Protein AF-0000000083870162 (afdb_homodimer)

Solvent-accessible surface area (backbone atoms only — not comparable to full-atom values): 87770 Å² total; per-residue (Å²): 116,69,70,60,51,56,50,53,64,58,60,64,56,63,75,59,74,28,45,53,31,56,59,24,34,71,37,78,87,56,60,39,32,36,46,31,53,64,52,69,42,47,67,57,62,73,34,48,72,61,54,65,48,76,32,29,32,41,35,47,24,46,26,50,31,42,67,70,60,62,44,56,42,42,73,32,51,54,27,28,35,43,34,47,25,40,29,46,32,41,56,42,84,39,33,38,43,26,46,25,43,51,21,32,36,42,34,49,27,42,28,50,31,42,45,65,37,59,52,27,47,35,46,24,53,41,24,28,35,43,36,47,27,41,27,49,28,42,59,68,62,31,48,37,38,53,36,26,63,48,25,31,36,41,34,47,24,41,29,47,27,40,47,42,58,44,52,93,82,18,36,28,73,40,30,26,37,43,33,40,34,40,29,47,31,33,45,69,39,55,55,41,24,45,40,25,28,35,41,32,46,24,47,13,72,66,45,53,67,57,44,63,46,51,69,48,22,78,52,31,27,32,48,31,36,30,65,26,62,53,67,44,64,64,48,38,38,67,69,54,38,42,43,26,28,33,43,29,35,31,46,45,56,81,82,36,94,63,43,60,46,60,58,48,57,70,33,81,49,42,41,35,42,35,39,37,21,60,91,20,73,51,58,68,78,62,39,61,60,32,72,32,75,45,36,36,30,39,35,41,31,40,33,40,42,37,62,40,62,46,52,42,50,30,95,30,68,36,31,32,43,34,40,32,30,26,37,41,33,48,41,36,45,53,23,56,52,70,43,57,64,25,30,33,43,35,45,26,46,22,56,51,44,77,40,59,52,33,39,61,72,32,48,57,26,32,34,42,34,39,34,38,17,67,41,47,69,75,59,49,57,48,36,60,43,29,55,52,24,30,35,43,35,44,28,47,27,48,30,41,58,63,45,67,39,38,47,36,56,29,45,50,24,29,36,39,36,45,24,41,27,46,30,38,48,46,50,64,31,33,46,36,57,23,46,49,22,31,37,41,34,50,24,41,27,48,29,47,45,69,39,71,46,38,37,42,36,25,50,45,21,30,35,42,32,49,22,42,27,45,35,37,75,73,43,46,58,36,53,30,33,32,45,45,24,28,36,43,34,42,31,36,17,35,39,52,41,54,56,82,41,40,42,44,44,63,28,47,44,23,30,37,41,35,45,33,35,18,44,86,60,90,53,17,40,30,33,41,14,56,42,33,41,32,43,24,50,46,24,30,34,42,34,41,31,48,21,75,29,50,43,66,37,48,46,24,42,56,46,31,58,47,27,28,36,43,37,39,29,38,30,65,46,66,88,44,55,53,38,56,29,33,39,54,42,41,51,23,32,33,44,35,40,34,36,25,57,36,56,67,75,57,48,55,43,54,27,90,80,43,49,39,28,34,42,32,45,29,43,31,45,30,40,59,62,59,65,61,30,54,64,58,39,83,56,36,37,38,37,32,57,49,69,25,50,26,40,80,43,66,75,24,40,60,49,46,52,44,42,42,55,30,79,65,35,24,32,48,37,45,71,73,34,48,20,59,80,46,94,77,49,49,38,46,78,69,54,78,52,66,66,47,56,40,51,58,47,48,50,52,47,49,53,53,50,51,52,52,49,54,50,48,53,51,50,50,50,45,40,67,77,40,24,71,60,49,49,50,47,50,47,51,49,50,37,56,67,54,52,70,67,74,70,66,82,72,85,52,83,25,48,27,22,58,46,67,34,84,87,49,45,66,57,42,55,66,49,51,48,39,54,41,53,59,45,68,101,89,59,83,70,45,46,69,39,40,72,92,78,64,48,66,86,92,58,58,68,65,58,45,53,52,50,43,55,72,34,16,60,26,36,38,34,46,40,40,81,63,23,74,69,33,68,66,50,46,48,53,48,51,54,50,52,46,40,30,71,74,71,55,51,85,32,66,32,42,35,27,72,51,93,69,65,73,87,78,46,55,72,66,56,49,52,41,54,66,77,46,52,83,39,53,44,71,61,62,91,53,77,85,48,44,63,56,45,53,52,50,52,52,47,62,70,55,58,78,71,69,79,73,76,83,75,77,72,64,60,68,64,54,73,76,103,116,69,70,59,53,57,50,53,62,60,61,65,57,65,75,58,75,30,46,53,32,55,59,23,33,72,37,78,85,57,61,38,32,36,45,30,52,65,51,70,43,47,66,55,60,73,35,48,73,60,54,65,50,75,31,29,32,42,34,46,24,46,26,50,31,43,66,69,60,62,44,56,44,42,74,31,50,54,27,28,35,43,34,48,25,40,28,46,31,40,58,41,85,38,34,39,43,25,48,26,43,52,20,31,34,43,33,47,28,43,28,48,30,43,46,66,36,56,52,28,46,36,46,24,53,41,24,29,34,44,35,46,28,42,29,48,27,43,58,67,63,31,48,36,37,52,34,25,62,48,26,30,37,41,34,46,24,40,29,46,27,42,47,44,58,45,52,92,82,18,36,29,73,41,31,26,36,42,33,40,33,40,29,46,31,34,45,68,38,55,55,42,24,44,40,24,27,36,40,33,47,22,47,12,72,64,46,53,67,57,43,65,46,51,70,48,22,78,52,31,26,31,46,31,35,30,64,26,62,52,66,46,63,64,48,38,38,66,69,52,38,42,42,25,27,32,42,29,34,32,46,44,56,79,82,36,96,60,44,62,44,62,57,47,57,70,33,84,49,43,42,34,41,36,40,35,22,60,90,21,72,50,58,65,80,63,40,61,60,34,70,35,77,45,36,36,29,38,35,41,31,39,33,40,42,37,62,39,64,48,53,41,50,32,93,30,68,35,29,33,42,34,41,34,29,26,38,39,34,49,40,35,45,53,24,57,50,69,43,57,64,25,30,32,42,35,44,26,46,23,54,51,43,77,40,60,54,35,39,62,71,31,47,56,25,31,35,42,34,39,33,37,17,68,41,45,70,73,61,50,57,49,37,58,43,28,56,52,24,30,34,44,36,45,28,45,26,48,30,41,56,65,45,68,40,38,46,35,56,32,46,51,24,29,35,42,36,46,24,39,27,44,29,37,47,46,51,64,30,32,45,36,58,23,45,49,22,31,36,41,34,49,23,41,28,49,29,46,46,68,40,69,46,36,36,42,38,25,50,44,20,30,35,42,32,49,22,43,26,44,35,36,75,72,43,46,57,35,53,28,33,32,46,45,24,28,36,43,35,42,31,37,17,35,38,53,42,53,56,84,41,40,43,43,44,64,26,47,45,22,29,34,41,36,44,32,35,18,42,87,59,89,53,17,39,30,32,40,16,54,42,31,42,32,42,24,50,47,24,30,33,41,34,42,29,48,21,75,29,50,45,66,36,48,49,24,40,57,45,31,58,50,26,28,35,44,37,40,30,40,32,64,45,67,87,43,54,53,38,57,29,33,40,51,40,42,52,23,31,34,42,35,43,34,36,26,56,36,57,67,75,56,48,54,44,53,28,88,78,44,48,38,27,34,43,33,44,29,42,30,46,32,40,59,63,60,64,61,29,56,64,60,40,84,56,36,36,38,37,32,57,48,69,26,50,26,40,80,43,66,75,27,41,60,49,47,52,43,42,41,53,30,79,65,36,25,33,48,35,45,73,71,34,48,20,59,80,46,94,78,48,49,38,46,80,70,54,78,51,67,63,45,58,40,51,58,48,46,49,50,47,48,53,53,51,52,51,49,48,54,50,48,50,50,50,49,48,46,38,68,75,39,24,71,59,49,50,51,47,49,48,50,50,49,34,55,65,53,51,70,67,73,71,69,82,71,84,54,85,24,49,28,21,57,46,67,34,83,88,50,45,66,55,42,55,67,49,52,46,39,54,42,50,61,43,68,99,90,59,84,67,46,46,68,40,41,73,92,79,64,49,66,88,92,58,57,67,66,59,45,52,52,47,44,53,71,33,16,61,26,36,38,34,46,42,39,83,62,22,74,70,32,69,66,49,48,49,54,50,50,55,51,52,45,40,31,71,73,73,52,52,86,32,64,33,43,36,27,73,49,94,69,65,73,86,79,46,54,73,66,55,51,52,40,54,65,76,46,52,82,39,53,44,70,57,62,90,54,79,86,49,45,62,56,45,54,54,50,52,52,46,62,70,55,58,77,71,68,77,74,76,84,72,76,73,63,60,68,64,53,72,74,103

Radius of gyration: 58.86 Å; Cα contacts (8 Å, |Δi|>4): 4405; chains: 2; bounding box: 102×173×124 Å

Secondary structure (DSSP, 8-state):
-HHHHHHHHHHT------S-BTTBEE-SS-TTEEE-TTS----HHHHHTTS-TT--EEE--SS------TTTTTT-TT--EEE--SS---EE-S-TTTT-TT--EEE--SS---EE-TTTTTT-TT--EEE--SS--S---GGGGGG-TT--EEE--SS---EEE--TTS--SS--EEE--S----EEE-TT-TT--EEE-TT-TT-B--TTTTTT-TT--EEEETTS-HHHHHTS-HHHHHH-SEEEEE--TTT----HHHHTTT-TT--EEEEE-TT----TT--TTB-S---SEEEEES---BS-S---B-S----EEEEES--B-EE-GGGGTT-TT--EEE-TT--PEEPTTTTTT-TT--EEE-TTS------GGGGTT-TT--EEE--SS----PPTTTTTT-TT--EEE--SS---EE-S-TTTT-TT--EEE--SS---EE-TTTTTT-TT--EEE-TTS------TTTTTT-TT--EEE--SB---B-TT--TTTT-TT--EEEEE-B-SSSSTTEEE-TTTTTT-TT--EEEEE-SS-EEE-TTTTTT-TT--EEEEESS--TTS-HHHHHTT-TT--EEEEES---S---TTSS-TT----EEE--SS--S---HHHHHT-TT--EEE--SS----SGGGHHHHHHHHH-SS-EETTGGG-B-SS-SS--BGGG--THHHHHHHHHHHHHHHHHHHHHHHHHHHHHHHHHHHHHHHHHHHHHHHHHHTT-------SEEEEEE--GGGHHHIIIIIIHHHHS-STTSPPP-EE-HHHHSPTTS-HHHHHHHHHHHEEEEEEEE-HHHHH-HHHHHHHHHHHHHHHHH----EEEEESS---GGGS-HHHHHHHHH-GGGEEE--SSGGGHHHHHHHHHHHHHTTTTTT--STTHHHHHHH-/-HHHHHHHHHHT------S-BTTBEE-SS-TTEEE-TTS----HHHHHTTS-TT--EEE--SS------TTTTTT-TT--EEE--SS---EE-S-TTTT-TT--EEE--SS---EE-TTTTTT-TT--EEE--SS--S---GGGGGG-TT--EEE--SS---EEE--TTS--SS--EEE--S----EEE-TT-TT--EEE-TT-TT-B--TTTTTT-TT--EEEETTS-HHHHHTS-HHHHHH-SEEEEE--TTT----HHHHTTT-TT--EEEEE-TT----TT--TTB-S---SEEEEES---BS-S---B-S----EEEEES--B-EE-GGGGTT-TT--EEE-TT--PEEPTTTTTT-TT--EEE-TTS------GGGGTT-TT--EEE--SS----PPTTTTTT-TT--EEE--SS---EE-S-TTTT-TT--EEE--SS---EE-TTTTTT-TT--EEE-TTS------TTTTTT-TT--EEE--SB---B-TT--TTTT-TT--EEEEE-B-SSSSTTEEE-TTTTTT-TT--EEEEE-SS-EEE-TTTTTT-TT--EEEEESS--TTS-HHHHHTT-TT--EEEEES---S---TTSS-TT----EEE--SS--S---HHHHHT-TT--EEE--SS----SGGGHHHHHHHHH-SS-EETTGGG-B-SS-SS--BGGG--THHHHHHHHHHHHHHHHHHHHHHHHHHHHHHHHHHHHHHHHHHHHHHHHHHTT-------SEEEEEE--GGGHHHIIIIIIHHHHS-STTSPPP-EE-HHHHSPTTS-HHHHHHHHHHHEEEEEEEE-HHHHH-HHHHHHHHHHHHHHHHH----EEEEESS---GGGS-HHHHHHHHH-GGGEEE--SSGGGHHHHHHHHHHHHHTTTTTT--STTHHHHHHH-

Foldseek 3Di:
DVVVVVVVVVVVPPCLFFPEFAQWDADPPNRLEIENAQSQDADVLRRLVPDDLSHAYYANEHYAHADADACSNQSNQNHAYYAHEHYAHAEQPARRCANPQNHAEYHHEQYAYAYYDLRSLARPARYAEYEHENYAYQDDALSNCVRHAQYAYYEHEHYAHAEDAHDPPSAYAHHAYYEHHQYQYAYYARLRHQNYAEYEDENNQNHDAAQCRCVSHQNHAEYEYENYDLVRQQSHDLSNLCRYAYYEYEDAVVVDVAAPVNSSPSNPRHAEYHYEHAPHAQPQPNLVNAQDQDHQYYAYEHAQNADHQANNHHLYNHAAYHAENRQYEEAACRHDPNPLNHAHYHNEQYQYDYDLHRCQSHQNHAYYEYHNNQDAAADLSNCQSHANHAEYYYAQHAHAAYDALSPLNHLNHAYYHHDNYAYAEQDNQVCPNNQNYAEYEHEQYAYAYYDFCNCQNPQNYAYYAHANYAHADAACRRVHNQQQHAEYAHHAYAYADDQPGARCQRNLNYAYYENEHHDDDDQWNHELYLRNPHNPQNHAEYAYEPTNEYHYDLNSCQSPQNYAYYHYEHAACAVPPQLSNQANHQNYAEDAYYHRAYAAQDLNNYHQNHQYAYYHNEQYAYQEHDPSNVVSHPNYAEYEHYNYQYALDLRRPVVLVCQRNPHRHHYYNQQVAWHNPDPVTDRSNPRDCVVVVVVVVVVVVVVVVVVVVVVVVVVVVCCVVCVVVVVVVVLLVVLVVVVVPPVPPPQQPFLEEEQEDPVCVVCCVPPVQCCQQPPPPPDDHGGYDYCVPHFDPPDDSVVSLLCRLVSHQAYEYADDPRLLVDPVSVVSVVSNVVCCNVVVRNRYAYEYADPDPLVSDDPVVNVCCVPVVLSYHYCDPDPVCNVVRSVSVSCVSPPVPPPPDDDDPPPPVVVVD/DVVVVVVVVVVVPPCLFFPEFFQWDADPPVRLEIENAQSQDADLLRRLVPDDLSHAYYANDHYAHADADACSNQSNQNHAYYAHEHYAHAEQPARRCANNQNHAEYAHEQYAHAYYDLRSLARPARYAEYEHENYAYQDDALSNCVRHAQYAYYEHEHYAHAEDAHDPPSAYAHHAEYEHHQYQYAYYARLRHQNYAEYAPENNQNHDAAQCRCVSHQNHAEYEYENYDLVRQQSHDLSVLCRYAYYEYEDAVVVDVAAPVNSNPSHPNHAEYHYEHANHAQPQPNLVNAQDQDHQYYAYEHAQNADHQANNHHLYNHAAYHDENRQYEEAACRHDPNPLNHAHYHNEQYQYDYDLHRCQSHQNHAYYEYHNNQDAAADLSNCQSHANHAEYYYAQHAHADYDALSPQNHLNHAYYHHDNYAYAEQDNQVPPNNQNYAEYEHEQYAYAYYDFCNCQNPQNYAYYAHYNYAHADAACRRVHNQQQHAEYAHHAYAYADDQPGARCQRNLNYAYYENEHHDDDDQWRHELYLRNPHNPQNHAEYAYEPTNEYHYDLNSCQSPQNYAYYHYEHAACAVPPQLSNQANVQNYAEDAYYQRAYAAQDLNNYHQNHQYAYYHNEQYAYQEHDPSNVVSHPNYAEYEHYNYQYALDLRRPVVLVCQRNPHRHHYYNQQVAWHNPDPVTDRSNPRDCVVVVVVVVVVVVVVVVVVVVVVVVVVVVCCVVCVVVVVVVVLLVVLVVVVVPPPPVPQQPFLEEEQEDPVCVVCCVPPVQCCQQVPPPPDDHGGYDYCVPHFDPPDDPVVSLLCRLVSHQAYEYEDDPRLLVDPVSVVSVVSNVVCCSPVVRNRYAYEYADDDPLVSDPPVVNVCCVPVVLSYHYCDPDPVCNVVRVVSVSCSSPPVPPPPDDDDPPPPVVVVD

Organism: Monopterus albus (NCBI:txid43700)

Structure (mmCIF, N/CA/C/O backbone):
data_AF-0000000083870162-model_v1
#
loop_
_entity.id
_entity.type
_entity.pdbx_description
1 polymer 'TIR domain-containing protein'
#
loop_
_atom_site.group_PDB
_atom_site.id
_atom_site.type_symbol
_atom_site.label_atom_id
_atom_site.label_alt_id
_atom_site.label_comp_id
_atom_site.label_asym_id
_atom_site.label_entity_id
_atom_site.label_seq_id
_atom_site.pdbx_PDB_ins_code
_atom_site.Cartn_x
_atom_site.Cartn_y
_atom_site.Cartn_z
_atom_site.occupancy
_atom_site.B_iso_or_equiv
_atom_site.auth_seq_id
_atom_site.auth_comp_id
_atom_site.auth_asym_id
_atom_site.auth_atom_id
_atom_site.pdbx_PDB_model_num
ATOM 1 N N . MET A 1 1 ? 33.25 61.562 20.641 1 29.77 1 MET A N 1
ATOM 2 C CA . MET A 1 1 ? 33.062 60.312 21.375 1 29.77 1 MET A CA 1
ATOM 3 C C . MET A 1 1 ? 31.797 59.594 20.906 1 29.77 1 MET A C 1
ATOM 5 O O . MET A 1 1 ? 31.719 58.344 21 1 29.77 1 MET A O 1
ATOM 9 N N . ARG A 1 2 ? 30.781 60.312 20.531 1 42.72 2 ARG A N 1
ATOM 10 C CA . ARG A 1 2 ? 29.469 59.781 20.141 1 42.72 2 ARG A CA 1
ATOM 11 C C . ARG A 1 2 ? 29.547 59.125 18.781 1 42.72 2 ARG A C 1
ATOM 13 O O . ARG A 1 2 ? 28.906 58.094 18.562 1 42.72 2 ARG A O 1
ATOM 20 N N . ARG A 1 3 ? 30.234 59.75 17.828 1 46.12 3 ARG A N 1
ATOM 21 C CA . ARG A 1 3 ? 30.281 59.219 16.469 1 46.12 3 ARG A CA 1
ATOM 22 C C . ARG A 1 3 ? 31.062 57.906 16.422 1 46.12 3 ARG A C 1
ATOM 24 O O . ARG A 1 3 ? 30.766 57.062 15.594 1 46.12 3 ARG A O 1
ATOM 31 N N . THR A 1 4 ? 32.094 57.781 17.281 1 42.78 4 THR A N 1
ATOM 32 C CA . THR A 1 4 ? 32.906 56.594 17.266 1 42.78 4 THR A CA 1
ATOM 33 C C . THR A 1 4 ? 32.156 55.375 17.859 1 42.78 4 THR A C 1
ATOM 35 O O . THR A 1 4 ? 32.375 54.25 17.453 1 42.78 4 THR A O 1
ATOM 38 N N . VAL A 1 5 ? 31.203 55.688 18.859 1 41.38 5 VAL A N 1
ATOM 39 C CA . VAL A 1 5 ? 30.547 54.531 19.484 1 41.38 5 VAL A CA 1
ATOM 40 C C . VAL A 1 5 ? 29.547 53.906 18.516 1 41.38 5 VAL A C 1
ATOM 42 O O . VAL A 1 5 ? 29.422 52.688 18.438 1 41.38 5 VAL A O 1
ATOM 45 N N . LEU A 1 6 ? 28.844 54.812 17.703 1 39.12 6 LEU A N 1
ATOM 46 C CA . LEU A 1 6 ? 27.875 54.219 16.781 1 39.12 6 LEU A CA 1
ATOM 47 C C . LEU A 1 6 ? 28.578 53.406 15.711 1 39.12 6 LEU A C 1
ATOM 49 O O . LEU A 1 6 ? 28.094 52.344 15.328 1 39.12 6 LEU A O 1
ATOM 53 N N . PHE A 1 7 ? 29.812 53.875 15.289 1 40.34 7 PHE A N 1
ATOM 54 C CA . PHE A 1 7 ? 30.531 53.156 14.242 1 40.34 7 PHE A CA 1
ATOM 55 C C . PHE A 1 7 ? 31.016 51.812 14.758 1 40.34 7 PHE A C 1
ATOM 57 O O . PHE A 1 7 ? 31 50.812 14.031 1 40.34 7 PHE A O 1
ATOM 64 N N . LEU A 1 8 ? 31.5 51.844 16.031 1 37.78 8 LEU A N 1
ATOM 65 C CA . LEU A 1 8 ? 32.031 50.594 16.547 1 37.78 8 LEU A CA 1
ATOM 66 C C . LEU A 1 8 ? 30.891 49.562 16.75 1 37.78 8 LEU A C 1
ATOM 68 O O . LEU A 1 8 ? 31.094 48.375 16.656 1 37.78 8 LEU A O 1
ATOM 72 N N . LEU A 1 9 ? 29.672 50.094 17.125 1 36.66 9 LEU A N 1
ATOM 73 C CA . LEU A 1 9 ? 28.594 49.125 17.25 1 36.66 9 LEU A CA 1
ATOM 74 C C . LEU A 1 9 ? 28.219 48.531 15.898 1 36.66 9 LEU A C 1
ATOM 76 O O . LEU A 1 9 ? 27.812 47.375 15.812 1 36.66 9 LEU A O 1
ATOM 80 N N . LEU A 1 10 ? 28.344 49.406 14.828 1 35.84 10 LEU A N 1
ATOM 81 C CA . LEU A 1 10 ? 28.016 48.812 13.531 1 35.84 10 LEU A CA 1
ATOM 82 C C . LEU A 1 10 ? 29.094 47.812 13.086 1 35.84 10 LEU A C 1
ATOM 84 O O . LEU A 1 10 ? 28.812 46.906 12.328 1 35.84 10 LEU A O 1
ATOM 88 N N . CYS A 1 11 ? 30.391 48.094 13.438 1 36.44 11 CYS A N 1
ATOM 89 C CA . CYS A 1 11 ? 31.438 47.25 12.875 1 36.44 11 CYS A CA 1
ATOM 90 C C . CYS A 1 11 ? 31.391 45.875 13.469 1 36.44 11 CYS A C 1
ATOM 92 O O . CYS A 1 11 ? 32.094 44.969 13.016 1 36.44 11 CYS A O 1
ATOM 94 N N . ASN A 1 12 ? 30.984 45.812 14.711 1 32.97 12 ASN A N 1
ATOM 95 C CA . ASN A 1 12 ? 31.047 44.438 15.195 1 32.97 12 ASN A CA 1
ATOM 96 C C . ASN A 1 12 ? 30.031 43.562 14.477 1 32.97 12 ASN A C 1
ATOM 98 O O . ASN A 1 12 ? 29.547 42.562 15.047 1 32.97 12 ASN A O 1
ATOM 102 N N . ALA A 1 13 ? 29.438 44.125 13.453 1 34.88 13 ALA A N 1
ATOM 103 C CA . ALA A 1 13 ? 28.688 43.094 12.734 1 34.88 13 ALA A CA 1
ATOM 104 C C . ALA A 1 13 ? 29.625 42 12.188 1 34.88 13 ALA A C 1
ATOM 106 O O . ALA A 1 13 ? 30.391 42.25 11.258 1 34.88 13 ALA A O 1
ATOM 107 N N . CYS A 1 14 ? 30.344 41.438 13.094 1 32.69 14 CYS A N 1
ATOM 108 C CA . CYS A 1 14 ? 31.016 40.25 12.625 1 32.69 14 CYS A CA 1
ATOM 109 C C . CYS A 1 14 ? 30.172 39.5 11.594 1 32.69 14 CYS A C 1
ATOM 111 O O . CYS A 1 14 ? 29.016 39.156 11.859 1 32.69 14 CYS A O 1
ATOM 113 N N . SER A 1 15 ? 30.438 39.812 10.398 1 35.59 15 SER A N 1
ATOM 114 C CA . SER A 1 15 ? 29.938 38.969 9.312 1 35.59 15 SER A CA 1
ATOM 115 C C . SER A 1 15 ? 30.156 37.5 9.602 1 35.59 15 SER A C 1
ATOM 117 O O . SER A 1 15 ? 31.188 36.938 9.227 1 35.59 15 SER A O 1
ATOM 119 N N . CYS A 1 16 ? 30.062 37.125 10.781 1 36.06 16 CYS A N 1
ATOM 120 C CA . CYS A 1 16 ? 30.078 35.688 10.906 1 36.06 16 CYS A CA 1
ATOM 121 C C . CYS A 1 16 ? 29.125 35.031 9.906 1 36.06 16 CYS A C 1
ATOM 123 O O . CYS A 1 16 ? 27.922 35.312 9.922 1 36.06 16 CYS A O 1
ATOM 125 N N . CYS A 1 17 ? 29.594 34.844 8.742 1 44.28 17 CYS A N 1
ATOM 126 C CA . CYS A 1 17 ? 28.859 34.125 7.711 1 44.28 17 CYS A CA 1
ATOM 127 C C . CYS A 1 17 ? 28.219 32.844 8.281 1 44.28 17 CYS A C 1
ATOM 129 O O . CYS A 1 17 ? 28.891 32.062 8.969 1 44.28 17 CYS A O 1
ATOM 131 N N . GLY A 1 18 ? 27.031 32.906 8.656 1 52.19 18 GLY A N 1
ATOM 132 C CA . GLY A 1 18 ? 26.203 31.828 9.125 1 52.19 18 GLY A CA 1
ATOM 133 C C . GLY A 1 18 ? 26.406 30.531 8.359 1 52.19 18 GLY A C 1
ATOM 134 O O . GLY A 1 18 ? 26.953 30.547 7.254 1 52.19 18 GLY A O 1
ATOM 135 N N . PHE A 1 19 ? 26.359 29.422 9.117 1 68.56 19 PHE A N 1
ATOM 136 C CA . PHE A 1 19 ? 26.531 28.016 8.812 1 68.56 19 PHE A CA 1
ATOM 137 C C . PHE A 1 19 ? 25.453 27.531 7.867 1 68.56 19 PHE A C 1
ATOM 139 O O . PHE A 1 19 ? 24.766 26.547 8.156 1 68.56 19 PHE A O 1
ATOM 146 N N . ALA A 1 20 ? 24.984 28.375 6.793 1 70.62 20 ALA A N 1
ATOM 147 C CA . ALA A 1 20 ? 24 27.891 5.824 1 70.62 20 ALA A CA 1
ATOM 148 C C . ALA A 1 20 ? 24.5 28.094 4.395 1 70.62 20 ALA A C 1
ATOM 150 O O . ALA A 1 20 ? 25.312 28.984 4.133 1 70.62 20 ALA A O 1
ATOM 151 N N . PHE A 1 21 ? 24.141 27.25 3.502 1 79.88 21 PHE A N 1
ATOM 152 C CA . PHE A 1 21 ? 24.594 27.25 2.115 1 79.88 21 PHE A CA 1
ATOM 153 C C . PHE A 1 21 ? 23.406 27.359 1.161 1 79.88 21 PHE A C 1
ATOM 155 O O . PHE A 1 21 ? 22.344 26.797 1.421 1 79.88 21 PHE A O 1
ATOM 162 N N . LYS A 1 22 ? 23.641 28.078 0.133 1 81.62 22 LYS A N 1
ATOM 163 C CA . LYS A 1 22 ? 22.594 28.203 -0.875 1 81.62 22 LYS A CA 1
ATOM 164 C C . LYS A 1 22 ? 22.469 26.922 -1.695 1 81.62 22 LYS A C 1
ATOM 166 O O . LYS A 1 22 ? 23.422 26.5 -2.342 1 81.62 22 LYS A O 1
ATOM 171 N N . GLY A 1 23 ? 21.375 26.312 -1.673 1 84.88 23 GLY A N 1
ATOM 172 C CA . GLY A 1 23 ? 21.078 25.141 -2.49 1 84.88 23 GLY A CA 1
ATOM 173 C C . GLY A 1 23 ? 21.812 23.906 -2.049 1 84.88 23 GLY A C 1
ATOM 174 O O . GLY A 1 23 ? 21.797 22.875 -2.732 1 84.88 23 GLY A O 1
ATOM 175 N N . CYS A 1 24 ? 22.547 24 -1.033 1 90.56 24 CYS A N 1
ATOM 176 C CA . CYS A 1 24 ? 23.344 22.875 -0.566 1 90.56 24 CYS A CA 1
ATOM 177 C C . CYS A 1 24 ? 23.172 22.672 0.935 1 90.56 24 CYS A C 1
ATOM 179 O O . CYS A 1 24 ? 22.625 23.531 1.623 1 90.56 24 CYS A O 1
ATOM 181 N N . SER A 1 25 ? 23.531 21.453 1.344 1 90.38 25 SER A N 1
ATOM 182 C CA . SER A 1 25 ? 23.562 21.109 2.762 1 90.38 25 SER A CA 1
ATOM 183 C C . SER A 1 25 ? 24.781 20.266 3.104 1 90.38 25 SER A C 1
ATOM 185 O O . SER A 1 25 ? 25.125 19.344 2.367 1 90.38 25 SER A O 1
ATOM 187 N N . GLN A 1 26 ? 25.391 20.734 4.059 1 90.88 26 GLN A N 1
ATOM 188 C CA . GLN A 1 26 ? 26.547 19.969 4.512 1 90.88 26 GLN A CA 1
ATOM 189 C C . GLN A 1 26 ? 26.125 18.703 5.258 1 90.88 26 GLN A C 1
ATOM 191 O O . GLN A 1 26 ? 25.188 18.734 6.059 1 90.88 26 GLN A O 1
ATOM 196 N N . ASN A 1 27 ? 26.844 17.656 4.887 1 89.88 27 ASN A N 1
ATOM 197 C CA . ASN A 1 27 ? 26.516 16.375 5.508 1 89.88 27 ASN A CA 1
ATOM 198 C C . ASN A 1 27 ? 27.031 16.297 6.941 1 89.88 27 ASN A C 1
ATOM 200 O O . ASN A 1 27 ? 28.016 16.969 7.293 1 89.88 27 ASN A O 1
ATOM 204 N N . TYR A 1 28 ? 26.422 15.609 7.727 1 87.81 28 TYR A N 1
ATOM 205 C CA . TYR A 1 28 ? 26.891 15.266 9.07 1 87.81 28 TYR A CA 1
ATOM 206 C C . TYR A 1 28 ? 26.625 13.797 9.383 1 87.81 28 TYR A C 1
ATOM 208 O O . TYR A 1 28 ? 25.547 13.281 9.078 1 87.81 28 TYR A O 1
ATOM 216 N N . PRO A 1 29 ? 27.578 13.047 9.953 1 86.44 29 PRO A N 1
ATOM 217 C CA . PRO A 1 29 ? 28.781 13.562 10.594 1 86.44 29 PRO A CA 1
ATOM 218 C C . PRO A 1 29 ? 29.938 13.781 9.617 1 86.44 29 PRO A C 1
ATOM 220 O O . PRO A 1 29 ? 30.891 14.492 9.93 1 86.44 29 PRO A O 1
ATOM 223 N N . GLN A 1 30 ? 29.875 13.25 8.484 1 89.5 30 GLN A N 1
ATOM 224 C CA . GLN A 1 30 ? 30.906 13.508 7.492 1 89.5 30 GLN A CA 1
ATOM 225 C C . GLN A 1 30 ? 30.766 14.906 6.895 1 89.5 30 GLN A C 1
ATOM 227 O O . GLN A 1 30 ? 30.188 15.07 5.82 1 89.5 30 GLN A O 1
ATOM 232 N N . THR A 1 31 ? 31.453 15.836 7.594 1 89.5 31 THR A N 1
ATOM 233 C CA . THR A 1 31 ? 31.234 17.25 7.27 1 89.5 31 THR A CA 1
ATOM 234 C C . THR A 1 31 ? 32 17.625 5.996 1 89.5 31 THR A C 1
ATOM 236 O O . THR A 1 31 ? 31.797 18.719 5.457 1 89.5 31 THR A O 1
ATOM 239 N N . TYR A 1 32 ? 32.875 16.672 5.523 1 91.88 32 TYR A N 1
ATOM 240 C CA . TYR A 1 32 ? 33.625 16.969 4.316 1 91.88 32 TYR A CA 1
ATOM 241 C C . TYR A 1 32 ? 32.781 16.719 3.068 1 91.88 32 TYR A C 1
ATOM 243 O O . TYR A 1 32 ? 33.25 16.938 1.946 1 91.88 32 TYR A O 1
ATOM 251 N N . VAL A 1 33 ? 31.547 16.25 3.271 1 94 33 VAL A N 1
ATOM 252 C CA . VAL A 1 33 ? 30.641 15.969 2.166 1 94 33 VAL A CA 1
ATOM 253 C C . VAL A 1 33 ? 29.594 17.078 2.072 1 94 33 VAL A C 1
ATOM 255 O O . VAL A 1 33 ? 29 17.469 3.082 1 94 33 VAL A O 1
ATOM 258 N N . MET A 1 34 ? 29.406 17.609 0.842 1 93.06 34 MET A N 1
ATOM 259 C CA . MET A 1 34 ? 28.375 18.609 0.566 1 93.06 34 MET A CA 1
ATOM 260 C C . MET A 1 34 ? 27.312 18.047 -0.371 1 93.06 34 MET A C 1
ATOM 262 O O . MET A 1 34 ? 27.625 17.547 -1.448 1 93.06 34 MET A O 1
ATOM 266 N N . TRP A 1 35 ? 26.094 18.094 0.023 1 92.62 35 TRP A N 1
ATOM 267 C CA . TRP A 1 35 ? 24.969 17.609 -0.775 1 92.62 35 TRP A CA 1
ATOM 268 C C . TRP A 1 35 ? 24.219 18.766 -1.435 1 92.62 35 TRP A C 1
ATOM 270 O O . TRP A 1 35 ? 23.641 19.609 -0.749 1 92.62 35 TRP A O 1
ATOM 280 N N . CYS A 1 36 ? 24.266 18.812 -2.74 1 93.69 36 CYS A N 1
ATOM 281 C CA . CYS A 1 36 ? 23.578 19.844 -3.518 1 93.69 36 CYS A CA 1
ATOM 282 C C . CYS A 1 36 ? 22.703 19.219 -4.598 1 93.69 36 CYS A C 1
ATOM 284 O O . CYS A 1 36 ? 22.5 19.812 -5.656 1 93.69 36 CYS A O 1
ATOM 286 N N . SER A 1 37 ? 22.312 17.984 -4.34 1 93 37 SER A N 1
ATOM 287 C CA . SER A 1 37 ? 21.578 17.25 -5.371 1 93 37 SER A CA 1
ATOM 288 C C . SER A 1 37 ? 20.109 17.656 -5.387 1 93 37 SER A C 1
ATOM 290 O O . SER A 1 37 ? 19.516 17.891 -4.332 1 93 37 SER A O 1
ATOM 292 N N . ASN A 1 38 ? 19.484 17.781 -6.574 1 88 38 ASN A N 1
ATOM 293 C CA . ASN A 1 38 ? 18.047 17.953 -6.789 1 88 38 ASN A CA 1
ATOM 294 C C . ASN A 1 38 ? 17.531 19.219 -6.121 1 88 38 ASN A C 1
ATOM 296 O O . ASN A 1 38 ? 16.562 19.156 -5.352 1 88 38 ASN A O 1
ATOM 300 N N . GLN A 1 39 ? 18.219 20.312 -6.344 1 87.31 39 GLN A N 1
ATOM 301 C CA . GLN A 1 39 ? 17.859 21.609 -5.781 1 87.31 39 GLN A CA 1
ATOM 302 C C . GLN A 1 39 ? 17.531 22.609 -6.883 1 87.31 39 GLN A C 1
ATOM 304 O O . GLN A 1 39 ? 17.562 23.828 -6.652 1 87.31 39 GLN A O 1
ATOM 309 N N . HIS A 1 40 ? 17.375 22.141 -8.117 1 86.19 40 HIS A N 1
ATOM 310 C CA . HIS A 1 40 ? 17.031 22.969 -9.273 1 86.19 40 HIS A CA 1
ATOM 311 C C . HIS A 1 40 ? 18.062 24.078 -9.484 1 86.19 40 HIS A C 1
ATOM 313 O O . HIS A 1 40 ? 17.703 25.203 -9.797 1 86.19 40 HIS A O 1
ATOM 319 N N . ILE A 1 41 ? 19.25 23.75 -9.289 1 90.75 41 ILE A N 1
ATOM 320 C CA . ILE A 1 41 ? 20.344 24.703 -9.461 1 90.75 41 ILE A CA 1
ATOM 321 C C . ILE A 1 41 ? 20.578 24.953 -10.953 1 90.75 41 ILE A C 1
ATOM 323 O O . ILE A 1 41 ? 20.797 24.016 -11.719 1 90.75 41 ILE A O 1
ATOM 327 N N . ALA A 1 42 ? 20.484 26.156 -11.297 1 88.62 42 ALA A N 1
ATOM 328 C CA . ALA A 1 42 ? 20.781 26.547 -12.672 1 88.62 42 ALA A CA 1
ATOM 329 C C . ALA A 1 42 ? 22.094 27.312 -12.75 1 88.62 42 ALA A C 1
ATOM 331 O O . ALA A 1 42 ? 22.938 27.031 -13.609 1 88.62 42 ALA A O 1
ATOM 332 N N . ASN A 1 43 ? 22.219 28.281 -11.758 1 86.94 43 ASN A N 1
ATOM 333 C CA . ASN A 1 43 ? 23.453 29.031 -11.672 1 86.94 43 ASN A CA 1
ATOM 334 C C . ASN A 1 43 ? 24.391 28.453 -10.617 1 86.94 43 ASN A C 1
ATOM 336 O O . ASN A 1 43 ? 24.172 28.609 -9.422 1 86.94 43 ASN A O 1
ATOM 340 N N . ILE A 1 44 ? 25.453 27.891 -11.039 1 90.31 44 ILE A N 1
ATOM 341 C CA . ILE A 1 44 ? 26.328 27.109 -10.164 1 90.31 44 ILE A CA 1
ATOM 342 C C . ILE A 1 44 ? 27.297 28.047 -9.438 1 90.31 44 ILE A C 1
ATOM 344 O O . ILE A 1 44 ? 27.719 27.766 -8.312 1 90.31 44 ILE A O 1
ATOM 348 N N . SER A 1 45 ? 27.641 29.234 -9.984 1 87.62 45 SER A N 1
ATOM 349 C CA . SER A 1 45 ? 28.625 30.141 -9.406 1 87.62 45 SER A CA 1
ATOM 350 C C . SER A 1 45 ? 28.188 30.641 -8.039 1 87.62 45 SER A C 1
ATOM 352 O O . SER A 1 45 ? 28.984 30.688 -7.102 1 87.62 45 SER A O 1
ATOM 354 N N . ASN A 1 46 ? 26.938 30.891 -7.957 1 84.12 46 ASN A N 1
ATOM 355 C CA . ASN A 1 46 ? 26.406 31.406 -6.703 1 84.12 46 ASN A CA 1
ATOM 356 C C . ASN A 1 46 ? 26.406 30.344 -5.609 1 84.12 46 ASN A C 1
ATOM 358 O O . ASN A 1 46 ? 26.547 30.656 -4.43 1 84.12 46 ASN A O 1
ATOM 362 N N . VAL A 1 47 ? 26.344 29.172 -5.953 1 88.31 47 VAL A N 1
ATOM 363 C CA . VAL A 1 47 ? 26.25 28.062 -5.016 1 88.31 47 VAL A CA 1
ATOM 364 C C . VAL A 1 47 ? 27.656 27.656 -4.555 1 88.31 47 VAL A C 1
ATOM 366 O O . VAL A 1 47 ? 27.906 27.516 -3.355 1 88.31 47 VAL A O 1
ATOM 369 N N . ILE A 1 48 ? 28.609 27.625 -5.449 1 89.62 48 ILE A N 1
ATOM 370 C CA . ILE A 1 48 ? 29.938 27.109 -5.168 1 89.62 48 ILE A CA 1
ATOM 371 C C . ILE A 1 48 ? 30.719 28.141 -4.348 1 89.62 48 ILE A C 1
ATOM 373 O O . ILE A 1 48 ? 31.547 27.781 -3.508 1 89.62 48 ILE A O 1
ATOM 377 N N . SER A 1 49 ? 30.406 29.406 -4.512 1 86 49 SER A N 1
ATOM 378 C CA . SER A 1 49 ? 31.141 30.453 -3.814 1 86 49 SER A CA 1
ATOM 379 C C . SER A 1 49 ? 30.938 30.359 -2.307 1 86 49 SER A C 1
ATOM 381 O O . SER A 1 49 ? 31.797 30.797 -1.531 1 86 49 SER A O 1
ATOM 383 N N . GLN A 1 50 ? 29.922 29.688 -1.891 1 84.88 50 GLN A N 1
ATOM 384 C CA . GLN A 1 50 ? 29.594 29.625 -0.47 1 84.88 50 GLN A CA 1
ATOM 385 C C . GLN A 1 50 ? 30.094 28.328 0.162 1 84.88 50 GLN A C 1
ATOM 387 O O . GLN A 1 50 ? 30.031 28.172 1.382 1 84.88 50 GLN A O 1
ATOM 392 N N . ILE A 1 51 ? 30.609 27.5 -0.587 1 90 51 ILE A N 1
ATOM 393 C CA . ILE A 1 51 ? 31.062 26.219 -0.071 1 90 51 ILE A CA 1
ATOM 394 C C . ILE A 1 51 ? 32.406 26.375 0.611 1 90 51 ILE A C 1
ATOM 396 O O . ILE A 1 51 ? 33.344 26.969 0.048 1 90 51 ILE A O 1
ATOM 400 N N . PRO A 1 52 ? 32.531 25.797 1.776 1 87.75 52 PRO A N 1
ATOM 401 C CA . PRO A 1 52 ? 33.812 25.906 2.512 1 87.75 52 PRO A CA 1
ATOM 402 C C . PRO A 1 52 ? 34.969 25.219 1.789 1 87.75 52 PRO A C 1
ATOM 404 O O . PRO A 1 52 ? 34.75 24.281 1.018 1 87.75 52 PRO A O 1
ATOM 407 N N . LYS A 1 53 ? 36.219 25.609 2.107 1 87.5 53 LYS A N 1
ATOM 408 C CA . LYS A 1 53 ? 37.406 25.156 1.423 1 87.5 53 LYS A CA 1
ATOM 409 C C . LYS A 1 53 ? 37.781 23.734 1.845 1 87.5 53 LYS A C 1
ATOM 411 O O . LYS A 1 53 ? 38.5 23.047 1.124 1 87.5 53 LYS A O 1
ATOM 416 N N . ASN A 1 54 ? 37.219 23.25 2.951 1 88.81 54 ASN A N 1
ATOM 417 C CA . ASN A 1 54 ? 37.625 21.953 3.48 1 88.81 54 ASN A CA 1
ATOM 418 C C . ASN A 1 54 ? 36.75 20.828 2.938 1 88.81 54 ASN A C 1
ATOM 420 O O . ASN A 1 54 ? 36.938 19.656 3.311 1 88.81 54 ASN A O 1
ATOM 424 N N . ILE A 1 55 ? 35.969 21.062 2.049 1 93.12 55 ILE A N 1
ATOM 425 C CA . ILE A 1 55 ? 35.094 20.062 1.487 1 93.12 55 ILE A CA 1
ATOM 426 C C . ILE A 1 55 ? 35.875 19.172 0.514 1 93.12 55 ILE A C 1
ATOM 428 O O . ILE A 1 55 ? 36.688 19.672 -0.275 1 93.12 55 ILE A O 1
ATOM 432 N N . THR A 1 56 ? 35.625 17.828 0.595 1 95.62 56 THR A N 1
ATOM 433 C CA . THR A 1 56 ? 36.344 16.891 -0.263 1 95.62 56 THR A CA 1
ATOM 434 C C . THR A 1 56 ? 35.375 16.219 -1.236 1 95.62 56 THR A C 1
ATOM 436 O O . THR A 1 56 ? 35.812 15.641 -2.24 1 95.62 56 THR A O 1
ATOM 439 N N . ILE A 1 57 ? 34.188 16.234 -0.93 1 96.94 57 ILE A N 1
ATOM 440 C CA . ILE A 1 57 ? 33.188 15.594 -1.794 1 96.94 57 ILE A CA 1
ATOM 441 C C . ILE A 1 57 ? 32.031 16.562 -2.023 1 96.94 57 ILE A C 1
ATOM 443 O O . ILE A 1 57 ? 31.484 17.125 -1.072 1 96.94 57 ILE A O 1
ATOM 447 N N . ILE A 1 58 ? 31.656 16.781 -3.285 1 95.69 58 ILE A N 1
ATOM 448 C CA . ILE A 1 58 ? 30.484 17.594 -3.631 1 95.69 58 ILE A CA 1
ATOM 449 C C . ILE A 1 58 ? 29.578 16.812 -4.566 1 95.69 58 ILE A C 1
ATOM 451 O O . ILE A 1 58 ? 30.016 16.281 -5.582 1 95.69 58 ILE A O 1
ATOM 455 N N . ASN A 1 59 ? 28.391 16.656 -4.262 1 96.5 59 ASN A N 1
ATOM 456 C CA . ASN A 1 59 ? 27.375 16.047 -5.129 1 96.5 59 ASN A CA 1
ATOM 457 C C . ASN A 1 59 ? 26.438 17.109 -5.715 1 96.5 59 ASN A C 1
ATOM 459 O O . ASN A 1 59 ? 25.547 17.609 -5.023 1 96.5 59 ASN A O 1
ATOM 463 N N . LEU A 1 60 ? 26.594 17.453 -6.93 1 95.5 60 LEU A N 1
ATOM 464 C CA . LEU A 1 60 ? 25.781 18.422 -7.652 1 95.5 60 LEU A CA 1
ATOM 465 C C . LEU A 1 60 ? 24.891 17.75 -8.68 1 95.5 60 LEU A C 1
ATOM 467 O O . LEU A 1 60 ? 24.562 18.328 -9.711 1 95.5 60 LEU A O 1
ATOM 471 N N . SER A 1 61 ? 24.484 16.516 -8.406 1 96.19 61 SER A N 1
ATOM 472 C CA . SER A 1 61 ? 23.719 15.734 -9.383 1 96.19 61 SER A CA 1
ATOM 473 C C . SER A 1 61 ? 22.266 16.172 -9.422 1 96.19 61 SER A C 1
ATOM 475 O O . SER A 1 61 ? 21.781 16.812 -8.492 1 96.19 61 SER A O 1
ATOM 477 N N . LYS A 1 62 ? 21.562 15.938 -10.562 1 93.25 62 LYS A N 1
ATOM 478 C CA . LYS A 1 62 ? 20.125 16.109 -10.742 1 93.25 62 LYS A CA 1
ATOM 479 C C . LYS A 1 62 ? 19.719 17.578 -10.578 1 93.25 62 LYS A C 1
ATOM 481 O O . LYS A 1 62 ? 18.812 17.891 -9.797 1 93.25 62 LYS A O 1
ATOM 486 N N . ASN A 1 63 ? 20.5 18.391 -11.188 1 94.75 63 ASN A N 1
ATOM 487 C CA . ASN A 1 63 ? 20.172 19.812 -11.242 1 94.75 63 ASN A CA 1
ATOM 488 C C . ASN A 1 63 ? 19.969 20.281 -12.68 1 94.75 63 ASN A C 1
ATOM 490 O O . ASN A 1 63 ? 19.812 19.469 -13.594 1 94.75 63 ASN A O 1
ATOM 494 N N . ASN A 1 64 ? 19.812 21.562 -12.859 1 93.75 64 ASN A N 1
ATOM 495 C CA . ASN A 1 64 ? 19.578 22.141 -14.18 1 93.75 64 ASN A CA 1
ATOM 496 C C . ASN A 1 64 ? 20.781 22.969 -14.648 1 93.75 64 ASN A C 1
ATOM 498 O O . ASN A 1 64 ? 20.625 24.062 -15.195 1 93.75 64 ASN A O 1
ATOM 502 N N . ILE A 1 65 ? 21.906 22.406 -14.422 1 94.56 65 ILE A N 1
ATOM 503 C CA . ILE A 1 65 ? 23.125 23.125 -14.781 1 94.56 65 ILE A CA 1
ATOM 504 C C . ILE A 1 65 ? 23.422 22.922 -16.266 1 94.56 65 ILE A C 1
ATOM 506 O O . ILE A 1 65 ? 23.594 21.797 -16.734 1 94.56 65 ILE A O 1
ATOM 510 N N . ARG A 1 66 ? 23.594 23.953 -17 1 92.62 66 ARG A N 1
ATOM 511 C CA . ARG A 1 66 ? 23.812 23.875 -18.438 1 92.62 66 ARG A CA 1
ATOM 512 C C . ARG A 1 66 ? 25.25 24.25 -18.781 1 92.62 66 ARG A C 1
ATOM 514 O O . ARG A 1 66 ? 25.828 23.734 -19.75 1 92.62 66 ARG A O 1
ATOM 521 N N . ASN A 1 67 ? 25.75 25.234 -18.016 1 91.31 67 ASN A N 1
ATOM 522 C CA . ASN A 1 67 ? 27.109 25.703 -18.25 1 91.31 67 ASN A CA 1
ATOM 523 C C . ASN A 1 67 ? 27.875 25.891 -16.938 1 91.31 67 ASN A C 1
ATOM 525 O O . ASN A 1 67 ? 27.297 26.25 -15.922 1 91.31 67 ASN A O 1
ATOM 529 N N . ILE A 1 68 ? 29.125 25.609 -17.016 1 93.12 68 ILE A N 1
ATOM 530 C CA . ILE A 1 68 ? 30.031 25.828 -15.883 1 93.12 68 ILE A CA 1
ATOM 531 C C . ILE A 1 68 ? 31.016 26.938 -16.219 1 93.12 68 ILE A C 1
ATOM 533 O O . ILE A 1 68 ? 31.922 26.75 -17.047 1 93.12 68 ILE A O 1
ATOM 537 N N . PRO A 1 69 ? 30.938 28.016 -15.516 1 90.94 69 PRO A N 1
ATOM 538 C CA . PRO A 1 69 ? 31.922 29.062 -15.758 1 90.94 69 PRO A CA 1
ATOM 539 C C . PRO A 1 69 ? 33.344 28.641 -15.383 1 90.94 69 PRO A C 1
ATOM 541 O O . PRO A 1 69 ? 33.531 27.906 -14.414 1 90.94 69 PRO A O 1
ATOM 544 N N . PRO A 1 70 ? 34.344 29.141 -16.156 1 90.56 70 PRO A N 1
ATOM 545 C CA . PRO A 1 70 ? 35.719 28.766 -15.859 1 90.56 70 PRO A CA 1
ATOM 546 C C . PRO A 1 70 ? 36.188 29.188 -14.461 1 90.56 70 PRO A C 1
ATOM 548 O O . PRO A 1 70 ? 35.812 30.281 -14.008 1 90.56 70 PRO A O 1
ATOM 551 N N . GLY A 1 71 ? 36.719 28.422 -13.773 1 88.12 71 GLY A N 1
ATOM 552 C CA . GLY A 1 71 ? 37.281 28.703 -12.461 1 88.12 71 GLY A CA 1
ATOM 553 C C . GLY A 1 71 ? 36.25 28.641 -11.344 1 88.12 71 GLY A C 1
ATOM 554 O O . GLY A 1 71 ? 36.5 29.156 -10.25 1 88.12 71 GLY A O 1
ATOM 555 N N . SER A 1 72 ? 35.188 28.078 -11.57 1 89 72 SER A N 1
ATOM 556 C CA . SER A 1 72 ? 34.125 28.016 -10.586 1 89 72 SER A CA 1
ATOM 557 C C . SER A 1 72 ? 34.562 27.25 -9.344 1 89 72 SER A C 1
ATOM 559 O O . SER A 1 72 ? 34.156 27.578 -8.227 1 89 72 SER A O 1
ATOM 561 N N . PHE A 1 73 ? 35.469 26.281 -9.461 1 91.81 73 PHE A N 1
ATOM 562 C CA . PHE A 1 73 ? 35.875 25.438 -8.352 1 91.81 73 PHE A CA 1
ATOM 563 C C . PHE A 1 73 ? 37.281 25.797 -7.859 1 91.81 73 PHE A C 1
ATOM 565 O O . PHE A 1 73 ? 37.875 25.047 -7.078 1 91.81 73 PHE A O 1
ATOM 572 N N . SER A 1 74 ? 37.875 26.859 -8.25 1 89.38 74 SER A N 1
ATOM 573 C CA . SER A 1 74 ? 39.281 27.203 -8.016 1 89.38 74 SER A CA 1
ATOM 574 C C . SER A 1 74 ? 39.562 27.406 -6.531 1 89.38 74 SER A C 1
ATOM 576 O O . SER A 1 74 ? 40.688 27.219 -6.074 1 89.38 74 SER A O 1
ATOM 578 N N . HIS A 1 75 ? 38.562 27.656 -5.711 1 88.69 75 HIS A N 1
ATOM 579 C CA . HIS A 1 75 ? 38.781 27.953 -4.305 1 88.69 75 HIS A CA 1
ATOM 580 C C . HIS A 1 75 ? 38.656 26.703 -3.447 1 88.69 75 HIS A C 1
ATOM 582 O O . HIS A 1 75 ? 39 26.719 -2.262 1 88.69 75 HIS A O 1
ATOM 588 N N . ILE A 1 76 ? 38.188 25.656 -3.971 1 92 76 ILE A N 1
ATOM 589 C CA . ILE A 1 76 ? 38.062 24.422 -3.229 1 92 76 ILE A CA 1
ATOM 590 C C . ILE A 1 76 ? 39.219 23.484 -3.57 1 92 76 ILE A C 1
ATOM 592 O O . ILE A 1 76 ? 39.031 22.469 -4.246 1 92 76 ILE A O 1
ATOM 596 N N . PHE A 1 77 ? 40.344 23.641 -3.014 1 89.12 77 PHE A N 1
ATOM 597 C CA . PHE A 1 77 ? 41.594 22.984 -3.398 1 89.12 77 PHE A CA 1
ATOM 598 C C . PHE A 1 77 ? 41.625 21.531 -2.945 1 89.12 77 PHE A C 1
ATOM 600 O O . PHE A 1 77 ? 42.312 20.703 -3.543 1 89.12 77 PHE A O 1
ATOM 607 N N . GLY A 1 78 ? 40.844 21.188 -1.978 1 92.19 78 GLY A N 1
ATOM 608 C CA . GLY A 1 78 ? 40.906 19.844 -1.415 1 92.19 78 GLY A CA 1
ATOM 609 C C . GLY A 1 78 ? 39.812 18.922 -1.963 1 92.19 78 GLY A C 1
ATOM 610 O O . GLY A 1 78 ? 39.625 17.812 -1.47 1 92.19 78 GLY A O 1
ATOM 611 N N . LEU A 1 79 ? 39.156 19.234 -3.082 1 95.06 79 LEU A N 1
ATOM 612 C CA . LEU A 1 79 ? 38.062 18.453 -3.609 1 95.06 79 LEU A CA 1
ATOM 613 C C . LEU A 1 79 ? 38.562 17.156 -4.246 1 95.06 79 LEU A C 1
ATOM 615 O O . LEU A 1 79 ? 39.438 17.188 -5.117 1 95.06 79 LEU A O 1
ATOM 619 N N . LYS A 1 80 ? 38.062 16.031 -3.854 1 96.88 80 LYS A N 1
ATOM 620 C CA . LYS A 1 80 ? 38.5 14.727 -4.336 1 96.88 80 LYS A CA 1
ATOM 621 C C . LYS A 1 80 ? 37.438 14.086 -5.227 1 96.88 80 LYS A C 1
ATOM 623 O O . LYS A 1 80 ? 37.781 13.367 -6.176 1 96.88 80 LYS A O 1
ATOM 628 N N . ASP A 1 81 ? 36.281 14.289 -4.883 1 97.56 81 ASP A N 1
ATOM 629 C CA . ASP A 1 81 ? 35.188 13.688 -5.633 1 97.56 81 ASP A CA 1
ATOM 630 C C . ASP A 1 81 ? 34.156 14.734 -6.035 1 97.56 81 ASP A C 1
ATOM 632 O O . ASP A 1 81 ? 33.625 15.445 -5.184 1 97.56 81 ASP A O 1
ATOM 636 N N . LEU A 1 82 ? 33.875 14.836 -7.32 1 97 82 LEU A N 1
ATOM 637 C CA . LEU A 1 82 ? 32.875 15.766 -7.848 1 97 82 LEU A CA 1
ATOM 638 C C . LEU A 1 82 ? 31.844 15.039 -8.711 1 97 82 LEU A C 1
ATOM 640 O O . LEU A 1 82 ? 32.188 14.469 -9.75 1 97 82 LEU A O 1
ATOM 644 N N . ASP A 1 83 ? 30.641 15.016 -8.344 1 97.44 83 ASP A N 1
ATOM 645 C CA . ASP A 1 83 ? 29.562 14.367 -9.094 1 97.44 83 ASP A CA 1
ATOM 646 C C . ASP A 1 83 ? 28.656 15.398 -9.742 1 97.44 83 ASP A C 1
ATOM 648 O O . ASP A 1 83 ? 27.922 16.109 -9.055 1 97.44 83 ASP A O 1
ATOM 652 N N . MET A 1 84 ? 28.672 15.547 -10.977 1 96.56 84 MET A N 1
ATOM 653 C CA . MET A 1 84 ? 27.812 16.453 -11.75 1 96.56 84 MET A CA 1
ATOM 654 C C . MET A 1 84 ? 26.922 15.664 -12.703 1 96.56 84 MET A C 1
ATOM 656 O O . MET A 1 84 ? 26.609 16.141 -13.797 1 96.56 84 MET A O 1
ATOM 660 N N . SER A 1 85 ? 26.578 14.477 -12.281 1 97.19 85 SER A N 1
ATOM 661 C CA . SER A 1 85 ? 25.766 13.609 -13.125 1 97.19 85 SER A CA 1
ATOM 662 C C . SER A 1 85 ? 24.312 14.102 -13.195 1 97.19 85 SER A C 1
ATOM 664 O O . SER A 1 85 ? 23.859 14.828 -12.305 1 97.19 85 SER A O 1
ATOM 666 N N . GLN A 1 86 ? 23.594 13.836 -14.312 1 95.25 86 GLN A N 1
ATOM 667 C CA . GLN A 1 86 ? 22.172 14.109 -14.508 1 95.25 86 GLN A CA 1
ATOM 668 C C . GLN A 1 86 ? 21.891 15.609 -14.453 1 95.25 86 GLN A C 1
ATOM 670 O O . GLN A 1 86 ? 21 16.047 -13.719 1 95.25 86 GLN A O 1
ATOM 675 N N . ASN A 1 87 ? 22.719 16.297 -15.078 1 96.62 87 ASN A N 1
ATOM 676 C CA . ASN A 1 87 ? 22.484 17.703 -15.344 1 96.62 87 ASN A CA 1
ATOM 677 C C . ASN A 1 87 ? 22.172 17.953 -16.812 1 96.62 87 ASN A C 1
ATOM 679 O O . ASN A 1 87 ? 21.703 17.062 -17.516 1 96.62 87 ASN A O 1
ATOM 683 N N . GLN A 1 88 ? 22.312 19.188 -17.297 1 95.12 88 GLN A N 1
ATOM 684 C CA . GLN A 1 88 ? 22 19.531 -18.688 1 95.12 88 GLN A CA 1
ATOM 685 C C . GLN A 1 88 ? 23.219 20.156 -19.375 1 95.12 88 GLN A C 1
ATOM 687 O O . GLN A 1 88 ? 23.062 21.109 -20.141 1 95.12 88 GLN A O 1
ATOM 692 N N . LEU A 1 89 ? 24.312 19.594 -19.031 1 95.5 89 LEU A N 1
ATOM 693 C CA . LEU A 1 89 ? 25.531 20.125 -19.641 1 95.5 89 LEU A CA 1
ATOM 694 C C . LEU A 1 89 ? 25.562 19.828 -21.141 1 95.5 89 LEU A C 1
ATOM 696 O O . LEU A 1 89 ? 25.312 18.703 -21.562 1 95.5 89 LEU A O 1
ATOM 700 N N . VAL A 1 90 ? 25.922 20.812 -21.953 1 93.31 90 VAL A N 1
ATOM 701 C CA . VAL A 1 90 ? 25.875 20.656 -23.406 1 93.31 90 VAL A CA 1
ATOM 702 C C . VAL A 1 90 ? 27.297 20.516 -23.953 1 93.31 90 VAL A C 1
ATOM 704 O O . VAL A 1 90 ? 27.531 19.766 -24.906 1 93.31 90 VAL A O 1
ATOM 707 N N . SER A 1 91 ? 28.219 21.281 -23.375 1 93.06 91 SER A N 1
ATOM 708 C CA . SER A 1 91 ? 29.609 21.219 -23.844 1 93.06 91 SER A CA 1
ATOM 709 C C . SER A 1 91 ? 30.578 21.641 -22.75 1 93.06 91 SER A C 1
ATOM 711 O O . SER A 1 91 ? 30.172 22.25 -21.75 1 93.06 91 SER A O 1
ATOM 713 N N . LEU A 1 92 ? 31.812 21.234 -22.875 1 94.06 92 LEU A N 1
ATOM 714 C CA . LEU A 1 92 ? 32.906 21.703 -22.031 1 94.06 92 LEU A CA 1
ATOM 715 C C . LEU A 1 92 ? 33.875 22.562 -22.828 1 94.06 92 LEU A C 1
ATOM 717 O O . LEU A 1 92 ? 34.562 22.062 -23.719 1 94.06 92 LEU A O 1
ATOM 721 N N . LYS A 1 93 ? 34 23.812 -22.531 1 90.12 93 LYS A N 1
ATOM 722 C CA . LYS A 1 93 ? 34.719 24.797 -23.344 1 90.12 93 LYS A CA 1
ATOM 723 C C . LYS A 1 93 ? 36.156 24.953 -22.859 1 90.12 93 LYS A C 1
ATOM 725 O O . LYS A 1 93 ? 37 25.469 -23.594 1 90.12 93 LYS A O 1
ATOM 730 N N . GLY A 1 94 ? 36.344 24.516 -21.734 1 90.56 94 GLY A N 1
ATOM 731 C CA . GLY A 1 94 ? 37.688 24.594 -21.203 1 90.56 94 GLY A CA 1
ATOM 732 C C . GLY A 1 94 ? 37.812 25.469 -19.953 1 90.56 94 GLY A C 1
ATOM 733 O O . GLY A 1 94 ? 37.125 26.5 -19.859 1 90.56 94 GLY A O 1
ATOM 734 N N . GLY A 1 95 ? 38.594 25.031 -18.984 1 89.38 95 GLY A N 1
ATOM 735 C CA . GLY A 1 95 ? 38.875 25.781 -17.766 1 89.38 95 GLY A CA 1
ATOM 736 C C . GLY A 1 95 ? 37.844 25.562 -16.688 1 89.38 95 GLY A C 1
ATOM 737 O O . GLY A 1 95 ? 37.906 26.188 -15.617 1 89.38 95 GLY A O 1
ATOM 738 N N . GLU A 1 96 ? 36.906 24.797 -16.891 1 91.62 96 GLU A N 1
ATOM 739 C CA . GLU A 1 96 ? 35.812 24.578 -15.945 1 91.62 96 GLU A CA 1
ATOM 740 C C . GLU A 1 96 ? 36.344 24 -14.625 1 91.62 96 GLU A C 1
ATOM 742 O O . GLU A 1 96 ? 35.844 24.344 -13.555 1 91.62 96 GLU A O 1
ATOM 747 N N . PHE A 1 97 ? 37.438 23.234 -14.719 1 93.38 97 PHE A N 1
ATOM 748 C CA . PHE A 1 97 ? 37.906 22.5 -13.539 1 93.38 97 PHE A CA 1
ATOM 749 C C . PHE A 1 97 ? 39.281 22.969 -13.133 1 93.38 97 PHE A C 1
ATOM 751 O O . PHE A 1 97 ? 40.031 22.234 -12.477 1 93.38 97 PHE A O 1
ATOM 758 N N . ARG A 1 98 ? 39.562 24.141 -13.555 1 89.69 98 ARG A N 1
ATOM 759 C CA . ARG A 1 98 ? 40.844 24.703 -13.172 1 89.69 98 ARG A CA 1
ATOM 760 C C . ARG A 1 98 ? 40.969 24.828 -11.656 1 89.69 98 ARG A C 1
ATOM 762 O O . ARG A 1 98 ? 40 25.234 -10.984 1 89.69 98 ARG A O 1
ATOM 769 N N . GLY A 1 99 ? 42.062 24.375 -11.039 1 89.06 99 GLY A N 1
ATOM 770 C CA . GLY A 1 99 ? 42.25 24.484 -9.602 1 89.06 99 GLY A CA 1
ATOM 771 C C . GLY A 1 99 ? 42 23.188 -8.859 1 89.06 99 GLY A C 1
ATOM 772 O O . GLY A 1 99 ? 42.375 23.062 -7.691 1 89.06 99 GLY A O 1
ATOM 773 N N . LEU A 1 100 ? 41.469 22.234 -9.445 1 93.31 100 LEU A N 1
ATOM 774 C CA . LEU A 1 100 ? 41.156 20.969 -8.797 1 93.31 100 LEU A CA 1
ATOM 775 C C . LEU A 1 100 ? 42.281 19.969 -9.016 1 93.31 100 LEU A C 1
ATOM 777 O O . LEU A 1 100 ? 42.062 18.891 -9.594 1 93.31 100 LEU A O 1
ATOM 781 N N . GLY A 1 101 ? 43.344 20.234 -8.523 1 92.5 101 GLY A N 1
ATOM 782 C CA . GLY A 1 101 ? 44.531 19.422 -8.742 1 92.5 101 GLY A CA 1
ATOM 783 C C . GLY A 1 101 ? 44.531 18.109 -7.988 1 92.5 101 GLY A C 1
ATOM 784 O O . GLY A 1 101 ? 45.219 17.156 -8.367 1 92.5 101 GLY A O 1
ATOM 785 N N . VAL A 1 102 ? 43.688 17.969 -6.984 1 94.75 102 VAL A N 1
ATOM 786 C CA . VAL A 1 102 ? 43.688 16.781 -6.152 1 94.75 102 VAL A CA 1
ATOM 787 C C . VAL A 1 102 ? 42.438 15.938 -6.422 1 94.75 102 VAL A C 1
ATOM 789 O O . VAL A 1 102 ? 42.219 14.914 -5.777 1 94.75 102 VAL A O 1
ATOM 792 N N . LEU A 1 103 ? 41.656 16.266 -7.418 1 96.5 103 LEU A N 1
ATOM 793 C CA . LEU A 1 103 ? 40.438 15.547 -7.738 1 96.5 103 LEU A CA 1
ATOM 794 C C . LEU A 1 103 ? 40.75 14.117 -8.164 1 96.5 103 LEU A C 1
ATOM 796 O O . LEU A 1 103 ? 41.594 13.883 -9.016 1 96.5 103 LEU A O 1
ATOM 800 N N . ASP A 1 104 ? 40.031 13.234 -7.586 1 97 104 ASP A N 1
ATOM 801 C CA . ASP A 1 104 ? 40.25 11.812 -7.832 1 97 104 ASP A CA 1
ATOM 802 C C . ASP A 1 104 ? 39.188 11.258 -8.805 1 97 104 ASP A C 1
ATOM 804 O O . ASP A 1 104 ? 39.531 10.438 -9.664 1 97 104 ASP A O 1
ATOM 808 N N . CYS A 1 105 ? 38.031 11.672 -8.641 1 98.12 105 CYS A N 1
ATOM 809 C CA . CYS A 1 105 ? 36.938 11.156 -9.453 1 98.12 105 CYS A CA 1
ATOM 810 C C . CYS A 1 105 ? 36.031 12.281 -9.953 1 98.12 105 CYS A C 1
ATOM 812 O O . CYS A 1 105 ? 35.625 13.148 -9.18 1 98.12 105 CYS A O 1
ATOM 814 N N . LEU A 1 106 ? 35.781 12.32 -11.242 1 97.69 106 LEU A N 1
ATOM 815 C CA . LEU A 1 106 ? 34.875 13.266 -11.875 1 97.69 106 LEU A CA 1
ATOM 816 C C . LEU A 1 106 ? 33.75 12.531 -12.609 1 97.69 106 LEU A C 1
ATOM 818 O O . LEU A 1 106 ? 34 11.789 -13.562 1 97.69 106 LEU A O 1
ATOM 822 N N . ASN A 1 107 ? 32.562 12.68 -12.203 1 98.19 107 ASN A N 1
ATOM 823 C CA . ASN A 1 107 ? 31.406 12.008 -12.789 1 98.19 107 ASN A CA 1
ATOM 824 C C . ASN A 1 107 ? 30.562 12.977 -13.617 1 98.19 107 ASN A C 1
ATOM 826 O O . ASN A 1 107 ? 29.875 13.836 -13.055 1 98.19 107 ASN A O 1
ATOM 830 N N . LEU A 1 108 ? 30.578 12.867 -14.859 1 97.75 108 LEU A N 1
ATOM 831 C CA . LEU A 1 108 ? 29.797 13.695 -15.781 1 97.75 108 LEU A CA 1
ATOM 832 C C . LEU A 1 108 ? 28.797 12.852 -16.547 1 97.75 108 LEU A C 1
ATOM 834 O O . LEU A 1 108 ? 28.469 13.164 -17.703 1 97.75 108 LEU A O 1
ATOM 838 N N . THR A 1 109 ? 28.297 11.789 -15.953 1 97.81 109 THR A N 1
ATOM 839 C CA . THR A 1 109 ? 27.406 10.836 -16.609 1 97.81 109 THR A CA 1
ATOM 840 C C . THR A 1 109 ? 26.016 11.438 -16.781 1 97.81 109 THR A C 1
ATOM 842 O O . THR A 1 109 ? 25.594 12.281 -15.992 1 97.81 109 THR A O 1
ATOM 845 N N . ARG A 1 110 ? 25.266 11.086 -17.859 1 96.56 110 ARG A N 1
ATOM 846 C CA . ARG A 1 110 ? 23.859 11.398 -18.125 1 96.56 110 ARG A CA 1
ATOM 847 C C . ARG A 1 110 ? 23.656 12.906 -18.25 1 96.56 110 ARG A C 1
ATOM 849 O O . ARG A 1 110 ? 22.812 13.484 -17.562 1 96.56 110 ARG A O 1
ATOM 856 N N . ASN A 1 111 ? 24.5 13.453 -18.984 1 97.12 111 ASN A N 1
ATOM 857 C CA . ASN A 1 111 ? 24.312 14.812 -19.484 1 97.12 111 ASN A CA 1
ATOM 858 C C . ASN A 1 111 ? 24.031 14.828 -20.984 1 97.12 111 ASN A C 1
ATOM 860 O O . ASN A 1 111 ? 23.594 13.828 -21.547 1 97.12 111 ASN A O 1
ATOM 864 N N . THR A 1 112 ? 24.109 15.891 -21.656 1 95.44 112 THR A N 1
ATOM 865 C CA . THR A 1 112 ? 23.938 15.992 -23.094 1 95.44 112 THR A CA 1
ATOM 866 C C . THR A 1 112 ? 25.156 16.609 -23.766 1 95.44 112 THR A C 1
ATOM 868 O O . THR A 1 112 ? 25.047 17.484 -24.625 1 95.44 112 THR A O 1
ATOM 871 N N . ILE A 1 113 ? 26.25 16.125 -23.281 1 96.5 113 ILE A N 1
ATOM 872 C CA . ILE A 1 113 ? 27.5 16.688 -23.781 1 96.5 113 ILE A CA 1
ATOM 873 C C . ILE A 1 113 ? 27.766 16.219 -25.203 1 96.5 113 ILE A C 1
ATOM 875 O O . ILE A 1 113 ? 27.844 15.008 -25.453 1 96.5 113 ILE A O 1
ATOM 879 N N . SER A 1 114 ? 27.938 17.062 -26.125 1 94.38 114 SER A N 1
ATOM 880 C CA . SER A 1 114 ? 28.172 16.719 -27.531 1 94.38 114 SER A CA 1
ATOM 881 C C . SER A 1 114 ? 29.609 16.953 -27.938 1 94.38 114 SER A C 1
ATOM 883 O O . SER A 1 114 ? 30.109 16.328 -28.859 1 94.38 114 SER A O 1
ATOM 885 N N . HIS A 1 115 ? 30.25 17.891 -27.172 1 92.5 115 HIS A N 1
ATOM 886 C CA . HIS A 1 115 ? 31.609 18.234 -27.531 1 92.5 115 HIS A CA 1
ATOM 887 C C . HIS A 1 115 ? 32.438 18.562 -26.297 1 92.5 115 HIS A C 1
ATOM 889 O O . HIS A 1 115 ? 31.953 19.219 -25.359 1 92.5 115 HIS A O 1
ATOM 895 N N . ILE A 1 116 ? 33.719 18.094 -26.328 1 94.12 116 ILE A N 1
ATOM 896 C CA . ILE A 1 116 ? 34.656 18.391 -25.25 1 94.12 116 ILE A CA 1
ATOM 897 C C . ILE A 1 116 ? 35.906 19.047 -25.828 1 94.12 116 ILE A C 1
ATOM 899 O O . ILE A 1 116 ? 36.594 18.469 -26.672 1 94.12 116 ILE A O 1
ATOM 903 N N . HIS A 1 117 ? 36.188 20.188 -25.312 1 92.62 117 HIS A N 1
ATOM 904 C CA . HIS A 1 117 ? 37.406 20.875 -25.719 1 92.62 117 HIS A CA 1
ATOM 905 C C . HIS A 1 117 ? 38.656 20.125 -25.25 1 92.62 117 HIS A C 1
ATOM 907 O O . HIS A 1 117 ? 38.688 19.594 -24.141 1 92.62 117 HIS A O 1
ATOM 913 N N . PRO A 1 118 ? 39.688 20.078 -26.047 1 88 118 PRO A N 1
ATOM 914 C CA . PRO A 1 118 ? 40.906 19.328 -25.703 1 88 118 PRO A CA 1
ATOM 915 C C . PRO A 1 118 ? 41.531 19.797 -24.391 1 88 118 PRO A C 1
ATOM 917 O O . PRO A 1 118 ? 42.188 19.016 -23.703 1 88 118 PRO A O 1
ATOM 920 N N . LYS A 1 119 ? 41.219 21.047 -23.969 1 89.12 119 LYS A N 1
ATOM 921 C CA . LYS A 1 119 ? 41.812 21.578 -22.734 1 89.12 119 LYS A CA 1
ATOM 922 C C . LYS A 1 119 ? 40.781 21.594 -21.609 1 89.12 119 LYS A C 1
ATOM 924 O O . LYS A 1 119 ? 40.938 22.281 -20.594 1 89.12 119 LYS A O 1
ATOM 929 N N . ALA A 1 120 ? 39.781 20.906 -21.812 1 91.62 120 ALA A N 1
ATOM 930 C CA . ALA A 1 120 ? 38.656 20.953 -20.859 1 91.62 120 ALA A CA 1
ATOM 931 C C . ALA A 1 120 ? 39.094 20.406 -19.5 1 91.62 120 ALA A C 1
ATOM 933 O O . ALA A 1 120 ? 38.594 20.859 -18.469 1 91.62 120 ALA A O 1
ATOM 934 N N . PHE A 1 121 ? 40.094 19.516 -19.469 1 93.31 121 PHE A N 1
ATOM 935 C CA . PHE A 1 121 ? 40.469 18.875 -18.219 1 93.31 121 PHE A CA 1
ATOM 936 C C . PHE A 1 121 ? 41.844 19.359 -17.766 1 93.31 121 PHE A C 1
ATOM 938 O O . PHE A 1 121 ? 42.531 18.672 -16.984 1 93.31 121 PHE A O 1
ATOM 945 N N . GLU A 1 122 ? 42.094 20.469 -18.25 1 90 122 GLU A N 1
ATOM 946 C CA . GLU A 1 122 ? 43.344 21.078 -17.781 1 90 122 GLU A CA 1
ATOM 947 C C . GLU A 1 122 ? 43.312 21.359 -16.281 1 90 122 GLU A C 1
ATOM 949 O O . GLU A 1 122 ? 42.312 21.859 -15.766 1 90 122 GLU A O 1
ATOM 954 N N . GLY A 1 123 ? 44.312 20.953 -15.555 1 88.75 123 GLY A N 1
ATOM 955 C CA . GLY A 1 123 ? 44.375 21.203 -14.125 1 88.75 123 GLY A CA 1
ATOM 956 C C . GLY A 1 123 ? 44.062 19.969 -13.297 1 88.75 123 GLY A C 1
ATOM 957 O O . GLY A 1 123 ? 44.344 19.938 -12.094 1 88.75 123 GLY A O 1
ATOM 958 N N . LEU A 1 124 ? 43.562 18.953 -13.875 1 93.69 124 LEU A N 1
ATOM 959 C CA . LEU A 1 124 ? 43.188 17.734 -13.164 1 93.69 124 LEU A CA 1
ATOM 960 C C . LEU A 1 124 ? 44.344 16.734 -13.141 1 93.69 124 LEU A C 1
ATOM 962 O O . LEU A 1 124 ? 44.25 15.648 -13.703 1 93.69 124 LEU A O 1
ATOM 966 N N . SER A 1 125 ? 45.312 17 -12.406 1 91.44 125 SER A N 1
ATOM 967 C CA . SER A 1 125 ? 46.562 16.234 -12.438 1 91.44 125 SER A CA 1
ATOM 968 C C . SER A 1 125 ? 46.469 14.945 -11.641 1 91.44 125 SER A C 1
ATOM 970 O O . SER A 1 125 ? 47.188 13.992 -11.883 1 91.44 125 SER A O 1
ATOM 972 N N . SER A 1 126 ? 45.469 14.875 -10.773 1 95.06 126 SER A N 1
ATOM 973 C CA . SER A 1 126 ? 45.406 13.695 -9.914 1 95.06 126 SER A CA 1
ATOM 974 C C . SER A 1 126 ? 44.156 12.859 -10.242 1 95.06 126 SER A C 1
ATOM 976 O O . SER A 1 126 ? 43.844 11.914 -9.523 1 95.06 126 SER A O 1
ATOM 978 N N . LEU A 1 127 ? 43.469 13.133 -11.281 1 96.5 127 LEU A N 1
ATOM 979 C CA . LEU A 1 127 ? 42.219 12.445 -11.594 1 96.5 127 LEU A CA 1
ATOM 980 C C . LEU A 1 127 ? 42.469 10.984 -11.945 1 96.5 127 LEU A C 1
ATOM 982 O O . LEU A 1 127 ? 43.281 10.688 -12.844 1 96.5 127 LEU A O 1
ATOM 986 N N . GLN A 1 128 ? 41.812 10.141 -11.281 1 97.25 128 GLN A N 1
ATOM 987 C CA . GLN A 1 128 ? 42 8.711 -11.5 1 97.25 128 GLN A CA 1
ATOM 988 C C . GLN A 1 128 ? 40.844 8.133 -12.305 1 97.25 128 GLN A C 1
ATOM 990 O O . GLN A 1 128 ? 41.031 7.234 -13.125 1 97.25 128 GLN A O 1
ATOM 995 N N . THR A 1 129 ? 39.688 8.641 -12.055 1 98.06 129 THR A N 1
ATOM 996 C CA . THR A 1 129 ? 38.5 8.086 -12.695 1 98.06 129 THR A CA 1
ATOM 997 C C . THR A 1 129 ? 37.688 9.188 -13.375 1 98.06 129 THR A C 1
ATOM 999 O O . THR A 1 129 ? 37.344 10.188 -12.742 1 98.06 129 THR A O 1
ATOM 1002 N N . LEU A 1 130 ? 37.469 9.039 -14.664 1 97.25 130 LEU A N 1
ATOM 1003 C CA . LEU A 1 130 ? 36.625 9.953 -15.453 1 97.25 130 LEU A CA 1
ATOM 1004 C C . LEU A 1 130 ? 35.438 9.227 -16.031 1 97.25 130 LEU A C 1
ATOM 1006 O O . LEU A 1 130 ? 35.594 8.32 -16.859 1 97.25 130 LEU A O 1
ATOM 1010 N N . LEU A 1 131 ? 34.25 9.594 -15.68 1 98.12 131 LEU A N 1
ATOM 1011 C CA . LEU A 1 131 ? 33.031 8.953 -16.141 1 98.12 131 LEU A CA 1
ATOM 1012 C C . LEU A 1 131 ? 32.25 9.859 -17.094 1 98.12 131 LEU A C 1
ATOM 1014 O O . LEU A 1 131 ? 31.797 10.93 -16.703 1 98.12 131 LEU A O 1
ATOM 1018 N N . LEU A 1 132 ? 32.125 9.453 -18.312 1 97.44 132 LEU A N 1
ATOM 1019 C CA . LEU A 1 132 ? 31.484 10.234 -19.359 1 97.44 132 LEU A CA 1
ATOM 1020 C C . LEU A 1 132 ? 30.375 9.43 -20.047 1 97.44 132 LEU A C 1
ATOM 1022 O O . LEU A 1 132 ? 30.047 9.688 -21.203 1 97.44 132 LEU A O 1
ATOM 1026 N N . ALA A 1 133 ? 29.844 8.469 -19.312 1 97.62 133 ALA A N 1
ATOM 1027 C CA . ALA A 1 133 ? 28.828 7.578 -19.906 1 97.62 133 ALA A CA 1
ATOM 1028 C C . ALA A 1 133 ? 27.516 8.305 -20.109 1 97.62 133 ALA A C 1
ATOM 1030 O O . ALA A 1 133 ? 27.219 9.281 -19.406 1 97.62 133 ALA A O 1
ATOM 1031 N N . TYR A 1 134 ? 26.656 7.914 -21.156 1 96.31 134 TYR A N 1
ATOM 1032 C CA . TYR A 1 134 ? 25.312 8.391 -21.438 1 96.31 134 TYR A CA 1
ATOM 1033 C C . TYR A 1 134 ? 25.312 9.875 -21.781 1 96.31 134 TYR A C 1
ATOM 1035 O O . TYR A 1 134 ? 24.578 10.664 -21.188 1 96.31 134 TYR A O 1
ATOM 1043 N N . ASN A 1 135 ? 26.219 10.211 -22.578 1 97.44 135 ASN A N 1
ATOM 1044 C CA . ASN A 1 135 ? 26.219 11.516 -23.234 1 97.44 135 ASN A CA 1
ATOM 1045 C C . ASN A 1 135 ? 26.016 11.398 -24.734 1 97.44 135 ASN A C 1
ATOM 1047 O O . ASN A 1 135 ? 25.5 10.383 -25.219 1 97.44 135 ASN A O 1
ATOM 1051 N N . THR A 1 136 ? 26.234 12.422 -25.547 1 96.44 136 THR A N 1
ATOM 1052 C CA . THR A 1 136 ? 26.031 12.391 -27 1 96.44 136 THR A CA 1
ATOM 1053 C C . THR A 1 136 ? 27.312 12.766 -27.734 1 96.44 136 THR A C 1
ATOM 1055 O O . THR A 1 136 ? 27.281 13.5 -28.719 1 96.44 136 THR A O 1
ATOM 1058 N N . LEU A 1 137 ? 28.375 12.227 -27.219 1 96 137 LEU A N 1
ATOM 1059 C CA . LEU A 1 137 ? 29.672 12.523 -27.812 1 96 137 LEU A CA 1
ATOM 1060 C C . LEU A 1 137 ? 29.828 11.812 -29.156 1 96 137 LEU A C 1
ATOM 1062 O O . LEU A 1 137 ? 29.594 10.602 -29.25 1 96 137 LEU A O 1
ATOM 1066 N N . LYS A 1 138 ? 30.234 12.484 -30.141 1 92.38 138 LYS A N 1
ATOM 1067 C CA . LYS A 1 138 ? 30.484 11.891 -31.453 1 92.38 138 LYS A CA 1
ATOM 1068 C C . LYS A 1 138 ? 31.969 11.672 -31.703 1 92.38 138 LYS A C 1
ATOM 1070 O O . LYS A 1 138 ? 32.344 10.75 -32.438 1 92.38 138 LYS A O 1
ATOM 1075 N N . THR A 1 139 ? 32.719 12.594 -31.141 1 90.31 139 THR A N 1
ATOM 1076 C CA . THR A 1 139 ? 34.188 12.469 -31.234 1 90.31 139 THR A CA 1
ATOM 1077 C C . THR A 1 139 ? 34.844 12.906 -29.922 1 90.31 139 THR A C 1
ATOM 1079 O O . THR A 1 139 ? 34.25 13.672 -29.156 1 90.31 139 THR A O 1
ATOM 1082 N N . ILE A 1 140 ? 35.938 12.328 -29.609 1 89.31 140 ILE A N 1
ATOM 1083 C CA . ILE A 1 140 ? 36.75 12.711 -28.453 1 89.31 140 ILE A CA 1
ATOM 1084 C C . ILE A 1 140 ? 38.219 12.695 -28.812 1 89.31 140 ILE A C 1
ATOM 1086 O O . ILE A 1 140 ? 38.688 11.773 -29.484 1 89.31 140 ILE A O 1
ATOM 1090 N N . SER A 1 141 ? 38.844 13.781 -28.547 1 84.44 141 SER A N 1
ATOM 1091 C CA . SER A 1 141 ? 40.25 13.852 -28.859 1 84.44 141 SER A CA 1
ATOM 1092 C C . SER A 1 141 ? 41.094 13.164 -27.781 1 84.44 141 SER A C 1
ATOM 1094 O O . SER A 1 141 ? 40.844 13.32 -26.594 1 84.44 141 SER A O 1
ATOM 1096 N N . SER A 1 142 ? 42.125 12.398 -28.234 1 82.12 142 SER A N 1
ATOM 1097 C CA . SER A 1 142 ? 43 11.719 -27.297 1 82.12 142 SER A CA 1
ATOM 1098 C C . SER A 1 142 ? 43.906 12.719 -26.547 1 82.12 142 SER A C 1
ATOM 1100 O O . SER A 1 142 ? 44.469 12.391 -25.516 1 82.12 142 SER A O 1
ATOM 1102 N N . SER A 1 143 ? 43.844 13.992 -27.016 1 82.62 143 SER A N 1
ATOM 1103 C CA . SER A 1 143 ? 44.656 15.031 -26.375 1 82.62 143 SER A CA 1
ATOM 1104 C C . SER A 1 143 ? 44.125 15.359 -24.984 1 82.62 143 SER A C 1
ATOM 1106 O O . SER A 1 143 ? 44.844 15.922 -24.156 1 82.62 143 SER A O 1
ATOM 1108 N N . ILE A 1 144 ? 42.938 14.922 -24.766 1 87.62 144 ILE A N 1
ATOM 1109 C CA . ILE A 1 144 ? 42.312 15.203 -23.469 1 87.62 144 ILE A CA 1
ATOM 1110 C C . ILE A 1 144 ? 43.062 14.43 -22.375 1 87.62 144 ILE A C 1
ATOM 1112 O O . ILE A 1 144 ? 43.188 14.906 -21.234 1 87.62 144 ILE A O 1
ATOM 1116 N N . LEU A 1 145 ? 43.594 13.305 -22.734 1 88.75 145 LEU A N 1
ATOM 1117 C CA . LEU A 1 145 ? 44.25 12.43 -21.766 1 88.75 145 LEU A CA 1
ATOM 1118 C C . LEU A 1 145 ? 45.625 12.945 -21.422 1 88.75 145 LEU A C 1
ATOM 1120 O O . LEU A 1 145 ? 46.219 12.523 -20.422 1 88.75 145 LEU A O 1
ATOM 1124 N N . HIS A 1 146 ? 46.125 13.852 -22.25 1 85.19 146 HIS A N 1
ATOM 1125 C CA . HIS A 1 146 ? 47.406 14.469 -21.953 1 85.19 146 HIS A CA 1
ATOM 1126 C C . HIS A 1 146 ? 47.344 15.266 -20.656 1 85.19 146 HIS A C 1
ATOM 1128 O O . HIS A 1 146 ? 48.344 15.375 -19.938 1 85.19 146 HIS A O 1
ATOM 1134 N N . PHE A 1 147 ? 46.188 15.711 -20.359 1 88.62 147 PHE A N 1
ATOM 1135 C CA . PHE A 1 147 ? 46 16.531 -19.172 1 88.62 147 PHE A CA 1
ATOM 1136 C C . PHE A 1 147 ? 45.656 15.664 -17.969 1 88.62 147 PHE A C 1
ATOM 1138 O O . PHE A 1 147 ? 45.469 16.172 -16.859 1 88.62 147 PHE A O 1
ATOM 1145 N N . LEU A 1 148 ? 45.594 14.422 -18.203 1 93.06 148 LEU A N 1
ATOM 1146 C CA . LEU A 1 148 ? 45.281 13.477 -17.125 1 93.06 148 LEU A CA 1
ATOM 1147 C C . LEU A 1 148 ? 46.375 12.461 -16.953 1 93.06 148 LEU A C 1
ATOM 1149 O O . LEU A 1 148 ? 46.219 11.281 -17.297 1 93.06 148 LEU A O 1
ATOM 1153 N N . PRO A 1 149 ? 47.375 12.781 -16.297 1 90.5 149 PRO A N 1
ATOM 1154 C CA . PRO A 1 149 ? 48.562 11.93 -16.266 1 90.5 149 PRO A CA 1
ATOM 1155 C C . PRO A 1 149 ? 48.375 10.68 -15.414 1 90.5 149 PRO A C 1
ATOM 1157 O O . PRO A 1 149 ? 49.062 9.672 -15.617 1 90.5 149 PRO A O 1
ATOM 1160 N N . VAL A 1 150 ? 47.469 10.688 -14.453 1 94.12 150 VAL A N 1
ATOM 1161 C CA . VAL A 1 150 ? 47.344 9.562 -13.531 1 94.12 150 VAL A CA 1
ATOM 1162 C C . VAL A 1 150 ? 46.031 8.836 -13.742 1 94.12 150 VAL A C 1
ATOM 1164 O O . VAL A 1 150 ? 45.625 8.039 -12.898 1 94.12 150 VAL A O 1
ATOM 1167 N N . VAL A 1 151 ? 45.344 9.039 -14.828 1 95.38 151 VAL A N 1
ATOM 1168 C CA . VAL A 1 151 ? 44 8.484 -15.07 1 95.38 151 VAL A CA 1
ATOM 1169 C C . VAL A 1 151 ? 44.094 6.965 -15.203 1 95.38 151 VAL A C 1
ATOM 1171 O O . VAL A 1 151 ? 45.031 6.445 -15.828 1 95.38 151 VAL A O 1
ATOM 1174 N N . GLN A 1 152 ? 43.219 6.316 -14.539 1 96.94 152 GLN A N 1
ATOM 1175 C CA . GLN A 1 152 ? 43.219 4.855 -14.562 1 96.94 152 GLN A CA 1
ATOM 1176 C C . GLN A 1 152 ? 41.969 4.309 -15.227 1 96.94 152 GLN A C 1
ATOM 1178 O O . GLN A 1 152 ? 42.031 3.283 -15.906 1 96.94 152 GLN A O 1
ATOM 1183 N N . ASN A 1 153 ? 40.906 4.977 -15.016 1 97.69 153 ASN A N 1
ATOM 1184 C CA . ASN A 1 153 ? 39.625 4.484 -15.516 1 97.69 153 ASN A CA 1
ATOM 1185 C C . ASN A 1 153 ? 38.875 5.562 -16.281 1 97.69 153 ASN A C 1
ATOM 1187 O O . ASN A 1 153 ? 38.656 6.66 -15.766 1 97.69 153 ASN A O 1
ATOM 1191 N N . VAL A 1 154 ? 38.5 5.254 -17.516 1 96.5 154 VAL A N 1
ATOM 1192 C CA . VAL A 1 154 ? 37.688 6.148 -18.344 1 96.5 154 VAL A CA 1
ATOM 1193 C C . VAL A 1 154 ? 36.469 5.391 -18.906 1 96.5 154 VAL A C 1
ATOM 1195 O O . VAL A 1 154 ? 36.625 4.355 -19.547 1 96.5 154 VAL A O 1
ATOM 1198 N N . ASN A 1 155 ? 35.375 5.836 -18.641 1 97.94 155 ASN A N 1
ATOM 1199 C CA . ASN A 1 155 ? 34.125 5.211 -19.125 1 97.94 155 ASN A CA 1
ATOM 1200 C C . ASN A 1 155 ? 33.438 6.078 -20.156 1 97.94 155 ASN A C 1
ATOM 1202 O O . ASN A 1 155 ? 32.938 7.156 -19.844 1 97.94 155 ASN A O 1
ATOM 1206 N N . LEU A 1 156 ? 33.375 5.629 -21.375 1 97.06 156 LEU A N 1
ATOM 1207 C CA . LEU A 1 156 ? 32.75 6.34 -22.484 1 97.06 156 LEU A CA 1
ATOM 1208 C C . LEU A 1 156 ? 31.578 5.547 -23.047 1 97.06 156 LEU A C 1
ATOM 1210 O O . LEU A 1 156 ? 31.25 5.664 -24.234 1 97.06 156 LEU A O 1
ATOM 1214 N N . SER A 1 157 ? 30.969 4.75 -22.203 1 97.62 157 SER A N 1
ATOM 1215 C CA . SER A 1 157 ? 29.875 3.891 -22.641 1 97.62 157 SER A CA 1
ATOM 1216 C C . SER A 1 157 ? 28.641 4.707 -22.984 1 97.62 157 SER A C 1
ATOM 1218 O O . SER A 1 157 ? 28.453 5.812 -22.453 1 97.62 157 SER A O 1
ATOM 1220 N N . HIS A 1 158 ? 27.812 4.293 -23.953 1 96.94 158 HIS A N 1
ATOM 1221 C CA . HIS A 1 158 ? 26.531 4.855 -24.344 1 96.94 158 HIS A CA 1
ATOM 1222 C C . HIS A 1 158 ? 26.688 6.281 -24.859 1 96.94 158 HIS A C 1
ATOM 1224 O O . HIS A 1 158 ? 26.016 7.195 -24.375 1 96.94 158 HIS A O 1
ATOM 1230 N N . ASN A 1 159 ? 27.656 6.41 -25.719 1 97.31 159 ASN A N 1
ATOM 1231 C CA . ASN A 1 159 ? 27.797 7.633 -26.5 1 97.31 159 ASN A CA 1
ATOM 1232 C C . ASN A 1 159 ? 27.562 7.379 -27.984 1 97.31 159 ASN A C 1
ATOM 1234 O O . ASN A 1 159 ? 26.906 6.406 -28.344 1 97.31 159 ASN A O 1
ATOM 1238 N N . LYS A 1 160 ? 27.969 8.266 -28.891 1 95.81 160 LYS A N 1
ATOM 1239 C CA . LYS A 1 160 ? 27.812 8.125 -30.328 1 95.81 160 LYS A CA 1
ATOM 1240 C C . LYS A 1 160 ? 29.156 8.25 -31.047 1 95.81 160 LYS A C 1
ATOM 1242 O O . LYS A 1 160 ? 29.234 8.844 -32.125 1 95.81 160 LYS A O 1
ATOM 1247 N N . LEU A 1 161 ? 30.078 7.684 -30.344 1 95.44 161 LEU A N 1
ATOM 1248 C CA . LEU A 1 161 ? 31.422 7.793 -30.906 1 95.44 161 LEU A CA 1
ATOM 1249 C C . LEU A 1 161 ? 31.547 6.969 -32.188 1 95.44 161 LEU A C 1
ATOM 1251 O O . LEU A 1 161 ? 31.109 5.816 -32.219 1 95.44 161 LEU A O 1
ATOM 1255 N N . THR A 1 162 ? 32.156 7.5 -33.219 1 93.06 162 THR A N 1
ATOM 1256 C CA . THR A 1 162 ? 32.281 6.801 -34.469 1 93.06 162 THR A CA 1
ATOM 1257 C C . THR A 1 162 ? 33.688 6.266 -34.656 1 93.06 162 THR A C 1
ATOM 1259 O O . THR A 1 162 ? 33.906 5.293 -35.375 1 93.06 162 THR A O 1
ATOM 1262 N N . SER A 1 163 ? 34.594 6.949 -34.031 1 91.25 163 SER A N 1
ATOM 1263 C CA . SER A 1 163 ? 35.969 6.484 -34.094 1 91.25 163 SER A CA 1
ATOM 1264 C C . SER A 1 163 ? 36.75 6.926 -32.844 1 91.25 163 SER A C 1
ATOM 1266 O O . SER A 1 163 ? 36.312 7.84 -32.156 1 91.25 163 SER A O 1
ATOM 1268 N N . PHE A 1 164 ? 37.781 6.203 -32.562 1 91.38 164 PHE A N 1
ATOM 1269 C CA . PHE A 1 164 ? 38.688 6.578 -31.516 1 91.38 164 PHE A CA 1
ATOM 1270 C C . PHE A 1 164 ? 40.125 6.316 -31.938 1 91.38 164 PHE A C 1
ATOM 1272 O O . PHE A 1 164 ? 40.5 5.191 -32.312 1 91.38 164 PHE A O 1
ATOM 1279 N N . SER A 1 165 ? 40.875 7.316 -32.062 1 87.25 165 SER A N 1
ATOM 1280 C CA . SER A 1 165 ? 42.281 7.176 -32.469 1 87.25 165 SER A CA 1
ATOM 1281 C C . SER A 1 165 ? 43.219 7.926 -31.547 1 87.25 165 SER A C 1
ATOM 1283 O O . SER A 1 165 ? 43.031 9.117 -31.281 1 87.25 165 SER A O 1
ATOM 1285 N N . CYS A 1 166 ? 44.062 7.129 -31.016 1 81.62 166 CYS A N 1
ATOM 1286 C CA . CYS A 1 166 ? 45.062 7.766 -30.172 1 81.62 166 CYS A CA 1
ATOM 1287 C C . CYS A 1 166 ? 46.281 8.164 -30.984 1 81.62 166 CYS A C 1
ATOM 1289 O O . CYS A 1 166 ? 46.781 7.375 -31.797 1 81.62 166 CYS A O 1
ATOM 1291 N N . GLU A 1 167 ? 46.656 9.453 -31.25 1 72.62 167 GLU A N 1
ATOM 1292 C CA . GLU A 1 167 ? 47.875 9.93 -31.922 1 72.62 167 GLU A CA 1
ATOM 1293 C C . GLU A 1 167 ? 48.844 10.539 -30.938 1 72.62 167 GLU A C 1
ATOM 1295 O O . GLU A 1 167 ? 48.438 11.102 -29.906 1 72.62 167 GLU A O 1
ATOM 1300 N N . GLU A 1 168 ? 50.281 10.031 -30.891 1 61.94 168 GLU A N 1
ATOM 1301 C CA . GLU A 1 168 ? 51.281 10.727 -30.094 1 61.94 168 GLU A CA 1
ATOM 1302 C C . GLU A 1 168 ? 51.281 12.227 -30.391 1 61.94 168 GLU A C 1
ATOM 1304 O O . GLU A 1 168 ? 51.062 12.633 -31.531 1 61.94 168 GLU A O 1
ATOM 1309 N N . PRO A 1 169 ? 51.406 13.031 -29.297 1 58.38 169 PRO A N 1
ATOM 1310 C CA . PRO A 1 169 ? 51.75 12.773 -27.906 1 58.38 169 PRO A CA 1
ATOM 1311 C C . PRO A 1 169 ? 50.531 12.508 -27.016 1 58.38 169 PRO A C 1
ATOM 1313 O O . PRO A 1 169 ? 50.656 12.438 -25.781 1 58.38 169 PRO A O 1
ATOM 1316 N N . GLY A 1 170 ? 49.406 12.312 -27.438 1 63.03 170 GLY A N 1
ATOM 1317 C CA . GLY A 1 170 ? 48.188 12.297 -26.641 1 63.03 170 GLY A CA 1
ATOM 1318 C C . GLY A 1 170 ? 47.938 10.953 -26 1 63.03 170 GLY A C 1
ATOM 1319 O O . GLY A 1 170 ? 46.75 10.555 -25.844 1 63.03 170 GLY A O 1
ATOM 1320 N N . GLY A 1 171 ? 48.906 10.266 -25.5 1 76.88 171 GLY A N 1
ATOM 1321 C CA . GLY A 1 171 ? 48.719 8.961 -24.891 1 76.88 171 GLY A CA 1
ATOM 1322 C C . GLY A 1 171 ? 48.781 8.992 -23.375 1 76.88 171 GLY A C 1
ATOM 1323 O O . GLY A 1 171 ? 48.906 10.055 -22.781 1 76.88 171 GLY A O 1
ATOM 1324 N N . SER A 1 172 ? 48.25 8.07 -22.656 1 86.44 172 SER A N 1
ATOM 1325 C CA . SER A 1 172 ? 48.344 7.879 -21.219 1 86.44 172 SER A CA 1
ATOM 1326 C C . SER A 1 172 ? 49.094 6.602 -20.859 1 86.44 172 SER A C 1
ATOM 1328 O O . SER A 1 172 ? 48.844 5.547 -21.438 1 86.44 172 SER A O 1
ATOM 1330 N N . SER A 1 173 ? 50.062 6.711 -20.016 1 88.81 173 SER A N 1
ATOM 1331 C CA . SER A 1 173 ? 50.812 5.547 -19.594 1 88.81 173 SER A CA 1
ATOM 1332 C C . SER A 1 173 ? 50.188 4.863 -18.391 1 88.81 173 SER A C 1
ATOM 1334 O O . SER A 1 173 ? 50.625 3.787 -17.984 1 88.81 173 SER A O 1
ATOM 1336 N N . THR A 1 174 ? 49.062 5.453 -17.938 1 93.56 174 THR A N 1
ATOM 1337 C CA . THR A 1 174 ? 48.531 4.926 -16.703 1 93.56 174 THR A CA 1
ATOM 1338 C C . THR A 1 174 ? 47.125 4.375 -16.922 1 93.56 174 THR A C 1
ATOM 1340 O O . THR A 1 174 ? 46.594 3.652 -16.078 1 93.56 174 THR A O 1
ATOM 1343 N N . LEU A 1 175 ? 46.531 4.613 -18.031 1 94.69 175 LEU A N 1
ATOM 1344 C CA . LEU A 1 175 ? 45.156 4.191 -18.297 1 94.69 175 LEU A CA 1
ATOM 1345 C C . LEU A 1 175 ? 45.031 2.67 -18.328 1 94.69 175 LEU A C 1
ATOM 1347 O O . LEU A 1 175 ? 45.688 2.012 -19.141 1 94.69 175 LEU A O 1
ATOM 1351 N N . LYS A 1 176 ? 44.219 2.178 -17.422 1 96.75 176 LYS A N 1
ATOM 1352 C CA . LYS A 1 176 ? 44.125 0.729 -17.281 1 96.75 176 LYS A CA 1
ATOM 1353 C C . LYS A 1 176 ? 42.781 0.234 -17.828 1 96.75 176 LYS A C 1
ATOM 1355 O O . LYS A 1 176 ? 42.688 -0.856 -18.391 1 96.75 176 LYS A O 1
ATOM 1360 N N . HIS A 1 177 ? 41.75 0.971 -17.656 1 97.56 177 HIS A N 1
ATOM 1361 C CA . HIS A 1 177 ? 40.406 0.541 -18 1 97.56 177 HIS A CA 1
ATOM 1362 C C . HIS A 1 177 ? 39.75 1.521 -18.969 1 97.56 177 HIS A C 1
ATOM 1364 O O . HIS A 1 177 ? 39.688 2.723 -18.688 1 97.56 177 HIS A O 1
ATOM 1370 N N . LEU A 1 178 ? 39.281 1 -20.062 1 95.81 178 LEU A N 1
ATOM 1371 C CA . LEU A 1 178 ? 38.594 1.794 -21.078 1 95.81 178 LEU A CA 1
ATOM 1372 C C . LEU A 1 178 ? 37.312 1.109 -21.516 1 95.81 178 LEU A C 1
ATOM 1374 O O . LEU A 1 178 ? 37.312 -0.05 -21.938 1 95.81 178 LEU A O 1
ATOM 1378 N N . ASP A 1 179 ? 36.219 1.751 -21.406 1 97.38 179 ASP A N 1
ATOM 1379 C CA . ASP A 1 179 ? 34.906 1.159 -21.719 1 97.38 179 ASP A CA 1
ATOM 1380 C C . ASP A 1 179 ? 34.219 1.916 -22.844 1 97.38 179 ASP A C 1
ATOM 1382 O O . ASP A 1 179 ? 33.875 3.094 -22.703 1 97.38 179 ASP A O 1
ATOM 1386 N N . PHE A 1 180 ? 34 1.258 -24 1 96.56 180 PHE A N 1
ATOM 1387 C CA . PHE A 1 180 ? 33.344 1.831 -25.156 1 96.56 180 PHE A CA 1
ATOM 1388 C C . PHE A 1 180 ? 32 1.12 -25.406 1 96.56 180 PHE A C 1
ATOM 1390 O O . PHE A 1 180 ? 31.516 1.108 -26.547 1 96.56 180 PHE A O 1
ATOM 1397 N N . PHE A 1 181 ? 31.438 0.535 -24.422 1 95.5 181 PHE A N 1
ATOM 1398 C CA . PHE A 1 181 ? 30.219 -0.252 -24.578 1 95.5 181 PHE A CA 1
ATOM 1399 C C . PHE A 1 181 ? 29.141 0.561 -25.266 1 95.5 181 PHE A C 1
ATOM 1401 O O . PHE A 1 181 ? 28.859 1.698 -24.875 1 95.5 181 PHE A O 1
ATOM 1408 N N . ALA A 1 182 ? 28.531 0.153 -26.344 1 95.88 182 ALA A N 1
ATOM 1409 C CA . ALA A 1 182 ? 27.359 0.668 -27.031 1 95.88 182 ALA A CA 1
ATOM 1410 C C . ALA A 1 182 ? 27.641 2.033 -27.656 1 95.88 182 ALA A C 1
ATOM 1412 O O . ALA A 1 182 ? 27.047 3.037 -27.266 1 95.88 182 ALA A O 1
ATOM 1413 N N . ASN A 1 183 ? 28.594 2.068 -28.5 1 96.38 183 ASN A N 1
ATOM 1414 C CA . ASN A 1 183 ? 28.906 3.197 -29.359 1 96.38 183 ASN A CA 1
ATOM 1415 C C . ASN A 1 183 ? 28.781 2.826 -30.844 1 96.38 183 ASN A C 1
ATOM 1417 O O . ASN A 1 183 ? 28.078 1.877 -31.188 1 96.38 183 ASN A O 1
ATOM 1421 N N . ASN A 1 184 ? 29.344 3.631 -31.766 1 95 184 ASN A N 1
ATOM 1422 C CA . ASN A 1 184 ? 29.375 3.35 -33.188 1 95 184 ASN A CA 1
ATOM 1423 C C . ASN A 1 184 ? 30.797 3.365 -33.719 1 95 184 ASN A C 1
ATOM 1425 O O . ASN A 1 184 ? 31.062 3.938 -34.781 1 95 184 ASN A O 1
ATOM 1429 N N . ILE A 1 185 ? 31.578 2.758 -32.938 1 94.31 185 ILE A N 1
ATOM 1430 C CA . ILE A 1 185 ? 33 2.834 -33.281 1 94.31 185 ILE A CA 1
ATOM 1431 C C . ILE A 1 185 ? 33.312 1.912 -34.438 1 94.31 185 ILE A C 1
ATOM 1433 O O . ILE A 1 185 ? 33 0.717 -34.406 1 94.31 185 ILE A O 1
ATOM 1437 N N . GLN A 1 186 ? 33.906 2.379 -35.469 1 92.69 186 GLN A N 1
ATOM 1438 C CA . GLN A 1 186 ? 34.281 1.609 -36.625 1 92.69 186 GLN A CA 1
ATOM 1439 C C . GLN A 1 186 ? 35.781 1.315 -36.625 1 92.69 186 GLN A C 1
ATOM 1441 O O . GLN A 1 186 ? 36.188 0.198 -36.938 1 92.69 186 GLN A O 1
ATOM 1446 N N . ARG A 1 187 ? 36.5 2.332 -36.281 1 91 187 ARG A N 1
ATOM 1447 C CA . ARG A 1 187 ? 37.938 2.188 -36.219 1 91 187 ARG A CA 1
ATOM 1448 C C . ARG A 1 187 ? 38.469 2.512 -34.844 1 91 187 ARG A C 1
ATOM 1450 O O . ARG A 1 187 ? 37.969 3.443 -34.188 1 91 187 ARG A O 1
ATOM 1457 N N . LEU A 1 188 ? 39.375 1.662 -34.406 1 92.06 188 LEU A N 1
ATOM 1458 C CA . LEU A 1 188 ? 39.938 1.818 -33.062 1 92.06 188 LEU A CA 1
ATOM 1459 C C . LEU A 1 188 ? 41.438 1.758 -33.062 1 92.06 188 LEU A C 1
ATOM 1461 O O . LEU A 1 188 ? 42.031 0.87 -33.688 1 92.06 188 LEU A O 1
ATOM 1465 N N . ASN A 1 189 ? 42.094 2.775 -32.531 1 91.88 189 ASN A N 1
ATOM 1466 C CA . ASN A 1 189 ? 43.531 2.789 -32.281 1 91.88 189 ASN A CA 1
ATOM 1467 C C . ASN A 1 189 ? 43.844 3.117 -30.828 1 91.88 189 ASN A C 1
ATOM 1469 O O . ASN A 1 189 ? 43.656 4.246 -30.391 1 91.88 189 ASN A O 1
ATOM 1473 N N . VAL A 1 190 ? 44.344 2.164 -30.109 1 92.62 190 VAL A N 1
ATOM 1474 C CA . VAL A 1 190 ? 44.656 2.363 -28.703 1 92.62 190 VAL A CA 1
ATOM 1475 C C . VAL A 1 190 ? 46.156 2.113 -28.453 1 92.62 190 VAL A C 1
ATOM 1477 O O . VAL A 1 190 ? 46.531 1.696 -27.359 1 92.62 190 VAL A O 1
ATOM 1480 N N . SER A 1 191 ? 47 2.383 -29.406 1 89.75 191 SER A N 1
ATOM 1481 C CA . SER A 1 191 ? 48.406 2.084 -29.328 1 89.75 191 SER A CA 1
ATOM 1482 C C . SER A 1 191 ? 49.094 2.977 -28.297 1 89.75 191 SER A C 1
ATOM 1484 O O . SER A 1 191 ? 50.188 2.635 -27.797 1 89.75 191 SER A O 1
ATOM 1486 N N . CYS A 1 192 ? 48.438 4.039 -27.953 1 89.31 192 CYS A N 1
ATOM 1487 C CA . CYS A 1 192 ? 49.062 5.004 -27.062 1 89.31 192 CYS A CA 1
ATOM 1488 C C . CYS A 1 192 ? 48.781 4.672 -25.594 1 89.31 192 CYS A C 1
ATOM 1490 O O . CYS A 1 192 ? 49.125 5.445 -24.703 1 89.31 192 CYS A O 1
ATOM 1492 N N . PHE A 1 193 ? 48.25 3.561 -25.297 1 93.19 193 PHE A N 1
ATOM 1493 C CA . PHE A 1 193 ? 47.938 3.172 -23.938 1 93.19 193 PHE A CA 1
ATOM 1494 C C . PHE A 1 193 ? 48.656 1.881 -23.562 1 93.19 193 PHE A C 1
ATOM 1496 O O . PHE A 1 193 ? 48.031 0.822 -23.453 1 93.19 193 PHE A O 1
ATOM 1503 N N . PRO A 1 194 ? 49.812 1.94 -23.25 1 91.44 194 PRO A N 1
ATOM 1504 C CA . PRO A 1 194 ? 50.594 0.724 -22.969 1 91.44 194 PRO A CA 1
ATOM 1505 C C . PRO A 1 194 ? 50.125 0.041 -21.672 1 91.44 194 PRO A C 1
ATOM 1507 O O . PRO A 1 194 ? 50.344 -1.163 -21.5 1 91.44 194 PRO A O 1
ATOM 1510 N N . ALA A 1 195 ? 49.531 0.729 -20.766 1 94.56 195 ALA A N 1
ATOM 1511 C CA . ALA A 1 195 ? 49.156 0.167 -19.484 1 94.56 195 ALA A CA 1
ATOM 1512 C C . ALA A 1 195 ? 47.75 -0.415 -19.531 1 94.56 195 ALA A C 1
ATOM 1514 O O . ALA A 1 195 ? 47.25 -0.936 -18.531 1 94.56 195 ALA A O 1
ATOM 1515 N N . LEU A 1 196 ? 47.094 -0.461 -20.641 1 95.69 196 LEU A N 1
ATOM 1516 C CA . LEU A 1 196 ? 45.688 -0.895 -20.797 1 95.69 196 LEU A CA 1
ATOM 1517 C C . LEU A 1 196 ? 45.562 -2.363 -20.406 1 95.69 196 LEU A C 1
ATOM 1519 O O . LEU A 1 196 ? 46.281 -3.223 -20.922 1 95.69 196 LEU A O 1
ATOM 1523 N N . GLU A 1 197 ? 44.625 -2.617 -19.484 1 97.44 197 GLU A N 1
ATOM 1524 C CA . GLU A 1 197 ? 44.375 -3.975 -19 1 97.44 197 GLU A CA 1
ATOM 1525 C C . GLU A 1 197 ? 43 -4.469 -19.391 1 97.44 197 GLU A C 1
ATOM 1527 O O . GLU A 1 197 ? 42.781 -5.672 -19.531 1 97.44 197 GLU A O 1
ATOM 1532 N N . TYR A 1 198 ? 42.125 -3.592 -19.469 1 97.88 198 TYR A N 1
ATOM 1533 C CA . TYR A 1 198 ? 40.75 -3.92 -19.719 1 97.88 198 TYR A CA 1
ATOM 1534 C C . TYR A 1 198 ? 40.156 -3.008 -20.797 1 97.88 198 TYR A C 1
ATOM 1536 O O . TYR A 1 198 ? 40.312 -1.786 -20.719 1 97.88 198 TYR A O 1
ATOM 1544 N N . ILE A 1 199 ? 39.469 -3.564 -21.812 1 97.06 199 ILE A N 1
ATOM 1545 C CA . ILE A 1 199 ? 38.781 -2.783 -22.828 1 97.06 199 ILE A CA 1
ATOM 1546 C C . ILE A 1 199 ? 37.469 -3.475 -23.203 1 97.06 199 ILE A C 1
ATOM 1548 O O . ILE A 1 199 ? 37.438 -4.695 -23.375 1 97.06 199 ILE A O 1
ATOM 1552 N N . ARG A 1 200 ? 36.469 -2.771 -23.203 1 97.25 200 ARG A N 1
ATOM 1553 C CA . ARG A 1 200 ? 35.156 -3.271 -23.609 1 97.25 200 ARG A CA 1
ATOM 1554 C C . ARG A 1 200 ? 34.656 -2.578 -24.875 1 97.25 200 ARG A C 1
ATOM 1556 O O . ARG A 1 200 ? 34.5 -1.355 -24.891 1 97.25 200 ARG A O 1
ATOM 1563 N N . LEU A 1 201 ? 34.438 -3.371 -25.875 1 95.94 201 LEU A N 1
ATOM 1564 C CA . LEU A 1 201 ? 34 -2.854 -27.172 1 95.94 201 LEU A CA 1
ATOM 1565 C C . LEU A 1 201 ? 32.688 -3.473 -27.594 1 95.94 201 LEU A C 1
ATOM 1567 O O . LEU A 1 201 ? 32.281 -3.375 -28.75 1 95.94 201 LEU A O 1
ATOM 1571 N N . SER A 1 202 ? 32.031 -4.035 -26.641 1 94.88 202 SER A N 1
ATOM 1572 C CA . SER A 1 202 ? 30.766 -4.727 -26.906 1 94.88 202 SER A CA 1
ATOM 1573 C C . SER A 1 202 ? 29.719 -3.771 -27.453 1 94.88 202 SER A C 1
ATOM 1575 O O . SER A 1 202 ? 29.719 -2.582 -27.125 1 94.88 202 SER A O 1
ATOM 1577 N N . ASN A 1 203 ? 28.828 -4.199 -28.406 1 93.75 203 ASN A N 1
ATOM 1578 C CA . ASN A 1 203 ? 27.688 -3.482 -28.984 1 93.75 203 ASN A CA 1
ATOM 1579 C C . ASN A 1 203 ? 28.141 -2.336 -29.875 1 93.75 203 ASN A C 1
ATOM 1581 O O . ASN A 1 203 ? 27.641 -1.218 -29.766 1 93.75 203 ASN A O 1
ATOM 1585 N N . ASN A 1 204 ? 29.297 -2.514 -30.438 1 94 204 ASN A N 1
ATOM 1586 C CA . ASN A 1 204 ? 29.719 -1.721 -31.594 1 94 204 ASN A CA 1
ATOM 1587 C C . ASN A 1 204 ? 29.609 -2.512 -32.875 1 94 204 ASN A C 1
ATOM 1589 O O . ASN A 1 204 ? 30.531 -3.221 -33.281 1 94 204 ASN A O 1
ATOM 1593 N N . SER A 1 205 ? 28.547 -2.508 -33.562 1 85.75 205 SER A N 1
ATOM 1594 C CA . SER A 1 205 ? 28.172 -3.422 -34.656 1 85.75 205 SER A CA 1
ATOM 1595 C C . SER A 1 205 ? 29.062 -3.254 -35.875 1 85.75 205 SER A C 1
ATOM 1597 O O . SER A 1 205 ? 29.281 -4.203 -36.625 1 85.75 205 SER A O 1
ATOM 1599 N N . LYS A 1 206 ? 29.594 -2.064 -36.094 1 87.88 206 LYS A N 1
ATOM 1600 C CA . LYS A 1 206 ? 30.375 -1.819 -37.312 1 87.88 206 LYS A CA 1
ATOM 1601 C C . LYS A 1 206 ? 31.875 -1.835 -37 1 87.88 206 LYS A C 1
ATOM 1603 O O . LYS A 1 206 ? 32.688 -1.355 -37.812 1 87.88 206 LYS A O 1
ATOM 1608 N N . LEU A 1 207 ? 32.188 -2.402 -35.906 1 92.31 207 LEU A N 1
ATOM 1609 C CA . LEU A 1 207 ? 33.562 -2.369 -35.438 1 92.31 207 LEU A CA 1
ATOM 1610 C C . LEU A 1 207 ? 34.438 -3.24 -36.344 1 92.31 207 LEU A C 1
ATOM 1612 O O . LEU A 1 207 ? 34.062 -4.359 -36.688 1 92.31 207 LEU A O 1
ATOM 1616 N N . GLU A 1 208 ? 35.531 -2.75 -36.75 1 89.69 208 GLU A N 1
ATOM 1617 C CA . GLU A 1 208 ? 36.562 -3.484 -37.5 1 89.69 208 GLU A CA 1
ATOM 1618 C C . GLU A 1 208 ? 37.906 -3.41 -36.781 1 89.69 208 GLU A C 1
ATOM 1620 O O . GLU A 1 208 ? 38.469 -2.322 -36.594 1 89.69 208 GLU A O 1
ATOM 1625 N N . LEU A 1 209 ? 38.375 -4.535 -36.406 1 90.38 209 LEU A N 1
ATOM 1626 C CA . LEU A 1 209 ? 39.625 -4.582 -35.688 1 90.38 209 LEU A CA 1
ATOM 1627 C C . LEU A 1 209 ? 40.719 -5.223 -36.562 1 90.38 209 LEU A C 1
ATOM 1629 O O . LEU A 1 209 ? 40.469 -6.246 -37.188 1 90.38 209 LEU A O 1
ATOM 1633 N N . GLN A 1 210 ? 41.844 -4.629 -36.562 1 88.25 210 GLN A N 1
ATOM 1634 C CA . GLN A 1 210 ? 43 -5.223 -37.25 1 88.25 210 GLN A CA 1
ATOM 1635 C C . GLN A 1 210 ? 43.688 -6.242 -36.344 1 88.25 210 GLN A C 1
ATOM 1637 O O . GLN A 1 210 ? 43.469 -6.258 -35.125 1 88.25 210 GLN A O 1
ATOM 1642 N N . ALA A 1 211 ? 44.5 -7.086 -36.906 1 90.06 211 ALA A N 1
ATOM 1643 C CA . ALA A 1 211 ? 45.156 -8.156 -36.188 1 90.06 211 ALA A CA 1
ATOM 1644 C C . ALA A 1 211 ? 46.125 -7.594 -35.125 1 90.06 211 ALA A C 1
ATOM 1646 O O . ALA A 1 211 ? 46.281 -8.172 -34.062 1 90.06 211 ALA A O 1
ATOM 1647 N N . ASP A 1 212 ? 46.688 -6.398 -35.469 1 89.62 212 ASP A N 1
ATOM 1648 C CA . ASP A 1 212 ? 47.656 -5.82 -34.562 1 89.62 212 ASP A CA 1
ATOM 1649 C C . ASP A 1 212 ? 47.062 -4.664 -33.75 1 89.62 212 ASP A C 1
ATOM 1651 O O . ASP A 1 212 ? 47.781 -3.789 -33.281 1 89.62 212 ASP A O 1
ATOM 1655 N N . ALA A 1 213 ? 45.812 -4.664 -33.656 1 91.75 213 ALA A N 1
ATOM 1656 C CA . ALA A 1 213 ? 45.125 -3.557 -33 1 91.75 213 ALA A CA 1
ATOM 1657 C C . ALA A 1 213 ? 45.594 -3.387 -31.562 1 91.75 213 ALA A C 1
ATOM 1659 O O . ALA A 1 213 ? 45.594 -2.273 -31.031 1 91.75 213 ALA A O 1
ATOM 1660 N N . PHE A 1 214 ? 46.094 -4.469 -30.922 1 94.88 214 PHE A N 1
ATOM 1661 C CA . PHE A 1 214 ? 46.469 -4.402 -29.516 1 94.88 214 PHE A CA 1
ATOM 1662 C C . PHE A 1 214 ? 47.938 -4.809 -29.328 1 94.88 214 PHE A C 1
ATOM 1664 O O . PHE A 1 214 ? 48.312 -5.254 -28.25 1 94.88 214 PHE A O 1
ATOM 1671 N N . ALA A 1 215 ? 48.688 -4.723 -30.312 1 91.38 215 ALA A N 1
ATOM 1672 C CA . ALA A 1 215 ? 50.094 -5.113 -30.266 1 91.38 215 ALA A CA 1
ATOM 1673 C C . ALA A 1 215 ? 50.875 -4.234 -29.297 1 91.38 215 ALA A C 1
ATOM 1675 O O . ALA A 1 215 ? 51.844 -4.688 -28.672 1 91.38 215 ALA A O 1
ATOM 1676 N N . SER A 1 216 ? 50.406 -2.961 -29.156 1 90.88 216 SER A N 1
ATOM 1677 C CA . SER A 1 216 ? 51.094 -2.016 -28.297 1 90.88 216 SER A CA 1
ATOM 1678 C C . SER A 1 216 ? 50.562 -2.076 -26.859 1 90.88 216 SER A C 1
ATOM 1680 O O . SER A 1 216 ? 50.875 -1.223 -26.031 1 90.88 216 SER A O 1
ATOM 1682 N N . ASN A 1 217 ? 49.781 -3.035 -26.562 1 94.88 217 ASN A N 1
ATOM 1683 C CA . ASN A 1 217 ? 49.188 -3.191 -25.234 1 94.88 217 ASN A CA 1
ATOM 1684 C C . ASN A 1 217 ? 49.5 -4.547 -24.625 1 94.88 217 ASN A C 1
ATOM 1686 O O . ASN A 1 217 ? 48.625 -5.391 -24.453 1 94.88 217 ASN A O 1
ATOM 1690 N N . PRO A 1 218 ? 50.656 -4.742 -24.172 1 92.62 218 PRO A N 1
ATOM 1691 C CA . PRO A 1 218 ? 51.062 -6.055 -23.672 1 92.62 218 PRO A CA 1
ATOM 1692 C C . PRO A 1 218 ? 50.375 -6.43 -22.359 1 92.62 218 PRO A C 1
ATOM 1694 O O . PRO A 1 218 ? 50.344 -7.609 -22 1 92.62 218 PRO A O 1
ATOM 1697 N N . ARG A 1 219 ? 49.844 -5.488 -21.703 1 95.44 219 ARG A N 1
ATOM 1698 C CA . ARG A 1 219 ? 49.25 -5.766 -20.391 1 95.44 219 ARG A CA 1
ATOM 1699 C C . ARG A 1 219 ? 47.75 -6.051 -20.516 1 95.44 219 ARG A C 1
ATOM 1701 O O . ARG A 1 219 ? 47.062 -6.273 -19.516 1 95.44 219 ARG A O 1
ATOM 1708 N N . LEU A 1 220 ? 47.219 -6.051 -21.672 1 96.31 220 LEU A N 1
ATOM 1709 C CA . LEU A 1 220 ? 45.812 -6.281 -21.891 1 96.31 220 LEU A CA 1
ATOM 1710 C C . LEU A 1 220 ? 45.406 -7.68 -21.422 1 96.31 220 LEU A C 1
ATOM 1712 O O . LEU A 1 220 ? 45.938 -8.68 -21.906 1 96.31 220 LEU A O 1
ATOM 1716 N N . LYS A 1 221 ? 44.469 -7.719 -20.5 1 96.75 221 LYS A N 1
ATOM 1717 C CA . LYS A 1 221 ? 44.062 -8.992 -19.906 1 96.75 221 LYS A CA 1
ATOM 1718 C C . LYS A 1 221 ? 42.594 -9.289 -20.234 1 96.75 221 LYS A C 1
ATOM 1720 O O . LYS A 1 221 ? 42.188 -10.453 -20.328 1 96.75 221 LYS A O 1
ATOM 1725 N N . SER A 1 222 ? 41.844 -8.281 -20.406 1 97.69 222 SER A N 1
ATOM 1726 C CA . SER A 1 222 ? 40.406 -8.461 -20.625 1 97.69 222 SER A CA 1
ATOM 1727 C C . SER A 1 222 ? 39.938 -7.77 -21.906 1 97.69 222 SER A C 1
ATOM 1729 O O . SER A 1 222 ? 40.219 -6.586 -22.109 1 97.69 222 SER A O 1
ATOM 1731 N N . LEU A 1 223 ? 39.281 -8.5 -22.766 1 96.5 223 LEU A N 1
ATOM 1732 C CA . LEU A 1 223 ? 38.75 -7.992 -24.031 1 96.5 223 LEU A CA 1
ATOM 1733 C C . LEU A 1 223 ? 37.344 -8.477 -24.25 1 96.5 223 LEU A C 1
ATOM 1735 O O . LEU A 1 223 ? 37.094 -9.672 -24.422 1 96.5 223 LEU A O 1
ATOM 1739 N N . LEU A 1 224 ? 36.438 -7.625 -24.266 1 96.69 224 LEU A N 1
ATOM 1740 C CA . LEU A 1 224 ? 35.031 -7.961 -24.438 1 96.69 224 LEU A CA 1
ATOM 1741 C C . LEU A 1 224 ? 34.531 -7.453 -25.781 1 96.69 224 LEU A C 1
ATOM 1743 O O . LEU A 1 224 ? 34.531 -6.246 -26.031 1 96.69 224 LEU A O 1
ATOM 1747 N N . LEU A 1 225 ? 34.094 -8.336 -26.594 1 94.31 225 LEU A N 1
ATOM 1748 C CA . LEU A 1 225 ? 33.719 -8.016 -27.969 1 94.31 225 LEU A CA 1
ATOM 1749 C C . LEU A 1 225 ? 32.344 -8.609 -28.297 1 94.31 225 LEU A C 1
ATOM 1751 O O . LEU A 1 225 ? 32.156 -9.172 -29.375 1 94.31 225 LEU A O 1
ATOM 1755 N N . GLN A 1 226 ? 31.469 -8.508 -27.484 1 91.94 226 GLN A N 1
ATOM 1756 C CA . GLN A 1 226 ? 30.141 -9.062 -27.75 1 91.94 226 GLN A CA 1
ATOM 1757 C C . GLN A 1 226 ? 29.453 -8.297 -28.875 1 91.94 226 GLN A C 1
ATOM 1759 O O . GLN A 1 226 ? 29.562 -7.07 -28.953 1 91.94 226 GLN A O 1
ATOM 1764 N N . THR A 1 227 ? 28.75 -8.938 -29.766 1 87.5 227 THR A N 1
ATOM 1765 C CA . THR A 1 227 ? 27.969 -8.43 -30.906 1 87.5 227 THR A CA 1
ATOM 1766 C C . THR A 1 227 ? 28.891 -8.07 -32.062 1 87.5 227 THR A C 1
ATOM 1768 O O . THR A 1 227 ? 28.422 -7.711 -33.156 1 87.5 227 THR A O 1
ATOM 1771 N N . ALA A 1 228 ? 30.203 -8.078 -31.828 1 87.56 228 ALA A N 1
ATOM 1772 C CA . ALA A 1 228 ? 31.141 -7.875 -32.938 1 87.56 228 ALA A CA 1
ATOM 1773 C C . ALA A 1 228 ? 31.359 -9.172 -33.688 1 87.56 228 ALA A C 1
ATOM 1775 O O . ALA A 1 228 ? 31.031 -10.258 -33.219 1 87.56 228 ALA A O 1
ATOM 1776 N N . LYS A 1 229 ? 31.875 -9.008 -34.906 1 85.06 229 LYS A N 1
ATOM 1777 C CA . LYS A 1 229 ? 32.125 -10.195 -35.719 1 85.06 229 LYS A CA 1
ATOM 1778 C C . LYS A 1 229 ? 33.219 -11.062 -35.125 1 85.06 229 LYS A C 1
ATOM 1780 O O . LYS A 1 229 ? 34.25 -10.555 -34.719 1 85.06 229 LYS A O 1
ATOM 1785 N N . ILE A 1 230 ? 32.906 -12.305 -34.969 1 87.81 230 ILE A N 1
ATOM 1786 C CA . ILE A 1 230 ? 33.781 -13.234 -34.25 1 87.81 230 ILE A CA 1
ATOM 1787 C C . ILE A 1 230 ? 35.094 -13.383 -35.031 1 87.81 230 ILE A C 1
ATOM 1789 O O . ILE A 1 230 ? 36.125 -13.688 -34.438 1 87.81 230 ILE A O 1
ATOM 1793 N N . GLU A 1 231 ? 35.125 -13.141 -36.281 1 86.62 231 GLU A N 1
ATOM 1794 C CA . GLU A 1 231 ? 36.312 -13.273 -37.125 1 86.62 231 GLU A CA 1
ATOM 1795 C C . GLU A 1 231 ? 37.406 -12.297 -36.688 1 86.62 231 GLU A C 1
ATOM 1797 O O . GLU A 1 231 ? 38.594 -12.586 -36.812 1 86.62 231 GLU A O 1
ATOM 1802 N N . MET A 1 232 ? 36.906 -11.297 -36.156 1 86.81 232 MET A N 1
ATOM 1803 C CA . MET A 1 232 ? 37.844 -10.305 -35.656 1 86.81 232 MET A CA 1
ATOM 1804 C C . MET A 1 232 ? 38.625 -10.836 -34.469 1 86.81 232 MET A C 1
ATOM 1806 O O . MET A 1 232 ? 39.812 -10.555 -34.281 1 86.81 232 MET A O 1
ATOM 1810 N N . PHE A 1 233 ? 37.938 -11.508 -33.719 1 88.5 233 PHE A N 1
ATOM 1811 C CA . PHE A 1 233 ? 38.562 -12.07 -32.531 1 88.5 233 PHE A CA 1
ATOM 1812 C C . PHE A 1 233 ? 39.594 -13.125 -32.875 1 88.5 233 PHE A C 1
ATOM 1814 O O . PHE A 1 233 ? 40.688 -13.148 -32.312 1 88.5 233 PHE A O 1
ATOM 1821 N N . VAL A 1 234 ? 39.281 -14.023 -33.812 1 88.94 234 VAL A N 1
ATOM 1822 C CA . VAL A 1 234 ? 40.156 -15.102 -34.219 1 88.94 234 VAL A CA 1
ATOM 1823 C C . VAL A 1 234 ? 41.375 -14.531 -34.969 1 88.94 234 VAL A C 1
ATOM 1825 O O . VAL A 1 234 ? 42.469 -15.102 -34.906 1 88.94 234 VAL A O 1
ATOM 1828 N N . GLY A 1 235 ? 41.156 -13.398 -35.531 1 89 235 GLY A N 1
ATOM 1829 C CA . GLY A 1 235 ? 42.219 -12.797 -36.344 1 89 235 GLY A CA 1
ATOM 1830 C C . GLY A 1 235 ? 43.219 -12.008 -35.531 1 89 235 GLY A C 1
ATOM 1831 O O . GLY A 1 235 ? 44.219 -11.531 -36.062 1 89 235 GLY A O 1
ATOM 1832 N N . LEU A 1 236 ? 43.062 -11.969 -34.344 1 92.81 236 LEU A N 1
ATOM 1833 C CA . LEU A 1 236 ? 44 -11.227 -33.5 1 92.81 236 LEU A CA 1
ATOM 1834 C C . LEU A 1 236 ? 45.375 -11.906 -33.438 1 92.81 236 LEU A C 1
ATOM 1836 O O . LEU A 1 236 ? 45.469 -13.102 -33.719 1 92.81 236 LEU A O 1
ATOM 1840 N N . SER A 1 237 ? 46.344 -11.172 -33.094 1 92.94 237 SER A N 1
ATOM 1841 C CA . SER A 1 237 ? 47.688 -11.703 -33.031 1 92.94 237 SER A CA 1
ATOM 1842 C C . SER A 1 237 ? 47.844 -12.734 -31.906 1 92.94 237 SER A C 1
ATOM 1844 O O . SER A 1 237 ? 47.125 -12.656 -30.891 1 92.94 237 SER A O 1
ATOM 1846 N N . ALA A 1 238 ? 48.719 -13.727 -32.062 1 91.75 238 ALA A N 1
ATOM 1847 C CA . ALA A 1 238 ? 48.938 -14.789 -31.109 1 91.75 238 ALA A CA 1
ATOM 1848 C C . ALA A 1 238 ? 49.438 -14.227 -29.781 1 91.75 238 ALA A C 1
ATOM 1850 O O . ALA A 1 238 ? 49.094 -14.742 -28.703 1 91.75 238 ALA A O 1
ATOM 1851 N N . GLU A 1 239 ? 50.156 -13.156 -29.922 1 91.81 239 GLU A N 1
ATOM 1852 C CA . GLU A 1 239 ? 50.688 -12.531 -28.703 1 91.81 239 GLU A CA 1
ATOM 1853 C C . GLU A 1 239 ? 49.531 -11.953 -27.859 1 91.81 239 GLU A C 1
ATOM 1855 O O . GLU A 1 239 ? 49.531 -12.133 -26.641 1 91.81 239 GLU A O 1
ATOM 1860 N N . THR A 1 240 ? 48.688 -11.312 -28.516 1 93.62 240 THR A N 1
ATOM 1861 C CA . THR A 1 240 ? 47.531 -10.742 -27.812 1 93.62 240 THR A CA 1
ATOM 1862 C C . THR A 1 240 ? 46.656 -11.844 -27.203 1 93.62 240 THR A C 1
ATOM 1864 O O . THR A 1 240 ? 46.219 -11.734 -26.062 1 93.62 240 THR A O 1
ATOM 1867 N N . LYS A 1 241 ? 46.406 -12.906 -27.875 1 94.5 241 LYS A N 1
ATOM 1868 C CA . LYS A 1 241 ? 45.562 -14.008 -27.422 1 94.5 241 LYS A CA 1
ATOM 1869 C C . LYS A 1 241 ? 46.156 -14.688 -26.188 1 94.5 241 LYS A C 1
ATOM 1871 O O . LYS A 1 241 ? 45.406 -15.062 -25.266 1 94.5 241 LYS A O 1
ATOM 1876 N N . ARG A 1 242 ? 47.438 -14.781 -26.156 1 92.88 242 ARG A N 1
ATOM 1877 C CA . ARG A 1 242 ? 48.125 -15.445 -25.047 1 92.88 242 ARG A CA 1
ATOM 1878 C C . ARG A 1 242 ? 48.031 -14.609 -23.766 1 92.88 242 ARG A C 1
ATOM 1880 O O . ARG A 1 242 ? 48.062 -15.156 -22.656 1 92.88 242 ARG A O 1
ATOM 1887 N N . ASN A 1 243 ? 47.812 -13.328 -23.938 1 93.62 243 ASN A N 1
ATOM 1888 C CA . ASN A 1 243 ? 47.781 -12.422 -22.797 1 93.62 243 ASN A CA 1
ATOM 1889 C C . ASN A 1 243 ? 46.375 -12.344 -22.188 1 93.62 243 ASN A C 1
ATOM 1891 O O . ASN A 1 243 ? 46.25 -11.93 -21.031 1 93.62 243 ASN A O 1
ATOM 1895 N N . LEU A 1 244 ? 45.438 -12.727 -22.812 1 95.75 244 LEU A N 1
ATOM 1896 C CA . LEU A 1 244 ? 44.062 -12.516 -22.375 1 95.75 244 LEU A CA 1
ATOM 1897 C C . LEU A 1 244 ? 43.656 -13.531 -21.312 1 95.75 244 LEU A C 1
ATOM 1899 O O . LEU A 1 244 ? 43.969 -14.719 -21.438 1 95.75 244 LEU A O 1
ATOM 1903 N N . SER A 1 245 ? 43 -13.008 -20.266 1 96.25 245 SER A N 1
ATOM 1904 C CA . SER A 1 245 ? 42.5 -13.859 -19.203 1 96.25 245 SER A CA 1
ATOM 1905 C C . SER A 1 245 ? 40.969 -13.836 -19.141 1 96.25 245 SER A C 1
ATOM 1907 O O . SER A 1 245 ? 40.375 -14.742 -18.578 1 96.25 245 SER A O 1
ATOM 1909 N N . TRP A 1 246 ? 40.406 -12.859 -19.609 1 97.12 246 TRP A N 1
ATOM 1910 C CA . TRP A 1 246 ? 38.938 -12.703 -19.641 1 97.12 246 TRP A CA 1
ATOM 1911 C C . TRP A 1 246 ? 38.469 -12.258 -21.016 1 97.12 246 TRP A C 1
ATOM 1913 O O . TRP A 1 246 ? 38.875 -11.188 -21.5 1 97.12 246 TRP A O 1
ATOM 1923 N N . VAL A 1 247 ? 37.562 -13.031 -21.656 1 95.75 247 VAL A N 1
ATOM 1924 C CA . VAL A 1 247 ? 37.094 -12.695 -22.984 1 95.75 247 VAL A CA 1
ATOM 1925 C C . VAL A 1 247 ? 35.562 -12.875 -23.062 1 95.75 247 VAL A C 1
ATOM 1927 O O . VAL A 1 247 ? 35 -13.703 -22.344 1 95.75 247 VAL A O 1
ATOM 1930 N N . ALA A 1 248 ? 34.969 -12.094 -23.781 1 95.88 248 ALA A N 1
ATOM 1931 C CA . ALA A 1 248 ? 33.562 -12.18 -24.062 1 95.88 248 ALA A CA 1
ATOM 1932 C C . ALA A 1 248 ? 33.25 -11.961 -25.547 1 95.88 248 ALA A C 1
ATOM 1934 O O . ALA A 1 248 ? 33.844 -11.062 -26.172 1 95.88 248 ALA A O 1
ATOM 1935 N N . PHE A 1 249 ? 32.5 -12.836 -26.125 1 93.19 249 PHE A N 1
ATOM 1936 C CA . PHE A 1 249 ? 32.188 -12.695 -27.531 1 93.19 249 PHE A CA 1
ATOM 1937 C C . PHE A 1 249 ? 30.844 -13.336 -27.844 1 93.19 249 PHE A C 1
ATOM 1939 O O . PHE A 1 249 ? 30.234 -13.977 -26.984 1 93.19 249 PHE A O 1
ATOM 1946 N N . SER A 1 250 ? 30.359 -13.031 -28.984 1 91.38 250 SER A N 1
ATOM 1947 C CA . SER A 1 250 ? 29.125 -13.633 -29.484 1 91.38 250 SER A CA 1
ATOM 1948 C C . SER A 1 250 ? 29.406 -14.633 -30.609 1 91.38 250 SER A C 1
ATOM 1950 O O . SER A 1 250 ? 30.328 -14.43 -31.406 1 91.38 250 SER A O 1
ATOM 1952 N N . LEU A 1 251 ? 28.734 -15.727 -30.5 1 86.81 251 LEU A N 1
ATOM 1953 C CA . LEU A 1 251 ? 28.938 -16.766 -31.5 1 86.81 251 LEU A CA 1
ATOM 1954 C C . LEU A 1 251 ? 27.609 -17.219 -32.094 1 86.81 251 LEU A C 1
ATOM 1956 O O . LEU A 1 251 ? 26.672 -17.516 -31.344 1 86.81 251 LEU A O 1
ATOM 1960 N N . PHE A 1 252 ? 27.578 -17.078 -33.375 1 82.56 252 PHE A N 1
ATOM 1961 C CA . PHE A 1 252 ? 26.422 -17.625 -34.094 1 82.56 252 PHE A CA 1
ATOM 1962 C C . PHE A 1 252 ? 26.766 -18.969 -34.719 1 82.56 252 PHE A C 1
ATOM 1964 O O . PHE A 1 252 ? 27.391 -19.031 -35.781 1 82.56 252 PHE A O 1
ATOM 1971 N N . VAL A 1 253 ? 26.391 -19.984 -34.062 1 75 253 VAL A N 1
ATOM 1972 C CA . VAL A 1 253 ? 26.844 -21.328 -34.406 1 75 253 VAL A CA 1
ATOM 1973 C C . VAL A 1 253 ? 26.297 -21.75 -35.781 1 75 253 VAL A C 1
ATOM 1975 O O . VAL A 1 253 ? 26.922 -22.516 -36.5 1 75 253 VAL A O 1
ATOM 1978 N N . GLU A 1 254 ? 25.125 -21.219 -36.219 1 72.31 254 GLU A N 1
ATOM 1979 C CA . GLU A 1 254 ? 24.578 -21.609 -37.5 1 72.31 254 GLU A CA 1
ATOM 1980 C C . GLU A 1 254 ? 25.328 -20.922 -38.656 1 72.31 254 GLU A C 1
ATOM 1982 O O . GLU A 1 254 ? 25.453 -21.5 -39.75 1 72.31 254 GLU A O 1
ATOM 1987 N N . LYS A 1 255 ? 25.844 -19.812 -38.375 1 71.38 255 LYS A N 1
ATOM 1988 C CA . LYS A 1 255 ? 26.453 -19.031 -39.469 1 71.38 255 LYS A CA 1
ATOM 1989 C C . LYS A 1 255 ? 27.969 -19.203 -39.469 1 71.38 255 LYS A C 1
ATOM 1991 O O . LYS A 1 255 ? 28.609 -19.031 -40.531 1 71.38 255 LYS A O 1
ATOM 1996 N N . SER A 1 256 ? 28.5 -19.562 -38.344 1 72.44 256 SER A N 1
ATOM 1997 C CA . SER A 1 256 ? 29.953 -19.625 -38.25 1 72.44 256 SER A CA 1
ATOM 1998 C C . SER A 1 256 ? 30.438 -21.047 -37.938 1 72.44 256 SER A C 1
ATOM 2000 O O . SER A 1 256 ? 29.828 -21.75 -37.156 1 72.44 256 SER A O 1
ATOM 2002 N N . PRO A 1 257 ? 31.375 -21.531 -38.75 1 73.12 257 PRO A N 1
ATOM 2003 C CA . PRO A 1 257 ? 31.906 -22.875 -38.5 1 73.12 257 PRO A CA 1
ATOM 2004 C C . PRO A 1 257 ? 32.75 -22.938 -37.219 1 73.12 257 PRO A C 1
ATOM 2006 O O . PRO A 1 257 ? 33.188 -24.016 -36.812 1 73.12 257 PRO A O 1
ATOM 2009 N N . LEU A 1 258 ? 32.844 -21.844 -36.562 1 79.69 258 LEU A N 1
ATOM 2010 C CA . LEU A 1 258 ? 33.75 -21.812 -35.406 1 79.69 258 LEU A CA 1
ATOM 2011 C C . LEU A 1 258 ? 33 -22.297 -34.156 1 79.69 258 LEU A C 1
ATOM 2013 O O . LEU A 1 258 ? 31.828 -22.016 -33.969 1 79.69 258 LEU A O 1
ATOM 2017 N N . THR A 1 259 ? 33.688 -23.078 -33.375 1 81.06 259 THR A N 1
ATOM 2018 C CA . THR A 1 259 ? 33.219 -23.484 -32.062 1 81.06 259 THR A CA 1
ATOM 2019 C C . THR A 1 259 ? 33.781 -22.578 -30.969 1 81.06 259 THR A C 1
ATOM 2021 O O . THR A 1 259 ? 34.656 -21.75 -31.25 1 81.06 259 THR A O 1
ATOM 2024 N N . ILE A 1 260 ? 33.219 -22.688 -29.812 1 85.25 260 ILE A N 1
ATOM 2025 C CA . ILE A 1 260 ? 33.75 -21.922 -28.688 1 85.25 260 ILE A CA 1
ATOM 2026 C C . ILE A 1 260 ? 35.219 -22.266 -28.469 1 85.25 260 ILE A C 1
ATOM 2028 O O . ILE A 1 260 ? 36.031 -21.375 -28.281 1 85.25 260 ILE A O 1
ATOM 2032 N N . CYS A 1 261 ? 35.531 -23.531 -28.656 1 83.38 261 CYS A N 1
ATOM 2033 C CA . CYS A 1 261 ? 36.906 -23.984 -28.469 1 83.38 261 CYS A CA 1
ATOM 2034 C C . CYS A 1 261 ? 37.812 -23.484 -29.609 1 83.38 261 CYS A C 1
ATOM 2036 O O . CYS A 1 261 ? 39 -23.188 -29.406 1 83.38 261 CYS A O 1
ATOM 2038 N N . GLY A 1 262 ? 37.219 -23.375 -30.75 1 84.56 262 GLY A N 1
ATOM 2039 C CA . GLY A 1 262 ? 37.969 -22.812 -31.859 1 84.56 262 GLY A CA 1
ATOM 2040 C C . GLY A 1 262 ? 38.344 -21.359 -31.656 1 84.56 262 GLY A C 1
ATOM 2041 O O . GLY A 1 262 ? 39.406 -20.922 -32.062 1 84.56 262 GLY A O 1
ATOM 2042 N N . VAL A 1 263 ? 37.5 -20.719 -31 1 89 263 VAL A N 1
ATOM 2043 C CA . VAL A 1 263 ? 37.75 -19.312 -30.734 1 89 263 VAL A CA 1
ATOM 2044 C C . VAL A 1 263 ? 38.781 -19.172 -29.625 1 89 263 VAL A C 1
ATOM 2046 O O . VAL A 1 263 ? 39.625 -18.25 -29.672 1 89 263 VAL A O 1
ATOM 2049 N N . LEU A 1 264 ? 38.75 -20.078 -28.75 1 89.88 264 LEU A N 1
ATOM 2050 C CA . LEU A 1 264 ? 39.656 -19.969 -27.594 1 89.88 264 LEU A CA 1
ATOM 2051 C C . LEU A 1 264 ? 41 -20.578 -27.891 1 89.88 264 LEU A C 1
ATOM 2053 O O . LEU A 1 264 ? 41.906 -20.578 -27.047 1 89.88 264 LEU A O 1
ATOM 2057 N N . LYS A 1 265 ? 41.156 -20.938 -29.109 1 88 265 LYS A N 1
ATOM 2058 C CA . LYS A 1 265 ? 42.438 -21.547 -29.469 1 88 265 LYS A CA 1
ATOM 2059 C C . LYS A 1 265 ? 43.594 -20.562 -29.281 1 88 265 LYS A C 1
ATOM 2061 O O . LYS A 1 265 ? 43.469 -19.391 -29.609 1 88 265 LYS A O 1
ATOM 2066 N N . GLU A 1 266 ? 44.656 -20.859 -28.734 1 88.69 266 GLU A N 1
ATOM 2067 C CA . GLU A 1 266 ? 45.906 -20.109 -28.531 1 88.69 266 GLU A CA 1
ATOM 2068 C C . GLU A 1 266 ? 45.781 -19.203 -27.297 1 88.69 266 GLU A C 1
ATOM 2070 O O . GLU A 1 266 ? 46.688 -18.406 -27.031 1 88.69 266 GLU A O 1
ATOM 2075 N N . MET A 1 267 ? 44.688 -19.344 -26.609 1 91.69 267 MET A N 1
ATOM 2076 C CA . MET A 1 267 ? 44.5 -18.562 -25.391 1 91.69 267 MET A CA 1
ATOM 2077 C C . MET A 1 267 ? 44.75 -19.406 -24.156 1 91.69 267 MET A C 1
ATOM 2079 O O . MET A 1 267 ? 43.781 -19.875 -23.531 1 91.69 267 MET A O 1
ATOM 2083 N N . ASP A 1 268 ? 45.875 -19.594 -23.688 1 87.19 268 ASP A N 1
ATOM 2084 C CA . ASP A 1 268 ? 46.25 -20.547 -22.656 1 87.19 268 ASP A CA 1
ATOM 2085 C C . ASP A 1 268 ? 46 -19.984 -21.266 1 87.19 268 ASP A C 1
ATOM 2087 O O . ASP A 1 268 ? 45.875 -20.75 -20.297 1 87.19 268 ASP A O 1
ATOM 2091 N N . GLN A 1 269 ? 45.812 -18.688 -21.141 1 90.56 269 GLN A N 1
ATOM 2092 C CA . GLN A 1 269 ? 45.688 -18.109 -19.812 1 90.56 269 GLN A CA 1
ATOM 2093 C C . GLN A 1 269 ? 44.25 -17.672 -19.516 1 90.56 269 GLN A C 1
ATOM 2095 O O . GLN A 1 269 ? 44.031 -16.906 -18.578 1 90.56 269 GLN A O 1
ATOM 2100 N N . ILE A 1 270 ? 43.344 -18.172 -20.156 1 93 270 ILE A N 1
ATOM 2101 C CA . ILE A 1 270 ? 41.938 -17.75 -20 1 93 270 ILE A CA 1
ATOM 2102 C C . ILE A 1 270 ? 41.406 -18.266 -18.672 1 93 270 ILE A C 1
ATOM 2104 O O . ILE A 1 270 ? 41.562 -19.438 -18.328 1 93 270 ILE A O 1
ATOM 2108 N N . LYS A 1 271 ? 40.875 -17.359 -17.953 1 94.25 271 LYS A N 1
ATOM 2109 C CA . LYS A 1 271 ? 40.25 -17.703 -16.688 1 94.25 271 LYS A CA 1
ATOM 2110 C C . LYS A 1 271 ? 38.75 -17.562 -16.734 1 94.25 271 LYS A C 1
ATOM 2112 O O . LYS A 1 271 ? 38.031 -18.281 -16.047 1 94.25 271 LYS A O 1
ATOM 2117 N N . LYS A 1 272 ? 38.281 -16.703 -17.516 1 95.56 272 LYS A N 1
ATOM 2118 C CA . LYS A 1 272 ? 36.844 -16.438 -17.625 1 95.56 272 LYS A CA 1
ATOM 2119 C C . LYS A 1 272 ? 36.438 -16.234 -19.078 1 95.56 272 LYS A C 1
ATOM 2121 O O . LYS A 1 272 ? 37.062 -15.484 -19.828 1 95.56 272 LYS A O 1
ATOM 2126 N N . VAL A 1 273 ? 35.375 -16.906 -19.5 1 93.62 273 VAL A N 1
ATOM 2127 C CA . VAL A 1 273 ? 34.844 -16.75 -20.859 1 93.62 273 VAL A CA 1
ATOM 2128 C C . VAL A 1 273 ? 33.344 -16.531 -20.812 1 93.62 273 VAL A C 1
ATOM 2130 O O . VAL A 1 273 ? 32.625 -17.203 -20.062 1 93.62 273 VAL A O 1
ATOM 2133 N N . GLU A 1 274 ? 32.906 -15.594 -21.453 1 95.31 274 GLU A N 1
ATOM 2134 C CA . GLU A 1 274 ? 31.484 -15.289 -21.609 1 95.31 274 GLU A CA 1
ATOM 2135 C C . GLU A 1 274 ? 31.062 -15.383 -23.062 1 95.31 274 GLU A C 1
ATOM 2137 O O . GLU A 1 274 ? 31.578 -14.656 -23.922 1 95.31 274 GLU A O 1
ATOM 2142 N N . VAL A 1 275 ? 30.141 -16.25 -23.312 1 92.12 275 VAL A N 1
ATOM 2143 C CA . VAL A 1 275 ? 29.719 -16.469 -24.703 1 92.12 275 VAL A CA 1
ATOM 2144 C C . VAL A 1 275 ? 28.234 -16.156 -24.844 1 92.12 275 VAL A C 1
ATOM 2146 O O . VAL A 1 275 ? 27.406 -16.672 -24.094 1 92.12 275 VAL A O 1
ATOM 2149 N N . ASP A 1 276 ? 27.906 -15.328 -25.719 1 91.56 276 ASP A N 1
ATOM 2150 C CA . ASP A 1 276 ? 26.531 -15.031 -26.078 1 91.56 276 ASP A CA 1
ATOM 2151 C C . ASP A 1 276 ? 26.109 -15.805 -27.344 1 91.56 276 ASP A C 1
ATOM 2153 O O . ASP A 1 276 ? 26.688 -15.602 -28.406 1 91.56 276 ASP A O 1
ATOM 2157 N N . LEU A 1 277 ? 25.172 -16.641 -27.188 1 88.69 277 LEU A N 1
ATOM 2158 C CA . LEU A 1 277 ? 24.781 -17.516 -28.281 1 88.69 277 LEU A CA 1
ATOM 2159 C C . LEU A 1 277 ? 23.422 -17.094 -28.844 1 88.69 277 LEU A C 1
ATOM 2161 O O . LEU A 1 277 ? 22.656 -17.938 -29.312 1 88.69 277 LEU A O 1
ATOM 2165 N N . THR A 1 278 ? 23.172 -15.859 -28.781 1 84.38 278 THR A N 1
ATOM 2166 C CA . THR A 1 278 ? 21.906 -15.359 -29.281 1 84.38 278 THR A CA 1
ATOM 2167 C C . THR A 1 278 ? 21.688 -15.766 -30.734 1 84.38 278 THR A C 1
ATOM 2169 O O . THR A 1 278 ? 22.578 -15.609 -31.578 1 84.38 278 THR A O 1
ATOM 2172 N N . GLY A 1 279 ? 20.594 -16.375 -31.078 1 74 279 GLY A N 1
ATOM 2173 C CA . GLY A 1 279 ? 20.234 -16.734 -32.438 1 74 279 GLY A CA 1
ATOM 2174 C C . GLY A 1 279 ? 20.734 -18.109 -32.844 1 74 279 GLY A C 1
ATOM 2175 O O . GLY A 1 279 ? 20.484 -18.562 -33.969 1 74 279 GLY A O 1
ATOM 2176 N N . SER A 1 280 ? 21.422 -18.75 -31.922 1 73.69 280 SER A N 1
ATOM 2177 C CA . SER A 1 280 ? 22.016 -20.031 -32.25 1 73.69 280 SER A CA 1
ATOM 2178 C C . SER A 1 280 ? 21.094 -21.188 -31.859 1 73.69 280 SER A C 1
ATOM 2180 O O . SER A 1 280 ? 20.453 -21.125 -30.797 1 73.69 280 SER A O 1
ATOM 2182 N N . ARG A 1 281 ? 20.656 -21.984 -32.875 1 66.94 281 ARG A N 1
ATOM 2183 C CA . ARG A 1 281 ? 19.922 -23.219 -32.594 1 66.94 281 ARG A CA 1
ATOM 2184 C C . ARG A 1 281 ? 20.875 -24.406 -32.5 1 66.94 281 ARG A C 1
ATOM 2186 O O . ARG A 1 281 ? 21.625 -24.688 -33.438 1 66.94 281 ARG A O 1
ATOM 2193 N N . LEU A 1 282 ? 21.25 -24.797 -31.266 1 63.94 282 LEU A N 1
ATOM 2194 C CA . LEU A 1 282 ? 22.188 -25.906 -31.125 1 63.94 282 LEU A CA 1
ATOM 2195 C C . LEU A 1 282 ? 21.484 -27.234 -31.406 1 63.94 282 LEU A C 1
ATOM 2197 O O . LEU A 1 282 ? 20.328 -27.438 -31.016 1 63.94 282 LEU A O 1
ATOM 2201 N N . PRO A 1 283 ? 21.906 -27.969 -32.406 1 58.16 283 PRO A N 1
ATOM 2202 C CA . PRO A 1 283 ? 21.266 -29.266 -32.625 1 58.16 283 PRO A CA 1
ATOM 2203 C C . PRO A 1 283 ? 21.172 -30.109 -31.375 1 58.16 283 PRO A C 1
ATOM 2205 O O . PRO A 1 283 ? 21.984 -29.953 -30.453 1 58.16 283 PRO A O 1
ATOM 2208 N N . GLN A 1 284 ? 20.031 -30.641 -31.109 1 54.09 284 GLN A N 1
ATOM 2209 C CA . GLN A 1 284 ? 19.672 -31.438 -29.938 1 54.09 284 GLN A CA 1
ATOM 2210 C C . GLN A 1 284 ? 20.859 -32.281 -29.469 1 54.09 284 GLN A C 1
ATOM 2212 O O . GLN A 1 284 ? 21.047 -32.5 -28.266 1 54.09 284 GLN A O 1
ATOM 2217 N N . HIS A 1 285 ? 21.547 -32.969 -30.391 1 48.91 285 HIS A N 1
ATOM 2218 C CA . HIS A 1 285 ? 22.594 -33.906 -30.016 1 48.91 285 HIS A CA 1
ATOM 2219 C C . HIS A 1 285 ? 23.953 -33.219 -29.953 1 48.91 285 HIS A C 1
ATOM 2221 O O . HIS A 1 285 ? 25 -33.875 -29.875 1 48.91 285 HIS A O 1
ATOM 2227 N N . ASN A 1 286 ? 24.031 -31.969 -30.141 1 49.03 286 ASN A N 1
ATOM 2228 C CA . ASN A 1 286 ? 25.344 -31.344 -30.328 1 49.03 286 ASN A CA 1
ATOM 2229 C C . ASN A 1 286 ? 26.094 -31.203 -29.016 1 49.03 286 ASN A C 1
ATOM 2231 O O . ASN A 1 286 ? 25.844 -30.25 -28.25 1 49.03 286 ASN A O 1
ATOM 2235 N N . SER A 1 287 ? 26.562 -32.188 -28.438 1 49.38 287 SER A N 1
ATOM 2236 C CA . SER A 1 287 ? 27.484 -32.406 -27.328 1 49.38 287 SER A CA 1
ATOM 2237 C C . SER A 1 287 ? 28.688 -31.484 -27.406 1 49.38 287 SER A C 1
ATOM 2239 O O . SER A 1 287 ? 29.422 -31.328 -26.438 1 49.38 287 SER A O 1
ATOM 2241 N N . SER A 1 288 ? 29.078 -30.875 -28.531 1 54.62 288 SER A N 1
ATOM 2242 C CA . SER A 1 288 ? 30.469 -30.484 -28.625 1 54.62 288 SER A CA 1
ATOM 2243 C C . SER A 1 288 ? 30.656 -28.984 -28.469 1 54.62 288 SER A C 1
ATOM 2245 O O . SER A 1 288 ? 31.547 -28.391 -29.078 1 54.62 288 SER A O 1
ATOM 2247 N N . LEU A 1 289 ? 29.766 -28.25 -27.781 1 61.06 289 LEU A N 1
ATOM 2248 C CA . LEU A 1 289 ? 30.047 -26.812 -27.734 1 61.06 289 LEU A CA 1
ATOM 2249 C C . LEU A 1 289 ? 31.344 -26.531 -27 1 61.06 289 LEU A C 1
ATOM 2251 O O . LEU A 1 289 ? 32.094 -25.609 -27.359 1 61.06 289 LEU A O 1
ATOM 2255 N N . LEU A 1 290 ? 31.578 -27.453 -26.062 1 67.06 290 LEU A N 1
ATOM 2256 C CA . LEU A 1 290 ? 32.75 -27.219 -25.234 1 67.06 290 LEU A CA 1
ATOM 2257 C C . LEU A 1 290 ? 33.688 -28.422 -25.266 1 67.06 290 LEU A C 1
ATOM 2259 O O . LEU A 1 290 ? 33.969 -29.047 -24.234 1 67.06 290 LEU A O 1
ATOM 2263 N N . ASP A 1 291 ? 34.281 -28.828 -26.391 1 68.88 291 ASP A N 1
ATOM 2264 C CA . ASP A 1 291 ? 35.125 -30 -26.531 1 68.88 291 ASP A CA 1
ATOM 2265 C C . ASP A 1 291 ? 36.594 -29.688 -26.156 1 68.88 291 ASP A C 1
ATOM 2267 O O . ASP A 1 291 ? 37.5 -30.359 -26.609 1 68.88 291 ASP A O 1
ATOM 2271 N N . CYS A 1 292 ? 36.781 -28.609 -25.422 1 75.12 292 CYS A N 1
ATOM 2272 C CA . CYS A 1 292 ? 38.125 -28.266 -24.984 1 75.12 292 CYS A CA 1
ATOM 2273 C C . CYS A 1 292 ? 38.188 -28.094 -23.484 1 75.12 292 CYS A C 1
ATOM 2275 O O . CYS A 1 292 ? 37.188 -28.297 -22.781 1 75.12 292 CYS A O 1
ATOM 2277 N N . ALA A 1 293 ? 39.531 -28.031 -23.047 1 77.88 293 ALA A N 1
ATOM 2278 C CA . ALA A 1 293 ? 39.688 -27.734 -21.625 1 77.88 293 ALA A CA 1
ATOM 2279 C C . ALA A 1 293 ? 39.094 -26.375 -21.266 1 77.88 293 ALA A C 1
ATOM 2281 O O . ALA A 1 293 ? 39.688 -25.344 -21.547 1 77.88 293 ALA A O 1
ATOM 2282 N N . THR A 1 294 ? 37.938 -26.391 -20.703 1 82.75 294 THR A N 1
ATOM 2283 C CA . THR A 1 294 ? 37.219 -25.156 -20.422 1 82.75 294 THR A CA 1
ATOM 2284 C C . THR A 1 294 ? 37.875 -24.422 -19.25 1 82.75 294 THR A C 1
ATOM 2286 O O . THR A 1 294 ? 38.438 -25.047 -18.359 1 82.75 294 THR A O 1
ATOM 2289 N N . PRO A 1 295 ? 37.781 -23.109 -19.266 1 89.5 295 PRO A N 1
ATOM 2290 C CA . PRO A 1 295 ? 38.312 -22.297 -18.172 1 89.5 295 PRO A CA 1
ATOM 2291 C C . PRO A 1 295 ? 37.531 -22.438 -16.875 1 89.5 295 PRO A C 1
ATOM 2293 O O . PRO A 1 295 ? 36.469 -23.047 -16.859 1 89.5 295 PRO A O 1
ATOM 2296 N N . PRO A 1 296 ? 38.094 -21.938 -15.805 1 91.06 296 PRO A N 1
ATOM 2297 C CA . PRO A 1 296 ? 37.438 -22.062 -14.492 1 91.06 296 PRO A CA 1
ATOM 2298 C C . PRO A 1 296 ? 36.062 -21.422 -14.461 1 91.06 296 PRO A C 1
ATOM 2300 O O . PRO A 1 296 ? 35.156 -21.953 -13.82 1 91.06 296 PRO A O 1
ATOM 2303 N N . VAL A 1 297 ? 35.906 -20.312 -15.141 1 94.44 297 VAL A N 1
ATOM 2304 C CA . VAL A 1 297 ? 34.625 -19.641 -15.156 1 94.44 297 VAL A CA 1
ATOM 2305 C C . VAL A 1 297 ? 34.062 -19.641 -16.578 1 94.44 297 VAL A C 1
ATOM 2307 O O . VAL A 1 297 ? 34.688 -19.109 -17.5 1 94.44 297 VAL A O 1
ATOM 2310 N N . VAL A 1 298 ? 32.906 -20.25 -16.766 1 92.19 298 VAL A N 1
ATOM 2311 C CA . VAL A 1 298 ? 32.281 -20.297 -18.078 1 92.19 298 VAL A CA 1
ATOM 2312 C C . VAL A 1 298 ? 30.844 -19.734 -17.984 1 92.19 298 VAL A C 1
ATOM 2314 O O . VAL A 1 298 ? 30.047 -20.188 -17.156 1 92.19 298 VAL A O 1
ATOM 2317 N N . ILE A 1 299 ? 30.562 -18.781 -18.75 1 94.31 299 ILE A N 1
ATOM 2318 C CA . ILE A 1 299 ? 29.234 -18.172 -18.781 1 94.31 299 ILE A CA 1
ATOM 2319 C C . ILE A 1 299 ? 28.641 -18.312 -20.188 1 94.31 299 ILE A C 1
ATOM 2321 O O . ILE A 1 299 ? 29.188 -17.797 -21.156 1 94.31 299 ILE A O 1
ATOM 2325 N N . LEU A 1 300 ? 27.641 -19.031 -20.312 1 90.81 300 LEU A N 1
ATOM 2326 C CA . LEU A 1 300 ? 26.891 -19.156 -21.562 1 90.81 300 LEU A CA 1
ATOM 2327 C C . LEU A 1 300 ? 25.547 -18.438 -21.453 1 90.81 300 LEU A C 1
ATOM 2329 O O . LEU A 1 300 ? 24.797 -18.672 -20.516 1 90.81 300 LEU A O 1
ATOM 2333 N N . LYS A 1 301 ? 25.328 -17.625 -22.391 1 92.44 301 LYS A N 1
ATOM 2334 C CA . LYS A 1 301 ? 24.094 -16.859 -22.344 1 92.44 301 LYS A CA 1
ATOM 2335 C C . LYS A 1 301 ? 23.281 -17.031 -23.625 1 92.44 301 LYS A C 1
ATOM 2337 O O . LYS A 1 301 ? 23.859 -17.219 -24.703 1 92.44 301 LYS A O 1
ATOM 2342 N N . ASN A 1 302 ? 21.969 -17.016 -23.547 1 89.5 302 ASN A N 1
ATOM 2343 C CA . ASN A 1 302 ? 21 -16.906 -24.641 1 89.5 302 ASN A CA 1
ATOM 2344 C C . ASN A 1 302 ? 21.219 -18.031 -25.672 1 89.5 302 ASN A C 1
ATOM 2346 O O . ASN A 1 302 ? 21.344 -17.75 -26.875 1 89.5 302 ASN A O 1
ATOM 2350 N N . ALA A 1 303 ? 21.203 -19.125 -25.125 1 84.81 303 ALA A N 1
ATOM 2351 C CA . ALA A 1 303 ? 21.297 -20.281 -26 1 84.81 303 ALA A CA 1
ATOM 2352 C C . ALA A 1 303 ? 19.953 -21 -26.109 1 84.81 303 ALA A C 1
ATOM 2354 O O . ALA A 1 303 ? 18.969 -20.562 -25.5 1 84.81 303 ALA A O 1
ATOM 2355 N N . ASN A 1 304 ? 19.688 -21.828 -26.922 1 80.06 304 ASN A N 1
ATOM 2356 C CA . ASN A 1 304 ? 18.531 -22.703 -27.016 1 80.06 304 ASN A CA 1
ATOM 2357 C C . ASN A 1 304 ? 18.938 -24.172 -27.047 1 80.06 304 ASN A C 1
ATOM 2359 O O . ASN A 1 304 ? 18.828 -24.828 -28.094 1 80.06 304 ASN A O 1
ATOM 2363 N N . LEU A 1 305 ? 19.375 -24.609 -25.891 1 73.62 305 LEU A N 1
ATOM 2364 C CA . LEU A 1 305 ? 19.953 -25.938 -25.781 1 73.62 305 LEU A CA 1
ATOM 2365 C C . LEU A 1 305 ? 18.875 -27.016 -25.766 1 73.62 305 LEU A C 1
ATOM 2367 O O . LEU A 1 305 ? 19.125 -28.156 -26.125 1 73.62 305 LEU A O 1
ATOM 2371 N N . GLY A 1 306 ? 17.594 -26.641 -25.438 1 72.31 306 GLY A N 1
ATOM 2372 C CA . GLY A 1 306 ? 16.516 -27.594 -25.391 1 72.31 306 GLY A CA 1
ATOM 2373 C C . GLY A 1 306 ? 16.719 -28.672 -24.328 1 72.31 306 GLY A C 1
ATOM 2374 O O . GLY A 1 306 ? 17.016 -28.359 -23.172 1 72.31 306 GLY A O 1
ATOM 2375 N N . ASN A 1 307 ? 16.484 -30 -24.719 1 67.69 307 ASN A N 1
ATOM 2376 C CA . ASN A 1 307 ? 16.688 -31.109 -23.797 1 67.69 307 ASN A CA 1
ATOM 2377 C C . ASN A 1 307 ? 18.125 -31.625 -23.859 1 67.69 307 ASN A C 1
ATOM 2379 O O . ASN A 1 307 ? 18.562 -32.125 -24.891 1 67.69 307 ASN A O 1
ATOM 2383 N N . VAL A 1 308 ? 18.812 -31.094 -22.875 1 70.12 308 VAL A N 1
ATOM 2384 C CA . VAL A 1 308 ? 20.219 -31.469 -22.891 1 70.12 308 VAL A CA 1
ATOM 2385 C C . VAL A 1 308 ? 20.438 -32.688 -22.016 1 70.12 308 VAL A C 1
ATOM 2387 O O . VAL A 1 308 ? 20.219 -32.656 -20.797 1 70.12 308 VAL A O 1
ATOM 2390 N N . ALA A 1 309 ? 20.641 -33.875 -22.656 1 66.69 309 ALA A N 1
ATOM 2391 C CA . ALA A 1 309 ? 20.938 -35.062 -21.891 1 66.69 309 ALA A CA 1
ATOM 2392 C C . ALA A 1 309 ? 22.281 -34.938 -21.172 1 66.69 309 ALA A C 1
ATOM 2394 O O . ALA A 1 309 ? 22.375 -35.219 -19.969 1 66.69 309 ALA A O 1
ATOM 2395 N N . GLN A 1 310 ? 23.328 -34.562 -21.922 1 74 310 GLN A N 1
ATOM 2396 C CA . GLN A 1 310 ? 24.641 -34.344 -21.328 1 74 310 GLN A CA 1
ATOM 2397 C C . GLN A 1 310 ? 25.297 -33.062 -21.875 1 74 310 GLN A C 1
ATOM 2399 O O . GLN A 1 310 ? 25.328 -32.875 -23.078 1 74 310 GLN A O 1
ATOM 2404 N N . LEU A 1 311 ? 25.516 -32.188 -20.922 1 72.69 311 LEU A N 1
ATOM 2405 C CA . LEU A 1 311 ? 26.234 -30.969 -21.312 1 72.69 311 LEU A CA 1
ATOM 2406 C C . LEU A 1 311 ? 27.719 -31.281 -21.547 1 72.69 311 LEU A C 1
ATOM 2408 O O . LEU A 1 311 ? 28.406 -31.766 -20.641 1 72.69 311 LEU A O 1
ATOM 2412 N N . SER A 1 312 ? 28.047 -32.062 -22.641 1 62.81 312 SER A N 1
ATOM 2413 C CA . SER A 1 312 ? 29.422 -32.5 -22.891 1 62.81 312 SER A CA 1
ATOM 2414 C C . SER A 1 312 ? 30.406 -31.359 -22.703 1 62.81 312 SER A C 1
ATOM 2416 O O . SER A 1 312 ? 30.359 -30.375 -23.438 1 62.81 312 SER A O 1
ATOM 2418 N N . LEU A 1 313 ? 30.703 -31.016 -21.516 1 55.19 313 LEU A N 1
ATOM 2419 C CA . LEU A 1 313 ? 31.828 -30.094 -21.359 1 55.19 313 LEU A CA 1
ATOM 2420 C C . LEU A 1 313 ? 33.125 -30.859 -21.172 1 55.19 313 LEU A C 1
ATOM 2422 O O . LEU A 1 313 ? 33.156 -31.969 -20.625 1 55.19 313 LEU A O 1
ATOM 2426 N N . GLY A 1 314 ? 34.062 -30.766 -22.109 1 54.34 314 GLY A N 1
ATOM 2427 C CA . GLY A 1 314 ? 35.344 -31.422 -22.031 1 54.34 314 GLY A CA 1
ATOM 2428 C C . GLY A 1 314 ? 35.844 -31.578 -20.609 1 54.34 314 GLY A C 1
ATOM 2429 O O . GLY A 1 314 ? 35.156 -31.188 -19.656 1 54.34 314 GLY A O 1
ATOM 2430 N N . ALA A 1 315 ? 36.906 -32.406 -20.344 1 55.81 315 ALA A N 1
ATOM 2431 C CA . ALA A 1 315 ? 37.688 -32.75 -19.156 1 55.81 315 ALA A CA 1
ATOM 2432 C C . ALA A 1 315 ? 38.219 -31.484 -18.469 1 55.81 315 ALA A C 1
ATOM 2434 O O . ALA A 1 315 ? 39.281 -31.484 -17.891 1 55.81 315 ALA A O 1
ATOM 2435 N N . GLY A 1 316 ? 37.375 -30.375 -18.391 1 66.06 316 GLY A N 1
ATOM 2436 C CA . GLY A 1 316 ? 38.031 -29.156 -17.969 1 66.06 316 GLY A CA 1
ATOM 2437 C C . GLY A 1 316 ? 37.875 -28.875 -16.484 1 66.06 316 GLY A C 1
ATOM 2438 O O . GLY A 1 316 ? 37.406 -29.734 -15.734 1 66.06 316 GLY A O 1
ATOM 2439 N N . ASN A 1 317 ? 38.625 -27.938 -15.953 1 78.56 317 ASN A N 1
ATOM 2440 C CA . ASN A 1 317 ? 38.75 -27.469 -14.578 1 78.56 317 ASN A CA 1
ATOM 2441 C C . ASN A 1 317 ? 37.688 -26.406 -14.25 1 78.56 317 ASN A C 1
ATOM 2443 O O . ASN A 1 317 ? 37.969 -25.453 -13.523 1 78.56 317 ASN A O 1
ATOM 2447 N N . THR A 1 318 ? 36.469 -26.562 -14.773 1 88.31 318 THR A N 1
ATOM 2448 C CA . THR A 1 318 ? 35.438 -25.547 -14.547 1 88.31 318 THR A CA 1
ATOM 2449 C C . THR A 1 318 ? 34.906 -25.641 -13.125 1 88.31 318 THR A C 1
ATOM 2451 O O . THR A 1 318 ? 34.406 -26.688 -12.695 1 88.31 318 THR A O 1
ATOM 2454 N N . SER A 1 319 ? 35.031 -24.547 -12.398 1 92.25 319 SER A N 1
ATOM 2455 C CA . SER A 1 319 ? 34.531 -24.484 -11.023 1 92.25 319 SER A CA 1
ATOM 2456 C C . SER A 1 319 ? 33.281 -23.656 -10.914 1 92.25 319 SER A C 1
ATOM 2458 O O . SER A 1 319 ? 32.469 -23.859 -10 1 92.25 319 SER A O 1
ATOM 2460 N N . LYS A 1 320 ? 33.094 -22.703 -11.836 1 95.12 320 LYS A N 1
ATOM 2461 C CA . LYS A 1 320 ? 31.891 -21.859 -11.867 1 95.12 320 LYS A CA 1
ATOM 2462 C C . LYS A 1 320 ? 31.219 -21.922 -13.234 1 95.12 320 LYS A C 1
ATOM 2464 O O . LYS A 1 320 ? 31.828 -21.594 -14.25 1 95.12 320 LYS A O 1
ATOM 2469 N N . LEU A 1 321 ? 30 -22.375 -13.258 1 92.81 321 LEU A N 1
ATOM 2470 C CA . LEU A 1 321 ? 29.266 -22.531 -14.516 1 92.81 321 LEU A CA 1
ATOM 2471 C C . LEU A 1 321 ? 27.984 -21.703 -14.492 1 92.81 321 LEU A C 1
ATOM 2473 O O . LEU A 1 321 ? 27.188 -21.828 -13.562 1 92.81 321 LEU A O 1
ATOM 2477 N N . TYR A 1 322 ? 27.859 -20.859 -15.461 1 94.69 322 TYR A N 1
ATOM 2478 C CA . TYR A 1 322 ? 26.656 -20.047 -15.617 1 94.69 322 TYR A CA 1
ATOM 2479 C C . TYR A 1 322 ? 25.922 -20.391 -16.906 1 94.69 322 TYR A C 1
ATOM 2481 O O . TYR A 1 322 ? 26.484 -20.25 -18 1 94.69 322 TYR A O 1
ATOM 2489 N N . LEU A 1 323 ? 24.812 -20.922 -16.797 1 92.38 323 LEU A N 1
ATOM 2490 C CA . LEU A 1 323 ? 23.938 -21.156 -17.938 1 92.38 323 LEU A CA 1
ATOM 2491 C C . LEU A 1 323 ? 22.703 -20.266 -17.859 1 92.38 323 LEU A C 1
ATOM 2493 O O . LEU A 1 323 ? 21.703 -20.656 -17.266 1 92.38 323 LEU A O 1
ATOM 2497 N N . ILE A 1 324 ? 22.766 -19.188 -18.516 1 94.94 324 ILE A N 1
ATOM 2498 C CA . ILE A 1 324 ? 21.719 -18.172 -18.391 1 94.94 324 ILE A CA 1
ATOM 2499 C C . ILE A 1 324 ? 20.875 -18.125 -19.656 1 94.94 324 ILE A C 1
ATOM 2501 O O . ILE A 1 324 ? 21.391 -17.859 -20.75 1 94.94 324 ILE A O 1
ATOM 2505 N N . ASN A 1 325 ? 19.609 -18.422 -19.594 1 93.31 325 ASN A N 1
ATOM 2506 C CA . ASN A 1 325 ? 18.688 -18.406 -20.719 1 93.31 325 ASN A CA 1
ATOM 2507 C C . ASN A 1 325 ? 19.156 -19.312 -21.859 1 93.31 325 ASN A C 1
ATOM 2509 O O . ASN A 1 325 ? 19.281 -18.875 -23 1 93.31 325 ASN A O 1
ATOM 2513 N N . CYS A 1 326 ? 19.531 -20.406 -21.438 1 89.56 326 CYS A N 1
ATOM 2514 C CA . CYS A 1 326 ? 20.094 -21.344 -22.406 1 89.56 326 CYS A CA 1
ATOM 2515 C C . CYS A 1 326 ? 19.031 -22.344 -22.875 1 89.56 326 CYS A C 1
ATOM 2517 O O . CYS A 1 326 ? 19.375 -23.359 -23.484 1 89.56 326 CYS A O 1
ATOM 2519 N N . GLY A 1 327 ? 17.797 -22.141 -22.531 1 85 327 GLY A N 1
ATOM 2520 C CA . GLY A 1 327 ? 16.688 -22.969 -23 1 85 327 GLY A CA 1
ATOM 2521 C C . GLY A 1 327 ? 16.719 -24.375 -22.422 1 85 327 GLY A C 1
ATOM 2522 O O . GLY A 1 327 ? 16.281 -25.328 -23.078 1 85 327 GLY A O 1
ATOM 2523 N N . LEU A 1 328 ? 17.234 -24.484 -21.219 1 86.06 328 LEU A N 1
ATOM 2524 C CA . LEU A 1 328 ? 17.266 -25.797 -20.578 1 86.06 328 LEU A CA 1
ATOM 2525 C C . LEU A 1 328 ? 15.875 -26.234 -20.156 1 86.06 328 LEU A C 1
ATOM 2527 O O . LEU A 1 328 ? 15.117 -25.453 -19.578 1 86.06 328 LEU A O 1
ATOM 2531 N N . LYS A 1 329 ? 15.477 -27.453 -20.469 1 86 329 LYS A N 1
ATOM 2532 C CA . LYS A 1 329 ? 14.141 -27.938 -20.141 1 86 329 LYS A CA 1
ATOM 2533 C C . LYS A 1 329 ? 14.18 -28.969 -19.016 1 86 329 LYS A C 1
ATOM 2535 O O . LYS A 1 329 ? 13.656 -28.719 -17.922 1 86 329 LYS A O 1
ATOM 2540 N N . ARG A 1 330 ? 14.836 -30.094 -19.281 1 88.25 330 ARG A N 1
ATOM 2541 C CA . ARG A 1 330 ? 14.945 -31.141 -18.266 1 88.25 330 ARG A CA 1
ATOM 2542 C C . ARG A 1 330 ? 16.406 -31.391 -17.891 1 88.25 330 ARG A C 1
ATOM 2544 O O . ARG A 1 330 ? 17.25 -31.547 -18.766 1 88.25 330 ARG A O 1
ATOM 2551 N N . ILE A 1 331 ? 16.641 -31.344 -16.594 1 90.12 331 ILE A N 1
ATOM 2552 C CA . ILE A 1 331 ? 18 -31.625 -16.125 1 90.12 331 ILE A CA 1
ATOM 2553 C C . ILE A 1 331 ? 17.984 -32.812 -15.195 1 90.12 331 ILE A C 1
ATOM 2555 O O . ILE A 1 331 ? 17.047 -33 -14.414 1 90.12 331 ILE A O 1
ATOM 2559 N N . SER A 1 332 ? 18.938 -33.656 -15.359 1 90.56 332 SER A N 1
ATOM 2560 C CA . SER A 1 332 ? 19.078 -34.875 -14.57 1 90.56 332 SER A CA 1
ATOM 2561 C C . SER A 1 332 ? 20.531 -35.094 -14.141 1 90.56 332 SER A C 1
ATOM 2563 O O . SER A 1 332 ? 21.375 -34.219 -14.336 1 90.56 332 SER A O 1
ATOM 2565 N N . ARG A 1 333 ? 20.766 -36.188 -13.586 1 89.5 333 ARG A N 1
ATOM 2566 C CA . ARG A 1 333 ? 22.109 -36.531 -13.102 1 89.5 333 ARG A CA 1
ATOM 2567 C C . ARG A 1 333 ? 23.125 -36.5 -14.234 1 89.5 333 ARG A C 1
ATOM 2569 O O . ARG A 1 333 ? 24.25 -36.031 -14.055 1 89.5 333 ARG A O 1
ATOM 2576 N N . THR A 1 334 ? 22.719 -36.906 -15.422 1 86 334 THR A N 1
ATOM 2577 C CA . THR A 1 334 ? 23.625 -37.031 -16.562 1 86 334 THR A CA 1
ATOM 2578 C C . THR A 1 334 ? 23.938 -35.656 -17.172 1 86 334 THR A C 1
ATOM 2580 O O . THR A 1 334 ? 24.938 -35.5 -17.875 1 86 334 THR A O 1
ATOM 2583 N N . THR A 1 335 ? 23.125 -34.656 -16.844 1 85.31 335 THR A N 1
ATOM 2584 C CA . THR A 1 335 ? 23.297 -33.344 -17.438 1 85.31 335 THR A CA 1
ATOM 2585 C C . THR A 1 335 ? 24.625 -32.75 -17.031 1 85.31 335 THR A C 1
ATOM 2587 O O . THR A 1 335 ? 25.297 -32.094 -17.844 1 85.31 335 THR A O 1
ATOM 2590 N N . PHE A 1 336 ? 25.031 -33 -15.789 1 86.31 336 PHE A N 1
ATOM 2591 C CA . PHE A 1 336 ? 26.25 -32.375 -15.297 1 86.31 336 PHE A CA 1
ATOM 2592 C C . PHE A 1 336 ? 27.344 -33.406 -15.055 1 86.31 336 PHE A C 1
ATOM 2594 O O . PHE A 1 336 ? 28.234 -33.188 -14.234 1 86.31 336 PHE A O 1
ATOM 2601 N N . HIS A 1 337 ? 27.141 -34.469 -15.797 1 81.94 337 HIS A N 1
ATOM 2602 C CA . HIS A 1 337 ? 28.188 -35.5 -15.695 1 81.94 337 HIS A CA 1
ATOM 2603 C C . HIS A 1 337 ? 29.531 -34.969 -16.172 1 81.94 337 HIS A C 1
ATOM 2605 O O . HIS A 1 337 ? 29.625 -34.344 -17.234 1 81.94 337 HIS A O 1
ATOM 2611 N N . GLY A 1 338 ? 30.594 -34.938 -15.422 1 77.5 338 GLY A N 1
ATOM 2612 C CA . GLY A 1 338 ? 31.906 -34.438 -15.781 1 77.5 338 GLY A CA 1
ATOM 2613 C C . GLY A 1 338 ? 32.281 -33.188 -15.023 1 77.5 338 GLY A C 1
ATOM 2614 O O . GLY A 1 338 ? 33.469 -32.781 -15.039 1 77.5 338 GLY A O 1
ATOM 2615 N N . PHE A 1 339 ? 31.344 -32.594 -14.391 1 82.81 339 PHE A N 1
ATOM 2616 C CA . PHE A 1 339 ? 31.594 -31.391 -13.625 1 82.81 339 PHE A CA 1
ATOM 2617 C C . PHE A 1 339 ? 31.75 -31.703 -12.141 1 82.81 339 PHE A C 1
ATOM 2619 O O . PHE A 1 339 ? 31.141 -31.047 -11.297 1 82.81 339 PHE A O 1
ATOM 2626 N N . GLN A 1 340 ? 32.562 -32.562 -11.781 1 79.56 340 GLN A N 1
ATOM 2627 C CA . GLN A 1 340 ? 32.656 -33.062 -10.406 1 79.56 340 GLN A CA 1
ATOM 2628 C C . GLN A 1 340 ? 33.25 -31.984 -9.492 1 79.56 340 GLN A C 1
ATOM 2630 O O . GLN A 1 340 ? 33.031 -31.984 -8.281 1 79.56 340 GLN A O 1
ATOM 2635 N N . ARG A 1 341 ? 33.938 -31 -10.062 1 84.88 341 ARG A N 1
ATOM 2636 C CA . ARG A 1 341 ? 34.594 -29.984 -9.242 1 84.88 341 ARG A CA 1
ATOM 2637 C C . ARG A 1 341 ? 33.781 -28.672 -9.25 1 84.88 341 ARG A C 1
ATOM 2639 O O . ARG A 1 341 ? 34.312 -27.625 -8.844 1 84.88 341 ARG A O 1
ATOM 2646 N N . LEU A 1 342 ? 32.594 -28.766 -9.594 1 91.19 342 LEU A N 1
ATOM 2647 C CA . LEU A 1 342 ? 31.766 -27.578 -9.688 1 91.19 342 LEU A CA 1
ATOM 2648 C C . LEU A 1 342 ? 31.438 -27.031 -8.297 1 91.19 342 LEU A C 1
ATOM 2650 O O . LEU A 1 342 ? 31.031 -27.766 -7.41 1 91.19 342 LEU A O 1
ATOM 2654 N N . GLU A 1 343 ? 31.688 -25.75 -8.133 1 94.62 343 GLU A N 1
ATOM 2655 C CA . GLU A 1 343 ? 31.406 -25.078 -6.867 1 94.62 343 GLU A CA 1
ATOM 2656 C C . GLU A 1 343 ? 30.25 -24.094 -7.012 1 94.62 343 GLU A C 1
ATOM 2658 O O . GLU A 1 343 ? 29.531 -23.828 -6.047 1 94.62 343 GLU A O 1
ATOM 2663 N N . PHE A 1 344 ? 30.188 -23.531 -8.133 1 95.94 344 PHE A N 1
ATOM 2664 C CA . PHE A 1 344 ? 29.172 -22.516 -8.414 1 95.94 344 PHE A CA 1
ATOM 2665 C C . PHE A 1 344 ? 28.359 -22.891 -9.641 1 95.94 344 PHE A C 1
ATOM 2667 O O . PHE A 1 344 ? 28.906 -23.156 -10.711 1 95.94 344 PHE A O 1
ATOM 2674 N N . LEU A 1 345 ? 27.062 -23.016 -9.477 1 95.5 345 LEU A N 1
ATOM 2675 C CA . LEU A 1 345 ? 26.172 -23.359 -10.586 1 95.5 345 LEU A CA 1
ATOM 2676 C C . LEU A 1 345 ? 24.984 -22.391 -10.648 1 95.5 345 LEU A C 1
ATOM 2678 O O . LEU A 1 345 ? 24.219 -22.297 -9.695 1 95.5 345 LEU A O 1
ATOM 2682 N N . GLN A 1 346 ? 24.859 -21.656 -11.75 1 96.5 346 GLN A N 1
ATOM 2683 C CA . GLN A 1 346 ? 23.75 -20.75 -11.961 1 96.5 346 GLN A CA 1
ATOM 2684 C C . GLN A 1 346 ? 22.938 -21.141 -13.203 1 96.5 346 GLN A C 1
ATOM 2686 O O . GLN A 1 346 ? 23.484 -21.203 -14.305 1 96.5 346 GLN A O 1
ATOM 2691 N N . LEU A 1 347 ? 21.75 -21.5 -12.992 1 95.31 347 LEU A N 1
ATOM 2692 C CA . LEU A 1 347 ? 20.875 -21.891 -14.078 1 95.31 347 LEU A CA 1
ATOM 2693 C C . LEU A 1 347 ? 19.719 -20.891 -14.227 1 95.31 347 LEU A C 1
ATOM 2695 O O . LEU A 1 347 ? 18.562 -21.297 -14.32 1 95.31 347 LEU A O 1
ATOM 2699 N N . ASN A 1 348 ? 20.031 -19.703 -14.398 1 95.5 348 ASN A N 1
ATOM 2700 C CA . ASN A 1 348 ? 19.016 -18.656 -14.352 1 95.5 348 ASN A CA 1
ATOM 2701 C C . ASN A 1 348 ? 18.281 -18.516 -15.688 1 95.5 348 ASN A C 1
ATOM 2703 O O . ASN A 1 348 ? 18.859 -18.812 -16.75 1 95.5 348 ASN A O 1
ATOM 2707 N N . GLN A 1 349 ? 17.031 -18.141 -15.648 1 94.12 349 GLN A N 1
ATOM 2708 C CA . GLN A 1 349 ? 16.203 -17.766 -16.781 1 94.12 349 GLN A CA 1
ATOM 2709 C C . GLN A 1 349 ? 16.047 -18.938 -17.766 1 94.12 349 GLN A C 1
ATOM 2711 O O . GLN A 1 349 ? 16.25 -18.766 -18.969 1 94.12 349 GLN A O 1
ATOM 2716 N N . ASN A 1 350 ? 15.914 -20.062 -17.125 1 92.12 350 ASN A N 1
ATOM 2717 C CA . ASN A 1 350 ? 15.547 -21.25 -17.906 1 92.12 350 ASN A CA 1
ATOM 2718 C C . ASN A 1 350 ? 14.164 -21.766 -17.516 1 92.12 350 ASN A C 1
ATOM 2720 O O . ASN A 1 350 ? 13.422 -21.094 -16.797 1 92.12 350 ASN A O 1
ATOM 2724 N N . LYS A 1 351 ? 13.547 -22.719 -17.906 1 88.38 351 LYS A N 1
ATOM 2725 C CA . LYS A 1 351 ? 12.328 -23.422 -17.531 1 88.38 351 LYS A CA 1
ATOM 2726 C C . LYS A 1 351 ? 12.617 -24.906 -17.266 1 88.38 351 LYS A C 1
ATOM 2728 O O . LYS A 1 351 ? 12.008 -25.781 -17.875 1 88.38 351 LYS A O 1
ATOM 2733 N N . VAL A 1 352 ? 13.422 -24.984 -16.188 1 90.62 352 VAL A N 1
ATOM 2734 C CA . VAL A 1 352 ? 14.016 -26.297 -15.992 1 90.62 352 VAL A CA 1
ATOM 2735 C C . VAL A 1 352 ? 13.078 -27.172 -15.164 1 90.62 352 VAL A C 1
ATOM 2737 O O . VAL A 1 352 ? 12.438 -26.703 -14.219 1 90.62 352 VAL A O 1
ATOM 2740 N N . VAL A 1 353 ? 12.898 -28.359 -15.602 1 91.88 353 VAL A N 1
ATOM 2741 C CA . VAL A 1 353 ? 12.312 -29.422 -14.789 1 91.88 353 VAL A CA 1
ATOM 2742 C C . VAL A 1 353 ? 13.422 -30.234 -14.133 1 91.88 353 VAL A C 1
ATOM 2744 O O . VAL A 1 353 ? 14.227 -30.859 -14.82 1 91.88 353 VAL A O 1
ATOM 2747 N N . ILE A 1 354 ? 13.461 -30.234 -12.883 1 93.88 354 ILE A N 1
ATOM 2748 C CA . ILE A 1 354 ? 14.578 -30.812 -12.148 1 93.88 354 ILE A CA 1
ATOM 2749 C C . ILE A 1 354 ? 14.219 -32.219 -11.672 1 93.88 354 ILE A C 1
ATOM 2751 O O . ILE A 1 354 ? 13.258 -32.406 -10.914 1 93.88 354 ILE A O 1
ATOM 2755 N N . GLN A 1 355 ? 14.977 -33.125 -12.055 1 93.31 355 GLN A N 1
ATOM 2756 C CA . GLN A 1 355 ? 14.789 -34.469 -11.562 1 93.31 355 GLN A CA 1
ATOM 2757 C C . GLN A 1 355 ? 15.383 -34.656 -10.164 1 93.31 355 GLN A C 1
ATOM 2759 O O . GLN A 1 355 ? 16.312 -33.938 -9.789 1 93.31 355 GLN A O 1
ATOM 2764 N N . PRO A 1 356 ? 14.891 -35.531 -9.398 1 93.38 356 PRO A N 1
ATOM 2765 C CA . PRO A 1 356 ? 15.305 -35.688 -8 1 93.38 356 PRO A CA 1
ATOM 2766 C C . PRO A 1 356 ? 16.797 -36 -7.859 1 93.38 356 PRO A C 1
ATOM 2768 O O . PRO A 1 356 ? 17.406 -35.656 -6.848 1 93.38 356 PRO A O 1
ATOM 2771 N N . ASP A 1 357 ? 17.438 -36.656 -8.922 1 91.56 357 ASP A N 1
ATOM 2772 C CA . ASP A 1 357 ? 18.812 -37.094 -8.789 1 91.56 357 ASP A CA 1
ATOM 2773 C C . ASP A 1 357 ? 19.766 -36.125 -9.492 1 91.56 357 ASP A C 1
ATOM 2775 O O . ASP A 1 357 ? 20.953 -36.438 -9.68 1 91.56 357 ASP A O 1
ATOM 2779 N N . THR A 1 358 ? 19.375 -35 -9.82 1 92.56 358 THR A N 1
ATOM 2780 C CA . THR A 1 358 ? 20.109 -34.062 -10.656 1 92.56 358 THR A CA 1
ATOM 2781 C C . THR A 1 358 ? 21.453 -33.688 -10.016 1 92.56 358 THR A C 1
ATOM 2783 O O . THR A 1 358 ? 22.469 -33.594 -10.703 1 92.56 358 THR A O 1
ATOM 2786 N N . PHE A 1 359 ? 21.516 -33.625 -8.641 1 94.31 359 PHE A N 1
ATOM 2787 C CA . PHE A 1 359 ? 22.703 -33.062 -8 1 94.31 359 PHE A CA 1
ATOM 2788 C C . PHE A 1 359 ? 23.453 -34.156 -7.242 1 94.31 359 PHE A C 1
ATOM 2790 O O . PHE A 1 359 ? 24.297 -33.844 -6.395 1 94.31 359 PHE A O 1
ATOM 2797 N N . LYS A 1 360 ? 23.188 -35.344 -7.508 1 92.44 360 LYS A N 1
ATOM 2798 C CA . LYS A 1 360 ? 23.766 -36.469 -6.781 1 92.44 360 LYS A CA 1
ATOM 2799 C C . LYS A 1 360 ? 25.297 -36.469 -6.93 1 92.44 360 LYS A C 1
ATOM 2801 O O . LYS A 1 360 ? 26 -36.812 -5.98 1 92.44 360 LYS A O 1
ATOM 2806 N N . ASP A 1 361 ? 25.844 -36.031 -8.094 1 89.38 361 ASP A N 1
ATOM 2807 C CA . ASP A 1 361 ? 27.266 -36.125 -8.359 1 89.38 361 ASP A CA 1
ATOM 2808 C C . ASP A 1 361 ? 27.953 -34.781 -8.18 1 89.38 361 ASP A C 1
ATOM 2810 O O . ASP A 1 361 ? 29.062 -34.562 -8.648 1 89.38 361 ASP A O 1
ATOM 2814 N N . LEU A 1 362 ? 27.344 -33.875 -7.484 1 91.81 362 LEU A N 1
ATOM 2815 C CA . LEU A 1 362 ? 27.922 -32.531 -7.27 1 91.81 362 LEU A CA 1
ATOM 2816 C C . LEU A 1 362 ? 28.031 -32.219 -5.781 1 91.81 362 LEU A C 1
ATOM 2818 O O . LEU A 1 362 ? 27.469 -31.234 -5.309 1 91.81 362 LEU A O 1
ATOM 2822 N N . PRO A 1 363 ? 28.734 -32.938 -5.086 1 87.62 363 PRO A N 1
ATOM 2823 C CA . PRO A 1 363 ? 28.781 -32.781 -3.633 1 87.62 363 PRO A CA 1
ATOM 2824 C C . PRO A 1 363 ? 29.516 -31.5 -3.211 1 87.62 363 PRO A C 1
ATOM 2826 O O . PRO A 1 363 ? 29.312 -31.016 -2.096 1 87.62 363 PRO A O 1
ATOM 2829 N N . ASP A 1 364 ? 30.344 -30.859 -4.102 1 91.69 364 ASP A N 1
ATOM 2830 C CA . ASP A 1 364 ? 31.172 -29.719 -3.711 1 91.69 364 ASP A CA 1
ATOM 2831 C C . ASP A 1 364 ? 30.469 -28.406 -4.035 1 91.69 364 ASP A C 1
ATOM 2833 O O . ASP A 1 364 ? 31.047 -27.328 -3.852 1 91.69 364 ASP A O 1
ATOM 2837 N N . LEU A 1 365 ? 29.234 -28.453 -4.414 1 94.94 365 LEU A N 1
ATOM 2838 C CA . LEU A 1 365 ? 28.5 -27.25 -4.777 1 94.94 365 LEU A CA 1
ATOM 2839 C C . LEU A 1 365 ? 28.281 -26.359 -3.559 1 94.94 365 LEU A C 1
ATOM 2841 O O . LEU A 1 365 ? 27.797 -26.828 -2.529 1 94.94 365 LEU A O 1
ATOM 2845 N N . SER A 1 366 ? 28.719 -25.125 -3.641 1 96.75 366 SER A N 1
ATOM 2846 C CA . SER A 1 366 ? 28.562 -24.172 -2.545 1 96.75 366 SER A CA 1
ATOM 2847 C C . SER A 1 366 ? 27.5 -23.125 -2.873 1 96.75 366 SER A C 1
ATOM 2849 O O . SER A 1 366 ? 26.938 -22.516 -1.972 1 96.75 366 SER A O 1
ATOM 2851 N N . PHE A 1 367 ? 27.328 -22.922 -4.113 1 97.69 367 PHE A N 1
ATOM 2852 C CA . PHE A 1 367 ? 26.344 -21.938 -4.555 1 97.69 367 PHE A CA 1
ATOM 2853 C C . PHE A 1 367 ? 25.453 -22.516 -5.648 1 97.69 367 PHE A C 1
ATOM 2855 O O . PHE A 1 367 ? 25.953 -23.125 -6.609 1 97.69 367 PHE A O 1
ATOM 2862 N N . LEU A 1 368 ? 24.156 -22.391 -5.52 1 97.62 368 LEU A N 1
ATOM 2863 C CA . LEU A 1 368 ? 23.188 -22.875 -6.488 1 97.62 368 LEU A CA 1
ATOM 2864 C C . LEU A 1 368 ? 22.078 -21.844 -6.703 1 97.62 368 LEU A C 1
ATOM 2866 O O . LEU A 1 368 ? 21.5 -21.344 -5.738 1 97.62 368 LEU A O 1
ATOM 2870 N N . SER A 1 369 ? 21.797 -21.469 -8 1 97.5 369 SER A N 1
ATOM 2871 C CA . SER A 1 369 ? 20.797 -20.438 -8.273 1 97.5 369 SER A CA 1
ATOM 2872 C C . SER A 1 369 ? 19.844 -20.875 -9.391 1 97.5 369 SER A C 1
ATOM 2874 O O . SER A 1 369 ? 20.281 -21.391 -10.414 1 97.5 369 SER A O 1
ATOM 2876 N N . PHE A 1 370 ? 18.578 -20.734 -9.125 1 96.62 370 PHE A N 1
ATOM 2877 C CA . PHE A 1 370 ? 17.516 -21 -10.102 1 96.62 370 PHE A CA 1
ATOM 2878 C C . PHE A 1 370 ? 16.656 -19.766 -10.32 1 96.62 370 PHE A C 1
ATOM 2880 O O . PHE A 1 370 ? 15.43 -19.844 -10.344 1 96.62 370 PHE A O 1
ATOM 2887 N N . ASP A 1 371 ? 17.219 -18.719 -10.523 1 95.75 371 ASP A N 1
ATOM 2888 C CA . ASP A 1 371 ? 16.469 -17.469 -10.695 1 95.75 371 ASP A CA 1
ATOM 2889 C C . ASP A 1 371 ? 15.648 -17.5 -11.977 1 95.75 371 ASP A C 1
ATOM 2891 O O . ASP A 1 371 ? 16.172 -17.812 -13.055 1 95.75 371 ASP A O 1
ATOM 2895 N N . LYS A 1 372 ? 14.344 -17.312 -11.938 1 94.06 372 LYS A N 1
ATOM 2896 C CA . LYS A 1 372 ? 13.445 -17.188 -13.078 1 94.06 372 LYS A CA 1
ATOM 2897 C C . LYS A 1 372 ? 13.383 -18.484 -13.883 1 94.06 372 LYS A C 1
ATOM 2899 O O . LYS A 1 372 ? 13.609 -18.484 -15.094 1 94.06 372 LYS A O 1
ATOM 2904 N N . ASN A 1 373 ? 13.086 -19.578 -13.211 1 94.81 373 ASN A N 1
ATOM 2905 C CA . ASN A 1 373 ? 12.977 -20.875 -13.867 1 94.81 373 ASN A CA 1
ATOM 2906 C C . ASN A 1 373 ? 11.539 -21.375 -13.883 1 94.81 373 ASN A C 1
ATOM 2908 O O . ASN A 1 373 ? 11.273 -22.531 -14.234 1 94.81 373 ASN A O 1
ATOM 2912 N N . LYS A 1 374 ? 10.578 -20.578 -13.406 1 90.69 374 LYS A N 1
ATOM 2913 C CA . LYS A 1 374 ? 9.156 -20.922 -13.344 1 90.69 374 LYS A CA 1
ATOM 2914 C C . LYS A 1 374 ? 8.93 -22.188 -12.531 1 90.69 374 LYS A C 1
ATOM 2916 O O . LYS A 1 374 ? 8.086 -23.016 -12.883 1 90.69 374 LYS A O 1
ATOM 2921 N N . ILE A 1 375 ? 9.805 -22.359 -11.516 1 93.81 375 ILE A N 1
ATOM 2922 C CA . ILE A 1 375 ? 9.648 -23.5 -10.617 1 93.81 375 ILE A CA 1
ATOM 2923 C C . ILE A 1 375 ? 8.383 -23.344 -9.781 1 93.81 375 ILE A C 1
ATOM 2925 O O . ILE A 1 375 ? 8.164 -22.281 -9.18 1 93.81 375 ILE A O 1
ATOM 2929 N N . ARG A 1 376 ? 7.645 -24.391 -9.695 1 89.81 376 ARG A N 1
ATOM 2930 C CA . ARG A 1 376 ? 6.359 -24.312 -9.008 1 89.81 376 ARG A CA 1
ATOM 2931 C C . ARG A 1 376 ? 6.41 -25.016 -7.656 1 89.81 376 ARG A C 1
ATOM 2933 O O . ARG A 1 376 ? 5.75 -24.578 -6.707 1 89.81 376 ARG A O 1
ATOM 2940 N N . ALA A 1 377 ? 7.102 -26.094 -7.645 1 91.38 377 ALA A N 1
ATOM 2941 C CA . ALA A 1 377 ? 7.184 -26.875 -6.418 1 91.38 377 ALA A CA 1
ATOM 2942 C C . ALA A 1 377 ? 8.625 -27.297 -6.137 1 91.38 377 ALA A C 1
ATOM 2944 O O . ALA A 1 377 ? 9.367 -27.641 -7.055 1 91.38 377 ALA A O 1
ATOM 2945 N N . ILE A 1 378 ? 8.898 -27.281 -4.91 1 95.19 378 ILE A N 1
ATOM 2946 C CA . ILE A 1 378 ? 10.227 -27.703 -4.477 1 95.19 378 ILE A CA 1
ATOM 2947 C C . ILE A 1 378 ? 10.195 -29.156 -4.043 1 95.19 378 ILE A C 1
ATOM 2949 O O . ILE A 1 378 ? 9.25 -29.594 -3.377 1 95.19 378 ILE A O 1
ATOM 2953 N N . ASP A 1 379 ? 11.141 -29.953 -4.473 1 95.69 379 ASP A N 1
ATOM 2954 C CA . ASP A 1 379 ? 11.344 -31.312 -4.02 1 95.69 379 ASP A CA 1
ATOM 2955 C C . ASP A 1 379 ? 12.516 -31.406 -3.049 1 95.69 379 ASP A C 1
ATOM 2957 O O . ASP A 1 379 ? 13.672 -31.188 -3.436 1 95.69 379 ASP A O 1
ATOM 2961 N N . PRO A 1 380 ? 12.188 -31.766 -1.868 1 96 380 PRO A N 1
ATOM 2962 C CA . PRO A 1 380 ? 13.258 -31.812 -0.864 1 96 380 PRO A CA 1
ATOM 2963 C C . PRO A 1 380 ? 14.375 -32.781 -1.243 1 96 380 PRO A C 1
ATOM 2965 O O . PRO A 1 380 ? 15.492 -32.656 -0.732 1 96 380 PRO A O 1
ATOM 2968 N N . LYS A 1 381 ? 14.195 -33.75 -2.186 1 94.88 381 LYS A N 1
ATOM 2969 C CA . LYS A 1 381 ? 15.188 -34.719 -2.598 1 94.88 381 LYS A CA 1
ATOM 2970 C C . LYS A 1 381 ? 16.328 -34.094 -3.381 1 94.88 381 LYS A C 1
ATOM 2972 O O . LYS A 1 381 ? 17.422 -34.656 -3.477 1 94.88 381 LYS A O 1
ATOM 2977 N N . TRP A 1 382 ? 16.031 -32.844 -3.953 1 95.31 382 TRP A N 1
ATOM 2978 C CA . TRP A 1 382 ? 17.078 -32.125 -4.684 1 95.31 382 TRP A CA 1
ATOM 2979 C C . TRP A 1 382 ? 18.281 -31.859 -3.795 1 95.31 382 TRP A C 1
ATOM 2981 O O . TRP A 1 382 ? 19.422 -31.812 -4.277 1 95.31 382 TRP A O 1
ATOM 2991 N N . PHE A 1 383 ? 17.969 -31.766 -2.48 1 96.19 383 PHE A N 1
ATOM 2992 C CA . PHE A 1 383 ? 18.953 -31.125 -1.623 1 96.19 383 PHE A CA 1
ATOM 2993 C C . PHE A 1 383 ? 19.703 -32.156 -0.792 1 96.19 383 PHE A C 1
ATOM 2995 O O . PHE A 1 383 ? 20.688 -31.828 -0.124 1 96.19 383 PHE A O 1
ATOM 3002 N N . ILE A 1 384 ? 19.344 -33.375 -0.851 1 94.75 384 ILE A N 1
ATOM 3003 C CA . ILE A 1 384 ? 19.906 -34.438 -0.019 1 94.75 384 ILE A CA 1
ATOM 3004 C C . ILE A 1 384 ? 21.406 -34.562 -0.314 1 94.75 384 ILE A C 1
ATOM 3006 O O . ILE A 1 384 ? 22.219 -34.625 0.607 1 94.75 384 ILE A O 1
ATOM 3010 N N . PRO A 1 385 ? 21.812 -34.469 -1.579 1 94.06 385 PRO A N 1
ATOM 3011 C CA . PRO A 1 385 ? 23.234 -34.656 -1.86 1 94.06 385 PRO A CA 1
ATOM 3012 C C . PRO A 1 385 ? 24.062 -33.375 -1.612 1 94.06 385 PRO A C 1
ATOM 3014 O O . PRO A 1 385 ? 25.281 -33.438 -1.597 1 94.06 385 PRO A O 1
ATOM 3017 N N . LEU A 1 386 ? 23.516 -32.281 -1.388 1 95.62 386 LEU A N 1
ATOM 3018 C CA . LEU A 1 386 ? 24.188 -31 -1.347 1 95.62 386 LEU A CA 1
ATOM 3019 C C . LEU A 1 386 ? 24.578 -30.625 0.083 1 95.62 386 LEU A C 1
ATOM 3021 O O . LEU A 1 386 ? 24.141 -29.594 0.604 1 95.62 386 LEU A O 1
ATOM 3025 N N . LYS A 1 387 ? 25.484 -31.281 0.662 1 93 387 LYS A N 1
ATOM 3026 C CA . LYS A 1 387 ? 25.844 -31.125 2.068 1 93 387 LYS A CA 1
ATOM 3027 C C . LYS A 1 387 ? 26.734 -29.906 2.277 1 93 387 LYS A C 1
ATOM 3029 O O . LYS A 1 387 ? 26.766 -29.328 3.367 1 93 387 LYS A O 1
ATOM 3034 N N . LYS A 1 388 ? 27.375 -29.406 1.207 1 95.44 388 LYS A N 1
ATOM 3035 C CA . LYS A 1 388 ? 28.312 -28.297 1.347 1 95.44 388 LYS A CA 1
ATOM 3036 C C . LYS A 1 388 ? 27.703 -27 0.844 1 95.44 388 LYS A C 1
ATOM 3038 O O . LYS A 1 388 ? 28.359 -25.953 0.84 1 95.44 388 LYS A O 1
ATOM 3043 N N . LEU A 1 389 ? 26.438 -27.031 0.489 1 97.5 389 LEU A N 1
ATOM 3044 C CA . LEU A 1 389 ? 25.797 -25.844 -0.072 1 97.5 389 LEU A CA 1
ATOM 3045 C C . LEU A 1 389 ? 25.656 -24.75 0.979 1 97.5 389 LEU A C 1
ATOM 3047 O O . LEU A 1 389 ? 25.141 -25 2.072 1 97.5 389 LEU A O 1
ATOM 3051 N N . THR A 1 390 ? 26.125 -23.547 0.639 1 98 390 THR A N 1
ATOM 3052 C CA . THR A 1 390 ? 26.094 -22.438 1.588 1 98 390 THR A CA 1
ATOM 3053 C C . THR A 1 390 ? 25.078 -21.375 1.154 1 98 390 THR A C 1
ATOM 3055 O O . THR A 1 390 ? 24.578 -20.625 1.985 1 98 390 THR A O 1
ATOM 3058 N N . CYS A 1 391 ? 24.812 -21.344 -0.118 1 98.5 391 CYS A N 1
ATOM 3059 C CA . CYS A 1 391 ? 23.875 -20.344 -0.619 1 98.5 391 CYS A CA 1
ATOM 3060 C C . CYS A 1 391 ? 22.922 -20.938 -1.644 1 98.5 391 CYS A C 1
ATOM 3062 O O . CYS A 1 391 ? 23.375 -21.562 -2.613 1 98.5 391 CYS A O 1
ATOM 3064 N N . LEU A 1 392 ? 21.688 -20.828 -1.404 1 98.38 392 LEU A N 1
ATOM 3065 C CA . LEU A 1 392 ? 20.641 -21.266 -2.334 1 98.38 392 LEU A CA 1
ATOM 3066 C C . LEU A 1 392 ? 19.766 -20.094 -2.752 1 98.38 392 LEU A C 1
ATOM 3068 O O . LEU A 1 392 ? 19.188 -19.406 -1.902 1 98.38 392 LEU A O 1
ATOM 3072 N N 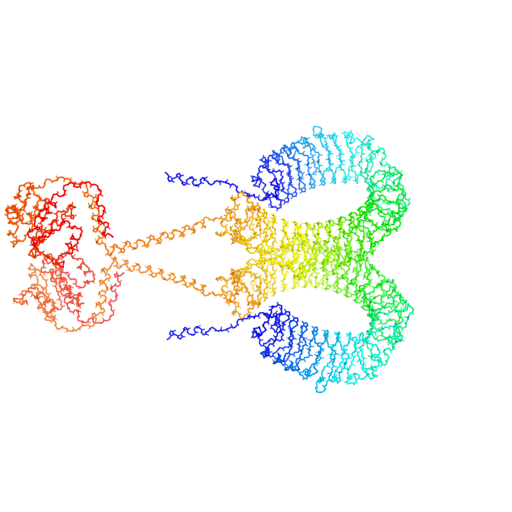. SER A 1 393 ? 19.625 -19.828 -4.059 1 98 393 SER A N 1
ATOM 3073 C CA . SER A 1 393 ? 18.859 -18.703 -4.578 1 98 393 SER A CA 1
ATOM 3074 C C . SER A 1 393 ? 17.75 -19.172 -5.516 1 98 393 SER A C 1
ATOM 3076 O O . SER A 1 393 ? 18.031 -19.719 -6.59 1 98 393 SER A O 1
ATOM 3078 N N . LEU A 1 394 ? 16.516 -18.984 -5.074 1 97.44 394 LEU A N 1
ATOM 3079 C CA . LEU A 1 394 ? 15.352 -19.359 -5.863 1 97.44 394 LEU A CA 1
ATOM 3080 C C . LEU A 1 394 ? 14.398 -18.172 -6.016 1 97.44 394 LEU A C 1
ATOM 3082 O O . LEU A 1 394 ? 13.195 -18.312 -5.77 1 97.44 394 LEU A O 1
ATOM 3086 N N . PRO A 1 395 ? 14.883 -17.078 -6.43 1 96.56 395 PRO A N 1
ATOM 3087 C CA . PRO A 1 395 ? 13.961 -15.945 -6.574 1 96.56 395 PRO A CA 1
ATOM 3088 C C . PRO A 1 395 ? 13.211 -15.961 -7.902 1 96.56 395 PRO A C 1
ATOM 3090 O O . PRO A 1 395 ? 13.641 -16.625 -8.852 1 96.56 395 PRO A O 1
ATOM 3093 N N . LYS A 1 396 ? 12.078 -15.258 -7.992 1 93.75 396 LYS A N 1
ATOM 3094 C CA . LYS A 1 396 ? 11.32 -14.992 -9.211 1 93.75 396 LYS A CA 1
ATOM 3095 C C . LYS A 1 396 ? 10.875 -16.297 -9.875 1 93.75 396 LYS A C 1
ATOM 3097 O O . LYS A 1 396 ? 11.078 -16.484 -11.078 1 93.75 396 LYS A O 1
ATOM 3102 N N . ASN A 1 397 ? 10.477 -17.203 -9.031 1 95.62 397 ASN A N 1
ATOM 3103 C CA . ASN A 1 397 ? 9.82 -18.422 -9.5 1 95.62 397 ASN A CA 1
ATOM 3104 C C . ASN A 1 397 ? 8.32 -18.391 -9.203 1 95.62 397 ASN A C 1
ATOM 3106 O O . ASN A 1 397 ? 7.742 -17.328 -8.984 1 95.62 397 ASN A O 1
ATOM 3110 N N . GLU A 1 398 ? 7.648 -19.547 -9.352 1 93 398 GLU A N 1
ATOM 3111 C CA . GLU A 1 398 ? 6.203 -19.609 -9.141 1 93 398 GLU A CA 1
ATOM 3112 C C . GLU A 1 398 ? 5.859 -20.562 -8 1 93 398 GLU A C 1
ATOM 3114 O O . GLU A 1 398 ? 4.922 -21.359 -8.109 1 93 398 GLU A O 1
ATOM 3119 N N . ILE A 1 399 ? 6.664 -20.469 -6.969 1 94.81 399 ILE A N 1
ATOM 3120 C CA . ILE A 1 399 ? 6.457 -21.344 -5.816 1 94.81 399 ILE A CA 1
ATOM 3121 C C . ILE A 1 399 ? 5.301 -20.812 -4.973 1 94.81 399 ILE A C 1
ATOM 3123 O O . ILE A 1 399 ? 5.332 -19.672 -4.508 1 94.81 399 ILE A O 1
ATOM 3127 N N . THR A 1 400 ? 4.316 -21.625 -4.68 1 91.56 400 THR A N 1
ATOM 3128 C CA . THR A 1 400 ? 3.135 -21.172 -3.957 1 91.56 400 THR A CA 1
ATOM 3129 C C . THR A 1 400 ? 3.131 -21.719 -2.531 1 91.56 400 THR A C 1
ATOM 3131 O O . THR A 1 400 ? 2.51 -21.141 -1.64 1 91.56 400 THR A O 1
ATOM 3134 N N . GLU A 1 401 ? 3.762 -22.891 -2.398 1 92.38 401 GLU A N 1
ATOM 3135 C CA . GLU A 1 401 ? 3.814 -23.547 -1.097 1 92.38 401 GLU A CA 1
ATOM 3136 C C . GLU A 1 401 ? 5.148 -24.266 -0.894 1 92.38 401 GLU A C 1
ATOM 3138 O O . GLU A 1 401 ? 5.773 -24.703 -1.858 1 92.38 401 GLU A O 1
ATOM 3143 N N . LEU A 1 402 ? 5.531 -24.312 0.369 1 96.25 402 LEU A N 1
ATOM 3144 C CA . LEU A 1 402 ? 6.723 -25.078 0.719 1 96.25 402 LEU A CA 1
ATOM 3145 C C . LEU A 1 402 ? 6.344 -26.422 1.327 1 96.25 402 LEU A C 1
ATOM 3147 O O . LEU A 1 402 ? 5.449 -26.5 2.172 1 96.25 402 LEU A O 1
ATOM 3151 N N . PRO A 1 403 ? 6.941 -27.484 0.854 1 95.75 403 PRO A N 1
ATOM 3152 C CA . PRO A 1 403 ? 6.684 -28.797 1.47 1 95.75 403 PRO A CA 1
ATOM 3153 C C . PRO A 1 403 ? 7.211 -28.891 2.898 1 95.75 403 PRO A C 1
ATOM 3155 O O . PRO A 1 403 ? 8.023 -28.047 3.316 1 95.75 403 PRO A O 1
ATOM 3158 N N . PRO A 1 404 ? 6.691 -29.875 3.654 1 95.69 404 PRO A N 1
ATOM 3159 C CA . PRO A 1 404 ? 7.18 -30.047 5.023 1 95.69 404 PRO A CA 1
ATOM 3160 C C . PRO A 1 404 ? 8.68 -30.312 5.09 1 95.69 404 PRO A C 1
ATOM 3162 O O . PRO A 1 404 ? 9.203 -31.156 4.355 1 95.69 404 PRO A O 1
ATOM 3165 N N . LYS A 1 405 ? 9.391 -29.578 5.805 1 96.25 405 LYS A N 1
ATOM 3166 C CA . LYS A 1 405 ? 10.82 -29.734 6.023 1 96.25 405 LYS A CA 1
ATOM 3167 C C . LYS A 1 405 ? 11.594 -29.656 4.707 1 96.25 405 LYS A C 1
ATOM 3169 O O . LYS A 1 405 ? 12.5 -30.453 4.461 1 96.25 405 LYS A O 1
ATOM 3174 N N . ALA A 1 406 ? 11.18 -28.719 3.906 1 96.19 406 ALA A N 1
ATOM 3175 C CA . ALA A 1 406 ? 11.633 -28.562 2.529 1 96.19 406 ALA A CA 1
ATOM 3176 C C . ALA A 1 406 ? 13.156 -28.438 2.467 1 96.19 406 ALA A C 1
ATOM 3178 O O . ALA A 1 406 ? 13.789 -29 1.565 1 96.19 406 ALA A O 1
ATOM 3179 N N . PHE A 1 407 ? 13.828 -27.781 3.43 1 97.75 407 PHE A N 1
ATOM 3180 C CA . PHE A 1 407 ? 15.242 -27.453 3.316 1 97.75 407 PHE A CA 1
ATOM 3181 C C . PHE A 1 407 ? 16.031 -28.125 4.434 1 97.75 407 PHE A C 1
ATOM 3183 O O . PHE A 1 407 ? 17.188 -27.766 4.684 1 97.75 407 PHE A O 1
ATOM 3190 N N . SER A 1 408 ? 15.5 -29.078 5.121 1 96.56 408 SER A N 1
ATOM 3191 C CA . SER A 1 408 ? 16.078 -29.656 6.328 1 96.56 408 SER A CA 1
ATOM 3192 C C . SER A 1 408 ? 17.391 -30.359 6.02 1 96.56 408 SER A C 1
ATOM 3194 O O . SER A 1 408 ? 18.25 -30.516 6.902 1 96.56 408 SER A O 1
ATOM 3196 N N . ALA A 1 409 ? 17.625 -30.781 4.762 1 96.06 409 ALA A N 1
ATOM 3197 C CA . ALA A 1 409 ? 18.844 -31.516 4.379 1 96.06 409 ALA A CA 1
ATOM 3198 C C . ALA A 1 409 ? 20.031 -30.562 4.266 1 96.06 409 ALA A C 1
ATOM 3200 O O . ALA A 1 409 ? 21.188 -31 4.309 1 96.06 409 ALA A O 1
ATOM 3201 N N . LEU A 1 410 ? 19.812 -29.281 4.16 1 97.44 410 LEU A N 1
ATOM 3202 C CA . LEU A 1 410 ? 20.875 -28.297 3.936 1 97.44 410 LEU A CA 1
ATOM 3203 C C . LEU A 1 410 ? 21.375 -27.734 5.258 1 97.44 410 LEU A C 1
ATOM 3205 O O . LEU A 1 410 ? 21.234 -26.547 5.527 1 97.44 410 LEU A O 1
ATOM 3209 N N . THR A 1 411 ? 22.094 -28.422 5.996 1 95.5 411 THR A N 1
ATOM 3210 C CA . THR A 1 411 ? 22.469 -28.094 7.359 1 95.5 411 THR A CA 1
ATOM 3211 C C . THR A 1 411 ? 23.562 -27.016 7.367 1 95.5 411 THR A C 1
ATOM 3213 O O . THR A 1 411 ? 23.734 -26.297 8.352 1 95.5 411 THR A O 1
ATOM 3216 N N . GLN A 1 412 ? 24.281 -26.828 6.23 1 96.81 412 GLN A N 1
ATOM 3217 C CA . GLN A 1 412 ? 25.375 -25.859 6.191 1 96.81 412 GLN A CA 1
ATOM 3218 C C . GLN A 1 412 ? 24.953 -24.578 5.473 1 96.81 412 GLN A C 1
ATOM 3220 O O . GLN A 1 412 ? 25.766 -23.688 5.254 1 96.81 412 GLN A O 1
ATOM 3225 N N . LEU A 1 413 ? 23.688 -24.531 5.125 1 98.06 413 LEU A N 1
ATOM 3226 C CA . LEU A 1 413 ? 23.188 -23.391 4.371 1 98.06 413 LEU A CA 1
ATOM 3227 C C . LEU A 1 413 ? 23.297 -22.109 5.18 1 98.06 413 LEU A C 1
ATOM 3229 O O . LEU A 1 413 ? 22.906 -22.062 6.352 1 98.06 413 LEU A O 1
ATOM 3233 N N . LYS A 1 414 ? 23.844 -21.047 4.559 1 98.5 414 LYS A N 1
ATOM 3234 C CA . LYS A 1 414 ? 24.047 -19.766 5.23 1 98.5 414 LYS A CA 1
ATOM 3235 C C . LYS A 1 414 ? 23.078 -18.719 4.699 1 98.5 414 LYS A C 1
ATOM 3237 O O . LYS A 1 414 ? 22.625 -17.844 5.445 1 98.5 414 LYS A O 1
ATOM 3242 N N . GLU A 1 415 ? 22.812 -18.797 3.428 1 98.62 415 GLU A N 1
ATOM 3243 C CA . GLU A 1 415 ? 21.906 -17.828 2.803 1 98.62 415 GLU A CA 1
ATOM 3244 C C . GLU A 1 415 ? 20.828 -18.531 1.975 1 98.62 415 GLU A C 1
ATOM 3246 O O . GLU A 1 415 ? 21.125 -19.438 1.202 1 98.62 415 GLU A O 1
ATOM 3251 N N . LEU A 1 416 ? 19.609 -18.141 2.176 1 98.62 416 LEU A N 1
ATOM 3252 C CA . LEU A 1 416 ? 18.484 -18.656 1.414 1 98.62 416 LEU A CA 1
ATOM 3253 C C . LEU A 1 416 ? 17.641 -17.531 0.847 1 98.62 416 LEU A C 1
ATOM 3255 O O . LEU A 1 416 ? 17.109 -16.703 1.6 1 98.62 416 LEU A O 1
ATOM 3259 N N . TYR A 1 417 ? 17.469 -17.469 -0.435 1 98.44 417 TYR A N 1
ATOM 3260 C CA . TYR A 1 417 ? 16.719 -16.422 -1.112 1 98.44 417 TYR A CA 1
ATOM 3261 C C . TYR A 1 417 ? 15.461 -17 -1.759 1 98.44 417 TYR A C 1
ATOM 3263 O O . TYR A 1 417 ? 15.547 -17.844 -2.66 1 98.44 417 TYR A O 1
ATOM 3271 N N . LEU A 1 418 ? 14.32 -16.562 -1.311 1 98.19 418 LEU A N 1
ATOM 3272 C CA . LEU A 1 418 ? 13.047 -17.031 -1.831 1 98.19 418 LEU A CA 1
ATOM 3273 C C . LEU A 1 418 ? 12.148 -15.859 -2.207 1 98.19 418 LEU A C 1
ATOM 3275 O O . LEU A 1 418 ? 10.922 -16 -2.262 1 98.19 418 LEU A O 1
ATOM 3279 N N . HIS A 1 419 ? 12.758 -14.734 -2.463 1 95.94 419 HIS A N 1
ATOM 3280 C CA . HIS A 1 419 ? 11.969 -13.539 -2.73 1 95.94 419 HIS A CA 1
ATOM 3281 C C . HIS A 1 419 ? 11.375 -13.57 -4.137 1 95.94 419 HIS A C 1
ATOM 3283 O O . HIS A 1 419 ? 11.828 -14.336 -4.988 1 95.94 419 HIS A O 1
ATOM 3289 N N . PHE A 1 420 ? 10.258 -12.859 -4.398 1 93.25 420 PHE A N 1
ATOM 3290 C CA . PHE A 1 420 ? 9.586 -12.711 -5.688 1 93.25 420 PHE A CA 1
ATOM 3291 C C . PHE A 1 420 ? 8.984 -14.039 -6.141 1 93.25 420 PHE A C 1
ATOM 3293 O O . PHE A 1 420 ? 9.07 -14.391 -7.32 1 93.25 420 PHE A O 1
ATOM 3300 N N . ASN A 1 421 ? 8.531 -14.789 -5.172 1 95.94 421 ASN A N 1
ATOM 3301 C CA . ASN A 1 421 ? 7.734 -15.969 -5.477 1 95.94 421 ASN A CA 1
ATOM 3302 C C . ASN A 1 421 ? 6.254 -15.727 -5.203 1 95.94 421 ASN A C 1
ATOM 3304 O O . ASN A 1 421 ? 5.781 -14.594 -5.27 1 95.94 421 ASN A O 1
ATOM 3308 N N . LEU A 1 422 ? 5.492 -16.828 -5.039 1 94.31 422 LEU A N 1
ATOM 3309 C CA . LEU A 1 422 ? 4.051 -16.703 -4.84 1 94.31 422 LEU A CA 1
ATOM 3310 C C . LEU A 1 422 ? 3.609 -17.453 -3.59 1 94.31 422 LEU A C 1
ATOM 3312 O O . LEU A 1 422 ? 2.541 -18.078 -3.576 1 94.31 422 LEU A O 1
ATOM 3316 N N . LEU A 1 423 ? 4.465 -17.375 -2.562 1 95.31 423 LEU A N 1
ATOM 3317 C CA . LEU A 1 423 ? 4.152 -18.078 -1.316 1 95.31 423 LEU A CA 1
ATOM 3318 C C . LEU A 1 423 ? 2.994 -17.391 -0.593 1 95.31 423 LEU A C 1
ATOM 3320 O O . LEU A 1 423 ? 2.982 -16.172 -0.438 1 95.31 423 LEU A O 1
ATOM 3324 N N . LYS A 1 424 ? 2.08 -18.203 -0.084 1 91.31 424 LYS A N 1
ATOM 3325 C CA . LYS A 1 424 ? 0.92 -17.672 0.623 1 91.31 424 LYS A CA 1
ATOM 3326 C C . LYS A 1 424 ? 1.052 -17.875 2.129 1 91.31 424 LYS A C 1
ATOM 3328 O O . LYS A 1 424 ? 0.625 -17.031 2.916 1 91.31 424 LYS A O 1
ATOM 3333 N N . TYR A 1 425 ? 1.556 -18.969 2.52 1 94 425 TYR A N 1
ATOM 3334 C CA . TYR A 1 425 ? 1.694 -19.297 3.934 1 94 425 TYR A CA 1
ATOM 3335 C C . TYR A 1 425 ? 3 -20.047 4.195 1 94 425 TYR A C 1
ATOM 3337 O O . TYR A 1 425 ? 3.594 -20.609 3.273 1 94 425 TYR A O 1
ATOM 3345 N N . ILE A 1 426 ? 3.498 -19.969 5.328 1 97.25 426 ILE A N 1
ATOM 3346 C CA . ILE A 1 426 ? 4.625 -20.766 5.816 1 97.25 426 ILE A CA 1
ATOM 3347 C C . ILE A 1 426 ? 4.148 -21.719 6.91 1 97.25 426 ILE A C 1
ATOM 3349 O O . ILE A 1 426 ? 3.873 -21.297 8.031 1 97.25 426 ILE A O 1
ATOM 3353 N N . THR A 1 427 ? 4.059 -22.969 6.48 1 95.81 427 THR A N 1
ATOM 3354 C CA . THR A 1 427 ? 3.566 -23.984 7.41 1 95.81 427 THR A CA 1
ATOM 3355 C C . THR A 1 427 ? 4.414 -25.25 7.332 1 95.81 427 THR A C 1
ATOM 3357 O O . THR A 1 427 ? 5.242 -25.391 6.43 1 95.81 427 THR A O 1
ATOM 3360 N N . LYS A 1 428 ? 4.375 -26.094 8.297 1 95.62 428 LYS A N 1
ATOM 3361 C CA . LYS A 1 428 ? 4.984 -27.406 8.336 1 95.62 428 LYS A CA 1
ATOM 3362 C C . LYS A 1 428 ? 6.5 -27.312 8.5 1 95.62 428 LYS A C 1
ATOM 3364 O O . LYS A 1 428 ? 7.242 -28.156 7.977 1 95.62 428 LYS A O 1
ATOM 3369 N N . LYS A 1 429 ? 7.031 -26.266 9.008 1 96.31 429 LYS A N 1
ATOM 3370 C CA . LYS A 1 429 ? 8.406 -26.047 9.445 1 96.31 429 LYS A CA 1
ATOM 3371 C C . LYS A 1 429 ? 9.391 -26.297 8.297 1 96.31 429 LYS A C 1
ATOM 3373 O O . LYS A 1 429 ? 10.344 -27.062 8.445 1 96.31 429 LYS A O 1
ATOM 3378 N N . PRO A 1 430 ? 9.219 -25.578 7.227 1 97.62 430 PRO A N 1
ATOM 3379 C CA . PRO A 1 430 ? 10.109 -25.781 6.078 1 97.62 430 PRO A CA 1
ATOM 3380 C C . PRO A 1 430 ? 11.57 -25.484 6.406 1 97.62 430 PRO A C 1
ATOM 3382 O O . PRO A 1 430 ? 12.477 -25.969 5.719 1 97.62 430 PRO A O 1
ATOM 3385 N N . PHE A 1 431 ? 11.867 -24.781 7.52 1 98 431 PHE A N 1
ATOM 3386 C CA . PHE A 1 431 ? 13.227 -24.359 7.852 1 98 431 PHE A CA 1
ATOM 3387 C C . PHE A 1 431 ? 13.773 -25.172 9.023 1 98 431 PHE A C 1
ATOM 3389 O O . PHE A 1 431 ? 14.656 -24.703 9.75 1 98 431 PHE A O 1
ATOM 3396 N N . SER A 1 432 ? 13.227 -26.344 9.148 1 96.94 432 SER A N 1
ATOM 3397 C CA . SER A 1 432 ? 13.68 -27.203 10.234 1 96.94 432 SER A CA 1
ATOM 3398 C C . SER A 1 432 ? 15.141 -27.594 10.055 1 96.94 432 SER A C 1
ATOM 3400 O O . SER A 1 432 ? 15.578 -27.859 8.93 1 96.94 432 SER A O 1
ATOM 3402 N N . LYS A 1 433 ? 15.984 -27.516 11.055 1 96.62 433 LYS A N 1
ATOM 3403 C CA . LYS A 1 433 ? 17.375 -27.984 11.133 1 96.62 433 LYS A CA 1
ATOM 3404 C C . LYS A 1 433 ? 18.312 -27 10.453 1 96.62 433 LYS A C 1
ATOM 3406 O O . LYS A 1 433 ? 19.5 -27.281 10.289 1 96.62 433 LYS A O 1
ATOM 3411 N N . LEU A 1 434 ? 17.859 -25.844 10.055 1 97.81 434 LEU A N 1
ATOM 3412 C CA . LEU A 1 434 ? 18.75 -24.844 9.469 1 97.81 434 LEU A CA 1
ATOM 3413 C C . LEU A 1 434 ? 19.359 -23.953 10.555 1 97.81 434 LEU A C 1
ATOM 3415 O O . LEU A 1 434 ? 19.203 -22.734 10.531 1 97.81 434 LEU A O 1
ATOM 3419 N N . CYS A 1 435 ? 20.203 -24.516 11.352 1 97.06 435 CYS A N 1
ATOM 3420 C CA . CYS A 1 435 ? 20.766 -23.828 12.516 1 97.06 435 CYS A CA 1
ATOM 3421 C C . CYS A 1 435 ? 21.906 -22.906 12.109 1 97.06 435 CYS A C 1
ATOM 3423 O O . CYS A 1 435 ? 22.281 -22.016 12.859 1 97.06 435 CYS A O 1
ATOM 3425 N N . SER A 1 436 ? 22.375 -23.062 10.859 1 97.5 436 SER A N 1
ATOM 3426 C CA . SER A 1 436 ? 23.531 -22.281 10.43 1 97.5 436 SER A CA 1
ATOM 3427 C C . SER A 1 436 ? 23.109 -21.125 9.531 1 97.5 436 SER A C 1
ATOM 3429 O O . SER A 1 436 ? 23.938 -20.312 9.125 1 97.5 436 SER A O 1
ATOM 3431 N N . LEU A 1 437 ? 21.812 -21.016 9.234 1 98.31 437 LEU A N 1
ATOM 3432 C CA . LEU A 1 437 ? 21.312 -20 8.32 1 98.31 437 LEU A CA 1
ATOM 3433 C C . LEU A 1 437 ? 21.516 -18.594 8.891 1 98.31 437 LEU A C 1
ATOM 3435 O O . LEU A 1 437 ? 21.188 -18.344 10.055 1 98.31 437 LEU A O 1
ATOM 3439 N N . LEU A 1 438 ? 22.078 -17.672 8.062 1 98.62 438 LEU A N 1
ATOM 3440 C CA . LEU A 1 438 ? 22.375 -16.312 8.5 1 98.62 438 LEU A CA 1
ATOM 3441 C C . LEU A 1 438 ? 21.422 -15.312 7.867 1 98.62 438 LEU A C 1
ATOM 3443 O O . LEU A 1 438 ? 21.062 -14.312 8.492 1 98.62 438 LEU A O 1
ATOM 3447 N N . LYS A 1 439 ? 21.078 -15.594 6.641 1 98.69 439 LYS A N 1
ATOM 3448 C CA . LYS A 1 439 ? 20.219 -14.672 5.895 1 98.69 439 LYS A CA 1
ATOM 3449 C C . LYS A 1 439 ? 19.047 -15.414 5.25 1 98.69 439 LYS A C 1
ATOM 3451 O O . LYS A 1 439 ? 19.25 -16.438 4.598 1 98.69 439 LYS A O 1
ATOM 3456 N N . LEU A 1 440 ? 17.859 -14.922 5.484 1 98.69 440 LEU A N 1
ATOM 3457 C CA . LEU A 1 440 ? 16.656 -15.445 4.867 1 98.69 440 LEU A CA 1
ATOM 3458 C C . LEU A 1 440 ? 15.844 -14.328 4.223 1 98.69 440 LEU A C 1
ATOM 3460 O O . LEU A 1 440 ? 15.438 -13.383 4.902 1 98.69 440 LEU A O 1
ATOM 3464 N N . ASN A 1 441 ? 15.672 -14.375 2.945 1 98.69 441 ASN A N 1
ATOM 3465 C CA . ASN A 1 441 ? 14.906 -13.367 2.215 1 98.69 441 ASN A CA 1
ATOM 3466 C C . ASN A 1 441 ? 13.594 -13.938 1.679 1 98.69 441 ASN A C 1
ATOM 3468 O O . ASN A 1 441 ? 13.602 -14.766 0.771 1 98.69 441 ASN A O 1
ATOM 3472 N N . LEU A 1 442 ? 12.516 -13.539 2.242 1 98.38 442 LEU A N 1
ATOM 3473 C CA . LEU A 1 442 ? 11.18 -13.953 1.842 1 98.38 442 LEU A CA 1
ATOM 3474 C C . LEU A 1 442 ? 10.375 -12.773 1.314 1 98.38 442 LEU A C 1
ATOM 3476 O O . LEU A 1 442 ? 9.141 -12.797 1.335 1 98.38 442 LEU A O 1
ATOM 3480 N N . SER A 1 443 ? 11.031 -11.781 0.827 1 96.88 443 SER A N 1
ATOM 3481 C CA . SER A 1 443 ? 10.383 -10.539 0.43 1 96.88 443 SER A CA 1
ATOM 3482 C C . SER A 1 443 ? 9.602 -10.719 -0.87 1 96.88 443 SER A C 1
ATOM 3484 O O . SER A 1 443 ? 9.867 -11.641 -1.64 1 96.88 443 SER A O 1
ATOM 3486 N N . LEU A 1 444 ? 8.578 -9.914 -1.097 1 92.5 444 LEU A N 1
ATOM 3487 C CA . LEU A 1 444 ? 7.793 -9.766 -2.316 1 92.5 444 LEU A CA 1
ATOM 3488 C C . LEU A 1 444 ? 7.164 -11.102 -2.715 1 92.5 444 LEU A C 1
ATOM 3490 O O . LEU A 1 444 ? 7.285 -11.531 -3.865 1 92.5 444 LEU A O 1
ATOM 3494 N N . ASN A 1 445 ? 6.66 -11.812 -1.704 1 95.44 445 ASN A N 1
ATOM 3495 C CA . ASN A 1 445 ? 5.672 -12.875 -1.861 1 95.44 445 ASN A CA 1
ATOM 3496 C C . ASN A 1 445 ? 4.262 -12.375 -1.562 1 95.44 445 ASN A C 1
ATOM 3498 O O . ASN A 1 445 ? 3.949 -11.211 -1.79 1 95.44 445 ASN A O 1
ATOM 3502 N N . ILE A 1 446 ? 3.414 -13.242 -1.196 1 93.12 446 ILE A N 1
ATOM 3503 C CA . ILE A 1 446 ? 2.072 -12.852 -0.78 1 93.12 446 ILE A CA 1
ATOM 3504 C C . ILE A 1 446 ? 1.706 -13.562 0.521 1 93.12 446 ILE A C 1
ATOM 3506 O O . ILE A 1 446 ? 0.559 -13.969 0.709 1 93.12 446 ILE A O 1
ATOM 3510 N N . ILE A 1 447 ? 2.615 -13.617 1.396 1 96.12 447 ILE A N 1
ATOM 3511 C CA . ILE A 1 447 ? 2.432 -14.367 2.637 1 96.12 447 ILE A CA 1
ATOM 3512 C C . ILE A 1 447 ? 1.464 -13.625 3.551 1 96.12 447 ILE A C 1
ATOM 3514 O O . ILE A 1 447 ? 1.652 -12.438 3.828 1 96.12 447 ILE A O 1
ATOM 3518 N N . TYR A 1 448 ? 0.474 -14.281 4.031 1 92 448 TYR A N 1
ATOM 3519 C CA . TYR A 1 448 ? -0.439 -13.648 4.973 1 92 448 TYR A CA 1
ATOM 3520 C C . TYR A 1 448 ? -0.522 -14.438 6.273 1 92 448 TYR A C 1
ATOM 3522 O O . TYR A 1 448 ? -1.055 -13.945 7.273 1 92 448 TYR A O 1
ATOM 3530 N N . TYR A 1 449 ? 0.031 -15.75 6.223 1 95.19 449 TYR A N 1
ATOM 3531 C CA . TYR A 1 449 ? -0.04 -16.594 7.41 1 95.19 449 TYR A CA 1
ATOM 3532 C C . TYR A 1 449 ? 1.286 -17.297 7.656 1 95.19 449 TYR A C 1
ATOM 3534 O O . TYR A 1 449 ? 1.867 -17.875 6.738 1 95.19 449 TYR A O 1
ATOM 3542 N N . ILE A 1 450 ? 1.72 -17.203 8.906 1 97.38 450 ILE A N 1
ATOM 3543 C CA . ILE A 1 450 ? 2.91 -17.922 9.352 1 97.38 450 ILE A CA 1
ATOM 3544 C C . ILE A 1 450 ? 2.58 -18.766 10.578 1 97.38 450 ILE A C 1
ATOM 3546 O O . ILE A 1 450 ? 2.125 -18.234 11.602 1 97.38 450 ILE A O 1
ATOM 3550 N N . GLU A 1 451 ? 2.801 -19.984 10.461 1 96.94 451 GLU A N 1
ATOM 3551 C CA . GLU A 1 451 ? 2.51 -20.906 11.547 1 96.94 451 GLU A CA 1
ATOM 3552 C C . GLU A 1 451 ? 3.48 -20.719 12.711 1 96.94 451 GLU A C 1
ATOM 3554 O O . GLU A 1 451 ? 4.664 -20.438 12.5 1 96.94 451 GLU A O 1
ATOM 3559 N N . GLU A 1 452 ? 3.002 -20.922 13.891 1 96 452 GLU A N 1
ATOM 3560 C CA . GLU A 1 452 ? 3.842 -20.797 15.086 1 96 452 GLU A CA 1
ATOM 3561 C C . GLU A 1 452 ? 4.957 -21.844 15.07 1 96 452 GLU A C 1
ATOM 3563 O O . GLU A 1 452 ? 4.734 -23 14.703 1 96 452 GLU A O 1
ATOM 3568 N N . GLY A 1 453 ? 6.129 -21.438 15.266 1 94.62 453 GLY A N 1
ATOM 3569 C CA . GLY A 1 453 ? 7.27 -22.344 15.336 1 94.62 453 GLY A CA 1
ATOM 3570 C C . GLY A 1 453 ? 7.98 -22.516 14.008 1 94.62 453 GLY A C 1
ATOM 3571 O O . GLY A 1 453 ? 8.961 -23.25 13.914 1 94.62 453 GLY A O 1
ATOM 3572 N N . SER A 1 454 ? 7.598 -21.828 13 1 96 454 SER A N 1
ATOM 3573 C CA . SER A 1 454 ? 8.18 -21.969 11.664 1 96 454 SER A CA 1
ATOM 3574 C C . SER A 1 454 ? 9.648 -21.547 11.656 1 96 454 SER A C 1
ATOM 3576 O O . SER A 1 454 ? 10.438 -22.078 10.875 1 96 454 SER A O 1
ATOM 3578 N N . PHE A 1 455 ? 10.047 -20.641 12.586 1 97.56 455 PHE A N 1
ATOM 3579 C CA . PHE A 1 455 ? 11.414 -20.125 12.625 1 97.56 455 PHE A CA 1
ATOM 3580 C C . PHE A 1 455 ? 12.164 -20.672 13.836 1 97.56 455 PHE A C 1
ATOM 3582 O O . PHE A 1 455 ? 13.242 -20.188 14.18 1 97.56 455 PHE A O 1
ATOM 3589 N N . GLN A 1 456 ? 11.734 -21.672 14.461 1 96.12 456 GLN A N 1
ATOM 3590 C CA . GLN A 1 456 ? 12.219 -22.156 15.75 1 96.12 456 GLN A CA 1
ATOM 3591 C C . GLN A 1 456 ? 13.68 -22.594 15.664 1 96.12 456 GLN A C 1
ATOM 3593 O O . GLN A 1 456 ? 14.453 -22.391 16.594 1 96.12 456 GLN A O 1
ATOM 3598 N N . ASP A 1 457 ? 14.133 -23.172 14.5 1 97.31 457 ASP A N 1
ATOM 3599 C CA . ASP A 1 457 ? 15.469 -23.734 14.367 1 97.31 457 ASP A CA 1
ATOM 3600 C C . ASP A 1 457 ? 16.438 -22.703 13.789 1 97.31 457 ASP A C 1
ATOM 3602 O O . ASP A 1 457 ? 17.641 -22.984 13.648 1 97.31 457 ASP A O 1
ATOM 3606 N N . LEU A 1 458 ? 15.977 -21.531 13.469 1 97.94 458 LEU A N 1
ATOM 3607 C CA . LEU A 1 458 ? 16.844 -20.5 12.898 1 97.94 458 LEU A CA 1
ATOM 3608 C C . LEU A 1 458 ? 17.531 -19.703 13.992 1 97.94 458 LEU A C 1
ATOM 3610 O O . LEU A 1 458 ? 17.406 -18.484 14.055 1 97.94 458 LEU A O 1
ATOM 3614 N N . THR A 1 459 ? 18.391 -20.328 14.727 1 96.5 459 THR A N 1
ATOM 3615 C CA . THR A 1 459 ? 18.953 -19.766 15.945 1 96.5 459 THR A CA 1
ATOM 3616 C C . THR A 1 459 ? 20.156 -18.875 15.617 1 96.5 459 THR A C 1
ATOM 3618 O O . THR A 1 459 ? 20.594 -18.078 16.453 1 96.5 459 THR A O 1
ATOM 3621 N N . SER A 1 460 ? 20.672 -18.953 14.375 1 97.81 460 SER A N 1
ATOM 3622 C CA . SER A 1 460 ? 21.812 -18.141 14 1 97.81 460 SER A CA 1
ATOM 3623 C C . SER A 1 460 ? 21.422 -17.031 13.047 1 97.81 460 SER A C 1
ATOM 3625 O O . SER A 1 460 ? 22.266 -16.234 12.633 1 97.81 460 SER A O 1
ATOM 3627 N N . LEU A 1 461 ? 20.141 -16.953 12.703 1 98.38 461 LEU A N 1
ATOM 3628 C CA . LEU A 1 461 ? 19.688 -16 11.688 1 98.38 461 LEU A CA 1
ATOM 3629 C C . LEU A 1 461 ? 19.984 -14.57 12.102 1 98.38 461 LEU A C 1
ATOM 3631 O O . LEU A 1 461 ? 19.719 -14.18 13.242 1 98.38 461 LEU A O 1
ATOM 3635 N N . ARG A 1 462 ? 20.578 -13.797 11.18 1 98.69 462 ARG A N 1
ATOM 3636 C CA . ARG A 1 462 ? 20.969 -12.414 11.453 1 98.69 462 ARG A CA 1
ATOM 3637 C C . ARG A 1 462 ? 20.109 -11.438 10.648 1 98.69 462 ARG A C 1
ATOM 3639 O O . ARG A 1 462 ? 19.906 -10.297 11.062 1 98.69 462 ARG A O 1
ATOM 3646 N N . TYR A 1 463 ? 19.688 -11.891 9.555 1 98.69 463 TYR A N 1
ATOM 3647 C CA . TYR A 1 463 ? 18.953 -11.023 8.648 1 98.69 463 TYR A CA 1
ATOM 3648 C C . TYR A 1 463 ? 17.688 -11.719 8.148 1 98.69 463 TYR A C 1
ATOM 3650 O O . TYR A 1 463 ? 17.75 -12.82 7.586 1 98.69 463 TYR A O 1
ATOM 3658 N N . LEU A 1 464 ? 16.5 -11.141 8.391 1 98.69 464 LEU A N 1
ATOM 3659 C CA . LEU A 1 464 ? 15.227 -11.648 7.902 1 98.69 464 LEU A CA 1
ATOM 3660 C C . LEU A 1 464 ? 14.453 -10.562 7.164 1 98.69 464 LEU A C 1
ATOM 3662 O O . LEU A 1 464 ? 14.156 -9.508 7.734 1 98.69 464 LEU A O 1
ATOM 3666 N N . ASP A 1 465 ? 14.133 -10.773 5.906 1 98.62 465 ASP A N 1
ATOM 3667 C CA . ASP A 1 465 ? 13.375 -9.82 5.102 1 98.62 465 ASP A CA 1
ATOM 3668 C C . ASP A 1 465 ? 12 -10.375 4.746 1 98.62 465 ASP A C 1
ATOM 3670 O O . ASP A 1 465 ? 11.891 -11.328 3.967 1 98.62 465 ASP A O 1
ATOM 3674 N N . LEU A 1 466 ? 11 -9.82 5.324 1 98.12 466 LEU A N 1
ATOM 3675 C CA . LEU A 1 466 ? 9.617 -10.195 5.047 1 98.12 466 LEU A CA 1
ATOM 3676 C C . LEU A 1 466 ? 8.875 -9.047 4.371 1 98.12 466 LEU A C 1
ATOM 3678 O O . LEU A 1 466 ? 7.645 -8.961 4.453 1 98.12 466 LEU A O 1
ATOM 3682 N N . SER A 1 467 ? 9.57 -8.188 3.678 1 95.69 467 SER A N 1
ATOM 3683 C CA . SER A 1 467 ? 8.961 -6.996 3.094 1 95.69 467 SER A CA 1
ATOM 3684 C C . SER A 1 467 ? 8.094 -7.355 1.89 1 95.69 467 SER A C 1
ATOM 3686 O O . SER A 1 467 ? 8.352 -8.352 1.211 1 95.69 467 SER A O 1
ATOM 3688 N N . GLY A 1 468 ? 7.086 -6.57 1.63 1 91.06 468 GLY A N 1
ATOM 3689 C CA . GLY A 1 468 ? 6.262 -6.691 0.438 1 91.06 468 GLY A CA 1
ATOM 3690 C C . GLY A 1 468 ? 5.332 -7.887 0.473 1 91.06 468 GLY A C 1
ATOM 3691 O O . GLY A 1 468 ? 5.043 -8.484 -0.564 1 91.06 468 GLY A O 1
ATOM 3692 N N . ASN A 1 469 ? 4.922 -8.367 1.688 1 94.31 469 ASN A N 1
ATOM 3693 C CA . ASN A 1 469 ? 3.947 -9.438 1.867 1 94.31 469 ASN A CA 1
ATOM 3694 C C . ASN A 1 469 ? 2.607 -8.898 2.365 1 94.31 469 ASN A C 1
ATOM 3696 O O . ASN A 1 469 ? 2.299 -7.723 2.182 1 94.31 469 ASN A O 1
ATOM 3700 N N . ARG A 1 470 ? 1.754 -9.781 2.809 1 90.88 470 ARG A N 1
ATOM 3701 C CA . ARG A 1 470 ? 0.447 -9.398 3.334 1 90.88 470 ARG A CA 1
ATOM 3702 C C . ARG A 1 470 ? 0.255 -9.922 4.754 1 90.88 470 ARG A C 1
ATOM 3704 O O . ARG A 1 470 ? -0.821 -10.414 5.098 1 90.88 470 ARG A O 1
ATOM 3711 N N . ILE A 1 471 ? 1.279 -9.836 5.516 1 95.06 471 ILE A N 1
ATOM 3712 C CA . ILE A 1 471 ? 1.247 -10.375 6.871 1 95.06 471 ILE A CA 1
ATOM 3713 C C . ILE A 1 471 ? 0.437 -9.445 7.773 1 95.06 471 ILE A C 1
ATOM 3715 O O . ILE A 1 471 ? 0.671 -8.234 7.801 1 95.06 471 ILE A O 1
ATOM 3719 N N . ARG A 1 472 ? -0.471 -10.031 8.594 1 90.25 472 ARG A N 1
ATOM 3720 C CA . ARG A 1 472 ? -1.361 -9.227 9.43 1 90.25 472 ARG A CA 1
ATOM 3721 C C . ARG A 1 472 ? -0.997 -9.359 10.898 1 90.25 472 ARG A C 1
ATOM 3723 O O . ARG A 1 472 ? -1.224 -8.438 11.688 1 90.25 472 ARG A O 1
ATOM 3730 N N . ARG A 1 473 ? -0.458 -10.523 11.195 1 92.62 473 ARG A N 1
ATOM 3731 C CA . ARG A 1 473 ? -0.23 -10.805 12.609 1 92.62 473 ARG A CA 1
ATOM 3732 C C . ARG A 1 473 ? 1.17 -11.367 12.836 1 92.62 473 ARG A C 1
ATOM 3734 O O . ARG A 1 473 ? 1.638 -12.211 12.07 1 92.62 473 ARG A O 1
ATOM 3741 N N . LEU A 1 474 ? 1.847 -10.797 13.812 1 95.06 474 LEU A N 1
ATOM 3742 C CA . LEU A 1 474 ? 3.125 -11.297 14.297 1 95.06 474 LEU A CA 1
ATOM 3743 C C . LEU A 1 474 ? 3.113 -11.43 15.82 1 95.06 474 LEU A C 1
ATOM 3745 O O . LEU A 1 474 ? 2.869 -10.453 16.531 1 95.06 474 LEU A O 1
ATOM 3749 N N . THR A 1 475 ? 3.299 -12.625 16.312 1 95.75 475 THR A N 1
ATOM 3750 C CA . THR A 1 475 ? 3.309 -12.898 17.734 1 95.75 475 THR A CA 1
ATOM 3751 C C . THR A 1 475 ? 4.664 -13.445 18.172 1 95.75 475 THR A C 1
ATOM 3753 O O . THR A 1 475 ? 5.457 -13.891 17.344 1 95.75 475 THR A O 1
ATOM 3756 N N . PRO A 1 476 ? 4.953 -13.398 19.453 1 96.25 476 PRO A N 1
ATOM 3757 C CA . PRO A 1 476 ? 6.215 -13.953 19.953 1 96.25 476 PRO A CA 1
ATOM 3758 C C . PRO A 1 476 ? 6.379 -15.438 19.625 1 96.25 476 PRO A C 1
ATOM 3760 O O . PRO A 1 476 ? 7.496 -15.898 19.375 1 96.25 476 PRO A O 1
ATOM 3763 N N . SER A 1 477 ? 5.281 -16.156 19.484 1 96.06 477 SER A N 1
ATOM 3764 C CA . SER A 1 477 ? 5.324 -17.594 19.172 1 96.06 477 SER A CA 1
ATOM 3765 C C . SER A 1 477 ? 5.762 -17.812 17.734 1 96.06 477 SER A C 1
ATOM 3767 O O . SER A 1 477 ? 6.5 -18.766 17.438 1 96.06 477 SER A O 1
ATOM 3769 N N . ILE A 1 478 ? 5.367 -16.922 16.906 1 96.69 478 ILE A N 1
ATOM 3770 C CA . ILE A 1 478 ? 5.738 -17.016 15.492 1 96.69 478 ILE A CA 1
ATOM 3771 C C . ILE A 1 478 ? 7.227 -16.734 15.336 1 96.69 478 ILE A C 1
ATOM 3773 O O . ILE A 1 478 ? 7.914 -17.391 14.547 1 96.69 478 ILE A O 1
ATOM 3777 N N . LEU A 1 479 ? 7.73 -15.773 16.172 1 97.19 479 LEU A N 1
ATOM 3778 C CA . LEU A 1 479 ? 9.109 -15.32 16.047 1 97.19 479 LEU A CA 1
ATOM 3779 C C . LEU A 1 479 ? 10.023 -16.078 17.016 1 97.19 479 LEU A C 1
ATOM 3781 O O . LEU A 1 479 ? 11.156 -15.664 17.25 1 97.19 479 LEU A O 1
ATOM 3785 N N . SER A 1 480 ? 9.477 -17.172 17.422 1 94.44 480 SER A N 1
ATOM 3786 C CA . SER A 1 480 ? 10.289 -17.969 18.328 1 94.44 480 SER A CA 1
ATOM 3787 C C . SER A 1 480 ? 11.508 -18.547 17.609 1 94.44 480 SER A C 1
ATOM 3789 O O . SER A 1 480 ? 11.43 -18.922 16.438 1 94.44 480 SER A O 1
ATOM 3791 N N . GLY A 1 481 ? 12.703 -18.5 18.188 1 95.06 481 GLY A N 1
ATOM 3792 C CA . GLY A 1 481 ? 13.922 -19.047 17.609 1 95.06 481 GLY A CA 1
ATOM 3793 C C . GLY A 1 481 ? 14.844 -17.969 17.062 1 95.06 481 GLY A C 1
ATOM 3794 O O . GLY A 1 481 ? 16.031 -18.219 16.844 1 95.06 481 GLY A O 1
ATOM 3795 N N . LEU A 1 482 ? 14.367 -16.766 16.875 1 97.19 482 LEU A N 1
ATOM 3796 C CA . LEU A 1 482 ? 15.133 -15.703 16.234 1 97.19 482 LEU A CA 1
ATOM 3797 C C . LEU A 1 482 ? 15.852 -14.852 17.281 1 97.19 482 LEU A C 1
ATOM 3799 O O . LEU A 1 482 ? 15.82 -13.617 17.203 1 97.19 482 LEU A O 1
ATOM 3803 N N . MET A 1 483 ? 16.578 -15.477 18.141 1 94 483 MET A N 1
ATOM 3804 C CA . MET A 1 483 ? 17.188 -14.789 19.266 1 94 483 MET A CA 1
ATOM 3805 C C . MET A 1 483 ? 18.406 -13.969 18.812 1 94 483 MET A C 1
ATOM 3807 O O . MET A 1 483 ? 18.766 -12.984 19.453 1 94 483 MET A O 1
ATOM 3811 N N . HIS A 1 484 ? 19 -14.336 17.641 1 97.12 484 HIS A N 1
ATOM 3812 C CA . HIS A 1 484 ? 20.219 -13.656 17.219 1 97.12 484 HIS A CA 1
ATOM 3813 C C . HIS A 1 484 ? 19.938 -12.75 16.016 1 97.12 484 HIS A C 1
ATOM 3815 O O . HIS A 1 484 ? 20.875 -12.289 15.359 1 97.12 484 HIS A O 1
ATOM 3821 N N . LEU A 1 485 ? 18.656 -12.523 15.703 1 98.19 485 LEU A N 1
ATOM 3822 C CA . LEU A 1 485 ? 18.281 -11.664 14.586 1 98.19 485 LEU A CA 1
ATOM 3823 C C . LEU A 1 485 ? 18.766 -10.234 14.812 1 98.19 485 LEU A C 1
ATOM 3825 O O . LEU A 1 485 ? 18.562 -9.672 15.883 1 98.19 485 LEU A O 1
ATOM 3829 N N . ARG A 1 486 ? 19.422 -9.664 13.805 1 98.5 486 ARG A N 1
ATOM 3830 C CA . ARG A 1 486 ? 19.984 -8.32 13.93 1 98.5 486 ARG A CA 1
ATOM 3831 C C . ARG A 1 486 ? 19.188 -7.324 13.086 1 98.5 486 ARG A C 1
ATOM 3833 O O . ARG A 1 486 ? 18.953 -6.188 13.508 1 98.5 486 ARG A O 1
ATOM 3840 N N . LYS A 1 487 ? 18.828 -7.711 11.953 1 98.62 487 LYS A N 1
ATOM 3841 C CA . LYS A 1 487 ? 18.078 -6.855 11.047 1 98.62 487 LYS A CA 1
ATOM 3842 C C . LYS A 1 487 ? 16.75 -7.508 10.641 1 98.62 487 LYS A C 1
ATOM 3844 O O . LYS A 1 487 ? 16.75 -8.625 10.117 1 98.62 487 LYS A O 1
ATOM 3849 N N . PHE A 1 488 ? 15.68 -6.871 10.969 1 98.06 488 PHE A N 1
ATOM 3850 C CA . PHE A 1 488 ? 14.336 -7.359 10.68 1 98.06 488 PHE A CA 1
ATOM 3851 C C . PHE A 1 488 ? 13.586 -6.375 9.797 1 98.06 488 PHE A C 1
ATOM 3853 O O . PHE A 1 488 ? 13.25 -5.273 10.234 1 98.06 488 PHE A O 1
ATOM 3860 N N . VAL A 1 489 ? 13.25 -6.723 8.5 1 98.31 489 VAL A N 1
ATOM 3861 C CA . VAL A 1 489 ? 12.625 -5.816 7.539 1 98.31 489 VAL A CA 1
ATOM 3862 C C . VAL A 1 489 ? 11.172 -6.219 7.312 1 98.31 489 VAL A C 1
ATOM 3864 O O . VAL A 1 489 ? 10.891 -7.27 6.73 1 98.31 489 VAL A O 1
ATOM 3867 N N . LEU A 1 490 ? 10.297 -5.395 7.746 1 97.06 490 LEU A N 1
ATOM 3868 C CA . LEU A 1 490 ? 8.867 -5.648 7.641 1 97.06 490 LEU A CA 1
ATOM 3869 C C . LEU A 1 490 ? 8.188 -4.582 6.793 1 97.06 490 LEU A C 1
ATOM 3871 O O . LEU A 1 490 ? 6.973 -4.391 6.891 1 97.06 490 LEU A O 1
ATOM 3875 N N . TYR A 1 491 ? 8.898 -4.004 5.918 1 92.31 491 TYR A N 1
ATOM 3876 C CA . TYR A 1 491 ? 8.398 -2.932 5.062 1 92.31 491 TYR A CA 1
ATOM 3877 C C . TYR A 1 491 ? 7.238 -3.418 4.199 1 92.31 491 TYR A C 1
ATOM 3879 O O . TYR A 1 491 ? 7.289 -4.516 3.643 1 92.31 491 TYR A O 1
ATOM 3887 N N . ASN A 1 492 ? 6.102 -2.654 4.098 1 88.31 492 ASN A N 1
ATOM 3888 C CA . ASN A 1 492 ? 5.004 -2.871 3.164 1 88.31 492 ASN A CA 1
ATOM 3889 C C . ASN A 1 492 ? 4.273 -4.184 3.451 1 88.31 492 ASN A C 1
ATOM 3891 O O . ASN A 1 492 ? 4.242 -5.078 2.604 1 88.31 492 ASN A O 1
ATOM 3895 N N . ASN A 1 493 ? 3.682 -4.32 4.633 1 92.5 493 ASN A N 1
ATOM 3896 C CA . ASN A 1 493 ? 2.797 -5.406 5.043 1 92.5 493 ASN A CA 1
ATOM 3897 C C . ASN A 1 493 ? 1.442 -4.879 5.508 1 92.5 493 ASN A C 1
ATOM 3899 O O . ASN A 1 493 ? 1.036 -3.777 5.129 1 92.5 493 ASN A O 1
ATOM 3903 N N . GLN A 1 494 ? 0.71 -5.688 6.211 1 90.25 494 GLN A N 1
ATOM 3904 C CA . GLN A 1 494 ? -0.589 -5.305 6.754 1 90.25 494 GLN A CA 1
ATOM 3905 C C . GLN A 1 494 ? -0.645 -5.527 8.266 1 90.25 494 GLN A C 1
ATOM 3907 O O . GLN A 1 494 ? -1.649 -6.016 8.789 1 90.25 494 GLN A O 1
ATOM 3912 N N . LEU A 1 495 ? 0.389 -5.16 8.914 1 92.81 495 LEU A N 1
ATOM 3913 C CA . LEU A 1 495 ? 0.511 -5.445 10.336 1 92.81 495 LEU A CA 1
ATOM 3914 C C . LEU A 1 495 ? -0.431 -4.562 11.148 1 92.81 495 LEU A C 1
ATOM 3916 O O . LEU A 1 495 ? -0.602 -3.383 10.844 1 92.81 495 LEU A O 1
ATOM 3920 N N . HIS A 1 496 ? -1.075 -5.164 12.156 1 92.25 496 HIS A N 1
ATOM 3921 C CA . HIS A 1 496 ? -1.952 -4.488 13.109 1 92.25 496 HIS A CA 1
ATOM 3922 C C . HIS A 1 496 ? -1.724 -5 14.531 1 92.25 496 HIS A C 1
ATOM 3924 O O . HIS A 1 496 ? -1.712 -6.211 14.766 1 92.25 496 HIS A O 1
ATOM 3930 N N . PHE A 1 497 ? -1.571 -4.047 15.398 1 93.31 497 PHE A N 1
ATOM 3931 C CA . PHE A 1 497 ? -1.271 -4.449 16.766 1 93.31 497 PHE A CA 1
ATOM 3932 C C . PHE A 1 497 ? -2.26 -3.826 17.75 1 93.31 497 PHE A C 1
ATOM 3934 O O . PHE A 1 497 ? -2.713 -2.697 17.547 1 93.31 497 PHE A O 1
ATOM 3941 N N . ARG A 1 498 ? -2.574 -4.531 18.906 1 89.44 498 ARG A N 1
ATOM 3942 C CA . ARG A 1 498 ? -3.42 -4.055 19.984 1 89.44 498 ARG A CA 1
ATOM 3943 C C . ARG A 1 498 ? -2.588 -3.393 21.078 1 89.44 498 ARG A C 1
ATOM 3945 O O . ARG A 1 498 ? -1.359 -3.5 21.078 1 89.44 498 ARG A O 1
ATOM 3952 N N . TYR A 1 499 ? -3.211 -2.828 21.953 1 89.5 499 TYR A N 1
ATOM 3953 C CA . TYR A 1 499 ? -2.625 -1.97 22.984 1 89.5 499 TYR A CA 1
ATOM 3954 C C . TYR A 1 499 ? -1.658 -2.752 23.859 1 89.5 499 TYR A C 1
ATOM 3956 O O . TYR A 1 499 ? -0.604 -2.238 24.234 1 89.5 499 TYR A O 1
ATOM 3964 N N . ASN A 1 500 ? -1.878 -4.059 24.062 1 91.81 500 ASN A N 1
ATOM 3965 C CA . ASN A 1 500 ? -1.107 -4.797 25.047 1 91.81 500 ASN A CA 1
ATOM 3966 C C . ASN A 1 500 ? -0.18 -5.816 24.391 1 91.81 500 ASN A C 1
ATOM 3968 O O . ASN A 1 500 ? 0.399 -6.664 25.078 1 91.81 500 ASN A O 1
ATOM 3972 N N . GLU A 1 501 ? 0.098 -5.688 23.188 1 94.56 501 GLU A N 1
ATOM 3973 C CA . GLU A 1 501 ? 0.895 -6.695 22.5 1 94.56 501 GLU A CA 1
ATOM 3974 C C . GLU A 1 501 ? 2.383 -6.355 22.547 1 94.56 501 GLU A C 1
ATOM 3976 O O . GLU A 1 501 ? 2.758 -5.18 22.531 1 94.56 501 GLU A O 1
ATOM 3981 N N . ALA A 1 502 ? 3.207 -7.41 22.734 1 96.56 502 ALA A N 1
ATOM 3982 C CA . ALA A 1 502 ? 4.664 -7.328 22.688 1 96.56 502 ALA A CA 1
ATOM 3983 C C . ALA A 1 502 ? 5.242 -8.328 21.688 1 96.56 502 ALA A C 1
ATOM 3985 O O . ALA A 1 502 ? 5.902 -9.289 22.078 1 96.56 502 ALA A O 1
ATOM 3986 N N . PRO A 1 503 ? 5.117 -8.07 20.422 1 96.25 503 PRO A N 1
ATOM 3987 C CA . PRO A 1 503 ? 5.438 -9.055 19.391 1 96.25 503 PRO A CA 1
ATOM 3988 C C . PRO A 1 503 ? 6.93 -9.383 19.328 1 96.25 503 PRO A C 1
ATOM 3990 O O . PRO A 1 503 ? 7.305 -10.492 18.922 1 96.25 503 PRO A O 1
ATOM 3993 N N . PHE A 1 504 ? 7.859 -8.484 19.766 1 97.31 504 PHE A N 1
ATOM 3994 C CA . PHE A 1 504 ? 9.289 -8.648 19.562 1 97.31 504 PHE A CA 1
ATOM 3995 C C . PHE A 1 504 ? 10 -8.992 20.859 1 97.31 504 PHE A C 1
ATOM 3997 O O . PHE A 1 504 ? 11.211 -8.812 20.984 1 97.31 504 PHE A O 1
ATOM 4004 N N . ILE A 1 505 ? 9.375 -9.477 21.875 1 96.44 505 ILE A N 1
ATOM 4005 C CA . ILE A 1 505 ? 9.875 -9.633 23.234 1 96.44 505 ILE A CA 1
ATOM 4006 C C . ILE A 1 505 ? 11.078 -10.578 23.234 1 96.44 505 ILE A C 1
ATOM 4008 O O . ILE A 1 505 ? 12 -10.422 24.047 1 96.44 505 ILE A O 1
ATOM 4012 N N . ASN A 1 506 ? 11.164 -11.5 22.219 1 94.62 506 ASN A N 1
ATOM 4013 C CA . ASN A 1 506 ? 12.219 -12.508 22.219 1 94.62 506 ASN A CA 1
ATOM 4014 C C . ASN A 1 506 ? 13.375 -12.109 21.297 1 94.62 506 ASN A C 1
ATOM 4016 O O . ASN A 1 506 ? 14.367 -12.836 21.188 1 94.62 506 ASN A O 1
ATOM 4020 N N . LEU A 1 507 ? 13.305 -10.984 20.641 1 97.44 507 LEU A N 1
ATOM 4021 C CA . LEU A 1 507 ? 14.344 -10.547 19.719 1 97.44 507 LEU A CA 1
ATOM 4022 C C . LEU A 1 507 ? 15.336 -9.625 20.422 1 97.44 507 LEU A C 1
ATOM 4024 O O . LEU A 1 507 ? 15.508 -8.469 20.016 1 97.44 507 LEU A O 1
ATOM 4028 N N . THR A 1 508 ? 16.078 -10.148 21.328 1 95.56 508 THR A N 1
ATOM 4029 C CA . THR A 1 508 ? 16.906 -9.359 22.25 1 95.56 508 THR A CA 1
ATOM 4030 C C . THR A 1 508 ? 18.156 -8.844 21.547 1 95.56 508 THR A C 1
ATOM 4032 O O . THR A 1 508 ? 18.812 -7.918 22.031 1 95.56 508 THR A O 1
ATOM 4035 N N . SER A 1 509 ? 18.5 -9.391 20.344 1 97.56 509 SER A N 1
ATOM 4036 C CA . SER A 1 509 ? 19.719 -8.984 19.656 1 97.56 509 SER A CA 1
ATOM 4037 C C . SER A 1 509 ? 19.406 -8.055 18.484 1 97.56 509 SER A C 1
ATOM 4039 O O . SER A 1 509 ? 20.297 -7.641 17.75 1 97.56 509 SER A O 1
ATOM 4041 N N . LEU A 1 510 ? 18.141 -7.688 18.297 1 98 510 LEU A N 1
ATOM 4042 C CA . LEU A 1 510 ? 17.703 -6.91 17.141 1 98 510 LEU A CA 1
ATOM 4043 C C . LEU A 1 510 ? 18.328 -5.516 17.172 1 98 510 LEU A C 1
ATOM 4045 O O . LEU A 1 510 ? 18.297 -4.844 18.203 1 98 510 LEU A O 1
ATOM 4049 N N . GLU A 1 511 ? 18.906 -5.098 16.047 1 98.38 511 GLU A N 1
ATOM 4050 C CA . GLU A 1 511 ? 19.562 -3.797 15.945 1 98.38 511 GLU A CA 1
ATOM 4051 C C . GLU A 1 511 ? 18.797 -2.871 15 1 98.38 511 GLU A C 1
ATOM 4053 O O . GLU A 1 511 ? 18.812 -1.65 15.172 1 98.38 511 GLU A O 1
ATOM 4058 N N . PHE A 1 512 ? 18.219 -3.424 14.016 1 98.56 512 PHE A N 1
ATOM 4059 C CA . PHE A 1 512 ? 17.531 -2.645 12.992 1 98.56 512 PHE A CA 1
ATOM 4060 C C . PHE A 1 512 ? 16.141 -3.205 12.727 1 98.56 512 PHE A C 1
ATOM 4062 O O . PHE A 1 512 ? 15.984 -4.402 12.484 1 98.56 512 PHE A O 1
ATOM 4069 N N . LEU A 1 513 ? 15.094 -2.342 12.812 1 98.12 513 LEU A N 1
ATOM 4070 C CA . LEU A 1 513 ? 13.719 -2.736 12.555 1 98.12 513 LEU A CA 1
ATOM 4071 C C . LEU A 1 513 ? 13.047 -1.776 11.578 1 98.12 513 LEU A C 1
ATOM 4073 O O . LEU A 1 513 ? 12.984 -0.572 11.828 1 98.12 513 LEU A O 1
ATOM 4077 N N . GLU A 1 514 ? 12.617 -2.279 10.391 1 97.38 514 GLU A N 1
ATOM 4078 C CA . GLU A 1 514 ? 11.938 -1.479 9.383 1 97.38 514 GLU A CA 1
ATOM 4079 C C . GLU A 1 514 ? 10.453 -1.835 9.297 1 97.38 514 GLU A C 1
ATOM 4081 O O . GLU A 1 514 ? 10.102 -2.939 8.883 1 97.38 514 GLU A O 1
ATOM 4086 N N . MET A 1 515 ? 9.562 -0.916 9.641 1 94.75 515 MET A N 1
ATOM 4087 C CA . MET A 1 515 ? 8.133 -1.227 9.688 1 94.75 515 MET A CA 1
ATOM 4088 C C . MET A 1 515 ? 7.324 -0.193 8.914 1 94.75 515 MET A C 1
ATOM 4090 O O . MET A 1 515 ? 6.121 -0.051 9.125 1 94.75 515 MET A O 1
ATOM 4094 N N . ASN A 1 516 ? 7.941 0.462 7.961 1 89.69 516 ASN A N 1
ATOM 4095 C CA . ASN A 1 516 ? 7.234 1.477 7.184 1 89.69 516 ASN A CA 1
ATOM 4096 C C . ASN A 1 516 ? 6.227 0.849 6.227 1 89.69 516 ASN A C 1
ATOM 4098 O O . ASN A 1 516 ? 6.402 -0.291 5.793 1 89.69 516 ASN A O 1
ATOM 4102 N N . TYR A 1 517 ? 5.129 1.652 5.922 1 83.62 517 TYR A N 1
ATOM 4103 C CA . TYR A 1 517 ? 4.145 1.349 4.887 1 83.62 517 TYR A CA 1
ATOM 4104 C C . TYR A 1 517 ? 3.332 0.113 5.25 1 83.62 517 TYR A C 1
ATOM 4106 O O . TYR A 1 517 ? 3.41 -0.912 4.57 1 83.62 517 TYR A O 1
ATOM 4114 N N . GLN A 1 518 ? 2.52 0.262 6.27 1 84.75 518 GLN A N 1
ATOM 4115 C CA . GLN A 1 518 ? 1.615 -0.809 6.676 1 84.75 518 GLN A CA 1
ATOM 4116 C C . GLN A 1 518 ? 0.188 -0.526 6.215 1 84.75 518 GLN A C 1
ATOM 4118 O O . GLN A 1 518 ? -0.359 0.543 6.492 1 84.75 518 GLN A O 1
ATOM 4123 N N . GLY A 1 519 ? -0.329 -1.188 5.363 1 74.06 519 GLY A N 1
ATOM 4124 C CA . GLY A 1 519 ? -1.673 -1.005 4.84 1 74.06 519 GLY A CA 1
ATOM 4125 C C . GLY A 1 519 ? -1.947 -1.831 3.596 1 74.06 519 GLY A C 1
ATOM 4126 O O . GLY A 1 519 ? -1.237 -2.799 3.318 1 74.06 519 GLY A O 1
ATOM 4127 N N . PRO A 1 520 ? -3.115 -1.789 2.873 1 66.44 520 PRO A N 1
ATOM 4128 C CA . PRO A 1 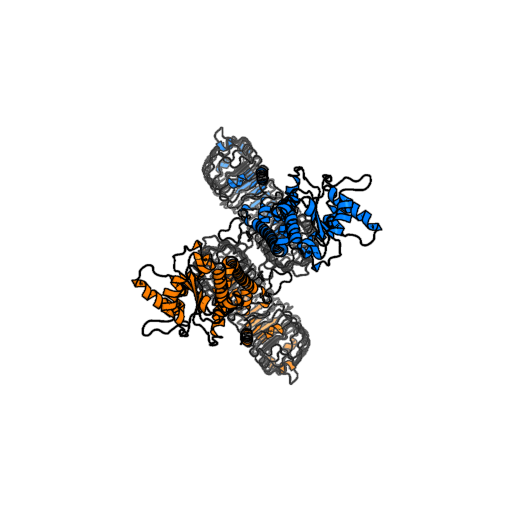520 ? -4.223 -0.834 2.932 1 66.44 520 PRO A CA 1
ATOM 4129 C C . PRO A 1 520 ? -5.242 -1.179 4.016 1 66.44 520 PRO A C 1
ATOM 4131 O O . PRO A 1 520 ? -5.113 -2.211 4.684 1 66.44 520 PRO A O 1
ATOM 4134 N N . GLY A 1 521 ? -6.062 -0.349 4.418 1 61.41 521 GLY A N 1
ATOM 4135 C CA . GLY A 1 521 ? -7.156 -0.613 5.34 1 61.41 521 GLY A CA 1
ATOM 4136 C C . GLY A 1 521 ? -7.328 0.468 6.391 1 61.41 521 GLY A C 1
ATOM 4137 O O . GLY A 1 521 ? -6.438 1.301 6.582 1 61.41 521 GLY A O 1
ATOM 4138 N N . ALA A 1 522 ? -8.383 0.469 6.934 1 60.09 522 ALA A N 1
ATOM 4139 C CA . ALA A 1 522 ? -8.836 1.556 7.801 1 60.09 522 ALA A CA 1
ATOM 4140 C C . ALA A 1 522 ? -8.102 1.531 9.141 1 60.09 522 ALA A C 1
ATOM 4142 O O . ALA A 1 522 ? -8.055 2.543 9.844 1 60.09 522 ALA A O 1
ATOM 4143 N N . GLN A 1 523 ? -7.348 0.443 9.43 1 69.94 523 GLN A N 1
ATOM 4144 C CA . GLN A 1 523 ? -6.879 0.384 10.812 1 69.94 523 GLN A CA 1
ATOM 4145 C C . GLN A 1 523 ? -5.379 0.653 10.891 1 69.94 523 GLN A C 1
ATOM 4147 O O . GLN A 1 523 ? -4.863 1.007 11.953 1 69.94 523 GLN A O 1
ATOM 4152 N N . GLY A 1 524 ? -4.613 0.593 9.805 1 79.94 524 GLY A N 1
ATOM 4153 C CA . GLY A 1 524 ? -3.178 0.819 9.844 1 79.94 524 GLY A CA 1
ATOM 4154 C C . GLY A 1 524 ? -2.459 -0.058 10.852 1 79.94 524 GLY A C 1
ATOM 4155 O O . GLY A 1 524 ? -2.875 -1.191 11.102 1 79.94 524 GLY A O 1
ATOM 4156 N N . ILE A 1 525 ? -1.333 0.406 11.508 1 88.62 525 ILE A N 1
ATOM 4157 C CA . ILE A 1 525 ? -0.539 -0.347 12.469 1 88.62 525 ILE A CA 1
ATOM 4158 C C . ILE A 1 525 ? -1.305 -0.467 13.789 1 88.62 525 ILE A C 1
ATOM 4160 O O . ILE A 1 525 ? -1.104 -1.419 14.547 1 88.62 525 ILE A O 1
ATOM 4164 N N . GLY A 1 526 ? -2.148 0.486 14.07 1 89.38 526 GLY A N 1
ATOM 4165 C CA . GLY A 1 526 ? -2.953 0.446 15.281 1 89.38 526 GLY A CA 1
ATOM 4166 C C . GLY A 1 526 ? -2.295 1.141 16.453 1 89.38 526 GLY A C 1
ATOM 4167 O O . GLY A 1 526 ? -1.926 2.312 16.359 1 89.38 526 GLY A O 1
ATOM 4168 N N . ASN A 1 527 ? -2.094 0.388 17.578 1 91.25 527 ASN A N 1
ATOM 4169 C CA . ASN A 1 527 ? -1.604 0.992 18.812 1 91.25 527 ASN A CA 1
ATOM 4170 C C . ASN A 1 527 ? -0.203 0.496 19.172 1 91.25 527 ASN A C 1
ATOM 4172 O O . ASN A 1 527 ? 0.028 -0.711 19.266 1 91.25 527 ASN A O 1
ATOM 4176 N N . ILE A 1 528 ? 0.68 1.411 19.234 1 95.31 528 ILE A N 1
ATOM 4177 C CA . ILE A 1 528 ? 1.997 1.118 19.781 1 95.31 528 ILE A CA 1
ATOM 4178 C C . ILE A 1 528 ? 1.979 1.328 21.297 1 95.31 528 ILE A C 1
ATOM 4180 O O . ILE A 1 528 ? 2.229 2.434 21.781 1 95.31 528 ILE A O 1
ATOM 4184 N N . GLY A 1 529 ? 1.71 0.245 21.984 1 94.94 529 GLY A N 1
ATOM 4185 C CA . GLY A 1 529 ? 1.496 0.295 23.422 1 94.94 529 GLY A CA 1
ATOM 4186 C C . GLY A 1 529 ? 2.785 0.402 24.219 1 94.94 529 GLY A C 1
ATOM 4187 O O . GLY A 1 529 ? 3.871 0.479 23.641 1 94.94 529 GLY A O 1
ATOM 4188 N N . PRO A 1 530 ? 2.721 0.416 25.547 1 94.81 530 PRO A N 1
ATOM 4189 C CA . PRO A 1 530 ? 3.887 0.577 26.422 1 94.81 530 PRO A CA 1
ATOM 4190 C C . PRO A 1 530 ? 4.836 -0.618 26.359 1 94.81 530 PRO A C 1
ATOM 4192 O O . PRO A 1 530 ? 6.039 -0.469 26.594 1 94.81 530 PRO A O 1
ATOM 4195 N N . HIS A 1 531 ? 4.273 -1.825 25.953 1 95.69 531 HIS A N 1
ATOM 4196 C CA . HIS A 1 531 ? 5.094 -3.029 25.969 1 95.69 531 HIS A CA 1
ATOM 4197 C C . HIS A 1 531 ? 5.48 -3.449 24.562 1 95.69 531 HIS A C 1
ATOM 4199 O O . HIS A 1 531 ? 6.133 -4.477 24.359 1 95.69 531 HIS A O 1
ATOM 4205 N N . PHE A 1 532 ? 5.145 -2.682 23.641 1 96.69 532 PHE A N 1
ATOM 4206 C CA . PHE A 1 532 ? 5.301 -3.049 22.234 1 96.69 532 PHE A CA 1
ATOM 4207 C C . PHE A 1 532 ? 6.758 -3.375 21.922 1 96.69 532 PHE A C 1
ATOM 4209 O O . PHE A 1 532 ? 7.043 -4.332 21.203 1 96.69 532 PHE A O 1
ATOM 4216 N N . PHE A 1 533 ? 7.699 -2.555 22.5 1 97.69 533 PHE A N 1
ATOM 4217 C CA . PHE A 1 533 ? 9.117 -2.725 22.219 1 97.69 533 PHE A CA 1
ATOM 4218 C C . PHE A 1 533 ? 9.82 -3.443 23.359 1 97.69 533 PHE A C 1
ATOM 4220 O O . PHE A 1 533 ? 11.039 -3.348 23.516 1 97.69 533 PHE A O 1
ATOM 4227 N N . GLN A 1 534 ? 9.039 -4.129 24.078 1 96.44 534 GLN A N 1
ATOM 4228 C CA . GLN A 1 534 ? 9.625 -4.883 25.188 1 96.44 534 GLN A CA 1
ATOM 4229 C C . GLN A 1 534 ? 10.609 -5.93 24.672 1 96.44 534 GLN A C 1
ATOM 4231 O O . GLN A 1 534 ? 10.336 -6.621 23.688 1 96.44 534 GLN A O 1
ATOM 4236 N N . GLY A 1 535 ? 11.836 -5.984 25.234 1 95.5 535 GLY A N 1
ATOM 4237 C CA . GLY A 1 535 ? 12.844 -6.961 24.844 1 95.5 535 GLY A CA 1
ATOM 4238 C C . GLY A 1 535 ? 13.859 -6.414 23.859 1 95.5 535 GLY A C 1
ATOM 4239 O O . GLY A 1 535 ? 14.906 -7.023 23.641 1 95.5 535 GLY A O 1
ATOM 4240 N N . LEU A 1 536 ? 13.617 -5.23 23.297 1 96.69 536 LEU A N 1
ATOM 4241 C CA . LEU A 1 536 ? 14.484 -4.684 22.266 1 96.69 536 LEU A CA 1
ATOM 4242 C C . LEU A 1 536 ? 15.484 -3.699 22.844 1 96.69 536 LEU A C 1
ATOM 4244 O O . LEU A 1 536 ? 15.602 -2.566 22.375 1 96.69 536 LEU A O 1
ATOM 4248 N N . GLY A 1 537 ? 16.266 -4.184 23.766 1 94.25 537 GLY A N 1
ATOM 4249 C CA . GLY A 1 537 ? 17.234 -3.34 24.453 1 94.25 537 GLY A CA 1
ATOM 4250 C C . GLY A 1 537 ? 18.422 -2.98 23.578 1 94.25 537 GLY A C 1
ATOM 4251 O O . GLY A 1 537 ? 19.141 -2.016 23.875 1 94.25 537 GLY A O 1
ATOM 4252 N N . HIS A 1 538 ? 18.625 -3.691 22.438 1 96.25 538 HIS A N 1
ATOM 4253 C CA . HIS A 1 538 ? 19.797 -3.469 21.594 1 96.25 538 HIS A CA 1
ATOM 4254 C C . HIS A 1 538 ? 19.422 -2.764 20.297 1 96.25 538 HIS A C 1
ATOM 4256 O O . HIS A 1 538 ? 20.266 -2.553 19.422 1 96.25 538 HIS A O 1
ATOM 4262 N N . LEU A 1 539 ? 18.141 -2.385 20.172 1 97.75 539 LEU A N 1
ATOM 4263 C CA . LEU A 1 539 ? 17.672 -1.741 18.953 1 97.75 539 LEU A CA 1
ATOM 4264 C C . LEU A 1 539 ? 18.328 -0.372 18.766 1 97.75 539 LEU A C 1
ATOM 4266 O O . LEU A 1 539 ? 18.297 0.453 19.688 1 97.75 539 LEU A O 1
ATOM 4270 N N . THR A 1 540 ? 18.922 -0.151 17.594 1 98.06 540 THR A N 1
ATOM 4271 C CA . THR A 1 540 ? 19.625 1.105 17.344 1 98.06 540 THR A CA 1
ATOM 4272 C C . THR A 1 540 ? 18.859 1.954 16.328 1 98.06 540 THR A C 1
ATOM 4274 O O . THR A 1 540 ? 18.953 3.184 16.344 1 98.06 540 THR A O 1
ATOM 4277 N N . SER A 1 541 ? 18.172 1.313 15.453 1 98.44 541 SER A N 1
ATOM 4278 C CA . SER A 1 541 ? 17.469 2.041 14.398 1 98.44 541 SER A CA 1
ATOM 4279 C C . SER A 1 541 ? 16.062 1.479 14.18 1 98.44 541 SER A C 1
ATOM 4281 O O . SER A 1 541 ? 15.891 0.263 14.102 1 98.44 541 SER A O 1
ATOM 4283 N N . ILE A 1 542 ? 15.117 2.406 14.125 1 97.88 542 ILE A N 1
ATOM 4284 C CA . ILE A 1 542 ? 13.75 1.976 13.844 1 97.88 542 ILE A CA 1
ATOM 4285 C C . ILE A 1 542 ? 13.086 2.965 12.883 1 97.88 542 ILE A C 1
ATOM 4287 O O . ILE A 1 542 ? 13.328 4.172 12.961 1 97.88 542 ILE A O 1
ATOM 4291 N N . ALA A 1 543 ? 12.375 2.477 11.93 1 96.5 543 ALA A N 1
ATOM 4292 C CA . ALA A 1 543 ? 11.539 3.268 11.031 1 96.5 543 ALA A CA 1
ATOM 4293 C C . ALA A 1 543 ? 10.086 2.803 11.078 1 96.5 543 ALA A C 1
ATOM 4295 O O . ALA A 1 543 ? 9.805 1.616 10.898 1 96.5 543 ALA A O 1
ATOM 4296 N N . ILE A 1 544 ? 9.242 3.662 11.406 1 94.5 544 ILE A N 1
ATOM 4297 C CA . ILE A 1 544 ? 7.824 3.336 11.523 1 94.5 544 ILE A CA 1
ATOM 4298 C C . ILE A 1 544 ? 6.988 4.445 10.891 1 94.5 544 ILE A C 1
ATOM 4300 O O . ILE A 1 544 ? 7.297 5.629 11.031 1 94.5 544 ILE A O 1
ATOM 4304 N N . GLY A 1 545 ? 6.008 4.055 10.07 1 89.06 545 GLY A N 1
ATOM 4305 C CA . GLY A 1 545 ? 5.121 5.094 9.57 1 89.06 545 GLY A CA 1
ATOM 4306 C C . GLY A 1 545 ? 4.535 4.77 8.211 1 89.06 545 GLY A C 1
ATOM 4307 O O . GLY A 1 545 ? 4.406 3.598 7.848 1 89.06 545 GLY A O 1
ATOM 4308 N N . HIS A 1 546 ? 4 5.852 7.57 1 81.38 546 HIS A N 1
ATOM 4309 C CA . HIS A 1 546 ? 3.307 5.773 6.289 1 81.38 546 HIS A CA 1
ATOM 4310 C C . HIS A 1 546 ? 2.139 4.793 6.355 1 81.38 546 HIS A C 1
ATOM 4312 O O . HIS A 1 546 ? 2.039 3.881 5.535 1 81.38 546 HIS A O 1
ATOM 4318 N N . THR A 1 547 ? 1.423 4.934 7.387 1 83.62 547 THR A N 1
ATOM 4319 C CA . THR A 1 547 ? 0.226 4.145 7.652 1 83.62 547 THR A CA 1
ATOM 4320 C C . THR A 1 547 ? -0.952 5.047 8.008 1 83.62 547 THR A C 1
ATOM 4322 O O . THR A 1 547 ? -0.761 6.191 8.422 1 83.62 547 THR A O 1
ATOM 4325 N N . ILE A 1 548 ? -2.076 4.574 7.797 1 75.38 548 ILE A N 1
ATOM 4326 C CA . ILE A 1 548 ? -3.279 5.383 7.969 1 75.38 548 ILE A CA 1
ATOM 4327 C C . ILE A 1 548 ? -3.428 5.777 9.438 1 75.38 548 ILE A C 1
ATOM 4329 O O . ILE A 1 548 ? -3.807 6.91 9.742 1 75.38 548 ILE A O 1
ATOM 4333 N N . MET A 1 549 ? -3.205 4.859 10.32 1 81.62 549 MET A N 1
ATOM 4334 C CA . MET A 1 549 ? -3.375 5.148 11.742 1 81.62 549 MET A CA 1
ATOM 4335 C C . MET A 1 549 ? -2.285 4.473 12.57 1 81.62 549 MET A C 1
ATOM 4337 O O . MET A 1 549 ? -1.963 3.307 12.344 1 81.62 549 MET A O 1
ATOM 4341 N N . ALA A 1 550 ? -1.695 5.281 13.453 1 89.38 550 ALA A N 1
ATOM 4342 C CA . ALA A 1 550 ? -0.747 4.785 14.445 1 89.38 550 ALA A CA 1
ATOM 4343 C C . ALA A 1 550 ? -0.784 5.633 15.711 1 89.38 550 ALA A C 1
ATOM 4345 O O . ALA A 1 550 ? -0.562 6.848 15.656 1 89.38 550 ALA A O 1
ATOM 4346 N N . ASN A 1 551 ? -1.1 5.027 16.797 1 90.56 551 ASN A N 1
ATOM 4347 C CA . ASN A 1 551 ? -1.118 5.707 18.078 1 90.56 551 ASN A CA 1
ATOM 4348 C C . ASN A 1 551 ? 0.059 5.281 18.953 1 90.56 551 ASN A C 1
ATOM 4350 O O . ASN A 1 551 ? 0.304 4.09 19.141 1 90.56 551 ASN A O 1
ATOM 4354 N N . PHE A 1 552 ? 0.764 6.242 19.453 1 94.81 552 PHE A N 1
ATOM 4355 C CA . PHE A 1 552 ? 1.923 5.953 20.281 1 94.81 552 PHE A CA 1
ATOM 4356 C C . PHE A 1 552 ? 1.615 6.234 21.75 1 94.81 552 PHE A C 1
ATOM 4358 O O . PHE A 1 552 ? 1.272 7.359 22.109 1 94.81 552 PHE A O 1
ATOM 4365 N N . HIS A 1 553 ? 1.77 5.27 22.547 1 94.69 553 HIS A N 1
ATOM 4366 C CA . HIS A 1 553 ? 1.68 5.465 23.984 1 94.69 553 HIS A CA 1
ATOM 4367 C C . HIS A 1 553 ? 2.861 6.273 24.516 1 94.69 553 HIS A C 1
ATOM 4369 O O . HIS A 1 553 ? 3.979 6.148 24 1 94.69 553 HIS A O 1
ATOM 4375 N N . PRO A 1 554 ? 2.688 7.078 25.547 1 94.44 554 PRO A N 1
ATOM 4376 C CA . PRO A 1 554 ? 3.779 7.891 26.094 1 94.44 554 PRO A CA 1
ATOM 4377 C C . PRO A 1 554 ? 4.953 7.047 26.578 1 94.44 554 PRO A C 1
ATOM 4379 O O . PRO A 1 554 ? 6.098 7.516 26.578 1 94.44 554 PRO A O 1
ATOM 4382 N N . ASP A 1 555 ? 4.664 5.758 26.938 1 95.25 555 ASP A N 1
ATOM 4383 C CA . ASP A 1 555 ? 5.719 4.887 27.438 1 95.25 555 ASP A CA 1
ATOM 4384 C C . ASP A 1 555 ? 6.18 3.896 26.375 1 95.25 555 ASP A C 1
ATOM 4386 O O . ASP A 1 555 ? 6.867 2.92 26.672 1 95.25 555 ASP A O 1
ATOM 4390 N N . ALA A 1 556 ? 5.797 4.117 25.172 1 96.06 556 ALA A N 1
ATOM 4391 C CA . ALA A 1 556 ? 6.047 3.164 24.094 1 96.06 556 ALA A CA 1
ATOM 4392 C C . ALA A 1 556 ? 7.543 2.93 23.906 1 96.06 556 ALA A C 1
ATOM 4394 O O . ALA A 1 556 ? 7.973 1.803 23.656 1 96.06 556 ALA A O 1
ATOM 4395 N N . PHE A 1 557 ? 8.414 3.986 24.125 1 97.31 557 PHE A N 1
ATOM 4396 C CA . PHE A 1 557 ? 9.82 3.9 23.766 1 97.31 557 PHE A CA 1
ATOM 4397 C C . PHE A 1 557 ? 10.68 3.676 25 1 97.31 557 PHE A C 1
ATOM 4399 O O . PHE A 1 557 ? 11.906 3.732 24.938 1 97.31 557 PHE A O 1
ATOM 4406 N N . VAL A 1 558 ? 10.133 3.367 26.109 1 96 558 VAL A N 1
ATOM 4407 C CA . VAL A 1 558 ? 10.836 3.195 27.375 1 96 558 VAL A CA 1
ATOM 4408 C C . VAL A 1 558 ? 11.852 2.061 27.25 1 96 558 VAL A C 1
ATOM 4410 O O . VAL A 1 558 ? 13 2.193 27.688 1 96 558 VAL A O 1
ATOM 4413 N N . PRO A 1 559 ? 11.555 0.957 26.562 1 96.19 559 PRO A N 1
ATOM 4414 C CA . PRO A 1 559 ? 12.492 -0.161 26.484 1 96.19 559 PRO A CA 1
ATOM 4415 C C . PRO A 1 559 ? 13.68 0.123 25.562 1 96.19 559 PRO A C 1
ATOM 4417 O O . PRO A 1 559 ? 14.664 -0.62 25.578 1 96.19 559 PRO A O 1
ATOM 4420 N N . LEU A 1 560 ? 13.609 1.16 24.75 1 96.81 560 LEU A N 1
ATOM 4421 C CA . LEU A 1 560 ? 14.609 1.413 23.719 1 96.81 560 LEU A CA 1
ATOM 4422 C C . LEU A 1 560 ? 15.742 2.283 24.25 1 96.81 560 LEU A C 1
ATOM 4424 O O . LEU A 1 560 ? 15.984 3.379 23.734 1 96.81 560 LEU A O 1
ATOM 4428 N N . VAL A 1 561 ? 16.625 1.753 25.047 1 93.06 561 VAL A N 1
ATOM 4429 C CA . VAL A 1 561 ? 17.625 2.496 25.781 1 93.06 561 VAL A CA 1
ATOM 4430 C C . VAL A 1 561 ? 18.812 2.803 24.875 1 93.06 561 VAL A C 1
ATOM 4432 O O . VAL A 1 561 ? 19.547 3.775 25.094 1 93.06 561 VAL A O 1
ATOM 4435 N N . LYS A 1 562 ? 19 2.039 23.844 1 96.38 562 LYS A N 1
ATOM 4436 C CA . LYS A 1 562 ? 20.172 2.203 23 1 96.38 562 LYS A CA 1
ATOM 4437 C C . LYS A 1 562 ? 19.812 2.803 21.656 1 96.38 562 LYS A C 1
ATOM 4439 O O . LYS A 1 562 ? 20.641 2.85 20.734 1 96.38 562 LYS A O 1
ATOM 4444 N N . LEU A 1 563 ? 18.578 3.266 21.484 1 97.62 563 LEU A N 1
ATOM 4445 C CA . LEU A 1 563 ? 18.109 3.76 20.188 1 97.62 563 LEU A CA 1
ATOM 4446 C C . LEU A 1 563 ? 18.891 4.996 19.766 1 97.62 563 LEU A C 1
ATOM 4448 O O . LEU A 1 563 ? 19.062 5.934 20.547 1 97.62 563 LEU A O 1
ATOM 4452 N N . LYS A 1 564 ? 19.391 5.02 18.547 1 97.88 564 LYS A N 1
ATOM 4453 C CA . LYS A 1 564 ? 20.172 6.129 18.016 1 97.88 564 LYS A CA 1
ATOM 4454 C C . LYS A 1 564 ? 19.438 6.824 16.875 1 97.88 564 LYS A C 1
ATOM 4456 O O . LYS A 1 564 ? 19.531 8.039 16.719 1 97.88 564 LYS A O 1
ATOM 4461 N N . PHE A 1 565 ? 18.719 6.086 16.094 1 98.06 565 PHE A N 1
ATOM 4462 C CA . PHE A 1 565 ? 18.047 6.629 14.922 1 98.06 565 PHE A CA 1
ATOM 4463 C C . PHE A 1 565 ? 16.562 6.301 14.953 1 98.06 565 PHE A C 1
ATOM 4465 O O . PHE A 1 565 ? 16.188 5.129 14.93 1 98.06 565 PHE A O 1
ATOM 4472 N N . LEU A 1 566 ? 15.734 7.301 15.031 1 98.12 566 LEU A N 1
ATOM 4473 C CA . LEU A 1 566 ? 14.289 7.121 15.039 1 98.12 566 LEU A CA 1
ATOM 4474 C C . LEU A 1 566 ? 13.641 7.844 13.859 1 98.12 566 LEU A C 1
ATOM 4476 O O . LEU A 1 566 ? 13.812 9.055 13.695 1 98.12 566 LEU A O 1
ATOM 4480 N N . TYR A 1 567 ? 13.016 7.109 13.055 1 97.31 567 TYR A N 1
ATOM 4481 C CA . TYR A 1 567 ? 12.32 7.648 11.891 1 97.31 567 TYR A CA 1
ATOM 4482 C C . TYR A 1 567 ? 10.82 7.398 11.984 1 97.31 567 TYR A C 1
ATOM 4484 O O . TYR A 1 567 ? 10.375 6.25 11.969 1 97.31 567 TYR A O 1
ATOM 4492 N N . ILE A 1 568 ? 10.047 8.398 12.109 1 96.44 568 ILE A N 1
ATOM 4493 C CA . ILE A 1 568 ? 8.594 8.328 12.102 1 96.44 568 ILE A CA 1
ATOM 4494 C C . ILE A 1 568 ? 8.039 9.211 10.984 1 96.44 568 ILE A C 1
ATOM 4496 O O . ILE A 1 568 ? 8.367 10.398 10.906 1 96.44 568 ILE A O 1
ATOM 4500 N N . ALA A 1 569 ? 7.219 8.625 10.117 1 88.88 569 ALA A N 1
ATOM 4501 C CA . ALA A 1 569 ? 6.754 9.422 8.977 1 88.88 569 ALA A CA 1
ATOM 4502 C C . ALA A 1 569 ? 5.336 9.023 8.578 1 88.88 569 ALA A C 1
ATOM 4504 O O . ALA A 1 569 ? 4.938 7.867 8.734 1 88.88 569 ALA A O 1
ATOM 4505 N N . GLY A 1 570 ? 4.578 9.953 8.109 1 83 570 GLY A N 1
ATOM 4506 C CA . GLY A 1 570 ? 3.295 9.695 7.48 1 83 570 GLY A CA 1
ATOM 4507 C C . GLY A 1 570 ? 2.232 9.219 8.453 1 83 570 GLY A C 1
ATOM 4508 O O . GLY A 1 570 ? 1.469 8.305 8.148 1 83 570 GLY A O 1
ATOM 4509 N N . VAL A 1 571 ? 2.275 9.711 9.664 1 86.31 571 VAL A N 1
ATOM 4510 C CA . VAL A 1 571 ? 1.274 9.391 10.68 1 86.31 571 VAL A CA 1
ATOM 4511 C C . VAL A 1 571 ? 0.832 10.672 11.391 1 86.31 571 VAL A C 1
ATOM 4513 O O . VAL A 1 571 ? 1.527 11.688 11.344 1 86.31 571 VAL A O 1
ATOM 4516 N N . ASN A 1 572 ? -0.311 10.602 12.031 1 82.19 572 ASN A N 1
ATOM 4517 C CA . ASN A 1 572 ? -0.808 11.734 12.805 1 82.19 572 ASN A CA 1
ATOM 4518 C C . ASN A 1 572 ? -0.351 11.664 14.258 1 82.19 572 ASN A C 1
ATOM 4520 O O . ASN A 1 572 ? -0.748 10.758 14.992 1 82.19 572 ASN A O 1
ATOM 4524 N N . MET A 1 573 ? 0.448 12.617 14.641 1 88.62 573 MET A N 1
ATOM 4525 C CA . MET A 1 573 ? 0.945 12.633 16.016 1 88.62 573 MET A CA 1
ATOM 4526 C C . MET A 1 573 ? 0.472 13.883 16.75 1 88.62 573 MET A C 1
ATOM 4528 O O . MET A 1 573 ? 1.063 14.273 17.75 1 88.62 573 MET A O 1
ATOM 4532 N N . LYS A 1 574 ? -0.529 14.414 16.312 1 78.06 574 LYS A N 1
ATOM 4533 C CA . LYS A 1 574 ? -1.048 15.648 16.906 1 78.06 574 LYS A CA 1
ATOM 4534 C C . LYS A 1 574 ? -1.41 15.445 18.375 1 78.06 574 LYS A C 1
ATOM 4536 O O . LYS A 1 574 ? -1.188 16.328 19.203 1 78.06 574 LYS A O 1
ATOM 4541 N N . THR A 1 575 ? -1.968 14.266 18.703 1 78.12 575 THR A N 1
ATOM 4542 C CA . THR A 1 575 ? -2.453 14.023 20.062 1 78.12 575 THR A CA 1
ATOM 4543 C C . THR A 1 575 ? -1.398 13.297 20.891 1 78.12 575 THR A C 1
ATOM 4545 O O . THR A 1 575 ? -1.621 13 22.062 1 78.12 575 THR A O 1
ATOM 4548 N N . THR A 1 576 ? -0.291 13.078 20.297 1 89.56 576 THR A N 1
ATOM 4549 C CA . THR A 1 576 ? 0.765 12.359 21 1 89.56 576 THR A CA 1
ATOM 4550 C C . THR A 1 576 ? 1.567 13.312 21.891 1 89.56 576 THR A C 1
ATOM 4552 O O . THR A 1 576 ? 1.942 14.406 21.453 1 89.56 576 THR A O 1
ATOM 4555 N N . ASN A 1 577 ? 1.729 12.922 23.125 1 91.31 577 ASN A N 1
ATOM 4556 C CA . ASN A 1 577 ? 2.637 13.664 24 1 91.31 577 ASN A CA 1
ATOM 4557 C C . ASN A 1 577 ? 4.098 13.375 23.656 1 91.31 577 ASN A C 1
ATOM 4559 O O . ASN A 1 577 ? 4.688 12.43 24.188 1 91.31 577 ASN A O 1
ATOM 4563 N N . LEU A 1 578 ? 4.633 14.195 22.859 1 95.31 578 LEU A N 1
ATOM 4564 C CA . LEU A 1 578 ? 5.973 13.969 22.328 1 95.31 578 LEU A CA 1
ATOM 4565 C C . LEU A 1 578 ? 7.012 14.008 23.438 1 95.31 578 LEU A C 1
ATOM 4567 O O . LEU A 1 578 ? 7.941 13.195 23.453 1 95.31 578 LEU A O 1
ATOM 4571 N N . SER A 1 579 ? 6.871 14.953 24.375 1 94.69 579 SER A N 1
ATOM 4572 C CA . SER A 1 579 ? 7.832 15.078 25.469 1 94.69 579 SER A CA 1
ATOM 4573 C C . SER A 1 579 ? 7.883 13.812 26.312 1 94.69 579 SER A C 1
ATOM 4575 O O . SER A 1 579 ? 8.961 13.328 26.656 1 94.69 579 SER A O 1
ATOM 4577 N N . ALA A 1 580 ? 6.727 13.289 26.578 1 94.75 580 ALA A N 1
ATOM 4578 C CA . ALA A 1 580 ? 6.652 12.062 27.359 1 94.75 580 ALA A CA 1
ATOM 4579 C C . ALA A 1 580 ? 7.18 10.875 26.578 1 94.75 580 ALA A C 1
ATOM 4581 O O . ALA A 1 580 ? 7.902 10.031 27.109 1 94.75 580 ALA A O 1
ATOM 4582 N N . ALA A 1 581 ? 6.852 10.828 25.344 1 95.69 581 ALA A N 1
ATOM 4583 C CA . ALA A 1 581 ? 7.211 9.695 24.5 1 95.69 581 ALA A CA 1
ATOM 4584 C C . ALA A 1 581 ? 8.719 9.625 24.297 1 95.69 581 ALA A C 1
ATOM 4586 O O . ALA A 1 581 ? 9.297 8.539 24.266 1 95.69 581 ALA A O 1
ATOM 4587 N N . PHE A 1 582 ? 9.414 10.781 24.156 1 97.12 582 PHE A N 1
ATOM 4588 C CA . PHE A 1 582 ? 10.828 10.789 23.812 1 97.12 582 PHE A CA 1
ATOM 4589 C C . PHE A 1 582 ? 11.688 10.953 25.047 1 97.12 582 PHE A C 1
ATOM 4591 O O . PHE A 1 582 ? 12.922 10.906 24.969 1 97.12 582 PHE A O 1
ATOM 4598 N N . PHE A 1 583 ? 11.133 11.023 26.172 1 94.88 583 PHE A N 1
ATOM 4599 C CA . PHE A 1 583 ? 11.836 11.266 27.438 1 94.88 583 PHE A CA 1
ATOM 4600 C C . PHE A 1 583 ? 12.867 10.172 27.688 1 94.88 583 PHE A C 1
ATOM 4602 O O . PHE A 1 583 ? 13.984 10.453 28.125 1 94.88 583 PHE A O 1
ATOM 4609 N N . PRO A 1 584 ? 12.539 8.938 27.344 1 95 584 PRO A N 1
ATOM 4610 C CA . PRO A 1 584 ? 13.5 7.871 27.656 1 95 584 PRO A CA 1
ATOM 4611 C C . PRO A 1 584 ? 14.656 7.812 26.656 1 95 584 PRO A C 1
ATOM 4613 O O . PRO A 1 584 ? 15.633 7.102 26.875 1 95 584 PRO A O 1
ATOM 4616 N N . LEU A 1 585 ? 14.625 8.516 25.609 1 96.44 585 LEU A N 1
ATOM 4617 C CA . LEU A 1 585 ? 15.57 8.375 24.516 1 96.44 585 LEU A CA 1
ATOM 4618 C C . LEU A 1 585 ? 16.766 9.305 24.703 1 96.44 585 LEU A C 1
ATOM 4620 O O . LEU A 1 585 ? 17.016 10.188 23.859 1 96.44 585 LEU A O 1
ATOM 4624 N N . LYS A 1 586 ? 17.594 9.055 25.578 1 94.5 586 LYS A N 1
ATOM 4625 C CA . LYS A 1 586 ? 18.734 9.898 25.922 1 94.5 586 LYS A CA 1
ATOM 4626 C C . LYS A 1 586 ? 19.875 9.734 24.922 1 94.5 586 LYS A C 1
ATOM 4628 O O . LYS A 1 586 ? 20.672 10.656 24.734 1 94.5 586 LYS A O 1
ATOM 4633 N N . ARG A 1 587 ? 19.906 8.664 24.234 1 96 587 ARG A N 1
ATOM 4634 C CA . ARG A 1 587 ? 21.047 8.359 23.359 1 96 587 ARG A CA 1
ATOM 4635 C C . ARG A 1 587 ? 20.688 8.633 21.891 1 96 587 ARG A C 1
ATOM 4637 O O . ARG A 1 587 ? 21.469 8.312 21 1 96 587 ARG A O 1
ATOM 4644 N N . LEU A 1 588 ? 19.562 9.203 21.625 1 97.12 588 LEU A N 1
ATOM 4645 C CA . LEU A 1 588 ? 19.109 9.453 20.266 1 97.12 588 LEU A CA 1
ATOM 4646 C C . LEU A 1 588 ? 20.031 10.445 19.547 1 97.12 588 LEU A C 1
ATOM 4648 O O . LEU A 1 588 ? 20.375 11.484 20.109 1 97.12 588 LEU A O 1
ATOM 4652 N N . LYS A 1 589 ? 20.453 10.117 18.359 1 97.06 589 LYS A N 1
ATOM 4653 C CA . LYS A 1 589 ? 21.328 10.984 17.562 1 97.06 589 LYS A CA 1
ATOM 4654 C C . LYS A 1 589 ? 20.547 11.656 16.438 1 97.06 589 LYS A C 1
ATOM 4656 O O . LYS A 1 589 ? 20.828 12.812 16.094 1 97.06 589 LYS A O 1
ATOM 4661 N N . ARG A 1 590 ? 19.656 10.945 15.891 1 97.75 590 ARG A N 1
ATOM 4662 C CA . ARG A 1 590 ? 18.859 11.492 14.805 1 97.75 590 ARG A CA 1
ATOM 4663 C C . ARG A 1 590 ? 17.375 11.227 15.031 1 97.75 590 ARG A C 1
ATOM 4665 O O . ARG A 1 590 ? 16.969 10.094 15.305 1 97.75 590 ARG A O 1
ATOM 4672 N N . LEU A 1 591 ? 16.594 12.242 14.969 1 98 591 LEU A N 1
ATOM 4673 C CA . LEU A 1 591 ? 15.141 12.156 15.055 1 98 591 LEU A CA 1
ATOM 4674 C C . LEU A 1 591 ? 14.484 12.742 13.805 1 98 591 LEU A C 1
ATOM 4676 O O . LEU A 1 591 ? 14.664 13.922 13.508 1 98 591 LEU A O 1
ATOM 4680 N N . THR A 1 592 ? 13.82 11.914 13.078 1 97.88 592 THR A N 1
ATOM 4681 C CA . THR A 1 592 ? 13.109 12.367 11.891 1 97.88 592 THR A CA 1
ATOM 4682 C C . THR A 1 592 ? 11.602 12.258 12.094 1 97.88 592 THR A C 1
ATOM 4684 O O . THR A 1 592 ? 11.078 11.164 12.328 1 97.88 592 THR A O 1
ATOM 4687 N N . LEU A 1 593 ? 10.977 13.32 12.094 1 96.81 593 LEU A N 1
ATOM 4688 C CA . LEU A 1 593 ? 9.523 13.422 12.094 1 96.81 593 LEU A CA 1
ATOM 4689 C C . LEU A 1 593 ? 9.023 14.023 10.789 1 96.81 593 LEU A C 1
ATOM 4691 O O . LEU A 1 593 ? 8.844 15.242 10.688 1 96.81 593 LEU A O 1
ATOM 4695 N N . TYR A 1 594 ? 8.758 13.211 9.906 1 91.31 594 TYR A N 1
ATOM 4696 C CA . TYR A 1 594 ? 8.406 13.648 8.562 1 91.31 594 TYR A CA 1
ATOM 4697 C C . TYR A 1 594 ? 6.902 13.539 8.32 1 91.31 594 TYR A C 1
ATOM 4699 O O . TYR A 1 594 ? 6.332 12.453 8.414 1 91.31 594 TYR A O 1
ATOM 4707 N N . ARG A 1 595 ? 6.191 14.586 8.102 1 86.62 595 ARG A N 1
ATOM 4708 C CA . ARG A 1 595 ? 4.766 14.633 7.797 1 86.62 595 ARG A CA 1
ATOM 4709 C C . ARG A 1 595 ? 3.949 13.93 8.875 1 86.62 595 ARG A C 1
ATOM 4711 O O . ARG A 1 595 ? 3.174 13.016 8.578 1 86.62 595 ARG A O 1
ATOM 4718 N N . VAL A 1 596 ? 4.129 14.352 10.055 1 90.25 596 VAL A N 1
ATOM 4719 C CA . VAL A 1 596 ? 3.426 13.734 11.172 1 90.25 596 VAL A CA 1
ATOM 4720 C C . VAL A 1 596 ? 2.389 14.703 11.734 1 90.25 596 VAL A C 1
ATOM 4722 O O . VAL A 1 596 ? 1.928 14.547 12.867 1 90.25 596 VAL A O 1
ATOM 4725 N N . ASP A 1 597 ? 2.18 15.812 11.047 1 83.44 597 ASP A N 1
ATOM 4726 C CA . ASP A 1 597 ? 1.077 16.734 11.289 1 83.44 597 ASP A CA 1
ATOM 4727 C C . ASP A 1 597 ? 1.274 17.5 12.602 1 83.44 597 ASP A C 1
ATOM 4729 O O . ASP A 1 597 ? 0.346 17.609 13.406 1 83.44 597 ASP A O 1
ATOM 4733 N N . LEU A 1 598 ? 2.438 17.969 12.805 1 88.25 598 LEU A N 1
ATOM 4734 C CA . LEU A 1 598 ? 2.738 18.766 14 1 88.25 598 LEU A CA 1
ATOM 4735 C C . LEU A 1 598 ? 2.506 20.25 13.75 1 88.25 598 LEU A C 1
ATOM 4737 O O . LEU A 1 598 ? 2.881 20.766 12.695 1 88.25 598 LEU A O 1
ATOM 4741 N N . ASP A 1 599 ? 1.874 20.859 14.742 1 81.06 599 ASP A N 1
ATOM 4742 C CA . ASP A 1 599 ? 1.664 22.312 14.656 1 81.06 599 ASP A CA 1
ATOM 4743 C C . ASP A 1 599 ? 2.723 23.062 15.453 1 81.06 599 ASP A C 1
ATOM 4745 O O . ASP A 1 599 ? 3.027 24.219 15.148 1 81.06 599 ASP A O 1
ATOM 4749 N N . LYS A 1 600 ? 3.148 22.422 16.5 1 85.5 600 LYS A N 1
ATOM 4750 C CA . LYS A 1 600 ? 4.176 23 17.359 1 85.5 600 LYS A CA 1
ATOM 4751 C C . LYS A 1 600 ? 5.07 21.922 17.953 1 85.5 600 LYS A C 1
ATOM 4753 O O . LYS A 1 600 ? 4.652 20.766 18.094 1 85.5 600 LYS A O 1
ATOM 4758 N N . LEU A 1 601 ? 6.258 22.328 18.203 1 92.44 601 LEU A N 1
ATOM 4759 C CA . LEU A 1 601 ? 7.172 21.453 18.938 1 92.44 601 LEU A CA 1
ATOM 4760 C C . LEU A 1 601 ? 7.289 21.891 20.391 1 92.44 601 LEU A C 1
ATOM 4762 O O . LEU A 1 601 ? 7.457 23.078 20.688 1 92.44 601 LEU A O 1
ATOM 4766 N N . PRO A 1 602 ? 7.137 20.953 21.25 1 91.81 602 PRO A N 1
ATOM 4767 C CA . PRO A 1 602 ? 7.262 21.328 22.672 1 91.81 602 PRO A CA 1
ATOM 4768 C C . PRO A 1 602 ? 8.672 21.781 23.031 1 91.81 602 PRO A C 1
ATOM 4770 O O . PRO A 1 602 ? 9.648 21.312 22.438 1 91.81 602 PRO A O 1
ATOM 4773 N N . ALA A 1 603 ? 8.789 22.641 24.047 1 90.5 603 ALA A N 1
ATOM 4774 C CA . ALA A 1 603 ? 10.07 23.141 24.516 1 90.5 603 ALA A CA 1
ATOM 4775 C C . ALA A 1 603 ? 10.945 22.016 25.047 1 90.5 603 ALA A C 1
ATOM 4777 O O . ALA A 1 603 ? 12.164 22.016 24.844 1 90.5 603 ALA A O 1
ATOM 4778 N N . ASN A 1 604 ? 10.227 21.078 25.656 1 91.88 604 ASN A N 1
ATOM 4779 C CA . ASN A 1 604 ? 10.93 19.891 26.172 1 91.88 604 ASN A CA 1
ATOM 4780 C C . ASN A 1 604 ? 10.727 18.688 25.266 1 91.88 604 ASN A C 1
ATOM 4782 O O . ASN A 1 604 ? 10.32 17.625 25.734 1 91.88 604 ASN A O 1
ATOM 4786 N N . LEU A 1 605 ? 11.117 18.859 24.047 1 94.56 605 LEU A N 1
ATOM 4787 C CA . LEU A 1 605 ? 10.969 17.781 23.078 1 94.56 605 LEU A CA 1
ATOM 4788 C C . LEU A 1 605 ? 11.805 16.562 23.469 1 94.56 605 LEU A C 1
ATOM 4790 O O . LEU A 1 605 ? 11.344 15.43 23.359 1 94.56 605 LEU A O 1
ATOM 4794 N N . MET A 1 606 ? 13.055 16.812 23.969 1 95.81 606 MET A N 1
ATOM 4795 C CA . MET A 1 606 ? 13.992 15.781 24.391 1 95.81 606 MET A CA 1
ATOM 4796 C C . MET A 1 606 ? 14.32 15.914 25.875 1 95.81 606 MET A C 1
ATOM 4798 O O . MET A 1 606 ? 14.148 16.984 26.453 1 95.81 606 MET A O 1
ATOM 4802 N N . PRO A 1 607 ? 14.711 14.789 26.422 1 93.5 607 PRO A N 1
ATOM 4803 C CA . PRO A 1 607 ? 15.094 14.883 27.828 1 93.5 607 PRO A CA 1
ATOM 4804 C C . PRO A 1 607 ? 16.359 15.711 28.047 1 93.5 607 PRO A C 1
ATOM 4806 O O . PRO A 1 607 ? 17.109 15.961 27.109 1 93.5 607 PRO A O 1
ATOM 4809 N N . PRO A 1 608 ? 16.469 16.016 29.422 1 89.56 608 PRO A N 1
ATOM 4810 C CA . PRO A 1 608 ? 17.703 16.734 29.719 1 89.56 608 PRO A CA 1
ATOM 4811 C C . PRO A 1 608 ? 18.953 15.906 29.453 1 89.56 608 PRO A C 1
ATOM 4813 O O . PRO A 1 608 ? 18.922 14.68 29.609 1 89.56 608 PRO A O 1
ATOM 4816 N N . ASP A 1 609 ? 19.938 16.234 28.891 1 90.19 609 ASP A N 1
ATOM 4817 C CA . ASP A 1 609 ? 21.203 15.578 28.594 1 90.19 609 ASP A CA 1
ATOM 4818 C C . ASP A 1 609 ? 21.094 14.758 27.312 1 90.19 609 ASP A C 1
ATOM 4820 O O . ASP A 1 609 ? 21.766 13.727 27.172 1 90.19 609 ASP A O 1
ATOM 4824 N N . ASN A 1 610 ? 20.125 15.047 26.531 1 93.69 610 ASN A N 1
ATOM 4825 C CA . ASN A 1 610 ? 19.969 14.359 25.25 1 93.69 610 ASN A CA 1
ATOM 4826 C C . ASN A 1 610 ? 21.219 14.508 24.391 1 93.69 610 ASN A C 1
ATOM 4828 O O . ASN A 1 610 ? 22.031 15.406 24.609 1 93.69 610 ASN A O 1
ATOM 4832 N N . THR A 1 611 ? 21.406 13.633 23.438 1 95.56 611 THR A N 1
ATOM 4833 C CA . THR A 1 611 ? 22.562 13.656 22.547 1 95.56 611 THR A CA 1
ATOM 4834 C C . THR A 1 611 ? 22.125 13.859 21.094 1 95.56 611 THR A C 1
ATOM 4836 O O . THR A 1 611 ? 22.812 13.438 20.172 1 95.56 611 THR A O 1
ATOM 4839 N N . LEU A 1 612 ? 21 14.469 20.875 1 96.75 612 LEU A N 1
ATOM 4840 C CA . LEU A 1 612 ? 20.438 14.633 19.547 1 96.75 612 LEU A CA 1
ATOM 4841 C C . LEU A 1 612 ? 21.312 15.523 18.688 1 96.75 612 LEU A C 1
ATOM 4843 O O . LEU A 1 612 ? 21.672 16.641 19.094 1 96.75 612 LEU A O 1
ATOM 4847 N N . GLU A 1 613 ? 21.703 15.055 17.547 1 96.62 613 GLU A N 1
ATOM 4848 C CA . GLU A 1 613 ? 22.578 15.797 16.641 1 96.62 613 GLU A CA 1
ATOM 4849 C C . GLU A 1 613 ? 21.812 16.266 15.398 1 96.62 613 GLU A C 1
ATOM 4851 O O . GLU A 1 613 ? 22.125 17.312 14.844 1 96.62 613 GLU A O 1
ATOM 4856 N N . ILE A 1 614 ? 20.891 15.508 14.992 1 97.19 614 ILE A N 1
ATOM 4857 C CA . ILE A 1 614 ? 20.141 15.836 13.789 1 97.19 614 ILE A CA 1
ATOM 4858 C C . ILE A 1 614 ? 18.641 15.805 14.086 1 97.19 614 ILE A C 1
ATOM 4860 O O . ILE A 1 614 ? 18.125 14.805 14.602 1 97.19 614 ILE A O 1
ATOM 4864 N N . LEU A 1 615 ? 17.969 16.844 13.812 1 97.38 615 LEU A N 1
ATOM 4865 C CA . LEU A 1 615 ? 16.516 16.922 13.945 1 97.38 615 LEU A CA 1
ATOM 4866 C C . LEU A 1 615 ? 15.875 17.281 12.609 1 97.38 615 LEU A C 1
ATOM 4868 O O . LEU A 1 615 ? 16.109 18.359 12.07 1 97.38 615 LEU A O 1
ATOM 4872 N N . LYS A 1 616 ? 15.102 16.422 12.078 1 97.06 616 LYS A N 1
ATOM 4873 C CA . LYS A 1 616 ? 14.398 16.656 10.82 1 97.06 616 LYS A CA 1
ATOM 4874 C C . LYS A 1 616 ? 12.891 16.703 11.039 1 97.06 616 LYS A C 1
ATOM 4876 O O . LYS A 1 616 ? 12.281 15.711 11.445 1 97.06 616 LYS A O 1
ATOM 4881 N N . VAL A 1 617 ? 12.297 17.734 10.836 1 96.38 617 VAL A N 1
ATOM 4882 C CA . VAL A 1 617 ? 10.859 17.922 11 1 96.38 617 VAL A CA 1
ATOM 4883 C C . VAL A 1 617 ? 10.25 18.484 9.719 1 96.38 617 VAL A C 1
ATOM 4885 O O . VAL A 1 617 ? 9.469 19.438 9.766 1 96.38 617 VAL A O 1
ATOM 4888 N N . GLN A 1 618 ? 10.562 17.859 8.664 1 90.88 618 GLN A N 1
ATOM 4889 C CA . GLN A 1 618 ? 10.133 18.328 7.348 1 90.88 618 GLN A CA 1
ATOM 4890 C C . GLN A 1 618 ? 8.648 18.031 7.125 1 90.88 618 GLN A C 1
ATOM 4892 O O . GLN A 1 618 ? 8.125 17.016 7.59 1 90.88 618 GLN A O 1
ATOM 4897 N N . SER A 1 619 ? 8.008 18.938 6.41 1 85.44 619 SER A N 1
ATOM 4898 C CA . SER A 1 619 ? 6.656 18.75 5.895 1 85.44 619 SER A CA 1
ATOM 4899 C C . SER A 1 619 ? 5.648 18.578 7.027 1 85.44 619 SER A C 1
ATOM 4901 O O . SER A 1 619 ? 4.863 17.625 7.027 1 85.44 619 SER A O 1
ATOM 4903 N N . ASN A 1 620 ? 5.801 19.391 8.008 1 90.38 620 ASN A N 1
ATOM 4904 C CA . ASN A 1 620 ? 4.793 19.516 9.062 1 90.38 620 ASN A CA 1
ATOM 4905 C C . ASN A 1 620 ? 4.07 20.859 8.977 1 90.38 620 ASN A C 1
ATOM 4907 O O . ASN A 1 620 ? 3.928 21.422 7.895 1 90.38 620 ASN A O 1
ATOM 4911 N N . HIS A 1 621 ? 3.488 21.344 10.133 1 85.12 621 HIS A N 1
ATOM 4912 C CA . HIS A 1 621 ? 2.73 22.578 10.109 1 85.12 621 HIS A CA 1
ATOM 4913 C C . HIS A 1 621 ? 3.238 23.562 11.172 1 85.12 621 HIS A C 1
ATOM 4915 O O . HIS A 1 621 ? 2.449 24.141 11.914 1 85.12 621 HIS A O 1
ATOM 4921 N N . LEU A 1 622 ? 4.488 23.672 11.141 1 89.56 622 LEU A N 1
ATOM 4922 C CA . LEU A 1 622 ? 5.105 24.594 12.086 1 89.56 622 LEU A CA 1
ATOM 4923 C C . LEU A 1 622 ? 5.027 26.031 11.562 1 89.56 622 LEU A C 1
ATOM 4925 O O . LEU A 1 622 ? 5.512 26.328 10.469 1 89.56 622 LEU A O 1
ATOM 4929 N N . HIS A 1 623 ? 4.43 26.859 12.312 1 85.06 623 HIS A N 1
ATOM 4930 C CA . HIS A 1 623 ? 4.348 28.266 11.938 1 85.06 623 HIS A CA 1
ATOM 4931 C C . HIS A 1 623 ? 5.461 29.078 12.594 1 85.06 623 HIS A C 1
ATOM 4933 O O . HIS A 1 623 ? 5.875 30.109 12.062 1 85.06 623 HIS A O 1
ATOM 4939 N N . THR A 1 624 ? 5.773 28.594 13.758 1 88.81 624 THR A N 1
ATOM 4940 C CA . THR A 1 624 ? 6.836 29.25 14.508 1 88.81 624 THR A CA 1
ATOM 4941 C C . THR A 1 624 ? 7.789 28.219 15.109 1 88.81 624 THR A C 1
ATOM 4943 O O . THR A 1 624 ? 7.426 27.047 15.281 1 88.81 624 THR A O 1
ATOM 4946 N N . VAL A 1 625 ? 9 28.672 15.297 1 92.19 625 VAL A N 1
ATOM 4947 C CA . VAL A 1 625 ? 9.992 27.844 15.977 1 92.19 625 VAL A CA 1
ATOM 4948 C C . VAL A 1 625 ? 10.312 28.453 17.344 1 92.19 625 VAL A C 1
ATOM 4950 O O . VAL A 1 625 ? 10.719 29.609 17.438 1 92.19 625 VAL A O 1
ATOM 4953 N N . ASP A 1 626 ? 10.133 27.672 18.344 1 90.19 626 ASP A N 1
ATOM 4954 C CA . ASP A 1 626 ? 10.328 28.141 19.703 1 90.19 626 ASP A CA 1
ATOM 4955 C C . ASP A 1 626 ? 11.805 28.109 20.094 1 90.19 626 ASP A C 1
ATOM 4957 O O . ASP A 1 626 ? 12.477 27.094 19.906 1 90.19 626 ASP A O 1
ATOM 4961 N N . LYS A 1 627 ? 12.273 29.156 20.641 1 91.56 627 LYS A N 1
ATOM 4962 C CA . LYS A 1 627 ? 13.664 29.266 21.047 1 91.56 627 LYS A CA 1
ATOM 4963 C C . LYS A 1 627 ? 13.984 28.297 22.188 1 91.56 627 LYS A C 1
ATOM 4965 O O . LYS A 1 627 ? 15.055 27.688 22.203 1 91.56 627 LYS A O 1
ATOM 4970 N N . SER A 1 628 ? 13.055 28.172 23.094 1 91.38 628 SER A N 1
ATOM 4971 C CA . SER A 1 628 ? 13.258 27.281 24.25 1 91.38 628 SER A CA 1
ATOM 4972 C C . SER A 1 628 ? 13.461 25.844 23.797 1 91.38 628 SER A C 1
ATOM 4974 O O . SER A 1 628 ? 14.219 25.094 24.406 1 91.38 628 SER A O 1
ATOM 4976 N N . MET A 1 629 ? 12.844 25.531 22.766 1 92.31 629 MET A N 1
ATOM 4977 C CA . MET A 1 629 ? 12.961 24.172 22.219 1 92.31 629 MET A CA 1
ATOM 4978 C C . MET A 1 629 ? 14.359 23.906 21.688 1 92.31 629 MET A C 1
ATOM 4980 O O . MET A 1 629 ? 14.953 22.875 21.969 1 92.31 629 MET A O 1
ATOM 4984 N N . LEU A 1 630 ? 14.914 24.828 20.969 1 93.81 630 LEU A N 1
ATOM 4985 C CA . LEU A 1 630 ? 16.234 24.672 20.391 1 93.81 630 LEU A CA 1
ATOM 4986 C C . LEU A 1 630 ? 17.328 24.797 21.453 1 93.81 630 LEU A C 1
ATOM 4988 O O . LEU A 1 630 ? 18.375 24.172 21.359 1 93.81 630 LEU A O 1
ATOM 4992 N N . ASP A 1 631 ? 17.031 25.625 22.5 1 92.25 631 ASP A N 1
ATOM 4993 C CA . ASP A 1 631 ? 17.984 25.75 23.594 1 92.25 631 ASP A CA 1
ATOM 4994 C C . ASP A 1 631 ? 18.141 24.438 24.359 1 92.25 631 ASP A C 1
ATOM 4996 O O . ASP A 1 631 ? 19.188 24.172 24.938 1 92.25 631 ASP A O 1
ATOM 5000 N N . ALA A 1 632 ? 17.125 23.734 24.297 1 93.5 632 ALA A N 1
ATOM 5001 C CA . ALA A 1 632 ? 17.125 22.453 25.016 1 93.5 632 ALA A CA 1
ATOM 5002 C C . ALA A 1 632 ? 17.891 21.391 24.219 1 93.5 632 ALA A C 1
ATOM 5004 O O . ALA A 1 632 ? 18.016 20.25 24.688 1 93.5 632 ALA A O 1
ATOM 5005 N N . LEU A 1 633 ? 18.469 21.75 23.094 1 95.56 633 LEU A N 1
ATOM 5006 C CA . LEU A 1 633 ? 19.219 20.828 22.25 1 95.56 633 LEU A CA 1
ATOM 5007 C C . LEU A 1 633 ? 20.641 21.328 22.031 1 95.56 633 LEU A C 1
ATOM 5009 O O . LEU A 1 633 ? 21.016 21.703 20.906 1 95.56 633 LEU A O 1
ATOM 5013 N N . PRO A 1 634 ? 21.484 21.203 22.969 1 91.81 634 PRO A N 1
ATOM 5014 C CA . PRO A 1 634 ? 22.812 21.812 22.891 1 91.81 634 PRO A CA 1
ATOM 5015 C C . PRO A 1 634 ? 23.734 21.125 21.891 1 91.81 634 PRO A C 1
ATOM 5017 O O . PRO A 1 634 ? 24.672 21.734 21.375 1 91.81 634 PRO A O 1
ATOM 5020 N N . ARG A 1 635 ? 23.5 19.922 21.547 1 94.75 635 ARG A N 1
ATOM 5021 C CA . ARG A 1 635 ? 24.406 19.172 20.672 1 94.75 635 ARG A CA 1
ATOM 5022 C C . ARG A 1 635 ? 23.875 19.141 19.234 1 94.75 635 ARG A C 1
ATOM 5024 O O . ARG A 1 635 ? 24.422 18.453 18.375 1 94.75 635 ARG A O 1
ATOM 5031 N N . LEU A 1 636 ? 22.844 19.844 18.938 1 95.12 636 LEU A N 1
ATOM 5032 C CA . LEU A 1 636 ? 22.219 19.828 17.625 1 95.12 636 LEU A CA 1
ATOM 5033 C C . LEU A 1 636 ? 23.172 20.391 16.562 1 95.12 636 LEU A C 1
ATOM 5035 O O . LEU A 1 636 ? 23.734 21.469 16.734 1 95.12 636 LEU A O 1
ATOM 5039 N N . ARG A 1 637 ? 23.312 19.656 15.477 1 93.88 637 ARG A N 1
ATOM 5040 C CA . ARG A 1 637 ? 24.219 20.062 14.414 1 93.88 637 ARG A CA 1
ATOM 5041 C C . ARG A 1 637 ? 23.453 20.391 13.133 1 93.88 637 ARG A C 1
ATOM 5043 O O . ARG A 1 637 ? 23.859 21.266 12.367 1 93.88 637 ARG A O 1
ATOM 5050 N N . THR A 1 638 ? 22.406 19.641 12.914 1 94.31 638 THR A N 1
ATOM 5051 C CA . THR A 1 638 ? 21.625 19.859 11.703 1 94.31 638 THR A CA 1
ATOM 5052 C C . THR A 1 638 ? 20.125 19.938 12.039 1 94.31 638 THR A C 1
ATOM 5054 O O . THR A 1 638 ? 19.609 19.078 12.75 1 94.31 638 THR A O 1
ATOM 5057 N N . LEU A 1 639 ? 19.531 20.953 11.547 1 95.56 639 LEU A N 1
ATOM 5058 C CA . LEU A 1 639 ? 18.094 21.125 11.672 1 95.56 639 LEU A CA 1
ATOM 5059 C C . LEU A 1 639 ? 17.438 21.25 10.305 1 95.56 639 LEU A C 1
ATOM 5061 O O . LEU A 1 639 ? 17.859 22.062 9.484 1 95.56 639 LEU A O 1
ATOM 5065 N N . VAL A 1 640 ? 16.516 20.438 10.039 1 94.81 640 VAL A N 1
ATOM 5066 C CA . VAL A 1 640 ? 15.789 20.5 8.773 1 94.81 640 VAL A CA 1
ATOM 5067 C C . VAL A 1 640 ? 14.336 20.891 9.031 1 94.81 640 VAL A C 1
ATOM 5069 O O . VAL A 1 640 ? 13.594 20.141 9.672 1 94.81 640 VAL A O 1
ATOM 5072 N N . VAL A 1 641 ? 13.898 21.969 8.562 1 94 641 VAL A N 1
ATOM 5073 C CA . VAL A 1 641 ? 12.539 22.453 8.789 1 94 641 VAL A CA 1
ATOM 5074 C C . VAL A 1 641 ? 11.891 22.797 7.449 1 94 641 VAL A C 1
ATOM 5076 O O . VAL A 1 641 ? 10.922 23.562 7.398 1 94 641 VAL A O 1
ATOM 5079 N N . SER A 1 642 ? 12.336 22.219 6.398 1 87.62 642 SER A N 1
ATOM 5080 C CA . SER A 1 642 ? 11.828 22.531 5.062 1 87.62 642 SER A CA 1
ATOM 5081 C C . SER A 1 642 ? 10.383 22.078 4.898 1 87.62 642 SER A C 1
ATOM 5083 O O . SER A 1 642 ? 9.922 21.172 5.594 1 87.62 642 SER A O 1
ATOM 5085 N N . ASP A 1 643 ? 9.641 22.734 4.09 1 83.12 643 ASP A N 1
ATOM 5086 C CA . ASP A 1 643 ? 8.273 22.375 3.719 1 83.12 643 ASP A CA 1
ATOM 5087 C C . ASP A 1 643 ? 7.32 22.562 4.898 1 83.12 643 ASP A C 1
ATOM 5089 O O . ASP A 1 643 ? 6.52 21.688 5.203 1 83.12 643 ASP A O 1
ATOM 5093 N N . ASN A 1 644 ? 7.621 23.5 5.816 1 88.88 644 ASN A N 1
ATOM 5094 C CA . ASN A 1 644 ? 6.723 23.969 6.863 1 88.88 644 ASN A CA 1
ATOM 5095 C C . ASN A 1 644 ? 6.227 25.391 6.574 1 88.88 644 ASN A C 1
ATOM 5097 O O . ASN A 1 644 ? 6.941 26.188 5.973 1 88.88 644 ASN A O 1
ATOM 5101 N N . PRO A 1 645 ? 5.004 25.719 6.969 1 82.81 645 PRO A N 1
ATOM 5102 C CA . PRO A 1 645 ? 4.488 27.078 6.738 1 82.81 645 PRO A CA 1
ATOM 5103 C C . PRO A 1 645 ? 4.973 28.078 7.785 1 82.81 645 PRO A C 1
ATOM 5105 O O . PRO A 1 645 ? 4.164 28.641 8.523 1 82.81 645 PRO A O 1
ATOM 5108 N N . LEU A 1 646 ? 6.234 28.359 7.738 1 88.69 646 LEU A N 1
ATOM 5109 C CA . LEU A 1 646 ? 6.824 29.312 8.68 1 88.69 646 LEU A CA 1
ATOM 5110 C C . LEU A 1 646 ? 6.332 30.719 8.398 1 88.69 646 LEU A C 1
ATOM 5112 O O . LEU A 1 646 ? 6.121 31.094 7.238 1 88.69 646 LEU A O 1
ATOM 5116 N N . THR A 1 647 ? 6.141 31.438 9.484 1 83 647 THR A N 1
ATOM 5117 C CA . THR A 1 647 ? 5.672 32.812 9.336 1 83 647 THR A CA 1
ATOM 5118 C C . THR A 1 647 ? 6.828 33.812 9.477 1 83 647 THR A C 1
ATOM 5120 O O . THR A 1 647 ? 7.789 33.531 10.203 1 83 647 THR A O 1
ATOM 5123 N N . CYS A 1 648 ? 6.734 34.844 8.656 1 84.12 648 CYS A N 1
ATOM 5124 C CA . CYS A 1 648 ? 7.684 35.938 8.812 1 84.12 648 CYS A CA 1
ATOM 5125 C C . CYS A 1 648 ? 7.125 37.031 9.719 1 84.12 648 CYS A C 1
ATOM 5127 O O . CYS A 1 648 ? 6.789 38.125 9.258 1 84.12 648 CYS A O 1
ATOM 5129 N N . THR A 1 649 ? 6.93 36.656 10.984 1 81.19 649 THR A N 1
ATOM 5130 C CA . THR A 1 649 ? 6.461 37.531 12.047 1 81.19 649 THR A CA 1
ATOM 5131 C C . THR A 1 649 ? 7.535 37.719 13.117 1 81.19 649 THR A C 1
ATOM 5133 O O . THR A 1 649 ? 8.594 37.094 13.047 1 81.19 649 THR A O 1
ATOM 5136 N N . CYS A 1 650 ? 7.227 38.625 14.016 1 80.06 650 CYS A N 1
ATOM 5137 C CA . CYS A 1 650 ? 8.211 38.938 15.047 1 80.06 650 CYS A CA 1
ATOM 5138 C C . CYS A 1 650 ? 8.492 37.719 15.906 1 80.06 650 CYS A C 1
ATOM 5140 O O . CYS A 1 650 ? 9.57 37.594 16.484 1 80.06 650 CYS A O 1
ATOM 5142 N N . GLU A 1 651 ? 7.637 36.812 15.906 1 83.69 651 GLU A N 1
ATOM 5143 C CA . GLU A 1 651 ? 7.828 35.594 16.688 1 83.69 651 GLU A CA 1
ATOM 5144 C C . GLU A 1 651 ? 8.953 34.719 16.109 1 83.69 651 GLU A C 1
ATOM 5146 O O . GLU A 1 651 ? 9.609 34 16.844 1 83.69 651 GLU A O 1
ATOM 5151 N N . ASN A 1 652 ? 9.164 34.875 14.805 1 90.56 652 ASN A N 1
ATOM 5152 C CA . ASN A 1 652 ? 10.203 34.094 14.148 1 90.56 652 ASN A CA 1
ATOM 5153 C C . ASN A 1 652 ? 11.453 34.906 13.875 1 90.56 652 ASN A C 1
ATOM 5155 O O . ASN A 1 652 ? 12.383 34.438 13.211 1 90.56 652 ASN A O 1
ATOM 5159 N N . ALA A 1 653 ? 11.445 36.125 14.336 1 86.94 653 ALA A N 1
ATOM 5160 C CA . ALA A 1 653 ? 12.602 37 14.102 1 86.94 653 ALA A CA 1
ATOM 5161 C C . ALA A 1 653 ? 13.859 36.406 14.734 1 86.94 653 ALA A C 1
ATOM 5163 O O . ALA A 1 653 ? 14.945 36.469 14.141 1 86.94 653 ALA A O 1
ATOM 5164 N N . TRP A 1 654 ? 13.648 35.812 15.898 1 89.5 654 TRP A N 1
ATOM 5165 C CA . TRP A 1 654 ? 14.797 35.219 16.562 1 89.5 654 TRP A CA 1
ATOM 5166 C C . TRP A 1 654 ? 15.344 34.031 15.75 1 89.5 654 TRP A C 1
ATOM 5168 O O . TRP A 1 654 ? 16.562 33.844 15.664 1 89.5 654 TRP A O 1
ATOM 5178 N N . PHE A 1 655 ? 14.5 33.25 15.242 1 93.25 655 PHE A N 1
ATOM 5179 C CA . PHE A 1 655 ? 14.883 32.062 14.492 1 93.25 655 PHE A CA 1
ATOM 5180 C C . PHE A 1 655 ? 15.656 32.438 13.234 1 93.25 655 PHE A C 1
ATOM 5182 O O . PHE A 1 655 ? 16.625 31.781 12.867 1 93.25 655 PHE A O 1
ATOM 5189 N N . LYS A 1 656 ? 15.094 33.406 12.516 1 89.56 656 LYS A N 1
ATOM 5190 C CA . LYS A 1 656 ? 15.812 33.906 11.344 1 89.56 656 LYS A CA 1
ATOM 5191 C C . LYS A 1 656 ? 17.25 34.25 11.695 1 89.56 656 LYS A C 1
ATOM 5193 O O . LYS A 1 656 ? 18.188 33.781 11.047 1 89.56 656 LYS A O 1
ATOM 5198 N N . SER A 1 657 ? 17.422 35.094 12.781 1 87.06 657 SER A N 1
ATOM 5199 C CA . SER A 1 657 ? 18.75 35.531 13.195 1 87.06 657 SER A CA 1
ATOM 5200 C C . SER A 1 657 ? 19.578 34.344 13.695 1 87.06 657 SER A C 1
ATOM 5202 O O . SER A 1 657 ? 20.781 34.25 13.391 1 87.06 657 SER A O 1
ATOM 5204 N N . TRP A 1 658 ? 18.922 33.562 14.383 1 91.19 658 TRP A N 1
ATOM 5205 C CA . TRP A 1 658 ? 19.594 32.375 14.914 1 91.19 658 TRP A CA 1
ATOM 5206 C C . TRP A 1 658 ? 20.062 31.453 13.789 1 91.19 658 TRP A C 1
ATOM 5208 O O . TRP A 1 658 ? 21.172 30.922 13.852 1 91.19 658 TRP A O 1
ATOM 5218 N N . SER A 1 659 ? 19.328 31.234 12.812 1 90.75 659 SER A N 1
ATOM 5219 C CA . SER A 1 659 ? 19.625 30.344 11.703 1 90.75 659 SER A CA 1
ATOM 5220 C C . SER A 1 659 ? 20.797 30.859 10.875 1 90.75 659 SER A C 1
ATOM 5222 O O . SER A 1 659 ? 21.594 30.078 10.352 1 90.75 659 SER A O 1
ATOM 5224 N N . ILE A 1 660 ? 20.844 32.094 10.773 1 86.81 660 ILE A N 1
ATOM 5225 C CA . ILE A 1 660 ? 21.875 32.719 9.938 1 86.81 660 ILE A CA 1
ATOM 5226 C C . ILE A 1 660 ? 23.188 32.781 10.719 1 86.81 660 ILE A C 1
ATOM 5228 O O . ILE A 1 660 ? 24.266 32.562 10.164 1 86.81 660 ILE A O 1
ATOM 5232 N N . HIS A 1 661 ? 23.125 33 12.062 1 85.19 661 HIS A N 1
ATOM 5233 C CA . HIS A 1 661 ? 24.344 33.375 12.789 1 85.19 661 HIS A CA 1
ATOM 5234 C C . HIS A 1 661 ? 24.812 32.219 13.695 1 85.19 661 HIS A C 1
ATOM 5236 O O . HIS A 1 661 ? 25.938 32.25 14.188 1 85.19 661 HIS A O 1
ATOM 5242 N N . ASN A 1 662 ? 24.016 31.281 13.852 1 88 662 ASN A N 1
ATOM 5243 C CA . ASN A 1 662 ? 24.438 30.203 14.727 1 88 662 ASN A CA 1
ATOM 5244 C C . ASN A 1 662 ? 25.578 29.391 14.102 1 88 662 ASN A C 1
ATOM 5246 O O . ASN A 1 662 ? 25.438 28.859 13 1 88 662 ASN A O 1
ATOM 5250 N N . PRO A 1 663 ? 26.688 29.281 14.703 1 85.31 663 PRO A N 1
ATOM 5251 C CA . PRO A 1 663 ? 27.844 28.578 14.117 1 85.31 663 PRO A CA 1
ATOM 5252 C C . PRO A 1 663 ? 27.812 27.078 14.359 1 85.31 663 PRO A C 1
ATOM 5254 O O . PRO A 1 663 ? 28.562 26.328 13.719 1 85.31 663 PRO A O 1
ATOM 5257 N N . ASN A 1 664 ? 27 26.641 15.164 1 87.06 664 ASN A N 1
ATOM 5258 C CA . ASN A 1 664 ? 27.047 25.234 15.555 1 87.06 664 ASN A CA 1
ATOM 5259 C C . ASN A 1 664 ? 26 24.406 14.805 1 87.06 664 ASN A C 1
ATOM 5261 O O . ASN A 1 664 ? 26.25 23.25 14.453 1 87.06 664 ASN A O 1
ATOM 5265 N N . THR A 1 665 ? 24.844 24.984 14.617 1 92.25 665 THR A N 1
ATOM 5266 C CA . THR A 1 665 ? 23.734 24.25 14.016 1 92.25 665 THR A CA 1
ATOM 5267 C C . THR A 1 665 ? 23.453 24.75 12.602 1 92.25 665 THR A C 1
ATOM 5269 O O . THR A 1 665 ? 23.25 25.953 12.398 1 92.25 665 THR A O 1
ATOM 5272 N N . GLN A 1 666 ? 23.438 23.859 11.68 1 91.56 666 GLN A N 1
ATOM 5273 C CA . GLN A 1 666 ? 23.094 24.203 10.305 1 91.56 666 GLN A CA 1
ATOM 5274 C C . GLN A 1 666 ? 21.609 23.969 10.031 1 91.56 666 GLN A C 1
ATOM 5276 O O . GLN A 1 666 ? 21.078 22.891 10.312 1 91.56 666 GLN A O 1
ATOM 5281 N N . VAL A 1 667 ? 20.984 24.953 9.547 1 92.56 667 VAL A N 1
ATOM 5282 C CA . VAL A 1 667 ? 19.625 24.781 9.031 1 92.56 667 VAL A CA 1
ATOM 5283 C C . VAL A 1 667 ? 19.672 24.438 7.547 1 92.56 667 VAL A C 1
ATOM 5285 O O . VAL A 1 667 ? 20.062 25.266 6.719 1 92.56 667 VAL A O 1
ATOM 5288 N N . SER A 1 668 ? 19.312 23.25 7.312 1 90.38 668 SER A N 1
ATOM 5289 C CA . SER A 1 668 ? 19.422 22.766 5.941 1 90.38 668 SER A CA 1
ATOM 5290 C C . SER A 1 668 ? 18.547 23.578 4.992 1 90.38 668 SER A C 1
ATOM 5292 O O . SER A 1 668 ? 17.391 23.875 5.297 1 90.38 668 SER A O 1
ATOM 5294 N N . TYR A 1 669 ? 19.203 24.078 3.922 1 87.38 669 TYR A N 1
ATOM 5295 C CA . TYR A 1 669 ? 18.547 24.812 2.848 1 87.38 669 TYR A CA 1
ATOM 5296 C C . TYR A 1 669 ? 17.844 26.047 3.389 1 87.38 669 TYR A C 1
ATOM 5298 O O . TYR A 1 669 ? 16.672 26.312 3.053 1 87.38 669 TYR A O 1
ATOM 5306 N N . LEU A 1 670 ? 18.438 26.703 4.203 1 88.81 670 LEU A N 1
ATOM 5307 C CA . LEU A 1 670 ? 17.922 27.891 4.859 1 88.81 670 LEU A CA 1
ATOM 5308 C C . LEU A 1 670 ? 17.438 28.906 3.828 1 88.81 670 LEU A C 1
ATOM 5310 O O . LEU A 1 670 ? 16.359 29.484 3.984 1 88.81 670 LEU A O 1
ATOM 5314 N N . TYR A 1 671 ? 18.156 29.031 2.732 1 84.75 671 TYR A N 1
ATOM 5315 C CA . TYR A 1 671 ? 17.891 30.094 1.77 1 84.75 671 TYR A CA 1
ATOM 5316 C C . TYR A 1 671 ? 16.75 29.719 0.836 1 84.75 671 TYR A C 1
ATOM 5318 O O . TYR A 1 671 ? 16.281 30.547 0.056 1 84.75 671 TYR A O 1
ATOM 5326 N N . ASN A 1 672 ? 16.344 28.531 0.969 1 82.88 672 ASN A N 1
ATOM 5327 C CA . ASN A 1 672 ? 15.203 28.078 0.182 1 82.88 672 ASN A CA 1
ATOM 5328 C C . ASN A 1 672 ? 13.906 28.094 0.998 1 82.88 672 ASN A C 1
ATOM 5330 O O . ASN A 1 672 ? 12.836 27.812 0.473 1 82.88 672 ASN A O 1
ATOM 5334 N N . LEU A 1 673 ? 13.984 28.5 2.246 1 88.12 673 LEU A N 1
ATOM 5335 C CA . LEU A 1 673 ? 12.812 28.516 3.113 1 88.12 673 LEU A CA 1
ATOM 5336 C C . LEU A 1 673 ? 11.922 29.719 2.812 1 88.12 673 LEU A C 1
ATOM 5338 O O . LEU A 1 673 ? 12.414 30.844 2.732 1 88.12 673 LEU A O 1
ATOM 5342 N N . HIS A 1 674 ? 10.617 29.453 2.59 1 83.25 674 HIS A N 1
ATOM 5343 C CA . HIS A 1 674 ? 9.641 30.5 2.295 1 83.25 674 HIS A CA 1
ATOM 5344 C C . HIS A 1 674 ? 8.711 30.734 3.48 1 83.25 674 HIS A C 1
ATOM 5346 O O . HIS A 1 674 ? 8.477 29.828 4.281 1 83.25 674 HIS A O 1
ATOM 5352 N N . CYS A 1 675 ? 8.266 31.953 3.582 1 79.88 675 CYS A N 1
ATOM 5353 C CA . CYS A 1 675 ? 7.305 32.281 4.625 1 79.88 675 CYS A CA 1
ATOM 5354 C C . CYS A 1 675 ? 5.879 32.156 4.113 1 79.88 675 CYS A C 1
ATOM 5356 O O . CYS A 1 675 ? 5.621 32.375 2.924 1 79.88 675 CYS A O 1
ATOM 5358 N N . ASP A 1 676 ? 4.949 31.531 4.797 1 69.88 676 ASP A N 1
ATOM 5359 C CA . ASP A 1 676 ? 3.568 31.25 4.414 1 69.88 676 ASP A CA 1
ATOM 5360 C C . ASP A 1 676 ? 2.738 32.531 4.371 1 69.88 676 ASP A C 1
ATOM 5362 O O . ASP A 1 676 ? 1.775 32.625 3.607 1 69.88 676 ASP A O 1
ATOM 5366 N N . ASN A 1 677 ? 2.799 33.688 5.293 1 52.03 677 ASN A N 1
ATOM 5367 C CA . ASN A 1 677 ? 1.858 34.812 5.402 1 52.03 677 ASN A CA 1
ATOM 5368 C C . ASN A 1 677 ? 1.793 35.625 4.109 1 52.03 677 ASN A C 1
ATOM 5370 O O . ASN A 1 677 ? 0.842 36.375 3.889 1 52.03 677 ASN A O 1
ATOM 5374 N N . ASP A 1 678 ? 2.959 35.969 3.383 1 50.47 678 ASP A N 1
ATOM 5375 C CA . ASP A 1 678 ? 2.928 37.062 2.408 1 50.47 678 ASP A CA 1
ATOM 5376 C C . ASP A 1 678 ? 2.803 36.531 0.986 1 50.47 678 ASP A C 1
ATOM 5378 O O . ASP A 1 678 ? 3.338 35.469 0.673 1 50.47 678 ASP A O 1
ATOM 5382 N N . ARG A 1 679 ? 1.585 36.844 0.161 1 49.62 679 ARG A N 1
ATOM 5383 C CA . ARG A 1 679 ? 1.342 36.562 -1.252 1 49.62 679 ARG A CA 1
ATOM 5384 C C . ARG A 1 679 ? 2.654 36.438 -2.018 1 49.62 679 ARG A C 1
ATOM 5386 O O . ARG A 1 679 ? 2.744 35.656 -2.977 1 49.62 679 ARG A O 1
ATOM 5393 N N . LYS A 1 680 ? 3.379 37.5 -1.921 1 52.41 680 LYS A N 1
ATOM 5394 C CA . LYS A 1 680 ? 4.715 37.531 -2.51 1 52.41 680 LYS A CA 1
ATOM 5395 C C . LYS A 1 680 ? 5.742 36.875 -1.59 1 52.41 680 LYS A C 1
ATOM 5397 O O . LYS A 1 680 ? 6.211 37.5 -0.634 1 52.41 680 LYS A O 1
ATOM 5402 N N . SER A 1 681 ? 5.621 35.656 -1.252 1 56.72 681 SER A N 1
ATOM 5403 C CA . SER A 1 681 ? 6.242 34.812 -0.237 1 56.72 681 SER A CA 1
ATOM 5404 C C . SER A 1 681 ? 7.742 35.062 -0.15 1 56.72 681 SER A C 1
ATOM 5406 O O . SER A 1 681 ? 8.5 34.625 -1.015 1 56.72 681 SER A O 1
ATOM 5408 N N . PRO A 1 682 ? 8.156 36.094 0.651 1 65.75 682 PRO A N 1
ATOM 5409 C CA . PRO A 1 682 ? 9.594 36.312 0.81 1 65.75 682 PRO A CA 1
ATOM 5410 C C . PRO A 1 682 ? 10.297 35.156 1.477 1 65.75 682 PRO A C 1
ATOM 5412 O O . PRO A 1 682 ? 9.648 34.312 2.123 1 65.75 682 PRO A O 1
ATOM 5415 N N . TYR A 1 683 ? 11.43 34.938 1.064 1 83.62 683 TYR A N 1
ATOM 5416 C CA . TYR A 1 683 ? 12.312 34 1.755 1 83.62 683 TYR A CA 1
ATOM 5417 C C . TYR A 1 683 ? 12.5 34.406 3.211 1 83.62 683 TYR A C 1
ATOM 5419 O O . TYR A 1 683 ? 12.5 35.594 3.537 1 83.62 683 TYR A O 1
ATOM 5427 N N . LEU A 1 684 ? 12.555 33.5 4.074 1 87.12 684 LEU A N 1
ATOM 5428 C CA . LEU A 1 684 ? 12.711 33.719 5.512 1 87.12 684 LEU A CA 1
ATOM 5429 C C . LEU A 1 684 ? 13.914 34.594 5.805 1 87.12 684 LEU A C 1
ATOM 5431 O O . LEU A 1 684 ? 13.859 35.469 6.684 1 87.12 684 LEU A O 1
ATOM 5435 N N . TRP A 1 685 ? 14.977 34.438 5.062 1 83.44 685 TRP A N 1
ATOM 5436 C CA . TRP A 1 685 ? 16.203 35.188 5.332 1 83.44 685 TRP A CA 1
ATOM 5437 C C . TRP A 1 685 ? 16.062 36.625 4.914 1 83.44 685 TRP A C 1
ATOM 5439 O O . TRP A 1 685 ? 16.828 37.5 5.367 1 83.44 685 TRP A O 1
ATOM 5449 N N . GLN A 1 686 ? 15.078 36.969 4.074 1 81.88 686 GLN A N 1
ATOM 5450 C CA . GLN A 1 686 ? 14.859 38.312 3.584 1 81.88 686 GLN A CA 1
ATOM 5451 C C . GLN A 1 686 ? 13.867 39.062 4.457 1 81.88 686 GLN A C 1
ATOM 5453 O O . GLN A 1 686 ? 13.594 40.25 4.227 1 81.88 686 GLN A O 1
ATOM 5458 N N . PHE A 1 687 ? 13.367 38.469 5.441 1 82.31 687 PHE A N 1
ATOM 5459 C CA . PHE A 1 687 ? 12.398 39.062 6.355 1 82.31 687 PHE A CA 1
ATOM 5460 C C . PHE A 1 687 ? 13.031 40.219 7.137 1 82.31 687 PHE A C 1
ATOM 5462 O O . PHE A 1 687 ? 14.078 40.031 7.762 1 82.31 687 PHE A O 1
ATOM 5469 N N . ASP A 1 688 ? 12.469 41.438 6.867 1 77.69 688 ASP A N 1
ATOM 5470 C CA . ASP A 1 688 ? 12.953 42.625 7.586 1 77.69 688 ASP A CA 1
ATOM 5471 C C . ASP A 1 688 ? 12.414 42.656 9.016 1 77.69 688 ASP A C 1
ATOM 5473 O O . ASP A 1 688 ? 11.242 42.969 9.227 1 77.69 688 ASP A O 1
ATOM 5477 N N . ASP A 1 689 ? 13.172 42.219 9.922 1 75.94 689 ASP A N 1
ATOM 5478 C CA . ASP A 1 689 ? 12.719 42.125 11.312 1 75.94 689 ASP A CA 1
ATOM 5479 C C . ASP A 1 689 ? 13.039 43.406 12.078 1 75.94 689 ASP A C 1
ATOM 5481 O O . ASP A 1 689 ? 12.984 43.438 13.312 1 75.94 689 ASP A O 1
ATOM 5485 N N . THR A 1 690 ? 13.398 44.5 11.406 1 73.19 690 THR A N 1
ATOM 5486 C CA . THR A 1 690 ? 13.695 45.75 12.086 1 73.19 690 THR A CA 1
ATOM 5487 C C . THR A 1 690 ? 12.453 46.312 12.789 1 73.19 690 THR A C 1
ATOM 5489 O O . THR A 1 690 ? 12.555 46.906 13.859 1 73.19 690 THR A O 1
ATOM 5492 N N . ALA A 1 691 ? 11.328 46 12.148 1 66.81 691 ALA A N 1
ATOM 5493 C CA . ALA A 1 691 ? 10.07 46.469 12.695 1 66.81 691 ALA A CA 1
ATOM 5494 C C . ALA A 1 691 ? 9.75 45.781 14.023 1 66.81 691 ALA A C 1
ATOM 5496 O O . ALA A 1 691 ? 9.117 46.375 14.898 1 66.81 691 ALA A O 1
ATOM 5497 N N . CYS A 1 692 ? 10.281 44.594 14.094 1 73.62 692 CYS A N 1
ATOM 5498 C CA . CYS A 1 692 ? 10.016 43.875 15.32 1 73.62 692 CYS A CA 1
ATOM 5499 C C . CYS A 1 692 ? 10.812 44.438 16.484 1 73.62 692 CYS A C 1
ATOM 5501 O O . CYS A 1 692 ? 10.344 44.438 17.625 1 73.62 692 CYS A O 1
ATOM 5503 N N . SER A 1 693 ? 11.945 44.906 16.281 1 62.06 693 SER A N 1
ATOM 5504 C CA . SER A 1 693 ? 12.766 45.531 17.312 1 62.06 693 SER A CA 1
ATOM 5505 C C . SER A 1 693 ? 12.172 46.875 17.766 1 62.06 693 SER A C 1
ATOM 5507 O O . SER A 1 693 ? 12.273 47.25 18.938 1 62.06 693 SER A O 1
ATOM 5509 N N . TYR A 1 694 ? 11.414 47.438 16.859 1 58.66 694 TYR A N 1
ATOM 5510 C CA . TYR A 1 694 ? 10.82 48.719 17.156 1 58.66 694 TYR A CA 1
ATOM 5511 C C . TYR A 1 694 ? 9.633 48.562 18.109 1 58.66 694 TYR A C 1
ATOM 5513 O O . TYR A 1 694 ? 9.359 49.469 18.922 1 58.66 694 TYR A O 1
ATOM 5521 N N . GLU A 1 695 ? 9.047 47.5 18.047 1 58.12 695 GLU A N 1
ATOM 5522 C CA . GLU A 1 695 ? 7.91 47.312 18.953 1 58.12 695 GLU A CA 1
ATOM 5523 C C . GLU A 1 695 ? 8.359 47.312 20.406 1 58.12 695 GLU A C 1
ATOM 5525 O O . GLU A 1 695 ? 7.703 47.906 21.25 1 58.12 695 GLU A O 1
ATOM 5530 N N . ASN A 1 696 ? 9.398 46.688 20.609 1 57.59 696 ASN A N 1
ATOM 5531 C CA . ASN A 1 696 ? 9.914 46.719 21.984 1 57.59 696 ASN A CA 1
ATOM 5532 C C . ASN A 1 696 ? 10.414 48.125 22.328 1 57.59 696 ASN A C 1
ATOM 5534 O O . ASN A 1 696 ? 10.188 48.594 23.453 1 57.59 696 ASN A O 1
ATOM 5538 N N . ILE A 1 697 ? 11.062 48.75 21.344 1 61.41 697 ILE A N 1
ATOM 5539 C CA . ILE A 1 697 ? 11.555 50.094 21.578 1 61.41 697 ILE A CA 1
ATOM 5540 C C . ILE A 1 697 ? 10.375 51.062 21.719 1 61.41 697 ILE A C 1
ATOM 5542 O O . ILE A 1 697 ? 10.367 51.906 22.594 1 61.41 697 ILE A O 1
ATOM 5546 N N . SER A 1 698 ? 9.477 50.75 20.891 1 59.88 698 SER A N 1
ATOM 5547 C CA . SER A 1 698 ? 8.312 51.625 20.953 1 59.88 698 SER A CA 1
ATOM 5548 C C . SER A 1 698 ? 7.562 51.438 22.266 1 59.88 698 SER A C 1
ATOM 5550 O O . SER A 1 698 ? 7.105 52.438 22.859 1 59.88 698 SER A O 1
ATOM 5552 N N . PHE A 1 699 ? 7.543 50.312 22.703 1 63.59 699 PHE A N 1
ATOM 5553 C CA . PHE A 1 699 ? 6.891 50.062 24 1 63.59 699 PHE A CA 1
ATOM 5554 C C . PHE A 1 699 ? 7.68 50.719 25.125 1 63.59 699 PHE A C 1
ATOM 5556 O O . PHE A 1 699 ? 7.098 51.344 26.016 1 63.59 699 PHE A O 1
ATOM 5563 N N . ASN A 1 700 ? 8.93 50.594 25.031 1 64.06 700 ASN A N 1
ATOM 5564 C CA . ASN A 1 700 ? 9.773 51.219 26.047 1 64.06 700 ASN A CA 1
ATOM 5565 C C . ASN A 1 700 ? 9.711 52.75 25.969 1 64.06 700 ASN A C 1
ATOM 5567 O O . ASN A 1 700 ? 9.672 53.406 27 1 64.06 700 ASN A O 1
ATOM 5571 N N . LEU A 1 701 ? 9.648 53.188 24.797 1 66.12 701 LEU A N 1
ATOM 5572 C CA . LEU A 1 701 ? 9.492 54.656 24.625 1 66.12 701 LEU A CA 1
ATOM 5573 C C . LEU A 1 701 ? 8.125 55.094 25.109 1 66.12 701 LEU A C 1
ATOM 5575 O O . LEU A 1 701 ? 8 56.156 25.734 1 66.12 701 LEU A O 1
ATOM 5579 N N . PHE A 1 702 ? 7.195 54.25 24.859 1 64.5 702 PHE A N 1
ATOM 5580 C CA . PHE A 1 702 ? 5.859 54.562 25.359 1 64.5 702 PHE A CA 1
ATOM 5581 C C . PHE A 1 702 ? 5.844 54.625 26.875 1 64.5 702 PHE A C 1
ATOM 5583 O O . PHE A 1 702 ? 5.289 55.562 27.469 1 64.5 702 PHE A O 1
ATOM 5590 N N . ILE A 1 703 ? 6.465 53.781 27.484 1 70.81 703 ILE A N 1
ATOM 5591 C CA . ILE A 1 703 ? 6.523 53.781 28.938 1 70.81 703 ILE A CA 1
ATOM 5592 C C . ILE A 1 703 ? 7.305 55 29.422 1 70.81 703 ILE A C 1
ATOM 5594 O O . ILE A 1 703 ? 6.887 55.656 30.359 1 70.81 703 ILE A O 1
ATOM 5598 N N . THR A 1 704 ? 8.398 55.344 28.797 1 74.81 704 THR A N 1
ATOM 5599 C CA . THR A 1 704 ? 9.242 56.469 29.219 1 74.81 704 THR A CA 1
ATOM 5600 C C . THR A 1 704 ? 8.523 57.781 29.031 1 74.81 704 THR A C 1
ATOM 5602 O O . THR A 1 704 ? 8.539 58.656 29.922 1 74.81 704 THR A O 1
ATOM 5605 N N . PHE A 1 705 ? 7.82 57.844 27.953 1 71.12 705 PHE A N 1
ATOM 5606 C CA . PHE A 1 705 ? 7.133 59.094 27.703 1 71.12 705 PHE A CA 1
ATOM 5607 C C . PHE A 1 705 ? 5.891 59.219 28.578 1 71.12 705 PHE A C 1
ATOM 5609 O O . PHE A 1 705 ? 5.539 60.312 29.031 1 71.12 705 PHE A O 1
ATOM 5616 N N . SER A 1 706 ? 5.305 58.156 28.938 1 74.62 706 SER A N 1
ATOM 5617 C CA . SER A 1 706 ? 4.156 58.188 29.828 1 74.62 706 SER A CA 1
ATOM 5618 C C . SER A 1 706 ? 4.566 58.594 31.25 1 74.62 706 SER A C 1
ATOM 5620 O O . SER A 1 706 ? 3.879 59.375 31.906 1 74.62 706 SER A O 1
ATOM 5622 N N . VAL A 1 707 ? 5.664 58.156 31.625 1 78.56 707 VAL A N 1
ATOM 5623 C CA . VAL A 1 707 ? 6.18 58.5 32.938 1 78.56 707 VAL A CA 1
ATOM 5624 C C . VAL A 1 707 ? 6.59 59.969 32.969 1 78.56 707 VAL A C 1
ATOM 5626 O O . VAL A 1 707 ? 6.312 60.688 33.906 1 78.56 707 VAL A O 1
ATOM 5629 N N . MET A 1 708 ? 7.172 60.5 31.891 1 79.06 708 MET A N 1
ATOM 5630 C CA . MET A 1 708 ? 7.574 61.906 31.781 1 79.06 708 MET A CA 1
ATOM 5631 C C . MET A 1 708 ? 6.355 62.812 31.766 1 79.06 708 MET A C 1
ATOM 5633 O O . MET A 1 708 ? 6.375 63.875 32.375 1 79.06 708 MET A O 1
ATOM 5637 N N . ASP A 1 709 ? 5.383 62.344 31.172 1 71.88 709 ASP A N 1
ATOM 5638 C CA . ASP A 1 709 ? 4.152 63.125 31.125 1 71.88 709 ASP A CA 1
ATOM 5639 C C . ASP A 1 709 ? 3.494 63.188 32.5 1 71.88 709 ASP A C 1
ATOM 5641 O O . ASP A 1 709 ? 3.018 64.25 32.906 1 71.88 709 ASP A O 1
ATOM 5645 N N . VAL A 1 710 ? 3.445 62.188 33.188 1 77.06 710 VAL A N 1
ATOM 5646 C CA . VAL A 1 710 ? 2.887 62.156 34.531 1 77.06 710 VAL A CA 1
ATOM 5647 C C . VAL A 1 710 ? 3.723 63.062 35.469 1 77.06 710 VAL A C 1
ATOM 5649 O O . VAL A 1 710 ? 3.176 63.844 36.25 1 77.06 710 VAL A O 1
ATOM 5652 N N . LEU A 1 711 ? 5.012 63.031 35.281 1 78.81 711 LEU A N 1
ATOM 5653 C CA . LEU A 1 711 ? 5.91 63.875 36.062 1 78.81 711 LEU A CA 1
ATOM 5654 C C . LEU A 1 711 ? 5.699 65.375 35.719 1 78.81 711 LEU A C 1
ATOM 5656 O O . LEU A 1 711 ? 5.715 66.188 36.625 1 78.81 711 LEU A O 1
ATOM 5660 N N . PHE A 1 712 ? 5.488 65.625 34.5 1 78.75 712 PHE A N 1
ATOM 5661 C CA . PHE A 1 712 ? 5.254 67 34.062 1 78.75 712 PHE A CA 1
ATOM 5662 C C . PHE A 1 712 ? 3.943 67.5 34.625 1 78.75 712 PHE A C 1
ATOM 5664 O O . PHE A 1 712 ? 3.885 68.625 35.094 1 78.75 712 PHE A O 1
ATOM 5671 N N . VAL A 1 713 ? 2.916 66.75 34.656 1 70.56 713 VAL A N 1
ATOM 5672 C CA . VAL A 1 713 ? 1.633 67.125 35.219 1 70.56 713 VAL A CA 1
ATOM 5673 C C . VAL A 1 713 ? 1.782 67.375 36.719 1 70.56 713 VAL A C 1
ATOM 5675 O O . VAL A 1 713 ? 1.229 68.312 37.281 1 70.56 713 VAL A O 1
ATOM 5678 N N . CYS A 1 714 ? 2.527 66.625 37.312 1 78.12 714 CYS A N 1
ATOM 5679 C CA . CYS A 1 714 ? 2.754 66.75 38.75 1 78.12 714 CYS A CA 1
ATOM 5680 C C . CYS A 1 714 ? 3.512 68.062 39.062 1 78.12 714 CYS A C 1
ATOM 5682 O O . CYS A 1 714 ? 3.18 68.75 40 1 78.12 714 CYS A O 1
ATOM 5684 N N . VAL A 1 715 ? 4.484 68.438 38.219 1 76.94 715 VAL A N 1
ATOM 5685 C CA . VAL A 1 715 ? 5.254 69.688 38.375 1 76.94 715 VAL A CA 1
ATOM 5686 C C . VAL A 1 715 ? 4.359 70.875 38.094 1 76.94 715 VAL A C 1
ATOM 5688 O O . VAL A 1 715 ? 4.402 71.875 38.844 1 76.94 715 VAL A O 1
ATOM 5691 N N . CYS A 1 716 ? 3.531 70.688 37.156 1 69.75 716 CYS A N 1
ATOM 5692 C CA . CYS A 1 716 ? 2.617 71.812 36.844 1 69.75 716 CYS A CA 1
ATOM 5693 C C . CYS A 1 716 ? 1.578 72 37.938 1 69.75 716 CYS A C 1
ATOM 5695 O O . CYS A 1 716 ? 1.259 73.125 38.312 1 69.75 716 CYS A O 1
ATOM 5697 N N . LEU A 1 717 ? 1.107 70.938 38.469 1 70.75 717 LEU A N 1
ATOM 5698 C CA . LEU A 1 717 ? 0.152 71 39.562 1 70.75 717 LEU A CA 1
ATOM 5699 C C . LEU A 1 717 ? 0.811 71.562 40.812 1 70.75 717 LEU A C 1
ATOM 5701 O O . LEU A 1 717 ? 0.209 72.375 41.531 1 70.75 717 LEU A O 1
ATOM 5705 N N . ALA A 1 718 ? 2.018 71.188 41 1 73.56 718 ALA A N 1
ATOM 5706 C CA . ALA A 1 718 ? 2.777 71.75 42.125 1 73.56 718 ALA A CA 1
ATOM 5707 C C . ALA A 1 718 ? 3.061 73.188 41.938 1 73.56 718 ALA A C 1
ATOM 5709 O O . ALA A 1 718 ? 2.977 74 42.875 1 73.56 718 ALA A O 1
ATOM 5710 N N . TRP A 1 719 ? 3.297 73.562 40.781 1 66.94 719 TRP A N 1
ATOM 5711 C CA . TRP A 1 719 ? 3.535 75 40.438 1 66.94 719 TRP A CA 1
ATOM 5712 C C . TRP A 1 719 ? 2.258 75.812 40.594 1 66.94 719 TRP A C 1
ATOM 5714 O O . TRP A 1 719 ? 2.291 76.938 41.094 1 66.94 719 TRP A O 1
ATOM 5724 N N . HIS A 1 720 ? 1.191 75.125 40.25 1 61.34 720 HIS A N 1
ATOM 5725 C CA . HIS A 1 720 ? -0.083 75.875 40.344 1 61.34 720 HIS A CA 1
ATOM 5726 C C . HIS A 1 720 ? -0.532 76 41.812 1 61.34 720 HIS A C 1
ATOM 5728 O O . HIS A 1 720 ? -1.056 77 42.219 1 61.34 720 HIS A O 1
ATOM 5734 N N . THR A 1 721 ? -0.381 75 42.562 1 63.03 721 THR A N 1
ATOM 5735 C CA . THR A 1 721 ? -0.859 75 43.938 1 63.03 721 THR A CA 1
ATOM 5736 C C . THR A 1 721 ? 0.13 75.75 44.812 1 63.03 721 THR A C 1
ATOM 5738 O O . THR A 1 721 ? -0.271 76.5 45.719 1 63.03 721 THR A O 1
ATOM 5741 N N . GLN A 1 722 ? 1.436 75.5 44.562 1 59 722 GLN A N 1
ATOM 5742 C CA . GLN A 1 722 ? 2.439 76.125 45.438 1 59 722 GLN A CA 1
ATOM 5743 C C . GLN A 1 722 ? 3.361 77.062 44.656 1 59 722 GLN A C 1
ATOM 5745 O O . GLN A 1 722 ? 4.492 77.312 45.062 1 59 722 GLN A O 1
ATOM 5750 N N . GLY A 1 723 ? 2.811 77.5 43.531 1 56.16 723 GLY A N 1
ATOM 5751 C CA . GLY A 1 723 ? 3.537 78.312 42.562 1 56.16 723 GLY A CA 1
ATOM 5752 C C . GLY A 1 723 ? 4.262 79.438 43.219 1 56.16 723 GLY A C 1
ATOM 5753 O O . GLY A 1 723 ? 5.473 79.625 43.031 1 56.16 723 GLY A O 1
ATOM 5754 N N . PRO A 1 724 ? 3.41 80.312 43.906 1 56.94 724 PRO A N 1
ATOM 5755 C CA . PRO A 1 724 ? 4.105 81.438 44.5 1 56.94 724 PRO A CA 1
ATOM 5756 C C . PRO A 1 724 ? 5.195 81.062 45.5 1 56.94 724 PRO A C 1
ATOM 5758 O O . PRO A 1 724 ? 6.262 81.688 45.531 1 56.94 724 PRO A O 1
ATOM 5761 N N . ALA A 1 725 ? 4.941 80 46.188 1 57.38 725 ALA A N 1
ATOM 5762 C CA . ALA A 1 725 ? 5.941 79.562 47.156 1 57.38 725 ALA A CA 1
ATOM 5763 C C . ALA A 1 725 ? 7.172 79 46.438 1 57.38 725 ALA A C 1
ATOM 5765 O O . ALA A 1 725 ? 8.305 79.25 46.844 1 57.38 725 ALA A O 1
ATOM 5766 N N . LEU A 1 726 ? 6.906 78.25 45.281 1 63.31 726 LEU A N 1
ATOM 5767 C CA . LEU A 1 726 ? 8.016 77.688 44.531 1 63.31 726 LEU A CA 1
ATOM 5768 C C . LEU A 1 726 ? 8.781 78.75 43.781 1 63.31 726 LEU A C 1
ATOM 5770 O O . LEU A 1 726 ? 10.008 78.688 43.688 1 63.31 726 LEU A O 1
ATOM 5774 N N . ARG A 1 727 ? 8.133 79.75 43.312 1 59.03 727 ARG A N 1
ATOM 5775 C CA . ARG A 1 727 ? 8.797 80.875 42.719 1 59.03 727 ARG A CA 1
ATOM 5776 C C . ARG A 1 727 ? 9.633 81.625 43.75 1 59.03 727 ARG A C 1
ATOM 5778 O O . ARG A 1 727 ? 10.758 82.062 43.469 1 59.03 727 ARG A O 1
ATOM 5785 N N . TYR A 1 728 ? 9 81.812 44.938 1 56.94 728 TYR A N 1
ATOM 5786 C CA . TYR A 1 728 ? 9.734 82.438 46.031 1 56.94 728 TYR A CA 1
ATOM 5787 C C . TYR A 1 728 ? 10.969 81.625 46.406 1 56.94 728 TYR A C 1
ATOM 5789 O O . TYR A 1 728 ? 12.055 82.188 46.562 1 56.94 728 TYR A O 1
ATOM 5797 N N . LEU A 1 729 ? 10.766 80.312 46.281 1 59.88 729 LEU A N 1
ATOM 5798 C CA . LEU A 1 729 ? 11.891 79.438 46.625 1 59.88 729 LEU A CA 1
ATOM 5799 C C . LEU A 1 729 ? 12.945 79.438 45.5 1 59.88 729 LEU A C 1
ATOM 5801 O O . LEU A 1 729 ? 14.148 79.5 45.812 1 59.88 729 LEU A O 1
ATOM 5805 N N . LEU A 1 730 ? 12.484 79.5 44.312 1 62.75 730 LEU A N 1
ATOM 5806 C CA . LEU A 1 730 ? 13.406 79.625 43.188 1 62.75 730 LEU A CA 1
ATOM 5807 C C . LEU A 1 730 ? 14.109 80.938 43.156 1 62.75 730 LEU A C 1
ATOM 5809 O O . LEU A 1 730 ? 15.297 81.062 42.844 1 62.75 730 LEU A O 1
ATOM 5813 N N . LEU A 1 731 ? 13.422 82 43.594 1 56.47 731 LEU A N 1
ATOM 5814 C CA . LEU A 1 731 ? 14.031 83.312 43.719 1 56.47 731 LEU A CA 1
ATOM 5815 C C . LEU A 1 731 ? 15.023 83.375 44.875 1 56.47 731 LEU A C 1
ATOM 5817 O O . LEU A 1 731 ? 16.094 83.938 44.75 1 56.47 731 LEU A O 1
ATOM 5821 N N . ILE A 1 732 ? 14.695 82.688 45.938 1 56.06 732 ILE A N 1
ATOM 5822 C CA . ILE A 1 732 ? 15.617 82.625 47.062 1 56.06 732 ILE A CA 1
ATOM 5823 C C . ILE A 1 732 ? 16.859 81.812 46.656 1 56.06 732 ILE A C 1
ATOM 5825 O O . ILE A 1 732 ? 17.984 82.25 46.969 1 56.06 732 ILE A O 1
ATOM 5829 N N . LEU A 1 733 ? 16.562 80.812 45.812 1 60.19 733 LEU A N 1
ATOM 5830 C CA . LEU A 1 733 ? 17.688 79.938 45.375 1 60.19 733 LEU A CA 1
ATOM 5831 C C . LEU A 1 733 ? 18.547 80.688 44.344 1 60.19 733 LEU A C 1
ATOM 5833 O O . LEU A 1 733 ? 19.781 80.625 44.406 1 60.19 733 LEU A O 1
ATOM 5837 N N . LYS A 1 734 ? 18 81.375 43.469 1 56 734 LYS A N 1
ATOM 5838 C CA . LYS A 1 734 ? 18.734 82.188 42.531 1 56 734 LYS A CA 1
ATOM 5839 C C . LYS A 1 734 ? 19.469 83.312 43.25 1 56 734 LYS A C 1
ATOM 5841 O O . LYS A 1 734 ? 20.609 83.625 42.938 1 56 734 LYS A O 1
ATOM 5846 N N . ALA A 1 735 ? 18.828 83.938 44.219 1 53.66 735 ALA A N 1
ATOM 5847 C CA . ALA A 1 735 ? 19.438 85 45.031 1 53.66 735 ALA A CA 1
ATOM 5848 C C . ALA A 1 735 ? 20.594 84.438 45.844 1 53.66 735 ALA A C 1
ATOM 5850 O O . ALA A 1 735 ? 21.641 85.062 45.969 1 53.66 735 ALA A O 1
ATOM 5851 N N . LYS A 1 736 ? 20.406 83.312 46.312 1 54.44 736 LYS A N 1
ATOM 5852 C CA . LYS A 1 736 ? 21.5 82.75 47.094 1 54.44 736 LYS A CA 1
ATOM 5853 C C . LYS A 1 736 ? 22.672 82.375 46.188 1 54.44 736 LYS A C 1
ATOM 5855 O O . LYS A 1 736 ? 23.828 82.5 46.562 1 54.44 736 LYS A O 1
ATOM 5860 N N . LEU A 1 737 ? 22.266 81.938 45 1 54.75 737 LEU A N 1
ATOM 5861 C CA . LEU A 1 737 ? 23.328 81.562 44.062 1 54.75 737 LEU A CA 1
ATOM 5862 C C . LEU A 1 737 ? 24.016 82.812 43.5 1 54.75 737 LEU A C 1
ATOM 5864 O O . LEU A 1 737 ? 25.234 82.812 43.281 1 54.75 737 LEU A O 1
ATOM 5868 N N . ARG A 1 738 ? 23.406 84 43.312 1 47.72 738 ARG A N 1
ATOM 5869 C CA . ARG A 1 738 ? 24.031 85.25 42.875 1 47.72 738 ARG A CA 1
ATOM 5870 C C . ARG A 1 738 ? 24.625 86 44.062 1 47.72 738 ARG A C 1
ATOM 5872 O O . ARG A 1 738 ? 25.547 86.812 43.875 1 47.72 738 ARG A O 1
ATOM 5879 N N . GLY A 1 739 ? 24 85.938 45.188 1 46 739 GLY A N 1
ATOM 5880 C CA . GLY A 1 739 ? 24.469 86.688 46.375 1 46 739 GLY A CA 1
ATOM 5881 C C . GLY A 1 739 ? 25.906 86.375 46.75 1 46 739 GLY A C 1
ATOM 5882 O O . GLY A 1 739 ? 26.562 87.125 47.469 1 46 739 GLY A O 1
ATOM 5883 N N . SER A 1 740 ? 26.391 85.125 46.375 1 44.91 740 SER A N 1
ATOM 5884 C CA . SER A 1 740 ? 27.75 84.938 46.844 1 44.91 740 SER A CA 1
ATOM 5885 C C . SER A 1 740 ? 28.734 85.875 46.188 1 44.91 740 SER A C 1
ATOM 5887 O O . SER A 1 740 ? 29.875 86 46.625 1 44.91 740 SER A O 1
ATOM 5889 N N . ARG A 1 741 ? 28.453 86.5 44.969 1 41.03 741 ARG A N 1
ATOM 5890 C CA . ARG A 1 741 ? 29.562 87.188 44.344 1 41.03 741 ARG A CA 1
ATOM 5891 C C . ARG A 1 741 ? 29.719 88.562 44.906 1 41.03 741 ARG A C 1
ATOM 5893 O O . ARG A 1 741 ? 30.844 89.062 45.062 1 41.03 741 ARG A O 1
ATOM 5900 N N . LEU A 1 742 ? 28.719 89.5 44.844 1 37.69 742 LEU A N 1
ATOM 5901 C CA . LEU A 1 742 ? 29.016 90.938 44.938 1 37.69 742 LEU A CA 1
ATOM 5902 C C . LEU A 1 742 ? 29.172 91.312 46.406 1 37.69 742 LEU A C 1
ATOM 5904 O O . LEU A 1 742 ? 28.203 91.75 47.031 1 37.69 742 LEU A O 1
ATOM 5908 N N . ALA A 1 743 ? 29.625 90.625 47.281 1 39.91 743 ALA A N 1
ATOM 5909 C CA . ALA A 1 743 ? 29.984 91.062 48.625 1 39.91 743 ALA A CA 1
ATOM 5910 C C . ALA A 1 743 ? 30.906 92.312 48.562 1 39.91 743 ALA A C 1
ATOM 5912 O O . ALA A 1 743 ? 32.125 92.125 48.5 1 39.91 743 ALA A O 1
ATOM 5913 N N . VAL A 1 744 ? 30.672 93.188 47.469 1 39.5 744 VAL A N 1
ATOM 5914 C CA . VAL A 1 744 ? 31.484 94.375 47.625 1 39.5 744 VAL A CA 1
ATOM 5915 C C . VAL A 1 744 ? 31.219 95 48.969 1 39.5 744 VAL A C 1
ATOM 5917 O O . VAL A 1 744 ? 30.078 95.125 49.406 1 39.5 744 VAL A O 1
ATOM 5920 N N . ARG A 1 745 ? 32.188 95.062 49.812 1 43.38 745 ARG A N 1
ATOM 5921 C CA . ARG A 1 745 ? 32.406 95.75 51.062 1 43.38 745 ARG A CA 1
ATOM 5922 C C . ARG A 1 745 ? 31.859 97.188 51.062 1 43.38 745 ARG A C 1
ATOM 5924 O O . ARG A 1 745 ? 32.531 98.125 50.625 1 43.38 745 ARG A O 1
ATOM 5931 N N . SER A 1 746 ? 30.734 97.562 50.469 1 47.81 746 SER A N 1
ATOM 5932 C CA . SER A 1 746 ? 30.344 98.938 50.562 1 47.81 746 SER A CA 1
ATOM 5933 C C . SER A 1 746 ? 30.297 99.438 52.031 1 47.81 746 SER A C 1
ATOM 5935 O O . SER A 1 746 ? 29.953 98.625 52.906 1 47.81 746 SER A O 1
ATOM 5937 N N . LYS A 1 747 ? 31.109 100.375 52.406 1 58.84 747 LYS A N 1
ATOM 5938 C CA . LYS A 1 747 ? 31.281 101.125 53.656 1 58.84 747 LYS A CA 1
ATOM 5939 C C . LYS A 1 747 ? 29.938 101.625 54.156 1 58.84 747 LYS A C 1
ATOM 5941 O O . LYS A 1 747 ? 29.25 102.438 53.5 1 58.84 747 LYS A O 1
ATOM 5946 N N . PHE A 1 748 ? 29.141 101.062 55.031 1 68 748 PHE A N 1
ATOM 5947 C CA . PHE A 1 748 ? 27.922 101.5 55.688 1 68 748 PHE A CA 1
ATOM 5948 C C . PHE A 1 748 ? 28.234 102.625 56.719 1 68 748 PHE A C 1
ATOM 5950 O O . PHE A 1 748 ? 29.281 102.562 57.344 1 68 748 PHE A O 1
ATOM 5957 N N . GLN A 1 749 ? 27.609 103.75 56.719 1 78 749 GLN A N 1
ATOM 5958 C CA . GLN A 1 749 ? 27.797 104.875 57.656 1 78 749 GLN A CA 1
ATOM 5959 C C . GLN A 1 749 ? 27.328 104.438 59.062 1 78 749 GLN A C 1
ATOM 5961 O O . GLN A 1 749 ? 27.969 104.812 60.031 1 78 749 GLN A O 1
ATOM 5966 N N . TYR A 1 750 ? 26.281 103.688 59.125 1 82.25 750 TYR A N 1
ATOM 5967 C CA . TYR A 1 750 ? 25.734 103.25 60.406 1 82.25 750 TYR A CA 1
ATOM 5968 C C . TYR A 1 750 ? 25.672 101.75 60.5 1 82.25 750 TYR A C 1
ATOM 5970 O O . TYR A 1 750 ? 25.641 101.062 59.469 1 82.25 750 TYR A O 1
ATOM 5978 N N . ASP A 1 751 ? 25.734 101.188 61.656 1 81.81 751 ASP A N 1
ATOM 5979 C CA . ASP A 1 751 ? 25.656 99.75 61.844 1 81.81 751 ASP A CA 1
ATOM 5980 C C . ASP A 1 751 ? 24.203 99.25 61.812 1 81.81 751 ASP A C 1
ATOM 5982 O O . ASP A 1 751 ? 23.922 98.188 61.312 1 81.81 751 ASP A O 1
ATOM 5986 N N . ALA A 1 752 ? 23.328 100.062 62.438 1 85.62 752 ALA A N 1
ATOM 5987 C CA . ALA A 1 752 ? 21.922 99.625 62.438 1 85.62 752 ALA A CA 1
ATOM 5988 C C . ALA A 1 752 ? 21 100.875 62.438 1 85.62 752 ALA A C 1
ATOM 5990 O O . ALA A 1 752 ? 21.266 101.875 63.094 1 85.62 752 ALA A O 1
ATOM 5991 N N . PHE A 1 753 ? 19.938 100.812 61.719 1 85.38 753 PHE A N 1
ATOM 5992 C CA . PHE A 1 753 ? 18.797 101.75 61.781 1 85.38 753 PHE A CA 1
ATOM 5993 C C . PHE A 1 753 ? 17.688 101.188 62.656 1 85.38 753 PHE A C 1
ATOM 5995 O O . PHE A 1 753 ? 17.312 100 62.531 1 85.38 753 PHE A O 1
ATOM 6002 N N . ILE A 1 754 ? 17.281 102 63.688 1 86 754 ILE A N 1
ATOM 6003 C CA . ILE A 1 754 ? 16.25 101.562 64.625 1 86 754 ILE A CA 1
ATOM 6004 C C . ILE A 1 754 ? 14.898 102.125 64.25 1 86 754 ILE A C 1
ATOM 6006 O O . ILE A 1 754 ? 14.727 103.312 64.188 1 86 754 ILE A O 1
ATOM 6010 N N . SER A 1 755 ? 13.93 101.312 63.906 1 85.38 755 SER A N 1
ATOM 6011 C CA . SER A 1 755 ? 12.547 101.625 63.625 1 85.38 755 SER A CA 1
ATOM 6012 C C . SER A 1 755 ? 11.641 101.375 64.812 1 85.38 755 SER A C 1
ATOM 6014 O O . SER A 1 755 ? 11.562 100.188 65.312 1 85.38 755 SER A O 1
ATOM 6016 N N . TYR A 1 756 ? 11.016 102.375 65.438 1 83.62 756 TYR A N 1
ATOM 6017 C CA . TYR A 1 756 ? 10.164 102.188 66.625 1 83.62 756 TYR A CA 1
ATOM 6018 C C . TYR A 1 756 ? 9 103.188 66.625 1 83.62 756 TYR A C 1
ATOM 6020 O O . TYR A 1 756 ? 9.047 104.188 65.875 1 83.62 756 TYR A O 1
ATOM 6028 N N . SER A 1 757 ? 7.949 102.812 67.312 1 82.5 757 SER A N 1
ATOM 6029 C CA . SER A 1 757 ? 6.801 103.75 67.5 1 82.5 757 SER A CA 1
ATOM 6030 C C . SER A 1 757 ? 7.094 104.812 68.5 1 82.5 757 SER A C 1
ATOM 6032 O O . SER A 1 757 ? 7.895 104.625 69.438 1 82.5 757 SER A O 1
ATOM 6034 N N . ALA A 1 758 ? 6.559 106.062 68.375 1 80.81 758 ALA A N 1
ATOM 6035 C CA . ALA A 1 758 ? 6.762 107.188 69.25 1 80.81 758 ALA A CA 1
ATOM 6036 C C . ALA A 1 758 ? 6.445 106.875 70.688 1 80.81 758 ALA A C 1
ATOM 6038 O O . ALA A 1 758 ? 7.066 107.375 71.625 1 80.81 758 ALA A O 1
ATOM 6039 N N . LYS A 1 759 ? 5.551 105.875 70.875 1 82.12 759 LYS A N 1
ATOM 6040 C CA . LYS A 1 759 ? 5.141 105.5 72.188 1 82.12 759 LYS A CA 1
ATOM 6041 C C . LYS A 1 759 ? 6.203 104.625 72.875 1 82.12 759 LYS A C 1
ATOM 6043 O O . LYS A 1 759 ? 6.27 104.562 74.125 1 82.12 759 LYS A O 1
ATOM 6048 N N . ASP A 1 760 ? 7.105 104.062 72.125 1 81.81 760 ASP A N 1
ATOM 6049 C CA . ASP A 1 760 ? 8.141 103.188 72.688 1 81.81 760 ASP A CA 1
ATOM 6050 C C . ASP A 1 760 ? 9.5 103.875 72.688 1 81.81 760 ASP A C 1
ATOM 6052 O O . ASP A 1 760 ? 10.531 103.25 72.812 1 81.81 760 ASP A O 1
ATOM 6056 N N . GLU A 1 761 ? 9.555 105.125 72.5 1 83.31 761 GLU A N 1
ATOM 6057 C CA . GLU A 1 761 ? 10.789 105.875 72.375 1 83.31 761 GLU A CA 1
ATOM 6058 C C . GLU A 1 761 ? 11.562 105.812 73.688 1 83.31 761 GLU A C 1
ATOM 6060 O O . GLU A 1 761 ? 12.797 105.812 73.688 1 83.31 761 GLU A O 1
ATOM 6065 N N . SER A 1 762 ? 10.859 105.812 74.875 1 84.88 762 SER A N 1
ATOM 6066 C CA . SER A 1 762 ? 11.523 105.812 76.188 1 84.88 762 SER A CA 1
ATOM 6067 C C . SER A 1 762 ? 12.367 104.562 76.375 1 84.88 762 SER A C 1
ATOM 6069 O O . SER A 1 762 ? 13.523 104.625 76.812 1 84.88 762 SER A O 1
ATOM 6071 N N . TRP A 1 763 ? 11.805 103.375 75.938 1 85.69 763 TRP A N 1
ATOM 6072 C CA . TRP A 1 763 ? 12.555 102.125 76.125 1 85.69 763 TRP A CA 1
ATOM 6073 C C . TRP A 1 763 ? 13.734 102.062 75.125 1 85.69 763 TRP A C 1
ATOM 6075 O O . TRP A 1 763 ? 14.828 101.625 75.5 1 85.69 763 TRP A O 1
ATOM 6085 N N . VAL A 1 764 ? 13.586 102.562 74 1 86 764 VAL A N 1
ATOM 6086 C CA . VAL A 1 764 ? 14.617 102.562 72.938 1 86 764 VAL A CA 1
ATOM 6087 C C . VAL A 1 764 ? 15.797 103.438 73.375 1 86 764 VAL A C 1
ATOM 6089 O O . VAL A 1 764 ? 16.953 103 73.25 1 86 764 VAL A O 1
ATOM 6092 N N . MET A 1 765 ? 15.555 104.625 74 1 83.5 765 MET A N 1
ATOM 6093 C CA . MET A 1 765 ? 16.625 105.562 74.375 1 83.5 765 MET A CA 1
ATOM 6094 C C . MET A 1 765 ? 17.297 105.125 75.625 1 83.5 765 MET A C 1
ATOM 6096 O O . MET A 1 765 ? 18.516 105.188 75.75 1 83.5 765 MET A O 1
ATOM 6100 N N . ARG A 1 766 ? 16.562 104.562 76.562 1 83.56 766 ARG A N 1
ATOM 6101 C CA . ARG A 1 766 ? 17.109 104.25 77.875 1 83.56 766 ARG A CA 1
ATOM 6102 C C . ARG A 1 766 ? 17.781 102.875 77.875 1 83.56 766 ARG A C 1
ATOM 6104 O O . ARG A 1 766 ? 18.797 102.625 78.562 1 83.56 766 ARG A O 1
ATOM 6111 N N . GLU A 1 767 ? 17.125 101.938 77.062 1 85.38 767 GLU A N 1
ATOM 6112 C CA . GLU A 1 767 ? 17.625 100.562 77.125 1 85.38 767 GLU A CA 1
ATOM 6113 C C . GLU A 1 767 ? 18.391 100.188 75.875 1 85.38 767 GLU A C 1
ATOM 6115 O O . GLU A 1 767 ? 19.562 99.812 75.938 1 85.38 767 GLU A O 1
ATOM 6120 N N . LEU A 1 768 ? 17.859 100.375 74.75 1 84.75 768 LEU A N 1
ATOM 6121 C CA . LEU A 1 768 ? 18.453 99.875 73.5 1 84.75 768 LEU A CA 1
ATOM 6122 C C . LEU A 1 768 ? 19.641 100.688 73.062 1 84.75 768 LEU A C 1
ATOM 6124 O O . LEU A 1 768 ? 20.75 100.188 72.875 1 84.75 768 LEU A O 1
ATOM 6128 N N . VAL A 1 769 ? 19.469 102.062 73 1 84.75 769 VAL A N 1
ATOM 6129 C CA . VAL A 1 769 ? 20.531 102.938 72.5 1 84.75 769 VAL A CA 1
ATOM 6130 C C . VAL A 1 769 ? 21.641 103 73.562 1 84.75 769 VAL A C 1
ATOM 6132 O O . VAL A 1 769 ? 22.828 103 73.188 1 84.75 769 VAL A O 1
ATOM 6135 N N . HIS A 1 770 ? 21.297 103.062 74.875 1 84.31 770 HIS A N 1
ATOM 6136 C CA . HIS A 1 770 ? 22.297 103.125 75.938 1 84.31 770 HIS A CA 1
ATOM 6137 C C . HIS A 1 770 ? 23.188 101.938 76 1 84.31 770 HIS A C 1
ATOM 6139 O O . HIS A 1 770 ? 24.406 102.062 76.125 1 84.31 770 HIS A O 1
ATOM 6145 N N . ASN A 1 771 ? 22.609 100.688 75.75 1 82.62 771 ASN A N 1
ATOM 6146 C CA . ASN A 1 771 ? 23.375 99.438 75.812 1 82.62 771 ASN A CA 1
ATOM 6147 C C . ASN A 1 771 ? 24.141 99.125 74.562 1 82.62 771 ASN A C 1
ATOM 6149 O O . ASN A 1 771 ? 25.188 98.5 74.562 1 82.62 771 ASN A O 1
ATOM 6153 N N . LEU A 1 772 ? 23.734 99.688 73.438 1 81.06 772 LEU A N 1
ATOM 6154 C CA . LEU A 1 772 ? 24.391 99.375 72.188 1 81.06 772 LEU A CA 1
ATOM 6155 C C . LEU A 1 772 ? 25.406 100.5 71.812 1 81.06 772 LEU A C 1
ATOM 6157 O O . LEU A 1 772 ? 26.453 100.188 71.188 1 81.06 772 LEU A O 1
ATOM 6161 N N . GLU A 1 773 ? 25.281 101.812 72.125 1 80.81 773 GLU A N 1
ATOM 6162 C CA . GLU A 1 773 ? 26.203 102.875 71.75 1 80.81 773 GLU A CA 1
ATOM 6163 C C . GLU A 1 773 ? 27.234 103.062 72.875 1 80.81 773 GLU A C 1
ATOM 6165 O O . GLU A 1 773 ? 28.344 103.562 72.625 1 80.81 773 GLU A O 1
ATOM 6170 N N . ARG A 1 774 ? 26.953 102.938 74.25 1 76.75 774 ARG A N 1
ATOM 6171 C CA . ARG A 1 774 ? 27.875 103 75.375 1 76.75 774 ARG A CA 1
ATOM 6172 C C . ARG A 1 774 ? 27.984 101.688 76.125 1 76.75 774 ARG A C 1
ATOM 6174 O O . ARG A 1 774 ? 27.406 101.562 77.188 1 76.75 774 ARG A O 1
ATOM 6181 N N . PRO A 1 775 ? 28.562 100.688 75.5 1 70.06 775 PRO A N 1
ATOM 6182 C CA . PRO A 1 775 ? 28.625 99.312 76.125 1 70.06 775 PRO A CA 1
ATOM 6183 C C . PRO A 1 775 ? 29.516 99.312 77.375 1 70.06 775 PRO A C 1
ATOM 6185 O O . PRO A 1 775 ? 30.391 100.188 77.5 1 70.06 775 PRO A O 1
ATOM 6188 N N . PRO A 1 776 ? 29.234 98.562 78.438 1 66.62 776 PRO A N 1
ATOM 6189 C CA . PRO A 1 776 ? 30.219 98.438 79.5 1 66.62 776 PRO A CA 1
ATOM 6190 C C . PRO A 1 776 ? 31.609 98.062 79 1 66.62 776 PRO A C 1
ATOM 6192 O O . PRO A 1 776 ? 31.766 97.688 77.812 1 66.62 776 PRO A O 1
ATOM 6195 N N . ALA A 1 777 ? 32.75 97.812 79.875 1 61.03 777 ALA A N 1
ATOM 6196 C CA . ALA A 1 777 ? 34.188 97.562 79.625 1 61.03 777 ALA A CA 1
ATOM 6197 C C . ALA A 1 777 ? 34.344 96.25 78.812 1 61.03 777 ALA A C 1
ATOM 6199 O O . ALA A 1 777 ? 33.781 95.25 79.125 1 61.03 777 ALA A O 1
ATOM 6200 N N . GLY A 1 778 ? 34.75 96.312 77.25 1 60.34 778 GLY A N 1
ATOM 6201 C CA . GLY A 1 778 ? 35.219 95.312 76.375 1 60.34 778 GLY A CA 1
ATOM 6202 C C . GLY A 1 778 ? 34.438 95.188 75.062 1 60.34 778 GLY A C 1
ATOM 6203 O O . GLY A 1 778 ? 34.812 94.5 74.125 1 60.34 778 GLY A O 1
ATOM 6204 N N . ALA A 1 779 ? 33.062 95.562 74.938 1 60.81 779 ALA A N 1
ATOM 6205 C CA . ALA A 1 779 ? 32.281 95.25 73.75 1 60.81 779 ALA A CA 1
ATOM 6206 C C . ALA A 1 779 ? 32.344 96.375 72.75 1 60.81 779 ALA A C 1
ATOM 6208 O O . ALA A 1 779 ? 32.562 97.5 73.125 1 60.81 779 ALA A O 1
ATOM 6209 N N . SER A 1 780 ? 32.406 96.125 71.438 1 73.56 780 SER A N 1
ATOM 6210 C CA . SER A 1 780 ? 32.562 97.062 70.375 1 73.56 780 SER A CA 1
ATOM 6211 C C . SER A 1 780 ? 31.359 98 70.25 1 73.56 780 SER A C 1
ATOM 6213 O O . SER A 1 780 ? 30.219 97.562 70.438 1 73.56 780 SER A O 1
ATOM 6215 N N . ARG A 1 781 ? 31.531 99.375 70.188 1 77 781 ARG A N 1
ATOM 6216 C CA . ARG A 1 781 ? 30.531 100.438 70 1 77 781 ARG A CA 1
ATOM 6217 C C . ARG A 1 781 ? 29.875 100.375 68.625 1 77 781 ARG A C 1
ATOM 6219 O O . ARG A 1 781 ? 30.562 100.25 67.625 1 77 781 ARG A O 1
ATOM 6226 N N . LEU A 1 782 ? 28.531 100.312 68.625 1 80.81 782 LEU A N 1
ATOM 6227 C CA . LEU A 1 782 ? 27.812 100.25 67.375 1 80.81 782 LEU A CA 1
ATOM 6228 C C . LEU A 1 782 ? 27.203 101.625 67.062 1 80.81 782 LEU A C 1
ATOM 6230 O O . LEU A 1 782 ? 26.766 102.375 67.938 1 80.81 782 LEU A O 1
ATOM 6234 N N . ARG A 1 783 ? 27.328 102.125 65.938 1 84.56 783 ARG A N 1
ATOM 6235 C CA . ARG A 1 783 ? 26.734 103.375 65.438 1 84.56 783 ARG A CA 1
ATOM 6236 C C . ARG A 1 783 ? 25.297 103.125 65 1 84.56 783 ARG A C 1
ATOM 6238 O O . ARG A 1 783 ? 25.062 102.438 64 1 84.56 783 ARG A O 1
ATOM 6245 N N . LEU A 1 784 ? 24.344 103.75 65.75 1 84.94 784 LEU A N 1
ATOM 6246 C CA . LEU A 1 784 ? 22.922 103.562 65.438 1 84.94 784 LEU A CA 1
ATOM 6247 C C . LEU A 1 784 ? 22.359 104.812 64.75 1 84.94 784 LEU A C 1
ATOM 6249 O O . LEU A 1 784 ? 22.812 105.938 65.062 1 84.94 784 LEU A O 1
ATOM 6253 N N . CYS A 1 785 ? 21.516 104.688 63.875 1 86.38 785 CYS A N 1
ATOM 6254 C CA . CYS A 1 785 ? 20.781 105.75 63.219 1 86.38 785 CYS A CA 1
ATOM 6255 C C . CYS A 1 785 ? 19.375 105.875 63.781 1 86.38 785 CYS A C 1
ATOM 6257 O O . CYS A 1 785 ? 18.609 104.875 63.75 1 86.38 785 CYS A O 1
ATOM 6259 N N . LEU A 1 786 ? 19.125 107.062 64.375 1 83.25 786 LEU A N 1
ATOM 6260 C CA . LEU A 1 786 ? 17.812 107.312 65 1 83.25 786 LEU A CA 1
ATOM 6261 C C . LEU A 1 786 ? 17.109 108.438 64.25 1 83.25 786 LEU A C 1
ATOM 6263 O O . LEU A 1 786 ? 17.75 109.375 63.719 1 83.25 786 LEU A O 1
ATOM 6267 N N . HIS A 1 787 ? 15.758 108.375 64.125 1 78.12 787 HIS A N 1
ATOM 6268 C CA . HIS A 1 787 ? 14.961 109.312 63.344 1 78.12 787 HIS A CA 1
ATOM 6269 C C . HIS A 1 787 ? 15.078 110.75 63.906 1 78.12 787 HIS A C 1
ATOM 6271 O O . HIS A 1 787 ? 15.219 111.688 63.156 1 78.12 787 HIS A O 1
ATOM 6277 N N . HIS A 1 788 ? 15.07 110.875 65.25 1 77.62 788 HIS A N 1
ATOM 6278 C CA . HIS A 1 788 ? 15.07 112.25 65.875 1 77.62 788 HIS A CA 1
ATOM 6279 C C . HIS A 1 788 ? 16.469 112.812 65.812 1 77.62 788 HIS A C 1
ATOM 6281 O O . HIS A 1 788 ? 16.625 114.062 65.75 1 77.62 788 HIS A O 1
ATOM 6287 N N . ARG A 1 789 ? 17.578 112 65.875 1 81.25 789 ARG A N 1
ATOM 6288 C CA . ARG A 1 789 ? 18.953 112.5 66 1 81.25 789 ARG A CA 1
ATOM 6289 C C . ARG A 1 789 ? 19.672 112.562 64.688 1 81.25 789 ARG A C 1
ATOM 6291 O O . ARG A 1 789 ? 20.422 113.5 64.438 1 81.25 789 ARG A O 1
ATOM 6298 N N . ASP A 1 790 ? 19.438 111.625 63.719 1 80.81 790 ASP A N 1
ATOM 6299 C CA . ASP A 1 790 ? 20.344 111.5 62.594 1 80.81 790 ASP A CA 1
ATOM 6300 C C . ASP A 1 790 ? 19.625 111.812 61.281 1 80.81 790 ASP A C 1
ATOM 6302 O O . ASP A 1 790 ? 20.25 111.812 60.219 1 80.81 790 ASP A O 1
ATOM 6306 N N . PHE A 1 791 ? 18.359 112.125 61.281 1 79.12 791 PHE A N 1
ATOM 6307 C CA . PHE A 1 791 ? 17.625 112.438 60.062 1 79.12 791 PHE A CA 1
ATOM 6308 C C . PHE A 1 791 ? 17.953 113.875 59.594 1 79.12 791 PHE A C 1
ATOM 6310 O O . PHE A 1 791 ? 18.094 114.75 60.438 1 79.12 791 PHE A O 1
ATOM 6317 N N . ARG A 1 792 ? 18.281 114.125 58.375 1 77.5 792 ARG A N 1
ATOM 6318 C CA . ARG A 1 792 ? 18.547 115.5 57.812 1 77.5 792 ARG A CA 1
ATOM 6319 C C . ARG A 1 792 ? 17.281 116.312 57.844 1 77.5 792 ARG A C 1
ATOM 6321 O O . ARG A 1 792 ? 16.266 115.938 57.25 1 77.5 792 ARG A O 1
ATOM 6328 N N . PRO A 1 793 ? 17.406 117.438 58.625 1 76.19 793 PRO A N 1
ATOM 6329 C CA . PRO A 1 793 ? 16.25 118.312 58.656 1 76.19 793 PRO A CA 1
ATOM 6330 C C . PRO A 1 793 ? 15.984 118.938 57.312 1 76.19 793 PRO A C 1
ATOM 6332 O O . PRO A 1 793 ? 16.922 119.25 56.562 1 76.19 793 PRO A O 1
ATOM 6335 N N . GLY A 1 794 ? 14.641 118.938 56.594 1 71.06 794 GLY A N 1
ATOM 6336 C CA . GLY A 1 794 ? 14.266 119.562 55.344 1 71.06 794 GLY A CA 1
ATOM 6337 C C . GLY A 1 794 ? 14 118.5 54.25 1 71.06 794 GLY A C 1
ATOM 6338 O O . GLY A 1 794 ? 13.492 118.875 53.156 1 71.06 794 GLY A O 1
ATOM 6339 N N . THR A 1 795 ? 14.57 117.312 54.375 1 69.44 795 THR A N 1
ATOM 6340 C CA . THR A 1 795 ? 14.336 116.312 53.375 1 69.44 795 THR A CA 1
ATOM 6341 C C . THR A 1 795 ? 13.062 115.5 53.688 1 69.44 795 THR A C 1
ATOM 6343 O O . THR A 1 795 ? 12.656 115.438 54.844 1 69.44 795 THR A O 1
ATOM 6346 N N . ALA A 1 796 ? 12.352 115.062 52.625 1 71.88 796 ALA A N 1
ATOM 6347 C CA . ALA A 1 796 ? 11.117 114.312 52.781 1 71.88 796 ALA A CA 1
ATOM 6348 C C . ALA A 1 796 ? 11.336 113.062 53.656 1 71.88 796 ALA A C 1
ATOM 6350 O O . ALA A 1 796 ? 12.375 112.438 53.562 1 71.88 796 ALA A O 1
ATOM 6351 N N . VAL A 1 797 ? 10.477 112.812 54.562 1 74.19 797 VAL A N 1
ATOM 6352 C CA . VAL A 1 797 ? 10.555 111.75 55.562 1 74.19 797 VAL A CA 1
ATOM 6353 C C . VAL A 1 797 ? 10.836 110.438 54.906 1 74.19 797 VAL A C 1
ATOM 6355 O O . VAL A 1 797 ? 11.664 109.625 55.375 1 74.19 797 VAL A O 1
ATOM 6358 N N . LEU A 1 798 ? 10.234 110.25 53.719 1 72.12 798 LEU A N 1
ATOM 6359 C CA . LEU A 1 798 ? 10.406 109 53 1 72.12 798 LEU A CA 1
ATOM 6360 C C . LEU A 1 798 ? 11.828 108.875 52.5 1 72.12 798 LEU A C 1
ATOM 6362 O O . LEU A 1 798 ? 12.406 107.75 52.531 1 72.12 798 LEU A O 1
ATOM 6366 N N . GLU A 1 799 ? 12.344 109.938 52 1 74.69 799 GLU A N 1
ATOM 6367 C CA . GLU A 1 799 ? 13.719 109.875 51.5 1 74.69 799 GLU A CA 1
ATOM 6368 C C . GLU A 1 799 ? 14.703 109.625 52.656 1 74.69 799 GLU A C 1
ATOM 6370 O O . GLU A 1 799 ? 15.695 108.938 52.469 1 74.69 799 GLU A O 1
ATOM 6375 N N . ASN A 1 800 ? 14.438 110.25 53.781 1 80.25 800 ASN A N 1
ATOM 6376 C CA . ASN A 1 800 ? 15.266 110.062 54.969 1 80.25 800 ASN A CA 1
ATOM 6377 C C . ASN A 1 800 ? 15.227 108.625 55.406 1 80.25 800 ASN A C 1
ATOM 6379 O O . ASN A 1 800 ? 16.25 108.062 55.812 1 80.25 800 ASN A O 1
ATOM 6383 N N . ILE A 1 801 ? 14.016 108 55.375 1 77.75 801 ILE A N 1
ATOM 6384 C CA . ILE A 1 801 ? 13.852 106.562 55.781 1 77.75 801 ILE A CA 1
ATOM 6385 C C . ILE A 1 801 ? 14.586 105.688 54.812 1 77.75 801 ILE A C 1
ATOM 6387 O O . ILE A 1 801 ? 15.289 104.75 55.219 1 77.75 801 ILE A O 1
ATOM 6391 N N . GLU A 1 802 ? 14.516 105.938 53.531 1 75.81 802 GLU A N 1
ATOM 6392 C CA . GLU A 1 802 ? 15.203 105.188 52.5 1 75.81 802 GLU A CA 1
ATOM 6393 C C . GLU A 1 802 ? 16.719 105.25 52.656 1 75.81 802 GLU A C 1
ATOM 6395 O O . GLU A 1 802 ? 17.422 104.25 52.625 1 75.81 802 GLU A O 1
ATOM 6400 N N . THR A 1 803 ? 17.172 106.438 52.875 1 77.88 803 THR A N 1
ATOM 6401 C CA . THR A 1 803 ? 18.609 106.688 53.062 1 77.88 803 THR A CA 1
ATOM 6402 C C . THR A 1 803 ? 19.094 106 54.344 1 77.88 803 THR A C 1
ATOM 6404 O O . THR A 1 803 ? 20.188 105.438 54.375 1 77.88 803 THR A O 1
ATOM 6407 N N . ALA A 1 804 ? 18.328 106.062 55.406 1 81.94 804 ALA A N 1
ATOM 6408 C CA . ALA A 1 804 ? 18.703 105.438 56.688 1 81.94 804 ALA A CA 1
ATOM 6409 C C . ALA A 1 804 ? 18.812 103.938 56.531 1 81.94 804 ALA A C 1
ATOM 6411 O O . ALA A 1 804 ? 19.75 103.312 57.062 1 81.94 804 ALA A O 1
ATOM 6412 N N . ILE A 1 805 ? 17.875 103.312 55.781 1 78.25 805 ILE A N 1
ATOM 6413 C CA . ILE A 1 805 ? 17.844 101.875 55.625 1 78.25 805 ILE A CA 1
ATOM 6414 C C . ILE A 1 805 ? 18.984 101.438 54.75 1 78.25 805 ILE A C 1
ATOM 6416 O O . ILE A 1 805 ? 19.672 100.438 55.031 1 78.25 805 ILE A O 1
ATOM 6420 N N . TYR A 1 806 ? 19.422 102.188 53.688 1 75.5 806 TYR A N 1
ATOM 6421 C CA . TYR A 1 806 ? 20.469 101.812 52.75 1 75.5 806 TYR A CA 1
ATOM 6422 C C . TYR A 1 806 ? 21.844 102.188 53.25 1 75.5 806 TYR A C 1
ATOM 6424 O O . TYR A 1 806 ? 22.859 101.625 52.844 1 75.5 806 TYR A O 1
ATOM 6432 N N . SER A 1 807 ? 21.891 103.125 54.188 1 79.5 807 SER A N 1
ATOM 6433 C CA . SER A 1 807 ? 23.172 103.5 54.75 1 79.5 807 SER A CA 1
ATOM 6434 C C . SER A 1 807 ? 23.5 102.75 56.031 1 79.5 807 SER A C 1
ATOM 6436 O O . SER A 1 807 ? 24.594 102.875 56.594 1 79.5 807 SER A O 1
ATOM 6438 N N . SER A 1 808 ? 22.594 101.875 56.5 1 80.06 808 SER A N 1
ATOM 6439 C CA . SER A 1 808 ? 22.797 101.062 57.688 1 80.06 808 SER A CA 1
ATOM 6440 C C . SER A 1 808 ? 22.969 99.562 57.281 1 80.06 808 SER A C 1
ATOM 6442 O O . SER A 1 808 ? 22.391 99.125 56.312 1 80.06 808 SER A O 1
ATOM 6444 N N . ARG A 1 809 ? 23.797 98.938 58.031 1 79.75 809 ARG A N 1
ATOM 6445 C CA . ARG A 1 809 ? 24.047 97.5 57.781 1 79.75 809 ARG A CA 1
ATOM 6446 C C . ARG A 1 809 ? 22.828 96.688 58.125 1 79.75 809 ARG A C 1
ATOM 6448 O O . ARG A 1 809 ? 22.5 95.688 57.406 1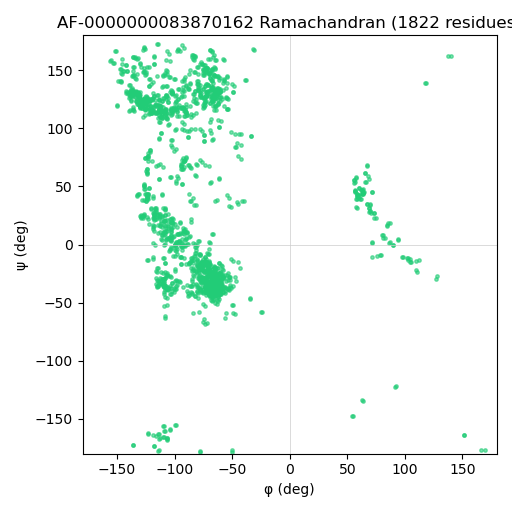 79.75 809 ARG A O 1
ATOM 6455 N N . HIS A 1 810 ? 22.203 96.938 59.25 1 81.94 810 HIS A N 1
ATOM 6456 C CA . HIS A 1 810 ? 21.016 96.25 59.688 1 81.94 810 HIS A CA 1
ATOM 6457 C C . HIS A 1 810 ? 19.891 97.25 60.031 1 81.94 810 HIS A C 1
ATOM 6459 O O . HIS A 1 810 ? 20.141 98.438 60.25 1 81.94 810 HIS A O 1
ATOM 6465 N N . THR A 1 811 ? 18.688 96.875 59.906 1 83.94 811 THR A N 1
ATOM 6466 C CA . THR A 1 811 ? 17.516 97.562 60.375 1 83.94 811 THR A CA 1
ATOM 6467 C C . THR A 1 811 ? 16.828 96.812 61.5 1 83.94 811 THR A C 1
ATOM 6469 O O . THR A 1 811 ? 16.375 95.688 61.312 1 83.94 811 THR A O 1
ATOM 6472 N N . ILE A 1 812 ? 16.891 97.375 62.719 1 84.88 812 ILE A N 1
ATOM 6473 C CA . ILE A 1 812 ? 16.25 96.812 63.906 1 84.88 812 ILE A CA 1
ATOM 6474 C C . ILE A 1 812 ? 14.828 97.375 64.062 1 84.88 812 ILE A C 1
ATOM 6476 O O . ILE A 1 812 ? 14.625 98.562 64.188 1 84.88 812 ILE A O 1
ATOM 6480 N N . CYS A 1 813 ? 13.836 96.5 63.969 1 82.81 813 CYS A N 1
ATOM 6481 C CA . CYS A 1 813 ? 12.438 96.875 64.188 1 82.81 813 CYS A CA 1
ATOM 6482 C C . CYS A 1 813 ? 11.961 96.438 65.562 1 82.81 813 CYS A C 1
ATOM 6484 O O . CYS A 1 813 ? 11.977 95.25 65.875 1 82.81 813 CYS A O 1
ATOM 6486 N N . VAL A 1 814 ? 11.656 97.438 66.438 1 85.69 814 VAL A N 1
ATOM 6487 C CA . VAL A 1 814 ? 11.086 97.188 67.75 1 85.69 814 VAL A CA 1
ATOM 6488 C C . VAL A 1 814 ? 9.57 97 67.625 1 85.69 814 VAL A C 1
ATOM 6490 O O . VAL A 1 814 ? 8.852 98 67.438 1 85.69 814 VAL A O 1
ATOM 6493 N N . VAL A 1 815 ? 9.141 95.75 67.625 1 80 815 VAL A N 1
ATOM 6494 C CA . VAL A 1 815 ? 7.754 95.375 67.312 1 80 815 VAL A CA 1
ATOM 6495 C C . VAL A 1 815 ? 6.918 95.375 68.562 1 80 815 VAL A C 1
ATOM 6497 O O . VAL A 1 815 ? 7.219 94.562 69.5 1 80 815 VAL A O 1
ATOM 6500 N N . THR A 1 816 ? 5.98 96.25 68.75 1 81.12 816 THR A N 1
ATOM 6501 C CA . THR A 1 816 ? 4.93 96.312 69.812 1 81.12 816 THR A CA 1
ATOM 6502 C C . THR A 1 816 ? 3.557 96.438 69.125 1 81.12 816 THR A C 1
ATOM 6504 O O . THR A 1 816 ? 3.453 96.562 67.938 1 81.12 816 THR A O 1
ATOM 6507 N N . HIS A 1 817 ? 2.477 96.312 69.875 1 80.44 817 HIS A N 1
ATOM 6508 C CA . HIS A 1 817 ? 1.127 96.5 69.375 1 80.44 817 HIS A CA 1
ATOM 6509 C C . HIS A 1 817 ? 0.991 97.875 68.688 1 80.44 817 HIS A C 1
ATOM 6511 O O . HIS A 1 817 ? 0.302 98 67.688 1 80.44 817 HIS A O 1
ATOM 6517 N N . HIS A 1 818 ? 1.788 98.875 69.188 1 81.25 818 HIS A N 1
ATOM 6518 C CA . HIS A 1 818 ? 1.74 100.25 68.688 1 81.25 818 HIS A CA 1
ATOM 6519 C C . HIS A 1 818 ? 2.537 100.312 67.375 1 81.25 818 HIS A C 1
ATOM 6521 O O . HIS A 1 818 ? 2.199 101.125 66.5 1 81.25 818 HIS A O 1
ATOM 6527 N N . PHE A 1 819 ? 3.551 99.5 67.188 1 81.38 819 PHE A N 1
ATOM 6528 C CA . PHE A 1 819 ? 4.367 99.438 65.938 1 81.38 819 PHE A CA 1
ATOM 6529 C C . PHE A 1 819 ? 3.553 98.938 64.75 1 81.38 819 PHE A C 1
ATOM 6531 O O . PHE A 1 819 ? 3.629 99.438 63.688 1 81.38 819 PHE A O 1
ATOM 6538 N N . LEU A 1 820 ? 2.721 97.938 65.125 1 75.38 820 LEU A N 1
ATOM 6539 C CA . LEU A 1 820 ? 1.963 97.25 64.125 1 75.38 820 LEU A CA 1
ATOM 6540 C C . LEU A 1 820 ? 0.842 98.125 63.562 1 75.38 820 LEU A C 1
ATOM 6542 O O . LEU A 1 820 ? 0.412 98 62.438 1 75.38 820 LEU A O 1
ATOM 6546 N N . HIS A 1 821 ? 0.448 99.125 64.375 1 74.31 821 HIS A N 1
ATOM 6547 C CA . HIS A 1 821 ? -0.66 100 64 1 74.31 821 HIS A CA 1
ATOM 6548 C C . HIS A 1 821 ? -0.155 101.312 63.438 1 74.31 821 HIS A C 1
ATOM 6550 O O . HIS A 1 821 ? -0.935 102.062 62.906 1 74.31 821 HIS A O 1
ATOM 6556 N N . SER A 1 822 ? 1.189 101.625 63.531 1 76.62 822 SER A N 1
ATOM 6557 C CA . SER A 1 822 ? 1.754 102.875 63 1 76.62 822 SER A CA 1
ATOM 6558 C C . SER A 1 822 ? 2.023 102.75 61.5 1 76.62 822 SER A C 1
ATOM 6560 O O . SER A 1 822 ? 2.617 101.75 61.062 1 76.62 822 SER A O 1
ATOM 6562 N N . GLU A 1 823 ? 1.491 103.562 60.625 1 71.31 823 GLU A N 1
ATOM 6563 C CA . GLU A 1 823 ? 1.629 103.562 59.188 1 71.31 823 GLU A CA 1
ATOM 6564 C C . GLU A 1 823 ? 3.088 103.75 58.75 1 71.31 823 GLU A C 1
ATOM 6566 O O . GLU A 1 823 ? 3.547 103.125 57.812 1 71.31 823 GLU A O 1
ATOM 6571 N N . TRP A 1 824 ? 3.807 104.688 59.531 1 73.12 824 TRP A N 1
ATOM 6572 C CA . TRP A 1 824 ? 5.195 104.938 59.188 1 73.12 824 TRP A CA 1
ATOM 6573 C C . TRP A 1 824 ? 6.078 103.688 59.469 1 73.12 824 TRP A C 1
ATOM 6575 O O . TRP A 1 824 ? 6.949 103.375 58.688 1 73.12 824 TRP A O 1
ATOM 6585 N N . CYS A 1 825 ? 5.906 103 60.625 1 77.94 825 CYS A N 1
ATOM 6586 C CA . CYS A 1 825 ? 6.68 101.812 60.969 1 77.94 825 CYS A CA 1
ATOM 6587 C C . CYS A 1 825 ? 6.402 100.688 60 1 77.94 825 CYS A C 1
ATOM 6589 O O . CYS A 1 825 ? 7.316 99.938 59.594 1 77.94 825 CYS A O 1
ATOM 6591 N N . SER A 1 826 ? 5.113 100.625 59.594 1 74.81 826 SER A N 1
ATOM 6592 C CA . SER A 1 826 ? 4.746 99.625 58.594 1 74.81 826 SER A CA 1
ATOM 6593 C C . SER A 1 826 ? 5.465 99.875 57.281 1 74.81 826 SER A C 1
ATOM 6595 O O . SER A 1 826 ? 5.941 98.938 56.656 1 74.81 826 SER A O 1
ATOM 6597 N N . MET A 1 827 ? 5.598 101.125 56.875 1 72.75 827 MET A N 1
ATOM 6598 C CA . MET A 1 827 ? 6.305 101.5 55.656 1 72.75 827 MET A CA 1
ATOM 6599 C C . MET A 1 827 ? 7.793 101.25 55.781 1 72.75 827 MET A C 1
ATOM 6601 O O . MET A 1 827 ? 8.406 100.75 54.812 1 72.75 827 MET A O 1
ATOM 6605 N N . GLU A 1 828 ? 8.438 101.5 56.938 1 78.19 828 GLU A N 1
ATOM 6606 C CA . GLU A 1 828 ? 9.844 101.188 57.188 1 78.19 828 GLU A CA 1
ATOM 6607 C C . GLU A 1 828 ? 10.125 99.688 57.094 1 78.19 828 GLU A C 1
ATOM 6609 O O . GLU A 1 828 ? 11.133 99.25 56.531 1 78.19 828 GLU A O 1
ATOM 6614 N N . PHE A 1 829 ? 9.156 98.938 57.531 1 76.06 829 PHE A N 1
ATOM 6615 C CA . PHE A 1 829 ? 9.242 97.5 57.5 1 76.06 829 PHE A CA 1
ATOM 6616 C C . PHE A 1 829 ? 9.156 97 56.062 1 76.06 829 PHE A C 1
ATOM 6618 O O . PHE A 1 829 ? 9.938 96.125 55.656 1 76.06 829 PHE A O 1
ATOM 6625 N N . GLN A 1 830 ? 8.273 97.562 55.375 1 67.06 830 GLN A N 1
ATOM 6626 C CA . GLN A 1 830 ? 8.094 97.125 54 1 67.06 830 GLN A CA 1
ATOM 6627 C C . GLN A 1 830 ? 9.305 97.5 53.156 1 67.06 830 GLN A C 1
ATOM 6629 O O . GLN A 1 830 ? 9.766 96.688 52.344 1 67.06 830 GLN A O 1
ATOM 6634 N N . LEU A 1 831 ? 9.867 98.688 53.375 1 71 831 LEU A N 1
ATOM 6635 C CA . LEU A 1 831 ? 11.031 99.125 52.594 1 71 831 LEU A CA 1
ATOM 6636 C C . LEU A 1 831 ? 12.266 98.312 52.969 1 71 831 LEU A C 1
ATOM 6638 O O . LEU A 1 831 ? 13.07 98 52.094 1 71 831 LEU A O 1
ATOM 6642 N N . ALA A 1 832 ? 12.438 98 54.25 1 74.88 832 ALA A N 1
ATOM 6643 C CA . ALA A 1 832 ? 13.547 97.125 54.688 1 74.88 832 ALA A CA 1
ATOM 6644 C C . ALA A 1 832 ? 13.406 95.75 54.125 1 74.88 832 ALA A C 1
ATOM 6646 O O . ALA A 1 832 ? 14.406 95.125 53.781 1 74.88 832 ALA A O 1
ATOM 6647 N N . SER A 1 833 ? 12.148 95.25 54.062 1 67.38 833 SER A N 1
ATOM 6648 C CA . SER A 1 833 ? 11.883 93.938 53.5 1 67.38 833 SER A CA 1
ATOM 6649 C C . SER A 1 833 ? 12.156 93.875 52 1 67.38 833 SER A C 1
ATOM 6651 O O . SER A 1 833 ? 12.594 92.875 51.469 1 67.38 833 SER A O 1
ATOM 6653 N N . LEU A 1 834 ? 11.898 95 51.281 1 60.47 834 LEU A N 1
ATOM 6654 C CA . LEU A 1 834 ? 12.148 95.125 49.875 1 60.47 834 LEU A CA 1
ATOM 6655 C C . LEU A 1 834 ? 13.641 95.062 49.562 1 60.47 834 LEU A C 1
ATOM 6657 O O . LEU A 1 834 ? 14.047 94.562 48.5 1 60.47 834 LEU A O 1
ATOM 6661 N N . ARG A 1 835 ? 14.484 95.5 50.5 1 65.12 835 ARG A N 1
ATOM 6662 C CA . ARG A 1 835 ? 15.93 95.438 50.312 1 65.12 835 ARG A CA 1
ATOM 6663 C C . ARG A 1 835 ? 16.359 93.938 50.25 1 65.12 835 ARG A C 1
ATOM 6665 O O . ARG A 1 835 ? 17.281 93.625 49.5 1 65.12 835 ARG A O 1
ATOM 6672 N N . LEU A 1 836 ? 15.742 93.125 51.094 1 59.88 836 LEU A N 1
ATOM 6673 C CA . LEU A 1 836 ? 16 91.688 51.031 1 59.88 836 LEU A CA 1
ATOM 6674 C C . LEU A 1 836 ? 15.688 91.188 49.625 1 59.88 836 LEU A C 1
ATOM 6676 O O . LEU A 1 836 ? 16.438 90.375 49.094 1 59.88 836 LEU A O 1
ATOM 6680 N N . LEU A 1 837 ? 14.586 91.688 49.062 1 54.06 837 LEU A N 1
ATOM 6681 C CA . LEU A 1 837 ? 14.109 91.188 47.812 1 54.06 837 LEU A CA 1
ATOM 6682 C C . LEU A 1 837 ? 14.953 91.688 46.656 1 54.06 837 LEU A C 1
ATOM 6684 O O . LEU A 1 837 ? 15.242 90.938 45.688 1 54.06 837 LEU A O 1
ATOM 6688 N N . CYS A 1 838 ? 15.391 92.938 46.719 1 56.53 838 CYS A N 1
ATOM 6689 C CA . CYS A 1 838 ? 16.109 93.562 45.625 1 56.53 838 CYS A CA 1
ATOM 6690 C C . CYS A 1 838 ? 17.609 93.312 45.719 1 56.53 838 CYS A C 1
ATOM 6692 O O . CYS A 1 838 ? 18.281 93.062 44.719 1 56.53 838 CYS A O 1
ATOM 6694 N N . ASP A 1 839 ? 18.297 93.438 46.969 1 57.56 839 ASP A N 1
ATOM 6695 C CA . ASP A 1 839 ? 19.75 93.375 47.125 1 57.56 839 ASP A CA 1
ATOM 6696 C C . ASP A 1 839 ? 20.172 92 47.719 1 57.56 839 ASP A C 1
ATOM 6698 O O . ASP A 1 839 ? 21.359 91.688 47.719 1 57.56 839 ASP A O 1
ATOM 6702 N N . GLY A 1 840 ? 19.219 91 48.125 1 58.31 840 GLY A N 1
ATOM 6703 C CA . GLY A 1 840 ? 19.531 89.688 48.688 1 58.31 840 GLY A CA 1
ATOM 6704 C C . GLY A 1 840 ? 20.062 89.75 50.094 1 58.31 840 GLY A C 1
ATOM 6705 O O . GLY A 1 840 ? 20.469 88.688 50.625 1 58.31 840 GLY A O 1
ATOM 6706 N N . SER A 1 841 ? 20.422 90.812 50.719 1 61.06 841 SER A N 1
ATOM 6707 C CA . SER A 1 841 ? 20.984 90.938 52.031 1 61.06 841 SER A CA 1
ATOM 6708 C C . SER A 1 841 ? 19.891 91 53.094 1 61.06 841 SER A C 1
ATOM 6710 O O . SER A 1 841 ? 18.969 91.812 53.031 1 61.06 841 SER A O 1
ATOM 6712 N N . ASP A 1 842 ? 19.734 89.938 53.938 1 62.91 842 ASP A N 1
ATOM 6713 C CA . ASP A 1 842 ? 18.797 89.938 55.062 1 62.91 842 ASP A CA 1
ATOM 6714 C C . ASP A 1 842 ? 19.203 90.938 56.125 1 62.91 842 ASP A C 1
ATOM 6716 O O . ASP A 1 842 ? 20.109 90.688 56.938 1 62.91 842 ASP A O 1
ATOM 6720 N N . VAL A 1 843 ? 18.75 92.125 56.062 1 71.5 843 VAL A N 1
ATOM 6721 C CA . VAL A 1 843 ? 19.188 93.25 56.938 1 71.5 843 VAL A CA 1
ATOM 6722 C C . VAL A 1 843 ? 18.188 93.438 58.062 1 71.5 843 VAL A C 1
ATOM 6724 O O . VAL A 1 843 ? 18.469 94.125 59.031 1 71.5 843 VAL A O 1
ATOM 6727 N N . LEU A 1 844 ? 17.078 92.688 58.156 1 74.81 844 LEU A N 1
ATOM 6728 C CA . LEU A 1 844 ? 15.992 93 59.062 1 74.81 844 LEU A CA 1
ATOM 6729 C C . LEU A 1 844 ? 16.109 92.188 60.344 1 74.81 844 LEU A C 1
ATOM 6731 O O . LEU A 1 844 ? 16.25 90.938 60.312 1 74.81 844 LEU A O 1
ATOM 6735 N N . LEU A 1 845 ? 16.266 92.812 61.5 1 81 845 LEU A N 1
ATOM 6736 C CA . LEU A 1 845 ? 16.234 92.25 62.844 1 81 845 LEU A CA 1
ATOM 6737 C C . LEU A 1 845 ? 14.992 92.688 63.594 1 81 845 LEU A C 1
ATOM 6739 O O . LEU A 1 845 ? 14.75 93.875 63.75 1 81 845 LEU A O 1
ATOM 6743 N N . LEU A 1 846 ? 14.117 91.75 64 1 80.19 846 LEU A N 1
ATOM 6744 C CA . LEU A 1 846 ? 12.867 92 64.688 1 80.19 846 LEU A CA 1
ATOM 6745 C C . LEU A 1 846 ? 13.008 91.812 66.188 1 80.19 846 LEU A C 1
ATOM 6747 O O . LEU A 1 846 ? 13.375 90.688 66.625 1 80.19 846 LEU A O 1
ATOM 6751 N N . VAL A 1 847 ? 12.859 92.875 67 1 83.19 847 VAL A N 1
ATOM 6752 C CA . VAL A 1 847 ? 12.883 92.812 68.438 1 83.19 847 VAL A CA 1
ATOM 6753 C C . VAL A 1 847 ? 11.469 93 69 1 83.19 847 VAL A C 1
ATOM 6755 O O . VAL A 1 847 ? 10.867 94.062 68.812 1 83.19 847 VAL A O 1
ATOM 6758 N N . PHE A 1 848 ? 10.891 91.938 69.625 1 82 848 PHE A N 1
ATOM 6759 C CA . PHE A 1 848 ? 9.547 92 70.188 1 82 848 PHE A CA 1
ATOM 6760 C C . PHE A 1 848 ? 9.586 92.375 71.625 1 82 848 PHE A C 1
ATOM 6762 O O . PHE A 1 848 ? 10.258 91.75 72.438 1 82 848 PHE A O 1
ATOM 6769 N N . LEU A 1 849 ? 9 93.5 72 1 80.62 849 LEU A N 1
ATOM 6770 C CA . LEU A 1 849 ? 8.922 93.938 73.375 1 80.62 849 LEU A CA 1
ATOM 6771 C C . LEU A 1 849 ? 7.734 93.312 74.125 1 80.62 849 LEU A C 1
ATOM 6773 O O . LEU A 1 849 ? 7.703 93.25 75.312 1 80.62 849 LEU A O 1
ATOM 6777 N N . GLU A 1 850 ? 6.707 92.812 73.25 1 79.56 850 GLU A N 1
ATOM 6778 C CA . GLU A 1 850 ? 5.527 92.125 73.812 1 79.56 850 GLU A CA 1
ATOM 6779 C C . GLU A 1 850 ? 5.199 90.875 73 1 79.56 850 GLU A C 1
ATOM 6781 O O . GLU A 1 850 ? 5.621 90.75 71.812 1 79.56 850 GLU A O 1
ATOM 6786 N N . ASP A 1 851 ? 4.676 89.938 73.625 1 75.06 851 ASP A N 1
ATOM 6787 C CA . ASP A 1 851 ? 4.227 88.688 72.938 1 75.06 851 ASP A CA 1
ATOM 6788 C C . ASP A 1 851 ? 3.01 89 72.062 1 75.06 851 ASP A C 1
ATOM 6790 O O . ASP A 1 851 ? 1.941 89.375 72.562 1 75.06 851 ASP A O 1
ATOM 6794 N N . ILE A 1 852 ? 3.266 89.188 70.812 1 74.94 852 ILE A N 1
ATOM 6795 C CA . ILE A 1 852 ? 2.178 89.5 69.875 1 74.94 852 ILE A CA 1
ATOM 6796 C C . ILE A 1 852 ? 1.646 88.188 69.312 1 74.94 852 ILE A C 1
ATOM 6798 O O . ILE A 1 852 ? 2.408 87.375 68.75 1 74.94 852 ILE A O 1
ATOM 6802 N N . PRO A 1 853 ? 0.323 87.875 69.5 1 73.62 853 PRO A N 1
ATOM 6803 C CA . PRO A 1 853 ? -0.245 86.625 68.938 1 73.62 853 PRO A CA 1
ATOM 6804 C C . PRO A 1 853 ? -0.055 86.562 67.438 1 73.62 853 PRO A C 1
ATOM 6806 O O . PRO A 1 853 ? -0.004 87.562 66.75 1 73.62 853 PRO A O 1
ATOM 6809 N N . GLU A 1 854 ? 0.25 85.438 66.875 1 67.12 854 GLU A N 1
ATOM 6810 C CA . GLU A 1 854 ? 0.607 85.125 65.5 1 67.12 854 GLU A CA 1
ATOM 6811 C C . GLU A 1 854 ? -0.426 85.625 64.5 1 67.12 854 GLU A C 1
ATOM 6813 O O . GLU A 1 854 ? -0.085 86.062 63.375 1 67.12 854 GLU A O 1
ATOM 6818 N N . HIS A 1 855 ? -1.678 85.812 64.875 1 64.31 855 HIS A N 1
ATOM 6819 C CA . HIS A 1 855 ? -2.744 86.188 63.969 1 64.31 855 HIS A CA 1
ATOM 6820 C C . HIS A 1 855 ? -2.646 87.688 63.625 1 64.31 855 HIS A C 1
ATOM 6822 O O . HIS A 1 855 ? -3.189 88.125 62.625 1 64.31 855 HIS A O 1
ATOM 6828 N N . TYR A 1 856 ? -1.846 88.562 64.375 1 64.94 856 TYR A N 1
ATOM 6829 C CA . TYR A 1 856 ? -1.715 90 64.125 1 64.94 856 TYR A CA 1
ATOM 6830 C C . TYR A 1 856 ? -0.54 90.25 63.188 1 64.94 856 TYR A C 1
ATOM 6832 O O . TYR A 1 856 ? -0.376 91.375 62.688 1 64.94 856 TYR A O 1
ATOM 6840 N N . LEU A 1 857 ? 0.263 89.25 62.969 1 65.75 857 LEU A N 1
ATOM 6841 C CA . LEU A 1 857 ? 1.432 89.438 62.125 1 65.75 857 LEU A CA 1
ATOM 6842 C C . LEU A 1 857 ? 1.085 89.062 60.656 1 65.75 857 LEU A C 1
ATOM 6844 O O . LEU A 1 857 ? 0.221 88.25 60.406 1 65.75 857 LEU A O 1
ATOM 6848 N N . SER A 1 858 ? 1.502 89.875 59.688 1 63.06 858 SER A N 1
ATOM 6849 C CA . SER A 1 858 ? 1.296 89.625 58.281 1 63.06 858 SER A CA 1
ATOM 6850 C C . SER A 1 858 ? 1.837 88.25 57.906 1 63.06 858 SER A C 1
ATOM 6852 O O . SER A 1 858 ? 2.729 87.688 58.562 1 63.06 858 SER A O 1
ATOM 6854 N N . PRO A 1 859 ? 1.268 87.5 57.031 1 57.44 859 PRO A N 1
ATOM 6855 C CA . PRO A 1 859 ? 1.748 86.188 56.625 1 57.44 859 PRO A CA 1
ATOM 6856 C C . PRO A 1 859 ? 3.248 86.188 56.344 1 57.44 859 PRO A C 1
ATOM 6858 O O . PRO A 1 859 ? 3.924 85.188 56.625 1 57.44 859 PRO A O 1
ATOM 6861 N N . TYR A 1 860 ? 3.764 87.312 55.875 1 58.41 860 TYR A N 1
ATOM 6862 C CA . TYR A 1 860 ? 5.195 87.375 55.594 1 58.41 860 TYR A CA 1
ATOM 6863 C C . TYR A 1 860 ? 6 87.375 56.906 1 58.41 860 TYR A C 1
ATOM 6865 O O . TYR A 1 860 ? 7.008 86.688 57 1 58.41 860 TYR A O 1
ATOM 6873 N N . THR A 1 861 ? 5.535 88.062 57.906 1 64.69 861 THR A N 1
ATOM 6874 C CA . THR A 1 861 ? 6.238 88.125 59.188 1 64.69 861 THR A CA 1
ATOM 6875 C C . THR A 1 861 ? 6.137 86.812 59.938 1 64.69 861 THR A C 1
ATOM 6877 O O . THR A 1 861 ? 7.078 86.375 60.594 1 64.69 861 THR A O 1
ATOM 6880 N N . ARG A 1 862 ? 5.039 86.125 59.656 1 62.44 862 ARG A N 1
ATOM 6881 C CA . ARG A 1 862 ? 4.883 84.812 60.219 1 62.44 862 ARG A CA 1
ATOM 6882 C C . ARG A 1 862 ? 5.863 83.812 59.625 1 62.44 862 ARG A C 1
ATOM 6884 O O . ARG A 1 862 ? 6.469 83 60.312 1 62.44 862 ARG A O 1
ATOM 6891 N N . LEU A 1 863 ? 6.016 83.875 58.25 1 56.66 863 LEU A N 1
ATOM 6892 C CA . LEU A 1 863 ? 6.922 82.938 57.562 1 56.66 863 LEU A CA 1
ATOM 6893 C C . LEU A 1 863 ? 8.375 83.25 57.906 1 56.66 863 LEU A C 1
ATOM 6895 O O . LEU A 1 863 ? 9.172 82.312 58.094 1 56.66 863 LEU A O 1
ATOM 6899 N N . ARG A 1 864 ? 8.711 84.5 58.156 1 61.56 864 ARG A N 1
ATOM 6900 C CA . ARG A 1 864 ? 10.07 84.875 58.5 1 61.56 864 ARG A CA 1
ATOM 6901 C C . ARG A 1 864 ? 10.406 84.438 59.938 1 61.56 864 ARG A C 1
ATOM 6903 O O . ARG A 1 864 ? 11.531 84 60.188 1 61.56 864 ARG A O 1
ATOM 6910 N N . LYS A 1 865 ? 9.398 84.562 60.75 1 65.56 865 LYS A N 1
ATOM 6911 C CA . LYS A 1 865 ? 9.555 84.062 62.125 1 65.56 865 LYS A CA 1
ATOM 6912 C C . LYS A 1 865 ? 9.914 82.562 62.188 1 65.56 865 LYS A C 1
ATOM 6914 O O . LYS A 1 865 ? 10.695 82.125 63.031 1 65.56 865 LYS A O 1
ATOM 6919 N N . ILE A 1 866 ? 9.422 81.875 61.125 1 56.5 866 ILE A N 1
ATOM 6920 C CA . ILE A 1 866 ? 9.633 80.438 61.094 1 56.5 866 ILE A CA 1
ATOM 6921 C C . ILE A 1 866 ? 10.969 80.125 60.406 1 56.5 866 ILE A C 1
ATOM 6923 O O . ILE A 1 866 ? 11.711 79.25 60.844 1 56.5 866 ILE A O 1
ATOM 6927 N N . VAL A 1 867 ? 11.383 80.812 59.25 1 55.59 867 VAL A N 1
ATOM 6928 C CA . VAL A 1 867 ? 12.539 80.438 58.438 1 55.59 867 VAL A CA 1
ATOM 6929 C C . VAL A 1 867 ? 13.812 81.062 59.062 1 55.59 867 VAL A C 1
ATOM 6931 O O . VAL A 1 867 ? 14.852 80.375 59.094 1 55.59 867 VAL A O 1
ATOM 6934 N N . HIS A 1 868 ? 13.797 82.375 59.562 1 59.44 868 HIS A N 1
ATOM 6935 C CA . HIS A 1 868 ? 14.977 83.062 60.125 1 59.44 868 HIS A CA 1
ATOM 6936 C C . HIS A 1 868 ? 14.852 83.25 61.625 1 59.44 868 HIS A C 1
ATOM 6938 O O . HIS A 1 868 ? 14.609 84.375 62.062 1 59.44 868 HIS A O 1
ATOM 6944 N N . ARG A 1 869 ? 14.867 82.188 62.406 1 55.66 869 ARG A N 1
ATOM 6945 C CA . ARG A 1 869 ? 14.688 82.188 63.844 1 55.66 869 ARG A CA 1
ATOM 6946 C C . ARG A 1 869 ? 15.711 83.062 64.5 1 55.66 869 ARG A C 1
ATOM 6948 O O . ARG A 1 869 ? 15.43 83.688 65.562 1 55.66 869 ARG A O 1
ATOM 6955 N N . LYS A 1 870 ? 16.906 83.25 63.938 1 60.28 870 LYS A N 1
ATOM 6956 C CA . LYS A 1 870 ? 17.984 83.938 64.625 1 60.28 870 LYS A CA 1
ATOM 6957 C C . LYS A 1 870 ? 17.734 85.438 64.562 1 60.28 870 LYS A C 1
ATOM 6959 O O . LYS A 1 870 ? 18.25 86.25 65.375 1 60.28 870 LYS A O 1
ATOM 6964 N N . THR A 1 871 ? 16.891 85.938 63.656 1 67.69 871 THR A N 1
ATOM 6965 C CA . THR A 1 871 ? 16.672 87.375 63.5 1 67.69 871 THR A CA 1
ATOM 6966 C C . THR A 1 871 ? 15.43 87.812 64.25 1 67.69 871 THR A C 1
ATOM 6968 O O . THR A 1 871 ? 15.07 89 64.25 1 67.69 871 THR A O 1
ATOM 6971 N N . TYR A 1 872 ? 14.875 86.875 65.062 1 73.5 872 TYR A N 1
ATOM 6972 C CA . TYR A 1 872 ? 13.727 87.188 65.875 1 73.5 872 TYR A CA 1
ATOM 6973 C C . TYR A 1 872 ? 14.117 87.125 67.375 1 73.5 872 TYR A C 1
ATOM 6975 O O . TYR A 1 872 ? 14.57 86.125 67.875 1 73.5 872 TYR A O 1
ATOM 6983 N N . LEU A 1 873 ? 14.203 88.25 68.062 1 79.38 873 LEU A N 1
ATOM 6984 C CA . LEU A 1 873 ? 14.586 88.375 69.438 1 79.38 873 LEU A CA 1
ATOM 6985 C C . LEU A 1 873 ? 13.422 88.875 70.312 1 79.38 873 LEU A C 1
ATOM 6987 O O . LEU A 1 873 ? 12.758 89.875 69.938 1 79.38 873 LEU A O 1
ATOM 6991 N N . LEU A 1 874 ? 13.07 88.188 71.312 1 79.38 874 LEU A N 1
ATOM 6992 C CA . LEU A 1 874 ? 12.023 88.562 72.25 1 79.38 874 LEU A CA 1
ATOM 6993 C C . LEU A 1 874 ? 12.617 89.188 73.562 1 79.38 874 LEU A C 1
ATOM 6995 O O . LEU A 1 874 ? 13.562 88.625 74.125 1 79.38 874 LEU A O 1
ATOM 6999 N N . TRP A 1 875 ? 12.219 90.375 74.062 1 77.88 875 TRP A N 1
ATOM 7000 C CA . TRP A 1 875 ? 12.641 91 75.312 1 77.88 875 TRP A CA 1
ATOM 7001 C C . TRP A 1 875 ? 12.133 90.25 76.5 1 77.88 875 TRP A C 1
ATOM 7003 O O . TRP A 1 875 ? 10.922 90 76.688 1 77.88 875 TRP A O 1
ATOM 7013 N N . PRO A 1 876 ? 13.039 89.562 77.188 1 78.44 876 PRO A N 1
ATOM 7014 C CA . PRO A 1 876 ? 12.641 88.688 78.312 1 78.44 876 PRO A CA 1
ATOM 7015 C C . PRO A 1 876 ? 11.961 89.5 79.438 1 78.44 876 PRO A C 1
ATOM 7017 O O . PRO A 1 876 ? 12.281 90.625 79.688 1 78.44 876 PRO A O 1
ATOM 7020 N N . GLU A 1 877 ? 10.961 89 80.062 1 73.19 877 GLU A N 1
ATOM 7021 C CA . GLU A 1 877 ? 10.25 89.562 81.188 1 73.19 877 GLU A CA 1
ATOM 7022 C C . GLU A 1 877 ? 11.078 89.5 82.5 1 73.19 877 GLU A C 1
ATOM 7024 O O . GLU A 1 877 ? 11 90.312 83.375 1 73.19 877 GLU A O 1
ATOM 7029 N N . LYS A 1 878 ? 12.031 88.5 82.75 1 74.81 878 LYS A N 1
ATOM 7030 C CA . LYS A 1 878 ? 12.859 88.25 83.875 1 74.81 878 LYS A CA 1
ATOM 7031 C C . LYS A 1 878 ? 14.211 88.938 83.75 1 74.81 878 LYS A C 1
ATOM 7033 O O . LYS A 1 878 ? 14.859 88.875 82.688 1 74.81 878 LYS A O 1
ATOM 7038 N N . PRO A 1 879 ? 14.766 89.75 84.688 1 74.31 879 PRO A N 1
ATOM 7039 C CA . PRO A 1 879 ? 15.984 90.562 84.625 1 74.31 879 PRO A CA 1
ATOM 7040 C C . PRO A 1 879 ? 17.25 89.75 84.438 1 74.31 879 PRO A C 1
ATOM 7042 O O . PRO A 1 879 ? 18.203 90.188 83.812 1 74.31 879 PRO A O 1
ATOM 7045 N N . GLN A 1 880 ? 17.297 88.438 84.875 1 74.25 880 GLN A N 1
ATOM 7046 C CA . GLN A 1 880 ? 18.5 87.625 84.75 1 74.25 880 GLN A CA 1
ATOM 7047 C C . GLN A 1 880 ? 18.781 87.25 83.25 1 74.25 880 GLN A C 1
ATOM 7049 O O . GLN A 1 880 ? 19.922 87.062 82.875 1 74.25 880 GLN A O 1
ATOM 7054 N N . GLU A 1 881 ? 17.703 87.375 82.438 1 74.81 881 GLU A N 1
ATOM 7055 C CA . GLU A 1 881 ? 17.859 86.938 81.062 1 74.81 881 GLU A CA 1
ATOM 7056 C C . GLU A 1 881 ? 18.125 88.062 80.125 1 74.81 881 GLU A C 1
ATOM 7058 O O . GLU A 1 881 ? 18.312 87.875 78.938 1 74.81 881 GLU A O 1
ATOM 7063 N N . GLN A 1 882 ? 18.203 89.25 80.625 1 78.25 882 GLN A N 1
ATOM 7064 C CA . GLN A 1 882 ? 18.406 90.438 79.812 1 78.25 882 GLN A CA 1
ATOM 7065 C C . GLN A 1 882 ? 19.844 90.5 79.312 1 78.25 882 GLN A C 1
ATOM 7067 O O . GLN A 1 882 ? 20.078 91 78.188 1 78.25 882 GLN A O 1
ATOM 7072 N N . GLU A 1 883 ? 20.703 89.938 80.125 1 77.06 883 GLU A N 1
ATOM 7073 C CA . GLU A 1 883 ? 22.094 89.938 79.688 1 77.06 883 GLU A CA 1
ATOM 7074 C C . GLU A 1 883 ? 22.266 89 78.438 1 77.06 883 GLU A C 1
ATOM 7076 O O . GLU A 1 883 ? 23 89.312 77.562 1 77.06 883 GLU A O 1
ATOM 7081 N N . SER A 1 884 ? 21.5 88 78.5 1 78.88 884 SER A N 1
ATOM 7082 C CA . SER A 1 884 ? 21.562 87.062 77.375 1 78.88 884 SER A CA 1
ATOM 7083 C C . SER A 1 884 ? 20.953 87.625 76.125 1 78.88 884 SER A C 1
ATOM 7085 O O . SER A 1 884 ? 21.406 87.375 75 1 78.88 884 SER A O 1
ATOM 7087 N N . PHE A 1 885 ? 20.094 88.5 76.312 1 80 885 PHE A N 1
ATOM 7088 C CA . PHE A 1 885 ? 19.469 89.188 75.188 1 80 885 PHE A CA 1
ATOM 7089 C C . PHE A 1 885 ? 20.453 90.062 74.5 1 80 885 PHE A C 1
ATOM 7091 O O . PHE A 1 885 ? 20.547 90.062 73.25 1 80 885 PHE A O 1
ATOM 7098 N N . TRP A 1 886 ? 21.141 90.812 75.25 1 80.19 886 TRP A N 1
ATOM 7099 C CA . TRP A 1 886 ? 22.078 91.75 74.688 1 80.19 886 TRP A CA 1
ATOM 7100 C C . TRP A 1 886 ? 23.219 91.062 74 1 80.19 886 TRP A C 1
ATOM 7102 O O . TRP A 1 886 ? 23.672 91.438 72.938 1 80.19 886 TRP A O 1
ATOM 7112 N N . VAL A 1 887 ? 23.578 89.875 74.5 1 78.62 887 VAL A N 1
ATOM 7113 C CA . VAL A 1 887 ? 24.625 89.125 73.812 1 78.62 887 VAL A CA 1
ATOM 7114 C C . VAL A 1 887 ? 24.094 88.562 72.5 1 78.62 887 VAL A C 1
ATOM 7116 O O . VAL A 1 887 ? 24.797 88.562 71.5 1 78.62 887 VAL A O 1
ATOM 7119 N N . ARG A 1 888 ? 22.828 88.188 72.5 1 77.62 888 ARG A N 1
ATOM 7120 C CA . ARG A 1 888 ? 22.234 87.625 71.312 1 77.62 888 ARG A CA 1
ATOM 7121 C C . ARG A 1 888 ? 22.031 88.688 70.25 1 77.62 888 ARG A C 1
ATOM 7123 O O . ARG A 1 888 ? 22.25 88.5 69.062 1 77.62 888 ARG A O 1
ATOM 7130 N N . LEU A 1 889 ? 21.641 89.875 70.688 1 79.5 889 LEU A N 1
ATOM 7131 C CA . LEU A 1 889 ? 21.422 90.938 69.75 1 79.5 889 LEU A CA 1
ATOM 7132 C C . LEU A 1 889 ? 22.734 91.438 69.125 1 79.5 889 LEU A C 1
ATOM 7134 O O . LEU A 1 889 ? 22.812 91.688 67.938 1 79.5 889 LEU A O 1
ATOM 7138 N N . ARG A 1 890 ? 23.828 91.5 69.938 1 79.38 890 ARG A N 1
ATOM 7139 C CA . ARG A 1 890 ? 25.141 91.938 69.438 1 79.38 890 ARG A CA 1
ATOM 7140 C C . ARG A 1 890 ? 25.719 90.875 68.5 1 79.38 890 ARG A C 1
ATOM 7142 O O . ARG A 1 890 ? 26.344 91.188 67.5 1 79.38 890 ARG A O 1
ATOM 7149 N N . ALA A 1 891 ? 25.438 89.688 68.875 1 75.81 891 ALA A N 1
ATOM 7150 C CA . ALA A 1 891 ? 25.891 88.562 68 1 75.81 891 ALA A CA 1
ATOM 7151 C C . ALA A 1 891 ? 25.172 88.625 66.625 1 75.81 891 ALA A C 1
ATOM 7153 O O . ALA A 1 891 ? 25.797 88.375 65.625 1 75.81 891 ALA A O 1
ATOM 7154 N N . ALA A 1 892 ? 23.875 88.938 66.688 1 74.88 892 ALA A N 1
ATOM 7155 C CA . ALA A 1 892 ? 23.078 89 65.5 1 74.88 892 ALA A CA 1
ATOM 7156 C C . ALA A 1 892 ? 23.5 90.125 64.625 1 74.88 892 ALA A C 1
ATOM 7158 O O . ALA A 1 892 ? 23.391 90.062 63.375 1 74.88 892 ALA A O 1
ATOM 7159 N N . LEU A 1 893 ? 24.016 91.125 65.188 1 73.62 893 LEU A N 1
ATOM 7160 C CA . LEU A 1 893 ? 24.438 92.312 64.5 1 73.62 893 LEU A CA 1
ATOM 7161 C C . LEU A 1 893 ? 25.844 92.188 63.938 1 73.62 893 LEU A C 1
ATOM 7163 O O . LEU A 1 893 ? 26.219 92.812 62.938 1 73.62 893 LEU A O 1
ATOM 7167 N N . LYS A 1 894 ? 26.859 91.312 64.625 1 64.75 894 LYS A N 1
ATOM 7168 C CA . LYS A 1 894 ? 28.234 91.125 64.188 1 64.75 894 LYS A CA 1
ATOM 7169 C C . LYS A 1 894 ? 28.297 90.062 63.062 1 64.75 894 LYS A C 1
ATOM 7171 O O . LYS A 1 894 ? 29.156 90.125 62.188 1 64.75 894 LYS A O 1
ATOM 7176 N N . ASP A 1 895 ? 27.516 88.875 63.281 1 53.06 895 ASP A N 1
ATOM 7177 C CA . ASP A 1 895 ? 27.703 87.688 62.5 1 53.06 895 ASP A CA 1
ATOM 7178 C C . ASP A 1 895 ? 27.703 88 61 1 53.06 895 ASP A C 1
ATOM 7180 O O . ASP A 1 895 ? 27.875 87.125 60.156 1 53.06 895 ASP A O 1
ATOM 7184 N N . SER A 1 896 ? 27.312 89.062 60.531 1 47.5 896 SER A N 1
ATOM 7185 C CA . SER A 1 896 ? 27.359 89 59.062 1 47.5 896 SER A CA 1
ATOM 7186 C C . SER A 1 896 ? 28.797 89 58.562 1 47.5 896 SER A C 1
ATOM 7188 O O . SER A 1 896 ? 29.031 88.938 57.344 1 47.5 896 SER A O 1
ATOM 7190 N N . GLU A 1 897 ? 29.875 89.312 59.312 1 40.25 897 GLU A N 1
ATOM 7191 C CA . GLU A 1 897 ? 31.172 89.375 58.656 1 40.25 897 GLU A CA 1
ATOM 7192 C C . GLU A 1 897 ? 31.688 87.938 58.312 1 40.25 897 GLU A C 1
ATOM 7194 O O . GLU A 1 897 ? 32.281 87.75 57.25 1 40.25 897 GLU A O 1
ATOM 7199 N N . GLU A 1 898 ? 32.062 87.062 59.375 1 36.47 898 GLU A N 1
ATOM 7200 C CA . GLU A 1 898 ? 33.094 86.062 59.25 1 36.47 898 GLU A CA 1
ATOM 7201 C C . GLU A 1 898 ? 32.594 84.812 58.5 1 36.47 898 GLU A C 1
ATOM 7203 O O . GLU A 1 898 ? 33.375 83.938 58.156 1 36.47 898 GLU A O 1
ATOM 7208 N N . GLU A 1 899 ? 31.453 84.375 58.656 1 34.84 899 GLU A N 1
ATOM 7209 C CA . GLU A 1 899 ? 31.297 82.938 58.344 1 34.84 899 GLU A CA 1
ATOM 7210 C C . GLU A 1 899 ? 31.438 82.688 56.844 1 34.84 899 GLU A C 1
ATOM 7212 O O . GLU A 1 899 ? 30.469 82.812 56.094 1 34.84 899 GLU A O 1
ATOM 7217 N N . GLY A 1 900 ? 32.5 83.125 56.188 1 34.12 900 GLY A N 1
ATOM 7218 C CA . GLY A 1 900 ? 32.781 82.5 54.875 1 34.12 900 GLY A CA 1
ATOM 7219 C C . GLY A 1 900 ? 32.812 81 54.938 1 34.12 900 GLY A C 1
ATOM 7220 O O . GLY A 1 900 ? 33.156 80.312 53.938 1 34.12 900 GLY A O 1
ATOM 7221 N N . GLY A 1 901 ? 33.312 80.375 56.094 1 31.91 901 GLY A N 1
ATOM 7222 C CA . GLY A 1 901 ? 33.656 79 55.906 1 31.91 901 GLY A CA 1
ATOM 7223 C C . GLY A 1 901 ? 32.469 78.062 55.594 1 31.91 901 GLY A C 1
ATOM 7224 O O . GLY A 1 901 ? 31.328 78.438 55.844 1 31.91 901 GLY A O 1
ATOM 7225 N N . GLY A 1 902 ? 32.656 76.938 54.719 1 32.09 902 GLY A N 1
ATOM 7226 C CA . GLY A 1 902 ? 31.922 76 53.906 1 32.09 902 GLY A CA 1
ATOM 7227 C C . GLY A 1 902 ? 30.844 75.25 54.719 1 32.09 902 GLY A C 1
ATOM 7228 O O . GLY A 1 902 ? 29.766 74.938 54.188 1 32.09 902 GLY A O 1
ATOM 7229 N N . GLY A 1 903 ? 31.266 74.5 55.812 1 31.17 903 GLY A N 1
ATOM 7230 C CA . GLY A 1 903 ? 30.734 73.125 55.969 1 31.17 903 GLY A CA 1
ATOM 723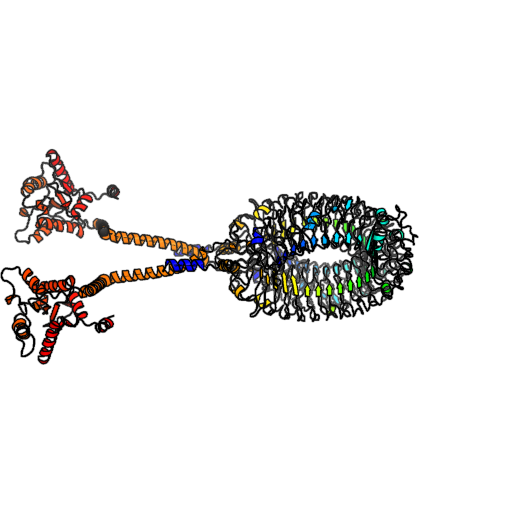1 C C . GLY A 1 903 ? 29.297 73.125 56.469 1 31.17 903 GLY A C 1
ATOM 7232 O O . GLY A 1 903 ? 28.484 72.312 55.969 1 31.17 903 GLY A O 1
ATOM 7233 N N . GLY A 1 904 ? 29.031 73.562 57.688 1 30.55 904 GLY A N 1
ATOM 7234 C CA . GLY A 1 904 ? 28.031 72.938 58.531 1 30.55 904 GLY A CA 1
ATOM 7235 C C . GLY A 1 904 ? 26.609 73.375 58.188 1 30.55 904 GLY A C 1
ATOM 7236 O O . GLY A 1 904 ? 25.688 73.125 58.969 1 30.55 904 GLY A O 1
ATOM 7237 N N . GLY A 1 905 ? 26.453 74.188 57.281 1 31.05 905 GLY A N 1
ATOM 7238 C CA . GLY A 1 905 ? 25.125 74.75 57.156 1 31.05 905 GLY A CA 1
ATOM 7239 C C . GLY A 1 905 ? 24.094 73.75 56.656 1 31.05 905 GLY A C 1
ATOM 7240 O O . GLY A 1 905 ? 22.969 74.125 56.312 1 31.05 905 GLY A O 1
ATOM 7241 N N . GLU A 1 906 ? 24.531 72.5 56.219 1 32.81 906 GLU A N 1
ATOM 7242 C CA . GLU A 1 906 ? 23.609 71.562 55.594 1 32.81 906 GLU A CA 1
ATOM 7243 C C . GLU A 1 906 ? 22.578 71.062 56.594 1 32.81 906 GLU A C 1
ATOM 7245 O O . GLU A 1 906 ? 21.531 70.5 56.219 1 32.81 906 GLU A O 1
ATOM 7250 N N . ASP A 1 907 ? 22.906 70.938 57.875 1 31.16 907 ASP A N 1
ATOM 7251 C CA . ASP A 1 907 ? 22.062 70.125 58.75 1 31.16 907 ASP A CA 1
ATOM 7252 C C . ASP A 1 907 ? 20.703 70.812 58.969 1 31.16 907 ASP A C 1
ATOM 7254 O O . ASP A 1 907 ? 19.703 70.125 59.125 1 31.16 907 ASP A O 1
ATOM 7258 N N . GLU A 1 908 ? 20.672 72.062 59.125 1 28.33 908 GLU A N 1
ATOM 7259 C CA . GLU A 1 908 ? 19.406 72.5 59.719 1 28.33 908 GLU A CA 1
ATOM 7260 C C . GLU A 1 908 ? 18.312 72.562 58.656 1 28.33 908 GLU A C 1
ATOM 7262 O O . GLU A 1 908 ? 17.125 72.5 58.969 1 28.33 908 GLU A O 1
ATOM 7267 N N . LEU A 1 909 ? 18.719 72.812 57.469 1 28.42 909 LEU A N 1
ATOM 7268 C CA . LEU A 1 909 ? 17.594 72.875 56.531 1 28.42 909 LEU A CA 1
ATOM 7269 C C . LEU A 1 909 ? 16.938 71.5 56.406 1 28.42 909 LEU A C 1
ATOM 7271 O O . LEU A 1 909 ? 15.797 71.375 55.969 1 28.42 909 LEU A O 1
ATOM 7275 N N . ALA A 1 910 ? 17.828 70.375 56.719 1 33.09 910 ALA A N 1
ATOM 7276 C CA . ALA A 1 910 ? 17.297 69.062 56.5 1 33.09 910 ALA A CA 1
ATOM 7277 C C . ALA A 1 910 ? 16.109 68.75 57.438 1 33.09 910 ALA A C 1
ATOM 7279 O O . ALA A 1 910 ? 15.234 67.938 57.094 1 33.09 910 ALA A O 1
ATOM 7280 N N . GLN A 1 911 ? 16.094 69.312 58.625 1 28.92 911 GLN A N 1
ATOM 7281 C CA . GLN A 1 911 ? 14.992 68.875 59.469 1 28.92 911 GLN A CA 1
ATOM 7282 C C . GLN A 1 911 ? 13.664 69.438 59 1 28.92 911 GLN A C 1
ATOM 7284 O O . GLN A 1 911 ? 12.594 69 59.406 1 28.92 911 GLN A O 1
ATOM 7289 N N . LEU A 1 912 ? 13.742 70.562 58.25 1 25.53 912 LEU A N 1
ATOM 7290 C CA . LEU A 1 912 ? 12.422 71.062 57.906 1 25.53 912 LEU A CA 1
ATOM 7291 C C . LEU A 1 912 ? 11.828 70.312 56.719 1 25.53 912 LEU A C 1
ATOM 7293 O O . LEU A 1 912 ? 10.633 70.438 56.469 1 25.53 912 LEU A O 1
ATOM 7297 N N . LEU A 1 913 ? 12.727 69.688 55.844 1 23.3 913 LEU A N 1
ATOM 7298 C CA . LEU A 1 913 ? 12.016 68.875 54.844 1 23.3 913 LEU A CA 1
ATOM 7299 C C . LEU A 1 913 ? 11.445 67.562 55.469 1 23.3 913 LEU A C 1
ATOM 7301 O O . LEU A 1 913 ? 12.133 66.875 56.219 1 23.3 913 LEU A O 1
ATOM 7305 N N . MET B 1 1 ? -39.188 53.5 29.922 1 29 1 MET B N 1
ATOM 7306 C CA . MET B 1 1 ? -39 53.156 28.516 1 29 1 MET B CA 1
ATOM 7307 C C . MET B 1 1 ? -37.656 52.469 28.281 1 29 1 MET B C 1
ATOM 7309 O O . MET B 1 1 ? -37.5 51.719 27.328 1 29 1 MET B O 1
ATOM 7313 N N . ARG B 1 2 ? -36.688 52.844 29.062 1 41.03 2 ARG B N 1
ATOM 7314 C CA . ARG B 1 2 ? -35.312 52.344 28.922 1 41.03 2 ARG B CA 1
ATOM 7315 C C . ARG B 1 2 ? -35.219 50.906 29.375 1 41.03 2 ARG B C 1
ATOM 7317 O O . ARG B 1 2 ? -34.469 50.125 28.797 1 41.03 2 ARG B O 1
ATOM 7324 N N . ARG B 1 3 ? -35.875 50.562 30.484 1 45.94 3 ARG B N 1
ATOM 7325 C CA . ARG B 1 3 ? -35.75 49.219 31.047 1 45.94 3 ARG B CA 1
ATOM 7326 C C . ARG B 1 3 ? -36.438 48.188 30.125 1 45.94 3 ARG B C 1
ATOM 7328 O O . ARG B 1 3 ? -36 47.031 30.078 1 45.94 3 ARG B O 1
ATOM 7335 N N . THR B 1 4 ? -37.531 48.625 29.422 1 42.22 4 THR B N 1
ATOM 7336 C CA . THR B 1 4 ? -38.25 47.688 28.578 1 42.22 4 THR B CA 1
ATOM 7337 C C . THR B 1 4 ? -37.469 47.375 27.297 1 42.22 4 THR B C 1
ATOM 7339 O O . THR B 1 4 ? -37.562 46.281 26.75 1 42.22 4 THR B O 1
ATOM 7342 N N . VAL B 1 5 ? -36.625 48.406 26.812 1 40.75 5 VAL B N 1
ATOM 7343 C CA . VAL B 1 5 ? -35.938 48.125 25.547 1 40.75 5 VAL B CA 1
ATOM 7344 C C . VAL B 1 5 ? -34.812 47.125 25.781 1 40.75 5 VAL B C 1
ATOM 7346 O O . VAL B 1 5 ? -34.594 46.25 24.953 1 40.75 5 VAL B O 1
ATOM 7349 N N . LEU B 1 6 ? -34.125 47.219 27 1 38.41 6 LEU B N 1
ATOM 7350 C CA . LEU B 1 6 ? -33.062 46.281 27.203 1 38.41 6 LEU B CA 1
ATOM 7351 C C . LEU B 1 6 ? -33.594 44.844 27.344 1 38.41 6 LEU B C 1
ATOM 7353 O O . LEU B 1 6 ? -33 43.906 26.844 1 38.41 6 LEU B O 1
ATOM 7357 N N . PHE B 1 7 ? -34.844 44.75 27.969 1 39.78 7 PHE B N 1
ATOM 7358 C CA . PHE B 1 7 ? -35.406 43.406 28.156 1 39.78 7 PHE B CA 1
ATOM 7359 C C . PHE B 1 7 ? -35.844 42.812 26.828 1 39.78 7 PHE B C 1
ATOM 7361 O O . PHE B 1 7 ? -35.688 41.594 26.609 1 39.78 7 PHE B O 1
ATOM 7368 N N . LEU B 1 8 ? -36.406 43.688 25.969 1 37.62 8 LEU B N 1
ATOM 7369 C CA . LEU B 1 8 ? -36.844 43.125 24.688 1 37.62 8 LEU B CA 1
ATOM 7370 C C . LEU B 1 8 ? -35.656 42.719 23.844 1 37.62 8 LEU B C 1
ATOM 7372 O O . LEU B 1 8 ? -35.75 41.781 23.016 1 37.62 8 LEU B O 1
ATOM 7376 N N . LEU B 1 9 ? -34.531 43.469 23.969 1 36.25 9 LEU B N 1
ATOM 7377 C CA . LEU B 1 9 ? -33.375 43 23.172 1 36.25 9 LEU B CA 1
ATOM 7378 C C . LEU B 1 9 ? -32.875 41.656 23.688 1 36.25 9 LEU B C 1
ATOM 7380 O O . LEU B 1 9 ? -32.344 40.875 22.922 1 36.25 9 LEU B O 1
ATOM 7384 N N . LEU B 1 10 ? -33 41.469 25.062 1 35.5 10 LEU B N 1
ATOM 7385 C CA . LEU B 1 10 ? -32.531 40.188 25.531 1 35.5 10 LEU B CA 1
ATOM 7386 C C . LEU B 1 10 ? -33.469 39.062 25.109 1 35.5 10 LEU B C 1
ATOM 7388 O O . LEU B 1 10 ? -33.062 37.906 25.016 1 35.5 10 LEU B O 1
ATOM 7392 N N . CYS B 1 11 ? -34.812 39.375 25.047 1 35.81 11 CYS B N 1
ATOM 7393 C CA . CYS B 1 11 ? -35.719 38.25 24.812 1 35.81 11 CYS B CA 1
ATOM 7394 C C . CYS B 1 11 ? -35.594 37.719 23.391 1 35.81 11 CYS B C 1
ATOM 7396 O O . CYS B 1 11 ? -36.219 36.719 23.047 1 35.81 11 CYS B O 1
ATOM 7398 N N . ASN B 1 12 ? -35.281 38.625 22.516 1 32.62 12 ASN B N 1
ATOM 7399 C CA . ASN B 1 12 ? -35.25 38.031 21.188 1 32.62 12 ASN B CA 1
ATOM 7400 C C . ASN B 1 12 ? -34.125 37.031 21.047 1 32.62 12 ASN B C 1
ATOM 7402 O O . ASN B 1 12 ? -33.562 36.844 19.953 1 32.62 12 ASN B O 1
ATOM 7406 N N . ALA B 1 13 ? -33.5 36.75 22.203 1 35.69 13 ALA B N 1
ATOM 7407 C CA . ALA B 1 13 ? -32.594 35.625 21.969 1 35.69 13 ALA B CA 1
ATOM 7408 C C . ALA B 1 13 ? -33.375 34.375 21.531 1 35.69 13 ALA B C 1
ATOM 7410 O O . ALA B 1 13 ? -34.062 33.75 22.344 1 35.69 13 ALA B O 1
ATOM 7411 N N . CYS B 1 14 ? -34.125 34.531 20.453 1 32.59 14 CYS B N 1
ATOM 7412 C CA . CYS B 1 14 ? -34.625 33.281 19.891 1 32.59 14 CYS B CA 1
ATOM 7413 C C . CYS B 1 14 ? -33.625 32.156 20.078 1 32.59 14 CYS B C 1
ATOM 7415 O O . CYS B 1 14 ? -32.469 32.281 19.656 1 32.59 14 CYS B O 1
ATOM 7417 N N . SER B 1 15 ? -33.812 31.469 21.109 1 35.25 15 SER B N 1
ATOM 7418 C CA . SER B 1 15 ? -33.125 30.188 21.25 1 35.25 15 SER B CA 1
ATOM 7419 C C . SER B 1 15 ? -33.219 29.375 19.953 1 35.25 15 SER B C 1
ATOM 7421 O O . SER B 1 15 ? -34.156 28.578 19.781 1 35.25 15 SER B O 1
ATOM 7423 N N . CYS B 1 16 ? -33.156 29.984 18.906 1 35.84 16 CYS B N 1
ATOM 7424 C CA . CYS B 1 16 ? -33.031 29.094 17.766 1 35.84 16 CYS B CA 1
ATOM 7425 C C . CYS B 1 16 ? -31.969 28.031 18.016 1 35.84 16 CYS B C 1
ATOM 7427 O O . CYS B 1 16 ? -30.797 28.344 18.25 1 35.84 16 CYS B O 1
ATOM 7429 N N . CYS B 1 17 ? -32.344 27 18.656 1 44.38 17 CYS B N 1
ATOM 7430 C CA . CYS B 1 17 ? -31.516 25.828 18.844 1 44.38 17 CYS B CA 1
ATOM 7431 C C . CYS B 1 17 ? -30.781 25.453 17.562 1 44.38 17 CYS B C 1
ATOM 7433 O O . CYS B 1 17 ? -31.406 25.375 16.5 1 44.38 17 CYS B O 1
ATOM 7435 N N . GLY B 1 18 ? -29.641 25.875 17.422 1 52.19 18 GLY B N 1
ATOM 7436 C CA . GLY B 1 18 ? -28.703 25.562 16.344 1 52.19 18 GLY B CA 1
ATOM 7437 C C . GLY B 1 18 ? -28.781 24.125 15.906 1 52.19 18 GLY B C 1
ATOM 7438 O O . GLY B 1 18 ? -29.281 23.266 16.641 1 52.19 18 GLY B O 1
ATOM 7439 N N . PHE B 1 19 ? -28.656 23.938 14.578 1 68.81 19 PHE B N 1
ATOM 7440 C CA . PHE B 1 19 ? -28.703 22.75 13.727 1 68.81 19 PHE B CA 1
ATOM 7441 C C . PHE B 1 19 ? -27.531 21.828 14.047 1 68.81 19 PHE B C 1
ATOM 7443 O O . PHE B 1 19 ? -26.781 21.422 13.156 1 68.81 19 PHE B O 1
ATOM 7450 N N . ALA B 1 20 ? -27.094 21.672 15.422 1 70.19 20 ALA B N 1
ATOM 7451 C CA . ALA B 1 20 ? -26.031 20.734 15.75 1 70.19 20 ALA B CA 1
ATOM 7452 C C . ALA B 1 20 ? -26.469 19.766 16.859 1 70.19 20 ALA B C 1
ATOM 7454 O O . ALA B 1 20 ? -27.344 20.109 17.656 1 70.19 20 ALA B O 1
ATOM 7455 N N . PHE B 1 21 ? -26 18.578 16.859 1 79.94 21 PHE B N 1
ATOM 7456 C CA . PHE B 1 21 ? -26.391 17.516 17.781 1 79.94 21 PHE B CA 1
ATOM 7457 C C . PHE B 1 21 ? -25.188 17 18.562 1 79.94 21 PHE B C 1
ATOM 7459 O O . PHE B 1 21 ? -24.078 16.922 18.016 1 79.94 21 PHE B O 1
ATOM 7466 N N . LYS B 1 22 ? -25.438 16.703 19.766 1 81.38 22 LYS B N 1
ATOM 7467 C CA . LYS B 1 22 ? -24.359 16.156 20.578 1 81.38 22 LYS B CA 1
ATOM 7468 C C . LYS B 1 22 ? -24.078 14.695 20.203 1 81.38 22 LYS B C 1
ATOM 7470 O O . LYS B 1 22 ? -24.969 13.844 20.297 1 81.38 22 LYS B O 1
ATOM 7475 N N . GLY B 1 23 ? -22.922 14.414 19.781 1 84.75 23 GLY B N 1
ATOM 7476 C CA . GLY B 1 23 ? -22.5 13.055 19.484 1 84.75 23 GLY B CA 1
ATOM 7477 C C . GLY B 1 23 ? -23.141 12.477 18.25 1 84.75 23 GLY B C 1
ATOM 7478 O O . GLY B 1 23 ? -23 11.289 17.953 1 84.75 23 GLY B O 1
ATOM 7479 N N . CYS B 1 24 ? -23.922 13.219 17.609 1 90.5 24 CYS B N 1
ATOM 7480 C CA . CYS B 1 24 ? -24.641 12.727 16.438 1 90.5 24 CYS B CA 1
ATOM 7481 C C . CYS B 1 24 ? -24.531 13.703 15.273 1 90.5 24 CYS B C 1
ATOM 7483 O O . CYS B 1 24 ? -24.078 14.844 15.453 1 90.5 24 CYS B O 1
ATOM 7485 N N . SER B 1 25 ? -24.781 13.164 14.094 1 90.44 25 SER B N 1
ATOM 7486 C CA . SER B 1 25 ? -24.844 13.969 12.875 1 90.44 25 SER B CA 1
ATOM 7487 C C . SER B 1 25 ? -26 13.531 11.984 1 90.44 25 SER B C 1
ATOM 7489 O O . SER B 1 25 ? -26.234 12.336 11.797 1 90.44 25 SER B O 1
ATOM 7491 N N . GLN B 1 26 ? -26.688 14.484 11.656 1 90.81 26 GLN B N 1
ATOM 7492 C CA . GLN B 1 26 ? -27.797 14.195 10.75 1 90.81 26 GLN B CA 1
ATOM 7493 C C . GLN B 1 26 ? -27.281 13.93 9.328 1 90.81 26 GLN B C 1
ATOM 7495 O O . GLN B 1 26 ? -26.391 14.625 8.844 1 90.81 26 GLN B O 1
ATOM 7500 N N . ASN B 1 27 ? -27.875 12.898 8.781 1 89.88 27 ASN B N 1
ATOM 7501 C CA . ASN B 1 27 ? -27.469 12.516 7.426 1 89.88 27 ASN B CA 1
ATOM 7502 C C . ASN B 1 27 ? -28.047 13.477 6.383 1 89.88 27 ASN B C 1
ATOM 7504 O O . ASN B 1 27 ? -29.078 14.094 6.605 1 89.88 27 ASN B O 1
ATOM 7508 N N . TYR B 1 28 ? -27.406 13.648 5.375 1 87.88 28 TYR B N 1
ATOM 7509 C CA . TYR B 1 28 ? -27.891 14.367 4.199 1 87.88 28 TYR B CA 1
ATOM 7510 C C . TYR B 1 28 ? -27.5 13.633 2.918 1 87.88 28 TYR B C 1
ATOM 7512 O O . TYR B 1 28 ? -26.375 13.164 2.781 1 87.88 28 TYR B O 1
ATOM 7520 N N . PRO B 1 29 ? -28.422 13.461 1.955 1 86.62 29 PRO B N 1
ATOM 7521 C CA . PRO B 1 29 ? -29.703 14.164 1.854 1 86.62 29 PRO B CA 1
ATOM 7522 C C . PRO B 1 29 ? -30.812 13.469 2.629 1 86.62 29 PRO B C 1
ATOM 7524 O O . PRO B 1 29 ? -31.859 14.078 2.904 1 86.62 29 PRO B O 1
ATOM 7527 N N . GLN B 1 30 ? -30.656 12.281 2.996 1 89.5 30 GLN B N 1
ATOM 7528 C CA . GLN B 1 30 ? -31.672 11.625 3.818 1 89.5 30 GLN B CA 1
ATOM 7529 C C . GLN B 1 30 ? -31.625 12.141 5.254 1 89.5 30 GLN B C 1
ATOM 7531 O O . GLN B 1 30 ? -31.016 11.516 6.129 1 89.5 30 GLN B O 1
ATOM 7536 N N . THR B 1 31 ? -32.406 13.219 5.438 1 89.5 31 THR B N 1
ATOM 7537 C CA . THR B 1 31 ? -32.312 13.953 6.695 1 89.5 31 THR B CA 1
ATOM 7538 C C . THR B 1 31 ? -33.062 13.211 7.812 1 89.5 31 THR B C 1
ATOM 7540 O O . THR B 1 31 ? -32.938 13.562 8.984 1 89.5 31 THR B O 1
ATOM 7543 N N . TYR B 1 32 ? -33.812 12.125 7.402 1 91.88 32 TYR B N 1
ATOM 7544 C CA . TYR B 1 32 ? -34.531 11.367 8.414 1 91.88 32 TYR B CA 1
ATOM 7545 C C . TYR B 1 32 ? -33.625 10.367 9.109 1 91.88 32 TYR B C 1
ATOM 7547 O O . TYR B 1 32 ? -34.062 9.641 10.008 1 91.88 32 TYR B O 1
ATOM 7555 N N . VAL B 1 33 ? -32.375 10.305 8.672 1 94.06 33 VAL B N 1
ATOM 7556 C CA . VAL B 1 33 ? -31.375 9.398 9.242 1 94.06 33 VAL B CA 1
ATOM 7557 C C . VAL B 1 33 ? -30.438 10.172 10.164 1 94.06 33 VAL B C 1
ATOM 7559 O O . VAL B 1 33 ? -29.938 11.234 9.789 1 94.06 33 VAL B O 1
ATOM 7562 N N . MET B 1 34 ? -30.25 9.641 11.391 1 93.12 34 MET B N 1
ATOM 7563 C CA . MET B 1 34 ? -29.312 10.211 12.352 1 93.12 34 MET B CA 1
ATOM 7564 C C . MET B 1 34 ? -28.156 9.25 12.617 1 93.12 34 MET B C 1
ATOM 7566 O O . MET B 1 34 ? -28.375 8.086 12.953 1 93.12 34 MET B O 1
ATOM 7570 N N . TRP B 1 35 ? -26.953 9.68 12.43 1 92.75 35 TRP B N 1
ATOM 7571 C CA . TRP B 1 35 ? -25.766 8.875 12.656 1 92.75 35 TRP B CA 1
ATOM 7572 C C . TRP B 1 35 ? -25.094 9.242 13.977 1 92.75 35 TRP B C 1
ATOM 7574 O O . TRP B 1 35 ? -24.625 10.367 14.148 1 92.75 35 TRP B O 1
ATOM 7584 N N . CYS B 1 36 ? -25.078 8.32 14.891 1 93.75 36 CYS B N 1
ATOM 7585 C CA . CYS B 1 36 ? -24.469 8.508 16.203 1 93.75 36 CYS B CA 1
ATOM 7586 C C . CYS B 1 36 ? -23.484 7.379 16.5 1 93.75 36 CYS B C 1
ATOM 7588 O O . CYS B 1 36 ? -23.281 7.027 17.672 1 93.75 36 CYS B O 1
ATOM 7590 N N . SER B 1 37 ? -23.016 6.762 15.445 1 93.19 37 SER B N 1
ATOM 7591 C CA . SER B 1 37 ? -22.172 5.582 15.633 1 93.19 37 SER B CA 1
ATOM 7592 C C . SER B 1 37 ? -20.75 5.973 15.984 1 93.19 37 SER B C 1
ATOM 7594 O O . SER B 1 37 ? -20.219 6.957 15.461 1 93.19 37 SER B O 1
ATOM 7596 N N . ASN B 1 38 ? -20.078 5.238 16.906 1 88.19 38 ASN B N 1
ATOM 7597 C CA . ASN B 1 38 ? -18.656 5.332 17.219 1 88.19 38 ASN B CA 1
ATOM 7598 C C . ASN B 1 38 ? -18.281 6.723 17.719 1 88.19 38 ASN B C 1
ATOM 7600 O O . ASN B 1 38 ? -17.359 7.348 17.203 1 88.19 38 ASN B O 1
ATOM 7604 N N . GLN B 1 39 ? -19.062 7.234 18.672 1 87.38 39 GLN B N 1
ATOM 7605 C CA . GLN B 1 39 ? -18.828 8.555 19.25 1 87.38 39 GLN B CA 1
ATOM 7606 C C . GLN B 1 39 ? -18.562 8.453 20.75 1 87.38 39 GLN B C 1
ATOM 7608 O O . GLN B 1 39 ? -18.703 9.438 21.469 1 87.38 39 GLN B O 1
ATOM 7613 N N . HIS B 1 40 ? -18.312 7.246 21.234 1 86.38 40 HIS B N 1
ATOM 7614 C CA . HIS B 1 40 ? -17.984 6.984 22.641 1 86.38 40 HIS B CA 1
ATOM 7615 C C . HIS B 1 40 ? -19.094 7.473 23.562 1 86.38 40 HIS B C 1
ATOM 7617 O O . HIS B 1 40 ? -18.828 8.039 24.625 1 86.38 40 HIS B O 1
ATOM 7623 N N . ILE B 1 41 ? -20.266 7.285 23.141 1 90.75 41 ILE B N 1
ATOM 7624 C CA . ILE B 1 41 ? -21.422 7.699 23.922 1 90.75 41 ILE B CA 1
ATOM 7625 C C . ILE B 1 41 ? -21.609 6.75 25.109 1 90.75 41 ILE B C 1
ATOM 7627 O O . ILE B 1 41 ? -21.719 5.535 24.922 1 90.75 41 ILE B O 1
ATOM 7631 N N . ALA B 1 42 ? -21.594 7.324 26.234 1 88.75 42 ALA B N 1
ATOM 7632 C CA . ALA B 1 42 ? -21.875 6.547 27.438 1 88.75 42 ALA B CA 1
ATOM 7633 C C . ALA B 1 42 ? -23.25 6.871 28 1 88.75 42 ALA B C 1
ATOM 7635 O O . ALA B 1 42 ? -24.016 5.969 28.344 1 88.75 42 ALA B O 1
ATOM 7636 N N . ASN B 1 43 ? -23.5 8.242 28.047 1 87 43 ASN B N 1
ATOM 7637 C CA . ASN B 1 43 ? -24.812 8.695 28.484 1 87 43 ASN B CA 1
ATOM 7638 C C . ASN B 1 43 ? -25.734 8.984 27.312 1 87 43 ASN B C 1
ATOM 7640 O O . ASN B 1 43 ? -25.578 9.992 26.625 1 87 43 ASN B O 1
ATOM 7644 N N . ILE B 1 44 ? -26.719 8.195 27.141 1 90.31 44 ILE B N 1
ATOM 7645 C CA . ILE B 1 44 ? -27.562 8.234 25.953 1 90.31 44 ILE B CA 1
ATOM 7646 C C . ILE B 1 44 ? -28.625 9.312 26.109 1 90.31 44 ILE B C 1
ATOM 7648 O O . ILE B 1 44 ? -29.078 9.906 25.125 1 90.31 44 ILE B O 1
ATOM 7652 N N . SER B 1 45 ? -29.047 9.664 27.344 1 87.62 45 SER B N 1
ATOM 7653 C CA . SER B 1 45 ? -30.141 10.602 27.578 1 87.62 45 SER B CA 1
ATOM 7654 C C . SER B 1 45 ? -29.812 11.992 27.031 1 87.62 45 SER B C 1
ATOM 7656 O O . SER B 1 45 ? -30.656 12.641 26.406 1 87.62 45 SER B O 1
ATOM 7658 N N . ASN B 1 46 ? -28.609 12.344 27.203 1 84.06 46 ASN B N 1
ATOM 7659 C CA . ASN B 1 46 ? -28.172 13.664 26.75 1 84.06 46 ASN B CA 1
ATOM 7660 C C . ASN B 1 46 ? -28.125 13.75 25.234 1 84.06 46 ASN B C 1
ATOM 7662 O O . ASN B 1 46 ? -28.344 14.82 24.656 1 84.06 46 ASN B O 1
ATOM 7666 N N . VAL B 1 47 ? -27.938 12.727 24.609 1 88.31 47 VAL B N 1
ATOM 7667 C CA . VAL B 1 47 ? -27.797 12.68 23.156 1 88.31 47 VAL B CA 1
ATOM 7668 C C . VAL B 1 47 ? -29.172 12.609 22.516 1 88.31 47 VAL B C 1
ATOM 7670 O O . VAL B 1 47 ? -29.469 13.367 21.578 1 88.31 47 VAL B O 1
ATOM 7673 N N . ILE B 1 48 ? -30.078 11.836 23.031 1 89.56 48 ILE B N 1
ATOM 7674 C CA . ILE B 1 48 ? -31.375 11.57 22.422 1 89.56 48 ILE B CA 1
ATOM 7675 C C . ILE B 1 48 ? -32.281 12.789 22.594 1 89.56 48 ILE B C 1
ATOM 7677 O O . ILE B 1 48 ? -33.125 13.086 21.734 1 89.56 48 ILE B O 1
ATOM 7681 N N . SER B 1 49 ? -32.062 13.539 23.656 1 86 49 SER B N 1
ATOM 7682 C CA . SER B 1 49 ? -32.938 14.695 23.922 1 86 49 SER B CA 1
ATOM 7683 C C . SER B 1 49 ? -32.781 15.758 22.844 1 86 49 SER B C 1
ATOM 7685 O O . SER B 1 49 ? -33.719 16.531 22.609 1 86 49 SER B O 1
ATOM 7687 N N . GLN B 1 50 ? -31.734 15.711 22.109 1 84.75 50 GLN B N 1
ATOM 7688 C CA . GLN B 1 50 ? -31.469 16.75 21.109 1 84.75 50 GLN B CA 1
ATOM 7689 C C . GLN B 1 50 ? -31.891 16.297 19.719 1 84.75 50 GLN B C 1
ATOM 7691 O O . GLN B 1 50 ? -31.875 17.078 18.766 1 84.75 50 GLN B O 1
ATOM 7696 N N . ILE B 1 51 ? -32.281 15.133 19.594 1 90 51 ILE B N 1
ATOM 7697 C CA . ILE B 1 51 ? -32.625 14.602 18.281 1 90 51 ILE B CA 1
ATOM 7698 C C . ILE B 1 51 ? -34.031 15.07 17.875 1 90 51 ILE B C 1
ATOM 7700 O O . ILE B 1 51 ? -34.969 14.977 18.672 1 90 51 ILE B O 1
ATOM 7704 N N . PRO B 1 52 ? -34.156 15.531 16.672 1 87.69 52 PRO B N 1
ATOM 7705 C CA . PRO B 1 52 ? -35.438 16.016 16.203 1 87.69 52 PRO B CA 1
ATOM 7706 C C . PRO B 1 52 ? -36.5 14.922 16.141 1 87.69 52 PRO B C 1
ATOM 7708 O O . PRO B 1 52 ? -36.188 13.75 15.992 1 87.69 52 PRO B O 1
ATOM 7711 N N . LYS B 1 53 ? -37.812 15.297 16.156 1 87.44 53 LYS B N 1
ATOM 7712 C CA . LYS B 1 53 ? -38.938 14.375 16.25 1 87.44 53 LYS B CA 1
ATOM 7713 C C . LYS B 1 53 ? -39.188 13.695 14.914 1 87.44 53 LYS B C 1
ATOM 7715 O O . LYS B 1 53 ? -39.812 12.625 14.867 1 87.44 53 LYS B O 1
ATOM 7720 N N . ASN B 1 54 ? -38.625 14.227 13.828 1 88.81 54 ASN B N 1
ATOM 7721 C CA . ASN B 1 54 ? -38.938 13.703 12.5 1 88.81 54 ASN B CA 1
ATOM 7722 C C . ASN B 1 54 ? -37.938 12.633 12.07 1 88.81 54 ASN B C 1
ATOM 7724 O O . ASN B 1 54 ? -38.031 12.094 10.969 1 88.81 54 ASN B O 1
ATOM 7728 N N . ILE B 1 55 ? -37.156 12.219 12.891 1 93.12 55 ILE B N 1
ATOM 7729 C CA . ILE B 1 55 ? -36.156 11.211 12.555 1 93.12 55 ILE B CA 1
ATOM 7730 C C . ILE B 1 55 ? -36.812 9.828 12.539 1 93.12 55 ILE B C 1
ATOM 7732 O O . ILE B 1 55 ? -37.625 9.508 13.406 1 93.12 55 ILE B O 1
ATOM 7736 N N . THR B 1 56 ? -36.438 9.016 11.516 1 95.75 56 THR B N 1
ATOM 7737 C CA . THR B 1 56 ? -37.031 7.688 11.383 1 95.75 56 THR B CA 1
ATOM 7738 C C . THR B 1 56 ? -35.969 6.605 11.578 1 95.75 56 THR B C 1
ATOM 7740 O O . THR B 1 56 ? -36.281 5.445 11.828 1 95.75 56 THR B O 1
ATOM 7743 N N . ILE B 1 57 ? -34.812 6.953 11.422 1 97 57 ILE B N 1
ATOM 7744 C CA . ILE B 1 57 ? -33.719 5.988 11.578 1 97 57 ILE B CA 1
ATOM 7745 C C . ILE B 1 57 ? -32.625 6.578 12.484 1 97 57 ILE B C 1
ATOM 7747 O O . ILE B 1 57 ? -32.188 7.707 12.273 1 97 57 ILE B O 1
ATOM 7751 N N . ILE B 1 58 ? -32.219 5.844 13.523 1 95.69 58 ILE B N 1
ATOM 7752 C CA . ILE B 1 58 ? -31.125 6.25 14.398 1 95.69 58 ILE B CA 1
ATOM 7753 C C . ILE B 1 58 ? -30.094 5.125 14.484 1 95.69 58 ILE B C 1
ATOM 7755 O O . ILE B 1 58 ? -30.453 3.975 14.766 1 95.69 58 ILE B O 1
ATOM 7759 N N . ASN B 1 59 ? -28.922 5.352 14.211 1 96.56 59 ASN B N 1
ATOM 7760 C CA . ASN B 1 59 ? -27.828 4.41 14.391 1 96.56 59 ASN B CA 1
ATOM 7761 C C . ASN B 1 59 ? -26.953 4.773 15.594 1 96.56 59 ASN B C 1
ATOM 7763 O O . ASN B 1 59 ? -26.156 5.703 15.531 1 96.56 59 ASN B O 1
ATOM 7767 N N . LEU B 1 60 ? -27.094 4.105 16.656 1 95.56 60 LEU B N 1
ATOM 7768 C CA . LEU B 1 60 ? -26.344 4.309 17.891 1 95.56 60 LEU B CA 1
ATOM 7769 C C . LEU B 1 60 ? -25.344 3.18 18.125 1 95.56 60 LEU B C 1
ATOM 7771 O O . LEU B 1 60 ? -25.016 2.85 19.266 1 95.56 60 LEU B O 1
ATOM 7775 N N . SER B 1 61 ? -24.844 2.57 17.047 1 96.31 61 SER B N 1
ATOM 7776 C CA . SER B 1 61 ? -23.969 1.403 17.172 1 96.31 61 SER B CA 1
ATOM 7777 C C . SER B 1 61 ? -22.562 1.806 17.578 1 96.31 61 SER B C 1
ATOM 7779 O O . SER B 1 61 ? -22.172 2.965 17.422 1 96.31 61 SER B O 1
ATOM 7781 N N . LYS B 1 62 ? -21.781 0.878 18.188 1 93.31 62 LYS B N 1
ATOM 7782 C CA . LYS B 1 62 ? -20.359 1.002 18.484 1 93.31 62 LYS B CA 1
ATOM 7783 C C . LYS B 1 62 ? -20.109 2.146 19.469 1 93.31 62 LYS B C 1
ATOM 7785 O O . LYS B 1 62 ? -19.281 3.02 19.203 1 93.31 62 LYS B O 1
ATOM 7790 N N . ASN B 1 63 ? -20.922 2.184 20.453 1 94.81 63 ASN B N 1
ATOM 7791 C CA . ASN B 1 63 ? -20.734 3.131 21.547 1 94.81 63 ASN B CA 1
ATOM 7792 C C . ASN B 1 63 ? -20.516 2.416 22.875 1 94.81 63 ASN B C 1
ATOM 7794 O O . ASN B 1 63 ? -20.234 1.215 22.906 1 94.81 63 ASN B O 1
ATOM 7798 N N . ASN B 1 64 ? -20.469 3.15 23.953 1 93.88 64 ASN B N 1
ATOM 7799 C CA . ASN B 1 64 ? -20.234 2.592 25.281 1 93.88 64 ASN B CA 1
ATOM 7800 C C . ASN B 1 64 ? -21.484 2.686 26.156 1 93.88 64 ASN B C 1
ATOM 7802 O O . ASN B 1 64 ? -21.391 3.037 27.328 1 93.88 64 ASN B O 1
ATOM 7806 N N . ILE B 1 65 ? -22.547 2.377 25.547 1 94.56 65 ILE B N 1
ATOM 7807 C CA . ILE B 1 65 ? -23.812 2.475 26.266 1 94.56 65 ILE B CA 1
ATOM 7808 C C . ILE B 1 65 ? -24.016 1.228 27.125 1 94.56 65 ILE B C 1
ATOM 7810 O O . ILE B 1 65 ? -24.062 0.11 26.594 1 94.56 65 ILE B O 1
ATOM 7814 N N . ARG B 1 66 ? -24.234 1.37 28.375 1 92.69 66 ARG B N 1
ATOM 7815 C CA . ARG B 1 66 ? -24.391 0.241 29.281 1 92.69 66 ARG B CA 1
ATOM 7816 C C . ARG B 1 66 ? -25.828 0.107 29.75 1 92.69 66 ARG B C 1
ATOM 7818 O O . ARG B 1 66 ? -26.297 -1.001 30.016 1 92.69 66 ARG B O 1
ATOM 7825 N N . ASN B 1 67 ? -26.453 1.29 29.906 1 91.38 67 ASN B N 1
ATOM 7826 C CA . ASN B 1 67 ? -27.844 1.311 30.375 1 91.38 67 ASN B CA 1
ATOM 7827 C C . ASN B 1 67 ? -28.672 2.309 29.594 1 91.38 67 ASN B C 1
ATOM 7829 O O . ASN B 1 67 ? -28.188 3.359 29.172 1 91.38 67 ASN B O 1
ATOM 7833 N N . ILE B 1 68 ? -29.875 1.955 29.391 1 93.19 68 ILE B N 1
ATOM 7834 C CA . ILE B 1 68 ? -30.844 2.838 28.75 1 93.19 68 ILE B CA 1
ATOM 7835 C C . ILE B 1 68 ? -31.922 3.246 29.75 1 93.19 68 ILE B C 1
ATOM 7837 O O . ILE B 1 68 ? -32.75 2.43 30.141 1 93.19 68 ILE B O 1
ATOM 7841 N N . PRO B 1 69 ? -31.969 4.496 30.078 1 91.06 69 PRO B N 1
ATOM 7842 C CA . PRO B 1 69 ? -33.031 4.93 30.969 1 91.06 69 PRO B CA 1
ATOM 7843 C C . PRO B 1 69 ? -34.438 4.789 30.359 1 91.06 69 PRO B C 1
ATOM 7845 O O . PRO B 1 69 ? -34.594 4.988 29.156 1 91.06 69 PRO B O 1
ATOM 7848 N N . PRO B 1 70 ? -35.438 4.453 31.219 1 90.62 70 PRO B N 1
ATOM 7849 C CA . PRO B 1 70 ? -36.781 4.285 30.688 1 90.62 70 PRO B CA 1
ATOM 7850 C C . PRO B 1 70 ? -37.344 5.555 30.047 1 90.62 70 PRO B C 1
ATOM 7852 O O . PRO B 1 70 ? -37.094 6.656 30.547 1 90.62 70 PRO B O 1
ATOM 7855 N N . GLY B 1 71 ? -37.844 5.488 28.969 1 88.19 71 GLY B N 1
ATOM 7856 C CA . GLY B 1 71 ? -38.469 6.594 28.281 1 88.19 71 GLY B CA 1
ATOM 7857 C C . GLY B 1 71 ? -37.5 7.461 27.516 1 88.19 71 GLY B C 1
ATOM 7858 O O . GLY B 1 71 ? -37.844 8.586 27.125 1 88.19 71 GLY B O 1
ATOM 7859 N N . SER B 1 72 ? -36.375 7.02 27.281 1 89.06 72 SER B N 1
ATOM 7860 C CA . SER B 1 72 ? -35.344 7.801 26.609 1 89.06 72 SER B CA 1
ATOM 7861 C C . SER B 1 72 ? -35.75 8.156 25.188 1 89.06 72 SER B C 1
ATOM 7863 O O . SER B 1 72 ? -35.438 9.242 24.688 1 89.06 72 SER B O 1
ATOM 7865 N N . PHE B 1 73 ? -36.594 7.344 24.531 1 91.81 73 PHE B N 1
ATOM 7866 C CA . PHE B 1 73 ? -36.969 7.547 23.141 1 91.81 73 PHE B CA 1
ATOM 7867 C C . PHE B 1 73 ? -38.406 8.016 23.016 1 91.81 73 PHE B C 1
ATOM 7869 O O . PHE B 1 73 ? -38.969 8.031 21.922 1 91.81 73 PHE B O 1
ATOM 7876 N N . SER B 1 74 ? -39.062 8.383 24.047 1 89.44 74 SER B N 1
ATOM 7877 C CA . SER B 1 74 ? -40.5 8.641 24.094 1 89.44 74 SER B CA 1
ATOM 7878 C C . SER B 1 74 ? -40.875 9.844 23.234 1 89.44 74 SER B C 1
ATOM 7880 O O . SER B 1 74 ? -42 9.938 22.734 1 89.44 74 SER B O 1
ATOM 7882 N N . HIS B 1 75 ? -39.938 10.711 22.891 1 88.75 75 HIS B N 1
ATOM 7883 C CA . HIS B 1 75 ? -40.281 11.922 22.141 1 88.75 75 HIS B CA 1
ATOM 7884 C C . HIS B 1 75 ? -40.094 11.727 20.641 1 88.75 75 HIS B C 1
ATOM 7886 O O . HIS B 1 75 ? -40.469 12.57 19.844 1 88.75 75 HIS B O 1
ATOM 7892 N N . ILE B 1 76 ? -39.5 10.688 20.266 1 92.12 76 ILE B N 1
ATOM 7893 C CA . ILE B 1 76 ? -39.281 10.406 18.844 1 92.12 76 ILE B CA 1
ATOM 7894 C C . ILE B 1 76 ? -40.344 9.422 18.359 1 92.12 76 ILE B C 1
ATOM 7896 O O . ILE B 1 76 ? -40.031 8.25 18.094 1 92.12 76 ILE B O 1
ATOM 7900 N N . PHE B 1 77 ? -41.5 9.82 18.031 1 89.25 77 PHE B N 1
ATOM 7901 C CA . PHE B 1 77 ? -42.656 8.984 17.766 1 89.25 77 PHE B CA 1
ATOM 7902 C C . PHE B 1 77 ? -42.562 8.336 16.406 1 89.25 77 PHE B C 1
ATOM 7904 O O . PHE B 1 77 ? -43.156 7.27 16.172 1 89.25 77 PHE B O 1
ATOM 7911 N N . GLY B 1 78 ? -41.812 8.867 15.516 1 92.31 78 GLY B N 1
ATOM 7912 C CA . GLY B 1 78 ? -41.75 8.367 14.148 1 92.31 78 GLY B CA 1
ATOM 7913 C C . GLY B 1 78 ? -40.594 7.453 13.891 1 92.31 78 GLY B C 1
ATOM 7914 O O . GLY B 1 78 ? -40.312 7.074 12.742 1 92.31 78 GLY B O 1
ATOM 7915 N N . LEU B 1 79 ? -39.906 6.922 14.914 1 95.06 79 LEU B N 1
ATOM 7916 C CA . LEU B 1 79 ? -38.719 6.109 14.734 1 95.06 79 LEU B CA 1
ATOM 7917 C C . LEU B 1 79 ? -39.062 4.727 14.203 1 95.06 79 LEU B C 1
ATOM 7919 O O . LEU B 1 79 ? -39.906 4.023 14.789 1 95.06 79 LEU B O 1
ATOM 7923 N N . LYS B 1 80 ? -38.469 4.305 13.125 1 96.94 80 LYS B N 1
ATOM 7924 C CA . LYS B 1 80 ? -38.781 3.031 12.484 1 96.94 80 LYS B CA 1
ATOM 7925 C C . LYS B 1 80 ? -37.625 2.041 12.656 1 96.94 80 LYS B C 1
ATOM 7927 O O . LYS B 1 80 ? -37.844 0.834 12.766 1 96.94 80 LYS B O 1
ATOM 7932 N N . ASP B 1 81 ? -36.5 2.549 12.617 1 97.62 81 ASP B N 1
ATOM 7933 C CA . ASP B 1 81 ? -35.344 1.695 12.719 1 97.62 81 ASP B CA 1
ATOM 7934 C C . ASP B 1 81 ? -34.375 2.203 13.797 1 97.62 81 ASP B C 1
ATOM 7936 O O . ASP B 1 81 ? -33.969 3.361 13.766 1 97.62 81 ASP B O 1
ATOM 7940 N N . LEU B 1 82 ? -34.062 1.364 14.75 1 97.06 82 LEU B N 1
ATOM 7941 C CA . LEU B 1 82 ? -33.125 1.701 15.828 1 97.06 82 LEU B CA 1
ATOM 7942 C C . LEU B 1 82 ? -32 0.673 15.914 1 97.06 82 LEU B C 1
ATOM 7944 O O . LEU B 1 82 ? -32.25 -0.504 16.188 1 97.06 82 LEU B O 1
ATOM 7948 N N . ASP B 1 83 ? -30.828 1.038 15.688 1 97.56 83 ASP B N 1
ATOM 7949 C CA . ASP B 1 83 ? -29.656 0.157 15.758 1 97.56 83 ASP B CA 1
ATOM 7950 C C . ASP B 1 83 ? -28.812 0.461 16.984 1 97.56 83 ASP B C 1
ATOM 7952 O O . ASP B 1 83 ? -28.188 1.522 17.078 1 97.56 83 ASP B O 1
ATOM 7956 N N . MET B 1 84 ? -28.781 -0.342 17.938 1 96.62 84 MET B N 1
ATOM 7957 C CA . MET B 1 84 ? -27.969 -0.217 19.156 1 96.62 84 MET B CA 1
ATOM 7958 C C . MET B 1 84 ? -26.969 -1.356 19.266 1 96.62 84 MET B C 1
ATOM 7960 O O . MET B 1 84 ? -26.641 -1.807 20.359 1 96.62 84 MET B O 1
ATOM 7964 N N . SER B 1 85 ? -26.547 -1.828 18.109 1 97.25 85 SER B N 1
ATOM 7965 C CA . SER B 1 85 ? -25.625 -2.955 18.078 1 97.25 85 SER B CA 1
ATOM 7966 C C . SER B 1 85 ? -24.234 -2.537 18.547 1 97.25 85 SER B C 1
ATOM 7968 O O . SER B 1 85 ? -23.875 -1.356 18.5 1 97.25 85 SER B O 1
ATOM 7970 N N . GLN B 1 86 ? -23.438 -3.471 19.125 1 95.38 86 GLN B N 1
ATOM 7971 C CA . GLN B 1 86 ? -22.031 -3.299 19.516 1 95.38 86 GLN B CA 1
ATOM 7972 C C . GLN B 1 86 ? -21.891 -2.221 20.578 1 95.38 86 GLN B C 1
ATOM 7974 O O . GLN B 1 86 ? -21.094 -1.297 20.438 1 95.38 86 GLN B O 1
ATOM 7979 N N . ASN B 1 87 ? -22.75 -2.305 21.484 1 96.62 87 ASN B N 1
ATOM 7980 C CA . ASN B 1 87 ? -22.625 -1.521 22.703 1 96.62 87 ASN B CA 1
ATOM 7981 C C . ASN B 1 87 ? -22.281 -2.4 23.906 1 96.62 87 ASN B C 1
ATOM 7983 O O . ASN B 1 87 ? -21.719 -3.484 23.734 1 96.62 87 ASN B O 1
ATOM 7987 N N . GLN B 1 88 ? -22.516 -1.937 25.141 1 95.25 88 GLN B N 1
ATOM 7988 C CA . GLN B 1 88 ? -22.172 -2.689 26.344 1 95.25 88 GLN B CA 1
ATOM 7989 C C . GLN B 1 88 ? -23.406 -2.887 27.219 1 95.25 88 GLN B C 1
ATOM 7991 O O . GLN B 1 88 ? -23.312 -2.791 28.453 1 95.25 88 GLN B O 1
ATOM 7996 N N . LEU B 1 89 ? -24.453 -3.137 26.531 1 95.5 89 LEU B N 1
ATOM 7997 C CA . LEU B 1 89 ? -25.688 -3.346 27.281 1 95.5 89 LEU B CA 1
ATOM 7998 C C . LEU B 1 89 ? -25.625 -4.641 28.094 1 95.5 89 LEU B C 1
ATOM 8000 O O . LEU B 1 89 ? -25.25 -5.688 27.547 1 95.5 89 LEU B O 1
ATOM 8004 N N . VAL B 1 90 ? -26.031 -4.617 29.344 1 93.38 90 VAL B N 1
ATOM 8005 C CA . VAL B 1 90 ? -25.906 -5.785 30.203 1 93.38 90 VAL B CA 1
ATOM 8006 C C . VAL B 1 90 ? -27.281 -6.418 30.438 1 93.38 90 VAL B C 1
ATOM 8008 O O . VAL B 1 90 ? -27.391 -7.645 30.516 1 93.38 90 VAL B O 1
ATOM 8011 N N . SER B 1 91 ? -28.297 -5.578 30.562 1 93.06 91 SER B N 1
ATOM 8012 C CA . SER B 1 91 ? -29.641 -6.086 30.797 1 93.06 91 SER B CA 1
ATOM 8013 C C . SER B 1 91 ? -30.703 -5.09 30.328 1 93.06 91 SER B C 1
ATOM 8015 O O . SER B 1 91 ? -30.391 -3.916 30.094 1 93.06 91 SER B O 1
ATOM 8017 N N . LEU B 1 92 ? -31.859 -5.57 30.078 1 94 92 LEU B N 1
ATOM 8018 C CA . LEU B 1 92 ? -33.031 -4.742 29.812 1 94 92 LEU B CA 1
ATOM 8019 C C . LEU B 1 92 ? -34.031 -4.84 30.953 1 94 92 LEU B C 1
ATOM 8021 O O . LEU B 1 92 ? -34.656 -5.895 31.172 1 94 92 LEU B O 1
ATOM 8025 N N . LYS B 1 93 ? -34.281 -3.779 31.672 1 90.19 93 LYS B N 1
ATOM 8026 C CA . LYS B 1 93 ? -35.062 -3.789 32.906 1 90.19 93 LYS B CA 1
ATOM 8027 C C . LYS B 1 93 ? -36.531 -3.465 32.656 1 90.19 93 LYS B C 1
ATOM 8029 O O . LYS B 1 93 ? -37.375 -3.725 33.5 1 90.19 93 LYS B O 1
ATOM 8034 N N . GLY B 1 94 ? -36.719 -2.947 31.562 1 90.62 94 GLY B N 1
ATOM 8035 C CA . GLY B 1 94 ? -38.125 -2.637 31.219 1 90.62 94 GLY B CA 1
ATOM 8036 C C . GLY B 1 94 ? -38.344 -1.154 31 1 90.62 94 GLY B C 1
ATOM 8037 O O . GLY B 1 94 ? -37.781 -0.319 31.703 1 90.62 94 GLY B O 1
ATOM 8038 N N . GLY B 1 95 ? -39.125 -0.804 29.984 1 89.5 95 GLY B N 1
ATOM 8039 C CA . GLY B 1 95 ? -39.531 0.564 29.703 1 89.5 95 GLY B CA 1
ATOM 8040 C C . GLY B 1 95 ? -38.531 1.318 28.844 1 89.5 95 GLY B C 1
ATOM 8041 O O . GLY B 1 95 ? -38.719 2.506 28.562 1 89.5 95 GLY B O 1
ATOM 8042 N N . GLU B 1 96 ? -37.531 0.72 28.453 1 91.75 96 GLU B N 1
ATOM 8043 C CA . GLU B 1 96 ? -36.469 1.377 27.688 1 91.75 96 GLU B CA 1
ATOM 8044 C C . GLU B 1 96 ? -37 1.91 26.359 1 91.75 96 GLU B C 1
ATOM 8046 O O . GLU B 1 96 ? -36.594 2.973 25.891 1 91.75 96 GLU B O 1
ATOM 8051 N N . PHE B 1 97 ? -38 1.21 25.812 1 93.44 97 PHE B N 1
ATOM 8052 C CA . PHE B 1 97 ? -38.469 1.544 24.469 1 93.44 97 PHE B CA 1
ATOM 8053 C C . PHE B 1 97 ? -39.906 2.025 24.484 1 93.44 97 PHE B C 1
ATOM 8055 O O . PHE B 1 97 ? -40.625 1.938 23.484 1 93.44 97 PHE B O 1
ATOM 8062 N N . ARG B 1 98 ? -40.281 2.467 25.625 1 89.81 98 ARG B N 1
ATOM 8063 C CA . ARG B 1 98 ? -41.625 3.006 25.719 1 89.81 98 ARG B CA 1
ATOM 8064 C C . ARG B 1 98 ? -41.812 4.191 24.781 1 89.81 98 ARG B C 1
ATOM 8066 O O . ARG B 1 98 ? -40.938 5.047 24.672 1 89.81 98 ARG B O 1
ATOM 8073 N N . GLY B 1 99 ? -42.875 4.246 24 1 89.12 99 GLY B N 1
ATOM 8074 C CA . GLY B 1 99 ? -43.156 5.352 23.109 1 89.12 99 GLY B CA 1
ATOM 8075 C C . GLY B 1 99 ? -42.844 5.051 21.656 1 89.12 99 GLY B C 1
ATOM 8076 O O . GLY B 1 99 ? -43.25 5.785 20.75 1 89.12 99 GLY B O 1
ATOM 8077 N N . LEU B 1 100 ? -42.156 4.035 21.375 1 93.31 100 LEU B N 1
ATOM 8078 C CA . LEU B 1 100 ? -41.781 3.682 20.016 1 93.31 100 LEU B CA 1
ATOM 8079 C C . LEU B 1 100 ? -42.812 2.742 19.391 1 93.31 100 LEU B C 1
ATOM 8081 O O . LEU B 1 100 ? -42.469 1.62 19 1 93.31 100 LEU B O 1
ATOM 8085 N N . GLY B 1 101 ? -43.906 3.184 19.188 1 92.5 101 GLY B N 1
ATOM 8086 C CA . GLY B 1 101 ? -45 2.369 18.703 1 92.5 101 GLY B CA 1
ATOM 8087 C C . GLY B 1 101 ? -44.906 2.035 17.234 1 92.5 101 GLY B C 1
ATOM 8088 O O . GLY B 1 101 ? -45.5 1.054 16.766 1 92.5 101 GLY B O 1
ATOM 8089 N N . VAL B 1 102 ? -44.094 2.768 16.484 1 94.88 102 VAL B N 1
ATOM 8090 C CA . VAL B 1 102 ? -44.062 2.564 15.039 1 94.88 102 VAL B CA 1
ATOM 8091 C C . VAL B 1 102 ? -42.719 1.922 14.656 1 94.88 102 VAL B C 1
ATOM 8093 O O . VAL B 1 102 ? -42.438 1.726 13.469 1 94.88 102 VAL B O 1
ATOM 8096 N N . LEU B 1 103 ? -41.938 1.49 15.602 1 96.5 103 LEU B N 1
ATOM 8097 C CA . LEU B 1 103 ? -40.625 0.89 15.336 1 96.5 103 LEU B CA 1
ATOM 8098 C C . LEU B 1 103 ? -40.781 -0.416 14.562 1 96.5 103 LEU B C 1
ATOM 8100 O O . LEU B 1 103 ? -41.562 -1.275 14.938 1 96.5 103 LEU B O 1
ATOM 8104 N N . ASP B 1 104 ? -40.031 -0.516 13.547 1 97.06 104 ASP B N 1
ATOM 8105 C CA . ASP B 1 104 ? -40.094 -1.675 12.664 1 97.06 104 ASP B CA 1
ATOM 8106 C C . ASP B 1 104 ? -38.969 -2.656 12.953 1 97.06 104 ASP B C 1
ATOM 8108 O O . ASP B 1 104 ? -39.156 -3.871 12.93 1 97.06 104 ASP B O 1
ATOM 8112 N N . CYS B 1 105 ? -37.844 -2.145 13.188 1 98.12 105 CYS B N 1
ATOM 8113 C CA . CYS B 1 105 ? -36.656 -2.984 13.391 1 98.12 105 CYS B CA 1
ATOM 8114 C C . CYS B 1 105 ? -35.844 -2.51 14.594 1 98.12 105 CYS B C 1
ATOM 8116 O O . CYS B 1 105 ? -35.562 -1.32 14.719 1 98.12 105 CYS B O 1
ATOM 8118 N N . LEU B 1 106 ? -35.562 -3.395 15.5 1 97.75 106 LEU B N 1
ATOM 8119 C CA . LEU B 1 106 ? -34.688 -3.135 16.656 1 97.75 106 LEU B CA 1
ATOM 8120 C C . LEU B 1 106 ? -33.5 -4.062 16.656 1 97.75 106 LEU B C 1
ATOM 8122 O O . LEU B 1 106 ? -33.625 -5.281 16.75 1 97.75 106 LEU B O 1
ATOM 8126 N N . ASN B 1 107 ? -32.312 -3.553 16.531 1 98.25 107 ASN B N 1
ATOM 8127 C CA . ASN B 1 107 ? -31.094 -4.328 16.484 1 98.25 107 ASN B CA 1
ATOM 8128 C C . ASN B 1 107 ? -30.297 -4.203 17.781 1 98.25 107 ASN B C 1
ATOM 8130 O O . ASN B 1 107 ? -29.719 -3.148 18.062 1 98.25 107 ASN B O 1
ATOM 8134 N N . LEU B 1 108 ? -30.25 -5.188 18.531 1 97.75 108 LEU B N 1
ATOM 8135 C CA . LEU B 1 108 ? -29.516 -5.234 19.797 1 97.75 108 LEU B CA 1
ATOM 8136 C C . LEU B 1 108 ? -28.406 -6.27 19.734 1 97.75 108 LEU B C 1
ATOM 8138 O O . LEU B 1 108 ? -28.062 -6.875 20.75 1 97.75 108 LEU B O 1
ATOM 8142 N N . THR B 1 109 ? -27.859 -6.5 18.562 1 97.88 109 THR B N 1
ATOM 8143 C CA . THR B 1 109 ? -26.844 -7.535 18.344 1 97.88 109 THR B CA 1
ATOM 8144 C C . THR B 1 109 ? -25.516 -7.133 18.953 1 97.88 109 THR B C 1
ATOM 8146 O O . THR B 1 109 ? -25.203 -5.941 19.047 1 97.88 109 THR B O 1
ATOM 8149 N N . ARG B 1 110 ? -24.688 -8.078 19.438 1 96.62 110 ARG B N 1
ATOM 8150 C CA . ARG B 1 110 ? -23.312 -7.93 19.906 1 96.62 110 ARG B CA 1
ATOM 8151 C C . ARG B 1 110 ? -23.234 -6.992 21.109 1 96.62 110 ARG B C 1
ATOM 8153 O O . ARG B 1 110 ? -22.484 -6.016 21.094 1 96.62 110 ARG B O 1
ATOM 8160 N N . ASN B 1 111 ? -24.078 -7.238 21.984 1 97.12 111 ASN B N 1
ATOM 8161 C CA . ASN B 1 111 ? -24 -6.668 23.312 1 97.12 111 ASN B CA 1
ATOM 8162 C C . ASN B 1 111 ? -23.656 -7.734 24.359 1 97.12 111 ASN B C 1
ATOM 8164 O O . ASN B 1 111 ? -23.109 -8.789 24.016 1 97.12 111 ASN B O 1
ATOM 8168 N N . THR B 1 112 ? -23.797 -7.523 25.594 1 95.5 112 THR B N 1
ATOM 8169 C CA . THR B 1 112 ? -23.562 -8.5 26.656 1 95.5 112 THR B CA 1
ATOM 8170 C C . THR B 1 112 ? -24.812 -8.688 27.516 1 95.5 112 THR B C 1
ATOM 8172 O O . THR B 1 112 ? -24.719 -8.734 28.734 1 95.5 112 THR B O 1
ATOM 8175 N N . ILE B 1 113 ? -25.859 -8.773 26.797 1 96.44 113 ILE B N 1
ATOM 8176 C CA . ILE B 1 113 ? -27.141 -8.867 27.516 1 96.44 113 ILE B CA 1
ATOM 8177 C C . ILE B 1 113 ? -27.281 -10.266 28.109 1 96.44 113 ILE B C 1
ATOM 8179 O O . ILE B 1 113 ? -27.234 -11.266 27.391 1 96.44 113 ILE B O 1
ATOM 8183 N N . SER B 1 114 ? -27.5 -10.391 29.359 1 94.38 114 SER B N 1
ATOM 8184 C CA . SER B 1 114 ? -27.625 -11.68 30.031 1 94.38 114 SER B CA 1
ATOM 8185 C C . SER B 1 114 ? -29.062 -11.953 30.438 1 94.38 114 SER B C 1
ATOM 8187 O O . SER B 1 114 ? -29.469 -13.109 30.594 1 94.38 114 SER B O 1
ATOM 8189 N N . HIS B 1 115 ? -29.812 -10.828 30.578 1 92.75 115 HIS B N 1
ATOM 8190 C CA . HIS B 1 115 ? -31.188 -10.992 31.031 1 92.75 115 HIS B CA 1
ATOM 8191 C C . HIS B 1 115 ? -32.094 -9.938 30.406 1 92.75 115 HIS B C 1
ATOM 8193 O O . HIS B 1 115 ? -31.719 -8.773 30.281 1 92.75 115 HIS B O 1
ATOM 8199 N N . ILE B 1 116 ? -33.312 -10.398 30.031 1 94.19 116 ILE B N 1
ATOM 8200 C CA . ILE B 1 116 ? -34.312 -9.5 29.484 1 94.19 116 ILE B CA 1
ATOM 8201 C C . ILE B 1 116 ? -35.594 -9.602 30.328 1 94.19 116 ILE B C 1
ATOM 8203 O O . ILE B 1 116 ? -36.188 -10.68 30.438 1 94.19 116 ILE B O 1
ATOM 8207 N N . HIS B 1 117 ? -36.031 -8.484 30.812 1 92.69 117 HIS B N 1
ATOM 8208 C CA . HIS B 1 117 ? -37.281 -8.438 31.547 1 92.69 117 HIS B CA 1
ATOM 8209 C C . HIS B 1 117 ? -38.469 -8.711 30.641 1 92.69 117 HIS B C 1
ATOM 8211 O O . HIS B 1 117 ? -38.5 -8.258 29.484 1 92.69 117 HIS B O 1
ATOM 8217 N N . PRO B 1 118 ? -39.469 -9.43 31.109 1 88.06 118 PRO B N 1
ATOM 8218 C CA . PRO B 1 118 ? -40.594 -9.789 30.266 1 88.06 118 PRO B CA 1
ATOM 8219 C C . PRO B 1 118 ? -41.312 -8.57 29.703 1 88.06 118 PRO B C 1
ATOM 8221 O O . PRO B 1 118 ? -41.938 -8.656 28.641 1 88.06 118 PRO B O 1
ATOM 8224 N N . LYS B 1 119 ? -41.156 -7.383 30.344 1 89.25 119 LYS B N 1
ATOM 8225 C CA . LYS B 1 119 ? -41.844 -6.176 29.875 1 89.25 119 LYS B CA 1
ATOM 8226 C C . LYS B 1 119 ? -40.844 -5.238 29.172 1 89.25 119 LYS B C 1
ATOM 8228 O O . LYS B 1 119 ? -41.156 -4.055 28.984 1 89.25 119 LYS B O 1
ATOM 8233 N N . ALA B 1 120 ? -39.812 -5.75 28.828 1 91.69 120 ALA B N 1
ATOM 8234 C CA . ALA B 1 120 ? -38.75 -4.926 28.266 1 91.69 120 ALA B CA 1
ATOM 8235 C C . ALA B 1 120 ? -39.188 -4.32 26.922 1 91.69 120 ALA B C 1
ATOM 8237 O O . ALA B 1 120 ? -38.75 -3.213 26.578 1 91.69 120 ALA B O 1
ATOM 8238 N N . PHE B 1 121 ? -40.094 -5.016 26.219 1 93.44 121 PHE B N 1
ATOM 8239 C CA . PHE B 1 121 ? -40.469 -4.562 24.891 1 93.44 121 PHE B CA 1
ATOM 8240 C C . PHE B 1 121 ? -41.906 -4.043 24.891 1 93.44 121 PHE B C 1
ATOM 8242 O O . PHE B 1 121 ? -42.562 -4.004 23.844 1 93.44 121 PHE B O 1
ATOM 8249 N N . GLU B 1 122 ? -42.25 -3.66 26.016 1 90.25 122 GLU B N 1
ATOM 8250 C CA . GLU B 1 122 ? -43.562 -3.037 26.109 1 90.25 122 GLU B CA 1
ATOM 8251 C C . GLU B 1 122 ? -43.625 -1.752 25.281 1 90.25 122 GLU B C 1
ATOM 8253 O O . GLU B 1 122 ? -42.688 -0.936 25.328 1 90.25 122 GLU B O 1
ATOM 8258 N N . GLY B 1 123 ? -44.625 -1.578 24.469 1 88.88 123 GLY B N 1
ATOM 8259 C CA . GLY B 1 123 ? -44.781 -0.372 23.672 1 88.88 123 GLY B CA 1
ATOM 8260 C C . GLY B 1 123 ? -44.375 -0.562 22.234 1 88.88 123 GLY B C 1
ATOM 8261 O O . GLY B 1 123 ? -44.688 0.28 21.375 1 88.88 123 GLY B O 1
ATOM 8262 N N . LEU B 1 124 ? -43.75 -1.623 21.891 1 93.75 124 LEU B N 1
ATOM 8263 C CA . LEU B 1 124 ? -43.312 -1.886 20.516 1 93.75 124 LEU B CA 1
ATOM 8264 C C . LEU B 1 124 ? -44.375 -2.646 19.734 1 93.75 124 LEU B C 1
ATOM 8266 O O . LEU B 1 124 ? -44.156 -3.781 19.312 1 93.75 124 LEU B O 1
ATOM 8270 N N . SER B 1 125 ? -45.406 -2.031 19.391 1 91.56 125 SER B N 1
ATOM 8271 C CA . SER B 1 125 ? -46.562 -2.68 18.812 1 91.56 125 SER B CA 1
ATOM 8272 C C . SER B 1 125 ? -46.375 -2.955 17.328 1 91.56 125 SER B C 1
ATOM 8274 O O . SER B 1 125 ? -47.031 -3.844 16.766 1 91.56 125 SER B O 1
ATOM 8276 N N . SER B 1 126 ? -45.438 -2.27 16.719 1 95.12 126 SER B N 1
ATOM 8277 C CA . SER B 1 126 ? -45.281 -2.428 15.281 1 95.12 126 SER B CA 1
ATOM 8278 C C . SER B 1 126 ? -43.938 -3.109 14.938 1 95.12 126 SER B C 1
ATOM 8280 O O . SER B 1 126 ? -43.562 -3.193 13.766 1 95.12 126 SER B O 1
ATOM 8282 N N . LEU B 1 127 ? -43.25 -3.621 15.867 1 96.56 127 LEU B N 1
ATOM 8283 C CA . LEU B 1 127 ? -41.938 -4.191 15.625 1 96.56 127 LEU B CA 1
ATOM 8284 C C . LEU B 1 127 ? -42.031 -5.457 14.781 1 96.56 127 LEU B C 1
ATOM 8286 O O . LEU B 1 127 ? -42.75 -6.398 15.148 1 96.56 127 LEU B O 1
ATOM 8290 N N . GLN B 1 128 ? -41.344 -5.473 13.734 1 97.31 128 GLN B N 1
ATOM 8291 C CA . GLN B 1 128 ? -41.375 -6.617 12.828 1 97.31 128 GLN B CA 1
ATOM 8292 C C . GLN B 1 128 ? -40.125 -7.484 12.992 1 97.31 128 GLN B C 1
ATOM 8294 O O . GLN B 1 128 ? -40.188 -8.711 12.883 1 97.31 128 GLN B O 1
ATOM 8299 N N . THR B 1 129 ? -39.062 -6.852 13.211 1 98.06 129 THR B N 1
ATOM 8300 C CA . THR B 1 129 ? -37.781 -7.578 13.289 1 98.06 129 THR B CA 1
ATOM 8301 C C . THR B 1 129 ? -37.062 -7.258 14.586 1 98.06 129 THR B C 1
ATOM 8303 O O . THR B 1 129 ? -36.844 -6.09 14.906 1 98.06 129 THR B O 1
ATOM 8306 N N . LEU B 1 130 ? -36.75 -8.273 15.367 1 97.31 130 LEU B N 1
ATOM 8307 C CA . LEU B 1 130 ? -36 -8.164 16.594 1 97.31 130 LEU B CA 1
ATOM 8308 C C . LEU B 1 130 ? -34.688 -8.961 16.516 1 97.31 130 LEU B C 1
ATOM 8310 O O . LEU B 1 130 ? -34.719 -10.188 16.391 1 97.31 130 LEU B O 1
ATOM 8314 N N . LEU B 1 131 ? -33.594 -8.352 16.562 1 98.12 131 LEU B N 1
ATOM 8315 C CA . LEU B 1 131 ? -32.281 -9 16.453 1 98.12 131 LEU B CA 1
ATOM 8316 C C . LEU B 1 131 ? -31.562 -9.023 17.797 1 98.12 131 LEU B C 1
ATOM 8318 O O . LEU B 1 131 ? -31.219 -7.969 18.328 1 98.12 131 LEU B O 1
ATOM 8322 N N . LEU B 1 132 ? -31.344 -10.172 18.312 1 97.5 132 LEU B N 1
ATOM 8323 C CA . LEU B 1 132 ? -30.719 -10.344 19.625 1 97.5 132 LEU B CA 1
ATOM 8324 C C . LEU B 1 132 ? -29.516 -11.281 19.531 1 97.5 132 LEU B C 1
ATOM 8326 O O . LEU B 1 132 ? -29.156 -11.922 20.516 1 97.5 132 LEU B O 1
ATOM 8330 N N . ALA B 1 133 ? -28.922 -11.344 18.359 1 97.69 133 ALA B N 1
ATOM 8331 C CA . ALA B 1 133 ? -27.828 -12.273 18.141 1 97.69 133 ALA B CA 1
ATOM 8332 C C . ALA B 1 133 ? -26.562 -11.805 18.859 1 97.69 133 ALA B C 1
ATOM 8334 O O . ALA B 1 133 ? -26.391 -10.609 19.109 1 97.69 133 ALA B O 1
ATOM 8335 N N . TYR B 1 134 ? -25.625 -12.758 19.312 1 96.38 134 TYR B N 1
ATOM 8336 C CA . TYR B 1 134 ? -24.297 -12.516 19.891 1 96.38 134 TYR B CA 1
ATOM 8337 C C . TYR B 1 134 ? -24.422 -11.773 21.219 1 96.38 134 TYR B C 1
ATOM 8339 O O . TYR B 1 134 ? -23.781 -10.734 21.406 1 96.38 134 TYR B O 1
ATOM 8347 N N . ASN B 1 135 ? -25.312 -12.227 21.969 1 97.44 135 ASN B N 1
ATOM 8348 C CA . ASN B 1 135 ? -25.422 -11.82 23.375 1 97.44 135 ASN B CA 1
ATOM 8349 C C . ASN B 1 135 ? -25.109 -12.984 24.312 1 97.44 135 ASN B C 1
ATOM 8351 O O . ASN B 1 135 ? -24.484 -13.969 23.922 1 97.44 135 ASN B O 1
ATOM 8355 N N . THR B 1 136 ? -25.406 -12.914 25.609 1 96.5 136 THR B N 1
ATOM 8356 C CA . THR B 1 136 ? -25.125 -13.977 26.578 1 96.5 136 THR B CA 1
ATOM 8357 C C . THR B 1 136 ? -26.406 -14.398 27.297 1 96.5 136 THR B C 1
ATOM 8359 O O . THR B 1 136 ? -26.391 -14.617 28.516 1 96.5 136 THR B O 1
ATOM 8362 N N . LEU B 1 137 ? -27.422 -14.477 26.531 1 96 137 LEU B N 1
ATOM 8363 C CA . LEU B 1 137 ? -28.703 -14.844 27.094 1 96 137 LEU B CA 1
ATOM 8364 C C . LEU B 1 137 ? -28.734 -16.328 27.484 1 96 137 LEU B C 1
ATOM 8366 O O . LEU B 1 137 ? -28.375 -17.188 26.672 1 96 137 LEU B O 1
ATOM 8370 N N . LYS B 1 138 ? -29.156 -16.641 28.641 1 92.5 138 LYS B N 1
ATOM 8371 C CA . LYS B 1 138 ? -29.281 -18.031 29.078 1 92.5 138 LYS B CA 1
ATOM 8372 C C . LYS B 1 138 ? -30.734 -18.5 29.031 1 92.5 138 LYS B C 1
ATOM 8374 O O . LYS B 1 138 ? -31 -19.688 28.828 1 92.5 138 LYS B O 1
ATOM 8379 N N . THR B 1 139 ? -31.594 -17.531 29.297 1 90.31 139 THR B N 1
ATOM 8380 C CA . THR B 1 139 ? -33.031 -17.812 29.219 1 90.31 139 THR B CA 1
ATOM 8381 C C . THR B 1 139 ? -33.781 -16.625 28.625 1 90.31 139 THR B C 1
ATOM 8383 O O . THR B 1 139 ? -33.312 -15.5 28.688 1 90.31 139 THR B O 1
ATOM 8386 N N . ILE B 1 140 ? -34.844 -16.891 27.953 1 89.38 140 ILE B N 1
ATOM 8387 C CA . ILE B 1 140 ? -35.719 -15.859 27.422 1 89.38 140 ILE B CA 1
ATOM 8388 C C . ILE B 1 140 ? -37.188 -16.281 27.609 1 89.38 140 ILE B C 1
ATOM 8390 O O . ILE B 1 140 ? -37.531 -17.438 27.359 1 89.38 140 ILE B O 1
ATOM 8394 N N . SER B 1 141 ? -37.875 -15.414 28.203 1 84.56 141 SER B N 1
ATOM 8395 C CA . SER B 1 141 ? -39.281 -15.727 28.422 1 84.56 141 SER B CA 1
ATOM 8396 C C . SER B 1 141 ? -40.125 -15.492 27.156 1 84.56 141 SER B C 1
ATOM 8398 O O . SER B 1 141 ? -39.938 -14.484 26.469 1 84.56 141 SER B O 1
ATOM 8400 N N . SER B 1 142 ? -41.062 -16.422 26.859 1 82.31 142 SER B N 1
ATOM 8401 C CA . SER B 1 142 ? -41.906 -16.281 25.688 1 82.31 142 SER B CA 1
ATOM 8402 C C . SER B 1 142 ? -42.938 -15.148 25.891 1 82.31 142 SER B C 1
ATOM 8404 O O . SER B 1 142 ? -43.531 -14.664 24.938 1 82.31 142 SER B O 1
ATOM 8406 N N . SER B 1 143 ? -42.969 -14.625 27.141 1 82.81 143 SER B N 1
ATOM 8407 C CA . SER B 1 143 ? -43.875 -13.531 27.453 1 82.81 143 SER B CA 1
ATOM 8408 C C . SER B 1 143 ? -43.438 -12.242 26.766 1 82.81 143 SER B C 1
ATOM 8410 O O . SER B 1 143 ? -44.25 -11.32 26.594 1 82.81 143 SER B O 1
ATOM 8412 N N . ILE B 1 144 ? -42.25 -12.258 26.328 1 87.75 144 ILE B N 1
ATOM 8413 C CA . ILE B 1 144 ? -41.719 -11.055 25.672 1 87.75 144 ILE B CA 1
ATOM 8414 C C . ILE B 1 144 ? -42.438 -10.844 24.344 1 87.75 144 ILE B C 1
ATOM 8416 O O . ILE B 1 144 ? -42.656 -9.703 23.922 1 87.75 144 ILE B O 1
ATOM 8420 N N . LEU B 1 145 ? -42.875 -11.914 23.75 1 88.81 145 LEU B N 1
ATOM 8421 C CA . LEU B 1 145 ? -43.469 -11.852 22.422 1 88.81 145 LEU B CA 1
ATOM 8422 C C . LEU B 1 145 ? -44.938 -11.383 22.516 1 88.81 145 LEU B C 1
ATOM 8424 O O . LEU B 1 145 ? -45.531 -10.992 21.516 1 88.81 145 LEU B O 1
ATOM 8428 N N . HIS B 1 146 ? -45.438 -11.43 23.75 1 85.31 146 HIS B N 1
ATOM 8429 C CA . HIS B 1 146 ? -46.781 -10.914 23.953 1 85.31 146 HIS B CA 1
ATOM 8430 C C . HIS B 1 146 ? -46.875 -9.422 23.656 1 85.31 146 HIS B C 1
ATOM 8432 O O . HIS B 1 146 ? -47.906 -8.914 23.219 1 85.31 146 HIS B O 1
ATOM 8438 N N . PHE B 1 147 ? -45.75 -8.805 23.812 1 88.69 147 PHE B N 1
ATOM 8439 C CA . PHE B 1 147 ? -45.688 -7.359 23.625 1 88.69 147 PHE B CA 1
ATOM 8440 C C . PHE B 1 147 ? -45.344 -7.023 22.188 1 88.69 147 PHE B C 1
ATOM 8442 O O . PHE B 1 147 ? -45.25 -5.852 21.812 1 88.69 147 PHE B O 1
ATOM 8449 N N . LEU B 1 148 ? -45.156 -8.016 21.422 1 93 148 LEU B N 1
ATOM 8450 C CA . LEU B 1 148 ? -44.812 -7.836 20.031 1 93 148 LEU B CA 1
ATOM 8451 C C . LEU B 1 148 ? -45.844 -8.5 19.109 1 93 148 LEU B C 1
ATOM 8453 O O . LEU B 1 148 ? -45.531 -9.523 18.5 1 93 148 LEU B O 1
ATOM 8457 N N . PRO B 1 149 ? -46.875 -7.906 18.875 1 90.5 149 PRO B N 1
ATOM 8458 C CA . PRO B 1 149 ? -47.969 -8.57 18.188 1 90.5 149 PRO B CA 1
ATOM 8459 C C . PRO B 1 149 ? -47.719 -8.766 16.688 1 90.5 149 PRO B C 1
ATOM 8461 O O . PRO B 1 149 ? -48.281 -9.664 16.078 1 90.5 149 PRO B O 1
ATOM 8464 N N . VAL B 1 150 ? -46.844 -7.969 16.078 1 94.12 150 VAL B N 1
ATOM 8465 C CA . VAL B 1 150 ? -46.688 -8.047 14.633 1 94.12 150 VAL B CA 1
ATOM 8466 C C . VAL B 1 150 ? -45.281 -8.562 14.289 1 94.12 150 VAL B C 1
ATOM 8468 O O . VAL B 1 150 ? -44.844 -8.438 13.148 1 94.12 150 VAL B O 1
ATOM 8471 N N . VAL B 1 151 ? -44.562 -9.156 15.203 1 95.44 151 VAL B N 1
ATOM 8472 C CA . VAL B 1 151 ? -43.188 -9.586 15.008 1 95.44 151 VAL B CA 1
ATOM 8473 C C . VAL B 1 151 ? -43.125 -10.711 13.977 1 95.44 151 VAL B C 1
ATOM 8475 O O . VAL B 1 151 ? -44 -11.609 13.984 1 95.44 151 VAL B O 1
ATOM 8478 N N . GLN B 1 152 ? -42.219 -10.578 13.078 1 97 152 GLN B N 1
ATOM 8479 C CA . GLN B 1 152 ? -42.125 -11.578 12.023 1 97 152 GLN B CA 1
ATOM 8480 C C . GLN B 1 152 ? -40.781 -12.305 12.109 1 97 152 GLN B C 1
ATOM 8482 O O . GLN B 1 152 ? -40.688 -13.5 11.82 1 97 152 GLN B O 1
ATOM 8487 N N . ASN B 1 153 ? -39.812 -11.609 12.5 1 97.69 153 ASN B N 1
ATOM 8488 C CA . ASN B 1 153 ? -38.469 -12.18 12.523 1 97.69 153 ASN B CA 1
ATOM 8489 C C . ASN B 1 153 ? -37.781 -11.953 13.867 1 97.69 153 ASN B C 1
ATOM 8491 O O . ASN B 1 153 ? -37.688 -10.812 14.328 1 97.69 153 ASN B O 1
ATOM 8495 N N . VAL B 1 154 ? -37.312 -13.023 14.492 1 96.56 154 VAL B N 1
ATOM 8496 C CA . VAL B 1 154 ? -36.562 -12.945 15.734 1 96.56 154 VAL B CA 1
ATOM 8497 C C . VAL B 1 154 ? -35.281 -13.758 15.602 1 96.56 154 VAL B C 1
ATOM 8499 O O . VAL B 1 154 ? -35.312 -14.945 15.273 1 96.56 154 VAL B O 1
ATOM 8502 N N . ASN B 1 155 ? -34.188 -13.156 15.781 1 98 155 ASN B N 1
ATOM 8503 C CA . ASN B 1 155 ? -32.906 -13.805 15.688 1 98 155 ASN B CA 1
ATOM 8504 C C . ASN B 1 155 ? -32.219 -13.922 17.062 1 98 155 ASN B C 1
ATOM 8506 O O . ASN B 1 155 ? -31.844 -12.914 17.656 1 98 155 ASN B O 1
ATOM 8510 N N . LEU B 1 156 ? -32.094 -15.102 17.547 1 97.06 156 LEU B N 1
ATOM 8511 C CA . LEU B 1 156 ? -31.484 -15.383 18.844 1 97.06 156 LEU B CA 1
ATOM 8512 C C . LEU B 1 156 ? -30.219 -16.219 18.688 1 97.06 156 LEU B C 1
ATOM 8514 O O . LEU B 1 156 ? -29.844 -16.969 19.578 1 97.06 156 LEU B O 1
ATOM 8518 N N . SER B 1 157 ? -29.578 -16.062 17.547 1 97.69 157 SER B N 1
ATOM 8519 C CA . SER B 1 157 ? -28.391 -16.859 17.25 1 97.69 157 SER B CA 1
ATOM 8520 C C . SER B 1 157 ? -27.203 -16.438 18.125 1 97.69 157 SER B C 1
ATOM 8522 O O . SER B 1 157 ? -27.156 -15.305 18.594 1 97.69 157 SER B O 1
ATOM 8524 N N . HIS B 1 158 ? -26.312 -17.359 18.5 1 97.06 158 HIS B N 1
ATOM 8525 C CA . HIS B 1 158 ? -25.062 -17.141 19.219 1 97.06 158 HIS B CA 1
ATOM 8526 C C . HIS B 1 158 ? -25.328 -16.578 20.609 1 97.06 158 HIS B C 1
ATOM 8528 O O . HIS B 1 158 ? -24.766 -15.539 20.969 1 97.06 158 HIS B O 1
ATOM 8534 N N . ASN B 1 159 ? -26.25 -17.219 21.266 1 97.31 159 ASN B N 1
ATOM 8535 C CA . ASN B 1 159 ? -26.469 -16.984 22.688 1 97.31 159 ASN B CA 1
ATOM 8536 C C . ASN B 1 159 ? -26.141 -18.234 23.516 1 97.31 159 ASN B C 1
ATOM 8538 O O . ASN B 1 159 ? -25.375 -19.094 23.062 1 97.31 159 ASN B O 1
ATOM 8542 N N . LYS B 1 160 ? -26.578 -18.344 24.75 1 95.88 160 LYS B N 1
ATOM 8543 C CA . LYS B 1 160 ? -26.344 -19.484 25.625 1 95.88 160 LYS B CA 1
ATOM 8544 C C . LYS B 1 160 ? -27.672 -20.047 26.156 1 95.88 160 LYS B C 1
ATOM 8546 O O . LYS B 1 160 ? -27.75 -20.453 27.328 1 95.88 160 LYS B O 1
ATOM 8551 N N . LEU B 1 161 ? -28.562 -20 25.25 1 95.5 161 LEU B N 1
ATOM 8552 C CA . LEU B 1 161 ? -29.891 -20.469 25.656 1 95.5 161 LEU B CA 1
ATOM 8553 C C . LEU B 1 161 ? -29.875 -21.969 25.906 1 95.5 161 LEU B C 1
ATOM 8555 O O . LEU B 1 161 ? -29.344 -22.734 25.109 1 95.5 161 LEU B O 1
ATOM 8559 N N . THR B 1 162 ? -30.469 -22.422 26.984 1 93.19 162 THR B N 1
ATOM 8560 C CA . THR B 1 162 ? -30.469 -23.844 27.328 1 93.19 162 THR B CA 1
ATOM 8561 C C . THR B 1 162 ? -31.828 -24.469 27 1 93.19 162 THR B C 1
ATOM 8563 O O . THR B 1 162 ? -31.922 -25.672 26.781 1 93.19 162 THR B O 1
ATOM 8566 N N . SER B 1 163 ? -32.781 -23.641 27.047 1 91.31 163 SER B N 1
ATOM 8567 C CA . SER B 1 163 ? -34.125 -24.125 26.688 1 91.31 163 SER B CA 1
ATOM 8568 C C . SER B 1 163 ? -35 -22.984 26.156 1 91.31 163 SER B C 1
ATOM 8570 O O . SER B 1 163 ? -34.688 -21.812 26.359 1 91.31 163 SER B O 1
ATOM 8572 N N . PHE B 1 164 ? -35.969 -23.359 25.391 1 91.5 164 PHE B N 1
ATOM 8573 C CA . PHE B 1 164 ? -36.969 -22.422 24.922 1 91.5 164 PHE B CA 1
ATOM 8574 C C . PHE B 1 164 ? -38.375 -23.062 24.969 1 91.5 164 PHE B C 1
ATOM 8576 O O . PHE B 1 164 ? -38.594 -24.109 24.375 1 91.5 164 PHE B O 1
ATOM 8583 N N . SER B 1 165 ? -39.188 -22.531 25.75 1 87.56 165 SER B N 1
ATOM 8584 C CA . SER B 1 165 ? -40.531 -23.062 25.891 1 87.56 165 SER B CA 1
ATOM 8585 C C . SER B 1 165 ? -41.594 -21.969 25.781 1 87.56 165 SER B C 1
ATOM 8587 O O . SER B 1 165 ? -41.531 -20.969 26.5 1 87.56 165 SER B O 1
ATOM 8589 N N . CYS B 1 166 ? -42.375 -22.203 24.812 1 82.19 166 CYS B N 1
ATOM 8590 C CA . CYS B 1 166 ? -43.469 -21.25 24.688 1 82.19 166 CYS B CA 1
ATOM 8591 C C . CYS B 1 166 ? -44.688 -21.703 25.484 1 82.19 166 CYS B C 1
ATOM 8593 O O . CYS B 1 166 ? -45.062 -22.875 25.453 1 82.19 166 CYS B O 1
ATOM 8595 N N . GLU B 1 167 ? -45.156 -21.031 26.594 1 72.94 167 GLU B N 1
ATOM 8596 C CA . GLU B 1 167 ? -46.344 -21.328 27.375 1 72.94 167 GLU B CA 1
ATOM 8597 C C . GLU B 1 167 ? -47.438 -20.281 27.125 1 72.94 167 GLU B C 1
ATOM 8599 O O . GLU B 1 167 ? -47.125 -19.109 26.859 1 72.94 167 GLU B O 1
ATOM 8604 N N . GLU B 1 168 ? -48.781 -20.719 26.688 1 62.69 168 GLU B N 1
ATOM 8605 C CA . GLU B 1 168 ? -49.906 -19.766 26.641 1 62.69 168 GLU B CA 1
ATOM 8606 C C . GLU B 1 168 ? -50 -18.984 27.938 1 62.69 168 GLU B C 1
ATOM 8608 O O . GLU B 1 168 ? -49.781 -19.531 29.016 1 62.69 168 GLU B O 1
ATOM 8613 N N . PRO B 1 169 ? -50.219 -17.656 27.781 1 58.84 169 PRO B N 1
ATOM 8614 C CA . PRO B 1 169 ? -50.625 -16.828 26.641 1 58.84 169 PRO B CA 1
ATOM 8615 C C . PRO B 1 169 ? -49.438 -16.25 25.875 1 58.84 169 PRO B C 1
ATOM 8617 O O . PRO B 1 169 ? -49.625 -15.391 25 1 58.84 169 PRO B O 1
ATOM 8620 N N . GLY B 1 170 ? -48.25 -16.625 26.047 1 63.25 170 GLY B N 1
ATOM 8621 C CA . GLY B 1 170 ? -47.094 -15.93 25.531 1 63.25 170 GLY B CA 1
ATOM 8622 C C . GLY B 1 170 ? -46.719 -16.344 24.125 1 63.25 170 GLY B C 1
ATOM 8623 O O . GLY B 1 170 ? -45.562 -16.375 23.75 1 63.25 170 GLY B O 1
ATOM 8624 N N . GLY B 1 171 ? -47.719 -16.484 23.234 1 77.62 171 GLY B N 1
ATOM 8625 C CA . GLY B 1 171 ? -47.438 -16.906 21.859 1 77.62 171 GLY B CA 1
ATOM 8626 C C . GLY B 1 171 ? -47.594 -15.789 20.859 1 77.62 171 GLY B C 1
ATOM 8627 O O . GLY B 1 171 ? -47.844 -14.641 21.219 1 77.62 171 GLY B O 1
ATOM 8628 N N . SER B 1 172 ? -47.031 -15.836 19.703 1 86.81 172 SER B N 1
ATOM 8629 C CA . SER B 1 172 ? -47.156 -14.914 18.578 1 86.81 172 SER B CA 1
ATOM 8630 C C . SER B 1 172 ? -47.812 -15.586 17.375 1 86.81 172 SER B C 1
ATOM 8632 O O . SER B 1 172 ? -47.438 -16.703 17 1 86.81 172 SER B O 1
ATOM 8634 N N . SER B 1 173 ? -48.812 -14.977 16.844 1 88.94 173 SER B N 1
ATOM 8635 C CA . SER B 1 173 ? -49.469 -15.531 15.688 1 88.94 173 SER B CA 1
ATOM 8636 C C . SER B 1 173 ? -48.844 -15.047 14.391 1 88.94 173 SER B C 1
ATOM 8638 O O . SER B 1 173 ? -49.219 -15.5 13.305 1 88.94 173 SER B O 1
ATOM 8640 N N . THR B 1 174 ? -47.812 -14.219 14.547 1 93.62 174 THR B N 1
ATOM 8641 C CA . THR B 1 174 ? -47.281 -13.602 13.344 1 93.62 174 THR B CA 1
ATOM 8642 C C . THR B 1 174 ? -45.812 -14.008 13.133 1 93.62 174 THR B C 1
ATOM 8644 O O . THR B 1 174 ? -45.25 -13.82 12.055 1 93.62 174 THR B O 1
ATOM 8647 N N . LEU B 1 175 ? -45.188 -14.594 14.094 1 94.69 175 LEU B N 1
ATOM 8648 C CA . LEU B 1 175 ? -43.781 -14.945 14.016 1 94.69 175 LEU B CA 1
ATOM 8649 C C . LEU B 1 175 ? -43.531 -15.977 12.914 1 94.69 175 LEU B C 1
ATOM 8651 O O . LEU B 1 175 ? -44.062 -17.078 12.961 1 94.69 175 LEU B O 1
ATOM 8655 N N . LYS B 1 176 ? -42.719 -15.562 11.969 1 96.75 176 LYS B N 1
ATOM 8656 C CA . LYS B 1 176 ? -42.469 -16.422 10.812 1 96.75 176 LYS B CA 1
ATOM 8657 C C . LYS B 1 176 ? -41.094 -17.031 10.867 1 96.75 176 LYS B C 1
ATOM 8659 O O . LYS B 1 176 ? -40.875 -18.172 10.453 1 96.75 176 LYS B O 1
ATOM 8664 N N . HIS B 1 177 ? -40.156 -16.312 11.328 1 97.62 177 HIS B N 1
ATOM 8665 C CA . HIS B 1 177 ? -38.75 -16.734 11.297 1 97.62 177 HIS B CA 1
ATOM 8666 C C . HIS B 1 177 ? -38.156 -16.719 12.688 1 97.62 177 HIS B C 1
ATOM 8668 O O . HIS B 1 177 ? -38.219 -15.703 13.391 1 97.62 177 HIS B O 1
ATOM 8674 N N . LEU B 1 178 ? -37.594 -17.812 13.062 1 95.94 178 LEU B N 1
ATOM 8675 C CA . LEU B 1 178 ? -36.906 -17.953 14.352 1 95.94 178 LEU B CA 1
ATOM 8676 C C . LEU B 1 178 ? -35.562 -18.609 14.188 1 95.94 178 LEU B C 1
ATOM 8678 O O . LEU B 1 178 ? -35.438 -19.703 13.617 1 95.94 178 LEU B O 1
ATOM 8682 N N . ASP B 1 179 ? -34.531 -18.016 14.633 1 97.44 179 ASP B N 1
ATOM 8683 C CA . ASP B 1 179 ? -33.188 -18.516 14.453 1 97.44 179 ASP B CA 1
ATOM 8684 C C . ASP B 1 179 ? -32.5 -18.766 15.797 1 97.44 179 ASP B C 1
ATOM 8686 O O . ASP B 1 179 ? -32.281 -17.828 16.578 1 97.44 179 ASP B O 1
ATOM 8690 N N . PHE B 1 180 ? -32.188 -20.016 16.109 1 96.69 180 PHE B N 1
ATOM 8691 C CA . PHE B 1 180 ? -31.516 -20.422 17.328 1 96.69 180 PHE B CA 1
ATOM 8692 C C . PHE B 1 180 ? -30.125 -20.969 17.031 1 96.69 180 PHE B C 1
ATOM 8694 O O . PHE B 1 180 ? -29.578 -21.766 17.797 1 96.69 180 PHE B O 1
ATOM 8701 N N . PHE B 1 181 ? -29.547 -20.578 15.953 1 95.62 181 PHE B N 1
ATOM 8702 C CA . PHE B 1 181 ? -28.25 -21.109 15.516 1 95.62 181 PHE B CA 1
ATOM 8703 C C . PHE B 1 181 ? -27.219 -20.953 16.625 1 95.62 181 PHE B C 1
ATOM 8705 O O . PHE B 1 181 ? -27.062 -19.875 17.203 1 95.62 181 PHE B O 1
ATOM 8712 N N . ALA B 1 182 ? -26.531 -21.984 17.062 1 96 182 ALA B N 1
ATOM 8713 C CA . ALA B 1 182 ? -25.359 -22.016 17.953 1 96 182 ALA B CA 1
ATOM 8714 C C . ALA B 1 182 ? -25.734 -21.594 19.375 1 96 182 ALA B C 1
ATOM 8716 O O . ALA B 1 182 ? -25.25 -20.562 19.859 1 96 182 ALA B O 1
ATOM 8717 N N . ASN B 1 183 ? -26.656 -22.266 19.922 1 96.5 183 ASN B N 1
ATOM 8718 C CA . ASN B 1 183 ? -27.047 -22.188 21.328 1 96.5 183 ASN B CA 1
ATOM 8719 C C . ASN B 1 183 ? -26.812 -23.5 22.062 1 96.5 183 ASN B C 1
ATOM 8721 O O . ASN B 1 183 ? -26 -24.328 21.625 1 96.5 183 ASN B O 1
ATOM 8725 N N . ASN B 1 184 ? -27.391 -23.703 23.25 1 95.06 184 ASN B N 1
ATOM 8726 C CA . ASN B 1 184 ? -27.328 -24.938 24.016 1 95.06 184 ASN B CA 1
ATOM 8727 C C . ASN B 1 184 ? -28.719 -25.469 24.344 1 95.06 184 ASN B C 1
ATOM 8729 O O . ASN B 1 184 ? -28.984 -25.875 25.469 1 95.06 184 ASN B O 1
ATOM 8733 N N . ILE B 1 185 ? -29.484 -25.359 23.328 1 94.38 185 ILE B N 1
ATOM 8734 C CA . ILE B 1 185 ? -30.875 -25.688 23.562 1 94.38 185 ILE B CA 1
ATOM 8735 C C . ILE B 1 185 ? -31.047 -27.203 23.672 1 94.38 185 ILE B C 1
ATOM 8737 O O . ILE B 1 185 ? -30.641 -27.953 22.781 1 94.38 185 ILE B O 1
ATOM 8741 N N . GLN B 1 186 ? -31.625 -27.688 24.672 1 92.75 186 GLN B N 1
ATOM 8742 C CA . GLN B 1 186 ? -31.891 -29.109 24.891 1 92.75 186 GLN B CA 1
ATOM 8743 C C . GLN B 1 186 ? -33.344 -29.453 24.625 1 92.75 186 GLN B C 1
ATOM 8745 O O . GLN B 1 186 ? -33.656 -30.469 23.984 1 92.75 186 GLN B O 1
ATOM 8750 N N . ARG B 1 187 ? -34.188 -28.578 25.109 1 91.06 187 ARG B N 1
ATOM 8751 C CA . ARG B 1 187 ? -35.594 -28.766 24.906 1 91.06 187 ARG B CA 1
ATOM 8752 C C . ARG B 1 187 ? -36.219 -27.562 24.188 1 91.06 187 ARG B C 1
ATOM 8754 O O . ARG B 1 187 ? -35.844 -26.422 24.453 1 91.06 187 ARG B O 1
ATOM 8761 N N . LEU B 1 188 ? -37.062 -27.906 23.234 1 92.12 188 LEU B N 1
ATOM 8762 C CA . LEU B 1 188 ? -37.688 -26.859 22.422 1 92.12 188 LEU B CA 1
ATOM 8763 C C . LEU B 1 188 ? -39.188 -27.062 22.344 1 92.12 188 LEU B C 1
ATOM 8765 O O . LEU B 1 188 ? -39.688 -28.172 22.094 1 92.12 188 LEU B O 1
ATOM 8769 N N . ASN B 1 189 ? -39.938 -26.031 22.688 1 92 189 ASN B N 1
ATOM 8770 C CA . ASN B 1 189 ? -41.375 -25.984 22.5 1 92 189 ASN B CA 1
ATOM 8771 C C . ASN B 1 189 ? -41.812 -24.734 21.75 1 92 189 ASN B C 1
ATOM 8773 O O . ASN B 1 189 ? -41.719 -23.625 22.281 1 92 189 ASN B O 1
ATOM 8777 N N . VAL B 1 190 ? -42.25 -24.875 20.547 1 92.75 190 VAL B N 1
ATOM 8778 C CA . VAL B 1 190 ? -42.656 -23.734 19.719 1 92.75 190 VAL B CA 1
ATOM 8779 C C . VAL B 1 190 ? -44.125 -23.875 19.312 1 92.75 190 VAL B C 1
ATOM 8781 O O . VAL B 1 190 ? -44.531 -23.375 18.266 1 92.75 190 VAL B O 1
ATOM 8784 N N . SER B 1 191 ? -44.938 -24.484 20.125 1 89.88 191 SER B N 1
ATOM 8785 C CA . SER B 1 191 ? -46.312 -24.766 19.812 1 89.88 191 SER B CA 1
ATOM 8786 C C . SER B 1 191 ? -47.156 -23.484 19.75 1 89.88 191 SER B C 1
ATOM 8788 O O . SER B 1 191 ? -48.219 -23.438 19.109 1 89.88 191 SER B O 1
ATOM 8790 N N . CYS B 1 192 ? -46.594 -22.438 20.312 1 89.44 192 CYS B N 1
ATOM 8791 C CA . CYS B 1 192 ? -47.375 -21.203 20.391 1 89.44 192 CYS B CA 1
ATOM 8792 C C . CYS B 1 192 ? -47.094 -20.328 19.172 1 89.44 192 CYS B C 1
ATOM 8794 O O . CYS B 1 192 ? -47.562 -19.172 19.109 1 89.44 192 CYS B O 1
ATOM 8796 N N . PHE B 1 193 ? -46.5 -20.797 18.156 1 93.25 193 PHE B N 1
ATOM 8797 C CA . PHE B 1 193 ? -46.219 -20.031 16.953 1 93.25 193 PHE B CA 1
ATOM 8798 C C . PHE B 1 193 ? -46.812 -20.688 15.727 1 93.25 193 PHE B C 1
ATOM 8800 O O . PHE B 1 193 ? -46.094 -21.266 14.898 1 93.25 193 PHE B O 1
ATOM 8807 N N . PRO B 1 194 ? -48 -20.547 15.531 1 91.5 194 PRO B N 1
ATOM 8808 C CA . PRO B 1 194 ? -48.656 -21.219 14.414 1 91.5 194 PRO B CA 1
ATOM 8809 C C . PRO B 1 194 ? -48.219 -20.688 13.055 1 91.5 194 PRO B C 1
ATOM 8811 O O . PRO B 1 194 ? -48.312 -21.391 12.047 1 91.5 194 PRO B O 1
ATOM 8814 N N . ALA B 1 195 ? -47.688 -19.5 12.969 1 94.69 195 ALA B N 1
ATOM 8815 C CA . ALA B 1 195 ? -47.344 -18.891 11.695 1 94.69 195 ALA B CA 1
ATOM 8816 C C . ALA B 1 195 ? -45.875 -19.188 11.352 1 94.69 195 ALA B C 1
ATOM 8818 O O . ALA B 1 195 ? -45.375 -18.75 10.312 1 94.69 195 ALA B O 1
ATOM 8819 N N . LEU B 1 196 ? -45.156 -19.969 12.094 1 95.69 196 LEU B N 1
ATOM 8820 C CA . LEU B 1 196 ? -43.75 -20.25 11.93 1 95.69 196 LEU B CA 1
ATOM 8821 C C . LEU B 1 196 ? -43.469 -20.938 10.594 1 95.69 196 LEU B C 1
ATOM 8823 O O . LEU B 1 196 ? -44.094 -21.953 10.289 1 95.69 196 LEU B O 1
ATOM 8827 N N . GLU B 1 197 ? -42.594 -20.344 9.812 1 97.5 197 GLU B N 1
ATOM 8828 C CA . GLU B 1 197 ? -42.25 -20.875 8.5 1 97.5 197 GLU B CA 1
ATOM 8829 C C . GLU B 1 197 ? -40.812 -21.359 8.453 1 97.5 197 GLU B C 1
ATOM 8831 O O . GLU B 1 197 ? -40.469 -22.25 7.672 1 97.5 197 GLU B O 1
ATOM 8836 N N . TYR B 1 198 ? -40.031 -20.75 9.172 1 97.94 198 TYR B N 1
ATOM 8837 C CA . TYR B 1 198 ? -38.594 -21.016 9.156 1 97.94 198 TYR B CA 1
ATOM 8838 C C . TYR B 1 198 ? -38.031 -21.141 10.57 1 97.94 198 TYR B C 1
ATOM 8840 O O . TYR B 1 198 ? -38.281 -20.281 11.414 1 97.94 198 TYR B O 1
ATOM 8848 N N . ILE B 1 199 ? -37.281 -22.188 10.891 1 97.12 199 ILE B N 1
ATOM 8849 C CA . ILE B 1 199 ? -36.625 -22.344 12.172 1 97.12 199 ILE B CA 1
ATOM 8850 C C . ILE B 1 199 ? -35.219 -22.953 11.961 1 97.12 199 ILE B C 1
ATOM 8852 O O . ILE B 1 199 ? -35.062 -23.922 11.211 1 97.12 199 ILE B O 1
ATOM 8856 N N . ARG B 1 200 ? -34.25 -22.484 12.438 1 96.38 200 ARG B N 1
ATOM 8857 C CA . ARG B 1 200 ? -32.875 -23 12.391 1 96.38 200 ARG B CA 1
ATOM 8858 C C . ARG B 1 200 ? -32.406 -23.406 13.773 1 96.38 200 ARG B C 1
ATOM 8860 O O . ARG B 1 200 ? -32.344 -22.594 14.688 1 96.38 200 ARG B O 1
ATOM 8867 N N . LEU B 1 201 ? -32.125 -24.578 13.938 1 96.12 201 LEU B N 1
ATOM 8868 C CA . LEU B 1 201 ? -31.672 -25.125 15.211 1 96.12 201 LEU B CA 1
ATOM 8869 C C . LEU B 1 201 ? -30.266 -25.719 15.086 1 96.12 201 LEU B C 1
ATOM 8871 O O . LEU B 1 201 ? -29.844 -26.5 15.953 1 96.12 201 LEU B O 1
ATOM 8875 N N . SER B 1 202 ? -29.609 -25.359 14.07 1 95 202 SER B N 1
ATOM 8876 C CA . SER B 1 202 ? -28.281 -25.891 13.789 1 95 202 SER B CA 1
ATOM 8877 C C . SER B 1 202 ? -27.297 -25.562 14.898 1 95 202 SER B C 1
ATOM 8879 O O . SER B 1 202 ? -27.422 -24.516 15.555 1 95 202 SER B O 1
ATOM 8881 N N . ASN B 1 203 ? -26.344 -26.453 15.266 1 93.88 203 ASN B N 1
ATOM 8882 C CA . ASN B 1 203 ? -25.25 -26.281 16.219 1 93.88 203 ASN B CA 1
ATOM 8883 C C . ASN B 1 203 ? -25.75 -26.219 17.641 1 93.88 203 ASN B C 1
ATOM 8885 O O . ASN B 1 203 ? -25.344 -25.344 18.422 1 93.88 203 ASN B O 1
ATOM 8889 N N . ASN B 1 204 ? -26.859 -26.844 17.859 1 94.12 204 ASN B N 1
ATOM 8890 C CA . ASN B 1 204 ? -27.297 -27.203 19.203 1 94.12 204 ASN B CA 1
ATOM 8891 C C . ASN B 1 204 ? -27.062 -28.688 19.5 1 94.12 204 ASN B C 1
ATOM 8893 O O . ASN B 1 204 ? -27.906 -29.531 19.203 1 94.12 204 ASN B O 1
ATOM 8897 N N . SER B 1 205 ? -25.984 -29.078 20 1 86.12 205 SER B N 1
ATOM 8898 C CA . SER B 1 205 ? -25.469 -30.438 20.062 1 86.12 205 SER B CA 1
ATOM 8899 C C . SER B 1 205 ? -26.312 -31.312 20.984 1 86.12 205 SER B C 1
ATOM 8901 O O . SER B 1 205 ? -26.406 -32.531 20.781 1 86.12 205 SER B O 1
ATOM 8903 N N . LYS B 1 206 ? -26.953 -30.734 21.984 1 88.19 206 LYS B N 1
ATOM 8904 C CA . LYS B 1 206 ? -27.688 -31.531 22.953 1 88.19 206 LYS B CA 1
ATOM 8905 C C . LYS B 1 206 ? -29.188 -31.469 22.703 1 88.19 206 LYS B C 1
ATOM 8907 O O . LYS B 1 206 ? -30 -31.812 23.562 1 88.19 206 LYS B O 1
ATOM 8912 N N . LEU B 1 207 ? -29.484 -31.078 21.516 1 92.44 207 LEU B N 1
ATOM 8913 C CA . LEU B 1 207 ? -30.891 -30.844 21.188 1 92.44 207 LEU B CA 1
ATOM 8914 C C . LEU B 1 207 ? -31.656 -32.156 21.125 1 92.44 207 LEU B C 1
ATOM 8916 O O . LEU B 1 207 ? -31.156 -33.156 20.547 1 92.44 207 LEU B O 1
ATOM 8920 N N . GLU B 1 208 ? -32.75 -32.25 21.734 1 89.94 208 GLU B N 1
ATOM 8921 C CA . GLU B 1 208 ? -33.688 -33.375 21.672 1 89.94 208 GLU B CA 1
ATOM 8922 C C . GLU B 1 208 ? -35.062 -32.938 21.188 1 89.94 208 GLU B C 1
ATOM 8924 O O . GLU B 1 208 ? -35.719 -32.125 21.844 1 89.94 208 GLU B O 1
ATOM 8929 N N . LEU B 1 209 ? -35.406 -33.469 20.094 1 90.44 209 LEU B N 1
ATOM 8930 C CA . LEU B 1 209 ? -36.719 -33.094 19.531 1 90.44 209 LEU B CA 1
ATOM 8931 C C . LEU B 1 209 ? -37.688 -34.25 19.609 1 90.44 209 LEU B C 1
ATOM 8933 O O . LEU B 1 209 ? -37.344 -35.406 19.297 1 90.44 209 LEU B O 1
ATOM 8937 N N . GLN B 1 210 ? -38.875 -33.969 20 1 88.56 210 GLN B N 1
ATOM 8938 C CA . GLN B 1 210 ? -39.938 -34.969 19.984 1 88.56 210 GLN B CA 1
ATOM 8939 C C . GLN B 1 210 ? -40.562 -35.062 18.594 1 88.56 210 GLN B C 1
ATOM 8941 O O . GLN B 1 210 ? -40.406 -34.156 17.766 1 88.56 210 GLN B O 1
ATOM 8946 N N . ALA B 1 211 ? -41.25 -36.125 18.328 1 90.38 211 ALA B N 1
ATOM 8947 C CA . ALA B 1 211 ? -41.875 -36.375 17.031 1 90.38 211 ALA B CA 1
ATOM 8948 C C . ALA B 1 211 ? -42.906 -35.312 16.688 1 90.38 211 ALA B C 1
ATOM 8950 O O . ALA B 1 211 ? -43.062 -34.906 15.531 1 90.38 211 ALA B O 1
ATOM 8951 N N . ASP B 1 212 ? -43.562 -34.812 17.781 1 89.88 212 ASP B N 1
ATOM 8952 C CA . ASP B 1 212 ? -44.625 -33.844 17.562 1 89.88 212 ASP B CA 1
ATOM 8953 C C . ASP B 1 212 ? -44.188 -32.406 17.891 1 89.88 212 ASP B C 1
ATOM 8955 O O . ASP B 1 212 ? -45 -31.547 18.172 1 89.88 212 ASP B O 1
ATOM 8959 N N . ALA B 1 213 ? -42.938 -32.219 17.859 1 91.88 213 ALA B N 1
ATOM 8960 C CA . ALA B 1 213 ? -42.375 -30.938 18.266 1 91.88 213 ALA B CA 1
ATOM 8961 C C . ALA B 1 213 ? -42.906 -29.797 17.391 1 91.88 213 ALA B C 1
ATOM 8963 O O . ALA B 1 213 ? -43.062 -28.672 17.859 1 91.88 213 ALA B O 1
ATOM 8964 N N . PHE B 1 214 ? -43.344 -30.109 16.141 1 95 214 PHE B N 1
ATOM 8965 C CA . PHE B 1 214 ? -43.812 -29.062 15.227 1 95 214 PHE B CA 1
ATOM 8966 C C . PHE B 1 214 ? -45.219 -29.344 14.75 1 95 214 PHE B C 1
ATOM 8968 O O . PHE B 1 214 ? -45.625 -28.891 13.68 1 95 214 PHE B O 1
ATOM 8975 N N . ALA B 1 215 ? -45.938 -30.078 15.461 1 91.5 215 ALA B N 1
ATOM 8976 C CA . ALA B 1 215 ? -47.312 -30.438 15.094 1 91.5 215 ALA B CA 1
ATOM 8977 C C . ALA B 1 215 ? -48.219 -29.219 15.055 1 91.5 215 ALA B C 1
ATOM 8979 O O . ALA B 1 215 ? -49.156 -29.156 14.266 1 91.5 215 ALA B O 1
ATOM 8980 N N . SER B 1 216 ? -47.844 -28.219 15.914 1 91.06 216 SER B N 1
ATOM 8981 C CA . SER B 1 216 ? -48.656 -27 16 1 91.06 216 SER B CA 1
ATOM 8982 C C . SER B 1 216 ? -48.188 -25.953 15.008 1 91.06 216 SER B C 1
ATOM 8984 O O . SER B 1 216 ? -48.625 -24.797 15.062 1 91.06 216 SER B O 1
ATOM 8986 N N . ASN B 1 217 ? -47.344 -26.297 14.117 1 95 217 ASN B N 1
ATOM 8987 C CA . ASN B 1 217 ? -46.781 -25.375 13.133 1 95 217 ASN B CA 1
ATOM 8988 C C . ASN B 1 217 ? -47.031 -25.859 11.703 1 95 217 ASN B C 1
ATOM 8990 O O . ASN B 1 217 ? -46.094 -26.219 11 1 95 217 ASN B O 1
ATOM 8994 N N . PRO B 1 218 ? -48.156 -25.766 11.219 1 92.81 218 PRO B N 1
ATOM 8995 C CA . PRO B 1 218 ? -48.469 -26.328 9.906 1 92.81 218 PRO B CA 1
ATOM 8996 C C . PRO B 1 218 ? -47.844 -25.547 8.758 1 92.81 218 PRO B C 1
ATOM 8998 O O . PRO B 1 218 ? -47.688 -26.062 7.648 1 92.81 218 PRO B O 1
ATOM 9001 N N . ARG B 1 219 ? -47.406 -24.375 9.031 1 95.5 219 ARG B N 1
ATOM 9002 C CA . ARG B 1 219 ? -46.844 -23.547 7.965 1 95.5 219 ARG B CA 1
ATOM 9003 C C . ARG B 1 219 ? -45.344 -23.688 7.887 1 95.5 219 ARG B C 1
ATOM 9005 O O . ARG B 1 219 ? -44.688 -23.047 7.07 1 95.5 219 ARG B O 1
ATOM 9012 N N . LEU B 1 220 ? -44.781 -24.484 8.688 1 96.44 220 LEU B N 1
ATOM 9013 C CA . LEU B 1 220 ? -43.312 -24.672 8.711 1 96.44 220 LEU B CA 1
ATOM 9014 C C . LEU B 1 220 ? -42.812 -25.234 7.383 1 96.44 220 LEU B C 1
ATOM 9016 O O . LEU B 1 220 ? -43.25 -26.312 6.957 1 96.44 220 LEU B O 1
ATOM 9020 N N . LYS B 1 221 ? -41.938 -24.5 6.762 1 96.81 221 LYS B N 1
ATOM 9021 C CA . LYS B 1 221 ? -41.438 -24.875 5.449 1 96.81 221 LYS B CA 1
ATOM 9022 C C . LYS B 1 221 ? -39.938 -25.188 5.504 1 96.81 221 LYS B C 1
ATOM 9024 O O . LYS B 1 221 ? -39.438 -25.984 4.727 1 96.81 221 LYS B O 1
ATOM 9029 N N . SER B 1 222 ? -39.25 -24.562 6.379 1 97.75 222 SER B N 1
ATOM 9030 C CA . SER B 1 222 ? -37.812 -24.703 6.441 1 97.75 222 SER B CA 1
ATOM 9031 C C . SER B 1 222 ? -37.375 -25.141 7.832 1 97.75 222 SER B C 1
ATOM 9033 O O . SER B 1 222 ? -37.75 -24.516 8.836 1 97.75 222 SER B O 1
ATOM 9035 N N . LEU B 1 223 ? -36.594 -26.188 7.902 1 96.56 223 LEU B N 1
ATOM 9036 C CA . LEU B 1 223 ? -36.062 -26.719 9.148 1 96.56 223 LEU B CA 1
ATOM 9037 C C . LEU B 1 223 ? -34.594 -27.062 8.992 1 96.56 223 LEU B C 1
ATOM 9039 O O . LEU B 1 223 ? -34.25 -27.969 8.234 1 96.56 223 LEU B O 1
ATOM 9043 N N . LEU B 1 224 ? -33.781 -26.438 9.656 1 96.75 224 LEU B N 1
ATOM 9044 C CA . LEU B 1 224 ? -32.344 -26.656 9.578 1 96.75 224 LEU B CA 1
ATOM 9045 C C . LEU B 1 224 ? -31.812 -27.25 10.875 1 96.75 224 LEU B C 1
ATOM 9047 O O . LEU B 1 224 ? -31.922 -26.625 11.938 1 96.75 224 LEU B O 1
ATOM 9051 N N . LEU B 1 225 ? -31.266 -28.406 10.805 1 94.44 225 LEU B N 1
ATOM 9052 C CA . LEU B 1 225 ? -30.844 -29.156 11.977 1 94.44 225 LEU B CA 1
ATOM 9053 C C . LEU B 1 225 ? -29.422 -29.656 11.812 1 94.44 225 LEU B C 1
ATOM 9055 O O . LEU B 1 225 ? -29.125 -30.812 12.133 1 94.44 225 LEU B O 1
ATOM 9059 N N . GLN B 1 226 ? -28.625 -28.922 11.367 1 92 226 GLN B N 1
ATOM 9060 C CA . GLN B 1 226 ? -27.234 -29.344 11.188 1 92 226 GLN B CA 1
ATOM 9061 C C . GLN B 1 226 ? -26.562 -29.594 12.531 1 92 226 GLN B C 1
ATOM 9063 O O . GLN B 1 226 ? -26.781 -28.859 13.492 1 92 226 GLN B O 1
ATOM 9068 N N . THR B 1 227 ? -25.766 -30.625 12.703 1 87.69 227 THR B N 1
ATOM 9069 C CA . THR B 1 227 ? -25 -31.031 13.867 1 87.69 227 THR B CA 1
ATOM 9070 C C . THR B 1 227 ? -25.891 -31.734 14.891 1 87.69 227 THR B C 1
ATOM 9072 O O . THR B 1 227 ? -25.406 -32.25 15.898 1 87.69 227 THR B O 1
ATOM 9075 N N . ALA B 1 228 ? -27.203 -31.703 14.664 1 87.75 228 ALA B N 1
ATOM 9076 C CA . ALA B 1 228 ? -28.094 -32.469 15.523 1 87.75 228 ALA B CA 1
ATOM 9077 C C . ALA B 1 228 ? -28.172 -33.938 15.094 1 87.75 228 ALA B C 1
ATOM 9079 O O . ALA B 1 228 ? -27.766 -34.281 13.977 1 87.75 228 ALA B O 1
ATOM 9080 N N . LYS B 1 229 ? -28.625 -34.75 16 1 85.38 229 LYS B N 1
ATOM 9081 C CA . LYS B 1 229 ? -28.734 -36.156 15.68 1 85.38 229 LYS B CA 1
ATOM 9082 C C . LYS B 1 229 ? -29.781 -36.406 14.586 1 85.38 229 LYS B C 1
ATOM 9084 O O . LYS B 1 229 ? -30.875 -35.875 14.641 1 85.38 229 LYS B O 1
ATOM 9089 N N . ILE B 1 230 ? -29.359 -37.094 13.586 1 88.12 230 ILE B N 1
ATOM 9090 C CA . ILE B 1 230 ? -30.188 -37.281 12.398 1 88.12 230 ILE B CA 1
ATOM 9091 C C . ILE B 1 230 ? -31.438 -38.094 12.758 1 88.12 230 ILE B C 1
ATOM 9093 O O . ILE B 1 230 ? -32.469 -37.938 12.102 1 88.12 230 ILE B O 1
ATOM 9097 N N . GLU B 1 231 ? -31.422 -38.844 13.797 1 87 231 GLU B N 1
ATOM 9098 C CA . GLU B 1 231 ? -32.562 -39.656 14.219 1 87 231 GLU B CA 1
ATOM 9099 C C . GLU B 1 231 ? -33.75 -38.781 14.602 1 87 231 GLU B C 1
ATOM 9101 O O . GLU B 1 231 ? -34.906 -39.188 14.438 1 87 231 GLU B O 1
ATOM 9106 N N . MET B 1 232 ? -33.344 -37.688 15 1 87.19 232 MET B N 1
ATOM 9107 C CA . MET B 1 232 ? -34.406 -36.75 15.367 1 87.19 232 MET B CA 1
ATOM 9108 C C . MET B 1 232 ? -35.188 -36.281 14.133 1 87.19 232 MET B C 1
ATOM 9110 O O . MET B 1 232 ? -36.406 -36.094 14.188 1 87.19 232 MET B O 1
ATOM 9114 N N . PHE B 1 233 ? -34.5 -36.125 13.172 1 88.88 233 PHE B N 1
ATOM 9115 C CA . PHE B 1 233 ? -35.094 -35.688 11.922 1 88.88 233 PHE B CA 1
ATOM 9116 C C . PHE B 1 233 ? -36.031 -36.75 11.344 1 88.88 233 PHE B C 1
ATOM 9118 O O . PHE B 1 233 ? -37.125 -36.438 10.898 1 88.88 233 PHE B O 1
ATOM 9125 N N . VAL B 1 234 ? -35.562 -38 11.305 1 89.31 234 VAL B N 1
ATOM 9126 C CA . VAL B 1 234 ? -36.344 -39.125 10.758 1 89.31 234 VAL B CA 1
ATOM 9127 C C . VAL B 1 234 ? -37.562 -39.375 11.633 1 89.31 234 VAL B C 1
ATOM 9129 O O . VAL B 1 234 ? -38.594 -39.844 11.141 1 89.31 234 VAL B O 1
ATOM 9132 N N . GLY B 1 235 ? -37.438 -39.031 12.883 1 89.44 235 GLY B N 1
ATOM 9133 C CA . GLY B 1 235 ? -38.469 -39.312 13.828 1 89.44 235 GLY B CA 1
ATOM 9134 C C . GLY B 1 235 ? -39.594 -38.281 13.82 1 89.44 235 GLY B C 1
ATOM 9135 O O . GLY B 1 235 ? -40.625 -38.469 14.5 1 89.44 235 GLY B O 1
ATOM 9136 N N . LEU B 1 236 ? -39.531 -37.375 13.055 1 93 236 LEU B N 1
ATOM 9137 C CA . LEU B 1 236 ? -40.562 -36.344 13 1 93 236 LEU B CA 1
ATOM 9138 C C . LEU B 1 236 ? -41.844 -36.875 12.414 1 93 236 LEU B C 1
ATOM 9140 O O . LEU B 1 236 ? -41.844 -37.906 11.711 1 93 236 LEU B O 1
ATOM 9144 N N . SER B 1 237 ? -42.906 -36.219 12.68 1 93.12 237 SER B N 1
ATOM 9145 C CA . SER B 1 237 ? -44.219 -36.688 12.188 1 93.12 237 SER B CA 1
ATOM 9146 C C . SER B 1 237 ? -44.312 -36.562 10.672 1 93.12 237 SER B C 1
ATOM 9148 O O . SER B 1 237 ? -43.656 -35.688 10.07 1 93.12 237 SER B O 1
ATOM 9150 N N . ALA B 1 238 ? -45.094 -37.438 10.031 1 92.12 238 ALA B N 1
ATOM 9151 C CA . ALA B 1 238 ? -45.25 -37.438 8.578 1 92.12 238 ALA B CA 1
ATOM 9152 C C . ALA B 1 238 ? -45.844 -36.125 8.078 1 92.12 238 ALA B C 1
ATOM 9154 O O . ALA B 1 238 ? -45.531 -35.656 6.988 1 92.12 238 ALA B O 1
ATOM 9155 N N . GLU B 1 239 ? -46.656 -35.594 8.93 1 92.06 239 GLU B N 1
ATOM 9156 C CA . GLU B 1 239 ? -47.281 -34.344 8.539 1 92.06 239 GLU B CA 1
ATOM 9157 C C . GLU B 1 239 ? -46.25 -33.219 8.438 1 92.06 239 GLU B C 1
ATOM 9159 O O . GLU B 1 239 ? -46.281 -32.438 7.48 1 92.06 239 GLU B O 1
ATOM 9164 N N . THR B 1 240 ? -45.406 -33.188 9.391 1 93.75 240 THR B N 1
ATOM 9165 C CA . THR B 1 240 ? -44.375 -32.188 9.383 1 93.75 240 THR B CA 1
ATOM 9166 C C . THR B 1 240 ? -43.438 -32.406 8.188 1 93.75 240 THR B C 1
ATOM 9168 O O . THR B 1 240 ? -43.062 -31.438 7.504 1 93.75 240 THR B O 1
ATOM 9171 N N . LYS B 1 241 ? -43.062 -33.562 7.863 1 94.69 241 LYS B N 1
ATOM 9172 C CA . LYS B 1 241 ? -42.125 -33.906 6.781 1 94.69 241 LYS B CA 1
ATOM 9173 C C . LYS B 1 241 ? -42.719 -33.5 5.426 1 94.69 241 LYS B C 1
ATOM 9175 O O . LYS B 1 241 ? -42 -33.031 4.555 1 94.69 241 LYS B O 1
ATOM 9180 N N . ARG B 1 242 ? -44 -33.656 5.285 1 93.06 242 ARG B N 1
ATOM 9181 C CA . ARG B 1 242 ? -44.656 -33.344 4.02 1 93.06 242 ARG B CA 1
ATOM 9182 C C . ARG B 1 242 ? -44.688 -31.859 3.773 1 93.06 242 ARG B C 1
ATOM 9184 O O . ARG B 1 242 ? -44.75 -31.406 2.625 1 93.06 242 ARG B O 1
ATOM 9191 N N . ASN B 1 243 ? -44.594 -31.094 4.848 1 93.75 243 ASN B N 1
ATOM 9192 C CA . ASN B 1 243 ? -44.719 -29.656 4.73 1 93.75 243 ASN B CA 1
ATOM 9193 C C . ASN B 1 243 ? -43.344 -29.016 4.43 1 93.75 243 ASN B C 1
ATOM 9195 O O . ASN B 1 243 ? -43.281 -27.875 3.961 1 93.75 243 ASN B O 1
ATOM 9199 N N . LEU B 1 244 ? -42.344 -29.625 4.602 1 95.81 244 LEU B N 1
ATOM 9200 C CA . LEU B 1 244 ? -41 -29.047 4.516 1 95.81 244 LEU B CA 1
ATOM 9201 C C . LEU B 1 244 ? -40.562 -28.906 3.062 1 95.81 244 LEU B C 1
ATOM 9203 O O . LEU B 1 244 ? -40.781 -29.812 2.258 1 95.81 244 LEU B O 1
ATOM 9207 N N . SER B 1 245 ? -40 -27.734 2.762 1 96.38 245 SER B N 1
ATOM 9208 C CA . SER B 1 245 ? -39.5 -27.469 1.425 1 96.38 245 SER B CA 1
ATOM 9209 C C . SER B 1 245 ? -37.969 -27.25 1.451 1 96.38 245 SER B C 1
ATOM 9211 O O . SER B 1 245 ? -37.312 -27.391 0.426 1 96.38 245 SER B O 1
ATOM 9213 N N . TRP B 1 246 ? -37.469 -26.891 2.52 1 97.19 246 TRP B N 1
ATOM 9214 C CA . TRP B 1 246 ? -36.031 -26.672 2.703 1 97.19 246 TRP B CA 1
ATOM 9215 C C . TRP B 1 246 ? -35.562 -27.328 3.982 1 97.19 246 TRP B C 1
ATOM 9217 O O . TRP B 1 246 ? -36 -27 5.078 1 97.19 246 TRP B O 1
ATOM 9227 N N . VAL B 1 247 ? -34.562 -28.234 3.861 1 95.88 247 VAL B N 1
ATOM 9228 C CA . VAL B 1 247 ? -34.031 -28.953 5.027 1 95.88 247 VAL B CA 1
ATOM 9229 C C . VAL B 1 247 ? -32.531 -28.984 5 1 95.88 247 VAL B C 1
ATOM 9231 O O . VAL B 1 247 ? -31.906 -28.953 3.926 1 95.88 247 VAL B O 1
ATOM 9234 N N . ALA B 1 248 ? -31.953 -28.938 6.086 1 96 248 ALA B N 1
ATOM 9235 C CA . ALA B 1 248 ? -30.516 -29.062 6.262 1 96 248 ALA B CA 1
ATOM 9236 C C . ALA B 1 248 ? -30.172 -29.969 7.438 1 96 248 ALA B C 1
ATOM 9238 O O . ALA B 1 248 ? -30.797 -29.891 8.492 1 96 248 ALA B O 1
ATOM 9239 N N . PHE B 1 249 ? -29.328 -30.906 7.207 1 93.31 249 PHE B N 1
ATOM 9240 C CA . PHE B 1 249 ? -28.969 -31.828 8.281 1 93.31 249 PHE B CA 1
ATOM 9241 C C . PHE B 1 249 ? -27.547 -32.344 8.062 1 93.31 249 PHE B C 1
ATOM 9243 O O . PHE B 1 249 ? -26.938 -32.094 7.027 1 93.31 249 PHE B O 1
ATOM 9250 N N . SER B 1 250 ? -27.031 -32.938 9.078 1 91.38 250 SER B N 1
ATOM 9251 C CA . SER B 1 250 ? -25.734 -33.594 9.023 1 91.38 250 SER B CA 1
ATOM 9252 C C . SER B 1 250 ? -25.891 -35.125 9.031 1 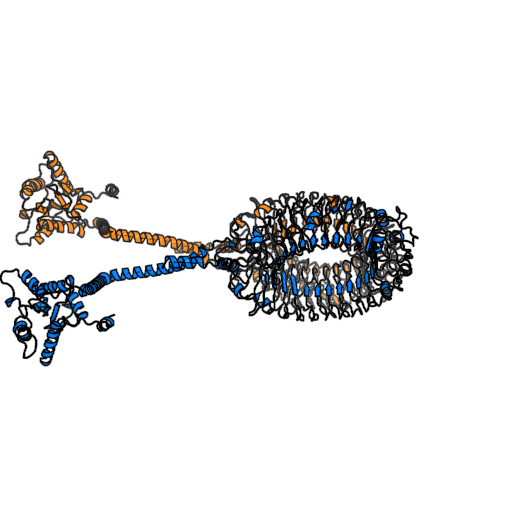91.38 250 SER B C 1
ATOM 9254 O O . SER B 1 250 ? -26.781 -35.656 9.68 1 91.38 250 SER B O 1
ATOM 9256 N N . LEU B 1 251 ? -25.125 -35.719 8.188 1 86.88 251 LEU B N 1
ATOM 9257 C CA . LEU B 1 251 ? -25.188 -37.156 8.086 1 86.88 251 LEU B CA 1
ATOM 9258 C C . LEU B 1 251 ? -23.797 -37.781 8.188 1 86.88 251 LEU B C 1
ATOM 9260 O O . LEU B 1 251 ? -22.859 -37.312 7.52 1 86.88 251 LEU B O 1
ATOM 9264 N N . PHE B 1 252 ? -23.719 -38.625 9.18 1 82.5 252 PHE B N 1
ATOM 9265 C CA . PHE B 1 252 ? -22.484 -39.406 9.305 1 82.5 252 PHE B CA 1
ATOM 9266 C C . PHE B 1 252 ? -22.672 -40.781 8.719 1 82.5 252 PHE B C 1
ATOM 9268 O O . PHE B 1 252 ? -23.219 -41.688 9.375 1 82.5 252 PHE B O 1
ATOM 9275 N N . VAL B 1 253 ? -22.234 -40.969 7.543 1 75 253 VAL B N 1
ATOM 9276 C CA . VAL B 1 253 ? -22.547 -42.156 6.766 1 75 253 VAL B CA 1
ATOM 9277 C C . VAL B 1 253 ? -21.891 -43.375 7.398 1 75 253 VAL B C 1
ATOM 9279 O O . VAL B 1 253 ? -22.422 -44.5 7.309 1 75 253 VAL B O 1
ATOM 9282 N N . GLU B 1 254 ? -20.75 -43.25 8.109 1 72.31 254 GLU B N 1
ATOM 9283 C CA . GLU B 1 254 ? -20.109 -44.406 8.727 1 72.31 254 GLU B CA 1
ATOM 9284 C C . GLU B 1 254 ? -20.859 -44.875 9.977 1 72.31 254 GLU B C 1
ATOM 9286 O O . GLU B 1 254 ? -20.891 -46.062 10.281 1 72.31 254 GLU B O 1
ATOM 9291 N N . LYS B 1 255 ? -21.484 -43.969 10.602 1 71.31 255 LYS B N 1
ATOM 9292 C CA . LYS B 1 255 ? -22.109 -44.312 11.883 1 71.31 255 LYS B CA 1
ATOM 9293 C C . LYS B 1 255 ? -23.609 -44.562 11.719 1 71.31 255 LYS B C 1
ATOM 9295 O O . LYS B 1 255 ? -24.203 -45.281 12.531 1 71.31 255 LYS B O 1
ATOM 9300 N N . SER B 1 256 ? -24.141 -44.031 10.648 1 72.56 256 SER B N 1
ATOM 9301 C CA . SER B 1 256 ? -25.594 -44.156 10.5 1 72.56 256 SER B CA 1
ATOM 9302 C C . SER B 1 256 ? -25.953 -44.938 9.242 1 72.56 256 SER B C 1
ATOM 9304 O O . SER B 1 256 ? -25.328 -44.75 8.195 1 72.56 256 SER B O 1
ATOM 9306 N N . PRO B 1 257 ? -26.828 -45.938 9.414 1 73.44 257 PRO B N 1
ATOM 9307 C CA . PRO B 1 257 ? -27.266 -46.688 8.242 1 73.44 257 PRO B CA 1
ATOM 9308 C C . PRO B 1 257 ? -28.156 -45.906 7.305 1 73.44 257 PRO B C 1
ATOM 9310 O O . PRO B 1 257 ? -28.5 -46.375 6.215 1 73.44 257 PRO B O 1
ATOM 9313 N N . LEU B 1 258 ? -28.375 -44.688 7.641 1 80.19 258 LEU B N 1
ATOM 9314 C CA . LEU B 1 258 ? -29.312 -43.875 6.855 1 80.19 258 LEU B CA 1
ATOM 9315 C C . LEU B 1 258 ? -28.594 -43.219 5.68 1 80.19 258 LEU B C 1
ATOM 9317 O O . LEU B 1 258 ? -27.453 -42.781 5.801 1 80.19 258 LEU B O 1
ATOM 9321 N N . THR B 1 259 ? -29.234 -43.219 4.559 1 81.12 259 THR B N 1
ATOM 9322 C CA . THR B 1 259 ? -28.781 -42.5 3.385 1 81.12 259 THR B CA 1
ATOM 9323 C C . THR B 1 259 ? -29.5 -41.156 3.283 1 81.12 259 THR B C 1
ATOM 9325 O O . THR B 1 259 ? -30.422 -40.875 4.051 1 81.12 259 THR B O 1
ATOM 9328 N N . ILE B 1 260 ? -28.984 -40.312 2.445 1 85.19 260 ILE B N 1
ATOM 9329 C CA . ILE B 1 260 ? -29.625 -39 2.23 1 85.19 260 ILE B CA 1
ATOM 9330 C C . ILE B 1 260 ? -31.062 -39.219 1.774 1 85.19 260 ILE B C 1
ATOM 9332 O O . ILE B 1 260 ? -31.984 -38.562 2.27 1 85.19 260 ILE B O 1
ATOM 9336 N N . CYS B 1 261 ? -31.266 -40.25 0.945 1 83.44 261 CYS B N 1
ATOM 9337 C CA . CYS B 1 261 ? -32.594 -40.531 0.447 1 83.44 261 CYS B CA 1
ATOM 9338 C C . CYS B 1 261 ? -33.469 -41.125 1.548 1 83.44 261 CYS B C 1
ATOM 9340 O O . CYS B 1 261 ? -34.688 -40.906 1.583 1 83.44 261 CYS B O 1
ATOM 9342 N N . GLY B 1 262 ? -32.844 -41.844 2.43 1 84.75 262 GLY B N 1
ATOM 9343 C CA . GLY B 1 262 ? -33.594 -42.344 3.574 1 84.75 262 GLY B CA 1
ATOM 9344 C C . GLY B 1 262 ? -34.094 -41.25 4.488 1 84.75 262 GLY B C 1
ATOM 9345 O O . GLY B 1 262 ? -35.188 -41.375 5.043 1 84.75 262 GLY B O 1
ATOM 9346 N N . VAL B 1 263 ? -33.344 -40.281 4.535 1 89.25 263 VAL B N 1
ATOM 9347 C CA . VAL B 1 263 ? -33.75 -39.156 5.387 1 89.25 263 VAL B CA 1
ATOM 9348 C C . VAL B 1 263 ? -34.844 -38.344 4.707 1 89.25 263 VAL B C 1
ATOM 9350 O O . VAL B 1 263 ? -35.75 -37.844 5.371 1 89.25 263 VAL B O 1
ATOM 9353 N N . LEU B 1 264 ? -34.781 -38.312 3.441 1 90.06 264 LEU B N 1
ATOM 9354 C CA . LEU B 1 264 ? -35.719 -37.469 2.699 1 90.06 264 LEU B CA 1
ATOM 9355 C C . LEU B 1 264 ? -37 -38.219 2.406 1 90.06 264 LEU B C 1
ATOM 9357 O O . LEU B 1 264 ? -37.938 -37.688 1.801 1 90.06 264 LEU B O 1
ATOM 9361 N N . LYS B 1 265 ? -37.062 -39.375 2.963 1 88.25 265 LYS B N 1
ATOM 9362 C CA . LYS B 1 265 ? -38.25 -40.156 2.721 1 88.25 265 LYS B CA 1
ATOM 9363 C C . LYS B 1 265 ? -39.5 -39.469 3.264 1 88.25 265 LYS B C 1
ATOM 9365 O O . LYS B 1 265 ? -39.469 -38.938 4.363 1 88.25 265 LYS B O 1
ATOM 9370 N N . GLU B 1 266 ? -40.562 -39.375 2.643 1 88.88 266 GLU B N 1
ATOM 9371 C CA . GLU B 1 266 ? -41.875 -38.812 3.01 1 88.88 266 GLU B CA 1
ATOM 9372 C C . GLU B 1 266 ? -41.906 -37.312 2.854 1 88.88 266 GLU B C 1
ATOM 9374 O O . GLU B 1 266 ? -42.875 -36.656 3.225 1 88.88 266 GLU B O 1
ATOM 9379 N N . MET B 1 267 ? -40.844 -36.781 2.318 1 91.88 267 MET B N 1
ATOM 9380 C CA . MET B 1 267 ? -40.781 -35.344 2.08 1 91.88 267 MET B CA 1
ATOM 9381 C C . MET B 1 267 ? -41 -35.031 0.603 1 91.88 267 MET B C 1
ATOM 9383 O O . MET B 1 267 ? -40.031 -34.781 -0.129 1 91.88 267 MET B O 1
ATOM 9387 N N . ASP B 1 268 ? -42.125 -34.906 0.126 1 87.25 268 ASP B N 1
ATOM 9388 C CA . ASP B 1 268 ? -42.469 -34.844 -1.289 1 87.25 268 ASP B CA 1
ATOM 9389 C C . ASP B 1 268 ? -42.344 -33.406 -1.813 1 87.25 268 ASP B C 1
ATOM 9391 O O . ASP B 1 268 ? -42.188 -33.188 -3.02 1 87.25 268 ASP B O 1
ATOM 9395 N N . GLN B 1 269 ? -42.25 -32.438 -0.938 1 90.62 269 GLN B N 1
ATOM 9396 C CA . GLN B 1 269 ? -42.281 -31.062 -1.396 1 90.62 269 GLN B CA 1
ATOM 9397 C C . GLN B 1 269 ? -40.906 -30.422 -1.239 1 90.62 269 GLN B C 1
ATOM 9399 O O . GLN B 1 269 ? -40.781 -29.188 -1.285 1 90.62 269 GLN B O 1
ATOM 9404 N N . ILE B 1 270 ? -39.906 -31.141 -1.134 1 93.06 270 ILE B N 1
ATOM 9405 C CA . ILE B 1 270 ? -38.562 -30.609 -0.872 1 93.06 270 ILE B CA 1
ATOM 9406 C C . ILE B 1 270 ? -38.031 -29.922 -2.127 1 93.06 270 ILE B C 1
ATOM 9408 O O . ILE B 1 270 ? -38.125 -30.469 -3.227 1 93.06 270 ILE B O 1
ATOM 9412 N N . LYS B 1 271 ? -37.625 -28.734 -1.924 1 94.38 271 LYS B N 1
ATOM 9413 C CA . LYS B 1 271 ? -37.031 -27.969 -3.023 1 94.38 271 LYS B CA 1
ATOM 9414 C C . LYS B 1 271 ? -35.531 -27.781 -2.832 1 94.38 271 LYS B C 1
ATOM 9416 O O . LYS B 1 271 ? -34.781 -27.672 -3.807 1 94.38 271 LYS B O 1
ATOM 9421 N N . LYS B 1 272 ? -35.125 -27.734 -1.649 1 95.62 272 LYS B N 1
ATOM 9422 C CA . LYS B 1 272 ? -33.719 -27.484 -1.33 1 95.62 272 LYS B CA 1
ATOM 9423 C C . LYS B 1 272 ? -33.25 -28.391 -0.183 1 95.62 272 LYS B C 1
ATOM 9425 O O . LYS B 1 272 ? -33.938 -28.5 0.84 1 95.62 272 LYS B O 1
ATOM 9430 N N . VAL B 1 273 ? -32.125 -29.031 -0.364 1 93.69 273 VAL B N 1
ATOM 9431 C CA . VAL B 1 273 ? -31.547 -29.891 0.677 1 93.69 273 VAL B CA 1
ATOM 9432 C C . VAL B 1 273 ? -30.078 -29.562 0.871 1 93.69 273 VAL B C 1
ATOM 9434 O O . VAL B 1 273 ? -29.328 -29.406 -0.103 1 93.69 273 VAL B O 1
ATOM 9437 N N . GLU B 1 274 ? -29.703 -29.359 2.01 1 95.31 274 GLU B N 1
ATOM 9438 C CA . GLU B 1 274 ? -28.312 -29.141 2.385 1 95.31 274 GLU B CA 1
ATOM 9439 C C . GLU B 1 274 ? -27.812 -30.234 3.324 1 95.31 274 GLU B C 1
ATOM 9441 O O . GLU B 1 274 ? -28.359 -30.422 4.414 1 95.31 274 GLU B O 1
ATOM 9446 N N . VAL B 1 275 ? -26.812 -30.906 2.891 1 92.06 275 VAL B N 1
ATOM 9447 C CA . VAL B 1 275 ? -26.312 -32.031 3.678 1 92.06 275 VAL B CA 1
ATOM 9448 C C . VAL B 1 275 ? -24.859 -31.781 4.059 1 92.06 275 VAL B C 1
ATOM 9450 O O . VAL B 1 275 ? -24.031 -31.484 3.197 1 92.06 275 VAL B O 1
ATOM 9453 N N . ASP B 1 276 ? -24.578 -31.844 5.266 1 91.5 276 ASP B N 1
ATOM 9454 C CA . ASP B 1 276 ? -23.203 -31.781 5.781 1 91.5 276 ASP B CA 1
ATOM 9455 C C . ASP B 1 276 ? -22.672 -33.188 6.074 1 91.5 276 ASP B C 1
ATOM 9457 O O . ASP B 1 276 ? -23.203 -33.875 6.934 1 91.5 276 ASP B O 1
ATOM 9461 N N . LEU B 1 277 ? -21.656 -33.531 5.406 1 88.62 277 LEU B N 1
ATOM 9462 C CA . LEU B 1 277 ? -21.141 -34.906 5.516 1 88.62 277 LEU B CA 1
ATOM 9463 C C . LEU B 1 277 ? -19.797 -34.906 6.25 1 88.62 277 LEU B C 1
ATOM 9465 O O . LEU B 1 277 ? -18.938 -35.75 5.973 1 88.62 277 LEU B O 1
ATOM 9469 N N . THR B 1 278 ? -19.672 -34 7.125 1 84.25 278 THR B N 1
ATOM 9470 C CA . THR B 1 278 ? -18.438 -33.906 7.875 1 84.25 278 THR B CA 1
ATOM 9471 C C . THR B 1 278 ? -18.109 -35.219 8.57 1 84.25 278 THR B C 1
ATOM 9473 O O . THR B 1 278 ? -18.984 -35.812 9.219 1 84.25 278 THR B O 1
ATOM 9476 N N . GLY B 1 279 ? -16.969 -35.781 8.398 1 74.19 279 GLY B N 1
ATOM 9477 C CA . GLY B 1 279 ? -16.516 -37 9.062 1 74.19 279 GLY B CA 1
ATOM 9478 C C . GLY B 1 279 ? -16.859 -38.25 8.305 1 74.19 279 GLY B C 1
ATOM 9479 O O . GLY B 1 279 ? -16.5 -39.344 8.727 1 74.19 279 GLY B O 1
ATOM 9480 N N . SER B 1 280 ? -17.516 -38.062 7.172 1 73.56 280 SER B N 1
ATOM 9481 C CA . SER B 1 280 ? -17.969 -39.25 6.434 1 73.56 280 SER B CA 1
ATOM 9482 C C . SER B 1 280 ? -16.969 -39.625 5.344 1 73.56 280 SER B C 1
ATOM 9484 O O . SER B 1 280 ? -16.375 -38.75 4.703 1 73.56 280 SER B O 1
ATOM 9486 N N . ARG B 1 281 ? -16.422 -40.875 5.449 1 67.25 281 ARG B N 1
ATOM 9487 C CA . ARG B 1 281 ? -15.586 -41.406 4.379 1 67.25 281 ARG B CA 1
ATOM 9488 C C . ARG B 1 281 ? -16.422 -42.25 3.404 1 67.25 281 ARG B C 1
ATOM 9490 O O . ARG B 1 281 ? -17.078 -43.188 3.805 1 67.25 281 ARG B O 1
ATOM 9497 N N . LEU B 1 282 ? -16.797 -41.625 2.273 1 63.91 282 LEU B N 1
ATOM 9498 C CA . LEU B 1 282 ? -17.625 -42.344 1.317 1 63.91 282 LEU B CA 1
ATOM 9499 C C . LEU B 1 282 ? -16.797 -43.375 0.543 1 63.91 282 LEU B C 1
ATOM 9501 O O . LEU B 1 282 ? -15.656 -43.094 0.166 1 63.91 282 LEU B O 1
ATOM 9505 N N . PRO B 1 283 ? -17.078 -44.625 0.655 1 58.09 283 PRO B N 1
ATOM 9506 C CA . PRO B 1 283 ? -16.312 -45.594 -0.134 1 58.09 283 PRO B CA 1
ATOM 9507 C C . PRO B 1 283 ? -16.219 -45.219 -1.609 1 58.09 283 PRO B C 1
ATOM 9509 O O . PRO B 1 283 ? -17.094 -44.531 -2.127 1 58.09 283 PRO B O 1
ATOM 9512 N N . GLN B 1 284 ? -15.062 -45.25 -2.15 1 54.53 284 GLN B N 1
ATOM 9513 C CA . GLN B 1 284 ? -14.711 -44.875 -3.518 1 54.53 284 GLN B CA 1
ATOM 9514 C C . GLN B 1 284 ? -15.828 -45.219 -4.492 1 54.53 284 GLN B C 1
ATOM 9516 O O . GLN B 1 284 ? -16.062 -44.5 -5.457 1 54.53 284 GLN B O 1
ATOM 9521 N N . HIS B 1 285 ? -16.406 -46.438 -4.395 1 49.31 285 HIS B N 1
ATOM 9522 C CA . HIS B 1 285 ? -17.391 -46.906 -5.367 1 49.31 285 HIS B CA 1
ATOM 9523 C C . HIS B 1 285 ? -18.797 -46.531 -4.945 1 49.31 285 HIS B C 1
ATOM 9525 O O . HIS B 1 285 ? -19.766 -47.062 -5.508 1 49.31 285 HIS B O 1
ATOM 9531 N N . ASN B 1 286 ? -18.984 -45.812 -3.92 1 49.5 286 ASN B N 1
ATOM 9532 C CA . ASN B 1 286 ? -20.328 -45.688 -3.373 1 49.5 286 ASN B CA 1
ATOM 9533 C C . ASN B 1 286 ? -21.188 -44.719 -4.188 1 49.5 286 ASN B C 1
ATOM 9535 O O . ASN B 1 286 ? -21.078 -43.5 -4.012 1 49.5 286 ASN B O 1
ATOM 9539 N N . SER B 1 287 ? -21.609 -45.031 -5.309 1 49.84 287 SER B N 1
ATOM 9540 C CA . SER B 1 287 ? -22.594 -44.469 -6.246 1 49.84 287 SER B CA 1
ATOM 9541 C C . SER B 1 287 ? -23.875 -44.062 -5.531 1 49.84 287 SER B C 1
ATOM 9543 O O . SER B 1 287 ? -24.703 -43.344 -6.098 1 49.84 287 SER B O 1
ATOM 9545 N N . SER B 1 288 ? -24.188 -44.469 -4.281 1 54.97 288 SER B N 1
ATOM 9546 C CA . SER B 1 288 ? -25.594 -44.469 -3.934 1 54.97 288 SER B CA 1
ATOM 9547 C C . SER B 1 288 ? -25.938 -43.312 -2.969 1 54.97 288 SER B C 1
ATOM 9549 O O . SER B 1 288 ? -26.938 -43.375 -2.254 1 54.97 288 SER B O 1
ATOM 9551 N N . LEU B 1 289 ? -25.156 -42.25 -2.875 1 61.5 289 LEU B N 1
ATOM 9552 C CA . LEU B 1 289 ? -25.547 -41.25 -1.873 1 61.5 289 LEU B CA 1
ATOM 9553 C C . LEU B 1 289 ? -26.891 -40.625 -2.227 1 61.5 289 LEU B C 1
ATOM 9555 O O . LEU B 1 289 ? -27.703 -40.344 -1.341 1 61.5 289 LEU B O 1
ATOM 9559 N N . LEU B 1 290 ? -27.062 -40.562 -3.564 1 67.94 290 LEU B N 1
ATOM 9560 C CA . LEU B 1 290 ? -28.297 -39.906 -4 1 67.94 290 LEU B CA 1
ATOM 9561 C C . LEU B 1 290 ? -29.125 -40.812 -4.895 1 67.94 290 LEU B C 1
ATOM 9563 O O . LEU B 1 290 ? -29.359 -40.5 -6.062 1 67.94 290 LEU B O 1
ATOM 9567 N N . ASP B 1 291 ? -29.594 -41.969 -4.469 1 69.19 291 ASP B N 1
ATOM 9568 C CA . ASP B 1 291 ? -30.312 -42.938 -5.273 1 69.19 291 ASP B CA 1
ATOM 9569 C C . ASP B 1 291 ? -31.812 -42.625 -5.312 1 69.19 291 ASP B C 1
ATOM 9571 O O . ASP B 1 291 ? -32.625 -43.5 -5.508 1 69.19 291 ASP B O 1
ATOM 9575 N N . CYS B 1 292 ? -32.156 -41.375 -5.035 1 75.56 292 CYS B N 1
ATOM 9576 C CA . CYS B 1 292 ? -33.562 -40.969 -5.121 1 75.56 292 CYS B CA 1
ATOM 9577 C C . CYS B 1 292 ? -33.719 -39.75 -6.02 1 75.56 292 CYS B C 1
ATOM 9579 O O . CYS B 1 292 ? -32.75 -39.281 -6.617 1 75.56 292 CYS B O 1
ATOM 9581 N N . ALA B 1 293 ? -35.062 -39.5 -6.301 1 78.31 293 ALA B N 1
ATOM 9582 C CA . ALA B 1 293 ? -35.344 -38.281 -7.055 1 78.31 293 ALA B CA 1
ATOM 9583 C C . ALA B 1 293 ? -34.875 -37.031 -6.27 1 78.31 293 ALA B C 1
ATOM 9585 O O . ALA B 1 293 ? -35.594 -36.594 -5.359 1 78.31 293 ALA B O 1
ATOM 9586 N N . THR B 1 294 ? -33.781 -36.531 -6.633 1 82.94 294 THR B N 1
ATOM 9587 C CA . THR B 1 294 ? -33.188 -35.438 -5.891 1 82.94 294 THR B CA 1
ATOM 9588 C C . THR B 1 294 ? -33.938 -34.125 -6.16 1 82.94 294 THR B C 1
ATOM 9590 O O . THR B 1 294 ? -34.5 -33.938 -7.242 1 82.94 294 THR B O 1
ATOM 9593 N N . PRO B 1 295 ? -33.969 -33.25 -5.195 1 89.62 295 PRO B N 1
ATOM 9594 C CA . PRO B 1 295 ? -34.625 -31.953 -5.348 1 89.62 295 PRO B CA 1
ATOM 9595 C C . PRO B 1 295 ? -33.906 -31.016 -6.309 1 89.62 295 PRO B C 1
ATOM 9597 O O . PRO B 1 295 ? -32.781 -31.328 -6.727 1 89.62 295 PRO B O 1
ATOM 9600 N N . PRO B 1 296 ? -34.562 -29.953 -6.676 1 91.19 296 PRO B N 1
ATOM 9601 C CA . PRO B 1 296 ? -33.969 -29.016 -7.629 1 91.19 296 PRO B CA 1
ATOM 9602 C C . PRO B 1 296 ? -32.656 -28.422 -7.133 1 91.19 296 PRO B C 1
ATOM 9604 O O . PRO B 1 296 ? -31.719 -28.234 -7.922 1 91.19 296 PRO B O 1
ATOM 9607 N N . VAL B 1 297 ? -32.594 -28.172 -5.84 1 94.38 297 VAL B N 1
ATOM 9608 C CA . VAL B 1 297 ? -31.344 -27.609 -5.297 1 94.38 297 VAL B CA 1
ATOM 9609 C C . VAL B 1 297 ? -30.719 -28.609 -4.309 1 94.38 297 VAL B C 1
ATOM 9611 O O . VAL B 1 297 ? -31.359 -28.984 -3.324 1 94.38 297 VAL B O 1
ATOM 9614 N N . VAL B 1 298 ? -29.5 -29.031 -4.594 1 92.19 298 VAL B N 1
ATOM 9615 C CA . VAL B 1 298 ? -28.797 -29.969 -3.719 1 92.19 298 VAL B CA 1
ATOM 9616 C C . VAL B 1 298 ? -27.453 -29.391 -3.318 1 92.19 298 VAL B C 1
ATOM 9618 O O . VAL B 1 298 ? -26.641 -29.016 -4.18 1 92.19 298 VAL B O 1
ATOM 9621 N N . ILE B 1 299 ? -27.219 -29.297 -2.094 1 94.25 299 ILE B N 1
ATOM 9622 C CA . ILE B 1 299 ? -25.969 -28.781 -1.573 1 94.25 299 ILE B CA 1
ATOM 9623 C C . ILE B 1 299 ? -25.297 -29.844 -0.706 1 94.25 299 ILE B C 1
ATOM 9625 O O . ILE B 1 299 ? -25.844 -30.266 0.314 1 94.25 299 ILE B O 1
ATOM 9629 N N . LEU B 1 300 ? -24.219 -30.344 -1.11 1 90.75 300 LEU B N 1
ATOM 9630 C CA . LEU B 1 300 ? -23.406 -31.266 -0.331 1 90.75 300 LEU B CA 1
ATOM 9631 C C . LEU B 1 300 ? -22.141 -30.578 0.173 1 90.75 300 LEU B C 1
ATOM 9633 O O . LEU B 1 300 ? -21.406 -29.969 -0.608 1 90.75 300 LEU B O 1
ATOM 9637 N N . LYS B 1 301 ? -21.953 -30.703 1.405 1 92.31 301 LYS B N 1
ATOM 9638 C CA . LYS B 1 301 ? -20.797 -30.031 1.985 1 92.31 301 LYS B CA 1
ATOM 9639 C C . LYS B 1 301 ? -19.922 -31.016 2.75 1 92.31 301 LYS B C 1
ATOM 9641 O O . LYS B 1 301 ? -20.422 -31.984 3.326 1 92.31 301 LYS B O 1
ATOM 9646 N N . ASN B 1 302 ? -18.609 -30.828 2.754 1 89.25 302 ASN B N 1
ATOM 9647 C CA . ASN B 1 302 ? -17.609 -31.484 3.6 1 89.25 302 ASN B CA 1
ATOM 9648 C C . ASN B 1 302 ? -17.672 -33 3.469 1 89.25 302 ASN B C 1
ATOM 9650 O O . ASN B 1 302 ? -17.766 -33.719 4.473 1 89.25 302 ASN B O 1
ATOM 9654 N N . ALA B 1 303 ? -17.609 -33.312 2.295 1 84.25 303 ALA B N 1
ATOM 9655 C CA . ALA B 1 303 ? -17.547 -34.75 2.025 1 84.25 303 ALA B CA 1
ATOM 9656 C C . ALA B 1 303 ? -16.141 -35.188 1.622 1 84.25 303 ALA B C 1
ATOM 9658 O O . ALA B 1 303 ? -15.227 -34.344 1.549 1 84.25 303 ALA B O 1
ATOM 9659 N N . ASN B 1 304 ? -15.766 -36.312 1.615 1 79.56 304 ASN B N 1
ATOM 9660 C CA . ASN B 1 304 ? -14.531 -36.875 1.072 1 79.56 304 ASN B CA 1
ATOM 9661 C C . ASN B 1 304 ? -14.82 -37.906 0.004 1 79.56 304 ASN B C 1
ATOM 9663 O O . ASN B 1 304 ? -14.602 -39.094 0.229 1 79.56 304 ASN B O 1
ATOM 9667 N N . LEU B 1 305 ? -15.266 -37.406 -1.104 1 72.81 305 LEU B N 1
ATOM 9668 C CA . LEU B 1 305 ? -15.742 -38.25 -2.182 1 72.81 305 LEU B CA 1
ATOM 9669 C C . LEU B 1 305 ? -14.57 -38.875 -2.941 1 72.81 305 LEU B C 1
ATOM 9671 O O . LEU B 1 305 ? -14.711 -39.938 -3.547 1 72.81 305 LEU B O 1
ATOM 9675 N N . GLY B 1 306 ? -13.359 -38.281 -2.822 1 70.75 306 GLY B N 1
ATOM 9676 C CA . GLY B 1 306 ? -12.195 -38.812 -3.529 1 70.75 306 GLY B CA 1
ATOM 9677 C C . GLY B 1 306 ? -12.352 -38.75 -5.039 1 70.75 306 GLY B C 1
ATOM 9678 O O . GLY B 1 306 ? -12.719 -37.719 -5.602 1 70.75 306 GLY B O 1
ATOM 9679 N N . ASN B 1 307 ? -11.977 -39.906 -5.75 1 65.62 307 ASN B N 1
ATOM 9680 C CA . ASN B 1 307 ? -12.125 -40 -7.199 1 65.62 307 ASN B CA 1
ATOM 9681 C C . ASN B 1 307 ? -13.508 -40.5 -7.59 1 65.62 307 ASN B C 1
ATOM 9683 O O . ASN B 1 307 ? -13.875 -41.625 -7.285 1 65.62 307 ASN B O 1
ATOM 9687 N N . VAL B 1 308 ? -14.266 -39.469 -7.887 1 69.19 308 VAL B N 1
ATOM 9688 C CA . VAL B 1 308 ? -15.641 -39.844 -8.203 1 69.19 308 VAL B CA 1
ATOM 9689 C C . VAL B 1 308 ? -15.789 -40.062 -9.703 1 69.19 308 VAL B C 1
ATOM 9691 O O . VAL B 1 308 ? -15.625 -39.125 -10.484 1 69.19 308 VAL B O 1
ATOM 9694 N N . ALA B 1 309 ? -15.844 -41.344 -10.141 1 66.12 309 ALA B N 1
ATOM 9695 C CA . ALA B 1 309 ? -16.078 -41.625 -11.555 1 66.12 309 ALA B CA 1
ATOM 9696 C C . ALA B 1 309 ? -17.453 -41.125 -11.984 1 66.12 309 ALA B C 1
ATOM 9698 O O . ALA B 1 309 ? -17.578 -40.438 -13.008 1 66.12 309 ALA B O 1
ATOM 9699 N N . GLN B 1 310 ? -18.484 -41.5 -11.25 1 73.56 310 GLN B N 1
ATOM 9700 C CA . GLN B 1 310 ? -19.844 -41.062 -11.539 1 73.56 310 GLN B CA 1
ATOM 9701 C C . GLN B 1 310 ? -20.578 -40.656 -10.266 1 73.56 310 GLN B C 1
ATOM 9703 O O . GLN B 1 310 ? -20.578 -41.406 -9.281 1 73.56 310 GLN B O 1
ATOM 9708 N N . LEU B 1 311 ? -20.922 -39.375 -10.258 1 72.12 311 LEU B N 1
ATOM 9709 C CA . LEU B 1 311 ? -21.734 -38.906 -9.141 1 72.12 311 LEU B CA 1
ATOM 9710 C C . LEU B 1 311 ? -23.156 -39.469 -9.234 1 72.12 311 LEU B C 1
ATOM 9712 O O . LEU B 1 311 ? -23.844 -39.25 -10.234 1 72.12 311 LEU B O 1
ATOM 9716 N N . SER B 1 312 ? -23.344 -40.812 -9.07 1 62 312 SER B N 1
ATOM 9717 C CA . SER B 1 312 ? -24.641 -41.469 -9.266 1 62 312 SER B CA 1
ATOM 9718 C C . SER B 1 312 ? -25.766 -40.625 -8.656 1 62 312 SER B C 1
ATOM 9720 O O . SER B 1 312 ? -25.797 -40.406 -7.441 1 62 312 SER B O 1
ATOM 9722 N N . LEU B 1 313 ? -26.094 -39.562 -9.289 1 55.06 313 LEU B N 1
ATOM 9723 C CA . LEU B 1 313 ? -27.312 -38.938 -8.805 1 55.06 313 LEU B CA 1
ATOM 9724 C C . LEU B 1 313 ? -28.531 -39.469 -9.539 1 55.06 313 LEU B C 1
ATOM 9726 O O . LEU B 1 313 ? -28.453 -39.812 -10.711 1 55.06 313 LEU B O 1
ATOM 9730 N N . GLY B 1 314 ? -29.438 -40.188 -8.859 1 54.5 314 GLY B N 1
ATOM 9731 C CA . GLY B 1 314 ? -30.672 -40.688 -9.43 1 54.5 314 GLY B CA 1
ATOM 9732 C C . GLY B 1 314 ? -31.234 -39.781 -10.508 1 54.5 314 GLY B C 1
ATOM 9733 O O . GLY B 1 314 ? -30.625 -38.75 -10.836 1 54.5 314 GLY B O 1
ATOM 9734 N N . ALA B 1 315 ? -32.25 -40.219 -11.312 1 56.44 315 ALA B N 1
ATOM 9735 C CA . ALA B 1 315 ? -33.062 -39.625 -12.375 1 56.44 315 ALA B CA 1
ATOM 9736 C C . ALA B 1 315 ? -33.719 -38.344 -11.891 1 56.44 315 ALA B C 1
ATOM 9738 O O . ALA B 1 315 ? -34.844 -38 -12.297 1 56.44 315 ALA B O 1
ATOM 9739 N N . GLY B 1 316 ? -32.969 -37.438 -11.125 1 66.94 316 GLY B N 1
ATOM 9740 C CA . GLY B 1 316 ? -33.719 -36.375 -10.516 1 66.94 316 GLY B CA 1
ATOM 9741 C C . GLY B 1 316 ? -33.688 -35.062 -11.32 1 66.94 316 GLY B C 1
ATOM 9742 O O . GLY B 1 316 ? -33.188 -35.062 -12.445 1 66.94 316 GLY B O 1
ATOM 9743 N N . ASN B 1 317 ? -34.531 -34.125 -11 1 78.94 317 ASN B N 1
ATOM 9744 C CA . ASN B 1 317 ? -34.75 -32.812 -11.594 1 78.94 317 ASN B CA 1
ATOM 9745 C C . ASN B 1 317 ? -33.812 -31.75 -11 1 78.94 317 ASN B C 1
ATOM 9747 O O . ASN B 1 317 ? -34.219 -30.609 -10.812 1 78.94 317 ASN B O 1
ATOM 9751 N N . THR B 1 318 ? -32.562 -32.125 -10.711 1 88.44 318 THR B N 1
ATOM 9752 C CA . THR B 1 318 ? -31.625 -31.188 -10.086 1 88.44 318 THR B CA 1
ATOM 9753 C C . THR B 1 318 ? -31.156 -30.141 -11.094 1 88.44 318 THR B C 1
ATOM 9755 O O . THR B 1 318 ? -30.594 -30.484 -12.141 1 88.44 318 THR B O 1
ATOM 9758 N N . SER B 1 319 ? -31.422 -28.891 -10.789 1 92.25 319 SER B N 1
ATOM 9759 C CA . SER B 1 319 ? -31.016 -27.797 -11.656 1 92.25 319 SER B CA 1
ATOM 9760 C C . SER B 1 319 ? -29.828 -27.047 -11.078 1 92.25 319 SER B C 1
ATOM 9762 O O . SER B 1 319 ? -29.047 -26.422 -11.812 1 92.25 319 SER B O 1
ATOM 9764 N N . LYS B 1 320 ? -29.688 -27.062 -9.742 1 95.12 320 LYS B N 1
ATOM 9765 C CA . LYS B 1 320 ? -28.578 -26.422 -9.062 1 95.12 320 LYS B CA 1
ATOM 9766 C C . LYS B 1 320 ? -27.844 -27.391 -8.156 1 95.12 320 LYS B C 1
ATOM 9768 O O . LYS B 1 320 ? -28.438 -27.984 -7.246 1 95.12 320 LYS B O 1
ATOM 9773 N N . LEU B 1 321 ? -26.594 -27.609 -8.43 1 92.75 321 LEU B N 1
ATOM 9774 C CA . LEU B 1 321 ? -25.797 -28.562 -7.672 1 92.75 321 LEU B CA 1
ATOM 9775 C C . LEU B 1 321 ? -24.578 -27.875 -7.035 1 92.75 321 LEU B C 1
ATOM 9777 O O . LEU B 1 321 ? -23.812 -27.203 -7.723 1 92.75 321 LEU B O 1
ATOM 9781 N N . TYR B 1 322 ? -24.484 -28.016 -5.75 1 94.56 322 TYR B N 1
ATOM 9782 C CA . TYR B 1 322 ? -23.359 -27.469 -5.004 1 94.56 322 TYR B CA 1
ATOM 9783 C C . TYR B 1 322 ? -22.547 -28.578 -4.352 1 94.56 322 TYR B C 1
ATOM 9785 O O . TYR B 1 322 ? -23.062 -29.344 -3.527 1 94.56 322 TYR B O 1
ATOM 9793 N N . LEU B 1 323 ? -21.406 -28.75 -4.781 1 92.25 323 LEU B N 1
ATOM 9794 C CA . LEU B 1 323 ? -20.469 -29.656 -4.152 1 92.25 323 LEU B CA 1
ATOM 9795 C C . LEU B 1 323 ? -19.312 -28.891 -3.504 1 92.25 323 LEU B C 1
ATOM 9797 O O . LEU B 1 323 ? -18.312 -28.609 -4.152 1 92.25 323 LEU B O 1
ATOM 9801 N N . ILE B 1 324 ? -19.453 -28.656 -2.262 1 94.75 324 ILE B N 1
ATOM 9802 C CA . ILE B 1 324 ? -18.516 -27.781 -1.564 1 94.75 324 ILE B CA 1
ATOM 9803 C C . ILE B 1 324 ? -17.609 -28.609 -0.649 1 94.75 324 ILE B C 1
ATOM 9805 O O . ILE B 1 324 ? -18.094 -29.281 0.268 1 94.75 324 ILE B O 1
ATOM 9809 N N . ASN B 1 325 ? -16.328 -28.641 -0.875 1 93.06 325 ASN B N 1
ATOM 9810 C CA . ASN B 1 325 ? -15.359 -29.375 -0.065 1 93.06 325 ASN B CA 1
ATOM 9811 C C . ASN B 1 325 ? -15.703 -30.859 0.017 1 93.06 325 ASN B C 1
ATOM 9813 O O . ASN B 1 325 ? -15.812 -31.422 1.11 1 93.06 325 ASN B O 1
ATOM 9817 N N . CYS B 1 326 ? -15.977 -31.328 -1.071 1 89.31 326 CYS B N 1
ATOM 9818 C CA . CYS B 1 326 ? -16.422 -32.719 -1.14 1 89.31 326 CYS B CA 1
ATOM 9819 C C . CYS B 1 326 ? -15.258 -33.625 -1.519 1 89.31 326 CYS B C 1
ATOM 9821 O O . CYS B 1 326 ? -15.469 -34.781 -1.87 1 89.31 326 CYS B O 1
ATOM 9823 N N . GLY B 1 327 ? -14.062 -33.125 -1.556 1 84.31 327 GLY B N 1
ATOM 9824 C CA . GLY B 1 327 ? -12.875 -33.938 -1.812 1 84.31 327 GLY B CA 1
ATOM 9825 C C . GLY B 1 327 ? -12.805 -34.469 -3.234 1 84.31 327 GLY B C 1
ATOM 9826 O O . GLY B 1 327 ? -12.258 -35.531 -3.479 1 84.31 327 GLY B O 1
ATOM 9827 N N . LEU B 1 328 ? -13.352 -33.688 -4.145 1 85.62 328 LEU B N 1
ATOM 9828 C CA . LEU B 1 328 ? -13.305 -34.094 -5.547 1 85.62 328 LEU B CA 1
ATOM 9829 C C . LEU B 1 328 ? -11.891 -33.938 -6.105 1 85.62 328 LEU B C 1
ATOM 9831 O O . LEU B 1 328 ? -11.242 -32.906 -5.891 1 85.62 328 LEU B O 1
ATOM 9835 N N . LYS B 1 329 ? -11.375 -34.969 -6.77 1 85.5 329 LYS B N 1
ATOM 9836 C CA . LYS B 1 329 ? -10.008 -34.906 -7.289 1 85.5 329 LYS B CA 1
ATOM 9837 C C . LYS B 1 329 ? -10.008 -34.781 -8.805 1 85.5 329 LYS B C 1
ATOM 9839 O O . LYS B 1 329 ? -9.523 -33.781 -9.344 1 85.5 329 LYS B O 1
ATOM 9844 N N . ARG B 1 330 ? -10.57 -35.812 -9.477 1 88.06 330 ARG B N 1
ATOM 9845 C CA . ARG B 1 330 ? -10.625 -35.781 -10.938 1 88.06 330 ARG B CA 1
ATOM 9846 C C . ARG B 1 330 ? -12.062 -35.812 -11.43 1 88.06 330 ARG B C 1
ATOM 9848 O O . ARG B 1 330 ? -12.867 -36.625 -10.977 1 88.06 330 ARG B O 1
ATOM 9855 N N . ILE B 1 331 ? -12.359 -34.812 -12.273 1 89.81 331 ILE B N 1
ATOM 9856 C CA . ILE B 1 331 ? -13.703 -34.812 -12.844 1 89.81 331 ILE B CA 1
ATOM 9857 C C . ILE B 1 331 ? -13.617 -34.938 -14.359 1 89.81 331 ILE B C 1
ATOM 9859 O O . ILE B 1 331 ? -12.703 -34.406 -14.984 1 89.81 331 ILE B O 1
ATOM 9863 N N . SER B 1 332 ? -14.484 -35.688 -14.898 1 90.5 332 SER B N 1
ATOM 9864 C CA . SER B 1 332 ? -14.555 -35.969 -16.344 1 90.5 332 SER B CA 1
ATOM 9865 C C . SER B 1 332 ? -16 -35.906 -16.828 1 90.5 332 SER B C 1
ATOM 9867 O O . SER B 1 332 ? -16.906 -35.531 -16.094 1 90.5 332 SER B O 1
ATOM 9869 N N . ARG B 1 333 ? -16.172 -36.281 -18.031 1 89.38 333 ARG B N 1
ATOM 9870 C CA . ARG B 1 333 ? -17.484 -36.25 -18.672 1 89.38 333 ARG B CA 1
ATOM 9871 C C . ARG B 1 333 ? -18.453 -37.156 -17.922 1 89.38 333 ARG B C 1
ATOM 9873 O O . ARG B 1 333 ? -19.625 -36.844 -17.75 1 89.38 333 ARG B O 1
ATOM 9880 N N . THR B 1 334 ? -17.969 -38.25 -17.359 1 85.75 334 THR B N 1
ATOM 9881 C CA . THR B 1 334 ? -18.812 -39.25 -16.719 1 85.75 334 THR B CA 1
ATOM 9882 C C . THR B 1 334 ? -19.203 -38.812 -15.32 1 85.75 334 THR B C 1
ATOM 9884 O O . THR B 1 334 ? -20.188 -39.312 -14.758 1 85.75 334 THR B O 1
ATOM 9887 N N . THR B 1 335 ? -18.5 -37.844 -14.789 1 85 335 THR B N 1
ATOM 9888 C CA . THR B 1 335 ? -18.766 -37.406 -13.422 1 85 335 THR B CA 1
ATOM 9889 C C . THR B 1 335 ? -20.156 -36.812 -13.289 1 85 335 THR B C 1
ATOM 9891 O O . THR B 1 335 ? -20.844 -37.062 -12.297 1 85 335 THR B O 1
ATOM 9894 N N . PHE B 1 336 ? -20.609 -36.125 -14.328 1 86.12 336 PHE B N 1
ATOM 9895 C CA . PHE B 1 336 ? -21.906 -35.438 -14.242 1 86.12 336 PHE B CA 1
ATOM 9896 C C . PHE B 1 336 ? -22.906 -36.094 -15.211 1 86.12 336 PHE B C 1
ATOM 9898 O O . PHE B 1 336 ? -23.844 -35.406 -15.648 1 86.12 336 PHE B O 1
ATOM 9905 N N . HIS B 1 337 ? -22.562 -37.312 -15.492 1 81.94 337 HIS B N 1
ATOM 9906 C CA . HIS B 1 337 ? -23.516 -38.031 -16.344 1 81.94 337 HIS B CA 1
ATOM 9907 C C . HIS B 1 337 ? -24.891 -38.125 -15.664 1 81.94 337 HIS B C 1
ATOM 9909 O O . HIS B 1 337 ? -24.984 -38.531 -14.5 1 81.94 337 HIS B O 1
ATOM 9915 N N . GLY B 1 338 ? -25.984 -37.688 -16.219 1 77.62 338 GLY B N 1
ATOM 9916 C CA . GLY B 1 338 ? -27.312 -37.719 -15.641 1 77.62 338 GLY B CA 1
ATOM 9917 C C . GLY B 1 338 ? -27.844 -36.375 -15.25 1 77.62 338 GLY B C 1
ATOM 9918 O O . GLY B 1 338 ? -29.047 -36.219 -14.977 1 77.62 338 GLY B O 1
ATOM 9919 N N . PHE B 1 339 ? -26.984 -35.438 -15.203 1 82.81 339 PHE B N 1
ATOM 9920 C CA . PHE B 1 339 ? -27.391 -34.062 -14.844 1 82.81 339 PHE B CA 1
ATOM 9921 C C . PHE B 1 339 ? -27.562 -33.219 -16.094 1 82.81 339 PHE B C 1
ATOM 9923 O O . PHE B 1 339 ? -27.047 -32.094 -16.156 1 82.81 339 PHE B O 1
ATOM 9930 N N . GLN B 1 340 ? -28.328 -33.625 -16.984 1 79.56 340 GLN B N 1
ATOM 9931 C CA . GLN B 1 340 ? -28.438 -32.938 -18.281 1 79.56 340 GLN B CA 1
ATOM 9932 C C . GLN B 1 340 ? -29.156 -31.594 -18.141 1 79.56 340 GLN B C 1
ATOM 9934 O O . GLN B 1 340 ? -28.984 -30.688 -18.953 1 79.56 340 GLN B O 1
ATOM 9939 N N . ARG B 1 341 ? -29.891 -31.422 -17.062 1 85 341 ARG B N 1
ATOM 9940 C CA . ARG B 1 341 ? -30.672 -30.188 -16.891 1 85 341 ARG B CA 1
ATOM 9941 C C . ARG B 1 341 ? -29.984 -29.25 -15.906 1 85 341 ARG B C 1
ATOM 9943 O O . ARG B 1 341 ? -30.609 -28.297 -15.43 1 85 341 ARG B O 1
ATOM 9950 N N . LEU B 1 342 ? -28.766 -29.438 -15.695 1 91.19 342 LEU B N 1
ATOM 9951 C CA . LEU B 1 342 ? -28.047 -28.625 -14.727 1 91.19 342 LEU B CA 1
ATOM 9952 C C . LEU B 1 342 ? -27.844 -27.219 -15.25 1 91.19 342 LEU B C 1
ATOM 9954 O O . LEU B 1 342 ? -27.406 -27.016 -16.391 1 91.19 342 LEU B O 1
ATOM 9958 N N . GLU B 1 343 ? -28.203 -26.25 -14.445 1 94.69 343 GLU B N 1
ATOM 9959 C CA . GLU B 1 343 ? -28.047 -24.844 -14.789 1 94.69 343 GLU B CA 1
ATOM 9960 C C . GLU B 1 343 ? -26.969 -24.172 -13.93 1 94.69 343 GLU B C 1
ATOM 9962 O O . GLU B 1 343 ? -26.328 -23.219 -14.367 1 94.69 343 GLU B O 1
ATOM 9967 N N . PHE B 1 344 ? -26.906 -24.625 -12.758 1 95.94 344 PHE B N 1
ATOM 9968 C CA . PHE B 1 344 ? -25.984 -24.062 -11.781 1 95.94 344 PHE B CA 1
ATOM 9969 C C . PHE B 1 344 ? -25.078 -25.141 -11.203 1 95.94 344 PHE B C 1
ATOM 9971 O O . PHE B 1 344 ? -25.562 -26.156 -10.695 1 95.94 344 PHE B O 1
ATOM 9978 N N . LEU B 1 345 ? -23.781 -24.984 -11.367 1 95.5 345 LEU B N 1
ATOM 9979 C CA . LEU B 1 345 ? -22.828 -25.938 -10.82 1 95.5 345 LEU B CA 1
ATOM 9980 C C . LEU B 1 345 ? -21.734 -25.234 -10.039 1 95.5 345 LEU B C 1
ATOM 9982 O O . LEU B 1 345 ? -21.016 -24.391 -10.578 1 95.5 345 LEU B O 1
ATOM 9986 N N . GLN B 1 346 ? -21.609 -25.531 -8.75 1 96.5 346 GLN B N 1
ATOM 9987 C CA . GLN B 1 346 ? -20.578 -24.969 -7.891 1 96.5 346 GLN B CA 1
ATOM 9988 C C . GLN B 1 346 ? -19.688 -26.078 -7.309 1 96.5 346 GLN B C 1
ATOM 9990 O O . GLN B 1 346 ? -20.188 -26.984 -6.629 1 96.5 346 GLN B O 1
ATOM 9995 N N . LEU B 1 347 ? -18.484 -26.047 -7.668 1 95.25 347 LEU B N 1
ATOM 9996 C CA . LEU B 1 347 ? -17.516 -27.016 -7.18 1 95.25 347 LEU B CA 1
ATOM 9997 C C . LEU B 1 347 ? -16.469 -26.359 -6.309 1 95.25 347 LEU B C 1
ATOM 9999 O O . LEU B 1 347 ? -15.266 -26.578 -6.492 1 95.25 347 LEU B O 1
ATOM 10003 N N . ASN B 1 348 ? -16.875 -25.719 -5.328 1 95.44 348 ASN B N 1
ATOM 10004 C CA . ASN B 1 348 ? -15.961 -24.891 -4.555 1 95.44 348 ASN B CA 1
ATOM 10005 C C . ASN B 1 348 ? -15.188 -25.703 -3.527 1 95.44 348 ASN B C 1
ATOM 10007 O O . ASN B 1 348 ? -15.68 -26.734 -3.049 1 95.44 348 ASN B O 1
ATOM 10011 N N . GLN B 1 349 ? -13.969 -25.297 -3.23 1 94 349 GLN B N 1
ATOM 10012 C CA . GLN B 1 349 ? -13.125 -25.812 -2.154 1 94 349 GLN B CA 1
ATOM 10013 C C . GLN B 1 349 ? -12.828 -27.297 -2.344 1 94 349 GLN B C 1
ATOM 10015 O O . GLN B 1 349 ? -12.977 -28.094 -1.412 1 94 349 GLN B O 1
ATOM 10020 N N . ASN B 1 350 ? -12.625 -27.594 -3.604 1 92 350 ASN B N 1
ATOM 10021 C CA . ASN B 1 350 ? -12.109 -28.922 -3.928 1 92 350 ASN B CA 1
ATOM 10022 C C . ASN B 1 350 ? -10.703 -28.844 -4.523 1 92 350 ASN B C 1
ATOM 10024 O O . ASN B 1 350 ? -10.055 -27.797 -4.461 1 92 350 ASN B O 1
ATOM 10028 N N . LYS B 1 351 ? -10.008 -29.734 -4.941 1 88.44 351 LYS B N 1
ATOM 10029 C CA . LYS B 1 351 ? -8.75 -29.812 -5.676 1 88.44 351 LYS B CA 1
ATOM 10030 C C . LYS B 1 351 ? -8.914 -30.625 -6.953 1 88.44 351 LYS B C 1
ATOM 10032 O O . LYS B 1 351 ? -8.203 -31.609 -7.156 1 88.44 351 LYS B O 1
ATOM 10037 N N . VAL B 1 352 ? -9.75 -29.969 -7.773 1 90.5 352 VAL B N 1
ATOM 10038 C CA . VAL B 1 352 ? -10.227 -30.766 -8.891 1 90.5 352 VAL B CA 1
ATOM 10039 C C . VAL B 1 352 ? -9.258 -30.656 -10.062 1 90.5 352 VAL B C 1
ATOM 10041 O O . VAL B 1 352 ? -8.711 -29.578 -10.328 1 90.5 352 VAL B O 1
ATOM 10044 N N . VAL B 1 353 ? -8.953 -31.75 -10.617 1 91.75 353 VAL B N 1
ATOM 10045 C CA . VAL B 1 353 ? -8.312 -31.812 -11.93 1 91.75 353 VAL B CA 1
ATOM 10046 C C . VAL B 1 353 ? -9.367 -31.984 -13.016 1 91.75 353 VAL B C 1
ATOM 10048 O O . VAL B 1 353 ? -10.086 -32.969 -13.039 1 91.75 353 VAL B O 1
ATOM 10051 N N . ILE B 1 354 ? -9.461 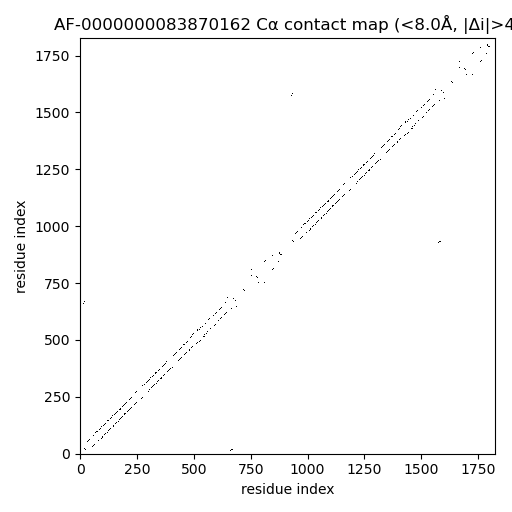-31.062 -13.859 1 93.81 354 ILE B N 1
ATOM 10052 C CA . ILE B 1 354 ? -10.555 -31.016 -14.828 1 93.81 354 ILE B CA 1
ATOM 10053 C C . ILE B 1 354 ? -10.086 -31.578 -16.172 1 93.81 354 ILE B C 1
ATOM 10055 O O . ILE B 1 354 ? -9.156 -31.047 -16.781 1 93.81 354 ILE B O 1
ATOM 10059 N N . GLN B 1 355 ? -10.75 -32.531 -16.609 1 93.31 355 GLN B N 1
ATOM 10060 C CA . GLN B 1 355 ? -10.461 -33.062 -17.922 1 93.31 355 GLN B CA 1
ATOM 10061 C C . GLN B 1 355 ? -11.086 -32.219 -19.016 1 93.31 355 GLN B C 1
ATOM 10063 O O . GLN B 1 355 ? -12.094 -31.547 -18.781 1 93.31 355 GLN B O 1
ATOM 10068 N N . PRO B 1 356 ? -10.555 -32.188 -20.172 1 93.38 356 PRO B N 1
ATOM 10069 C CA . PRO B 1 356 ? -11.008 -31.297 -21.234 1 93.38 356 PRO B CA 1
ATOM 10070 C C . PRO B 1 356 ? -12.461 -31.547 -21.641 1 93.38 356 PRO B C 1
ATOM 10072 O O . PRO B 1 356 ? -13.148 -30.641 -22.078 1 93.38 356 PRO B O 1
ATOM 10075 N N . ASP B 1 357 ? -13.008 -32.812 -21.406 1 91.56 357 ASP B N 1
ATOM 10076 C CA . ASP B 1 357 ? -14.352 -33.156 -21.875 1 91.56 357 ASP B CA 1
ATOM 10077 C C . ASP B 1 357 ? -15.352 -33.125 -20.734 1 91.56 357 ASP B C 1
ATOM 10079 O O . ASP B 1 357 ? -16.484 -33.562 -20.875 1 91.56 357 ASP B O 1
ATOM 10083 N N . THR B 1 358 ? -15.039 -32.562 -19.656 1 92.44 358 THR B N 1
ATOM 10084 C CA . THR B 1 358 ? -15.82 -32.625 -18.438 1 92.44 358 THR B CA 1
ATOM 10085 C C . THR B 1 358 ? -17.219 -32.031 -18.656 1 92.44 358 THR B C 1
ATOM 10087 O O . THR B 1 358 ? -18.203 -32.562 -18.156 1 92.44 358 THR B O 1
ATOM 10090 N N . PHE B 1 359 ? -17.359 -30.969 -19.516 1 94.25 359 PHE B N 1
ATOM 10091 C CA . PHE B 1 359 ? -18.609 -30.234 -19.594 1 94.25 359 PHE B CA 1
ATOM 10092 C C . PHE B 1 359 ? -19.297 -30.484 -20.938 1 94.25 359 PHE B C 1
ATOM 10094 O O . PHE B 1 359 ? -20.203 -29.734 -21.312 1 94.25 359 PHE B O 1
ATOM 10101 N N . LYS B 1 360 ? -18.906 -31.438 -21.625 1 92.44 360 LYS B N 1
ATOM 10102 C CA . LYS B 1 360 ? -19.438 -31.719 -22.953 1 92.44 360 LYS B CA 1
ATOM 10103 C C . LYS B 1 360 ? -20.938 -31.969 -22.922 1 92.44 360 LYS B C 1
ATOM 10105 O O . LYS B 1 360 ? -21.656 -31.562 -23.828 1 92.44 360 LYS B O 1
ATOM 10110 N N . ASP B 1 361 ? -21.453 -32.594 -21.828 1 89.38 361 ASP B N 1
ATOM 10111 C CA . ASP B 1 361 ? -22.859 -32.969 -21.75 1 89.38 361 ASP B CA 1
ATOM 10112 C C . ASP B 1 361 ? -23.672 -31.984 -20.906 1 89.38 361 ASP B C 1
ATOM 10114 O O . ASP B 1 361 ? -24.781 -32.281 -20.484 1 89.38 361 ASP B O 1
ATOM 10118 N N . LEU B 1 362 ? -23.172 -30.812 -20.688 1 91.81 362 LEU B N 1
ATOM 10119 C CA . LEU B 1 362 ? -23.875 -29.812 -19.875 1 91.81 362 LEU B CA 1
ATOM 10120 C C . LEU B 1 362 ? -24.062 -28.531 -20.656 1 91.81 362 LEU B C 1
ATOM 10122 O O . LEU B 1 362 ? -23.625 -27.453 -20.234 1 91.81 362 LEU B O 1
ATOM 10126 N N . PRO B 1 363 ? -24.75 -28.562 -21.703 1 87.62 363 PRO B N 1
ATOM 10127 C CA . PRO B 1 363 ? -24.859 -27.391 -22.547 1 87.62 363 PRO B CA 1
ATOM 10128 C C . PRO B 1 363 ? -25.719 -26.281 -21.938 1 87.62 363 PRO B C 1
ATOM 10130 O O . PRO B 1 363 ? -25.625 -25.125 -22.328 1 87.62 363 PRO B O 1
ATOM 10133 N N . ASP B 1 364 ? -26.578 -26.609 -20.891 1 91.69 364 ASP B N 1
ATOM 10134 C CA . ASP B 1 364 ? -27.516 -25.625 -20.359 1 91.69 364 ASP B CA 1
ATOM 10135 C C . ASP B 1 364 ? -26.938 -24.922 -19.141 1 91.69 364 ASP B C 1
ATOM 10137 O O . ASP B 1 364 ? -27.609 -24.125 -18.484 1 91.69 364 ASP B O 1
ATOM 10141 N N . LEU B 1 365 ? -25.688 -25.125 -18.875 1 94.88 365 LEU B N 1
ATOM 10142 C CA . LEU B 1 365 ? -25.047 -24.5 -17.703 1 94.88 365 LEU B CA 1
ATOM 10143 C C . LEU B 1 365 ? -24.953 -22.984 -17.875 1 94.88 365 LEU B C 1
ATOM 10145 O O . LEU B 1 365 ? -24.469 -22.5 -18.891 1 94.88 365 LEU B O 1
ATOM 10149 N N . SER B 1 366 ? -25.5 -22.266 -16.938 1 96.75 366 SER B N 1
ATOM 10150 C CA . SER B 1 366 ? -25.469 -20.812 -16.969 1 96.75 366 SER B CA 1
ATOM 10151 C C . SER B 1 366 ? -24.5 -20.25 -15.938 1 96.75 366 SER B C 1
ATOM 10153 O O . SER B 1 366 ? -24.031 -19.125 -16.078 1 96.75 366 SER B O 1
ATOM 10155 N N . PHE B 1 367 ? -24.297 -21 -14.938 1 97.75 367 PHE B N 1
ATOM 10156 C CA . PHE B 1 367 ? -23.391 -20.578 -13.883 1 97.75 367 PHE B CA 1
ATOM 10157 C C . PHE B 1 367 ? -22.406 -21.688 -13.539 1 97.75 367 PHE B C 1
ATOM 10159 O O . PHE B 1 367 ? -22.797 -22.844 -13.344 1 97.75 367 PHE B O 1
ATOM 10166 N N . LEU B 1 368 ? -21.125 -21.391 -13.492 1 97.62 368 LEU B N 1
ATOM 10167 C CA . LEU B 1 368 ? -20.062 -22.328 -13.148 1 97.62 368 LEU B CA 1
ATOM 10168 C C . LEU B 1 368 ? -19.047 -21.688 -12.211 1 97.62 368 LEU B C 1
ATOM 10170 O O . LEU B 1 368 ? -18.562 -20.594 -12.469 1 97.62 368 LEU B O 1
ATOM 10174 N N . SER B 1 369 ? -18.75 -22.375 -11.031 1 97.5 369 SER B N 1
ATOM 10175 C CA . SER B 1 369 ? -17.828 -21.781 -10.055 1 97.5 369 SER B CA 1
ATOM 10176 C C . SER B 1 369 ? -16.797 -22.812 -9.578 1 97.5 369 SER B C 1
ATOM 10178 O O . SER B 1 369 ? -17.156 -23.953 -9.281 1 97.5 369 SER B O 1
ATOM 10180 N N . PHE B 1 370 ? -15.562 -22.391 -9.609 1 96.62 370 PHE B N 1
ATOM 10181 C CA . PHE B 1 370 ? -14.445 -23.188 -9.109 1 96.62 370 PHE B CA 1
ATOM 10182 C C . PHE B 1 370 ? -13.695 -22.438 -8.016 1 96.62 370 PHE B C 1
ATOM 10184 O O . PHE B 1 370 ? -12.461 -22.391 -8.023 1 96.62 370 PHE B O 1
ATOM 10191 N N . ASP B 1 371 ? -14.336 -21.938 -7.133 1 95.75 371 ASP B N 1
ATOM 10192 C CA . ASP B 1 371 ? -13.703 -21.172 -6.074 1 95.75 371 ASP B CA 1
ATOM 10193 C C . ASP B 1 371 ? -12.828 -22.047 -5.191 1 95.75 371 ASP B C 1
ATOM 10195 O O . ASP B 1 371 ? -13.273 -23.094 -4.707 1 95.75 371 ASP B O 1
ATOM 10199 N N . LYS B 1 372 ? -11.547 -21.766 -5.047 1 94.06 372 LYS B N 1
ATOM 10200 C CA . LYS B 1 372 ? -10.617 -22.438 -4.145 1 94.06 372 LYS B CA 1
ATOM 10201 C C . LYS B 1 372 ? -10.398 -23.891 -4.551 1 94.06 372 LYS B C 1
ATOM 10203 O O . LYS B 1 372 ? -10.57 -24.797 -3.74 1 94.06 372 LYS B O 1
ATOM 10208 N N . ASN B 1 373 ? -10.031 -24.109 -5.789 1 94.88 373 ASN B N 1
ATOM 10209 C CA . ASN B 1 373 ? -9.773 -25.453 -6.297 1 94.88 373 ASN B CA 1
ATOM 10210 C C . ASN B 1 373 ? -8.289 -25.656 -6.602 1 94.88 373 ASN B C 1
ATOM 10212 O O . ASN B 1 373 ? -7.914 -26.672 -7.207 1 94.88 373 ASN B O 1
ATOM 10216 N N . LYS B 1 374 ? -7.43 -24.688 -6.301 1 90.69 374 LYS B N 1
ATOM 10217 C CA . LYS B 1 374 ? -5.988 -24.734 -6.535 1 90.69 374 LYS B CA 1
ATOM 10218 C C . LYS B 1 374 ? -5.68 -24.953 -8.008 1 90.69 374 LYS B C 1
ATOM 10220 O O . LYS B 1 374 ? -4.75 -25.688 -8.352 1 90.69 374 LYS B O 1
ATOM 10225 N N . ILE B 1 375 ? -6.594 -24.422 -8.859 1 93.81 375 ILE B N 1
ATOM 10226 C CA . ILE B 1 375 ? -6.375 -24.516 -10.297 1 93.81 375 ILE B CA 1
ATOM 10227 C C . ILE B 1 375 ? -5.16 -23.672 -10.688 1 93.81 375 ILE B C 1
ATOM 10229 O O . ILE B 1 375 ? -5.062 -22.5 -10.32 1 93.81 375 ILE B O 1
ATOM 10233 N N . ARG B 1 376 ? -4.34 -24.234 -11.5 1 89.81 376 ARG B N 1
ATOM 10234 C CA . ARG B 1 376 ? -3.098 -23.562 -11.852 1 89.81 376 ARG B CA 1
ATOM 10235 C C . ARG B 1 376 ? -3.141 -23.047 -13.289 1 89.81 376 ARG B C 1
ATOM 10237 O O . ARG B 1 376 ? -2.568 -22 -13.594 1 89.81 376 ARG B O 1
ATOM 10244 N N . ALA B 1 377 ? -3.719 -23.828 -14.117 1 91.38 377 ALA B N 1
ATOM 10245 C CA . ALA B 1 377 ? -3.781 -23.469 -15.531 1 91.38 377 ALA B CA 1
ATOM 10246 C C . ALA B 1 377 ? -5.188 -23.672 -16.094 1 91.38 377 ALA B C 1
ATOM 10248 O O . ALA B 1 377 ? -5.859 -24.641 -15.742 1 91.38 377 ALA B O 1
ATOM 10249 N N . ILE B 1 378 ? -5.512 -22.781 -16.922 1 95.19 378 ILE B N 1
ATOM 10250 C CA . ILE B 1 378 ? -6.816 -22.875 -17.578 1 95.19 378 ILE B CA 1
ATOM 10251 C C . ILE B 1 378 ? -6.668 -23.531 -18.938 1 95.19 378 ILE B C 1
ATOM 10253 O O . ILE B 1 378 ? -5.719 -23.25 -19.672 1 95.19 378 ILE B O 1
ATOM 10257 N N . ASP B 1 379 ? -7.516 -24.469 -19.25 1 95.75 379 ASP B N 1
ATOM 10258 C CA . ASP B 1 379 ? -7.617 -25.078 -20.578 1 95.75 379 ASP B CA 1
ATOM 10259 C C . ASP B 1 379 ? -8.82 -24.531 -21.344 1 95.75 379 ASP B C 1
ATOM 10261 O O . ASP B 1 379 ? -9.969 -24.781 -20.953 1 95.75 379 ASP B O 1
ATOM 10265 N N . PRO B 1 380 ? -8.516 -23.875 -22.391 1 95.94 380 PRO B N 1
ATOM 10266 C CA . PRO B 1 380 ? -9.617 -23.281 -23.156 1 95.94 380 PRO B CA 1
ATOM 10267 C C . PRO B 1 380 ? -10.633 -24.312 -23.656 1 95.94 380 PRO B C 1
ATOM 10269 O O . PRO B 1 380 ? -11.773 -23.953 -23.953 1 95.94 380 PRO B O 1
ATOM 10272 N N . LYS B 1 381 ? -10.328 -25.625 -23.719 1 94.88 381 LYS B N 1
ATOM 10273 C CA . LYS B 1 381 ? -11.203 -26.688 -24.203 1 94.88 381 LYS B CA 1
ATOM 10274 C C . LYS B 1 381 ? -12.359 -26.922 -23.234 1 94.88 381 LYS B C 1
ATOM 10276 O O . LYS B 1 381 ? -13.398 -27.469 -23.609 1 94.88 381 LYS B O 1
ATOM 10281 N N . TRP B 1 382 ? -12.164 -26.484 -21.922 1 95.31 382 TRP B N 1
ATOM 10282 C CA . TRP B 1 382 ? -13.227 -26.641 -20.938 1 95.31 382 TRP B CA 1
ATOM 10283 C C . TRP B 1 382 ? -14.492 -25.922 -21.391 1 95.31 382 TRP B C 1
ATOM 10285 O O . TRP B 1 382 ? -15.609 -26.344 -21.062 1 95.31 382 TRP B O 1
ATOM 10295 N N . PHE B 1 383 ? -14.25 -24.859 -22.188 1 96.19 383 PHE B N 1
ATOM 10296 C CA . PHE B 1 383 ? -15.328 -23.891 -22.328 1 96.19 383 PHE B CA 1
ATOM 10297 C C . PHE B 1 383 ? -16.016 -24.047 -23.688 1 96.19 383 PHE B C 1
ATOM 10299 O O . PHE B 1 383 ? -17.062 -23.438 -23.922 1 96.19 383 PHE B O 1
ATOM 10306 N N . ILE B 1 384 ? -15.555 -24.875 -24.531 1 94.81 384 ILE B N 1
ATOM 10307 C CA . ILE B 1 384 ? -16.062 -25.016 -25.891 1 94.81 384 ILE B CA 1
ATOM 10308 C C . ILE B 1 384 ? -17.516 -25.469 -25.859 1 94.81 384 ILE B C 1
ATOM 10310 O O . ILE B 1 384 ? -18.359 -24.906 -26.547 1 94.81 384 ILE B O 1
ATOM 10314 N N . PRO B 1 385 ? -17.875 -26.375 -24.922 1 94.12 385 PRO B N 1
ATOM 10315 C CA . PRO B 1 385 ? -19.266 -26.828 -24.922 1 94.12 385 PRO B CA 1
ATOM 10316 C C . PRO B 1 385 ? -20.203 -25.875 -24.188 1 94.12 385 PRO B C 1
ATOM 10318 O O . PRO B 1 385 ? -21.422 -26.016 -24.281 1 94.12 385 PRO B O 1
ATOM 10321 N N . LEU B 1 386 ? -19.766 -24.938 -23.516 1 95.62 386 LEU B N 1
ATOM 10322 C CA . LEU B 1 386 ? -20.562 -24.094 -22.609 1 95.62 386 LEU B CA 1
ATOM 10323 C C . LEU B 1 386 ? -21.047 -22.844 -23.328 1 95.62 386 LEU B C 1
ATOM 10325 O O . LEU B 1 386 ? -20.734 -21.719 -22.906 1 95.62 386 LEU B O 1
ATOM 10329 N N . LYS B 1 387 ? -21.922 -22.922 -24.234 1 93 387 LYS B N 1
ATOM 10330 C CA . LYS B 1 387 ? -22.359 -21.828 -25.094 1 93 387 LYS B CA 1
ATOM 10331 C C . LYS B 1 387 ? -23.359 -20.938 -24.359 1 93 387 LYS B C 1
ATOM 10333 O O . LYS B 1 387 ? -23.5 -19.75 -24.688 1 93 387 LYS B O 1
ATOM 10338 N N . LYS B 1 388 ? -24 -21.453 -23.312 1 95.44 388 LYS B N 1
ATOM 10339 C CA . LYS B 1 388 ? -25.031 -20.688 -22.625 1 95.44 388 LYS B CA 1
ATOM 10340 C C . LYS B 1 388 ? -24.516 -20.125 -21.297 1 95.44 388 LYS B C 1
ATOM 10342 O O . LYS B 1 388 ? -25.266 -19.484 -20.562 1 95.44 388 LYS B O 1
ATOM 10347 N N . LEU B 1 389 ? -23.25 -20.297 -21.047 1 97.5 389 LEU B N 1
ATOM 10348 C CA . LEU B 1 389 ? -22.688 -19.844 -19.766 1 97.5 389 LEU B CA 1
ATOM 10349 C C . LEU B 1 389 ? -22.703 -18.328 -19.672 1 97.5 389 LEU B C 1
ATOM 10351 O O . LEU B 1 389 ? -22.219 -17.641 -20.562 1 97.5 389 LEU B O 1
ATOM 10355 N N . THR B 1 390 ? -23.25 -17.812 -18.562 1 98.06 390 THR B N 1
ATOM 10356 C CA . THR B 1 390 ? -23.359 -16.359 -18.391 1 98.06 390 THR B CA 1
ATOM 10357 C C . THR B 1 390 ? -22.438 -15.883 -17.281 1 98.06 390 THR B C 1
ATOM 10359 O O . THR B 1 390 ? -22.031 -14.719 -17.281 1 98.06 390 THR B O 1
ATOM 10362 N N . CYS B 1 391 ? -22.109 -16.766 -16.391 1 98.5 391 CYS B N 1
ATOM 10363 C CA . CYS B 1 391 ? -21.25 -16.375 -15.281 1 98.5 391 CYS B CA 1
ATOM 10364 C C . CYS B 1 391 ? -20.203 -17.453 -15 1 98.5 391 CYS B C 1
ATOM 10366 O O . CYS B 1 391 ? -20.547 -18.625 -14.812 1 98.5 391 CYS B O 1
ATOM 10368 N N . LEU B 1 392 ? -18.969 -17.062 -15.016 1 98.38 392 LEU B N 1
ATOM 10369 C CA . LEU B 1 392 ? -17.859 -17.953 -14.672 1 98.38 392 LEU B CA 1
ATOM 10370 C C . LEU B 1 392 ? -17.078 -17.391 -13.5 1 98.38 392 LEU B C 1
ATOM 10372 O O . LEU B 1 392 ? -16.609 -16.25 -13.547 1 98.38 392 LEU B O 1
ATOM 10376 N N . SER B 1 393 ? -16.922 -18.172 -12.422 1 98 393 SER B N 1
ATOM 10377 C CA . SER B 1 393 ? -16.234 -17.719 -11.211 1 98 393 SER B CA 1
ATOM 10378 C C . SER B 1 393 ? -15.047 -18.625 -10.883 1 98 393 SER B C 1
ATOM 10380 O O . SER B 1 393 ? -15.227 -19.797 -10.578 1 98 393 SER B O 1
ATOM 10382 N N . LEU B 1 394 ? -13.852 -18.047 -11 1 97.44 394 LEU B N 1
ATOM 10383 C CA . LEU B 1 394 ? -12.625 -18.781 -10.695 1 97.44 394 LEU B CA 1
ATOM 10384 C C . LEU B 1 394 ? -11.773 -18 -9.688 1 97.44 394 LEU B C 1
ATOM 10386 O O . LEU B 1 394 ? -10.578 -17.812 -9.898 1 97.44 394 LEU B O 1
ATOM 10390 N N . PRO B 1 395 ? -12.344 -17.609 -8.625 1 96.56 395 PRO B N 1
ATOM 10391 C CA . PRO B 1 395 ? -11.531 -16.859 -7.656 1 96.56 395 PRO B CA 1
ATOM 10392 C C . PRO B 1 395 ? -10.727 -17.781 -6.738 1 96.56 395 PRO B C 1
ATOM 10394 O O . PRO B 1 395 ? -11.055 -18.969 -6.598 1 96.56 395 PRO B O 1
ATOM 10397 N N . LYS B 1 396 ? -9.656 -17.281 -6.125 1 93.75 396 LYS B N 1
ATOM 10398 C CA . LYS B 1 396 ? -8.875 -17.922 -5.074 1 93.75 396 LYS B CA 1
ATOM 10399 C C . LYS B 1 396 ? -8.281 -19.25 -5.566 1 93.75 396 LYS B C 1
ATOM 10401 O O . LYS B 1 396 ? -8.414 -20.281 -4.902 1 93.75 396 LYS B O 1
ATOM 10406 N N . ASN B 1 397 ? -7.836 -19.188 -6.781 1 95.62 397 ASN B N 1
ATOM 10407 C CA . ASN B 1 397 ? -7.055 -20.281 -7.336 1 95.62 397 ASN B CA 1
ATOM 10408 C C . ASN B 1 397 ? -5.578 -19.922 -7.461 1 95.62 397 ASN B C 1
ATOM 10410 O O . ASN B 1 397 ? -5.113 -18.984 -6.809 1 95.62 397 ASN B O 1
ATOM 10414 N N . GLU B 1 398 ? -4.801 -20.719 -8.18 1 92.94 398 GLU B N 1
ATOM 10415 C CA . GLU B 1 398 ? -3.367 -20.484 -8.312 1 92.94 398 GLU B CA 1
ATOM 10416 C C . GLU B 1 398 ? -2.979 -20.25 -9.766 1 92.94 398 GLU B C 1
ATOM 10418 O O . GLU B 1 398 ? -1.964 -20.781 -10.234 1 92.94 398 GLU B O 1
ATOM 10423 N N . ILE B 1 399 ? -3.83 -19.516 -10.43 1 94.81 399 ILE B N 1
ATOM 10424 C CA . ILE B 1 399 ? -3.592 -19.234 -11.844 1 94.81 399 ILE B CA 1
ATOM 10425 C C . ILE B 1 399 ? -2.518 -18.156 -11.977 1 94.81 399 ILE B C 1
ATOM 10427 O O . ILE B 1 399 ? -2.67 -17.047 -11.453 1 94.81 399 ILE B O 1
ATOM 10431 N N . THR B 1 400 ? -1.482 -18.406 -12.742 1 91.56 400 THR B N 1
ATOM 10432 C CA . THR B 1 400 ? -0.374 -17.469 -12.852 1 91.56 400 THR B CA 1
ATOM 10433 C C . THR B 1 400 ? -0.376 -16.781 -14.219 1 91.56 400 THR B C 1
ATOM 10435 O O . THR B 1 400 ? 0.16 -15.68 -14.367 1 91.56 400 THR B O 1
ATOM 10438 N N . GLU B 1 401 ? -0.906 -17.516 -15.188 1 92.38 401 GLU B N 1
ATOM 10439 C CA . GLU B 1 401 ? -0.951 -17.016 -16.562 1 92.38 401 GLU B CA 1
ATOM 10440 C C . GLU B 1 401 ? -2.219 -17.469 -17.281 1 92.38 401 GLU B C 1
ATOM 10442 O O . GLU B 1 401 ? -2.764 -18.531 -16.969 1 92.38 401 GLU B O 1
ATOM 10447 N N . LEU B 1 402 ? -2.648 -16.609 -18.188 1 96.25 402 LEU B N 1
ATOM 10448 C CA . LEU B 1 402 ? -3.779 -16.969 -19.031 1 96.25 402 LEU B CA 1
ATOM 10449 C C . LEU B 1 402 ? -3.307 -17.391 -20.422 1 96.25 402 LEU B C 1
ATOM 10451 O O . LEU B 1 402 ? -2.447 -16.734 -21.016 1 96.25 402 LEU B O 1
ATOM 10455 N N . PRO B 1 403 ? -3.783 -18.516 -20.891 1 95.81 403 PRO B N 1
ATOM 10456 C CA . PRO B 1 403 ? -3.43 -18.906 -22.266 1 95.81 403 PRO B CA 1
ATOM 10457 C C . PRO B 1 403 ? -4.012 -17.969 -23.312 1 95.81 403 PRO B C 1
ATOM 10459 O O . PRO B 1 403 ? -4.91 -17.188 -23.016 1 95.81 403 PRO B O 1
ATOM 10462 N N . PRO B 1 404 ? -3.443 -18.047 -24.562 1 95.69 404 PRO B N 1
ATOM 10463 C CA . PRO B 1 404 ? -3.975 -17.188 -25.625 1 95.69 404 PRO B CA 1
ATOM 10464 C C . PRO B 1 404 ? -5.449 -17.453 -25.906 1 95.69 404 PRO B C 1
ATOM 10466 O O . PRO B 1 404 ? -5.855 -18.609 -26.047 1 95.69 404 PRO B O 1
ATOM 10469 N N . LYS B 1 405 ? -6.258 -16.516 -25.891 1 96.25 405 LYS B N 1
ATOM 10470 C CA . LYS B 1 405 ? -7.68 -16.594 -26.203 1 96.25 405 LYS B CA 1
ATOM 10471 C C . LYS B 1 405 ? -8.391 -17.578 -25.281 1 96.25 405 LYS B C 1
ATOM 10473 O O . LYS B 1 405 ? -9.219 -18.375 -25.734 1 96.25 405 LYS B O 1
ATOM 10478 N N . ALA B 1 406 ? -8.039 -17.484 -24.031 1 96.25 406 ALA B N 1
ATOM 10479 C CA . ALA B 1 406 ? -8.445 -18.438 -22.984 1 96.25 406 ALA B CA 1
ATOM 10480 C C . ALA B 1 406 ? -9.969 -18.547 -22.922 1 96.25 406 ALA B C 1
ATOM 10482 O O . ALA B 1 406 ? -10.508 -19.641 -22.734 1 96.25 406 ALA B O 1
ATOM 10483 N N . PHE B 1 407 ? -10.727 -17.453 -23.109 1 97.75 407 PHE B N 1
ATOM 10484 C CA . PHE B 1 407 ? -12.164 -17.453 -22.859 1 97.75 407 PHE B CA 1
ATOM 10485 C C . PHE B 1 407 ? -12.945 -17.156 -24.125 1 97.75 407 PHE B C 1
ATOM 10487 O O . PHE B 1 407 ? -14.133 -16.844 -24.078 1 97.75 407 PHE B O 1
ATOM 10494 N N . SER B 1 408 ? -12.344 -17.25 -25.281 1 96.56 408 SER B N 1
ATOM 10495 C CA . SER B 1 408 ? -12.93 -16.812 -26.531 1 96.56 408 SER B CA 1
ATOM 10496 C C . SER B 1 408 ? -14.156 -17.625 -26.906 1 96.56 408 SER B C 1
ATOM 10498 O O . SER B 1 408 ? -15.031 -17.156 -27.641 1 96.56 408 SER B O 1
ATOM 10500 N N . ALA B 1 409 ? -14.305 -18.859 -26.359 1 96.06 409 ALA B N 1
ATOM 10501 C CA . ALA B 1 409 ? -15.43 -19.734 -26.672 1 96.06 409 ALA B CA 1
ATOM 10502 C C . ALA B 1 409 ? -16.703 -19.297 -25.953 1 96.06 409 ALA B C 1
ATOM 10504 O O . ALA B 1 409 ? -17.812 -19.656 -26.344 1 96.06 409 ALA B O 1
ATOM 10505 N N . LEU B 1 410 ? -16.594 -18.484 -24.938 1 97.44 410 LEU B N 1
ATOM 10506 C CA . LEU B 1 410 ? -17.719 -18.094 -24.109 1 97.44 410 LEU B CA 1
ATOM 10507 C C . LEU B 1 410 ? -18.344 -16.797 -24.609 1 97.44 410 LEU B C 1
ATOM 10509 O O . LEU B 1 410 ? -18.312 -15.773 -23.906 1 97.44 410 LEU B O 1
ATOM 10513 N N . THR B 1 411 ? -19.016 -16.781 -25.641 1 95.56 411 THR B N 1
ATOM 10514 C CA . THR B 1 411 ? -19.484 -15.594 -26.328 1 95.56 411 THR B CA 1
ATOM 10515 C C . THR B 1 411 ? -20.672 -14.969 -25.594 1 95.56 411 THR B C 1
ATOM 10517 O O . THR B 1 411 ? -20.938 -13.781 -25.734 1 95.56 411 THR B O 1
ATOM 10520 N N . GLN B 1 412 ? -21.359 -15.742 -24.703 1 96.81 412 GLN B N 1
ATOM 10521 C CA . GLN B 1 412 ? -22.531 -15.219 -24 1 96.81 412 GLN B CA 1
ATOM 10522 C C . GLN B 1 412 ? -22.188 -14.852 -22.562 1 96.81 412 GLN B C 1
ATOM 10524 O O . GLN B 1 412 ? -23.078 -14.484 -21.781 1 96.81 412 GLN B O 1
ATOM 10529 N N . LEU B 1 413 ? -20.922 -14.953 -22.234 1 98.06 413 LEU B N 1
ATOM 10530 C CA . LEU B 1 413 ? -20.5 -14.695 -20.875 1 98.06 413 LEU B CA 1
ATOM 10531 C C . LEU B 1 413 ? -20.766 -13.242 -20.484 1 98.06 413 LEU B C 1
ATOM 10533 O O . LEU B 1 413 ? -20.438 -12.32 -21.234 1 98.06 413 LEU B O 1
ATOM 10537 N N . LYS B 1 414 ? -21.375 -13.047 -19.312 1 98.5 414 LYS B N 1
ATOM 10538 C CA . LYS B 1 414 ? -21.719 -11.711 -18.828 1 98.5 414 LYS B CA 1
ATOM 10539 C C . LYS B 1 414 ? -20.828 -11.305 -17.656 1 98.5 414 LYS B C 1
ATOM 10541 O O . LYS B 1 414 ? -20.484 -10.133 -17.516 1 98.5 414 LYS B O 1
ATOM 10546 N N . GLU B 1 415 ? -20.484 -12.273 -16.859 1 98.62 415 GLU B N 1
ATOM 10547 C CA . GLU B 1 415 ? -19.656 -11.992 -15.688 1 98.62 415 GLU B CA 1
ATOM 10548 C C . GLU B 1 415 ? -18.5 -12.969 -15.594 1 98.62 415 GLU B C 1
ATOM 10550 O O . GLU B 1 415 ? -18.672 -14.18 -15.75 1 98.62 415 GLU B O 1
ATOM 10555 N N . LEU B 1 416 ? -17.312 -12.438 -15.398 1 98.69 416 LEU B N 1
ATOM 10556 C CA . LEU B 1 416 ? -16.109 -13.242 -15.227 1 98.69 416 LEU B CA 1
ATOM 10557 C C . LEU B 1 416 ? -15.344 -12.82 -13.977 1 98.69 416 LEU B C 1
ATOM 10559 O O . LEU B 1 416 ? -14.93 -11.664 -13.859 1 98.69 416 LEU B O 1
ATOM 10563 N N . TYR B 1 417 ? -15.148 -13.719 -13.062 1 98.44 417 TYR B N 1
ATOM 10564 C CA . TYR B 1 417 ? -14.453 -13.445 -11.805 1 98.44 417 TYR B CA 1
ATOM 10565 C C . TYR B 1 417 ? -13.125 -14.188 -11.75 1 98.44 417 TYR B C 1
ATOM 10567 O O . TYR B 1 417 ? -13.094 -15.422 -11.758 1 98.44 417 TYR B O 1
ATOM 10575 N N . LEU B 1 418 ? -12.047 -13.453 -11.688 1 98.19 418 LEU B N 1
ATOM 10576 C CA . LEU B 1 418 ? -10.711 -14.031 -11.633 1 98.19 418 LEU B CA 1
ATOM 10577 C C . LEU B 1 418 ? -9.906 -13.43 -10.484 1 98.19 418 LEU B C 1
ATOM 10579 O O . LEU B 1 418 ? -8.672 -13.438 -10.516 1 98.19 418 LEU B O 1
ATOM 10583 N N . HIS B 1 419 ? -10.602 -12.922 -9.5 1 95.94 419 HIS B N 1
ATOM 10584 C CA . HIS B 1 419 ? -9.914 -12.242 -8.414 1 95.94 419 HIS B CA 1
ATOM 10585 C C . HIS B 1 419 ? -9.258 -13.242 -7.465 1 95.94 419 HIS B C 1
ATOM 10587 O O . HIS B 1 419 ? -9.602 -14.43 -7.473 1 95.94 419 HIS B O 1
ATOM 10593 N N . PHE B 1 420 ? -8.211 -12.859 -6.727 1 93.25 420 PHE B N 1
ATOM 10594 C CA . PHE B 1 420 ? -7.508 -13.648 -5.719 1 93.25 420 PHE B CA 1
ATOM 10595 C C . PHE B 1 420 ? -6.773 -14.812 -6.359 1 93.25 420 PHE B C 1
ATOM 10597 O O . PHE B 1 420 ? -6.777 -15.93 -5.832 1 93.25 420 PHE B O 1
ATOM 10604 N N . ASN B 1 421 ? -6.281 -14.562 -7.551 1 95.94 421 ASN B N 1
ATOM 10605 C CA . ASN B 1 421 ? -5.363 -15.508 -8.18 1 95.94 421 ASN B CA 1
ATOM 10606 C C . ASN B 1 421 ? -3.922 -15.008 -8.125 1 95.94 421 ASN B C 1
ATOM 10608 O O . ASN B 1 421 ? -3.551 -14.266 -7.219 1 95.94 421 ASN B O 1
ATOM 10612 N N . LEU B 1 422 ? -3.082 -15.539 -9.023 1 94.31 422 LEU B N 1
ATOM 10613 C CA . LEU B 1 422 ? -1.668 -15.18 -9.016 1 94.31 422 LEU B CA 1
ATOM 10614 C C . LEU B 1 422 ? -1.212 -14.727 -10.398 1 94.31 422 LEU B C 1
ATOM 10616 O O . LEU B 1 422 ? -0.093 -15.031 -10.812 1 94.31 422 LEU B O 1
ATOM 10620 N N . LEU B 1 423 ? -2.105 -14 -11.062 1 95.38 423 LEU B N 1
ATOM 10621 C CA . LEU B 1 423 ? -1.784 -13.523 -12.406 1 95.38 423 LEU B CA 1
ATOM 10622 C C . LEU B 1 423 ? -0.726 -12.422 -12.352 1 95.38 423 LEU B C 1
ATOM 10624 O O . LEU B 1 423 ? -0.836 -11.492 -11.555 1 95.38 423 LEU B O 1
ATOM 10628 N N . LYS B 1 424 ? 0.232 -12.5 -13.258 1 91.31 424 LYS B N 1
ATOM 10629 C CA . LYS B 1 424 ? 1.308 -11.516 -13.297 1 91.31 424 LYS B CA 1
ATOM 10630 C C . LYS B 1 424 ? 1.135 -10.562 -14.469 1 91.31 424 LYS B C 1
ATOM 10632 O O . LYS B 1 424 ? 1.444 -9.367 -14.359 1 91.31 424 LYS B O 1
ATOM 10637 N N . TYR B 1 425 ? 0.714 -11.062 -15.555 1 94 425 TYR B N 1
ATOM 10638 C CA . TYR B 1 425 ? 0.549 -10.258 -16.75 1 94 425 TYR B CA 1
ATOM 10639 C C . TYR B 1 425 ? -0.69 -10.688 -17.531 1 94 425 TYR B C 1
ATOM 10641 O O . TYR B 1 425 ? -1.188 -11.805 -17.359 1 94 425 TYR B O 1
ATOM 10649 N N . ILE B 1 426 ? -1.236 -9.859 -18.266 1 97.31 426 ILE B N 1
ATOM 10650 C CA . ILE B 1 426 ? -2.305 -10.141 -19.219 1 97.31 426 ILE B CA 1
ATOM 10651 C C . ILE B 1 426 ? -1.79 -9.93 -20.641 1 97.31 426 ILE B C 1
ATOM 10653 O O . ILE B 1 426 ? -1.604 -8.797 -21.094 1 97.31 426 ILE B O 1
ATOM 10657 N N . THR B 1 427 ? -1.569 -11.086 -21.266 1 95.88 427 THR B N 1
ATOM 10658 C CA . THR B 1 427 ? -1.027 -11.031 -22.625 1 95.88 427 THR B CA 1
ATOM 10659 C C . THR B 1 427 ? -1.752 -12.023 -23.531 1 95.88 427 THR B C 1
ATOM 10661 O O . THR B 1 427 ? -2.525 -12.852 -23.062 1 95.88 427 THR B O 1
ATOM 10664 N N . LYS B 1 428 ? -1.684 -11.875 -24.797 1 95.69 428 LYS B N 1
ATOM 10665 C CA . LYS B 1 428 ? -2.17 -12.797 -25.828 1 95.69 428 LYS B CA 1
ATOM 10666 C C . LYS B 1 428 ? -3.691 -12.75 -25.938 1 95.69 428 LYS B C 1
ATOM 10668 O O . LYS B 1 428 ? -4.332 -13.766 -26.219 1 95.69 428 LYS B O 1
ATOM 10673 N N . LYS B 1 429 ? -4.336 -11.719 -25.531 1 96.38 429 LYS B N 1
ATOM 10674 C CA . LYS B 1 429 ? -5.746 -11.375 -25.719 1 96.38 429 LYS B CA 1
ATOM 10675 C C . LYS B 1 429 ? -6.652 -12.469 -25.156 1 96.38 429 LYS B C 1
ATOM 10677 O O . LYS B 1 429 ? -7.535 -12.969 -25.844 1 96.38 429 LYS B O 1
ATOM 10682 N N . PRO B 1 430 ? -6.5 -12.766 -23.891 1 97.69 430 PRO B N 1
ATOM 10683 C CA . PRO B 1 430 ? -7.32 -13.828 -23.297 1 97.69 430 PRO B CA 1
ATOM 10684 C C . PRO B 1 430 ? -8.812 -13.523 -23.359 1 97.69 430 PRO B C 1
ATOM 10686 O O . PRO B 1 430 ? -9.641 -14.438 -23.281 1 97.69 430 PRO B O 1
ATOM 10689 N N . PHE B 1 431 ? -9.227 -12.266 -23.609 1 98.06 431 PHE B N 1
ATOM 10690 C CA . PHE B 1 431 ? -10.625 -11.867 -23.578 1 98.06 431 PHE B CA 1
ATOM 10691 C C . PHE B 1 431 ? -11.141 -11.602 -24.984 1 98.06 431 PHE B C 1
ATOM 10693 O O . PHE B 1 431 ? -12.094 -10.836 -25.172 1 98.06 431 PHE B O 1
ATOM 10700 N N . SER B 1 432 ? -10.5 -12.242 -25.891 1 96.94 432 SER B N 1
ATOM 10701 C CA . SER B 1 432 ? -10.922 -12.062 -27.281 1 96.94 432 SER B CA 1
ATOM 10702 C C . SER B 1 432 ? -12.328 -12.602 -27.516 1 96.94 432 SER B C 1
ATOM 10704 O O . SER B 1 432 ? -12.695 -13.648 -26.969 1 96.94 432 SER B O 1
ATOM 10706 N N . LYS B 1 433 ? -13.234 -11.883 -28.156 1 96.62 433 LYS B N 1
ATOM 10707 C CA . LYS B 1 433 ? -14.57 -12.266 -28.609 1 96.62 433 LYS B CA 1
ATOM 10708 C C . LYS B 1 433 ? -15.578 -12.188 -27.453 1 96.62 433 LYS B C 1
ATOM 10710 O O . LYS B 1 433 ? -16.734 -12.609 -27.609 1 96.62 433 LYS B O 1
ATOM 10715 N N . LEU B 1 434 ? -15.211 -11.672 -26.312 1 97.81 434 LEU B N 1
ATOM 10716 C CA . LEU B 1 434 ? -16.156 -11.508 -25.219 1 97.81 434 LEU B CA 1
ATOM 10717 C C . LEU B 1 434 ? -16.891 -10.18 -25.328 1 97.81 434 LEU B C 1
ATOM 10719 O O . LEU B 1 434 ? -16.844 -9.367 -24.406 1 97.81 434 LEU B O 1
ATOM 10723 N N . CYS B 1 435 ? -17.719 -10.039 -26.312 1 97.06 435 CYS B N 1
ATOM 10724 C CA . CYS B 1 435 ? -18.391 -8.781 -26.609 1 97.06 435 CYS B CA 1
ATOM 10725 C C . CYS B 1 435 ? -19.594 -8.57 -25.703 1 97.06 435 CYS B C 1
ATOM 10727 O O . CYS B 1 435 ? -20.078 -7.445 -25.562 1 97.06 435 CYS B O 1
ATOM 10729 N N . SER B 1 436 ? -20 -9.641 -25 1 97.5 436 SER B N 1
ATOM 10730 C CA . SER B 1 436 ? -21.203 -9.539 -24.172 1 97.5 436 SER B CA 1
ATOM 10731 C C . SER B 1 436 ? -20.844 -9.375 -22.703 1 97.5 436 SER B C 1
ATOM 10733 O O . SER B 1 436 ? -21.719 -9.211 -21.844 1 97.5 436 SER B O 1
ATOM 10735 N N . LEU B 1 437 ? -19.547 -9.406 -22.375 1 98.31 437 LEU B N 1
ATOM 10736 C CA . LEU B 1 437 ? -19.109 -9.352 -20.984 1 98.31 437 LEU B CA 1
ATOM 10737 C C . LEU B 1 437 ? -19.469 -8.008 -20.344 1 98.31 437 LEU B C 1
ATOM 10739 O O . LEU B 1 437 ? -19.203 -6.953 -20.938 1 98.31 437 LEU B O 1
ATOM 10743 N N . LEU B 1 438 ? -20.062 -8.039 -19.141 1 98.62 438 LEU B N 1
ATOM 10744 C CA . LEU B 1 438 ? -20.516 -6.836 -18.453 1 98.62 438 LEU B CA 1
ATOM 10745 C C . LEU B 1 438 ? -19.625 -6.539 -17.234 1 98.62 438 LEU B C 1
ATOM 10747 O O . LEU B 1 438 ? -19.375 -5.375 -16.922 1 98.62 438 LEU B O 1
ATOM 10751 N N . LYS B 1 439 ? -19.188 -7.602 -16.609 1 98.69 439 LYS B N 1
ATOM 10752 C CA . LYS B 1 439 ? -18.391 -7.453 -15.391 1 98.69 439 LYS B CA 1
ATOM 10753 C C . LYS B 1 439 ? -17.141 -8.305 -15.453 1 98.69 439 LYS B C 1
ATOM 10755 O O . LYS B 1 439 ? -17.203 -9.5 -15.781 1 98.69 439 LYS B O 1
ATOM 10760 N N . LEU B 1 440 ? -16.016 -7.688 -15.219 1 98.75 440 LEU B N 1
ATOM 10761 C CA . LEU B 1 440 ? -14.727 -8.383 -15.141 1 98.75 440 LEU B CA 1
ATOM 10762 C C . LEU B 1 440 ? -14 -8.023 -13.852 1 98.75 440 LEU B C 1
ATOM 10764 O O . LEU B 1 440 ? -13.703 -6.855 -13.602 1 98.75 440 LEU B O 1
ATOM 10768 N N . ASN B 1 441 ? -13.758 -8.984 -13.016 1 98.69 441 ASN B N 1
ATOM 10769 C CA . ASN B 1 441 ? -13.07 -8.773 -11.75 1 98.69 441 ASN B CA 1
ATOM 10770 C C . ASN B 1 441 ? -11.688 -9.422 -11.758 1 98.69 441 ASN B C 1
ATOM 10772 O O . ASN B 1 441 ? -11.578 -10.648 -11.758 1 98.69 441 ASN B O 1
ATOM 10776 N N . LEU B 1 442 ? -10.68 -8.633 -11.805 1 98.38 442 LEU B N 1
ATOM 10777 C CA . LEU B 1 442 ? -9.289 -9.086 -11.789 1 98.38 442 LEU B CA 1
ATOM 10778 C C . LEU B 1 442 ? -8.578 -8.602 -10.531 1 98.38 442 LEU B C 1
ATOM 10780 O O . LEU B 1 442 ? -7.348 -8.484 -10.516 1 98.38 442 LEU B O 1
ATOM 10784 N N . SER B 1 443 ? -9.297 -8.367 -9.5 1 96.94 443 SER B N 1
ATOM 10785 C CA . SER B 1 443 ? -8.742 -7.762 -8.289 1 96.94 443 SER B CA 1
ATOM 10786 C C . SER B 1 443 ? -7.898 -8.766 -7.508 1 96.94 443 SER B C 1
ATOM 10788 O O . SER B 1 443 ? -8.055 -9.977 -7.672 1 96.94 443 SER B O 1
ATOM 10790 N N . LEU B 1 444 ? -6.941 -8.297 -6.727 1 92.44 444 LEU B N 1
ATOM 10791 C CA . LEU B 1 444 ? -6.125 -9.023 -5.766 1 92.44 444 LEU B CA 1
ATOM 10792 C C . LEU B 1 444 ? -5.355 -10.156 -6.445 1 92.44 444 LEU B C 1
ATOM 10794 O O . LEU B 1 444 ? -5.387 -11.297 -5.984 1 92.44 444 LEU B O 1
ATOM 10798 N N . ASN B 1 445 ? -4.828 -9.836 -7.633 1 95.44 445 ASN B N 1
ATOM 10799 C CA . ASN B 1 445 ? -3.74 -10.578 -8.266 1 95.44 445 ASN B CA 1
ATOM 10800 C C . ASN B 1 445 ? -2.395 -9.891 -8.055 1 95.44 445 ASN B C 1
ATOM 10802 O O . ASN B 1 445 ? -2.186 -9.234 -7.027 1 95.44 445 ASN B O 1
ATOM 10806 N N . ILE B 1 446 ? -1.494 -10.125 -8.906 1 93.12 446 ILE B N 1
ATOM 10807 C CA . ILE B 1 446 ? -0.214 -9.43 -8.844 1 93.12 446 ILE B CA 1
ATOM 10808 C C . ILE B 1 446 ? 0.159 -8.914 -10.234 1 93.12 446 ILE B C 1
ATOM 10810 O O . ILE B 1 446 ? 1.331 -8.938 -10.617 1 93.12 446 ILE B O 1
ATOM 10814 N N . ILE B 1 447 ? -0.776 -8.398 -10.906 1 96.12 447 ILE B N 1
ATOM 10815 C CA . ILE B 1 447 ? -0.581 -7.969 -12.289 1 96.12 447 ILE B CA 1
ATOM 10816 C C . ILE B 1 447 ? 0.274 -6.703 -12.328 1 96.12 447 ILE B C 1
ATOM 10818 O O . ILE B 1 447 ? -0.035 -5.723 -11.648 1 96.12 447 ILE B O 1
ATOM 10822 N N . TYR B 1 448 ? 1.307 -6.715 -13.094 1 92.19 448 TYR B N 1
ATOM 10823 C CA . TYR B 1 448 ? 2.119 -5.512 -13.234 1 92.19 448 TYR B CA 1
ATOM 10824 C C . TYR B 1 448 ? 2.215 -5.078 -14.688 1 92.19 448 TYR B C 1
ATOM 10826 O O . TYR B 1 448 ? 2.66 -3.967 -14.984 1 92.19 448 TYR B O 1
ATOM 10834 N N . TYR B 1 449 ? 1.769 -6.062 -15.648 1 95.19 449 TYR B N 1
ATOM 10835 C CA . TYR B 1 449 ? 1.863 -5.754 -17.062 1 95.19 449 TYR B CA 1
ATOM 10836 C C . TYR B 1 449 ? 0.597 -6.172 -17.797 1 95.19 449 TYR B C 1
ATOM 10838 O O . TYR B 1 449 ? 0.114 -7.297 -17.625 1 95.19 449 TYR B O 1
ATOM 10846 N N . ILE B 1 450 ? 0.12 -5.207 -18.578 1 97.44 450 ILE B N 1
ATOM 10847 C CA . ILE B 1 450 ? -1.019 -5.477 -19.453 1 97.44 450 ILE B CA 1
ATOM 10848 C C . ILE B 1 450 ? -0.663 -5.109 -20.891 1 97.44 450 ILE B C 1
ATOM 10850 O O . ILE B 1 450 ? -0.302 -3.963 -21.172 1 97.44 450 ILE B O 1
ATOM 10854 N N . GLU B 1 451 ? -0.763 -6.035 -21.703 1 97 451 GLU B N 1
ATOM 10855 C CA . GLU B 1 451 ? -0.432 -5.832 -23.109 1 97 451 GLU B CA 1
ATOM 10856 C C . GLU B 1 451 ? -1.463 -4.941 -23.797 1 97 451 GLU B C 1
ATOM 10858 O O . GLU B 1 451 ? -2.656 -5.016 -23.5 1 97 451 GLU B O 1
ATOM 10863 N N . GLU B 1 452 ? -1.014 -4.156 -24.734 1 96.06 452 GLU B N 1
ATOM 10864 C CA . GLU B 1 452 ? -1.906 -3.289 -25.484 1 96.06 452 GLU B CA 1
ATOM 10865 C C . GLU B 1 452 ? -2.922 -4.102 -26.297 1 96.06 452 GLU B C 1
ATOM 10867 O O . GLU B 1 452 ? -2.574 -5.125 -26.891 1 96.06 452 GLU B O 1
ATOM 10872 N N . GLY B 1 453 ? -4.133 -3.809 -26.172 1 94.62 453 GLY B N 1
ATOM 10873 C CA . GLY B 1 453 ? -5.188 -4.469 -26.922 1 94.62 453 GLY B CA 1
ATOM 10874 C C . GLY B 1 453 ? -5.824 -5.625 -26.188 1 94.62 453 GLY B C 1
ATOM 10875 O O . GLY B 1 453 ? -6.723 -6.285 -26.703 1 94.62 453 GLY B O 1
ATOM 10876 N N . SER B 1 454 ? -5.461 -5.859 -24.984 1 96 454 SER B N 1
ATOM 10877 C CA . SER B 1 454 ? -5.969 -6.98 -24.203 1 96 454 SER B CA 1
ATOM 10878 C C . SER B 1 454 ? -7.469 -6.848 -23.953 1 96 454 SER B C 1
ATOM 10880 O O . SER B 1 454 ? -8.18 -7.848 -23.844 1 96 454 SER B O 1
ATOM 10882 N N . PHE B 1 455 ? -7.996 -5.598 -23.922 1 97.5 455 PHE B N 1
ATOM 10883 C CA . PHE B 1 455 ? -9.398 -5.348 -23.625 1 97.5 455 PHE B CA 1
ATOM 10884 C C . PHE B 1 455 ? -10.148 -4.902 -24.875 1 97.5 455 PHE B C 1
ATOM 10886 O O . PHE B 1 455 ? -11.281 -4.422 -24.781 1 97.5 455 PHE B O 1
ATOM 10893 N N . GLN B 1 456 ? -9.664 -5.066 -26.016 1 96.19 456 GLN B N 1
ATOM 10894 C CA . GLN B 1 456 ? -10.156 -4.48 -27.25 1 96.19 456 GLN B CA 1
ATOM 10895 C C . GLN B 1 456 ? -11.562 -4.98 -27.578 1 96.19 456 GLN B C 1
ATOM 10897 O O . GLN B 1 456 ? -12.391 -4.227 -28.078 1 96.19 456 GLN B O 1
ATOM 10902 N N . ASP B 1 457 ? -11.906 -6.262 -27.219 1 97.38 457 ASP B N 1
ATOM 10903 C CA . ASP B 1 457 ? -13.188 -6.859 -27.594 1 97.38 457 ASP B CA 1
ATOM 10904 C C . ASP B 1 457 ? -14.219 -6.691 -26.484 1 97.38 457 ASP B C 1
ATOM 10906 O O . ASP B 1 457 ? -15.375 -7.09 -26.656 1 97.38 457 ASP B O 1
ATOM 10910 N N . LEU B 1 458 ? -13.852 -6.09 -25.391 1 97.94 458 LEU B N 1
ATOM 10911 C CA . LEU B 1 458 ? -14.781 -5.898 -24.281 1 97.94 458 LEU B CA 1
ATOM 10912 C C . LEU B 1 458 ? -15.602 -4.625 -24.469 1 97.94 458 LEU B C 1
ATOM 10914 O O . LEU B 1 458 ? -15.578 -3.738 -23.609 1 97.94 458 LEU B O 1
ATOM 10918 N N . THR B 1 459 ? -16.422 -4.586 -25.453 1 96.5 459 THR B N 1
ATOM 10919 C CA . THR B 1 459 ? -17.094 -3.367 -25.891 1 96.5 459 THR B CA 1
ATOM 10920 C C . THR B 1 459 ? -18.359 -3.121 -25.062 1 96.5 459 THR B C 1
ATOM 10922 O O . THR B 1 459 ? -18.906 -2.014 -25.062 1 96.5 459 THR B O 1
ATOM 10925 N N . SER B 1 460 ? -18.797 -4.133 -24.297 1 97.81 460 SER B N 1
ATOM 10926 C CA . SER B 1 460 ? -20.016 -3.967 -23.5 1 97.81 460 SER B CA 1
ATOM 10927 C C . SER B 1 460 ? -19.672 -3.879 -22.016 1 97.81 460 SER B C 1
ATOM 10929 O O . SER B 1 460 ? -20.562 -3.729 -21.172 1 97.81 460 SER B O 1
ATOM 10931 N N . LEU B 1 461 ? -18.406 -3.961 -21.672 1 98.38 461 LEU B N 1
ATOM 10932 C CA . LEU B 1 461 ? -18 -4.031 -20.281 1 98.38 461 LEU B CA 1
ATOM 10933 C C . LEU B 1 461 ? -18.438 -2.787 -19.516 1 98.38 461 LEU B C 1
ATOM 10935 O O . LEU B 1 461 ? -18.25 -1.665 -19.984 1 98.38 461 LEU B O 1
ATOM 10939 N N . ARG B 1 462 ? -19.047 -3 -18.344 1 98.62 462 ARG B N 1
ATOM 10940 C CA . ARG B 1 462 ? -19.562 -1.904 -17.531 1 98.62 462 ARG B CA 1
ATOM 10941 C C . ARG B 1 462 ? -18.781 -1.766 -16.234 1 98.62 462 ARG B C 1
ATOM 10943 O O . ARG B 1 462 ? -18.688 -0.673 -15.664 1 98.62 462 ARG B O 1
ATOM 10950 N N . TYR B 1 463 ? -18.281 -2.834 -15.812 1 98.69 463 TYR B N 1
ATOM 10951 C CA . TYR B 1 463 ? -17.578 -2.857 -14.531 1 98.69 463 TYR B CA 1
ATOM 10952 C C . TYR B 1 463 ? -16.234 -3.572 -14.656 1 98.69 463 TYR B C 1
ATOM 10954 O O . TYR B 1 463 ? -16.188 -4.727 -15.086 1 98.69 463 TYR B O 1
ATOM 10962 N N . LEU B 1 464 ? -15.117 -2.885 -14.352 1 98.69 464 LEU B N 1
ATOM 10963 C CA . LEU B 1 464 ? -13.781 -3.465 -14.352 1 98.69 464 LEU B CA 1
ATOM 10964 C C . LEU B 1 464 ? -13.078 -3.205 -13.023 1 98.69 464 LEU B C 1
ATOM 10966 O O . LEU B 1 464 ? -12.898 -2.051 -12.625 1 98.69 464 LEU B O 1
ATOM 10970 N N . ASP B 1 465 ? -12.695 -4.25 -12.312 1 98.62 465 ASP B N 1
ATOM 10971 C CA . ASP B 1 465 ? -11.992 -4.133 -11.039 1 98.62 465 ASP B CA 1
ATOM 10972 C C . ASP B 1 465 ? -10.562 -4.641 -11.156 1 98.62 465 ASP B C 1
ATOM 10974 O O . ASP B 1 465 ? -10.328 -5.84 -11.328 1 98.62 465 ASP B O 1
ATOM 10978 N N . LEU B 1 466 ? -9.641 -3.738 -11.102 1 98.19 466 LEU B N 1
ATOM 10979 C CA . LEU B 1 466 ? -8.211 -4.059 -11.125 1 98.19 466 LEU B CA 1
ATOM 10980 C C . LEU B 1 466 ? -7.555 -3.717 -9.797 1 98.19 466 LEU B C 1
ATOM 10982 O O . LEU B 1 466 ? -6.344 -3.486 -9.734 1 98.19 466 LEU B O 1
ATOM 10986 N N . SER B 1 467 ? -8.305 -3.723 -8.727 1 95.62 467 SER B N 1
ATOM 10987 C CA . SER B 1 467 ? -7.781 -3.297 -7.434 1 95.62 467 SER B CA 1
ATOM 10988 C C . SER B 1 467 ? -6.84 -4.34 -6.848 1 95.62 467 SER B C 1
ATOM 10990 O O . SER B 1 467 ? -6.969 -5.535 -7.133 1 95.62 467 SER B O 1
ATOM 10992 N N . GLY B 1 468 ? -5.895 -3.916 -6.055 1 91.12 468 GLY B N 1
ATOM 10993 C CA . GLY B 1 468 ? -5.012 -4.793 -5.301 1 91.12 468 GLY B CA 1
ATOM 10994 C C . GLY B 1 468 ? -3.979 -5.484 -6.168 1 91.12 468 GLY B C 1
ATOM 10995 O O . GLY B 1 468 ? -3.592 -6.621 -5.895 1 91.12 468 GLY B O 1
ATOM 10996 N N . ASN B 1 469 ? -3.576 -4.871 -7.328 1 94.38 469 ASN B N 1
ATOM 10997 C CA . ASN B 1 469 ? -2.516 -5.367 -8.195 1 94.38 469 ASN B CA 1
ATOM 10998 C C . ASN B 1 469 ? -1.255 -4.516 -8.086 1 94.38 469 ASN B C 1
ATOM 11000 O O . ASN B 1 469 ? -1.051 -3.828 -7.086 1 94.38 469 ASN B O 1
ATOM 11004 N N . ARG B 1 470 ? -0.342 -4.695 -9 1 90.94 470 ARG B N 1
ATOM 11005 C CA . ARG B 1 470 ? 0.902 -3.934 -9.016 1 90.94 470 ARG B CA 1
ATOM 11006 C C . ARG B 1 470 ? 1.085 -3.221 -10.352 1 90.94 470 ARG B C 1
ATOM 11008 O O . ARG B 1 470 ? 2.188 -3.191 -10.898 1 90.94 470 ARG B O 1
ATOM 11015 N N . ILE B 1 471 ? 0.023 -2.701 -10.852 1 95.19 471 ILE B N 1
ATOM 11016 C CA . ILE B 1 471 ? 0.051 -2.062 -12.164 1 95.19 471 ILE B CA 1
ATOM 11017 C C . ILE B 1 471 ? 0.733 -0.7 -12.062 1 95.19 471 ILE B C 1
ATOM 11019 O O . ILE B 1 471 ? 0.384 0.112 -11.203 1 95.19 471 ILE B O 1
ATOM 11023 N N . ARG B 1 472 ? 1.659 -0.403 -13.008 1 90.5 472 ARG B N 1
ATOM 11024 C CA . ARG B 1 472 ? 2.434 0.833 -12.945 1 90.5 472 ARG B CA 1
ATOM 11025 C C . ARG B 1 472 ? 2.02 1.792 -14.055 1 90.5 472 ARG B C 1
ATOM 11027 O O . ARG B 1 472 ? 2.123 3.012 -13.906 1 90.5 472 ARG B O 1
ATOM 11034 N N . ARG B 1 473 ? 1.58 1.162 -15.125 1 92.75 473 ARG B N 1
ATOM 11035 C CA . ARG B 1 473 ? 1.32 1.99 -16.297 1 92.75 473 ARG B CA 1
ATOM 11036 C C . ARG B 1 473 ? -0.032 1.651 -16.922 1 92.75 473 ARG B C 1
ATOM 11038 O O . ARG B 1 473 ? -0.388 0.478 -17.047 1 92.75 473 ARG B O 1
ATOM 11045 N N . LEU B 1 474 ? -0.805 2.686 -17.188 1 95.19 474 LEU B N 1
ATOM 11046 C CA . LEU B 1 474 ? -2.053 2.586 -17.953 1 95.19 474 LEU B CA 1
ATOM 11047 C C . LEU B 1 474 ? -2.09 3.613 -19.078 1 95.19 474 LEU B C 1
ATOM 11049 O O . LEU B 1 474 ? -1.968 4.816 -18.828 1 95.19 474 LEU B O 1
ATOM 11053 N N . THR B 1 475 ? -2.184 3.156 -20.297 1 95.81 475 THR B N 1
ATOM 11054 C CA . THR B 1 475 ? -2.227 4.023 -21.469 1 95.81 475 THR B CA 1
ATOM 11055 C C . THR B 1 475 ? -3.541 3.85 -22.219 1 95.81 475 THR B C 1
ATOM 11057 O O . THR B 1 475 ? -4.258 2.867 -22.016 1 95.81 475 THR B O 1
ATOM 11060 N N . PRO B 1 476 ? -3.887 4.801 -23.062 1 96.31 476 PRO B N 1
ATOM 11061 C CA . PRO B 1 476 ? -5.109 4.672 -23.859 1 96.31 476 PRO B CA 1
ATOM 11062 C C . PRO B 1 476 ? -5.117 3.414 -24.734 1 96.31 476 PRO B C 1
ATOM 11064 O O . PRO B 1 476 ? -6.176 2.816 -24.938 1 96.31 476 PRO B O 1
ATOM 11067 N N . SER B 1 477 ? -3.953 2.924 -25.125 1 96.12 477 SER B N 1
ATOM 11068 C CA . SER B 1 477 ? -3.854 1.728 -25.953 1 96.12 477 SER B CA 1
ATOM 11069 C C . SER B 1 477 ? -4.211 0.473 -25.156 1 96.12 477 SER B C 1
ATOM 11071 O O . SER B 1 477 ? -4.844 -0.442 -25.688 1 96.12 477 SER B O 1
ATOM 11073 N N . ILE B 1 478 ? -3.859 0.505 -23.938 1 96.69 478 ILE B N 1
ATOM 11074 C CA . ILE B 1 478 ? -4.164 -0.624 -23.062 1 96.69 478 ILE B CA 1
ATOM 11075 C C . ILE B 1 478 ? -5.668 -0.688 -22.812 1 96.69 478 ILE B C 1
ATOM 11077 O O . ILE B 1 478 ? -6.254 -1.771 -22.781 1 96.69 478 ILE B O 1
ATOM 11081 N N . LEU B 1 479 ? -6.293 0.525 -22.688 1 97.25 479 LEU B N 1
ATOM 11082 C CA . LEU B 1 479 ? -7.703 0.605 -22.328 1 97.25 479 LEU B CA 1
ATOM 11083 C C . LEU B 1 479 ? -8.578 0.72 -23.562 1 97.25 479 LEU B C 1
ATOM 11085 O O . LEU B 1 479 ? -9.758 1.058 -23.469 1 97.25 479 LEU B O 1
ATOM 11089 N N . SER B 1 480 ? -7.957 0.334 -24.625 1 94.44 480 SER B N 1
ATOM 11090 C CA . SER B 1 480 ? -8.727 0.383 -25.859 1 94.44 480 SER B CA 1
ATOM 11091 C C . SER B 1 480 ? -9.859 -0.639 -25.844 1 94.44 480 SER B C 1
ATOM 11093 O O . SER B 1 480 ? -9.695 -1.749 -25.344 1 94.44 480 SER B O 1
ATOM 11095 N N . GLY B 1 481 ? -11.078 -0.295 -26.25 1 95.19 481 GLY B N 1
ATOM 11096 C CA . GLY B 1 481 ? -12.227 -1.193 -26.297 1 95.19 481 GLY B CA 1
ATOM 11097 C C . GLY B 1 481 ? -13.219 -0.962 -25.172 1 95.19 481 GLY B C 1
ATOM 11098 O O . GLY B 1 481 ? -14.367 -1.397 -25.266 1 95.19 481 GLY B O 1
ATOM 11099 N N . LEU B 1 482 ? -12.836 -0.236 -24.141 1 97.19 482 LEU B N 1
ATOM 11100 C CA . LEU B 1 482 ? -13.664 -0.062 -22.953 1 97.19 482 LEU B CA 1
ATOM 11101 C C . LEU B 1 482 ? -14.5 1.207 -23.062 1 97.19 482 LEU B C 1
ATOM 11103 O O . LEU B 1 482 ? -14.586 1.982 -22.109 1 97.19 482 LEU B O 1
ATOM 11107 N N . MET B 1 483 ? -15.203 1.36 -24.141 1 94.12 483 MET B N 1
ATOM 11108 C CA . MET B 1 483 ? -15.93 2.594 -24.422 1 94.12 483 MET B CA 1
ATOM 11109 C C . MET B 1 483 ? -17.188 2.689 -23.547 1 94.12 483 MET B C 1
ATOM 11111 O O . MET B 1 483 ? -17.672 3.789 -23.266 1 94.12 483 MET B O 1
ATOM 11115 N N . HIS B 1 484 ? -17.703 1.534 -23.062 1 97.19 484 HIS B N 1
ATOM 11116 C CA . HIS B 1 484 ? -18.953 1.555 -22.312 1 97.19 484 HIS B CA 1
ATOM 11117 C C . HIS B 1 484 ? -18.703 1.31 -20.828 1 97.19 484 HIS B C 1
ATOM 11119 O O . HIS B 1 484 ? -19.656 1.059 -20.078 1 97.19 484 HIS B O 1
ATOM 11125 N N . LEU B 1 485 ? -17.438 1.354 -20.406 1 98.19 485 LEU B N 1
ATOM 11126 C CA . LEU B 1 485 ? -17.094 1.141 -19 1 98.19 485 LEU B CA 1
ATOM 11127 C C . LEU B 1 485 ? -17.719 2.223 -18.125 1 98.19 485 LEU B C 1
ATOM 11129 O O . LEU B 1 485 ? -17.609 3.412 -18.422 1 98.19 485 LEU B O 1
ATOM 11133 N N . ARG B 1 486 ? -18.375 1.803 -17.047 1 98.56 486 ARG B N 1
ATOM 11134 C CA . ARG B 1 486 ? -19.062 2.744 -16.156 1 98.56 486 ARG B CA 1
ATOM 11135 C C . ARG B 1 486 ? -18.328 2.865 -14.828 1 98.56 486 ARG B C 1
ATOM 11137 O O . ARG B 1 486 ? -18.219 3.959 -14.273 1 98.56 486 ARG B O 1
ATOM 11144 N N . LYS B 1 487 ? -17.906 1.805 -14.328 1 98.62 487 LYS B N 1
ATOM 11145 C CA . LYS B 1 487 ? -17.188 1.783 -13.055 1 98.62 487 LYS B CA 1
ATOM 11146 C C . LYS B 1 487 ? -15.805 1.174 -13.211 1 98.62 487 LYS B C 1
ATOM 11148 O O . LYS B 1 487 ? -15.664 0.04 -13.672 1 98.62 487 LYS B O 1
ATOM 11153 N N . PHE B 1 488 ? -14.797 1.928 -12.922 1 98.31 488 PHE B N 1
ATOM 11154 C CA . PHE B 1 488 ? -13.406 1.514 -13.031 1 98.31 488 PHE B CA 1
ATOM 11155 C C . PHE B 1 488 ? -12.711 1.598 -11.68 1 98.31 488 PHE B C 1
ATOM 11157 O O . PHE B 1 488 ? -12.492 2.691 -11.148 1 98.31 488 PHE B O 1
ATOM 11164 N N . VAL B 1 489 ? -12.297 0.443 -11.047 1 98.38 489 VAL B N 1
ATOM 11165 C CA . VAL B 1 489 ? -11.727 0.404 -9.711 1 98.38 489 VAL B CA 1
ATOM 11166 C C . VAL B 1 489 ? -10.234 0.106 -9.789 1 98.38 489 VAL B C 1
ATOM 11168 O O . VAL B 1 489 ? -9.828 -1.002 -10.156 1 98.38 489 VAL B O 1
ATOM 11171 N N . LEU B 1 490 ? -9.445 1.069 -9.453 1 97.12 490 LEU B N 1
ATOM 11172 C CA . LEU B 1 490 ? -7.996 0.957 -9.516 1 97.12 490 LEU B CA 1
ATOM 11173 C C . LEU B 1 490 ? -7.379 1.113 -8.125 1 97.12 490 LEU B C 1
ATOM 11175 O O . LEU B 1 490 ? -6.191 1.426 -8 1 97.12 490 LEU B O 1
ATOM 11179 N N . TYR B 1 491 ? -8.102 0.798 -7.145 1 92.31 491 TYR B N 1
ATOM 11180 C CA . TYR B 1 491 ? -7.672 0.937 -5.758 1 92.31 491 TYR B CA 1
ATOM 11181 C C . TYR B 1 491 ? -6.438 0.086 -5.484 1 92.31 491 TYR B C 1
ATOM 11183 O O . TYR B 1 491 ? -6.355 -1.064 -5.922 1 92.31 491 TYR B O 1
ATOM 11191 N N . ASN B 1 492 ? -5.371 0.636 -4.801 1 88.38 492 ASN B N 1
ATOM 11192 C CA . ASN B 1 492 ? -4.219 -0.091 -4.285 1 88.38 492 ASN B CA 1
ATOM 11193 C C . ASN B 1 492 ? -3.383 -0.695 -5.41 1 88.38 492 ASN B C 1
ATOM 11195 O O . ASN B 1 492 ? -3.23 -1.915 -5.488 1 88.38 492 ASN B O 1
ATOM 11199 N N . ASN B 1 493 ? -2.834 0.129 -6.293 1 92.5 493 ASN B N 1
ATOM 11200 C CA . ASN B 1 493 ? -1.871 -0.216 -7.332 1 92.5 493 ASN B CA 1
ATOM 11201 C C . ASN B 1 493 ? -0.589 0.603 -7.207 1 92.5 493 ASN B C 1
ATOM 11203 O O . ASN B 1 493 ? -0.264 1.09 -6.121 1 92.5 493 ASN B O 1
ATOM 11207 N N . GLN B 1 494 ? 0.181 0.654 -8.25 1 90.25 494 GLN B N 1
ATOM 11208 C CA . GLN B 1 494 ? 1.415 1.432 -8.281 1 90.25 494 GLN B CA 1
ATOM 11209 C C . GLN B 1 494 ? 1.43 2.391 -9.469 1 90.25 494 GLN B C 1
ATOM 11211 O O . GLN B 1 494 ? 2.453 2.543 -10.141 1 90.25 494 GLN B O 1
ATOM 11216 N N . LEU B 1 495 ? 0.333 3.016 -9.672 1 92.88 495 LEU B N 1
ATOM 11217 C CA . LEU B 1 495 ? 0.18 3.859 -10.852 1 92.88 495 LEU B CA 1
ATOM 11218 C C . LEU B 1 495 ? 1.006 5.133 -10.719 1 92.88 495 LEU B C 1
ATOM 11220 O O . LEU B 1 495 ? 1.085 5.719 -9.641 1 92.88 495 LEU B O 1
ATOM 11224 N N . HIS B 1 496 ? 1.658 5.527 -11.82 1 92.38 496 HIS B N 1
ATOM 11225 C CA . HIS B 1 496 ? 2.432 6.762 -11.938 1 92.38 496 HIS B CA 1
ATOM 11226 C C . HIS B 1 496 ? 2.191 7.434 -13.281 1 92.38 496 HIS B C 1
ATOM 11228 O O . HIS B 1 496 ? 2.279 6.789 -14.328 1 92.38 496 HIS B O 1
ATOM 11234 N N . PHE B 1 497 ? 1.897 8.688 -13.188 1 93.56 497 PHE B N 1
ATOM 11235 C CA . PHE B 1 497 ? 1.574 9.391 -14.43 1 93.56 497 PHE B CA 1
ATOM 11236 C C . PHE B 1 497 ? 2.461 10.617 -14.602 1 93.56 497 PHE B C 1
ATOM 11238 O O . PHE B 1 497 ? 2.812 11.281 -13.617 1 93.56 497 PHE B O 1
ATOM 11245 N N . ARG B 1 498 ? 2.818 11.047 -15.898 1 89.06 498 ARG B N 1
ATOM 11246 C CA . ARG B 1 498 ? 3.566 12.242 -16.266 1 89.06 498 ARG B CA 1
ATOM 11247 C C . ARG B 1 498 ? 2.629 13.414 -16.547 1 89.06 498 ARG B C 1
ATOM 11249 O O . ARG B 1 498 ? 1.417 13.227 -16.672 1 89.06 498 ARG B O 1
ATOM 11256 N N . TYR B 1 499 ? 3.141 14.461 -16.656 1 89.31 499 TYR B N 1
ATOM 11257 C CA . TYR B 1 499 ? 2.434 15.734 -16.75 1 89.31 499 TYR B CA 1
ATOM 11258 C C . TYR B 1 499 ? 1.508 15.773 -17.953 1 89.31 499 TYR B C 1
ATOM 11260 O O . TYR B 1 499 ? 0.396 16.297 -17.875 1 89.31 499 TYR B O 1
ATOM 11268 N N . ASN B 1 500 ? 1.843 15.07 -19.047 1 91.75 500 ASN B N 1
ATOM 11269 C CA . ASN B 1 500 ? 1.103 15.234 -20.297 1 91.75 500 ASN B CA 1
ATOM 11270 C C . ASN B 1 500 ? 0.309 13.977 -20.656 1 91.75 500 ASN B C 1
ATOM 11272 O O . ASN B 1 500 ? -0.213 13.859 -21.766 1 91.75 500 ASN B O 1
ATOM 11276 N N . GLU B 1 501 ? 0.058 13.18 -19.734 1 94.44 501 GLU B N 1
ATOM 11277 C CA . GLU B 1 501 ? -0.613 11.914 -20.047 1 94.44 501 GLU B CA 1
ATOM 11278 C C . GLU B 1 501 ? -2.125 12.047 -19.891 1 94.44 501 GLU B C 1
ATOM 11280 O O . GLU B 1 501 ? -2.605 12.781 -19.016 1 94.44 501 GLU B O 1
ATOM 11285 N N . ALA B 1 502 ? -2.848 11.406 -20.812 1 96.56 502 ALA B N 1
ATOM 11286 C CA . ALA B 1 502 ? -4.305 11.289 -20.781 1 96.56 502 ALA B CA 1
ATOM 11287 C C . ALA B 1 502 ? -4.742 9.828 -20.859 1 96.56 502 ALA B C 1
ATOM 11289 O O . ALA B 1 502 ? -5.316 9.398 -21.859 1 96.56 502 ALA B O 1
ATOM 11290 N N . PRO B 1 503 ? -4.59 9.07 -19.797 1 96.25 503 PRO B N 1
ATOM 11291 C CA . PRO B 1 503 ? -4.773 7.617 -19.828 1 96.25 503 PRO B CA 1
ATOM 11292 C C . PRO B 1 503 ? -6.223 7.211 -20.094 1 96.25 503 PRO B C 1
ATOM 11294 O O . PRO B 1 503 ? -6.477 6.133 -20.641 1 96.25 503 PRO B O 1
ATOM 11297 N N . PHE B 1 504 ? -7.25 8.062 -19.781 1 97.38 504 PHE B N 1
ATOM 11298 C CA . PHE B 1 504 ? -8.648 7.656 -19.812 1 97.38 504 PHE B CA 1
ATOM 11299 C C . PHE B 1 504 ? -9.375 8.32 -20.969 1 97.38 504 PHE B C 1
ATOM 11301 O O . PHE B 1 504 ? -10.609 8.422 -20.969 1 97.38 504 PHE B O 1
ATOM 11308 N N . ILE B 1 505 ? -8.75 8.797 -21.984 1 96.5 505 ILE B N 1
ATOM 11309 C CA . ILE B 1 505 ? -9.297 9.641 -23.031 1 96.5 505 ILE B CA 1
ATOM 11310 C C . ILE B 1 505 ? -10.406 8.898 -23.781 1 96.5 505 ILE B C 1
ATOM 11312 O O . ILE B 1 505 ? -11.367 9.516 -24.25 1 96.5 505 ILE B O 1
ATOM 11316 N N . ASN B 1 506 ? -10.375 7.531 -23.766 1 94.75 506 ASN B N 1
ATOM 11317 C CA . ASN B 1 506 ? -11.336 6.75 -24.547 1 94.75 506 ASN B CA 1
ATOM 11318 C C . ASN B 1 506 ? -12.477 6.234 -23.672 1 94.75 506 ASN B C 1
ATOM 11320 O O . ASN B 1 506 ? -13.391 5.582 -24.172 1 94.75 506 ASN B O 1
ATOM 11324 N N . LEU B 1 507 ? -12.469 6.512 -22.406 1 97.44 507 LEU B N 1
ATOM 11325 C CA . LEU B 1 507 ? -13.508 6.035 -21.5 1 97.44 507 LEU B CA 1
ATOM 11326 C C . LEU B 1 507 ? -14.609 7.078 -21.328 1 97.44 507 LEU B C 1
ATOM 11328 O O . LEU B 1 507 ? -14.867 7.547 -20.219 1 97.44 507 LEU B O 1
ATOM 11332 N N . THR B 1 508 ? -15.344 7.336 -22.359 1 95.62 508 THR B N 1
ATOM 11333 C CA . THR B 1 508 ? -16.266 8.461 -22.438 1 95.62 508 THR B CA 1
ATOM 11334 C C . THR B 1 508 ? -17.531 8.172 -21.625 1 95.62 508 THR B C 1
ATOM 11336 O O . THR B 1 508 ? -18.297 9.086 -21.297 1 95.62 508 THR B O 1
ATOM 11339 N N . SER B 1 509 ? -17.766 6.895 -21.234 1 97.56 509 SER B N 1
ATOM 11340 C CA . SER B 1 509 ? -18.984 6.535 -20.516 1 97.56 509 SER B CA 1
ATOM 11341 C C . SER B 1 509 ? -18.719 6.332 -19.031 1 97.56 509 SER B C 1
ATOM 11343 O O . SER B 1 509 ? -19.625 5.996 -18.266 1 97.56 509 SER B O 1
ATOM 11345 N N . LEU B 1 510 ? -17.484 6.555 -18.594 1 98 510 LEU B N 1
ATOM 11346 C CA . LEU B 1 510 ? -17.078 6.27 -17.219 1 98 510 LEU B CA 1
ATOM 11347 C C . LEU B 1 510 ? -17.828 7.172 -16.234 1 98 510 LEU B C 1
ATOM 11349 O O . LEU B 1 510 ? -17.922 8.383 -16.453 1 98 510 LEU B O 1
ATOM 11353 N N . GLU B 1 511 ? -18.391 6.57 -15.195 1 98.44 511 GLU B N 1
ATOM 11354 C CA . GLU B 1 511 ? -19.141 7.305 -14.195 1 98.44 511 GLU B CA 1
ATOM 11355 C C . GLU B 1 511 ? -18.438 7.309 -12.844 1 98.44 511 GLU B C 1
ATOM 11357 O O . GLU B 1 511 ? -18.562 8.25 -12.062 1 98.44 511 GLU B O 1
ATOM 11362 N N . PHE B 1 512 ? -17.781 6.27 -12.562 1 98.5 512 PHE B N 1
ATOM 11363 C CA . PHE B 1 512 ? -17.125 6.109 -11.273 1 98.5 512 PHE B CA 1
ATOM 11364 C C . PHE B 1 512 ? -15.68 5.672 -11.453 1 98.5 512 PHE B C 1
ATOM 11366 O O . PHE B 1 512 ? -15.398 4.699 -12.164 1 98.5 512 PHE B O 1
ATOM 11373 N N . LEU B 1 513 ? -14.719 6.41 -10.828 1 98.19 513 LEU B N 1
ATOM 11374 C CA . LEU B 1 513 ? -13.297 6.086 -10.891 1 98.19 513 LEU B CA 1
ATOM 11375 C C . LEU B 1 513 ? -12.68 6.074 -9.5 1 98.19 513 LEU B C 1
ATOM 11377 O O . LEU B 1 513 ? -12.734 7.078 -8.781 1 98.19 513 LEU B O 1
ATOM 11381 N N . GLU B 1 514 ? -12.156 4.898 -9.055 1 97.38 514 GLU B N 1
ATOM 11382 C CA . GLU B 1 514 ? -11.508 4.754 -7.754 1 97.38 514 GLU B CA 1
ATOM 11383 C C . GLU B 1 514 ? -10 4.594 -7.898 1 97.38 514 GLU B C 1
ATOM 11385 O O . GLU B 1 514 ? -9.523 3.572 -8.406 1 97.38 514 GLU B O 1
ATOM 11390 N N . MET B 1 515 ? -9.203 5.543 -7.426 1 94.81 515 MET B N 1
ATOM 11391 C CA . MET B 1 515 ? -7.754 5.5 -7.629 1 94.81 515 MET B CA 1
ATOM 11392 C C . MET B 1 515 ? -7.016 5.703 -6.312 1 94.81 515 MET B C 1
ATOM 11394 O O . MET B 1 515 ? -5.84 6.07 -6.305 1 94.81 515 MET B O 1
ATOM 11398 N N . ASN B 1 516 ? -7.645 5.383 -5.203 1 89.75 516 ASN B N 1
ATOM 11399 C CA . ASN B 1 516 ? -7.004 5.559 -3.906 1 89.75 516 ASN B CA 1
ATOM 11400 C C . ASN B 1 516 ? -5.902 4.527 -3.678 1 89.75 516 ASN B C 1
ATOM 11402 O O . ASN B 1 516 ? -5.957 3.424 -4.227 1 89.75 516 ASN B O 1
ATOM 11406 N N . TYR B 1 517 ? -4.871 4.945 -2.84 1 83.56 517 TYR B N 1
ATOM 11407 C CA . TYR B 1 517 ? -3.826 4.07 -2.322 1 83.56 517 TYR B CA 1
ATOM 11408 C C . TYR B 1 517 ? -2.916 3.582 -3.443 1 83.56 517 TYR B C 1
ATOM 11410 O O . TYR B 1 517 ? -2.863 2.383 -3.732 1 83.56 517 TYR B O 1
ATOM 11418 N N . GLN B 1 518 ? -2.174 4.504 -3.998 1 84.69 518 GLN B N 1
ATOM 11419 C CA . GLN B 1 518 ? -1.192 4.164 -5.023 1 84.69 518 GLN B CA 1
ATOM 11420 C C . GLN B 1 518 ? 0.22 4.145 -4.445 1 84.69 518 GLN B C 1
ATOM 11422 O O . GLN B 1 518 ? 0.664 5.121 -3.84 1 84.69 518 GLN B O 1
ATOM 11427 N N . GLY B 1 519 ? 0.849 3.105 -4.352 1 74.06 519 GLY B N 1
ATOM 11428 C CA . GLY B 1 519 ? 2.191 2.963 -3.811 1 74.06 519 GLY B CA 1
ATOM 11429 C C . GLY B 1 519 ? 2.568 1.52 -3.531 1 74.06 519 GLY B C 1
ATOM 11430 O O . GLY B 1 519 ? 1.941 0.596 -4.051 1 74.06 519 GLY B O 1
ATOM 11431 N N . PRO B 1 520 ? 3.762 1.131 -2.951 1 66.44 520 PRO B N 1
ATOM 11432 C CA . PRO B 1 520 ? 4.781 1.924 -2.262 1 66.44 520 PRO B CA 1
ATOM 11433 C C . PRO B 1 520 ? 5.785 2.561 -3.223 1 66.44 520 PRO B C 1
ATOM 11435 O O . PRO B 1 520 ? 5.738 2.301 -4.43 1 66.44 520 PRO B O 1
ATOM 11438 N N . GLY B 1 521 ? 6.48 3.498 -2.869 1 61.56 521 GLY B N 1
ATOM 11439 C CA . GLY B 1 521 ? 7.555 4.094 -3.65 1 61.56 521 GLY B CA 1
ATOM 11440 C C . GLY B 1 521 ? 7.602 5.605 -3.543 1 61.56 521 GLY B C 1
ATOM 11441 O O . GLY B 1 521 ? 6.648 6.23 -3.066 1 61.56 521 GLY B O 1
ATOM 11442 N N . ALA B 1 522 ? 8.633 6.09 -3.881 1 60.31 522 ALA B N 1
ATOM 11443 C CA . ALA B 1 522 ? 8.961 7.492 -3.639 1 60.31 522 ALA B CA 1
ATOM 11444 C C . ALA B 1 522 ? 8.18 8.406 -4.582 1 60.31 522 ALA B C 1
ATOM 11446 O O . ALA B 1 522 ? 8.008 9.594 -4.305 1 60.31 522 ALA B O 1
ATOM 11447 N N . GLN B 1 523 ? 7.508 7.832 -5.617 1 70.19 523 GLN B N 1
ATOM 11448 C CA . GLN B 1 523 ? 6.988 8.773 -6.605 1 70.19 523 GLN B CA 1
ATOM 11449 C C . GLN B 1 523 ? 5.469 8.883 -6.516 1 70.19 523 GLN B C 1
ATOM 11451 O O . GLN B 1 523 ? 4.887 9.859 -6.984 1 70.19 523 GLN B O 1
ATOM 11456 N N . GLY B 1 524 ? 4.762 7.973 -5.859 1 80.06 524 GLY B N 1
ATOM 11457 C CA . GLY B 1 524 ? 3.311 8.031 -5.77 1 80.06 524 GLY B CA 1
ATOM 11458 C C . GLY B 1 524 ? 2.635 8.109 -7.125 1 80.06 524 GLY B C 1
ATOM 11459 O O . GLY B 1 524 ? 3.141 7.566 -8.109 1 80.06 524 GLY B O 1
ATOM 11460 N N . ILE B 1 525 ? 1.448 8.812 -7.281 1 88.69 525 ILE B N 1
ATOM 11461 C CA . ILE B 1 525 ? 0.689 8.938 -8.516 1 88.69 525 ILE B CA 1
ATOM 11462 C C . ILE B 1 525 ? 1.409 9.898 -9.469 1 88.69 525 ILE B C 1
ATOM 11464 O O . ILE B 1 525 ? 1.27 9.797 -10.688 1 88.69 525 ILE B O 1
ATOM 11468 N N . GLY B 1 526 ? 2.135 10.844 -8.922 1 89.44 526 GLY B N 1
ATOM 11469 C CA . GLY B 1 526 ? 2.891 11.781 -9.734 1 89.44 526 GLY B CA 1
ATOM 11470 C C . GLY B 1 526 ? 2.125 13.047 -10.047 1 89.44 526 GLY B C 1
ATOM 11471 O O . GLY B 1 526 ? 1.659 13.742 -9.141 1 89.44 526 GLY B O 1
ATOM 11472 N N . ASN B 1 527 ? 1.934 13.344 -11.383 1 91.38 527 ASN B N 1
ATOM 11473 C CA . ASN B 1 527 ? 1.337 14.609 -11.797 1 91.38 527 ASN B CA 1
ATOM 11474 C C . ASN B 1 527 ? -0.024 14.398 -12.453 1 91.38 527 ASN B C 1
ATOM 11476 O O . ASN B 1 527 ? -0.145 13.625 -13.406 1 91.38 527 ASN B O 1
ATOM 11480 N N . ILE B 1 528 ? -0.987 14.984 -11.867 1 95.31 528 ILE B N 1
ATOM 11481 C CA . ILE B 1 528 ? -2.293 15.07 -12.508 1 95.31 528 ILE B CA 1
ATOM 11482 C C . ILE B 1 528 ? -2.359 16.328 -13.375 1 95.31 528 ILE B C 1
ATOM 11484 O O . ILE B 1 528 ? -2.742 17.406 -12.906 1 95.31 528 ILE B O 1
ATOM 11488 N N . GLY B 1 529 ? -2.018 16.125 -14.625 1 94.94 529 GLY B N 1
ATOM 11489 C CA . GLY B 1 529 ? -1.871 17.234 -15.555 1 94.94 529 GLY B CA 1
ATOM 11490 C C . GLY B 1 529 ? -3.199 17.766 -16.062 1 94.94 529 GLY B C 1
ATOM 11491 O O . GLY B 1 529 ? -4.262 17.297 -15.656 1 94.94 529 GLY B O 1
ATOM 11492 N N . PRO B 1 530 ? -3.195 18.766 -16.953 1 94.88 530 PRO B N 1
ATOM 11493 C CA . PRO B 1 530 ? -4.41 19.391 -17.469 1 94.88 530 PRO B CA 1
ATOM 11494 C C . PRO B 1 530 ? -5.238 18.469 -18.344 1 94.88 530 PRO B C 1
ATOM 11496 O O . PRO B 1 530 ? -6.457 18.625 -18.438 1 94.88 530 PRO B O 1
ATOM 11499 N N . HIS B 1 531 ? -4.551 17.422 -18.938 1 95.75 531 HIS B N 1
ATOM 11500 C CA . HIS B 1 531 ? -5.258 16.531 -19.859 1 95.75 531 HIS B CA 1
ATOM 11501 C C . HIS B 1 531 ? -5.543 15.18 -19.219 1 95.75 531 HIS B C 1
ATOM 11503 O O . HIS B 1 531 ? -6.082 14.281 -19.875 1 95.75 531 HIS B O 1
ATOM 11509 N N . PHE B 1 532 ? -5.254 15.055 -18.031 1 96.69 532 PHE B N 1
ATOM 11510 C CA . PHE B 1 532 ? -5.316 13.758 -17.344 1 96.69 532 PHE B CA 1
ATOM 11511 C C . PHE B 1 532 ? -6.719 13.172 -17.438 1 96.69 532 PHE B C 1
ATOM 11513 O O . PHE B 1 532 ? -6.883 11.969 -17.656 1 96.69 532 PHE B O 1
ATOM 11520 N N . PHE B 1 533 ? -7.754 14.07 -17.266 1 97.75 533 PHE B N 1
ATOM 11521 C CA . PHE B 1 533 ? -9.133 13.609 -17.25 1 97.75 533 PHE B CA 1
ATOM 11522 C C . PHE B 1 533 ? -9.812 13.906 -18.578 1 97.75 533 PHE B C 1
ATOM 11524 O O . PHE B 1 533 ? -11.047 13.969 -18.656 1 97.75 533 PHE B O 1
ATOM 11531 N N . GLN B 1 534 ? -9.008 14.039 -19.547 1 96.5 534 GLN B N 1
ATOM 11532 C CA . GLN B 1 534 ? -9.57 14.281 -20.875 1 96.5 534 GLN B CA 1
ATOM 11533 C C . GLN B 1 534 ? -10.438 13.109 -21.328 1 96.5 534 GLN B C 1
ATOM 11535 O O . GLN B 1 534 ? -10.055 11.953 -21.172 1 96.5 534 GLN B O 1
ATOM 11540 N N . GLY B 1 535 ? -11.68 13.375 -21.797 1 95.56 535 GLY B N 1
ATOM 11541 C CA . GLY B 1 535 ? -12.578 12.344 -22.281 1 95.56 535 GLY B CA 1
ATOM 11542 C C . GLY B 1 535 ? -13.594 11.891 -21.25 1 95.56 535 GLY B C 1
ATOM 11543 O O . GLY B 1 535 ? -14.57 11.219 -21.594 1 95.56 535 GLY B O 1
ATOM 11544 N N . LEU B 1 536 ? -13.43 12.305 -20 1 96.75 536 LEU B N 1
ATOM 11545 C CA . LEU B 1 536 ? -14.297 11.828 -18.922 1 96.75 536 LEU B CA 1
ATOM 11546 C C . LEU B 1 536 ? -15.414 12.82 -18.641 1 96.75 536 LEU B C 1
ATOM 11548 O O . LEU B 1 536 ? -15.617 13.227 -17.5 1 96.75 536 LEU B O 1
ATOM 11552 N N . GLY B 1 537 ? -16.172 13.102 -19.641 1 94.25 537 GLY B N 1
ATOM 11553 C CA . GLY B 1 537 ? -17.234 14.086 -19.531 1 94.25 537 GLY B CA 1
ATOM 11554 C C . GLY B 1 537 ? -18.422 13.578 -18.719 1 94.25 537 GLY B C 1
ATOM 11555 O O . GLY B 1 537 ? -19.234 14.367 -18.234 1 94.25 537 GLY B O 1
ATOM 11556 N N . HIS B 1 538 ? -18.516 12.234 -18.469 1 96.31 538 HIS B N 1
ATOM 11557 C CA . HIS B 1 538 ? -19.656 11.648 -17.781 1 96.31 538 HIS B CA 1
ATOM 11558 C C . HIS B 1 538 ? -19.297 11.211 -16.375 1 96.31 538 HIS B C 1
ATOM 11560 O O . HIS B 1 538 ? -20.125 10.641 -15.656 1 96.31 538 HIS B O 1
ATOM 11566 N N . LEU B 1 539 ? -18.062 11.492 -15.969 1 97.75 539 LEU B N 1
ATOM 11567 C CA . LEU B 1 539 ? -17.594 11.07 -14.648 1 97.75 539 LEU B CA 1
ATOM 11568 C C . LEU B 1 539 ? -18.359 11.805 -13.547 1 97.75 539 LEU B C 1
ATOM 11570 O O . LEU B 1 539 ? -18.453 13.031 -13.562 1 97.75 539 LEU B O 1
ATOM 11574 N N . THR B 1 540 ? -18.922 11.039 -12.625 1 98.06 540 THR B N 1
ATOM 11575 C CA . THR B 1 540 ? -19.734 11.625 -11.555 1 98.06 540 THR B CA 1
ATOM 11576 C C . THR B 1 540 ? -19 11.531 -10.219 1 98.06 540 THR B C 1
ATOM 11578 O O . THR B 1 540 ? -19.203 12.359 -9.328 1 98.06 540 THR B O 1
ATOM 11581 N N . SER B 1 541 ? -18.219 10.516 -10.055 1 98.44 541 SER B N 1
ATOM 11582 C CA . SER B 1 541 ? -17.547 10.297 -8.773 1 98.44 541 SER B CA 1
ATOM 11583 C C . SER B 1 541 ? -16.094 9.891 -8.984 1 98.44 541 SER B C 1
ATOM 11585 O O . SER B 1 541 ? -15.797 9.039 -9.82 1 98.44 541 SER B O 1
ATOM 11587 N N . ILE B 1 542 ? -15.227 10.562 -8.242 1 97.88 542 ILE B N 1
ATOM 11588 C CA . ILE B 1 542 ? -13.812 10.195 -8.312 1 97.88 542 ILE B CA 1
ATOM 11589 C C . ILE B 1 542 ? -13.203 10.219 -6.914 1 97.88 542 ILE B C 1
ATOM 11591 O O . ILE B 1 542 ? -13.562 11.062 -6.09 1 97.88 542 ILE B O 1
ATOM 11595 N N . ALA B 1 543 ? -12.406 9.25 -6.605 1 96.56 543 ALA B N 1
ATOM 11596 C CA . ALA B 1 543 ? -11.617 9.195 -5.379 1 96.56 543 ALA B CA 1
ATOM 11597 C C . ALA B 1 543 ? -10.125 9.055 -5.691 1 96.56 543 ALA B C 1
ATOM 11599 O O . ALA B 1 543 ? -9.727 8.148 -6.426 1 96.56 543 ALA B O 1
ATOM 11600 N N . ILE B 1 544 ? -9.375 9.961 -5.254 1 94.5 544 ILE B N 1
ATOM 11601 C CA . ILE B 1 544 ? -7.941 9.961 -5.512 1 94.5 544 ILE B CA 1
ATOM 11602 C C . ILE B 1 544 ? -7.184 10.312 -4.23 1 94.5 544 ILE B C 1
ATOM 11604 O O . ILE B 1 544 ? -7.613 11.18 -3.467 1 94.5 544 ILE B O 1
ATOM 11608 N N . GLY B 1 545 ? -6.145 9.531 -3.928 1 89.19 545 GLY B N 1
ATOM 11609 C CA . GLY B 1 545 ? -5.34 9.945 -2.787 1 89.19 545 GLY B CA 1
ATOM 11610 C C . GLY B 1 545 ? -4.664 8.781 -2.084 1 89.19 545 GLY B C 1
ATOM 11611 O O . GLY B 1 545 ? -4.426 7.734 -2.691 1 89.19 545 GLY B O 1
ATOM 11612 N N . HIS B 1 546 ? -4.195 9.086 -0.839 1 81.44 546 HIS B N 1
ATOM 11613 C CA . HIS B 1 546 ? -3.443 8.156 -0.005 1 81.44 546 HIS B CA 1
ATOM 11614 C C . HIS B 1 546 ? -2.193 7.66 -0.724 1 81.44 546 HIS B C 1
ATOM 11616 O O . HIS B 1 546 ? -1.977 6.453 -0.837 1 81.44 546 HIS B O 1
ATOM 11622 N N . THR B 1 547 ? -1.529 8.586 -1.281 1 83.69 547 THR B N 1
ATOM 11623 C CA . THR B 1 547 ? -0.277 8.359 -1.995 1 83.69 547 THR B CA 1
ATOM 11624 C C . THR B 1 547 ? 0.796 9.336 -1.521 1 83.69 547 THR B C 1
ATOM 11626 O O . THR B 1 547 ? 0.482 10.391 -0.969 1 83.69 547 THR B O 1
ATOM 11629 N N . ILE B 1 548 ? 1.968 8.977 -1.687 1 75.5 548 ILE B N 1
ATOM 11630 C CA . ILE B 1 548 ? 3.082 9.758 -1.163 1 75.5 548 ILE B CA 1
ATOM 11631 C C . ILE B 1 548 ? 3.131 11.117 -1.859 1 75.5 548 ILE B C 1
ATOM 11633 O O . ILE B 1 548 ? 3.396 12.141 -1.223 1 75.5 548 ILE B O 1
ATOM 11637 N N . MET B 1 549 ? 2.928 11.125 -3.145 1 81.88 549 MET B N 1
ATOM 11638 C CA . MET B 1 549 ? 3.01 12.383 -3.887 1 81.88 549 MET B CA 1
ATOM 11639 C C . MET B 1 549 ? 1.954 12.43 -4.984 1 81.88 549 MET B C 1
ATOM 11641 O O . MET B 1 549 ? 1.746 11.453 -5.699 1 81.88 549 MET B O 1
ATOM 11645 N N . ALA B 1 550 ? 1.259 13.57 -5.016 1 89.44 550 ALA B N 1
ATOM 11646 C CA . ALA B 1 550 ? 0.32 13.875 -6.09 1 89.44 550 ALA B CA 1
ATOM 11647 C C . ALA B 1 550 ? 0.228 15.383 -6.324 1 89.44 550 ALA B C 1
ATOM 11649 O O . ALA B 1 550 ? -0.105 16.141 -5.41 1 89.44 550 ALA B O 1
ATOM 11650 N N . ASN B 1 551 ? 0.564 15.789 -7.488 1 90.75 551 ASN B N 1
ATOM 11651 C CA . ASN B 1 551 ? 0.471 17.203 -7.867 1 90.75 551 ASN B CA 1
ATOM 11652 C C . ASN B 1 551 ? -0.696 17.453 -8.82 1 90.75 551 ASN B C 1
ATOM 11654 O O . ASN B 1 551 ? -0.832 16.766 -9.836 1 90.75 551 ASN B O 1
ATOM 11658 N N . PHE B 1 552 ? -1.509 18.391 -8.477 1 94.88 552 PHE B N 1
ATOM 11659 C CA . PHE B 1 552 ? -2.67 18.703 -9.297 1 94.88 552 PHE B CA 1
ATOM 11660 C C . PHE B 1 552 ? -2.451 20 -10.07 1 94.88 552 PHE B C 1
ATOM 11662 O O . PHE B 1 552 ? -2.23 21.062 -9.477 1 94.88 552 PHE B O 1
ATOM 11669 N N . HIS B 1 553 ? -2.555 19.906 -11.32 1 94.69 553 HIS B N 1
ATOM 11670 C CA . HIS B 1 553 ? -2.545 21.109 -12.148 1 94.69 553 HIS B CA 1
ATOM 11671 C C . HIS B 1 553 ? -3.82 21.922 -11.953 1 94.69 553 HIS B C 1
ATOM 11673 O O . HIS B 1 553 ? -4.895 21.359 -11.75 1 94.69 553 HIS B O 1
ATOM 11679 N N . PRO B 1 554 ? -3.787 23.25 -12.062 1 94.44 554 PRO B N 1
ATOM 11680 C CA . PRO B 1 554 ? -4.973 24.078 -11.875 1 94.44 554 PRO B CA 1
ATOM 11681 C C . PRO B 1 554 ? -6.082 23.766 -12.875 1 94.44 554 PRO B C 1
ATOM 11683 O O . PRO B 1 554 ? -7.262 23.969 -12.578 1 94.44 554 PRO B O 1
ATOM 11686 N N . ASP B 1 555 ? -5.688 23.188 -14.055 1 95.25 555 ASP B N 1
ATOM 11687 C CA . ASP B 1 555 ? -6.68 22.875 -15.078 1 95.25 555 ASP B CA 1
ATOM 11688 C C . ASP B 1 555 ? -7 21.391 -15.102 1 95.25 555 ASP B C 1
ATOM 11690 O O . ASP B 1 555 ? -7.609 20.891 -16.047 1 95.25 555 ASP B O 1
ATOM 11694 N N . ALA B 1 556 ? -6.59 20.688 -14.109 1 96.06 556 ALA B N 1
ATOM 11695 C CA . ALA B 1 556 ? -6.703 19.234 -14.086 1 96.06 556 ALA B CA 1
ATOM 11696 C C . ALA B 1 556 ? -8.164 18.797 -14.188 1 96.06 556 ALA B C 1
ATOM 11698 O O . ALA B 1 556 ? -8.477 17.812 -14.859 1 96.06 556 ALA B O 1
ATOM 11699 N N . PHE B 1 557 ? -9.125 19.578 -13.602 1 97.31 557 PHE B N 1
ATOM 11700 C CA . PHE B 1 557 ? -10.508 19.141 -13.477 1 97.31 557 PHE B CA 1
ATOM 11701 C C . PHE B 1 557 ? -11.398 19.812 -14.516 1 97.31 557 PHE B C 1
ATOM 11703 O O . PHE B 1 557 ? -12.617 19.688 -14.469 1 97.31 557 PHE B O 1
ATOM 11710 N N . VAL B 1 558 ? -10.867 20.469 -15.469 1 96.06 558 VAL B N 1
ATOM 11711 C CA . VAL B 1 558 ? -11.609 21.219 -16.484 1 96.06 558 VAL B CA 1
ATOM 11712 C C . VAL B 1 558 ? -12.508 20.266 -17.266 1 96.06 558 VAL B C 1
ATOM 11714 O O . VAL B 1 558 ? -13.68 20.562 -17.516 1 96.06 558 VAL B O 1
ATOM 11717 N N . PRO B 1 559 ? -12.086 19.047 -17.594 1 96.25 559 PRO B N 1
ATOM 11718 C CA . PRO B 1 559 ? -12.914 18.156 -18.406 1 96.25 559 PRO B CA 1
ATOM 11719 C C . PRO B 1 559 ? -14.078 17.547 -17.609 1 96.25 559 PRO B C 1
ATOM 11721 O O . PRO B 1 559 ? -14.992 16.969 -18.203 1 96.25 559 PRO B O 1
ATOM 11724 N N . LEU B 1 560 ? -14.07 17.656 -16.297 1 96.75 560 LEU B N 1
ATOM 11725 C CA . LEU B 1 560 ? -15.047 16.984 -15.445 1 96.75 560 LEU B CA 1
ATOM 11726 C C . LEU B 1 560 ? -16.266 17.859 -15.219 1 96.75 560 LEU B C 1
ATOM 11728 O O . LEU B 1 560 ? -16.594 18.188 -14.078 1 96.75 560 LEU B O 1
ATOM 11732 N N . VAL B 1 561 ? -17.125 18 -16.172 1 93.06 561 VAL B N 1
ATOM 11733 C CA . VAL B 1 561 ? -18.25 18.938 -16.172 1 93.06 561 VAL B CA 1
ATOM 11734 C C . VAL B 1 561 ? -19.406 18.359 -15.367 1 93.06 561 VAL B C 1
ATOM 11736 O O . VAL B 1 561 ? -20.234 19.109 -14.836 1 93.06 561 VAL B O 1
ATOM 11739 N N . LYS B 1 562 ? -19.469 17.094 -15.242 1 96.38 562 LYS B N 1
ATOM 11740 C CA . LYS B 1 562 ? -20.625 16.469 -14.594 1 96.38 562 LYS B CA 1
ATOM 11741 C C . LYS B 1 562 ? -20.25 15.906 -13.227 1 96.38 562 LYS B C 1
ATOM 11743 O O . LYS B 1 562 ? -21.047 15.195 -12.602 1 96.38 562 LYS B O 1
ATOM 11748 N N . LEU B 1 563 ? -19.078 16.219 -12.727 1 97.69 563 LEU B N 1
ATOM 11749 C CA . LEU B 1 563 ? -18.594 15.648 -11.477 1 97.69 563 LEU B CA 1
ATOM 11750 C C . LEU B 1 563 ? -19.469 16.094 -10.305 1 97.69 563 LEU B C 1
ATOM 11752 O O . LEU B 1 563 ? -19.75 17.281 -10.148 1 97.69 563 LEU B O 1
ATOM 11756 N N . LYS B 1 564 ? -19.891 15.172 -9.484 1 97.88 564 LYS B N 1
ATOM 11757 C CA . LYS B 1 564 ? -20.75 15.453 -8.336 1 97.88 564 LYS B CA 1
ATOM 11758 C C . LYS B 1 564 ? -20.031 15.148 -7.023 1 97.88 564 LYS B C 1
ATOM 11760 O O . LYS B 1 564 ? -20.234 15.844 -6.023 1 97.88 564 LYS B O 1
ATOM 11765 N N . PHE B 1 565 ? -19.234 14.141 -7.004 1 98.06 565 PHE B N 1
ATOM 11766 C CA . PHE B 1 565 ? -18.562 13.711 -5.785 1 98.06 565 PHE B CA 1
ATOM 11767 C C . PHE B 1 565 ? -17.047 13.656 -5.992 1 98.06 565 PHE B C 1
ATOM 11769 O O . PHE B 1 565 ? -16.562 12.891 -6.828 1 98.06 565 PHE B O 1
ATOM 11776 N N . LEU B 1 566 ? -16.328 14.453 -5.285 1 98.19 566 LEU B N 1
ATOM 11777 C CA . LEU B 1 566 ? -14.867 14.484 -5.367 1 98.19 566 LEU B CA 1
ATOM 11778 C C . LEU B 1 566 ? -14.242 14.156 -4.016 1 98.19 566 LEU B C 1
ATOM 11780 O O . LEU B 1 566 ? -14.516 14.836 -3.02 1 98.19 566 LEU B O 1
ATOM 11784 N N . TYR B 1 567 ? -13.516 13.133 -3.982 1 97.38 567 TYR B N 1
ATOM 11785 C CA . TYR B 1 567 ? -12.828 12.695 -2.771 1 97.38 567 TYR B CA 1
ATOM 11786 C C . TYR B 1 567 ? -11.312 12.742 -2.961 1 97.38 567 TYR B C 1
ATOM 11788 O O . TYR B 1 567 ? -10.766 12.008 -3.783 1 97.38 567 TYR B O 1
ATOM 11796 N N . ILE B 1 568 ? -10.641 13.586 -2.285 1 96.44 568 ILE B N 1
ATOM 11797 C CA . ILE B 1 568 ? -9.188 13.664 -2.27 1 96.44 568 ILE B CA 1
ATOM 11798 C C . ILE B 1 568 ? -8.672 13.492 -0.842 1 96.44 568 ILE B C 1
ATOM 11800 O O . ILE B 1 568 ? -9.102 14.203 0.07 1 96.44 568 ILE B O 1
ATOM 11804 N N . ALA B 1 569 ? -7.766 12.523 -0.65 1 88.88 569 ALA B N 1
ATOM 11805 C CA . ALA B 1 569 ? -7.332 12.266 0.72 1 88.88 569 ALA B CA 1
ATOM 11806 C C . ALA B 1 569 ? -5.867 11.844 0.758 1 88.88 569 ALA B C 1
ATOM 11808 O O . ALA B 1 569 ? -5.375 11.203 -0.177 1 88.88 569 ALA B O 1
ATOM 11809 N N . GLY B 1 570 ? -5.176 12.195 1.786 1 83 570 GLY B N 1
ATOM 11810 C CA . GLY B 1 570 ? -3.848 11.68 2.076 1 83 570 GLY B CA 1
ATOM 11811 C C . GLY B 1 570 ? -2.789 12.172 1.105 1 83 570 GLY B C 1
ATOM 11812 O O . GLY B 1 570 ? -1.935 11.398 0.666 1 83 570 GLY B O 1
ATOM 11813 N N . VAL B 1 571 ? -2.926 13.398 0.642 1 86.5 571 VAL B N 1
ATOM 11814 C CA . VAL B 1 571 ? -1.945 14.016 -0.242 1 86.5 571 VAL B CA 1
ATOM 11815 C C . VAL B 1 571 ? -1.652 15.438 0.227 1 86.5 571 VAL B C 1
ATOM 11817 O O . VAL B 1 571 ? -2.432 16.016 0.985 1 86.5 571 VAL B O 1
ATOM 11820 N N . ASN B 1 572 ? -0.548 15.969 -0.223 1 82.38 572 ASN B N 1
ATOM 11821 C CA . ASN B 1 572 ? -0.191 17.344 0.101 1 82.38 572 ASN B CA 1
ATOM 11822 C C . ASN B 1 572 ? -0.697 18.328 -0.958 1 82.38 572 ASN B C 1
ATOM 11824 O O . ASN B 1 572 ? -0.248 18.297 -2.105 1 82.38 572 ASN B O 1
ATOM 11828 N N . MET B 1 573 ? -1.595 19.172 -0.543 1 88.62 573 MET B N 1
ATOM 11829 C CA . MET B 1 573 ? -2.145 20.141 -1.484 1 88.62 573 MET B CA 1
ATOM 11830 C C . MET B 1 573 ? -1.821 21.562 -1.048 1 88.62 573 MET B C 1
ATOM 11832 O O . MET B 1 573 ? -2.486 22.516 -1.467 1 88.62 573 MET B O 1
ATOM 11836 N N . LYS B 1 574 ? -0.862 21.719 -0.323 1 78.12 574 LYS B N 1
ATOM 11837 C CA . LYS B 1 574 ? -0.488 23.016 0.204 1 78.12 574 LYS B CA 1
ATOM 11838 C C . LYS B 1 574 ? -0.171 24 -0.925 1 78.12 574 LYS B C 1
ATOM 11840 O O . LYS B 1 574 ? -0.51 25.188 -0.843 1 78.12 574 LYS B O 1
ATOM 11845 N N . THR B 1 575 ? 0.479 23.5 -1.987 1 78.19 575 THR B N 1
ATOM 11846 C CA . THR B 1 575 ? 0.928 24.375 -3.064 1 78.19 575 THR B CA 1
ATOM 11847 C C . THR B 1 575 ? -0.089 24.391 -4.203 1 78.19 575 THR B C 1
ATOM 11849 O O . THR B 1 575 ? 0.106 25.078 -5.203 1 78.19 575 THR B O 1
ATOM 11852 N N . THR B 1 576 ? -1.143 23.719 -3.998 1 89.75 576 THR B N 1
ATOM 11853 C CA . THR B 1 576 ? -2.158 23.656 -5.043 1 89.75 576 THR B CA 1
ATOM 11854 C C . THR B 1 576 ? -3.082 24.859 -4.973 1 89.75 576 THR B C 1
ATOM 11856 O O . THR B 1 576 ? -3.533 25.25 -3.893 1 89.75 576 THR B O 1
ATOM 11859 N N . ASN B 1 577 ? -3.262 25.5 -6.117 1 91.44 577 ASN B N 1
ATOM 11860 C CA . ASN B 1 577 ? -4.273 26.547 -6.195 1 91.44 577 ASN B CA 1
ATOM 11861 C C . ASN B 1 577 ? -5.684 25.969 -6.23 1 91.44 577 ASN B C 1
ATOM 11863 O O . ASN B 1 577 ? -6.211 25.656 -7.301 1 91.44 577 ASN B O 1
ATOM 11867 N N . LEU B 1 578 ? -6.258 25.891 -5.102 1 95.38 578 LEU B N 1
ATOM 11868 C CA . LEU B 1 578 ? -7.547 25.219 -4.965 1 95.38 578 LEU B CA 1
ATOM 11869 C C . LEU B 1 578 ? -8.633 25.969 -5.73 1 95.38 578 LEU B C 1
ATOM 11871 O O . LEU B 1 578 ? -9.484 25.344 -6.371 1 95.38 578 LEU B O 1
ATOM 11875 N N . SER B 1 579 ? -8.617 27.297 -5.672 1 94.75 579 SER B N 1
ATOM 11876 C CA . SER B 1 579 ? -9.633 28.094 -6.359 1 94.75 579 SER B CA 1
ATOM 11877 C C . SER B 1 579 ? -9.602 27.844 -7.863 1 94.75 579 SER B C 1
ATOM 11879 O O . SER B 1 579 ? -10.648 27.672 -8.492 1 94.75 579 SER B O 1
ATOM 11881 N N . ALA B 1 580 ? -8.43 27.797 -8.367 1 94.81 580 ALA B N 1
ATOM 11882 C CA . ALA B 1 580 ? -8.273 27.562 -9.805 1 94.81 580 ALA B CA 1
ATOM 11883 C C . ALA B 1 580 ? -8.656 26.125 -10.164 1 94.81 580 ALA B C 1
ATOM 11885 O O . ALA B 1 580 ? -9.32 25.891 -11.18 1 94.81 580 ALA B O 1
ATOM 11886 N N . ALA B 1 581 ? -8.266 25.234 -9.336 1 95.75 581 ALA B N 1
ATOM 11887 C CA . ALA B 1 581 ? -8.484 23.828 -9.609 1 95.75 581 ALA B CA 1
ATOM 11888 C C . ALA B 1 581 ? -9.969 23.469 -9.578 1 95.75 581 ALA B C 1
ATOM 11890 O O . ALA B 1 581 ? -10.445 22.672 -10.383 1 95.75 581 ALA B O 1
ATOM 11891 N N . PHE B 1 582 ? -10.766 24.078 -8.664 1 97.12 582 PHE B N 1
ATOM 11892 C CA . PHE B 1 582 ? -12.164 23.703 -8.477 1 97.12 582 PHE B CA 1
ATOM 11893 C C . PHE B 1 582 ? -13.086 24.641 -9.242 1 97.12 582 PHE B C 1
ATOM 11895 O O . PHE B 1 582 ? -14.305 24.438 -9.273 1 97.12 582 PHE B O 1
ATOM 11902 N N . PHE B 1 583 ? -12.578 25.562 -9.922 1 94.94 583 PHE B N 1
ATOM 11903 C CA . PHE B 1 583 ? -13.359 26.578 -10.625 1 94.94 583 PHE B CA 1
ATOM 11904 C C . PHE B 1 583 ? -14.289 25.938 -11.641 1 94.94 583 PHE B C 1
ATOM 11906 O O . PHE B 1 583 ? -15.445 26.344 -11.781 1 94.94 583 PHE B O 1
ATOM 11913 N N . PRO B 1 584 ? -13.836 24.891 -12.305 1 95.06 584 PRO B N 1
ATOM 11914 C CA . PRO B 1 584 ? -14.703 24.297 -13.328 1 95.06 584 PRO B CA 1
ATOM 11915 C C . PRO B 1 584 ? -15.805 23.422 -12.742 1 95.06 584 PRO B C 1
ATOM 11917 O O . PRO B 1 584 ? -16.719 23.016 -13.461 1 95.06 584 PRO B O 1
ATOM 11920 N N . LEU B 1 585 ? -15.789 23.141 -11.516 1 96.38 585 LEU B N 1
ATOM 11921 C CA . LEU B 1 585 ? -16.672 22.156 -10.914 1 96.38 585 LEU B CA 1
ATOM 11922 C C . LEU B 1 585 ? -17.953 22.797 -10.406 1 96.38 585 LEU B C 1
ATOM 11924 O O . LEU B 1 585 ? -18.25 22.766 -9.203 1 96.38 585 LEU B O 1
ATOM 11928 N N . LYS B 1 586 ? -18.797 23.188 -11.219 1 94.5 586 LYS B N 1
ATOM 11929 C CA . LYS B 1 586 ? -20.016 23.906 -10.883 1 94.5 586 LYS B CA 1
ATOM 11930 C C . LYS B 1 586 ? -21.094 22.953 -10.367 1 94.5 586 LYS B C 1
ATOM 11932 O O . LYS B 1 586 ? -21.969 23.359 -9.594 1 94.5 586 LYS B O 1
ATOM 11937 N N . ARG B 1 587 ? -21.016 21.719 -10.672 1 96.06 587 ARG B N 1
ATOM 11938 C CA . ARG B 1 587 ? -22.078 20.766 -10.344 1 96.06 587 ARG B CA 1
ATOM 11939 C C . ARG B 1 587 ? -21.688 19.906 -9.141 1 96.06 587 ARG B C 1
ATOM 11941 O O . ARG B 1 587 ? -22.391 18.969 -8.789 1 96.06 587 ARG B O 1
ATOM 11948 N N . LEU B 1 588 ? -20.609 20.219 -8.5 1 97.12 588 LEU B N 1
ATOM 11949 C CA . LEU B 1 588 ? -20.125 19.422 -7.371 1 97.12 588 LEU B CA 1
ATOM 11950 C C . LEU B 1 588 ? -21.094 19.484 -6.199 1 97.12 588 LEU B C 1
ATOM 11952 O O . LEU B 1 588 ? -21.562 20.562 -5.828 1 97.12 588 LEU B O 1
ATOM 11956 N N . LYS B 1 589 ? -21.422 18.359 -5.645 1 97.06 589 LYS B N 1
ATOM 11957 C CA . LYS B 1 589 ? -22.344 18.266 -4.512 1 97.06 589 LYS B CA 1
ATOM 11958 C C . LYS B 1 589 ? -21.578 17.969 -3.219 1 97.06 589 LYS B C 1
ATOM 11960 O O . LYS B 1 589 ? -21.938 18.469 -2.154 1 97.06 589 LYS B O 1
ATOM 11965 N N . ARG B 1 590 ? -20.609 17.156 -3.332 1 97.75 590 ARG B N 1
ATOM 11966 C CA . ARG B 1 590 ? -19.812 16.812 -2.166 1 97.75 590 ARG B CA 1
ATOM 11967 C C . ARG B 1 590 ? -18.328 16.938 -2.459 1 97.75 590 ARG B C 1
ATOM 11969 O O . ARG B 1 590 ? -17.828 16.422 -3.463 1 97.75 590 ARG B O 1
ATOM 11976 N N . LEU B 1 591 ? -17.641 17.656 -1.647 1 98.06 591 LEU B N 1
ATOM 11977 C CA . LEU B 1 591 ? -16.188 17.797 -1.713 1 98.06 591 LEU B CA 1
ATOM 11978 C C . LEU B 1 591 ? -15.539 17.328 -0.414 1 98.06 591 LEU B C 1
ATOM 11980 O O . LEU B 1 591 ? -15.82 17.875 0.654 1 98.06 591 LEU B O 1
ATOM 11984 N N . THR B 1 592 ? -14.766 16.297 -0.501 1 97.88 592 THR B N 1
ATOM 11985 C CA . THR B 1 592 ? -14.047 15.805 0.664 1 97.88 592 THR B CA 1
ATOM 11986 C C . THR B 1 592 ? -12.539 16.016 0.507 1 97.88 592 THR B C 1
ATOM 11988 O O . THR B 1 592 ? -11.93 15.508 -0.432 1 97.88 592 THR B O 1
ATOM 11991 N N . LEU B 1 593 ? -12.031 16.797 1.31 1 96.81 593 LEU B N 1
ATOM 11992 C CA . LEU B 1 593 ? -10.594 17 1.438 1 96.81 593 LEU B CA 1
ATOM 11993 C C . LEU B 1 593 ? -10.086 16.5 2.787 1 96.81 593 LEU B C 1
ATOM 11995 O O . LEU B 1 593 ? -10.023 17.25 3.756 1 96.81 593 LEU B O 1
ATOM 11999 N N . TYR B 1 594 ? -9.703 15.32 2.799 1 91.38 594 TYR B N 1
ATOM 12000 C CA . TYR B 1 594 ? -9.336 14.656 4.047 1 91.38 594 TYR B CA 1
ATOM 12001 C C . TYR B 1 594 ? -7.82 14.555 4.184 1 91.38 594 TYR B C 1
ATOM 12003 O O . TYR B 1 594 ? -7.156 13.938 3.342 1 91.38 594 TYR B O 1
ATOM 12011 N N . ARG B 1 595 ? -7.207 15.156 5.133 1 86.5 595 ARG B N 1
ATOM 12012 C CA . ARG B 1 595 ? -5.781 15.094 5.43 1 86.5 595 ARG B CA 1
ATOM 12013 C C . ARG B 1 595 ? -4.949 15.492 4.215 1 86.5 595 ARG B C 1
ATOM 12015 O O . ARG B 1 595 ? -4.082 14.734 3.777 1 86.5 595 ARG B O 1
ATOM 12022 N N . VAL B 1 596 ? -5.211 16.641 3.715 1 90.38 596 VAL B N 1
ATOM 12023 C CA . VAL B 1 596 ? -4.504 17.109 2.529 1 90.38 596 VAL B CA 1
ATOM 12024 C C . VAL B 1 596 ? -3.586 18.266 2.902 1 90.38 596 VAL B C 1
ATOM 12026 O O . VAL B 1 596 ? -3.156 19.031 2.035 1 90.38 596 VAL B O 1
ATOM 12029 N N . ASP B 1 597 ? -3.455 18.531 4.191 1 83.44 597 ASP B N 1
ATOM 12030 C CA . ASP B 1 597 ? -2.451 19.438 4.75 1 83.44 597 ASP B CA 1
ATOM 12031 C C . ASP B 1 597 ? -2.771 20.891 4.414 1 83.44 597 ASP B C 1
ATOM 12033 O O . ASP B 1 597 ? -1.893 21.641 3.99 1 83.44 597 ASP B O 1
ATOM 12037 N N . LEU B 1 598 ? -3.984 21.25 4.57 1 88.31 598 LEU B N 1
ATOM 12038 C CA . LEU B 1 598 ? -4.406 22.625 4.328 1 88.31 598 LEU B CA 1
ATOM 12039 C C . LEU B 1 598 ? -4.301 23.453 5.598 1 88.31 598 LEU B C 1
ATOM 12041 O O . LEU B 1 598 ? -4.672 23 6.68 1 88.31 598 LEU B O 1
ATOM 12045 N N . ASP B 1 599 ? -3.777 24.672 5.41 1 81.06 599 ASP B N 1
ATOM 12046 C CA . ASP B 1 599 ? -3.699 25.594 6.535 1 81.06 599 ASP B CA 1
ATOM 12047 C C . ASP B 1 599 ? -4.855 26.594 6.508 1 81.06 599 ASP B C 1
ATOM 12049 O O . ASP B 1 599 ? -5.254 27.109 7.551 1 81.06 599 ASP B O 1
ATOM 12053 N N . LYS B 1 600 ? -5.266 26.875 5.305 1 85.5 600 LYS B N 1
ATOM 12054 C CA . LYS B 1 600 ? -6.375 27.812 5.105 1 85.5 600 LYS B CA 1
ATOM 12055 C C . LYS B 1 600 ? -7.195 27.438 3.877 1 85.5 600 LYS B C 1
ATOM 12057 O O . LYS B 1 600 ? -6.684 26.797 2.951 1 85.5 600 LYS B O 1
ATOM 12062 N N . LEU B 1 601 ? -8.43 27.797 3.965 1 92.5 601 LEU B N 1
ATOM 12063 C CA . LEU B 1 601 ? -9.297 27.656 2.799 1 92.5 601 LEU B CA 1
ATOM 12064 C C . LEU B 1 601 ? -9.516 29 2.119 1 92.5 601 LEU B C 1
ATOM 12066 O O . LEU B 1 601 ? -9.805 30 2.785 1 92.5 601 LEU B O 1
ATOM 12070 N N . PRO B 1 602 ? -9.305 29.016 0.858 1 91.88 602 PRO B N 1
ATOM 12071 C CA . PRO B 1 602 ? -9.531 30.281 0.17 1 91.88 602 PRO B CA 1
ATOM 12072 C C . PRO B 1 602 ? -10.992 30.719 0.193 1 91.88 602 PRO B C 1
ATOM 12074 O O . PRO B 1 602 ? -11.891 29.875 0.227 1 91.88 602 PRO B O 1
ATOM 12077 N N . ALA B 1 603 ? -11.219 32.031 0.127 1 90.44 603 ALA B N 1
ATOM 12078 C CA . ALA B 1 603 ? -12.562 32.594 0.126 1 90.44 603 ALA B CA 1
ATOM 12079 C C . ALA B 1 603 ? -13.352 32.125 -1.098 1 90.44 603 ALA B C 1
ATOM 12081 O O . ALA B 1 603 ? -14.555 31.875 -1.006 1 90.44 603 ALA B O 1
ATOM 12082 N N . ASN B 1 604 ? -12.586 32 -2.176 1 91.81 604 ASN B N 1
ATOM 12083 C CA . ASN B 1 604 ? -13.195 31.531 -3.41 1 91.81 604 ASN B CA 1
ATOM 12084 C C . ASN B 1 604 ? -12.836 30.062 -3.676 1 91.81 604 ASN B C 1
ATOM 12086 O O . ASN B 1 604 ? -12.344 29.734 -4.758 1 91.81 604 ASN B O 1
ATOM 12090 N N . LEU B 1 605 ? -13.195 29.266 -2.727 1 94.56 605 LEU B N 1
ATOM 12091 C CA . LEU B 1 605 ? -12.898 27.828 -2.854 1 94.56 605 LEU B CA 1
ATOM 12092 C C . LEU B 1 605 ? -13.633 27.234 -4.047 1 94.56 605 LEU B C 1
ATOM 12094 O O . LEU B 1 605 ? -13.07 26.422 -4.781 1 94.56 605 LEU B O 1
ATOM 12098 N N . MET B 1 606 ? -14.922 27.656 -4.242 1 95.81 606 MET B N 1
ATOM 12099 C CA . MET B 1 606 ? -15.773 27.188 -5.328 1 95.81 606 MET B CA 1
ATOM 12100 C C . MET B 1 606 ? -16.172 28.328 -6.25 1 95.81 606 MET B C 1
ATOM 12102 O O . MET B 1 606 ? -16.141 29.5 -5.852 1 95.81 606 MET B O 1
ATOM 12106 N N . PRO B 1 607 ? -16.484 27.953 -7.457 1 93.44 607 PRO B N 1
ATOM 12107 C CA . PRO B 1 607 ? -16.938 29.016 -8.359 1 93.44 607 PRO B CA 1
ATOM 12108 C C . PRO B 1 607 ? -18.281 29.609 -7.945 1 93.44 607 PRO B C 1
ATOM 12110 O O . PRO B 1 607 ? -19.016 29.016 -7.148 1 93.44 607 PRO B O 1
ATOM 12113 N N . PRO B 1 608 ? -18.484 30.797 -8.656 1 89.56 608 PRO B N 1
ATOM 12114 C CA . PRO B 1 608 ? -19.797 31.391 -8.375 1 89.56 608 PRO B CA 1
ATOM 12115 C C . PRO B 1 608 ? -20.953 30.516 -8.867 1 89.56 608 PRO B C 1
ATOM 12117 O O . PRO B 1 608 ? -20.812 29.797 -9.859 1 89.56 608 PRO B O 1
ATOM 12120 N N . ASP B 1 609 ? -21.922 30.219 -8.281 1 90.12 609 ASP B N 1
ATOM 12121 C CA . ASP B 1 609 ? -23.109 29.438 -8.609 1 90.12 609 ASP B CA 1
ATOM 12122 C C . ASP B 1 609 ? -22.875 27.953 -8.336 1 90.12 609 ASP B C 1
ATOM 12124 O O . ASP B 1 609 ? -23.438 27.094 -9.023 1 90.12 609 ASP B O 1
ATOM 12128 N N . ASN B 1 610 ? -21.906 27.672 -7.559 1 93.75 610 ASN B N 1
ATOM 12129 C CA . ASN B 1 610 ? -21.625 26.281 -7.195 1 93.75 610 ASN B CA 1
ATOM 12130 C C . ASN B 1 610 ? -22.844 25.641 -6.539 1 93.75 610 ASN B C 1
ATOM 12132 O O . ASN B 1 610 ? -23.75 26.328 -6.074 1 93.75 610 ASN B O 1
ATOM 12136 N N . THR B 1 611 ? -22.906 24.328 -6.535 1 95.62 611 THR B N 1
ATOM 12137 C CA . THR B 1 611 ? -24.016 23.578 -5.957 1 95.62 611 THR B CA 1
ATOM 12138 C C . THR B 1 611 ? -23.547 22.703 -4.809 1 95.62 611 THR B C 1
ATOM 12140 O O . THR B 1 611 ? -24.156 21.672 -4.512 1 95.62 611 THR B O 1
ATOM 12143 N N . LEU B 1 612 ? -22.484 23.062 -4.184 1 96.75 612 LEU B N 1
ATOM 12144 C CA . LEU B 1 612 ? -21.875 22.25 -3.133 1 96.75 612 LEU B CA 1
ATOM 12145 C C . LEU B 1 612 ? -22.797 22.141 -1.928 1 96.75 612 LEU B C 1
ATOM 12147 O O . LEU B 1 612 ? -23.266 23.156 -1.401 1 96.75 612 LEU B O 1
ATOM 12151 N N . GLU B 1 613 ? -23.078 20.953 -1.513 1 96.62 613 GLU B N 1
ATOM 12152 C CA . GLU B 1 613 ? -23.984 20.703 -0.391 1 96.62 613 GLU B CA 1
ATOM 12153 C C . GLU B 1 613 ? -23.219 20.188 0.822 1 96.62 613 GLU B C 1
ATOM 12155 O O . GLU B 1 613 ? -23.594 20.453 1.964 1 96.62 613 GLU B O 1
ATOM 12160 N N . ILE B 1 614 ? -22.219 19.453 0.573 1 97.19 614 ILE B N 1
ATOM 12161 C CA . ILE B 1 614 ? -21.453 18.859 1.66 1 97.19 614 ILE B CA 1
ATOM 12162 C C . ILE B 1 614 ? -19.969 19.203 1.486 1 97.19 614 ILE B C 1
ATOM 12164 O O . ILE B 1 614 ? -19.391 18.953 0.428 1 97.19 614 ILE B O 1
ATOM 12168 N N . LEU B 1 615 ? -19.375 19.766 2.451 1 97.38 615 LEU B N 1
ATOM 12169 C CA . LEU B 1 615 ? -17.953 20.047 2.479 1 97.38 615 LEU B CA 1
ATOM 12170 C C . LEU B 1 615 ? -17.281 19.375 3.674 1 97.38 615 LEU B C 1
ATOM 12172 O O . LEU B 1 615 ? -17.609 19.688 4.824 1 97.38 615 LEU B O 1
ATOM 12176 N N . LYS B 1 616 ? -16.422 18.484 3.439 1 97.06 616 LYS B N 1
ATOM 12177 C CA . LYS B 1 616 ? -15.68 17.781 4.488 1 97.06 616 LYS B CA 1
ATOM 12178 C C . LYS B 1 616 ? -14.195 18.109 4.434 1 97.06 616 LYS B C 1
ATOM 12180 O O . LYS B 1 616 ? -13.516 17.797 3.453 1 97.06 616 LYS B O 1
ATOM 12185 N N . VAL B 1 617 ? -13.68 18.719 5.348 1 96.38 617 VAL B N 1
ATOM 12186 C CA . VAL B 1 617 ? -12.273 19.109 5.422 1 96.38 617 VAL B CA 1
ATOM 12187 C C . VAL B 1 617 ? -11.672 18.609 6.73 1 96.38 617 VAL B C 1
ATOM 12189 O O . VAL B 1 617 ? -10.984 19.344 7.434 1 96.38 617 VAL B O 1
ATOM 12192 N N . GLN B 1 618 ? -11.891 17.359 6.973 1 90.81 618 GLN B N 1
ATOM 12193 C CA . GLN B 1 618 ? -11.445 16.75 8.219 1 90.81 618 GLN B CA 1
ATOM 12194 C C . GLN B 1 618 ? -9.938 16.531 8.227 1 90.81 618 GLN B C 1
ATOM 12196 O O . GLN B 1 618 ? -9.344 16.25 7.184 1 90.81 618 GLN B O 1
ATOM 12201 N N . SER B 1 619 ? -9.352 16.672 9.398 1 85.31 619 SER B N 1
ATOM 12202 C CA . SER B 1 619 ? -7.969 16.297 9.656 1 85.31 619 SER B CA 1
ATOM 12203 C C . SER B 1 619 ? -7 17.109 8.805 1 85.31 619 SER B C 1
ATOM 12205 O O . SER B 1 619 ? -6.129 16.531 8.141 1 85.31 619 SER B O 1
ATOM 12207 N N . ASN B 1 620 ? -7.262 18.359 8.727 1 90.44 620 ASN B N 1
ATOM 12208 C CA . ASN B 1 620 ? -6.316 19.312 8.156 1 90.44 620 ASN B CA 1
ATOM 12209 C C . ASN B 1 620 ? -5.723 20.219 9.227 1 90.44 620 ASN B C 1
ATOM 12211 O O . ASN B 1 620 ? -5.59 19.812 10.383 1 90.44 620 ASN B O 1
ATOM 12215 N N . HIS B 1 621 ? -5.23 21.438 8.812 1 85.06 621 HIS B N 1
ATOM 12216 C CA . HIS B 1 621 ? -4.59 22.328 9.773 1 85.06 621 HIS B CA 1
ATOM 12217 C C . HIS B 1 621 ? -5.23 23.703 9.75 1 85.06 621 HIS B C 1
ATOM 12219 O O . HIS B 1 621 ? -4.527 24.719 9.695 1 85.06 621 HIS B O 1
ATOM 12225 N N . LEU B 1 622 ? -6.477 23.656 9.789 1 89.56 622 LEU B N 1
ATOM 12226 C CA . L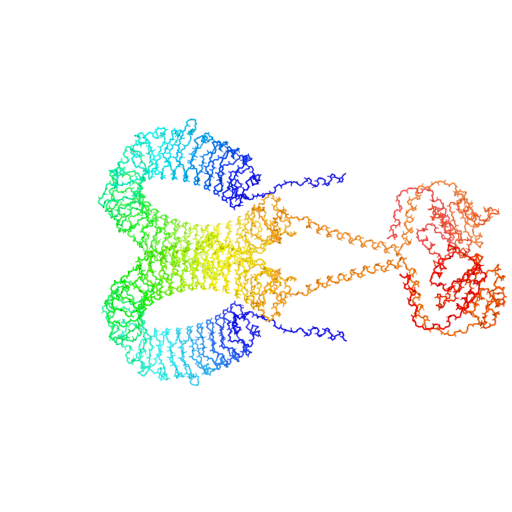EU B 1 622 ? -7.219 24.906 9.812 1 89.56 622 LEU B CA 1
ATOM 12227 C C . LEU B 1 622 ? -7.25 25.5 11.219 1 89.56 622 LEU B C 1
ATOM 12229 O O . LEU B 1 622 ? -7.711 24.844 12.156 1 89.56 622 LEU B O 1
ATOM 12233 N N . HIS B 1 623 ? -6.77 26.672 11.344 1 84.81 623 HIS B N 1
ATOM 12234 C CA . HIS B 1 623 ? -6.801 27.344 12.633 1 84.81 623 HIS B CA 1
ATOM 12235 C C . HIS B 1 623 ? -8.008 28.281 12.742 1 84.81 623 HIS B C 1
ATOM 12237 O O . HIS B 1 623 ? -8.492 28.547 13.836 1 84.81 623 HIS B O 1
ATOM 12243 N N . THR B 1 624 ? -8.328 28.766 11.586 1 88.81 624 THR B N 1
ATOM 12244 C CA . THR B 1 624 ? -9.477 29.656 11.516 1 88.81 624 THR B CA 1
ATOM 12245 C C . THR B 1 624 ? -10.352 29.328 10.312 1 88.81 624 THR B C 1
ATOM 12247 O O . THR B 1 624 ? -9.891 28.703 9.352 1 88.81 624 THR B O 1
ATOM 12250 N N . VAL B 1 625 ? -11.609 29.656 10.469 1 92.19 625 VAL B N 1
ATOM 12251 C CA . VAL B 1 625 ? -12.547 29.516 9.359 1 92.19 625 VAL B CA 1
ATOM 12252 C C . VAL B 1 625 ? -12.984 30.891 8.867 1 92.19 625 VAL B C 1
ATOM 12254 O O . VAL B 1 625 ? -13.5 31.688 9.641 1 92.19 625 VAL B O 1
ATOM 12257 N N . ASP B 1 626 ? -12.773 31.109 7.621 1 90.12 626 ASP B N 1
ATOM 12258 C CA . ASP B 1 626 ? -13.07 32.406 7.035 1 90.12 626 ASP B CA 1
ATOM 12259 C C . ASP B 1 626 ? -14.555 32.531 6.691 1 90.12 626 ASP B C 1
ATOM 12261 O O . ASP B 1 626 ? -15.125 31.641 6.059 1 90.12 626 ASP B O 1
ATOM 12265 N N . LYS B 1 627 ? -15.148 33.594 7.074 1 91.38 627 LYS B N 1
ATOM 12266 C CA . LYS B 1 627 ? -16.562 33.844 6.82 1 91.38 627 LYS B CA 1
ATOM 12267 C C . LYS B 1 627 ? -16.844 33.969 5.324 1 91.38 627 LYS B C 1
ATOM 12269 O O . LYS B 1 627 ? -17.844 33.469 4.824 1 91.38 627 LYS B O 1
ATOM 12274 N N . SER B 1 628 ? -15.945 34.656 4.648 1 91.38 628 SER B N 1
ATOM 12275 C CA . SER B 1 628 ? -16.109 34.875 3.215 1 91.38 628 SER B CA 1
ATOM 12276 C C . SER B 1 628 ? -16.156 33.562 2.451 1 91.38 628 SER B C 1
ATOM 12278 O O . SER B 1 628 ? -16.859 33.438 1.449 1 91.38 628 SER B O 1
ATOM 12280 N N . MET B 1 629 ? -15.477 32.625 2.961 1 92.44 629 MET B N 1
ATOM 12281 C CA . MET B 1 629 ? -15.438 31.328 2.324 1 92.44 629 MET B CA 1
ATOM 12282 C C . MET B 1 629 ? -16.781 30.625 2.445 1 92.44 629 MET B C 1
ATOM 12284 O O . MET B 1 629 ? -17.297 30.062 1.467 1 92.44 629 MET B O 1
ATOM 12288 N N . LEU B 1 630 ? -17.391 30.672 3.572 1 93.81 630 LEU B N 1
ATOM 12289 C CA . LEU B 1 630 ? -18.672 30.016 3.801 1 93.81 630 LEU B CA 1
ATOM 12290 C C . LEU B 1 630 ? -19.812 30.781 3.125 1 93.81 630 LEU B C 1
ATOM 12292 O O . LEU B 1 630 ? -20.797 30.172 2.691 1 93.81 630 LEU B O 1
ATOM 12296 N N . ASP B 1 631 ? -19.625 32.125 3.035 1 92.19 631 ASP B N 1
ATOM 12297 C CA . ASP B 1 631 ? -20.641 32.938 2.354 1 92.19 631 ASP B CA 1
ATOM 12298 C C . ASP B 1 631 ? -20.703 32.594 0.868 1 92.19 631 ASP B C 1
ATOM 12300 O O . ASP B 1 631 ? -21.75 32.75 0.236 1 92.19 631 ASP B O 1
ATOM 12304 N N . ALA B 1 632 ? -19.625 32.156 0.43 1 93.44 632 ALA B N 1
ATOM 12305 C CA . ALA B 1 632 ? -19.547 31.812 -0.989 1 93.44 632 ALA B CA 1
ATOM 12306 C C . ALA B 1 632 ? -20.172 30.453 -1.271 1 93.44 632 ALA B C 1
ATOM 12308 O O . ALA B 1 632 ? -20.219 30.016 -2.422 1 93.44 632 ALA B O 1
ATOM 12309 N N . LEU B 1 633 ? -20.734 29.812 -0.267 1 95.56 633 LEU B N 1
ATOM 12310 C CA . LEU B 1 633 ? -21.359 28.5 -0.398 1 95.56 633 LEU B CA 1
ATOM 12311 C C . LEU B 1 633 ? -22.812 28.547 0.065 1 95.56 633 LEU B C 1
ATOM 12313 O O . LEU B 1 633 ? -23.156 27.938 1.078 1 95.56 633 LEU B O 1
ATOM 12317 N N . PRO B 1 634 ? -23.672 29.062 -0.693 1 91.81 634 PRO B N 1
ATOM 12318 C CA . PRO B 1 634 ? -25.047 29.312 -0.251 1 91.81 634 PRO B CA 1
ATOM 12319 C C . PRO B 1 634 ? -25.844 28.016 -0.107 1 91.81 634 PRO B C 1
ATOM 12321 O O . PRO B 1 634 ? -26.812 27.969 0.657 1 91.81 634 PRO B O 1
ATOM 12324 N N . ARG B 1 635 ? -25.5 26.969 -0.732 1 94.81 635 ARG B N 1
ATOM 12325 C CA . ARG B 1 635 ? -26.297 25.734 -0.71 1 94.81 635 ARG B CA 1
ATOM 12326 C C . ARG B 1 635 ? -25.703 24.719 0.257 1 94.81 635 ARG B C 1
ATOM 12328 O O . ARG B 1 635 ? -26.141 23.578 0.311 1 94.81 635 ARG B O 1
ATOM 12335 N N . LEU B 1 636 ? -24.734 25.062 0.993 1 95.12 636 LEU B N 1
ATOM 12336 C CA . LEU B 1 636 ? -24.047 24.156 1.906 1 95.12 636 LEU B CA 1
ATOM 12337 C C . LEU B 1 636 ? -25 23.672 2.994 1 95.12 636 LEU B C 1
ATOM 12339 O O . LEU B 1 636 ? -25.672 24.469 3.643 1 95.12 636 LEU B O 1
ATOM 12343 N N . ARG B 1 637 ? -25.016 22.375 3.195 1 93.88 637 ARG B N 1
ATOM 12344 C CA . ARG B 1 637 ? -25.906 21.781 4.184 1 93.88 637 ARG B CA 1
ATOM 12345 C C . ARG B 1 637 ? -25.125 21.141 5.316 1 93.88 637 ARG B C 1
ATOM 12347 O O . ARG B 1 637 ? -25.578 21.125 6.465 1 93.88 637 ARG B O 1
ATOM 12354 N N . THR B 1 638 ? -24.016 20.562 4.953 1 94.25 638 THR B N 1
ATOM 12355 C CA . THR B 1 638 ? -23.188 19.891 5.965 1 94.25 638 THR B CA 1
ATOM 12356 C C . THR B 1 638 ? -21.734 20.328 5.852 1 94.25 638 THR B C 1
ATOM 12358 O O . THR B 1 638 ? -21.172 20.344 4.758 1 94.25 638 THR B O 1
ATOM 12361 N N . LEU B 1 639 ? -21.219 20.703 6.953 1 95.5 639 LEU B N 1
ATOM 12362 C CA . LEU B 1 639 ? -19.812 21.062 7.055 1 95.5 639 LEU B CA 1
ATOM 12363 C C . LEU B 1 639 ? -19.109 20.203 8.102 1 95.5 639 LEU B C 1
ATOM 12365 O O . LEU B 1 639 ? -19.562 20.109 9.242 1 95.5 639 LEU B O 1
ATOM 12369 N N . VAL B 1 640 ? -18.109 19.547 7.711 1 94.81 640 VAL B N 1
ATOM 12370 C CA . VAL B 1 640 ? -17.344 18.719 8.641 1 94.81 640 VAL B CA 1
ATOM 12371 C C . VAL B 1 640 ? -15.938 19.297 8.805 1 94.81 640 VAL B C 1
ATOM 12373 O O . VAL B 1 640 ? -15.156 19.344 7.852 1 94.81 640 VAL B O 1
ATOM 12376 N N . VAL B 1 641 ? -15.578 19.734 9.938 1 94 641 VAL B N 1
ATOM 12377 C CA . VAL B 1 641 ? -14.281 20.344 10.195 1 94 641 VAL B CA 1
ATOM 12378 C C . VAL B 1 641 ? -13.609 19.656 11.383 1 94 641 VAL B C 1
ATOM 12380 O O . VAL B 1 641 ? -12.711 20.234 12.016 1 94 641 VAL B O 1
ATOM 12383 N N . SER B 1 642 ? -13.961 18.453 11.641 1 87.5 642 SER B N 1
ATOM 12384 C CA . SER B 1 642 ? -13.43 17.734 12.797 1 87.5 642 SER B CA 1
ATOM 12385 C C . SER B 1 642 ? -11.938 17.453 12.633 1 87.5 642 SER B C 1
ATOM 12387 O O . SER B 1 642 ? -11.43 17.375 11.516 1 87.5 642 SER B O 1
ATOM 12389 N N . ASP B 1 643 ? -11.219 17.359 13.695 1 83.06 643 ASP B N 1
ATOM 12390 C CA . ASP B 1 643 ? -9.812 16.984 13.734 1 83.06 643 ASP B CA 1
ATOM 12391 C C . ASP B 1 643 ? -8.93 18.062 13.117 1 83.06 643 ASP B C 1
ATOM 12393 O O . ASP B 1 643 ? -8.07 17.766 12.289 1 83.06 643 ASP B O 1
ATOM 12397 N N . ASN B 1 644 ? -9.359 19.328 13.156 1 88.81 644 ASN B N 1
ATOM 12398 C CA . ASN B 1 644 ? -8.555 20.516 12.836 1 88.81 644 ASN B CA 1
ATOM 12399 C C . ASN B 1 644 ? -8.18 21.297 14.086 1 88.81 644 ASN B C 1
ATOM 12401 O O . ASN B 1 644 ? -8.938 21.328 15.055 1 88.81 644 ASN B O 1
ATOM 12405 N N . PRO B 1 645 ? -7.012 21.922 14.109 1 82.62 645 PRO B N 1
ATOM 12406 C CA . PRO B 1 645 ? -6.613 22.719 15.273 1 82.62 645 PRO B CA 1
ATOM 12407 C C . PRO B 1 645 ? -7.23 24.109 15.281 1 82.62 645 PRO B C 1
ATOM 12409 O O . PRO B 1 645 ? -6.508 25.109 15.227 1 82.62 645 PRO B O 1
ATOM 12412 N N . LEU B 1 646 ? -8.508 24.141 15.469 1 88.69 646 LEU B N 1
ATOM 12413 C CA . LEU B 1 646 ? -9.219 25.422 15.5 1 88.69 646 LEU B CA 1
ATOM 12414 C C . LEU B 1 646 ? -8.852 26.219 16.75 1 88.69 646 LEU B C 1
ATOM 12416 O O . LEU B 1 646 ? -8.641 25.641 17.828 1 88.69 646 LEU B O 1
ATOM 12420 N N . THR B 1 647 ? -8.766 27.516 16.547 1 82.88 647 THR B N 1
ATOM 12421 C CA . THR B 1 647 ? -8.422 28.375 17.672 1 82.88 647 THR B CA 1
ATOM 12422 C C . THR B 1 647 ? -9.672 29.031 18.266 1 82.88 647 THR B C 1
ATOM 12424 O O . THR B 1 647 ? -10.633 29.281 17.547 1 82.88 647 THR B O 1
ATOM 12427 N N . CYS B 1 648 ? -9.633 29.141 19.594 1 84 648 CYS B N 1
ATOM 12428 C CA . CYS B 1 648 ? -10.688 29.906 20.266 1 84 648 CYS B CA 1
ATOM 12429 C C . CYS B 1 648 ? -10.273 31.359 20.469 1 84 648 CYS B C 1
ATOM 12431 O O . CYS B 1 648 ? -10.023 31.781 21.594 1 84 648 CYS B O 1
ATOM 12433 N N . THR B 1 649 ? -10.102 32.031 19.344 1 81.25 649 THR B N 1
ATOM 12434 C CA . THR B 1 649 ? -9.766 33.469 19.297 1 81.25 649 THR B CA 1
ATOM 12435 C C . THR B 1 649 ? -10.906 34.281 18.656 1 81.25 649 THR B C 1
ATOM 12437 O O . THR B 1 649 ? -11.898 33.688 18.219 1 81.25 649 THR B O 1
ATOM 12440 N N . CYS B 1 650 ? -10.703 35.562 18.734 1 80.06 650 CYS B N 1
ATOM 12441 C CA . CYS B 1 650 ? -11.758 36.438 18.219 1 80.06 650 CYS B CA 1
ATOM 12442 C C . CYS B 1 650 ? -11.969 36.219 16.719 1 80.06 650 CYS B C 1
ATOM 12444 O O . CYS B 1 650 ? -13.055 36.469 16.203 1 80.06 650 CYS B O 1
ATOM 12446 N N . GLU B 1 651 ? -11.031 35.688 16.094 1 83.62 651 GLU B N 1
ATOM 12447 C CA . GLU B 1 651 ? -11.141 35.438 14.656 1 83.62 651 GLU B CA 1
ATOM 12448 C C . GLU B 1 651 ? -12.156 34.312 14.375 1 83.62 651 GLU B C 1
ATOM 12450 O O . GLU B 1 651 ? -12.773 34.281 13.312 1 83.62 651 GLU B O 1
ATOM 12455 N N . ASN B 1 652 ? -12.336 33.438 15.367 1 90.44 652 ASN B N 1
ATOM 12456 C CA . ASN B 1 652 ? -13.258 32.344 15.195 1 90.44 652 ASN B CA 1
ATOM 12457 C C . ASN B 1 652 ? -14.57 32.562 15.938 1 90.44 652 ASN B C 1
ATOM 12459 O O . ASN B 1 652 ? -15.422 31.672 16 1 90.44 652 ASN B O 1
ATOM 12463 N N . ALA B 1 653 ? -14.695 33.719 16.516 1 86.81 653 ALA B N 1
ATOM 12464 C CA . ALA B 1 653 ? -15.914 34.031 17.266 1 86.81 653 ALA B CA 1
ATOM 12465 C C . ALA B 1 653 ? -17.141 33.969 16.359 1 86.81 653 ALA B C 1
ATOM 12467 O O . ALA B 1 653 ? -18.188 33.469 16.766 1 86.81 653 ALA B O 1
ATOM 12468 N N . TRP B 1 654 ? -16.938 34.438 15.141 1 89.5 654 TRP B N 1
ATOM 12469 C CA . TRP B 1 654 ? -18.047 34.406 14.195 1 89.5 654 TRP B CA 1
ATOM 12470 C C . TRP B 1 654 ? -18.453 32.969 13.875 1 89.5 654 TRP B C 1
ATOM 12472 O O . TRP B 1 654 ? -19.641 32.688 13.75 1 89.5 654 TRP B O 1
ATOM 12482 N N . PHE B 1 655 ? -17.516 32.188 13.68 1 93.25 655 PHE B N 1
ATOM 12483 C CA . PHE B 1 655 ? -17.75 30.781 13.297 1 93.25 655 PHE B CA 1
ATOM 12484 C C . PHE B 1 655 ? -18.5 30.047 14.398 1 93.25 655 PHE B C 1
ATOM 12486 O O . PHE B 1 655 ? -19.375 29.234 14.117 1 93.25 655 PHE B O 1
ATOM 12493 N N . LYS B 1 656 ? -18 30.203 15.602 1 89.31 656 LYS B N 1
ATOM 12494 C CA . LYS B 1 656 ? -18.703 29.609 16.734 1 89.31 656 LYS B CA 1
ATOM 12495 C C . LYS B 1 656 ? -20.188 29.969 16.703 1 89.31 656 LYS B C 1
ATOM 12497 O O . LYS B 1 656 ? -21.047 29.094 16.75 1 89.31 656 LYS B O 1
ATOM 12502 N N . SER B 1 657 ? -20.484 31.312 16.578 1 87 657 SER B N 1
ATOM 12503 C CA . SER B 1 657 ? -21.859 31.781 16.547 1 87 657 SER B CA 1
ATOM 12504 C C . SER B 1 657 ? -22.594 31.281 15.32 1 87 657 SER B C 1
ATOM 12506 O O . SER B 1 657 ? -23.766 30.891 15.406 1 87 657 SER B O 1
ATOM 12508 N N . TRP B 1 658 ? -21.891 31.312 14.297 1 91.12 658 TRP B N 1
ATOM 12509 C CA . TRP B 1 658 ? -22.484 30.844 13.047 1 91.12 658 TRP B CA 1
ATOM 12510 C C . TRP B 1 658 ? -22.812 29.359 13.117 1 91.12 658 TRP B C 1
ATOM 12512 O O . TRP B 1 658 ? -23.875 28.938 12.633 1 91.12 658 TRP B O 1
ATOM 12522 N N . SER B 1 659 ? -22.016 28.562 13.641 1 90.69 659 SER B N 1
ATOM 12523 C CA . SER B 1 659 ? -22.188 27.109 13.727 1 90.69 659 SER B CA 1
ATOM 12524 C C . SER B 1 659 ? -23.359 26.75 14.633 1 90.69 659 SER B C 1
ATOM 12526 O O . SER B 1 659 ? -24.062 25.766 14.383 1 90.69 659 SER B O 1
ATOM 12528 N N . ILE B 1 660 ? -23.516 27.5 15.609 1 86.5 660 ILE B N 1
ATOM 12529 C CA . ILE B 1 660 ? -24.562 27.203 16.578 1 86.5 660 ILE B CA 1
ATOM 12530 C C . ILE B 1 660 ? -25.906 27.703 16.062 1 86.5 660 ILE B C 1
ATOM 12532 O O . ILE B 1 660 ? -26.938 27.047 16.234 1 86.5 660 ILE B O 1
ATOM 12536 N N . HIS B 1 661 ? -25.922 28.844 15.305 1 85.19 661 HIS B N 1
ATOM 12537 C CA . HIS B 1 661 ? -27.188 29.5 15.031 1 85.19 661 HIS B CA 1
ATOM 12538 C C . HIS B 1 661 ? -27.594 29.359 13.57 1 85.19 661 HIS B C 1
ATOM 12540 O O . HIS B 1 661 ? -28.734 29.625 13.203 1 85.19 661 HIS B O 1
ATOM 12546 N N . ASN B 1 662 ? -26.734 28.922 12.797 1 87.94 662 ASN B N 1
ATOM 12547 C CA . ASN B 1 662 ? -27.094 28.781 11.391 1 87.94 662 ASN B CA 1
ATOM 12548 C C . ASN B 1 662 ? -28.109 27.672 11.18 1 87.94 662 ASN B C 1
ATOM 12550 O O . ASN B 1 662 ? -27.875 26.516 11.547 1 87.94 662 ASN B O 1
ATOM 12554 N N . PRO B 1 663 ? -29.234 27.922 10.641 1 85.31 663 PRO B N 1
ATOM 12555 C CA . PRO B 1 663 ? -30.281 26.922 10.484 1 85.31 663 PRO B CA 1
ATOM 12556 C C . PRO B 1 663 ? -30.125 26.094 9.219 1 85.31 663 PRO B C 1
ATOM 12558 O O . PRO B 1 663 ? -30.766 25.047 9.07 1 85.31 663 PRO B O 1
ATOM 12561 N N . ASN B 1 664 ? -29.312 26.453 8.375 1 87 664 ASN B N 1
ATOM 12562 C CA . ASN B 1 664 ? -29.25 25.797 7.082 1 87 664 ASN B CA 1
ATOM 12563 C C . ASN B 1 664 ? -28.094 24.797 7.023 1 87 664 ASN B C 1
ATOM 12565 O O . ASN B 1 664 ? -28.219 23.734 6.398 1 87 664 ASN B O 1
ATOM 12569 N N . THR B 1 665 ? -26.984 25.156 7.637 1 92.25 665 THR B N 1
ATOM 12570 C CA . THR B 1 665 ? -25.797 24.328 7.543 1 92.25 665 THR B CA 1
ATOM 12571 C C . THR B 1 665 ? -25.5 23.656 8.883 1 92.25 665 THR B C 1
ATOM 12573 O O . THR B 1 665 ? -25.406 24.328 9.914 1 92.25 665 THR B O 1
ATOM 12576 N N . GLN B 1 666 ? -25.375 22.375 8.844 1 91.5 666 GLN B N 1
ATOM 12577 C CA . GLN B 1 666 ? -25 21.625 10.039 1 91.5 666 GLN B CA 1
ATOM 12578 C C . GLN B 1 666 ? -23.484 21.406 10.109 1 91.5 666 GLN B C 1
ATOM 12580 O O . GLN B 1 666 ? -22.875 20.953 9.141 1 91.5 666 GLN B O 1
ATOM 12585 N N . VAL B 1 667 ? -22.938 21.766 11.203 1 92.44 667 VAL B N 1
ATOM 12586 C CA . VAL B 1 667 ? -21.547 21.406 11.469 1 92.44 667 VAL B CA 1
ATOM 12587 C C . VAL B 1 667 ? -21.5 20.078 12.219 1 92.44 667 VAL B C 1
ATOM 12589 O O . VAL B 1 667 ? -21.938 19.984 13.367 1 92.44 667 VAL B O 1
ATOM 12592 N N . SER B 1 668 ? -21.031 19.141 11.531 1 90.31 668 SER B N 1
ATOM 12593 C CA . SER B 1 668 ? -21.031 17.797 12.086 1 90.31 668 SER B CA 1
ATOM 12594 C C . SER B 1 668 ? -20.203 17.734 13.367 1 90.31 668 SER B C 1
ATOM 12596 O O . SER B 1 668 ? -19.094 18.266 13.43 1 90.31 668 SER B O 1
ATOM 12598 N N . TYR B 1 669 ? -20.844 17.219 14.438 1 87.38 669 TYR B N 1
ATOM 12599 C CA . TYR B 1 669 ? -20.219 16.984 15.734 1 87.38 669 TYR B CA 1
ATOM 12600 C C . TYR B 1 669 ? -19.641 18.281 16.297 1 87.38 669 TYR B C 1
ATOM 12602 O O . TYR B 1 669 ? -18.5 18.312 16.75 1 87.38 669 TYR B O 1
ATOM 12610 N N . LEU B 1 670 ? -20.344 19.25 16.188 1 88.69 670 LEU B N 1
ATOM 12611 C CA . LEU B 1 670 ? -19.953 20.594 16.641 1 88.69 670 LEU B CA 1
ATOM 12612 C C . LEU B 1 670 ? -19.531 20.562 18.109 1 88.69 670 LEU B C 1
ATOM 12614 O O . LEU B 1 670 ? -18.516 21.172 18.469 1 88.69 670 LEU B O 1
ATOM 12618 N N . TYR B 1 671 ? -20.203 19.797 18.906 1 84.38 671 TYR B N 1
ATOM 12619 C CA . TYR B 1 671 ? -20 19.828 20.344 1 84.38 671 TYR B CA 1
ATOM 12620 C C . TYR B 1 671 ? -18.781 18.984 20.75 1 84.38 671 TYR B C 1
ATOM 12622 O O . TYR B 1 671 ? -18.359 19.016 21.906 1 84.38 671 TYR B O 1
ATOM 12630 N N . ASN B 1 672 ? -18.266 18.312 19.797 1 82.62 672 ASN B N 1
ATOM 12631 C CA . ASN B 1 672 ? -17.062 17.531 20.047 1 82.62 672 ASN B CA 1
ATOM 12632 C C . ASN B 1 672 ? -15.812 18.281 19.562 1 82.62 672 ASN B C 1
ATOM 12634 O O . ASN B 1 672 ? -14.688 17.812 19.766 1 82.62 672 ASN B O 1
ATOM 12638 N N . LEU B 1 673 ? -15.984 19.469 19 1 88 673 LEU B N 1
ATOM 12639 C CA . LEU B 1 673 ? -14.859 20.219 18.469 1 88 673 LEU B CA 1
ATOM 12640 C C . LEU B 1 673 ? -14.078 20.891 19.594 1 88 673 LEU B C 1
ATOM 12642 O O . LEU B 1 673 ? -14.656 21.547 20.453 1 88 673 LEU B O 1
ATOM 12646 N N . HIS B 1 674 ? -12.734 20.672 19.609 1 83.12 674 HIS B N 1
ATOM 12647 C CA . HIS B 1 674 ? -11.852 21.25 20.609 1 83.12 674 HIS B CA 1
ATOM 12648 C C . HIS B 1 674 ? -11 22.375 20.016 1 83.12 674 HIS B C 1
ATOM 12650 O O . HIS B 1 674 ? -10.719 22.359 18.812 1 83.12 674 HIS B O 1
ATOM 12656 N N . CYS B 1 675 ? -10.688 23.312 20.844 1 79.5 675 CYS B N 1
ATOM 12657 C CA . CYS B 1 675 ? -9.805 24.391 20.422 1 79.5 675 CYS B CA 1
ATOM 12658 C C . CYS B 1 675 ? -8.352 24.062 20.734 1 79.5 675 CYS B C 1
ATOM 12660 O O . CYS B 1 675 ? -8.055 23.344 21.688 1 79.5 675 CYS B O 1
ATOM 12662 N N . ASP B 1 676 ? -7.391 24.219 19.828 1 69.69 676 ASP B N 1
ATOM 12663 C CA . ASP B 1 676 ? -5.977 23.875 19.938 1 69.69 676 ASP B CA 1
ATOM 12664 C C . ASP B 1 676 ? -5.27 24.781 20.938 1 69.69 676 ASP B C 1
ATOM 12666 O O . ASP B 1 676 ? -4.289 24.375 21.562 1 69.69 676 ASP B O 1
ATOM 12670 N N . ASN B 1 677 ? -5.484 26.234 21.188 1 51.78 677 ASN B N 1
ATOM 12671 C CA . ASN B 1 677 ? -4.648 27.141 21.969 1 51.78 677 ASN B CA 1
ATOM 12672 C C . ASN B 1 677 ? -4.582 26.703 23.422 1 51.78 677 ASN B C 1
ATOM 12674 O O . ASN B 1 677 ? -3.689 27.141 24.172 1 51.78 677 ASN B O 1
ATOM 12678 N N . ASP B 1 678 ? -5.723 26.312 24.156 1 50.31 678 ASP B N 1
ATOM 12679 C CA . ASP B 1 678 ? -5.723 26.312 25.625 1 50.31 678 ASP B CA 1
ATOM 12680 C C . ASP B 1 678 ? -5.504 24.891 26.156 1 50.31 678 ASP B C 1
ATOM 12682 O O . ASP B 1 678 ? -5.941 23.922 25.547 1 50.31 678 ASP B O 1
ATOM 12686 N N . ARG B 1 679 ? -4.289 24.562 26.969 1 49.62 679 ARG B N 1
ATOM 12687 C CA . ARG B 1 679 ? -3.98 23.359 27.719 1 49.62 679 ARG B CA 1
ATOM 12688 C C . ARG B 1 679 ? -5.254 22.609 28.109 1 49.62 679 ARG B C 1
ATOM 12690 O O . ARG B 1 679 ? -5.254 21.375 28.219 1 49.62 679 ARG B O 1
ATOM 12697 N N . LYS B 1 680 ? -6.035 23.344 28.812 1 52.66 680 LYS B N 1
ATOM 12698 C CA . LYS B 1 680 ? -7.352 22.844 29.203 1 52.66 680 LYS B CA 1
ATOM 12699 C C . LYS B 1 680 ? -8.359 23.016 28.078 1 52.66 680 LYS B C 1
ATOM 12701 O O . LYS B 1 680 ? -8.93 24.094 27.906 1 52.66 680 LYS B O 1
ATOM 12706 N N . SER B 1 681 ? -8.164 22.469 26.938 1 56.94 681 SER B N 1
ATOM 12707 C CA . SER B 1 681 ? -8.742 22.641 25.609 1 56.94 681 SER B CA 1
ATOM 12708 C C . SER B 1 681 ? -10.258 22.719 25.672 1 56.94 681 SER B C 1
ATOM 12710 O O . SER B 1 681 ? -10.93 21.719 25.922 1 56.94 681 SER B O 1
ATOM 12712 N N . PRO B 1 682 ? -10.812 23.969 25.891 1 65.56 682 PRO B N 1
ATOM 12713 C CA . PRO B 1 682 ? -12.266 24.094 25.891 1 65.56 682 PRO B CA 1
ATOM 12714 C C . PRO B 1 682 ? -12.891 23.719 24.547 1 65.56 682 PRO B C 1
ATOM 12716 O O . PRO B 1 682 ? -12.195 23.703 23.516 1 65.56 682 PRO B O 1
ATOM 12719 N N . TYR B 1 683 ? -13.977 23.172 24.625 1 83.75 683 TYR B N 1
ATOM 12720 C CA . TYR B 1 683 ? -14.797 22.969 23.438 1 83.75 683 TYR B CA 1
ATOM 12721 C C . TYR B 1 683 ? -15.086 24.297 22.734 1 83.75 683 TYR B C 1
ATOM 12723 O O . TYR B 1 683 ? -15.211 25.328 23.391 1 83.75 683 TYR B O 1
ATOM 12731 N N . LEU B 1 684 ? -15.102 24.328 21.5 1 86.94 684 LEU B N 1
ATOM 12732 C CA . LEU B 1 684 ? -15.344 25.5 20.672 1 86.94 684 LEU B CA 1
ATOM 12733 C C . LEU B 1 684 ? -16.641 26.203 21.078 1 86.94 684 LEU B C 1
ATOM 12735 O O . LEU B 1 684 ? -16.703 27.422 21.109 1 86.94 684 LEU B O 1
ATOM 12739 N N . TRP B 1 685 ? -17.641 25.438 21.406 1 83.31 685 TRP B N 1
ATOM 12740 C CA . TRP B 1 685 ? -18.953 26.016 21.719 1 83.31 685 TRP B CA 1
ATOM 12741 C C . TRP B 1 685 ? -18.922 26.703 23.094 1 83.31 685 TRP B C 1
ATOM 12743 O O . TRP B 1 685 ? -19.781 27.547 23.375 1 83.31 685 TRP B O 1
ATOM 12753 N N . GLN B 1 686 ? -17.922 26.391 23.938 1 81.69 686 GLN B N 1
ATOM 12754 C CA . GLN B 1 686 ? -17.812 26.969 25.266 1 81.69 686 GLN B CA 1
ATOM 12755 C C . GLN B 1 686 ? -16.938 28.219 25.266 1 81.69 686 GLN B C 1
ATOM 12757 O O . GLN B 1 686 ? -16.766 28.859 26.297 1 81.69 686 GLN B O 1
ATOM 12762 N N . PHE B 1 687 ? -16.422 28.578 24.188 1 82.06 687 PHE B N 1
ATOM 12763 C CA . PHE B 1 687 ? -15.562 29.734 24.031 1 82.06 687 PHE B CA 1
ATOM 12764 C C . PHE B 1 687 ? -16.328 31.016 24.328 1 82.06 687 PHE B C 1
ATOM 12766 O O . PHE B 1 687 ? -17.391 31.266 23.734 1 82.06 687 PHE B O 1
ATOM 12773 N N . ASP B 1 688 ? -15.859 31.703 25.422 1 77.5 688 ASP B N 1
ATOM 12774 C CA . ASP B 1 688 ? -16.484 32.969 25.781 1 77.5 688 ASP B CA 1
ATOM 12775 C C . ASP B 1 688 ? -16 34.094 24.859 1 77.5 688 ASP B C 1
ATOM 12777 O O . ASP B 1 688 ? -14.883 34.594 25 1 77.5 688 ASP B O 1
ATOM 12781 N N . ASP B 1 689 ? -16.75 34.406 23.922 1 75.81 689 ASP B N 1
ATOM 12782 C CA . ASP B 1 689 ? -16.359 35.406 22.922 1 75.81 689 ASP B CA 1
ATOM 12783 C C . ASP B 1 689 ? -16.828 36.812 23.328 1 75.81 689 ASP B C 1
ATOM 12785 O O . ASP B 1 689 ? -16.844 37.719 22.516 1 75.81 689 ASP B O 1
ATOM 12789 N N . THR B 1 690 ? -17.266 37 24.578 1 72.88 690 THR B N 1
ATOM 12790 C CA . THR B 1 690 ? -17.703 38.312 25.031 1 72.88 690 THR B CA 1
ATOM 12791 C C . THR B 1 690 ? -16.547 39.312 25 1 72.88 690 THR B C 1
ATOM 12793 O O . THR B 1 690 ? -16.75 40.5 24.719 1 72.88 690 THR B O 1
ATOM 12796 N N . ALA B 1 691 ? -15.367 38.75 25.25 1 66.81 691 ALA B N 1
ATOM 12797 C CA . ALA B 1 691 ? -14.18 39.594 25.281 1 66.81 691 ALA B CA 1
ATOM 12798 C C . ALA B 1 691 ? -13.867 40.156 23.891 1 66.81 691 ALA B C 1
ATOM 12800 O O . ALA B 1 691 ? -13.328 41.25 23.75 1 66.81 691 ALA B O 1
ATOM 12801 N N . CYS B 1 692 ? -14.289 39.344 22.953 1 73.75 692 CYS B N 1
ATOM 12802 C CA . CYS B 1 692 ? -14.016 39.781 21.594 1 73.75 692 CYS B CA 1
ATOM 12803 C C . CYS B 1 692 ? -14.906 40.938 21.188 1 73.75 692 CYS B C 1
ATOM 12805 O O . CYS B 1 692 ? -14.484 41.812 20.438 1 73.75 692 CYS B O 1
ATOM 12807 N N . SER B 1 693 ? -16.062 41 21.641 1 62.12 693 SER B N 1
ATOM 12808 C CA . SER B 1 693 ? -16.984 42.125 21.359 1 62.12 693 SER B CA 1
ATOM 12809 C C . SER B 1 693 ? -16.531 43.375 22.078 1 62.12 693 SER B C 1
ATOM 12811 O O . SER B 1 693 ? -16.719 44.5 21.562 1 62.12 693 SER B O 1
ATOM 12813 N N . TYR B 1 694 ? -15.781 43.156 23.141 1 58.59 694 TYR B N 1
ATOM 12814 C CA . TYR B 1 694 ? -15.328 44.312 23.906 1 58.59 694 TYR B CA 1
ATOM 12815 C C . TYR B 1 694 ? -14.164 45 23.203 1 58.59 694 TYR B C 1
ATOM 12817 O O . TYR B 1 694 ? -14.008 46.219 23.328 1 58.59 694 TYR B O 1
ATOM 12825 N N . GLU B 1 695 ? -13.484 44.281 22.469 1 58.25 695 GLU B N 1
ATOM 12826 C CA . GLU B 1 695 ? -12.375 44.938 21.781 1 58.25 695 GLU B CA 1
ATOM 12827 C C . GLU B 1 695 ? -12.875 46 20.797 1 58.25 695 GLU B C 1
ATOM 12829 O O . GLU B 1 695 ? -12.305 47.062 20.688 1 58.25 695 GLU B O 1
ATOM 12834 N N . ASN B 1 696 ? -13.852 45.625 20.141 1 58.09 696 ASN B N 1
ATOM 12835 C CA . ASN B 1 696 ? -14.43 46.625 19.234 1 58.09 696 ASN B CA 1
ATOM 12836 C C . ASN B 1 696 ? -15.07 47.781 20.016 1 58.09 696 ASN B C 1
ATOM 12838 O O . ASN B 1 696 ? -14.93 48.938 19.625 1 58.09 696 ASN B O 1
ATOM 12842 N N . ILE B 1 697 ? -15.703 47.375 21.109 1 61.53 697 ILE B N 1
ATOM 12843 C CA . ILE B 1 697 ? -16.328 48.406 21.938 1 61.53 697 ILE B CA 1
ATOM 12844 C C . ILE B 1 697 ? -15.258 49.25 22.609 1 61.53 697 ILE B C 1
ATOM 12846 O O . ILE B 1 697 ? -15.367 50.5 22.656 1 61.53 697 ILE B O 1
ATOM 12850 N N . SER B 1 698 ? -14.305 48.531 22.969 1 60.75 698 SER B N 1
ATOM 12851 C CA . SER B 1 698 ? -13.219 49.25 23.625 1 60.75 698 SER B CA 1
ATOM 12852 C C . SER B 1 698 ? -12.516 50.188 22.641 1 60.75 698 SER B C 1
ATOM 12854 O O . SER B 1 698 ? -12.18 51.312 22.984 1 60.75 698 SER B O 1
ATOM 12856 N N . PHE B 1 699 ? -12.406 49.719 21.5 1 65.19 699 PHE B N 1
ATOM 12857 C CA . PHE B 1 699 ? -11.789 50.562 20.5 1 65.19 699 PHE B CA 1
ATOM 12858 C C . PHE B 1 699 ? -12.68 51.781 20.172 1 65.19 699 PHE B C 1
ATOM 12860 O O . PHE B 1 699 ? -12.195 52.906 20.078 1 65.19 699 PHE B O 1
ATOM 12867 N N . ASN B 1 700 ? -13.891 51.531 20.109 1 63.78 700 ASN B N 1
ATOM 12868 C CA . ASN B 1 700 ? -14.828 52.625 19.859 1 63.78 700 ASN B CA 1
ATOM 12869 C C . ASN B 1 700 ? -14.898 53.594 21.047 1 63.78 700 ASN B C 1
ATOM 12871 O O . ASN B 1 700 ? -14.977 54.812 20.859 1 63.78 700 ASN B O 1
ATOM 12875 N N . LEU B 1 701 ? -14.828 53.031 22.203 1 66.5 701 LEU B N 1
ATOM 12876 C CA . LEU B 1 701 ? -14.805 53.875 23.375 1 66.5 701 LEU B CA 1
ATOM 12877 C C . LEU B 1 701 ? -13.5 54.656 23.453 1 66.5 701 LEU B C 1
ATOM 12879 O O . LEU B 1 701 ? -13.5 55.844 23.828 1 66.5 701 LEU B O 1
ATOM 12883 N N . PHE B 1 702 ? -12.508 54 23.031 1 65 702 PHE B N 1
ATOM 12884 C CA . PHE B 1 702 ? -11.227 54.719 23 1 65 702 PHE B CA 1
ATOM 12885 C C . PHE B 1 702 ? -11.266 55.875 22.016 1 65 702 PHE B C 1
ATOM 12887 O O . PHE B 1 702 ? -10.82 56.969 22.344 1 65 702 PHE B O 1
ATOM 12894 N N . ILE B 1 703 ? -11.828 55.656 20.953 1 71.19 703 ILE B N 1
ATOM 12895 C CA . ILE B 1 703 ? -11.938 56.75 19.969 1 71.19 703 ILE B CA 1
ATOM 12896 C C . ILE B 1 703 ? -12.852 57.844 20.5 1 71.19 703 ILE B C 1
ATOM 12898 O O . ILE B 1 703 ? -12.531 59.031 20.391 1 71.19 703 ILE B O 1
ATOM 12902 N N . THR B 1 704 ? -13.945 57.531 21.156 1 74.69 704 THR B N 1
ATOM 12903 C CA . THR B 1 704 ? -14.906 58.5 21.656 1 74.69 704 THR B CA 1
ATOM 12904 C C . THR B 1 704 ? -14.305 59.312 22.797 1 74.69 704 THR B C 1
ATOM 12906 O O . THR B 1 704 ? -14.438 60.531 22.828 1 74.69 704 THR B O 1
ATOM 12909 N N . PHE B 1 705 ? -13.562 58.625 23.594 1 71.38 705 PHE B N 1
ATOM 12910 C CA . PHE B 1 705 ? -12.992 59.344 24.734 1 71.38 705 PHE B CA 1
ATOM 12911 C C . PHE B 1 705 ? -11.797 60.156 24.297 1 71.38 705 PHE B C 1
ATOM 12913 O O . PHE B 1 705 ? -11.562 61.25 24.812 1 71.38 705 PHE B O 1
ATOM 12920 N N . SER B 1 706 ? -11.125 59.781 23.297 1 74.75 706 SER B N 1
ATOM 12921 C CA . SER B 1 706 ? -10.016 60.562 22.766 1 74.75 706 SER B CA 1
ATOM 12922 C C . SER B 1 706 ? -10.508 61.844 22.078 1 74.75 706 SER B C 1
ATOM 12924 O O . SER B 1 706 ? -9.922 62.906 22.25 1 74.75 706 SER B O 1
ATOM 12926 N N . VAL B 1 707 ? -11.586 61.719 21.484 1 78.62 707 VAL B N 1
ATOM 12927 C CA . VAL B 1 707 ? -12.172 62.875 20.844 1 78.62 707 VAL B CA 1
ATOM 12928 C C . VAL B 1 707 ? -12.719 63.844 21.906 1 78.62 707 VAL B C 1
ATOM 12930 O O . VAL B 1 707 ? -12.539 65.062 21.797 1 78.62 707 VAL B O 1
ATOM 12933 N N . MET B 1 708 ? -13.289 63.344 22.984 1 78.81 708 MET B N 1
ATOM 12934 C CA . MET B 1 708 ? -13.82 64.125 24.062 1 78.81 708 MET B CA 1
ATOM 12935 C C . MET B 1 708 ? -12.695 64.875 24.812 1 78.81 708 MET B C 1
ATOM 12937 O O . MET B 1 708 ? -12.836 66 25.188 1 78.81 708 MET B O 1
ATOM 12941 N N . ASP B 1 709 ? -11.664 64.188 24.906 1 71.62 709 ASP B N 1
ATOM 12942 C CA . ASP B 1 709 ? -10.508 64.812 25.578 1 71.62 709 ASP B CA 1
ATOM 12943 C C . ASP B 1 709 ? -9.906 65.938 24.734 1 71.62 709 ASP B C 1
ATOM 12945 O O . ASP B 1 709 ? -9.539 66.938 25.266 1 71.62 709 ASP B O 1
ATOM 12949 N N . VAL B 1 710 ? -9.797 65.75 23.516 1 77.38 710 VAL B N 1
ATOM 12950 C CA . VAL B 1 710 ? -9.289 66.812 22.641 1 77.38 710 VAL B CA 1
ATOM 12951 C C . VAL B 1 710 ? -10.227 68 22.656 1 77.38 710 VAL B C 1
ATOM 12953 O O . VAL B 1 710 ? -9.781 69.125 22.719 1 77.38 710 VAL B O 1
ATOM 12956 N N . LEU B 1 711 ? -11.492 67.75 22.688 1 78.5 711 LEU B N 1
ATOM 12957 C CA . LEU B 1 711 ? -12.492 68.812 22.766 1 78.5 711 LEU B CA 1
ATOM 12958 C C . LEU B 1 711 ? -12.406 69.562 24.094 1 78.5 711 LEU B C 1
ATOM 12960 O O . LEU B 1 711 ? -12.523 70.75 24.141 1 78.5 711 LEU B O 1
ATOM 12964 N N . PHE B 1 712 ? -12.156 68.875 25.125 1 78.44 712 PHE B N 1
ATOM 12965 C CA . PHE B 1 712 ? -12.023 69.438 26.453 1 78.44 712 PHE B CA 1
ATOM 12966 C C . PHE B 1 712 ? -10.789 70.312 26.531 1 78.44 712 PHE B C 1
ATOM 12968 O O . PHE B 1 712 ? -10.852 71.438 27.062 1 78.44 712 PHE B O 1
ATOM 12975 N N . VAL B 1 713 ? -9.711 69.875 25.953 1 70.31 713 VAL B N 1
ATOM 12976 C CA . VAL B 1 713 ? -8.484 70.688 25.938 1 70.31 713 VAL B CA 1
ATOM 12977 C C . VAL B 1 713 ? -8.703 71.938 25.094 1 70.31 713 VAL B C 1
ATOM 12979 O O . VAL B 1 713 ? -8.25 73 25.469 1 70.31 713 VAL B O 1
ATOM 12982 N N . CYS B 1 714 ? -9.406 71.812 24.109 1 78 714 CYS B N 1
ATOM 12983 C CA . CYS B 1 714 ? -9.695 72.938 23.266 1 78 714 CYS B CA 1
ATOM 12984 C C . CYS B 1 714 ? -10.57 73.938 23.984 1 78 714 CYS B C 1
ATOM 12986 O O . CYS B 1 714 ? -10.336 75.188 23.906 1 78 714 CYS B O 1
ATOM 12988 N N . VAL B 1 715 ? -11.539 73.5 24.812 1 76.94 715 VAL B N 1
ATOM 12989 C CA . VAL B 1 715 ? -12.414 74.375 25.578 1 76.94 715 VAL B CA 1
ATOM 12990 C C . VAL B 1 715 ? -11.625 75.062 26.703 1 76.94 715 VAL B C 1
ATOM 12992 O O . VAL B 1 715 ? -11.781 76.25 26.953 1 76.94 715 VAL B O 1
ATOM 12995 N N . CYS B 1 716 ? -10.758 74.312 27.25 1 69.56 716 CYS B N 1
ATOM 12996 C CA . CYS B 1 716 ? -9.93 74.875 28.312 1 69.56 716 CYS B CA 1
ATOM 12997 C C . CYS B 1 716 ? -8.953 75.938 27.766 1 69.56 716 CYS B C 1
ATOM 12999 O O . CYS B 1 716 ? -8.742 76.938 28.375 1 69.56 716 CYS B O 1
ATOM 13001 N N . LEU B 1 717 ? -8.406 75.625 26.625 1 70.75 717 LEU B N 1
ATOM 13002 C CA . LEU B 1 717 ? -7.504 76.562 25.984 1 70.75 717 LEU B CA 1
ATOM 13003 C C . LEU B 1 717 ? -8.25 77.812 25.531 1 70.75 717 LEU B C 1
ATOM 13005 O O . LEU B 1 717 ? -7.75 78.938 25.672 1 70.75 717 LEU B O 1
ATOM 13009 N N . ALA B 1 718 ? -9.422 77.625 25.094 1 73.56 718 ALA B N 1
ATOM 13010 C CA . ALA B 1 718 ? -10.258 78.75 24.719 1 73.56 718 ALA B CA 1
ATOM 13011 C C . ALA B 1 718 ? -10.664 79.562 25.953 1 73.56 718 ALA B C 1
ATOM 13013 O O . ALA B 1 718 ? -10.68 80.75 25.906 1 73.56 718 ALA B O 1
ATOM 13014 N N . TRP B 1 719 ? -10.875 78.875 27 1 67 719 TRP B N 1
ATOM 13015 C CA . TRP B 1 719 ? -11.219 79.562 28.266 1 67 719 TRP B CA 1
ATOM 13016 C C . TRP B 1 719 ? -10.023 80.312 28.828 1 67 719 TRP B C 1
ATOM 13018 O O . TRP B 1 719 ? -10.172 81.438 29.344 1 67 719 TRP B O 1
ATOM 13028 N N . HIS B 1 720 ? -8.891 79.688 28.609 1 61.22 720 HIS B N 1
ATOM 13029 C CA . HIS B 1 720 ? -7.684 80.375 29.125 1 61.22 720 HIS B CA 1
ATOM 13030 C C . HIS B 1 720 ? -7.297 81.562 28.266 1 61.22 720 HIS B C 1
ATOM 13032 O O . HIS B 1 720 ? -6.875 82.562 28.797 1 61.22 720 HIS B O 1
ATOM 13038 N N . THR B 1 721 ? -7.379 81.375 27.016 1 62.69 721 THR B N 1
ATOM 13039 C CA . THR B 1 721 ? -6.957 82.5 26.141 1 62.69 721 THR B CA 1
ATOM 13040 C C . THR B 1 721 ? -8.031 83.562 26.078 1 62.69 721 THR B C 1
ATOM 13042 O O . THR B 1 721 ? -7.727 84.75 26.016 1 62.69 721 THR B O 1
ATOM 13045 N N . GLN B 1 722 ? -9.289 83.125 26.031 1 58.31 722 GLN B N 1
ATOM 13046 C CA . GLN B 1 722 ? -10.367 84.062 25.859 1 58.31 722 GLN B CA 1
ATOM 13047 C C . GLN B 1 722 ? -11.32 84.062 27.047 1 58.31 722 GLN B C 1
ATOM 13049 O O . GLN B 1 722 ? -12.484 84.438 26.922 1 58.31 722 GLN B O 1
ATOM 13054 N N . GLY B 1 723 ? -10.742 83.562 28.125 1 55.38 723 GLY B N 1
ATOM 13055 C CA . GLY B 1 723 ? -11.484 83.312 29.359 1 55.38 723 GLY B CA 1
ATOM 13056 C C . GLY B 1 723 ? -12.32 84.5 29.781 1 55.38 723 GLY B C 1
ATOM 13057 O O . GLY B 1 723 ? -13.531 84.375 29.969 1 55.38 723 GLY B O 1
ATOM 13058 N N . PRO B 1 724 ? -11.555 85.625 29.984 1 56.44 724 PRO B N 1
ATOM 13059 C CA . PRO B 1 724 ? -12.359 86.75 30.438 1 56.44 724 PRO B CA 1
ATOM 13060 C C . PRO B 1 724 ? -13.461 87.188 29.453 1 56.44 724 PRO B C 1
ATOM 13062 O O . PRO B 1 724 ? -14.57 87.5 29.859 1 56.44 724 PRO B O 1
ATOM 13065 N N . ALA B 1 725 ? -13.141 87 28.234 1 56.81 725 ALA B N 1
ATOM 13066 C CA . ALA B 1 725 ? -14.133 87.375 27.203 1 56.81 725 ALA B CA 1
ATOM 13067 C C . ALA B 1 725 ? -15.289 86.375 27.234 1 56.81 725 ALA B C 1
ATOM 13069 O O . ALA B 1 725 ? -16.453 86.75 27.125 1 56.81 725 ALA B O 1
ATOM 13070 N N . LEU B 1 726 ? -14.922 85 27.453 1 63.06 726 LEU B N 1
ATOM 13071 C CA . LEU B 1 726 ? -15.953 84 27.484 1 63.06 726 LEU B CA 1
ATOM 13072 C C . LEU B 1 726 ? -16.766 84.062 28.781 1 63.06 726 LEU B C 1
ATOM 13074 O O . LEU B 1 726 ? -17.984 83.875 28.766 1 63.06 726 LEU B O 1
ATOM 13078 N N . ARG B 1 727 ? -16.203 84.438 29.828 1 58.88 727 ARG B N 1
ATOM 13079 C CA . ARG B 1 727 ? -16.922 84.688 31.062 1 58.88 727 ARG B CA 1
ATOM 13080 C C . ARG B 1 727 ? -17.859 85.875 30.906 1 58.88 727 ARG B C 1
ATOM 13082 O O . ARG B 1 727 ? -19 85.875 31.391 1 58.88 727 ARG B O 1
ATOM 13089 N N . TYR B 1 728 ? -17.281 86.938 30.312 1 56.41 728 TYR B N 1
ATOM 13090 C CA . TYR B 1 728 ? -18.109 88.125 30.016 1 56.41 728 TYR B CA 1
ATOM 13091 C C . TYR B 1 728 ? -19.297 87.75 29.125 1 56.41 728 TYR B C 1
ATOM 13093 O O . TYR B 1 728 ? -20.422 88.188 29.391 1 56.41 728 TYR B O 1
ATOM 13101 N N . LEU B 1 729 ? -18.969 86.812 28.219 1 59.72 729 LEU B N 1
ATOM 13102 C CA . LEU B 1 729 ? -20.031 86.375 27.312 1 59.72 729 LEU B CA 1
ATOM 13103 C C . LEU B 1 729 ? -21.047 85.5 28.016 1 59.72 729 LEU B C 1
ATOM 13105 O O . LEU B 1 729 ? -22.25 85.625 27.812 1 59.72 729 LEU B O 1
ATOM 13109 N N . LEU B 1 730 ? -20.547 84.688 28.875 1 62.28 730 LEU B N 1
ATOM 13110 C CA . LEU B 1 730 ? -21.422 83.812 29.672 1 62.28 730 LEU B CA 1
ATOM 13111 C C . LEU B 1 730 ? -22.234 84.625 30.656 1 62.28 730 LEU B C 1
ATOM 13113 O O . LEU B 1 730 ? -23.422 84.375 30.891 1 62.28 730 LEU B O 1
ATOM 13117 N N . LEU B 1 731 ? -21.656 85.688 31.203 1 55.97 731 LEU B N 1
ATOM 13118 C CA . LEU B 1 731 ? -22.359 86.625 32.094 1 55.97 731 LEU B CA 1
ATOM 13119 C C . LEU B 1 731 ? -23.406 87.438 31.328 1 55.97 731 LEU B C 1
ATOM 13121 O O . LEU B 1 731 ? -24.516 87.625 31.828 1 55.97 731 LEU B O 1
ATOM 13125 N N . ILE B 1 732 ? -23.062 87.812 30.172 1 55.84 732 ILE B N 1
ATOM 13126 C CA . ILE B 1 732 ? -24.016 88.562 29.328 1 55.84 732 ILE B CA 1
ATOM 13127 C C . ILE B 1 732 ? -25.172 87.625 28.953 1 55.84 732 ILE B C 1
ATOM 13129 O O . ILE B 1 732 ? -26.344 88.062 29 1 55.84 732 ILE B O 1
ATOM 13133 N N . LEU B 1 733 ? -24.766 86.312 28.719 1 59.75 733 LEU B N 1
ATOM 13134 C CA . LEU B 1 733 ? -25.797 85.375 28.344 1 59.75 733 LEU B CA 1
ATOM 13135 C C . LEU B 1 733 ? -26.688 85 29.531 1 59.75 733 LEU B C 1
ATOM 13137 O O . LEU B 1 733 ? -27.906 84.875 29.391 1 59.75 733 LEU B O 1
ATOM 13141 N N . LYS B 1 734 ? -26.156 84.875 30.641 1 55.28 734 LYS B N 1
ATOM 13142 C CA . LYS B 1 734 ? -26.922 84.625 31.859 1 55.28 734 LYS B CA 1
ATOM 13143 C C . LYS B 1 734 ? -27.766 85.812 32.219 1 55.28 734 LYS B C 1
ATOM 13145 O O . LYS B 1 734 ? -28.922 85.688 32.625 1 55.28 734 LYS B O 1
ATOM 13150 N N . ALA B 1 735 ? -27.203 87 32.062 1 53.19 735 ALA B N 1
ATOM 13151 C CA . ALA B 1 735 ? -27.922 88.25 32.312 1 53.19 735 ALA B CA 1
ATOM 13152 C C . ALA B 1 735 ? -29.078 88.438 31.328 1 53.19 735 ALA B C 1
ATOM 13154 O O . ALA B 1 735 ? -30.172 88.875 31.703 1 53.19 735 ALA B O 1
ATOM 13155 N N . LYS B 1 736 ? -28.797 88.062 30.188 1 54.09 736 LYS B N 1
ATOM 13156 C CA . LYS B 1 736 ? -29.859 88.188 29.188 1 54.09 736 LYS B CA 1
ATOM 13157 C C . LYS B 1 736 ? -30.969 87.125 29.453 1 54.09 736 LYS B C 1
ATOM 13159 O O . LYS B 1 736 ? -32.156 87.438 29.266 1 54.09 736 LYS B O 1
ATOM 13164 N N . LEU B 1 737 ? -30.469 86 29.922 1 54.5 737 LEU B N 1
ATOM 13165 C CA . LEU B 1 737 ? -31.453 85 30.234 1 54.5 737 LEU B CA 1
ATOM 13166 C C . LEU B 1 737 ? -32.219 85.312 31.5 1 54.5 737 LEU B C 1
ATOM 13168 O O . LEU B 1 737 ? -33.406 85.062 31.594 1 54.5 737 LEU B O 1
ATOM 13172 N N . ARG B 1 7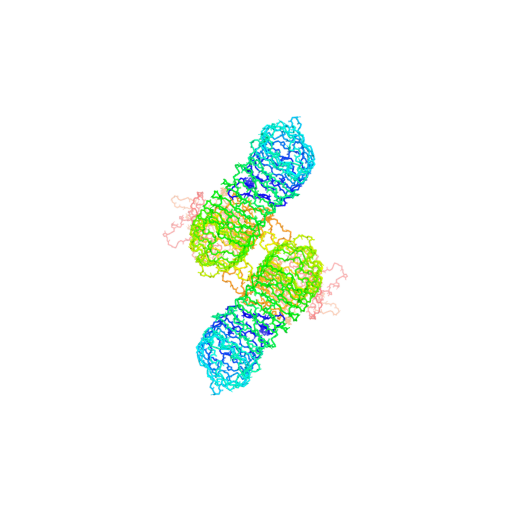38 ? -31.672 86 32.531 1 47.44 738 ARG B N 1
ATOM 13173 C CA . ARG B 1 738 ? -32.375 86.438 33.75 1 47.44 738 ARG B CA 1
ATOM 13174 C C . ARG B 1 738 ? -33.062 87.75 33.562 1 47.44 738 ARG B C 1
ATOM 13176 O O . ARG B 1 738 ? -34 88.062 34.25 1 47.44 738 ARG B O 1
ATOM 13183 N N . GLY B 1 739 ? -32.469 88.625 32.812 1 46.06 739 GLY B N 1
ATOM 13184 C CA . GLY B 1 739 ? -33.031 89.938 32.562 1 46.06 739 GLY B CA 1
ATOM 13185 C C . GLY B 1 739 ? -34.469 89.938 32.062 1 46.06 739 GLY B C 1
ATOM 13186 O O . GLY B 1 739 ? -35.188 90.938 32.125 1 46.06 739 GLY B O 1
ATOM 13187 N N . SER B 1 740 ? -34.812 88.812 31.359 1 44.59 740 SER B N 1
ATOM 13188 C CA . SER B 1 740 ? -36.188 88.938 30.859 1 44.59 740 SER B CA 1
ATOM 13189 C C . SER B 1 740 ? -37.188 89 32 1 44.59 740 SER B C 1
ATOM 13191 O O . SER B 1 740 ? -38.375 89.312 31.797 1 44.59 740 SER B O 1
ATOM 13193 N N . ARG B 1 741 ? -36.875 88.438 33.219 1 41.28 741 ARG B N 1
ATOM 13194 C CA . ARG B 1 741 ? -38 88.375 34.156 1 41.28 741 ARG B CA 1
ATOM 13195 C C . ARG B 1 741 ? -38.281 89.688 34.844 1 41.28 741 ARG B C 1
ATOM 13197 O O . ARG B 1 741 ? -39.438 90 35.125 1 41.28 741 ARG B O 1
ATOM 13204 N N . LEU B 1 742 ? -37.312 90.312 35.594 1 38.06 742 LEU B N 1
ATOM 13205 C CA . LEU B 1 742 ? -37.688 91.25 36.625 1 38.06 742 LEU B CA 1
ATOM 13206 C C . LEU B 1 742 ? -37.938 92.625 36 1 38.06 742 LEU B C 1
ATOM 13208 O O . LEU B 1 742 ? -37.031 93.5 36 1 38.06 742 LEU B O 1
ATOM 13212 N N . ALA B 1 743 ? -38.406 92.812 34.906 1 39.91 743 ALA B N 1
ATOM 13213 C CA . ALA B 1 743 ? -38.875 94.125 34.375 1 39.91 743 ALA B CA 1
ATOM 13214 C C . ALA B 1 743 ? -39.844 94.75 35.344 1 39.91 743 ALA B C 1
ATOM 13216 O O . ALA B 1 743 ? -41.062 94.562 35.25 1 39.91 743 ALA B O 1
ATOM 13217 N N . VAL B 1 744 ? -39.625 94.5 36.75 1 39.72 744 VAL B N 1
ATOM 13218 C CA . VAL B 1 744 ? -40.5 95.312 37.562 1 39.72 744 VAL B CA 1
ATOM 13219 C C . VAL B 1 744 ? -40.344 96.812 37.188 1 39.72 744 VAL B C 1
ATOM 13221 O O . VAL B 1 744 ? -39.219 97.312 37.062 1 39.72 744 VAL B O 1
ATOM 13224 N N . ARG B 1 745 ? -41.375 97.438 36.688 1 44.53 745 ARG B N 1
ATOM 13225 C CA . ARG B 1 745 ? -41.688 98.812 36.375 1 44.53 745 ARG B CA 1
ATOM 13226 C C . ARG B 1 745 ? -41.188 99.75 37.469 1 44.53 745 ARG B C 1
ATOM 13228 O O . ARG B 1 745 ? -41.906 100 38.469 1 44.53 745 ARG B O 1
ATOM 13235 N N . SER B 1 746 ? -40.062 99.625 38.156 1 48.12 746 SER B N 1
ATOM 13236 C CA . SER B 1 746 ? -39.781 100.625 39.188 1 48.12 746 SER B CA 1
ATOM 13237 C C . SER B 1 746 ? -39.781 102.062 38.594 1 48.12 746 SER B C 1
ATOM 13239 O O . SER B 1 746 ? -39.406 102.25 37.438 1 48.12 746 SER B O 1
ATOM 13241 N N . LYS B 1 747 ? -40.625 102.875 39.062 1 59.06 747 LYS B N 1
ATOM 13242 C CA . LYS B 1 747 ? -40.875 104.312 38.812 1 59.06 747 LYS B CA 1
ATOM 13243 C C . LYS B 1 747 ? -39.594 105.125 38.938 1 59.06 747 LYS B C 1
ATOM 13245 O O . LYS B 1 747 ? -38.938 105.125 39.969 1 59.06 747 LYS B O 1
ATOM 13250 N N . PHE B 1 748 ? -38.812 105.5 37.906 1 68.06 748 PHE B N 1
ATOM 13251 C CA . PHE B 1 748 ? -37.625 106.312 37.938 1 68.06 748 PHE B CA 1
ATOM 13252 C C . PHE B 1 748 ? -38.031 107.812 38.094 1 68.06 748 PHE B C 1
ATOM 13254 O O . PHE B 1 748 ? -39.062 108.188 37.594 1 68.06 748 PHE B O 1
ATOM 13261 N N . GLN B 1 749 ? -37.469 108.562 39 1 78.06 749 GLN B N 1
ATOM 13262 C CA . GLN B 1 749 ? -37.75 110 39.219 1 78.06 749 GLN B CA 1
ATOM 13263 C C . GLN B 1 749 ? -37.281 110.875 38.062 1 78.06 749 GLN B C 1
ATOM 13265 O O . GLN B 1 749 ? -37.938 111.812 37.688 1 78.06 749 GLN B O 1
ATOM 13270 N N . TYR B 1 750 ? -36.156 110.438 37.469 1 82.31 750 TYR B N 1
ATOM 13271 C CA . TYR B 1 750 ? -35.594 111.188 36.344 1 82.31 750 TYR B CA 1
ATOM 13272 C C . TYR B 1 750 ? -35.438 110.312 35.125 1 82.31 750 TYR B C 1
ATOM 13274 O O . TYR B 1 750 ? -35.344 109.062 35.25 1 82.31 750 TYR B O 1
ATOM 13282 N N . ASP B 1 751 ? -35.469 110.812 33.969 1 81.75 751 ASP B N 1
ATOM 13283 C CA . ASP B 1 751 ? -35.281 110.062 32.75 1 81.75 751 ASP B CA 1
ATOM 13284 C C . ASP B 1 751 ? -33.812 109.812 32.469 1 81.75 751 ASP B C 1
ATOM 13286 O O . ASP B 1 751 ? -33.438 108.75 31.953 1 81.75 751 ASP B O 1
ATOM 13290 N N . ALA B 1 752 ? -32.969 110.875 32.719 1 85.56 752 ALA B N 1
ATOM 13291 C CA . ALA B 1 752 ? -31.562 110.688 32.469 1 85.56 752 ALA B CA 1
ATOM 13292 C C . ALA B 1 752 ? -30.719 111.5 33.438 1 85.56 752 ALA B C 1
ATOM 13294 O O . ALA B 1 752 ? -31.062 112.625 33.781 1 85.56 752 ALA B O 1
ATOM 13295 N N . PHE B 1 753 ? -29.625 110.938 33.906 1 85.38 753 PHE B N 1
ATOM 13296 C CA . PHE B 1 753 ? -28.562 111.625 34.625 1 85.38 753 PHE B CA 1
ATOM 13297 C C . PHE B 1 753 ? -27.422 112 33.688 1 85.38 753 PHE B C 1
ATOM 13299 O O . PHE B 1 753 ? -26.969 111.188 32.906 1 85.38 753 PHE B O 1
ATOM 13306 N N . ILE B 1 754 ? -27.094 113.375 33.719 1 85.75 754 ILE B N 1
ATOM 13307 C CA . ILE B 1 754 ? -26.047 113.812 32.812 1 85.75 754 ILE B CA 1
ATOM 13308 C C . ILE B 1 754 ? -24.734 113.938 33.562 1 85.75 754 ILE B C 1
ATOM 13310 O O . ILE B 1 754 ? -24.641 114.75 34.531 1 85.75 754 ILE B O 1
ATOM 13314 N N . SER B 1 755 ? -23.688 113.25 33.188 1 85.5 755 SER B N 1
ATOM 13315 C CA . SER B 1 755 ? -22.344 113.312 33.719 1 85.5 755 SER B CA 1
ATOM 13316 C C . SER B 1 755 ? -21.422 114.125 32.75 1 85.5 755 SER B C 1
ATOM 13318 O O . SER B 1 755 ? -21.266 113.75 31.594 1 85.5 755 SER B O 1
ATOM 13320 N N . TYR B 1 756 ? -20.875 115.25 33.188 1 83.25 756 TYR B N 1
ATOM 13321 C CA . TYR B 1 756 ? -20.016 116.125 32.344 1 83.25 756 TYR B CA 1
ATOM 13322 C C . TYR B 1 756 ? -18.938 116.75 33.188 1 83.25 756 TYR B C 1
ATOM 13324 O O . TYR B 1 756 ? -19.047 116.875 34.406 1 83.25 756 TYR B O 1
ATOM 13332 N N . SER B 1 757 ? -17.875 117.188 32.5 1 82.38 757 SER B N 1
ATOM 13333 C CA . SER B 1 757 ? -16.797 117.938 33.156 1 82.38 757 SER B CA 1
ATOM 13334 C C . SER B 1 757 ? -17.172 119.375 33.344 1 82.38 757 SER B C 1
ATOM 13336 O O . SER B 1 757 ? -17.969 119.938 32.562 1 82.38 757 SER B O 1
ATOM 13338 N N . ALA B 1 758 ? -16.734 120.062 34.406 1 80.69 758 ALA B N 1
ATOM 13339 C CA . ALA B 1 758 ? -17.031 121.5 34.719 1 80.69 758 ALA B CA 1
ATOM 13340 C C . ALA B 1 758 ? -16.688 122.375 33.531 1 80.69 758 ALA B C 1
ATOM 13342 O O . ALA B 1 758 ? -17.359 123.375 33.312 1 80.69 758 ALA B O 1
ATOM 13343 N N . LYS B 1 759 ? -15.727 121.938 32.719 1 82 759 LYS B N 1
ATOM 13344 C CA . LYS B 1 759 ? -15.305 122.75 31.609 1 82 759 LYS B CA 1
ATOM 13345 C C . LYS B 1 759 ? -16.297 122.688 30.453 1 82 759 LYS B C 1
ATOM 13347 O O . LYS B 1 759 ? -16.359 123.562 29.609 1 82 759 LYS B O 1
ATOM 13352 N N . ASP B 1 760 ? -17.141 121.688 30.453 1 81.75 760 ASP B N 1
ATOM 13353 C CA . ASP B 1 760 ? -18.109 121.5 29.375 1 81.75 760 ASP B CA 1
ATOM 13354 C C . ASP B 1 760 ? -19.516 121.875 29.844 1 81.75 760 ASP B C 1
ATOM 13356 O O . ASP B 1 760 ? -20.5 121.5 29.172 1 81.75 760 ASP B O 1
ATOM 13360 N N . GLU B 1 761 ? -19.656 122.5 30.875 1 83.25 761 GLU B N 1
ATOM 13361 C CA . GLU B 1 761 ? -20.953 122.875 31.469 1 83.25 761 GLU B CA 1
ATOM 13362 C C . GLU B 1 761 ? -21.734 123.812 30.562 1 83.25 761 GLU B C 1
ATOM 13364 O O . GLU B 1 761 ? -22.953 123.688 30.453 1 83.25 761 GLU B O 1
ATOM 13369 N N . SER B 1 762 ? -21.031 124.688 29.844 1 84.88 762 SER B N 1
ATOM 13370 C CA . SER B 1 762 ? -21.703 125.688 28.984 1 84.88 762 SER B CA 1
ATOM 13371 C C . SER B 1 762 ? -22.453 125 27.844 1 84.88 762 SER B C 1
ATOM 13373 O O . SER B 1 762 ? -23.609 125.312 27.578 1 84.88 762 SER B O 1
ATOM 13375 N N . TRP B 1 763 ? -21.797 123.938 27.234 1 85.31 763 TRP B N 1
ATOM 13376 C CA . TRP B 1 763 ? -22.469 123.25 26.156 1 85.31 763 TRP B CA 1
ATOM 13377 C C . TRP B 1 763 ? -23.625 122.375 26.688 1 85.31 763 TRP B C 1
ATOM 13379 O O . TRP B 1 763 ? -24.688 122.312 26.062 1 85.31 763 TRP B O 1
ATOM 13389 N N . VAL B 1 764 ? -23.516 121.812 27.797 1 85.75 764 VAL B N 1
ATOM 13390 C CA . VAL B 1 764 ? -24.531 120.938 28.359 1 85.75 764 VAL B CA 1
ATOM 13391 C C . VAL B 1 764 ? -25.781 121.75 28.719 1 85.75 764 VAL B C 1
ATOM 13393 O O . VAL B 1 764 ? -26.906 121.375 28.422 1 85.75 764 VAL B O 1
ATOM 13396 N N . MET B 1 765 ? -25.609 123 29.25 1 83.25 765 MET B N 1
ATOM 13397 C CA . MET B 1 765 ? -26.75 123.812 29.672 1 83.25 765 MET B CA 1
ATOM 13398 C C . MET B 1 765 ? -27.406 124.5 28.469 1 83.25 765 MET B C 1
ATOM 13400 O O . MET B 1 765 ? -28.625 124.562 28.375 1 83.25 765 MET B O 1
ATOM 13404 N N . ARG B 1 766 ? -26.641 124.938 27.5 1 83.5 766 ARG B N 1
ATOM 13405 C CA . ARG B 1 766 ? -27.172 125.688 26.391 1 83.5 766 ARG B CA 1
ATOM 13406 C C . ARG B 1 766 ? -27.734 124.812 25.312 1 83.5 766 ARG B C 1
ATOM 13408 O O . ARG B 1 766 ? -28.734 125.125 24.672 1 83.5 766 ARG B O 1
ATOM 13415 N N . GLU B 1 767 ? -27.016 123.562 25.141 1 85.31 767 GLU B N 1
ATOM 13416 C CA . GLU B 1 767 ? -27.406 122.75 24.016 1 85.31 767 GLU B CA 1
ATOM 13417 C C . GLU B 1 767 ? -28.141 121.5 24.5 1 85.31 767 GLU B C 1
ATOM 13419 O O . GLU B 1 767 ? -29.281 121.25 24.094 1 85.31 767 GLU B O 1
ATOM 13424 N N . LEU B 1 768 ? -27.609 120.75 25.375 1 84.62 768 LEU B N 1
ATOM 13425 C CA . LEU B 1 768 ? -28.156 119.438 25.75 1 84.62 768 LEU B CA 1
ATOM 13426 C C . LEU B 1 768 ? -29.406 119.625 26.594 1 84.62 768 LEU B C 1
ATOM 13428 O O . LEU B 1 768 ? -30.469 119.062 26.281 1 84.62 768 LEU B O 1
ATOM 13432 N N . VAL B 1 769 ? -29.344 120.438 27.719 1 84.69 769 VAL B N 1
ATOM 13433 C CA . VAL B 1 769 ? -30.453 120.562 28.641 1 84.69 769 VAL B CA 1
ATOM 13434 C C . VAL B 1 769 ? -31.578 121.375 27.969 1 84.69 769 VAL B C 1
ATOM 13436 O O . VAL B 1 769 ? -32.75 121 28.109 1 84.69 769 VAL B O 1
ATOM 13439 N N . HIS B 1 770 ? -31.266 122.438 27.203 1 84.44 770 HIS B N 1
ATOM 13440 C CA . HIS B 1 770 ? -32.25 123.25 26.531 1 84.44 770 HIS B CA 1
ATOM 13441 C C . HIS B 1 770 ? -33.062 122.438 25.516 1 84.44 770 HIS B C 1
ATOM 13443 O O . HIS B 1 770 ? -34.281 122.562 25.469 1 84.44 770 HIS B O 1
ATOM 13449 N N . ASN B 1 771 ? -32.375 121.5 24.766 1 82.69 771 ASN B N 1
ATOM 13450 C CA . ASN B 1 771 ? -33.062 120.75 23.703 1 82.69 771 ASN B CA 1
ATOM 13451 C C . ASN B 1 771 ? -33.781 119.562 24.266 1 82.69 771 ASN B C 1
ATOM 13453 O O . ASN B 1 771 ? -34.781 119.125 23.672 1 82.69 771 ASN B O 1
ATOM 13457 N N . LEU B 1 772 ? -33.438 119.062 25.406 1 81 772 LEU B N 1
ATOM 13458 C CA . LEU B 1 772 ? -34.062 117.812 25.938 1 81 772 LEU B CA 1
ATOM 13459 C C . LEU B 1 772 ? -35.156 118.188 26.953 1 81 772 LEU B C 1
ATOM 13461 O O . LEU B 1 772 ? -36.156 117.5 27.047 1 81 772 LEU B O 1
ATOM 13465 N N . GLU B 1 773 ? -35.094 119.25 27.812 1 80.81 773 GLU B N 1
ATOM 13466 C CA . GLU B 1 773 ? -36.125 119.625 28.797 1 80.81 773 GLU B CA 1
ATOM 13467 C C . GLU B 1 773 ? -37.156 120.562 28.203 1 80.81 773 GLU B C 1
ATOM 13469 O O . GLU B 1 773 ? -38.281 120.625 28.672 1 80.81 773 GLU B O 1
ATOM 13474 N N . ARG B 1 774 ? -36.875 121.562 27.234 1 76.81 774 ARG B N 1
ATOM 13475 C CA . ARG B 1 774 ? -37.812 122.438 26.547 1 76.81 774 ARG B CA 1
ATOM 13476 C C . ARG B 1 774 ? -37.844 122.188 25.047 1 76.81 774 ARG B C 1
ATOM 13478 O O . ARG B 1 774 ? -37.25 122.938 24.266 1 76.81 774 ARG B O 1
ATOM 13485 N N . PRO B 1 775 ? -38.344 121 24.641 1 69.94 775 PRO B N 1
ATOM 13486 C CA . PRO B 1 775 ? -38.312 120.625 23.219 1 69.94 775 PRO B CA 1
ATOM 13487 C C . PRO B 1 775 ? -39.219 121.562 22.375 1 69.94 775 PRO B C 1
ATOM 13489 O O . PRO B 1 775 ? -40.125 122.188 22.906 1 69.94 775 PRO B O 1
ATOM 13492 N N . PRO B 1 776 ? -38.875 121.875 21.156 1 66.56 776 PRO B N 1
ATOM 13493 C CA . PRO B 1 776 ? -39.844 122.562 20.312 1 66.56 776 PRO B CA 1
ATOM 13494 C C . PRO B 1 776 ? -41.219 121.875 20.281 1 66.56 776 PRO B C 1
ATOM 13496 O O . PRO B 1 776 ? -41.312 120.75 20.672 1 66.56 776 PRO B O 1
ATOM 13499 N N . ALA B 1 777 ? -42.344 122.312 19.516 1 61.81 777 ALA B N 1
ATOM 13500 C CA . ALA B 1 777 ? -43.719 121.875 19.391 1 61.81 777 ALA B CA 1
ATOM 13501 C C . ALA B 1 777 ? -43.812 120.438 18.922 1 61.81 777 ALA B C 1
ATOM 13503 O O . ALA B 1 777 ? -43.188 120.062 17.922 1 61.81 777 ALA B O 1
ATOM 13504 N N . GLY B 1 778 ? -44.219 119.25 19.859 1 60.5 778 GLY B N 1
ATOM 13505 C CA . GLY B 1 778 ? -44.594 117.875 19.609 1 60.5 778 GLY B CA 1
ATOM 13506 C C . GLY B 1 778 ? -43.781 116.875 20.406 1 60.5 778 GLY B C 1
ATOM 13507 O O . GLY B 1 778 ? -44.094 115.688 20.438 1 60.5 778 GLY B O 1
ATOM 13508 N N . ALA B 1 779 ? -42.438 117.062 20.828 1 60.53 779 ALA B N 1
ATOM 13509 C CA . ALA B 1 779 ? -41.656 116 21.375 1 60.53 779 ALA B CA 1
ATOM 13510 C C . ALA B 1 779 ? -41.781 115.938 22.906 1 60.53 779 ALA B C 1
ATOM 13512 O O . ALA B 1 779 ? -42.062 116.938 23.547 1 60.53 779 ALA B O 1
ATOM 13513 N N . SER B 1 780 ? -41.781 114.75 23.531 1 73.19 780 SER B N 1
ATOM 13514 C CA . SER B 1 780 ? -42.031 114.562 24.953 1 73.19 780 SER B CA 1
ATOM 13515 C C . SER B 1 780 ? -40.875 115.125 25.797 1 73.19 780 SER B C 1
ATOM 13517 O O . SER B 1 780 ? -39.719 115 25.422 1 73.19 780 SER B O 1
ATOM 13519 N N . ARG B 1 781 ? -41.156 115.938 26.844 1 76.62 781 ARG B N 1
ATOM 13520 C CA . ARG B 1 781 ? -40.219 116.562 27.812 1 76.62 781 ARG B CA 1
ATOM 13521 C C . ARG B 1 781 ? -39.562 115.5 28.672 1 76.62 781 ARG B C 1
ATOM 13523 O O . ARG B 1 781 ? -40.219 114.562 29.156 1 76.62 781 ARG B O 1
ATOM 13530 N N . LEU B 1 782 ? -38.219 115.5 28.703 1 80.62 782 LEU B N 1
ATOM 13531 C CA . LEU B 1 782 ? -37.5 114.562 29.5 1 80.62 782 LEU B CA 1
ATOM 13532 C C . LEU B 1 782 ? -36.969 115.188 30.797 1 80.62 782 LEU B C 1
ATOM 13534 O O . LEU B 1 782 ? -36.594 116.375 30.797 1 80.62 782 LEU B O 1
ATOM 13538 N N . ARG B 1 783 ? -37.125 114.625 31.875 1 84.25 783 ARG B N 1
ATOM 13539 C CA . ARG B 1 783 ? -36.625 115.062 33.156 1 84.25 783 ARG B CA 1
ATOM 13540 C C . ARG B 1 783 ? -35.188 114.625 33.375 1 84.25 783 ARG B C 1
ATOM 13542 O O . ARG B 1 783 ? -34.875 113.438 33.438 1 84.25 783 ARG B O 1
ATOM 13549 N N . LEU B 1 784 ? -34.25 115.688 33.375 1 84.69 784 LEU B N 1
ATOM 13550 C CA . LEU B 1 784 ? -32.844 115.375 33.5 1 84.69 784 LEU B CA 1
ATOM 13551 C C . LEU B 1 784 ? -32.375 115.688 34.906 1 84.69 784 LEU B C 1
ATOM 13553 O O . LEU B 1 784 ? -32.906 116.562 35.594 1 84.69 784 LEU B O 1
ATOM 13557 N N . CYS B 1 785 ? -31.5 114.938 35.438 1 86.25 785 CYS B N 1
ATOM 13558 C CA . CYS B 1 785 ? -30.844 115.188 36.719 1 86.25 785 CYS B CA 1
ATOM 13559 C C . CYS B 1 785 ? -29.453 115.75 36.531 1 86.25 785 CYS B C 1
ATOM 13561 O O . CYS B 1 785 ? -28.609 115.188 35.812 1 86.25 785 CYS B O 1
ATOM 13563 N N . LEU B 1 786 ? -29.297 117 37.031 1 83 786 LEU B N 1
ATOM 13564 C CA . LEU B 1 786 ? -28.016 117.688 36.938 1 83 786 LEU B CA 1
ATOM 13565 C C . LEU B 1 786 ? -27.375 117.812 38.312 1 83 786 LEU B C 1
ATOM 13567 O O . LEU B 1 786 ? -28.078 118 39.312 1 83 786 LEU B O 1
ATOM 13571 N N . HIS B 1 787 ? -26.031 117.75 38.438 1 78.31 787 HIS B N 1
ATOM 13572 C CA . HIS B 1 787 ? -25.297 117.812 39.719 1 78.31 787 HIS B CA 1
ATOM 13573 C C . HIS B 1 787 ? -25.516 119.125 40.406 1 78.31 787 HIS B C 1
ATOM 13575 O O . HIS B 1 787 ? -25.719 119.188 41.625 1 78.31 787 HIS B O 1
ATOM 13581 N N . HIS B 1 788 ? -25.531 120.312 39.688 1 77.75 788 HIS B N 1
ATOM 13582 C CA . HIS B 1 788 ? -25.641 121.625 40.312 1 77.75 788 HIS B CA 1
ATOM 13583 C C . HIS B 1 788 ? -27.078 121.938 40.719 1 77.75 788 HIS B C 1
ATOM 13585 O O . HIS B 1 788 ? -27.312 122.625 41.719 1 77.75 788 HIS B O 1
ATOM 13591 N N . ARG B 1 789 ? -28.125 121.375 40.031 1 81.12 789 ARG B N 1
ATOM 13592 C CA . ARG B 1 789 ? -29.516 121.688 40.219 1 81.12 789 ARG B CA 1
ATOM 13593 C C . ARG B 1 789 ? -30.234 120.688 41.094 1 81.12 789 ARG B C 1
ATOM 13595 O O . ARG B 1 789 ? -31.047 121.062 41.938 1 81.12 789 ARG B O 1
ATOM 13602 N N . ASP B 1 790 ? -29.938 119.375 41 1 80.44 790 ASP B N 1
ATOM 13603 C CA . ASP B 1 790 ? -30.828 118.375 41.562 1 80.44 790 ASP B CA 1
ATOM 13604 C C . ASP B 1 790 ? -30.125 117.562 42.656 1 80.44 790 ASP B C 1
ATOM 13606 O O . ASP B 1 790 ? -30.75 116.75 43.312 1 80.44 790 ASP B O 1
ATOM 13610 N N . PHE B 1 791 ? -28.875 117.812 43 1 79.06 791 PHE B N 1
ATOM 13611 C CA . PHE B 1 791 ? -28.172 117.125 44.062 1 79.06 791 PHE B CA 1
ATOM 13612 C C . PHE B 1 791 ? -28.594 117.688 45.406 1 79.06 791 PHE B C 1
ATOM 13614 O O . PHE B 1 791 ? -28.812 118.875 45.562 1 79.06 791 PHE B O 1
ATOM 13621 N N . ARG B 1 792 ? -28.938 116.875 46.406 1 77.12 792 ARG B N 1
ATOM 13622 C CA . ARG B 1 792 ? -29.297 117.312 47.75 1 77.12 792 ARG B CA 1
ATOM 13623 C C . ARG B 1 792 ? -28.094 117.938 48.469 1 77.12 792 ARG B C 1
ATOM 13625 O O . ARG B 1 792 ? -27.047 117.312 48.594 1 77.12 792 ARG B O 1
ATOM 13632 N N . PRO B 1 793 ? -28.281 119.188 48.812 1 75.88 793 PRO B N 1
ATOM 13633 C CA . PRO B 1 793 ? -27.203 119.875 49.562 1 75.88 793 PRO B CA 1
ATOM 13634 C C . PRO B 1 793 ? -26.969 119.25 50.938 1 75.88 793 PRO B C 1
ATOM 13636 O O . PRO B 1 793 ? -27.922 118.812 51.594 1 75.88 793 PRO B O 1
ATOM 13639 N N . GLY B 1 794 ? -25.641 118.812 51.406 1 71.31 794 GLY B N 1
ATOM 13640 C CA . GLY B 1 794 ? -25.297 118.25 52.719 1 71.31 794 GLY B CA 1
ATOM 13641 C C . GLY B 1 794 ? -24.953 116.75 52.656 1 71.31 794 GLY B C 1
ATOM 13642 O O . GLY B 1 794 ? -24.469 116.188 53.625 1 71.31 794 GLY B O 1
ATOM 13643 N N . THR B 1 795 ? -25.438 116.062 51.594 1 69.5 795 THR B N 1
ATOM 13644 C CA . THR B 1 795 ? -25.125 114.625 51.469 1 69.5 795 THR B CA 1
ATOM 13645 C C . THR B 1 795 ? -23.797 114.438 50.75 1 69.5 795 THR B C 1
ATOM 13647 O O . THR B 1 795 ? -23.391 115.312 49.938 1 69.5 795 THR B O 1
ATOM 13650 N N . ALA B 1 796 ? -23.094 113.375 51.062 1 72.75 796 ALA B N 1
ATOM 13651 C CA . ALA B 1 796 ? -21.797 113.062 50.438 1 72.75 796 ALA B CA 1
ATOM 13652 C C . ALA B 1 796 ? -21.938 112.938 48.938 1 72.75 796 ALA B C 1
ATOM 13654 O O . ALA B 1 796 ? -22.938 112.438 48.438 1 72.75 796 ALA B O 1
ATOM 13655 N N . VAL B 1 797 ? -21.062 113.562 48.219 1 74.25 797 VAL B N 1
ATOM 13656 C CA . VAL B 1 797 ? -21.078 113.625 46.75 1 74.25 797 VAL B CA 1
ATOM 13657 C C . VAL B 1 797 ? -21.25 112.25 46.156 1 74.25 797 VAL B C 1
ATOM 13659 O O . VAL B 1 797 ? -22.016 112.062 45.188 1 74.25 797 VAL B O 1
ATOM 13662 N N . LEU B 1 798 ? -20.641 111.25 46.812 1 71.88 798 LEU B N 1
ATOM 13663 C CA . LEU B 1 798 ? -20.719 109.938 46.25 1 71.88 798 LEU B CA 1
ATOM 13664 C C . LEU B 1 798 ? -22.125 109.375 46.406 1 71.88 798 LEU B C 1
ATOM 13666 O O . LEU B 1 798 ? -22.625 108.688 45.5 1 71.88 798 LEU B O 1
ATOM 13670 N N . GLU B 1 799 ? -22.688 109.625 47.5 1 74.88 799 GLU B N 1
ATOM 13671 C CA . GLU B 1 799 ? -24.047 109.125 47.719 1 74.88 799 GLU B CA 1
ATOM 13672 C C . GLU B 1 799 ? -25.031 109.812 46.75 1 74.88 799 GLU B C 1
ATOM 13674 O O . GLU B 1 799 ? -25.969 109.188 46.25 1 74.88 799 GLU B O 1
ATOM 13679 N N . ASN B 1 800 ? -24.812 111.125 46.531 1 80.19 800 ASN B N 1
ATOM 13680 C CA . ASN B 1 800 ? -25.625 111.875 45.562 1 80.19 800 ASN B CA 1
ATOM 13681 C C . ASN B 1 800 ? -25.484 111.25 44.156 1 80.19 800 ASN B C 1
ATOM 13683 O O . ASN B 1 800 ? -26.469 111.188 43.438 1 80.19 800 ASN B O 1
ATOM 13687 N N . ILE B 1 801 ? -24.234 110.875 43.781 1 77.94 801 ILE B N 1
ATOM 13688 C CA . ILE B 1 801 ? -23.969 110.375 42.469 1 77.94 801 ILE B CA 1
ATOM 13689 C C . ILE B 1 801 ? -24.625 109 42.312 1 77.94 801 ILE B C 1
ATOM 13691 O O . ILE B 1 801 ? -25.266 108.688 41.312 1 77.94 801 ILE B O 1
ATOM 13695 N N . GLU B 1 802 ? -24.562 108.188 43.344 1 75.38 802 GLU B N 1
ATOM 13696 C CA . GLU B 1 802 ? -25.188 106.875 43.375 1 75.38 802 GLU B CA 1
ATOM 13697 C C . GLU B 1 802 ? -26.703 106.938 43.25 1 75.38 802 GLU B C 1
ATOM 13699 O O . GLU B 1 802 ? -27.344 106.25 42.469 1 75.38 802 GLU B O 1
ATOM 13704 N N . THR B 1 803 ? -27.234 107.875 44 1 77.88 803 THR B N 1
ATOM 13705 C CA . THR B 1 803 ? -28.672 108.062 43.969 1 77.88 803 THR B CA 1
ATOM 13706 C C . THR B 1 803 ? -29.125 108.562 42.625 1 77.88 803 THR B C 1
ATOM 13708 O O . THR B 1 803 ? -30.188 108.188 42.125 1 77.88 803 THR B O 1
ATOM 13711 N N . ALA B 1 804 ? -28.375 109.5 42.062 1 82.12 804 ALA B N 1
ATOM 13712 C CA . ALA B 1 804 ? -28.719 110.062 40.75 1 82.12 804 ALA B CA 1
ATOM 13713 C C . ALA B 1 804 ? -28.703 109 39.688 1 82.12 804 ALA B C 1
ATOM 13715 O O . ALA B 1 804 ? -29.609 108.938 38.844 1 82.12 804 ALA B O 1
ATOM 13716 N N . ILE B 1 805 ? -27.75 108.062 39.75 1 78.38 805 ILE B N 1
ATOM 13717 C CA . ILE B 1 805 ? -27.609 107.062 38.719 1 78.38 805 ILE B CA 1
ATOM 13718 C C . ILE B 1 805 ? -28.719 106 38.906 1 78.38 805 ILE B C 1
ATOM 13720 O O . ILE B 1 805 ? -29.328 105.562 37.906 1 78.38 805 ILE B O 1
ATOM 13724 N N . TYR B 1 806 ? -29.188 105.688 40.094 1 75.31 806 TYR B N 1
ATOM 13725 C CA . TYR B 1 806 ? -30.188 104.625 40.344 1 75.31 806 TYR B CA 1
ATOM 13726 C C . TYR B 1 806 ? -31.594 105.188 40.281 1 75.31 806 TYR B C 1
ATOM 13728 O O . TYR B 1 806 ? -32.562 104.5 40 1 75.31 806 TYR B O 1
ATOM 13736 N N . SER B 1 807 ? -31.703 106.5 40.375 1 79.38 807 SER B N 1
ATOM 13737 C CA . SER B 1 807 ? -33.031 107.125 40.25 1 79.38 807 SER B CA 1
ATOM 13738 C C . SER B 1 807 ? -33.312 107.562 38.844 1 79.38 807 SER B C 1
ATOM 13740 O O . SER B 1 807 ? -34.406 108.062 38.531 1 79.38 807 SER B O 1
ATOM 13742 N N . SER B 1 808 ? -32.344 107.438 37.938 1 80.31 808 SER B N 1
ATOM 13743 C CA . SER B 1 808 ? -32.5 107.812 36.531 1 80.31 808 SER B CA 1
ATOM 13744 C C . SER B 1 808 ? -32.562 106.562 35.625 1 80.31 808 SER B C 1
ATOM 13746 O O . SER B 1 808 ? -31.938 105.562 35.938 1 80.31 808 SER B O 1
ATOM 13748 N N . ARG B 1 809 ? -33.344 106.688 34.594 1 79.81 809 ARG B N 1
ATOM 13749 C CA . ARG B 1 809 ? -33.5 105.625 33.656 1 79.81 809 ARG B CA 1
ATOM 13750 C C . ARG B 1 809 ? -32.219 105.375 32.844 1 79.81 809 ARG B C 1
ATOM 13752 O O . ARG B 1 809 ? -31.828 104.25 32.594 1 79.81 809 ARG B O 1
ATOM 13759 N N . HIS B 1 810 ? -31.641 106.5 32.406 1 81.75 810 HIS B N 1
ATOM 13760 C CA . HIS B 1 810 ? -30.406 106.438 31.625 1 81.75 810 HIS B CA 1
ATOM 13761 C C . HIS B 1 810 ? -29.344 107.375 32.219 1 81.75 810 HIS B C 1
ATOM 13763 O O . HIS B 1 810 ? -29.672 108.312 32.969 1 81.75 810 HIS B O 1
ATOM 13769 N N . THR B 1 811 ? -28.125 107.125 32.062 1 83.81 811 THR B N 1
ATOM 13770 C CA . THR B 1 811 ? -27 108 32.375 1 83.81 811 THR B CA 1
ATOM 13771 C C . THR B 1 811 ? -26.266 108.438 31.125 1 83.81 811 THR B C 1
ATOM 13773 O O . THR B 1 811 ? -25.734 107.562 30.391 1 83.81 811 THR B O 1
ATOM 13776 N N . ILE B 1 812 ? -26.359 109.688 30.797 1 84.69 812 ILE B N 1
ATOM 13777 C CA . ILE B 1 812 ? -25.703 110.25 29.641 1 84.69 812 ILE B CA 1
ATOM 13778 C C . ILE B 1 812 ? -24.312 110.812 30.031 1 84.69 812 ILE B C 1
ATOM 13780 O O . ILE B 1 812 ? -24.203 111.688 30.891 1 84.69 812 ILE B O 1
ATOM 13784 N N . CYS B 1 813 ? -23.266 110.25 29.453 1 82.69 813 CYS B N 1
ATOM 13785 C CA . CYS B 1 813 ? -21.906 110.688 29.688 1 82.69 813 CYS B CA 1
ATOM 13786 C C . CYS B 1 813 ? -21.406 111.5 28.5 1 82.69 813 CYS B C 1
ATOM 13788 O O . CYS B 1 813 ? -21.344 111 27.375 1 82.69 813 CYS B O 1
ATOM 13790 N N . VAL B 1 814 ? -21.172 112.812 28.719 1 85.31 814 VAL B N 1
ATOM 13791 C CA . VAL B 1 814 ? -20.594 113.688 27.703 1 85.31 814 VAL B CA 1
ATOM 13792 C C . VAL B 1 814 ? -19.078 113.625 27.734 1 85.31 814 VAL B C 1
ATOM 13794 O O . VAL B 1 814 ? -18.422 114.188 28.625 1 85.31 814 VAL B O 1
ATOM 13797 N N . VAL B 1 815 ? -18.562 112.812 26.781 1 79.88 815 VAL B N 1
ATOM 13798 C CA . VAL B 1 815 ? -17.156 112.438 26.797 1 79.88 815 VAL B CA 1
ATOM 13799 C C . VAL B 1 815 ? -16.328 113.438 26 1 79.88 815 VAL B C 1
ATOM 13801 O O . VAL B 1 815 ? -16.578 113.625 24.812 1 79.88 815 VAL B O 1
ATOM 13804 N N . THR B 1 816 ? -15.445 114.188 26.641 1 80.81 816 THR B N 1
ATOM 13805 C CA . THR B 1 816 ? -14.414 115.062 26.078 1 80.81 816 THR B CA 1
ATOM 13806 C C . THR B 1 816 ? -13.039 114.75 26.656 1 80.81 816 THR B C 1
ATOM 13808 O O . THR B 1 816 ? -12.938 113.875 27.547 1 80.81 816 THR B O 1
ATOM 13811 N N . HIS B 1 817 ? -11.969 115.25 26.109 1 79.88 817 HIS B N 1
ATOM 13812 C CA . HIS B 1 817 ? -10.633 115.062 26.656 1 79.88 817 HIS B CA 1
ATOM 13813 C C . HIS B 1 817 ? -10.586 115.438 28.141 1 79.88 817 HIS B C 1
ATOM 13815 O O . HIS B 1 817 ? -9.898 114.75 28.922 1 79.88 817 HIS B O 1
ATOM 13821 N N . HIS B 1 818 ? -11.453 116.438 28.562 1 80.75 818 HIS B N 1
ATOM 13822 C CA . HIS B 1 818 ? -11.5 116.875 29.953 1 80.75 818 HIS B CA 1
ATOM 13823 C C . HIS B 1 818 ? -12.297 115.875 30.812 1 80.75 818 HIS B C 1
ATOM 13825 O O . HIS B 1 818 ? -12.008 115.688 32 1 80.75 818 HIS B O 1
ATOM 13831 N N . PHE B 1 819 ? -13.258 115.188 30.266 1 81.12 819 PHE B N 1
ATOM 13832 C CA . PHE B 1 819 ? -14.062 114.188 30.953 1 81.12 819 PHE B CA 1
ATOM 13833 C C . PHE B 1 819 ? -13.203 112.938 31.344 1 81.12 819 PHE B C 1
ATOM 13835 O O . PHE B 1 819 ? -13.312 112.438 32.469 1 81.12 819 PHE B O 1
ATOM 13842 N N . LEU B 1 820 ? -12.312 112.625 30.391 1 75.12 820 LEU B N 1
ATOM 13843 C CA . LEU B 1 820 ? -11.5 111.438 30.578 1 75.12 820 LEU B CA 1
ATOM 13844 C C . LEU B 1 820 ? -10.438 111.688 31.656 1 75.12 820 LEU B C 1
ATOM 13846 O O . LEU B 1 820 ? -9.992 110.75 32.312 1 75.12 820 LEU B O 1
ATOM 13850 N N . HIS B 1 821 ? -10.109 112.938 31.891 1 74 821 HIS B N 1
ATOM 13851 C CA . HIS B 1 821 ? -9.07 113.25 32.875 1 74 821 HIS B CA 1
ATOM 13852 C C . HIS B 1 821 ? -9.664 113.625 34.219 1 74 821 HIS B C 1
ATOM 13854 O O . HIS B 1 821 ? -8.945 113.75 35.219 1 74 821 HIS B O 1
ATOM 13860 N N . SER B 1 822 ? -11.023 113.812 34.344 1 76.19 822 SER B N 1
ATOM 13861 C CA . SER B 1 822 ? -11.672 114.188 35.594 1 76.19 822 SER B CA 1
ATOM 13862 C C . SER B 1 822 ? -11.922 112.938 36.438 1 76.19 822 SER B C 1
ATOM 13864 O O . SER B 1 822 ? -12.43 111.938 35.938 1 76.19 822 SER B O 1
ATOM 13866 N N . GLU B 1 823 ? -11.453 112.812 37.688 1 71.38 823 GLU B N 1
ATOM 13867 C CA . GLU B 1 823 ? -11.578 111.688 38.625 1 71.38 823 GLU B CA 1
ATOM 13868 C C . GLU B 1 823 ? -13.047 111.438 38.938 1 71.38 823 GLU B C 1
ATOM 13870 O O . GLU B 1 823 ? -13.453 110.25 39 1 71.38 823 GLU B O 1
ATOM 13875 N N . TRP B 1 824 ? -13.836 112.562 39.094 1 72.75 824 TRP B N 1
ATOM 13876 C CA . TRP B 1 824 ? -15.242 112.375 39.469 1 72.75 824 TRP B CA 1
ATOM 13877 C C . TRP B 1 824 ? -16.031 111.812 38.281 1 72.75 824 TRP B C 1
ATOM 13879 O O . TRP B 1 824 ? -16.875 110.938 38.5 1 72.75 824 TRP B O 1
ATOM 13889 N N . CYS B 1 825 ? -15.82 112.25 37.031 1 78 825 CYS B N 1
ATOM 13890 C CA . CYS B 1 825 ? -16.5 111.688 35.844 1 78 825 CYS B CA 1
ATOM 13891 C C . CYS B 1 825 ? -16.141 110.25 35.594 1 78 825 CYS B C 1
ATOM 13893 O O . CYS B 1 825 ? -17 109.438 35.25 1 78 825 CYS B O 1
ATOM 13895 N N . SER B 1 826 ? -14.859 110 35.875 1 74.56 826 SER B N 1
ATOM 13896 C CA . SER B 1 826 ? -14.414 108.562 35.75 1 74.56 826 SER B CA 1
ATOM 13897 C C . SER B 1 826 ? -15.141 107.688 36.75 1 74.56 826 SER B C 1
ATOM 13899 O O . SER B 1 826 ? -15.539 106.562 36.406 1 74.56 826 SER B O 1
ATOM 13901 N N . MET B 1 827 ? -15.359 108.188 37.969 1 72.75 827 MET B N 1
ATOM 13902 C CA . MET B 1 827 ? -16.078 107.438 39 1 72.75 827 MET B CA 1
ATOM 13903 C C . MET B 1 827 ? -17.547 107.25 38.625 1 72.75 827 MET B C 1
ATOM 13905 O O . MET B 1 827 ? -18.109 106.188 38.812 1 72.75 827 MET B O 1
ATOM 13909 N N . GLU B 1 828 ? -18.203 108.312 38.062 1 78.44 828 GLU B N 1
ATOM 13910 C CA . GLU B 1 828 ? -19.594 108.25 37.594 1 78.44 828 GLU B CA 1
ATOM 13911 C C . GLU B 1 828 ? -19.766 107.188 36.469 1 78.44 828 GLU B C 1
ATOM 13913 O O . GLU B 1 828 ? -20.734 106.438 36.469 1 78.44 828 GLU B O 1
ATOM 13918 N N . PHE B 1 829 ? -18.75 107.188 35.656 1 76.06 829 PHE B N 1
ATOM 13919 C CA . PHE B 1 829 ? -18.719 106.188 34.562 1 76.06 829 PHE B CA 1
ATOM 13920 C C . PHE B 1 829 ? -18.594 104.812 35.094 1 76.06 829 PHE B C 1
ATOM 13922 O O . PHE B 1 829 ? -19.297 103.875 34.625 1 76.06 829 PHE B O 1
ATOM 13929 N N . GLN B 1 830 ? -17.766 104.625 36.031 1 67.31 830 GLN B N 1
ATOM 13930 C CA . GLN B 1 830 ? -17.547 103.312 36.594 1 67.31 830 GLN B CA 1
ATOM 13931 C C . GLN B 1 830 ? -18.766 102.812 37.375 1 67.31 830 GLN B C 1
ATOM 13933 O O . GLN B 1 830 ? -19.172 101.688 37.219 1 67.31 830 GLN B O 1
ATOM 13938 N N . LEU B 1 831 ? -19.422 103.688 38.094 1 71.06 831 LEU B N 1
ATOM 13939 C CA . LEU B 1 831 ? -20.609 103.312 38.875 1 71.06 831 LEU B CA 1
ATOM 13940 C C . LEU B 1 831 ? -21.781 103 37.938 1 71.06 831 LEU B C 1
ATOM 13942 O O . LEU B 1 831 ? -22.547 102.062 38.188 1 71.06 831 LEU B O 1
ATOM 13946 N N . ALA B 1 832 ? -21.938 103.812 36.875 1 74.94 832 ALA B N 1
ATOM 13947 C CA . ALA B 1 832 ? -22.984 103.562 35.906 1 74.94 832 ALA B CA 1
ATOM 13948 C C . ALA B 1 832 ? -22.734 102.25 35.156 1 74.94 832 ALA B C 1
ATOM 13950 O O . ALA B 1 832 ? -23.688 101.5 34.844 1 74.94 832 ALA B O 1
ATOM 13951 N N . SER B 1 833 ? -21.453 101.938 34.906 1 67.44 833 SER B N 1
ATOM 13952 C CA . SER B 1 833 ? -21.094 100.688 34.281 1 67.44 833 SER B CA 1
ATOM 13953 C C . SER B 1 833 ? -21.344 99.5 35.188 1 67.44 833 SER B C 1
ATOM 13955 O O . SER B 1 833 ? -21.719 98.438 34.719 1 67.44 833 SER B O 1
ATOM 13957 N N . LEU B 1 834 ? -21.172 99.625 36.5 1 60.47 834 LEU B N 1
ATOM 13958 C CA . LEU B 1 834 ? -21.422 98.625 37.5 1 60.47 834 LEU B CA 1
ATOM 13959 C C . LEU B 1 834 ? -22.891 98.25 37.562 1 60.47 834 LEU B C 1
ATOM 13961 O O . LEU B 1 834 ? -23.266 97.125 37.812 1 60.47 834 LEU B O 1
ATOM 13965 N N . ARG B 1 835 ? -23.766 99.25 37.281 1 65.06 835 ARG B N 1
ATOM 13966 C CA . ARG B 1 835 ? -25.203 98.938 37.219 1 65.06 835 ARG B CA 1
ATOM 13967 C C . ARG B 1 835 ? -25.531 97.938 36.125 1 65.06 835 ARG B C 1
ATOM 13969 O O . ARG B 1 835 ? -26.422 97.125 36.281 1 65.06 835 ARG B O 1
ATOM 13976 N N . LEU B 1 836 ? -24.875 98.125 35 1 59.84 836 LEU B N 1
ATOM 13977 C CA . LEU B 1 836 ? -25.031 97.125 33.906 1 59.84 836 LEU B CA 1
ATOM 13978 C C . LEU B 1 836 ? -24.672 95.75 34.375 1 59.84 836 LEU B C 1
ATOM 13980 O O . LEU B 1 836 ? -25.359 94.75 34.062 1 59.84 836 LEU B O 1
ATOM 13984 N N . LEU B 1 837 ? -23.609 95.688 35.188 1 54.12 837 LEU B N 1
ATOM 13985 C CA . LEU B 1 837 ? -23.078 94.375 35.625 1 54.12 837 LEU B CA 1
ATOM 13986 C C . LEU B 1 837 ? -23.953 93.812 36.719 1 54.12 837 LEU B C 1
ATOM 13988 O O . LEU B 1 837 ? -24.188 92.562 36.75 1 54.12 837 LEU B O 1
ATOM 13992 N N . CYS B 1 838 ? -24.453 94.625 37.625 1 56.53 838 CYS B N 1
ATOM 13993 C CA . CYS B 1 838 ? -25.219 94.125 38.75 1 56.53 838 CYS B CA 1
ATOM 13994 C C . CYS B 1 838 ? -26.688 94 38.406 1 56.53 838 CYS B C 1
ATOM 13996 O O . CYS B 1 838 ? -27.328 93 38.812 1 56.53 838 CYS B O 1
ATOM 13998 N N . ASP B 1 839 ? -27.391 95 37.688 1 57.59 839 ASP B N 1
ATOM 13999 C CA . ASP B 1 839 ? -28.844 95 37.469 1 57.59 839 ASP B CA 1
ATOM 14000 C C . ASP B 1 839 ? -29.172 94.5 36.031 1 57.59 839 ASP B C 1
ATOM 14002 O O . ASP B 1 839 ? -30.328 94.25 35.719 1 57.59 839 ASP B O 1
ATOM 14006 N N . GLY B 1 840 ? -28.156 94.312 35.031 1 58.06 840 GLY B N 1
ATOM 14007 C CA . GLY B 1 840 ? -28.359 93.875 33.688 1 58.06 840 GLY B CA 1
ATOM 14008 C C . GLY B 1 840 ? -28.922 94.938 32.781 1 58.06 840 GLY B C 1
ATOM 14009 O O . GLY B 1 840 ? -29.25 94.688 31.625 1 58.06 840 GLY B O 1
ATOM 14010 N N . SER B 1 841 ? -29.359 96.062 33.219 1 61.06 841 SER B N 1
ATOM 14011 C CA . SER B 1 841 ? -29.938 97.125 32.406 1 61.06 841 SER B CA 1
ATOM 14012 C C . SER B 1 841 ? -28.844 98.062 31.828 1 61.06 841 SER B C 1
ATOM 14014 O O . SER B 1 841 ? -28 98.562 32.562 1 61.06 841 SER B O 1
ATOM 14016 N N . ASP B 1 842 ? -28.625 98.062 30.516 1 63.09 842 ASP B N 1
ATOM 14017 C CA . ASP B 1 842 ? -27.703 98.938 29.828 1 63.09 842 ASP B CA 1
ATOM 14018 C C . ASP B 1 842 ? -28.188 100.375 29.891 1 63.09 842 ASP B C 1
ATOM 14020 O O . ASP B 1 842 ? -29.078 100.812 29.125 1 63.09 842 ASP B O 1
ATOM 14024 N N . VAL B 1 843 ? -27.812 101.125 30.891 1 71.31 843 VAL B N 1
ATOM 14025 C CA . VAL B 1 843 ? -28.328 102.5 31.141 1 71.31 843 VAL B CA 1
ATOM 14026 C C . VAL B 1 843 ? -27.359 103.562 30.609 1 71.31 843 VAL B C 1
ATOM 14028 O O . VAL B 1 843 ? -27.688 104.75 30.547 1 71.31 843 VAL B O 1
ATOM 14031 N N . LEU B 1 844 ? -26.203 103.188 30.094 1 74.94 844 LEU B N 1
ATOM 14032 C CA . LEU B 1 844 ? -25.141 104.125 29.797 1 74.94 844 LEU B CA 1
ATOM 14033 C C . LEU B 1 844 ? -25.219 104.625 28.344 1 74.94 844 LEU B C 1
ATOM 14035 O O . LEU B 1 844 ? -25.266 103.812 27.438 1 74.94 844 LEU B O 1
ATOM 14039 N N . LEU B 1 845 ? -25.406 105.875 28.094 1 81 845 LEU B N 1
ATOM 14040 C CA . LEU B 1 845 ? -25.359 106.5 26.797 1 81 845 LEU B CA 1
ATOM 14041 C C . LEU B 1 845 ? -24.156 107.438 26.703 1 81 845 LEU B C 1
ATOM 14043 O O . LEU B 1 845 ? -23.984 108.375 27.531 1 81 845 LEU B O 1
ATOM 14047 N N . LEU B 1 846 ? -23.203 107.188 25.766 1 80.19 846 LEU B N 1
ATOM 14048 C CA . LEU B 1 846 ? -21.984 108 25.625 1 80.19 846 LEU B CA 1
ATOM 14049 C C . LEU B 1 846 ? -22.125 109 24.469 1 80.19 846 LEU B C 1
ATOM 14051 O O . LEU B 1 846 ? -22.406 108.625 23.344 1 80.19 846 LEU B O 1
ATOM 14055 N N . VAL B 1 847 ? -22.047 110.312 24.781 1 82.94 847 VAL B N 1
ATOM 14056 C CA . VAL B 1 847 ? -22.078 111.375 23.797 1 82.94 847 VAL B CA 1
ATOM 14057 C C . VAL B 1 847 ? -20.688 112 23.656 1 82.94 847 VAL B C 1
ATOM 14059 O O . VAL B 1 847 ? -20.156 112.562 24.609 1 82.94 847 VAL B O 1
ATOM 14062 N N . PHE B 1 848 ? -20.031 111.812 22.5 1 81.88 848 PHE B N 1
ATOM 14063 C CA . PHE B 1 848 ? -18.703 112.375 22.25 1 81.88 848 PHE B CA 1
ATOM 14064 C C . PHE B 1 848 ? -18.781 113.75 21.625 1 81.88 848 PHE B C 1
ATOM 14066 O O . PHE B 1 848 ? -19.406 113.938 20.578 1 81.88 848 PHE B O 1
ATOM 14073 N N . LEU B 1 849 ? -18.266 114.75 22.281 1 80.5 849 LEU B N 1
ATOM 14074 C CA . LEU B 1 849 ? -18.234 116.125 21.734 1 80.5 849 LEU B CA 1
ATOM 14075 C C . LEU B 1 849 ? -17 116.312 20.844 1 80.5 849 LEU B C 1
ATOM 14077 O O . LEU B 1 849 ? -16.984 117.188 20.016 1 80.5 849 LEU B O 1
ATOM 14081 N N . GLU B 1 850 ? -15.93 115.438 21.094 1 79.31 850 GLU B N 1
ATOM 14082 C CA . GLU B 1 850 ? -14.711 115.438 20.297 1 79.31 850 GLU B CA 1
ATOM 14083 C C . GLU B 1 850 ? -14.289 114.062 19.875 1 79.31 850 GLU B C 1
ATOM 14085 O O . GLU B 1 850 ? -14.688 113.062 20.484 1 79.31 850 GLU B O 1
ATOM 14090 N N . ASP B 1 851 ? -13.727 114 18.734 1 75.12 851 ASP B N 1
ATOM 14091 C CA . ASP B 1 851 ? -13.18 112.688 18.266 1 75.12 851 ASP B CA 1
ATOM 14092 C C . ASP B 1 851 ? -11.977 112.25 19.094 1 75.12 851 ASP B C 1
ATOM 14094 O O . ASP B 1 851 ? -10.945 112.938 19.094 1 75.12 851 ASP B O 1
ATOM 14098 N N . ILE B 1 852 ? -12.227 111.438 20.062 1 74.88 852 ILE B N 1
ATOM 14099 C CA . ILE B 1 852 ? -11.156 110.938 20.922 1 74.88 852 ILE B CA 1
ATOM 14100 C C . ILE B 1 852 ? -10.523 109.688 20.312 1 74.88 852 ILE B C 1
ATOM 14102 O O . ILE B 1 852 ? -11.227 108.75 20.016 1 74.88 852 ILE B O 1
ATOM 14106 N N . PRO B 1 853 ? -9.188 109.75 20 1 73.44 853 PRO B N 1
ATOM 14107 C CA . PRO B 1 853 ? -8.531 108.562 19.453 1 73.44 853 PRO B CA 1
ATOM 14108 C C . PRO B 1 853 ? -8.695 107.312 20.344 1 73.44 853 PRO B C 1
ATOM 14110 O O . PRO B 1 853 ? -8.82 107.438 21.562 1 73.44 853 PRO B O 1
ATOM 14113 N N . GLU B 1 854 ? -8.93 106.125 19.828 1 66.75 854 GLU B N 1
ATOM 14114 C CA . GLU B 1 854 ? -9.242 104.875 20.438 1 66.75 854 GLU B CA 1
ATOM 14115 C C . GLU B 1 854 ? -8.242 104.5 21.547 1 66.75 854 GLU B C 1
ATOM 14117 O O . GLU B 1 854 ? -8.594 103.875 22.531 1 66.75 854 GLU B O 1
ATOM 14122 N N . HIS B 1 855 ? -7.012 104.938 21.484 1 64.25 855 HIS B N 1
ATOM 14123 C CA . HIS B 1 855 ? -5.965 104.562 22.422 1 64.25 855 HIS B CA 1
ATOM 14124 C C . HIS B 1 855 ? -6.168 105.25 23.781 1 64.25 855 HIS B C 1
ATOM 14126 O O . HIS B 1 855 ? -5.648 104.75 24.797 1 64.25 855 HIS B O 1
ATOM 14132 N N . TYR B 1 856 ? -7.039 106.312 23.922 1 64.94 856 TYR B N 1
ATOM 14133 C CA . TYR B 1 856 ? -7.27 107 25.188 1 64.94 856 TYR B CA 1
ATOM 14134 C C . TYR B 1 856 ? -8.461 106.438 25.922 1 64.94 856 TYR B C 1
ATOM 14136 O O . TYR B 1 856 ? -8.703 106.75 27.094 1 64.94 856 TYR B O 1
ATOM 14144 N N . LEU B 1 857 ? -9.188 105.625 25.25 1 65.5 857 LEU B N 1
ATOM 14145 C CA . LEU B 1 857 ? -10.359 105 25.844 1 65.5 857 LEU B CA 1
ATOM 14146 C C . LEU B 1 857 ? -9.984 103.688 26.547 1 65.5 857 LEU B C 1
ATOM 14148 O O . LEU B 1 857 ? -9.062 103 26.125 1 65.5 857 LEU B O 1
ATOM 14152 N N . SER B 1 858 ? -10.461 103.438 27.75 1 62.88 858 SER B N 1
ATOM 14153 C CA . SER B 1 858 ? -10.227 102.125 28.453 1 62.88 858 SER B CA 1
ATOM 14154 C C . SER B 1 858 ? -10.664 100.938 27.609 1 62.88 858 SER B C 1
ATOM 14156 O O . SER B 1 858 ? -11.516 101.062 26.734 1 62.88 858 SER B O 1
ATOM 14158 N N . PRO B 1 859 ? -10.023 99.875 27.672 1 57.44 859 PRO B N 1
ATOM 14159 C CA . PRO B 1 859 ? -10.398 98.688 26.875 1 57.44 859 PRO B CA 1
ATOM 14160 C C . PRO B 1 859 ? -11.891 98.375 26.969 1 57.44 859 PRO B C 1
ATOM 14162 O O . PRO B 1 859 ? -12.492 97.938 25.984 1 57.44 859 PRO B O 1
ATOM 14165 N N . TYR B 1 860 ? -12.484 98.75 28.094 1 58.59 860 TYR B N 1
ATOM 14166 C CA . TYR B 1 860 ? -13.914 98.5 28.266 1 58.59 860 TYR B CA 1
ATOM 14167 C C . TYR B 1 860 ? -14.727 99.438 27.391 1 58.59 860 TYR B C 1
ATOM 14169 O O . TYR B 1 860 ? -15.688 99 26.734 1 58.59 860 TYR B O 1
ATOM 14177 N N . THR B 1 861 ? -14.32 100.688 27.312 1 64.25 861 THR B N 1
ATOM 14178 C CA . THR B 1 861 ? -15.039 101.625 26.5 1 64.25 861 THR B CA 1
ATOM 14179 C C . THR B 1 861 ? -14.852 101.375 25.016 1 64.25 861 THR B C 1
ATOM 14181 O O . THR B 1 861 ? -15.773 101.562 24.219 1 64.25 861 THR B O 1
ATOM 14184 N N . ARG B 1 862 ? -13.711 100.75 24.719 1 62.62 862 ARG B N 1
ATOM 14185 C CA . ARG B 1 862 ? -13.469 100.375 23.344 1 62.62 862 ARG B CA 1
ATOM 14186 C C . ARG B 1 862 ? -14.367 99.188 22.922 1 62.62 862 ARG B C 1
ATOM 14188 O O . ARG B 1 862 ? -14.914 99.188 21.828 1 62.62 862 ARG B O 1
ATOM 14195 N N . LEU B 1 863 ? -14.5 98.25 23.844 1 57.44 863 LEU B N 1
ATOM 14196 C CA . LEU B 1 863 ? -15.32 97.062 23.578 1 57.44 863 LEU B CA 1
ATOM 14197 C C . LEU B 1 863 ? -16.797 97.438 23.484 1 57.44 863 LEU B C 1
ATOM 14199 O O . LEU B 1 863 ? -17.531 96.938 22.625 1 57.44 863 LEU B O 1
ATOM 14203 N N . ARG B 1 864 ? -17.234 98.375 24.25 1 61.41 864 ARG B N 1
ATOM 14204 C CA . ARG B 1 864 ? -18.609 98.812 24.25 1 61.41 864 ARG B CA 1
ATOM 14205 C C . ARG B 1 864 ? -18.938 99.625 22.969 1 61.41 864 ARG B C 1
ATOM 14207 O O . ARG B 1 864 ? -20.031 99.438 22.406 1 61.41 864 ARG B O 1
ATOM 14214 N N . LYS B 1 865 ? -17.938 100.375 22.594 1 65.5 865 LYS B N 1
ATOM 14215 C CA . LYS B 1 865 ? -18.078 101.125 21.344 1 65.5 865 LYS B CA 1
ATOM 14216 C C . LYS B 1 865 ? -18.328 100.188 20.156 1 65.5 865 LYS B C 1
ATOM 14218 O O . LYS B 1 865 ? -19.078 100.5 19.25 1 65.5 865 LYS B O 1
ATOM 14223 N N . ILE B 1 866 ? -17.766 98.938 20.344 1 56.78 866 ILE B N 1
ATOM 14224 C CA . ILE B 1 866 ? -17.875 98 19.25 1 56.78 866 ILE B CA 1
ATOM 14225 C C . ILE B 1 866 ? -19.188 97.188 19.391 1 56.78 866 ILE B C 1
ATOM 14227 O O . ILE B 1 866 ? -19.859 96.938 18.391 1 56.78 866 ILE B O 1
ATOM 14231 N N . VAL B 1 867 ? -19.625 96.75 20.609 1 55.88 867 VAL B N 1
ATOM 14232 C CA . VAL B 1 867 ? -20.75 95.812 20.812 1 55.88 867 VAL B CA 1
ATOM 14233 C C . VAL B 1 867 ? -22.062 96.625 20.766 1 55.88 867 VAL B C 1
ATOM 14235 O O . VAL B 1 867 ? -23.047 96.188 20.188 1 55.88 867 VAL B O 1
ATOM 14238 N N . HIS B 1 868 ? -22.141 97.875 21.469 1 59.19 868 HIS B N 1
ATOM 14239 C CA . HIS B 1 868 ? -23.375 98.625 21.562 1 59.19 868 HIS B CA 1
ATOM 14240 C C . HIS B 1 868 ? -23.266 99.938 20.781 1 59.19 868 HIS B C 1
ATOM 14242 O O . HIS B 1 868 ? -23.125 101 21.375 1 59.19 868 HIS B O 1
ATOM 14248 N N . ARG B 1 869 ? -23.203 99.812 19.438 1 55.81 869 ARG B N 1
ATOM 14249 C CA . ARG B 1 869 ? -23.031 100.938 18.531 1 55.81 869 ARG B CA 1
ATOM 14250 C C . ARG B 1 869 ? -24.125 102 18.75 1 55.81 869 ARG B C 1
ATOM 14252 O O . ARG B 1 869 ? -23.891 103.188 18.562 1 55.81 869 ARG B O 1
ATOM 14259 N N . LYS B 1 870 ? -25.312 101.625 19.141 1 60.41 870 LYS B N 1
ATOM 14260 C CA . LYS B 1 870 ? -26.453 102.5 19.234 1 60.41 870 LYS B CA 1
ATOM 14261 C C . LYS B 1 870 ? -26.328 103.438 20.438 1 60.41 870 LYS B C 1
ATOM 14263 O O . LYS B 1 870 ? -26.891 104.5 20.453 1 60.41 870 LYS B O 1
ATOM 14268 N N . THR B 1 871 ? -25.516 103.125 21.406 1 67.5 871 THR B N 1
ATOM 14269 C CA . THR B 1 871 ? -25.391 103.875 22.609 1 67.5 871 THR B CA 1
ATOM 14270 C C . THR B 1 871 ? -24.203 104.875 22.531 1 67.5 871 THR B C 1
ATOM 14272 O O . THR B 1 871 ? -23.938 105.625 23.469 1 67.5 871 THR B O 1
ATOM 14275 N N . TYR B 1 872 ? -23.594 104.875 21.328 1 73.44 872 TYR B N 1
ATOM 14276 C CA . TYR B 1 872 ? -22.484 105.812 21.078 1 73.44 872 TYR B CA 1
ATOM 14277 C C . TYR B 1 872 ? -22.875 106.875 20.094 1 73.44 872 TYR B C 1
ATOM 14279 O O . TYR B 1 872 ? -23.25 106.562 18.953 1 73.44 872 TYR B O 1
ATOM 14287 N N . LEU B 1 873 ? -23.031 108.125 20.516 1 79.12 873 LEU B N 1
ATOM 14288 C CA . LEU B 1 873 ? -23.438 109.25 19.672 1 79.12 873 LEU B CA 1
ATOM 14289 C C . LEU B 1 873 ? -22.328 110.312 19.594 1 79.12 873 LEU B C 1
ATOM 14291 O O . LEU B 1 873 ? -21.719 110.625 20.594 1 79.12 873 LEU B O 1
ATOM 14295 N N . LEU B 1 874 ? -21.938 110.625 18.422 1 79.12 874 LEU B N 1
ATOM 14296 C CA . LEU B 1 874 ? -20.922 111.625 18.172 1 79.12 874 LEU B CA 1
ATOM 14297 C C . LEU B 1 874 ? -21.562 113 17.797 1 79.12 874 LEU B C 1
ATOM 14299 O O . LEU B 1 874 ? -22.469 113 16.953 1 79.12 874 LEU B O 1
ATOM 14303 N N . TRP B 1 875 ? -21.25 114.188 18.406 1 77.56 875 TRP B N 1
ATOM 14304 C CA . TRP B 1 875 ? -21.719 115.5 18.078 1 77.56 875 TRP B CA 1
ATOM 14305 C C . TRP B 1 875 ? -21.172 116 16.734 1 77.56 875 TRP B C 1
ATOM 14307 O O . TRP B 1 875 ? -19.953 116 16.547 1 77.56 875 TRP B O 1
ATOM 14317 N N . PRO B 1 876 ? -22.016 116 15.742 1 78.44 876 PRO B N 1
ATOM 14318 C CA . PRO B 1 876 ? -21.562 116.375 14.391 1 78.44 876 PRO B CA 1
ATOM 14319 C C . PRO B 1 876 ? -20.953 117.75 14.297 1 78.44 876 PRO B C 1
ATOM 14321 O O . PRO B 1 876 ? -21.359 118.688 15.023 1 78.44 876 PRO B O 1
ATOM 14324 N N . GLU B 1 877 ? -19.906 118 13.602 1 72.94 877 GLU B N 1
ATOM 14325 C CA . GLU B 1 877 ? -19.25 119.25 13.359 1 72.94 877 GLU B CA 1
ATOM 14326 C C . GLU B 1 877 ? -20.078 120.125 12.414 1 72.94 877 GLU B C 1
ATOM 14328 O O . GLU B 1 877 ? -20.062 121.375 12.531 1 72.94 877 GLU B O 1
ATOM 14333 N N . LYS B 1 878 ? -20.953 119.625 11.445 1 74.56 878 LYS B N 1
ATOM 14334 C CA . LYS B 1 878 ? -21.766 120.375 10.484 1 74.56 878 LYS B CA 1
ATOM 14335 C C . LYS B 1 878 ? -23.172 120.625 11.039 1 74.56 878 LYS B C 1
ATOM 14337 O O . LYS B 1 878 ? -23.812 119.75 11.586 1 74.56 878 LYS B O 1
ATOM 14342 N N . PRO B 1 879 ? -23.781 121.812 11.039 1 74.12 879 PRO B N 1
ATOM 14343 C CA . PRO B 1 879 ? -25.062 122.25 11.625 1 74.12 879 PRO B CA 1
ATOM 14344 C C . PRO B 1 879 ? -26.25 121.438 11.039 1 74.12 879 PRO B C 1
ATOM 14346 O O . PRO B 1 879 ? -27.25 121.25 11.734 1 74.12 879 PRO B O 1
ATOM 14349 N N . GLN B 1 880 ? -26.219 121 9.789 1 74 880 GLN B N 1
ATOM 14350 C CA . GLN B 1 880 ? -27.344 120.312 9.172 1 74 880 GLN B CA 1
ATOM 14351 C C . GLN B 1 880 ? -27.578 118.938 9.812 1 74 880 GLN B C 1
ATOM 14353 O O . GLN B 1 880 ? -28.719 118.438 9.82 1 74 880 GLN B O 1
ATOM 14358 N N . GLU B 1 881 ? -26.516 118.438 10.461 1 74.56 881 GLU B N 1
ATOM 14359 C CA . GLU B 1 881 ? -26.625 117.062 10.992 1 74.56 881 GLU B CA 1
ATOM 14360 C C . GLU B 1 881 ? -26.969 117.062 12.477 1 74.56 881 GLU B C 1
ATOM 14362 O O . GLU B 1 881 ? -27.156 116 13.094 1 74.56 881 GLU B O 1
ATOM 14367 N N . GLN B 1 882 ? -27.156 118.188 13.047 1 77.88 882 GLN B N 1
ATOM 14368 C CA . GLN B 1 882 ? -27.453 118.312 14.469 1 77.88 882 GLN B CA 1
ATOM 14369 C C . GLN B 1 882 ? -28.875 117.875 14.773 1 77.88 882 GLN B C 1
ATOM 14371 O O . GLN B 1 882 ? -29.141 117.312 15.844 1 77.88 882 GLN B O 1
ATOM 14376 N N . GLU B 1 883 ? -29.703 118.125 13.766 1 76.81 883 GLU B N 1
ATOM 14377 C CA . GLU B 1 883 ? -31.078 117.688 13.969 1 76.81 883 GLU B CA 1
ATOM 14378 C C . GLU B 1 883 ? -31.172 116.125 14.031 1 76.81 883 GLU B C 1
ATOM 14380 O O . GLU B 1 883 ? -31.938 115.625 14.828 1 76.81 883 GLU B O 1
ATOM 14385 N N . SER B 1 884 ? -30.344 115.562 13.273 1 78.94 884 SER B N 1
ATOM 14386 C CA . SER B 1 884 ? -30.328 114.125 13.266 1 78.94 884 SER B CA 1
ATOM 14387 C C . SER B 1 884 ? -29.766 113.562 14.562 1 78.94 884 SER B C 1
ATOM 14389 O O . SER B 1 884 ? -30.172 112.5 15.023 1 78.94 884 SER B O 1
ATOM 14391 N N . PHE B 1 885 ? -28.984 114.25 15.125 1 79.88 885 PHE B N 1
ATOM 14392 C CA . PHE B 1 885 ? -28.391 113.875 16.406 1 79.88 885 PHE B CA 1
ATOM 14393 C C . PHE B 1 885 ? -29.453 113.875 17.5 1 79.88 885 PHE B C 1
ATOM 14395 O O . PHE B 1 885 ? -29.531 112.938 18.281 1 79.88 885 PHE B O 1
ATOM 14402 N N . TRP B 1 886 ? -30.188 114.938 17.531 1 80.12 886 TRP B N 1
ATOM 14403 C CA . TRP B 1 886 ? -31.188 115 18.578 1 80.12 886 TRP B CA 1
ATOM 14404 C C . TRP B 1 886 ? -32.281 113.938 18.422 1 80.12 886 TRP B C 1
ATOM 14406 O O . TRP B 1 886 ? -32.75 113.375 19.406 1 80.12 886 TRP B O 1
ATOM 14416 N N . VAL B 1 887 ? -32.562 113.562 17.203 1 78.44 887 VAL B N 1
ATOM 14417 C CA . VAL B 1 887 ? -33.531 112.5 16.938 1 78.44 887 VAL B CA 1
ATOM 14418 C C . VAL B 1 887 ? -32.938 111.188 17.391 1 78.44 887 VAL B C 1
ATOM 14420 O O . VAL B 1 887 ? -33.656 110.375 18.016 1 78.44 887 VAL B O 1
ATOM 14423 N N . ARG B 1 888 ? -31.672 111.062 17.188 1 77.5 888 ARG B N 1
ATOM 14424 C CA . ARG B 1 888 ? -31.016 109.812 17.562 1 77.5 888 ARG B CA 1
ATOM 14425 C C . ARG B 1 888 ? -30.891 109.688 19.078 1 77.5 888 ARG B C 1
ATOM 14427 O O . ARG B 1 888 ? -31.078 108.625 19.641 1 77.5 888 ARG B O 1
ATOM 14434 N N . LEU B 1 889 ? -30.578 110.75 19.703 1 79.12 889 LEU B N 1
ATOM 14435 C CA . LEU B 1 889 ? -30.438 110.75 21.156 1 79.12 889 LEU B CA 1
ATOM 14436 C C . LEU B 1 889 ? -31.781 110.5 21.828 1 79.12 889 LEU B C 1
ATOM 14438 O O . LEU B 1 889 ? -31.875 109.75 22.781 1 79.12 889 LEU B O 1
ATOM 14442 N N . ARG B 1 890 ? -32.875 111.125 21.328 1 79.25 890 ARG B N 1
ATOM 14443 C CA . ARG B 1 890 ? -34.219 110.938 21.891 1 79.25 890 ARG B CA 1
ATOM 14444 C C . ARG B 1 890 ? -34.719 109.5 21.656 1 79.25 890 ARG B C 1
ATOM 14446 O O . ARG B 1 890 ? -35.375 108.938 22.516 1 79.25 890 ARG B O 1
ATOM 14453 N N . ALA B 1 891 ? -34.344 109.062 20.516 1 75.69 891 ALA B N 1
ATOM 14454 C CA . ALA B 1 891 ? -34.719 107.688 20.203 1 75.69 891 ALA B CA 1
ATOM 14455 C C . ALA B 1 891 ? -34 106.688 21.125 1 75.69 891 ALA B C 1
ATOM 14457 O O . ALA B 1 891 ? -34.594 105.688 21.578 1 75.69 891 ALA B O 1
ATOM 14458 N N . ALA B 1 892 ? -32.719 107 21.422 1 74.81 892 ALA B N 1
ATOM 14459 C CA . ALA B 1 892 ? -31.922 106.125 22.297 1 74.81 892 ALA B CA 1
ATOM 14460 C C . ALA B 1 892 ? -32.438 106.188 23.734 1 74.81 892 ALA B C 1
ATOM 14462 O O . ALA B 1 892 ? -32.312 105.188 24.469 1 74.81 892 ALA B O 1
ATOM 14463 N N . LEU B 1 893 ? -33.031 107.25 24.078 1 73.38 893 LEU B N 1
ATOM 14464 C CA . LEU B 1 893 ? -33.531 107.438 25.438 1 73.38 893 LEU B CA 1
ATOM 14465 C C . LEU B 1 893 ? -34.938 106.812 25.578 1 73.38 893 LEU B C 1
ATOM 14467 O O . LEU B 1 893 ? -35.344 106.438 26.688 1 73.38 893 LEU B O 1
ATOM 14471 N N . LYS B 1 894 ? -35.875 106.75 24.5 1 64.62 894 LYS B N 1
ATOM 14472 C CA . LYS B 1 894 ? -37.219 106.25 24.516 1 64.62 894 LYS B CA 1
ATOM 14473 C C . LYS B 1 894 ? -37.188 104.688 24.422 1 64.62 894 LYS B C 1
ATOM 14475 O O . LYS B 1 894 ? -38.062 104 24.969 1 64.62 894 LYS B O 1
ATOM 14480 N N . ASP B 1 895 ? -36.312 104.188 23.438 1 53.09 895 ASP B N 1
ATOM 14481 C CA . ASP B 1 895 ? -36.406 102.812 23 1 53.09 895 ASP B CA 1
ATOM 14482 C C . ASP B 1 895 ? -36.406 101.812 24.188 1 53.09 895 ASP B C 1
ATOM 14484 O O . ASP B 1 895 ? -36.562 100.625 24.031 1 53.09 895 ASP B O 1
ATOM 14488 N N . SER B 1 896 ? -36.094 102.188 25.375 1 47.56 896 SER B N 1
ATOM 14489 C CA . SER B 1 896 ? -36.125 101 26.219 1 47.56 896 SER B CA 1
ATOM 14490 C C . SER B 1 896 ? -37.531 100.562 26.469 1 47.56 896 SER B C 1
ATOM 14492 O O . SER B 1 896 ? -37.75 99.562 27.188 1 47.56 896 SER B O 1
ATOM 14494 N N . GLU B 1 897 ? -38.656 101.312 26.188 1 40.47 897 GLU B N 1
ATOM 14495 C CA . GLU B 1 897 ? -39.938 100.75 26.594 1 40.47 897 GLU B CA 1
ATOM 14496 C C . GLU B 1 897 ? -40.344 99.562 25.703 1 40.47 897 GLU B C 1
ATOM 14498 O O . GLU B 1 897 ? -40.906 98.562 26.188 1 40.47 897 GLU B O 1
ATOM 14503 N N . GLU B 1 898 ? -40.656 99.812 24.344 1 36.53 898 GLU B N 1
ATOM 14504 C CA . GLU B 1 898 ? -41.594 99 23.547 1 36.53 898 GLU B CA 1
ATOM 14505 C C . GLU B 1 898 ? -40.938 97.688 23.125 1 36.53 898 GLU B C 1
ATOM 14507 O O . GLU B 1 898 ? -41.625 96.812 22.594 1 36.53 898 GLU B O 1
ATOM 14512 N N . GLU B 1 899 ? -39.75 97.625 22.734 1 35.09 899 GLU B N 1
ATOM 14513 C CA . GLU B 1 899 ? -39.438 96.5 21.859 1 35.09 899 GLU B CA 1
ATOM 14514 C C . GLU B 1 899 ? -39.5 95.188 22.609 1 35.09 899 GLU B C 1
ATOM 14516 O O . GLU B 1 899 ? -38.5 94.75 23.188 1 35.09 899 GLU B O 1
ATOM 14521 N N . GLY B 1 900 ? -40.562 94.812 23.312 1 34.16 900 GLY B N 1
ATOM 14522 C CA . GLY B 1 900 ? -40.719 93.438 23.688 1 34.16 900 GLY B CA 1
ATOM 14523 C C . GLY B 1 900 ? -40.594 92.5 22.5 1 34.16 900 GLY B C 1
ATOM 14524 O O . GLY B 1 900 ? -40.812 91.25 22.656 1 34.16 900 GLY B O 1
ATOM 14525 N N . GLY B 1 901 ? -41.094 92.875 21.266 1 31.8 901 GLY B N 1
ATOM 14526 C CA . GLY B 1 901 ? -41.312 91.812 20.312 1 31.8 901 GLY B CA 1
ATOM 14527 C C . GLY B 1 901 ? -40.031 91.125 19.891 1 31.8 901 GLY B C 1
ATOM 14528 O O . GLY B 1 901 ? -38.938 91.688 20.062 1 31.8 901 GLY B O 1
ATOM 14529 N N . GLY B 1 902 ? -40.125 89.75 19.5 1 32.12 902 GLY B N 1
ATOM 14530 C CA . GLY B 1 902 ? -39.281 88.562 19.312 1 32.12 902 GLY B CA 1
ATOM 14531 C C . GLY B 1 902 ? -38.156 88.812 18.344 1 32.12 902 GLY B C 1
ATOM 14532 O O . GLY B 1 902 ? -37.031 88.25 18.531 1 32.12 902 GLY B O 1
ATOM 14533 N N . GLY B 1 903 ? -38.5 89.125 17.016 1 30.98 903 GLY B N 1
ATOM 14534 C CA . GLY B 1 903 ? -37.875 88.438 15.891 1 30.98 903 GLY B CA 1
ATOM 14535 C C . GLY B 1 903 ? -36.469 88.875 15.641 1 30.98 903 GLY B C 1
ATOM 14536 O O . GLY B 1 903 ? -35.594 88.062 15.352 1 30.98 903 GLY B O 1
ATOM 14537 N N . GLY B 1 904 ? -36.25 90.125 15.281 1 30.64 904 GLY B N 1
ATOM 14538 C CA . GLY B 1 904 ? -35.219 90.438 14.297 1 30.64 904 GLY B CA 1
ATOM 14539 C C . GLY B 1 904 ? -33.812 90.5 14.875 1 30.64 904 GLY B C 1
ATOM 14540 O O . GLY B 1 904 ? -32.906 90.938 14.219 1 30.64 904 GLY B O 1
ATOM 14541 N N . GLY B 1 905 ? -33.688 90.375 16.109 1 31.25 905 GLY B N 1
ATOM 14542 C CA . GLY B 1 905 ? -32.375 90.688 16.609 1 31.25 905 GLY B CA 1
ATOM 14543 C C . GLY B 1 905 ? -31.312 89.688 16.219 1 31.25 905 GLY B C 1
ATOM 14544 O O . GLY B 1 905 ? -30.203 89.688 16.75 1 31.25 905 GLY B O 1
ATOM 14545 N N . GLU B 1 906 ? -31.703 88.562 15.508 1 33.12 906 GLU B N 1
ATOM 14546 C CA . GLU B 1 906 ? -30.719 87.5 15.195 1 33.12 906 GLU B CA 1
ATOM 14547 C C . GLU B 1 906 ? -29.656 88.062 14.234 1 33.12 906 GLU B C 1
ATOM 14549 O O . GLU B 1 906 ? -28.594 87.438 14.117 1 33.12 906 GLU B O 1
ATOM 14554 N N . ASP B 1 907 ? -30 89 13.367 1 31.34 907 ASP B N 1
ATOM 14555 C CA . ASP B 1 907 ? -29.109 89.188 12.227 1 31.34 907 ASP B CA 1
ATOM 14556 C C . ASP B 1 907 ? -27.781 89.812 12.672 1 31.34 907 ASP B C 1
ATOM 14558 O O . ASP B 1 907 ? -26.734 89.5 12.078 1 31.34 907 ASP B O 1
ATOM 14562 N N . GLU B 1 908 ? -27.797 90.75 13.523 1 28.91 908 GLU B N 1
ATOM 14563 C CA . GLU B 1 908 ? -26.578 91.5 13.602 1 28.91 908 GLU B CA 1
ATOM 14564 C C . GLU B 1 908 ? -25.484 90.75 14.367 1 28.91 908 GLU B C 1
ATOM 14566 O O . GLU B 1 908 ? -24.297 91 14.156 1 28.91 908 GLU B O 1
ATOM 14571 N N . LEU B 1 909 ? -25.906 90 15.297 1 28.8 909 LEU B N 1
ATOM 14572 C CA . LEU B 1 909 ? -24.797 89.312 15.961 1 28.8 909 LEU B CA 1
ATOM 14573 C C . LEU B 1 909 ? -24.062 88.375 15 1 28.8 909 LEU B C 1
ATOM 14575 O O . LEU B 1 909 ? -22.906 88 15.227 1 28.8 909 LEU B O 1
ATOM 14579 N N . ALA B 1 910 ? -24.891 87.875 13.906 1 33.06 910 ALA B N 1
ATOM 14580 C CA . ALA B 1 910 ? -24.312 86.875 13.008 1 33.06 910 ALA B CA 1
ATOM 14581 C C . ALA B 1 910 ? -23.125 87.438 12.242 1 33.06 910 ALA B C 1
ATOM 14583 O O . ALA B 1 910 ? -22.219 86.75 11.852 1 33.06 910 ALA B O 1
ATOM 14584 N N . GLN B 1 911 ? -23.125 88.688 11.867 1 29.53 911 GLN B N 1
ATOM 14585 C CA . GLN B 1 911 ? -22.016 89.188 11.055 1 29.53 911 GLN B CA 1
ATOM 14586 C C . GLN B 1 911 ? -20.719 89.188 11.867 1 29.53 911 GLN B C 1
ATOM 14588 O O . GLN B 1 911 ? -19.625 89.25 11.297 1 29.53 911 GLN B O 1
ATOM 14593 N N . LEU B 1 912 ? -20.844 89.375 13.18 1 26.06 912 LEU B N 1
ATOM 14594 C CA . LEU B 1 912 ? -19.562 89.5 13.867 1 26.06 912 LEU B CA 1
ATOM 14595 C C . LEU B 1 912 ? -18.906 88.188 14.086 1 26.06 912 LEU B C 1
ATOM 14597 O O . LEU B 1 912 ? -17.703 88.062 14.352 1 26.06 912 LEU B O 1
ATOM 14601 N N . LEU B 1 913 ? -19.734 87 14.109 1 24.42 913 LEU B N 1
ATOM 14602 C CA . LEU B 1 913 ? -18.953 85.75 14.188 1 24.42 913 LEU B CA 1
ATOM 14603 C C . LEU B 1 913 ? -18.281 85.5 12.852 1 24.42 913 LEU B C 1
ATOM 14605 O O . LEU B 1 913 ? -18.906 85.562 11.797 1 24.42 913 LEU B O 1
#

Sequence (1826 aa):
MRRTVLFLLLCNACSCCGFAFKGCSQNYPQTYVMWCSNQHIANISNVISQIPKNITIINLSKNNIRNIPPGSFSHIFGLKDLDMSQNQLVSLKGGEFRGLGVLDCLNLTRNTISHIHPKAFEGLSSLQTLLLAYNTLKTISSSILHFLPVVQNVNLSHNKLTSFSCEEPGGSSTLKHLDFFANNIQRLNVSCFPALEYIRLSNNSKLELQADAFASNPRLKSLLLQTAKIEMFVGLSAETKRNLSWVAFSLFVEKSPLTICGVLKEMDQIKKVEVDLTGSRLPQHNSSLLDCATPPVVILKNANLGNVAQLSLGAGNTSKLYLINCGLKRISRTTFHGFQRLEFLQLNQNKVVIQPDTFKDLPDLSFLSFDKNKIRAIDPKWFIPLKKLTCLSLPKNEITELPPKAFSALTQLKELYLHFNLLKYITKKPFSKLCSLLKLNLSLNIIYYIEEGSFQDLTSLRYLDLSGNRIRRLTPSILSGLMHLRKFVLYNNQLHFRYNEAPFINLTSLEFLEMNYQGPGAQGIGNIGPHFFQGLGHLTSIAIGHTIMANFHPDAFVPLVKLKFLYIAGVNMKTTNLSAAFFPLKRLKRLTLYRVDLDKLPANLMPPDNTLEILKVQSNHLHTVDKSMLDALPRLRTLVVSDNPLTCTCENAWFKSWSIHNPNTQVSYLYNLHCDNDRKSPYLWQFDDTACSYENISFNLFITFSVMDVLFVCVCLAWHTQGPALRYLLLILKAKLRGSRLAVRSKFQYDAFISYSAKDESWVMRELVHNLERPPAGASRLRLCLHHRDFRPGTAVLENIETAIYSSRHTICVVTHHFLHSEWCSMEFQLASLRLLCDGSDVLLLVFLEDIPEHYLSPYTRLRKIVHRKTYLLWPEKPQEQESFWVRLRAALKDSEEEGGGGGGEDELAQLLMRRTVLFLLLCNACSCCGFAFKGCSQNYPQTYVMWCSNQHIANISNVISQIPKNITIINLSKNNIRNIPPGSFSHIFGLKDLDMSQNQLVSLKGGEFRGLGVLDCLNLTRNTISHIHPKAFEGLSSLQTLLLAYNTLKTISSSILHFLPVVQNVNLSHNKLTSFSCEEPGGSSTLKHLDFFANNIQRLNVSCFPALEYIRLSNNSKLELQADAFASNPRLKSLLLQTAKIEMFVGLSAETKRNLSWVAFSLFVEKSPLTICGVLKEMDQIKKVEVDLTGSRLPQHNSSLLDCATPPVVILKNANLGNVAQLSLGAGNTSKLYLINCGLKRISRTTFHGFQRLEFLQLNQNKVVIQPDTFKDLPDLSFLSFDKNKIRAIDPKWFIPLKKLTCLSLPKNEITELPPKAFSALTQLKELYLHFNLLKYITKKPFSKLCSLLKLNLSLNIIYYIEEGSFQDLTSLRYLDLSGNRIRRLTPSILSGLMHLRKFVLYNNQLHFRYNEAPFINLTSLEFLEMNYQGPGAQGIGNIGPHFFQGLGHLTSIAIGHTIMANFHPDAFVPLVKLKFLYIAGVNMKTTNLSAAFFPLKRLKRLTLYRVDLDKLPANLMPPDNTLEILKVQSNHLHTVDKSMLDALPRLRTLVVSDNPLTCTCENAWFKSWSIHNPNTQVSYLYNLHCDNDRKSPYLWQFDDTACSYENISFNLFITFSVMDVLFVCVCLAWHTQGPALRYLLLILKAKLRGSRLAVRSKFQYDAFISYSAKDESWVMRELVHNLERPPAGASRLRLCLHHRDFRPGTAVLENIETAIYSSRHTICVVTHHFLHSEWCSMEFQLASLRLLCDGSDVLLLVFLEDIPEHYLSPYTRLRKIVHRKTYLLWPEKPQEQESFWVRLRAALKDSEEEGGGGGGEDELAQLL

InterPro domains:
  IPR000157 Toll/interleukin-1 receptor homology (TIR) domain [PF01582] (750-893)
  IPR000157 Toll/interleukin-1 receptor homology (TIR) domain [PS50104] (748-893)
  IPR000157 Toll/interleukin-1 receptor homology (TIR) domain [SM00255] (749-896)
  IPR001611 Leucine-rich repeat [PF13855] (105-161)
  IPR001611 Leucine-rich repeat [PF13855] (319-375)
  IPR001611 Leucine-rich repeat [PF13855] (412-471)
  IPR001611 Leucine-rich repeat [PS51450] (54-75)
  IPR001611 Leucine-rich repeat [PS51450] (460-481)
  IPR003591 Leucine-rich repeat, typical subtype [SM00369] (53-75)
  IPR003591 Leucine-rich repeat, typical subtype [SM00369] (76-99)
  IPR003591 Leucine-rich repeat, typical subtype [SM00369] (100-123)
  IPR003591 Leucine-rich repeat, typical subtype [SM00369] (124-147)
  IPR003591 Leucine-rich repeat, typical subtype [SM00369] (193-216)
  IPR003591 Leucine-rich repeat, typical subtype [SM00369] (362-385)
  IPR003591 Leucine-rich repeat, typical subtype [SM00369] (386-409)
  IPR003591 Leucine-rich repeat, typical subtype [SM00369] (410-433)
  IPR003591 Leucine-rich repeat, typical subtype [SM00369] (434-457)
  IPR003591 Leucine-rich repeat, typical subtype [SM00369] (458-481)
  IPR003591 Leucine-rich repeat, typical subtype [SM00369] (633-656)
  IPR032675 Leucine-rich repeat domain superfamily [G3DSA:3.80.10.10] (15-245)

pLDDT: mean 83.86, std 15.76, range [23.3, 98.75]

Nearest PDB structures (foldseek):
  4z0c-assembly1_D  TM=8.410E-01  e=1.062E-32  Mus musculus
  5z8y-assembly1_A  TM=5.768E-01  e=5.453E-11  Homo sapiens
  5o0o-assembly1_D  TM=5.317E-01  e=8.304E-09  Mus musculus
  4lxr-assembly1_A  TM=2.631E-01  e=8.252E-14  Drosophila melanogaster
  5o0o-assembly1_E  TM=5.385E-01  e=3.016E-08  Mus musculus